Protein 2C9I (pdb70)

CATH classification: 2.40.155.10

B-factor: mean 23.37, std 10.35, range [10.59, 500.0]

InterPro domains:
  IPR009017 Green fluorescent protein [G3DSA:2.40.155.10] (1-228)
  IPR009017 Green fluorescent protein [SSF54511] (5-221)
  IPR011584 Green fluorescent protein-related [PF01353] (9-218)

Solvent-accessible surface area: 66702 Å² total

Organism: Anemonia sulcata (NCBI:txid6108)

Foldseek 3Di:
DFPLADQKFWEWEKEWEDAAPFTWIKIWTWMAGLQQLKIKIKMFTPDRFADLWAPQVCQVVGANSSEHDDPVWDDPRSQQAAQWKKKWKWKAWPQFKIKTKIKTWYDDRRYIYMYMYIYIYRDDCPDCGSNVFWDHWDWWKWKWADDDQWIWIWTWIWIAGNVGDTIIIIMIMIMHGSDGDDHGHIWMKTKDKDWDDADPSRRITMIMMGIYIDHDPDDDPVPDD/DPLQDQKFWEWEKEWEDAAPFTWIKIWTWMAGQQQLKIKIKMFTPDRFQDLFAPQVCQVQVANSSEHDDPQWDDQRVQQAAQWKKKWKWKAWPQFKIKTKIKTWYDDRRYIYMYMYIYMYGDDCPDCGSNNFWDHWDWWKWKWADDDQWTWIKTWTWTAGNVGDTIIIIMIMTMGGPDRDDHTHIWMKTKDKDWDDADPSRGITMIMMGIYIDHDPDDDPVPDD/DFPLQDQKFKEWEKEWEDAAPQTWIKIWTWMDGLQQLKIKIKMFTPPRFQPLFAPQVCQVQVANSSANDDPQWFDQRSHQAAQWKKKWKWKAWPVFKIKTKIKTWYDDRRYIYIYMYIYIYRDDCPDCGSNVFWDHWDKWKWKWADDDQWTWIWTWTWIAGNVRDTIIIIMIMIMHGPDRGDHTHIWMKTKDKDWDDADPSRRITMIMMGIYIGHDPDDDPVPDD/DFPLQDQKFKEWEKEWEDAAPFTWIKIWIWMAGQQQLKIKIKMFTPGRFFDLWAPQVCQVVVANSSAHDDPQWFDQRSQQAAQWKKKWKWKAWPQFKIKTKIKTWYDDRRYIYMYMYIYIYRDPCPDCGSNVFWDHWDKWKWKWADDDQWTWIWTWTWIAGNVGDTIIIIMIMIMDGPDGDDHTHIWMKTKDKDWPDADPRRGITMIMMGIYIDHDPDDDPVPDD/DQDQADQKFKEWEKEWEDAAPFTWIKIWTWMAGLQQLKIKIKMFTDPRFFDLWAPQVCQVQPANSSAHDDPQWFDPRSQQAAQWKKKWKWKFWPQFKIKTKIKIWYDDRRYIYMYMYIYMYGDDCPDCGSNVFWDHWDKWKWKWADDDQWTWIWTWTWIAGNVGDTIIIIMIMIMGGPDRGDHTHIWMKTKDKDWPDQDPSSTITMIMMGIYIDHDPDDDPVPDD/DPLADQKFWEWEKEWEDAAPFTWIKIWTWMAGLQQLKIKIKMFTPGRFADLFAPQVCQVVPANSSAHDDPPWFDPRVQQAAQWKKKWKWKAWPVFKIKTKIKTWYDDRRYIYMYMYIYMYGDPCPDCGSNVFWDHWDKWKWKWADDDQWTWIKTWIWIAGNVGDTIIIIMIMIMHGPDGGDHTHIWMKTKDKDWDDADPRRGITMIMMGIYIDHDPDDDPVPDD/DFPLADQKFKEWEKEWEDAAPQTWIKIWTWMDGQQQLKIKIKMFTPGRFADLFAPQVCQVVVANSSAHDDPQWFDPRSHQAAQWKKKWKWKFWPQFKIKTKIKTWYDDRRYIYMYIYIYIYGDPCPDCGSNVFWDHWDKWKWKWADDDQWTWIWTWTWIAGNVGDTIIIIMIMIMHGNDRGDHGHIWMKTKDKDWDDADPRRGITMIMMGIYIDHDPDDDPVPDD/DPLADQKFWEWEKEWEDAAPFTWIKIWTWMAGQQQLKIKIKMFTDDRQDDLFAPQVCQVVVANSRAHDDPQWDDPRVQQAAQWKKKWKWKAWPVFKIKTKIWIWYDDRRYIYIYMYIYIYGDDCPDCGSNVFWDHWDKWKWKWADDDQWTWIWTWTWIAGNVGDTIIIIMIMIMHGPDRDDHTHIWMKTKDKDWDDADPSRRITMIMMGIYIDHDPDDDPVPDD

Radius of gyration: 39.41 Å; Cα contacts (8 Å, |Δi|>4): 5129; chains: 8; bounding box: 90×101×92 Å

Sequence (1797 aa):
MYPSIKETMRVQLSMEGSVNYHAFKCTGKGEGKPYEGTQSLNITITEGGPLPFAFDILSHAFIKVFAKYPKEIPDFFKQSLPGGFSWERVSTYEDGGVLSATQETSLQGDCIICKVKVLGTNFPANGPVMQKKTCGWEPSTETVIPRDGGLLLRDTPALMLADGGHLSCFMETTYKSKKEVKLPELHFHHLRMEKLNISDDWKTVEQHESVVASYSQVPSKLGHNYPSIKETMRVQLSMEGSVNYHAFKCTGKGEGKPYEGTQSLNITITEGGPLPFAFDILSHAFIKVFAKYPKEIPDFFKQSLPGGFSWERVSTYEDGGVLSATQETSLQGDCIICKVKVLGTNFPANGPVMQKKTCGWEPSTETVIPRDGGLLLRDTPALMLADGGHLSCFMETTYKSKKEVKLPELHFHHLRMEKLNISDDWKTVEQHESVVASYSQVPSKLGHNMYPSIKETMRVQLSMEGSVNYHAFKCTGKGEGKPYEGTQSLNITITEGGPLPFAFDILSHAFIKVFAKYPKEIPDFFKQSLPGGFSWERVSTYEDGGVLSATQETSLQGDCIICKVKVLGTNFPANGPVMQKKTCGWEPSTETVIPRDGGLLLRDTPALMLADGGHLSCFMETTYKSKKEVKLPELHFHHLRMEKLNISDDWKTVEQHESVVASYSQVPSKLGHNMYPSIKETMRVQLSMEGSVNYHAFKCTGKGEGKPYEGTQSLNITITEGGPLPFAFDILSHAFIKVFAKYPKEIPDFFKQSLPGGFSWERVSTYEDGGVLSATQETSLQGDCIICKVKVLGTNFPANGPVMQKKTCGWEPSTETVIPRDGGLLLRDTPALMLADGGHLSCFMETTYKSKKEVKLPELHFHHLRMEKLNISDDWKTVEQHESVVASYSQVPSKLGHNMYPSIKETMRVQLSMEGSVNYHAFKCTGKGEGKPYEGTQSLNITITEGGPLPFAFDILSHAFIKVFAKYPKEIPDFFKQSLPGGFSWERVSTYEDGGVLSATQETSLQGDCIICKVKVLGTNFPANGPVMQKKTCGWEPSTETVIPRDGGLLLRDTPALMLADGGHLSCFMETTYKSKKEVKLPELHFHHLRMEKLNISDDWKTVEQHESVVASYSQVPSKLGHNYPSIKETMRVQLSMEGSVNYHAFKCTGKGEGKPYEGTQSLNITITEGGPLPFAFDILSHAFIKVFAKYPKEIPDFFKQSLPGGFSWERVSTYEDGGVLSATQETSLQGDCIICKVKVLGTNFPANGPVMQKKTCGWEPSTETVIPRRDGGLLLRDTPALMLADGGHLSCFMETTYKSKKEVKLPELHFHHLRMEKLNISDDWKTVEQHESVVASYSQVPSKLGHNMYPSIKETMRVQLSMEGSVNYHAFKCTGKGEGKPYEGTQSLNITITEGGPLPFAFDILSHAFIKVFAKYPKEIPDFFKQSLPGGFSWERVSTYEDGGVLSATQETSLQGDCIICKVKVLGTNFPANGPVMQKKTCGWEPSTETVIPRDGGLLLRDTPALMLADGGHLSCFMETTYKSKKEVKLPELHFHHLRMEKLNISDDWKTVEQHESVVASYSQVPSKLGHNYPSIKETMRVQLSMEGSVNYHAFKCTGKGEGKPYEGTQSLNITITEGGPLPFAFDILSHAFIKVFAKYPKEIPDFFKQSLPGGFSWERVSTYEDGGVLSATQETSLQGDCIICKVKVLGTNFPANGPVMQKKTCGWEPSTETVIPRDGGLLLRDTPALMLADGGHLSCFMETTYKSKKEVKLPELHFHHLRMEKLNISDDWKTVEQHESVVASYSQVPSKLGHN

Secondary structure (DSSP, 8-state):
--TT--SSEEEEEEEEEEETTEEEEEEEEEEEETTTTEEEEEEEEEESSS-SS-GGGGTTT--TTS-B--TTS--HHHHHTTT-EEEEEEEEETTS-EEEEEEEEEEETTEEEEEEEEEEE---TTSTTTTT-EEEEPPEEEEEEEETTEEEEEE--EEEETTS-EEEEEEEEEEEESS---PPPSEEEEEEEEEEEE-TTSSEEEEEEEEEEES-SS--SS---/-TT--SSEEEEEEEEEEETTEEEEEEEEEEEETTTTEEEEEEEEEESSS-SS-GGGGTTT--TTS-B--TTS--HHHHHTTT-EEEEEEEEETTS-EEEEEEEEEEETTEEEEEEEEEEE---TTSTTTTT-EEEEPPEEEEEEEETTEEEEEE--EEEETTS-EEEEEEEEEEEESS--PPPPSEEEEEEEEEEEE-TTS-EEEEEEEEEEE--SS--SSS--/--TT--SSEEEEEEEEEEETTEEEEEEEEEEEETTTTEEEEEEEEEESSS-SS-GGGGTTT--TTS-B--TTS--HHHHHTTT-EEEEEEEEETTS-EEEEEEEEEEETTEEEEEEEEEEE---TTSTTTTT-EEEEPPEEEEEEEETTEEEEEE--EEEETTS-EEEEEEEEEEEESS---PPPSEEEEEEEEEEEE-TTS-EEEEEEEEEEE--SS--SS---/--TT--SSEEEEEEEEEEETTEEEEEEEEEEEETTTTEEEEEEEEEESSS-SS-GGGGTTT--TTS-B--TTS--HHHHHTTT-EEEEEEEEETTS-EEEEEEEEEEETTEEEEEEEEEEE---TTSTTTTT-EEEEPPEEEEEEEETTEEEEEE--EEEETTS-EEEEEEEEEEEESS---PPPSEEEEEEEEEEEE-TTSSEEEEEEEEEEE--SS--SS---/--TT--SSEEEEEEEEEEETTEEEEEEEEEEEETTTTEEEEEEEEEESSS-SS-GGGGTTT--TTS-B--TTS--HHHHHTTT-EEEEEEEEETTS-EEEEEEEEEEETTEEEEEEEEEEE---TTSTTTTT-EEEEPPEEEEEEEETTEEEEEE--EEEETTS-EEEEEEEEEEEESS---PPPSEEEEEEEEEEEE-TTSSEEEEEEEEEEE---S--SS---/-TT--SSEEEEEEEEEEETTEEEEEEEEEEEETTTTEEEEEEEEEESSS-SS-GGGGTTT--TTS-B--TTS--HHHHHTTT-EEEEEEEEETTS-EEEEEEEEEEETTEEEEEEEEEEE---TTSTTTTT-EEEEPPEEEEEEEETTEEEEEE--EEEETTS-EEEEEEEEEEEESS---PPPSEEEEEEEEEEEE-TTS-EEEEEEEEEEE--SS--SSS--/--TT--SSEEEEEEEEEEETTEEEEEEEEEEEETTTTEEEEEEEEEESSS-SS-GGGGTTT--TTS-B--TTS--HHHHHTTT-EEEEEEEEETTS-EEEEEEEEEEETTEEEEEEEEEEE---TTSTTTTT-EEEEPPEEEEEEEETTEEEEEE--EEEETTS-EEEEEEEEEEEESS---PPPSEEEEEEEEEEEE-TTS-EEEEEEEEEEE--SS--SS---/-TT--SSEEEEEEEEEEETTEEEEEEEEEEEETTTTEEEEEEEEEESSS-SS-GGGGTTT--TTS-B--TTS--HHHHHTTT-EEEEEEEEETTS-EEEEEEEEEEETTEEEEEEEEEEE---TTSTTTTT-EEEEPPEEEEEEEETTEEEEEE--EEEETTS-EEEEEEEEEEEESS--PPP-SEEEEEEEEEEEE-TTSSEEEEEEEEEEE---S--SSS--

Structure (mmCIF, N/CA/C/O backbone):
data_2C9I
#
_entry.id   2C9I
#
_cell.length_a   71.880
_cell.length_b   135.126
_cell.length_c   95.071
_cell.angle_alpha   90.00
_cell.angle_beta   106.93
_cell.angle_gamma   90.00
#
_symmetry.space_group_name_H-M   'P 1 21 1'
#
loop_
_entity.id
_entity.type
_entity.pdbx_description
1 polymer 'GREEN FLUORESCENT PROTEIN ASFP499'
2 water water
#
loop_
_atom_site.group_PDB
_atom_site.id
_atom_site.type_symbol
_atom_site.label_atom_id
_atom_site.label_alt_id
_atom_site.label_comp_id
_atom_site.label_asym_id
_atom_site.label_entity_id
_atom_site.label_seq_id
_atom_site.pdbx_PDB_ins_code
_atom_site.Cartn_x
_atom_site.Cartn_y
_atom_site.Cartn_z
_atom_site.occupancy
_atom_site.B_iso_or_equiv
_atom_site.auth_seq_id
_atom_site.auth_comp_id
_atom_site.auth_asym_id
_atom_site.auth_atom_id
_atom_site.pdbx_PDB_model_num
ATOM 1 N N . MET A 1 1 ? -15.644 14.636 16.270 1.00 35.11 1 MET A N 1
ATOM 2 C CA . MET A 1 1 ? -14.752 15.471 15.413 1.00 35.06 1 MET A CA 1
ATOM 3 C C . MET A 1 1 ? -13.616 16.100 16.218 1.00 34.84 1 MET A C 1
ATOM 4 O O . MET A 1 1 ? -13.790 16.453 17.388 1.00 34.85 1 MET A O 1
ATOM 9 N N . TYR A 1 2 ? -12.457 16.232 15.577 1.00 34.55 2 TYR A N 1
ATOM 10 C CA . TYR A 1 2 ? -11.260 16.783 16.212 1.00 34.20 2 TYR A CA 1
ATOM 11 C C . TYR A 1 2 ? -11.285 18.312 16.269 1.00 33.90 2 TYR A C 1
ATOM 12 O O . TYR A 1 2 ? -11.846 18.954 15.377 1.00 33.95 2 TYR A O 1
ATOM 21 N N . PRO A 1 3 ? -10.687 18.897 17.330 1.00 33.60 3 PRO A N 1
ATOM 22 C CA . PRO A 1 3 ? -10.594 20.351 17.502 1.00 33.28 3 PRO A CA 1
ATOM 23 C C . PRO A 1 3 ? -10.050 21.093 16.279 1.00 32.89 3 PRO A C 1
ATOM 24 O O . PRO A 1 3 ? -9.001 20.727 15.741 1.00 32.91 3 PRO A O 1
ATOM 28 N N . SER A 1 4 ? -10.789 22.121 15.857 1.00 32.36 4 SER A N 1
ATOM 29 C CA . SER A 1 4 ? -10.426 23.024 14.748 1.00 31.84 4 SER A CA 1
ATOM 30 C C . SER A 1 4 ? -10.288 22.374 13.359 1.00 31.41 4 SER A C 1
ATOM 31 O O . SER A 1 4 ? -9.758 22.991 12.429 1.00 31.30 4 SER A O 1
ATOM 34 N N . ILE A 1 5 ? -10.780 21.143 13.222 1.00 30.85 5 ILE A N 1
ATOM 35 C CA . ILE A 1 5 ? -10.784 20.443 11.936 1.00 30.34 5 ILE A CA 1
ATOM 36 C C . ILE A 1 5 ? -12.195 20.453 11.349 1.00 29.97 5 ILE A C 1
ATOM 37 O O . ILE A 1 5 ? -13.101 19.799 11.872 1.00 29.97 5 ILE A O 1
ATOM 42 N N . LYS A 1 6 ? -12.369 21.200 10.262 1.00 29.49 6 LYS A N 1
ATOM 43 C CA . LYS A 1 6 ? -13.679 21.365 9.630 1.00 29.04 6 LYS A CA 1
ATOM 44 C C . LYS A 1 6 ? -13.930 20.327 8.536 1.00 28.64 6 LYS A C 1
ATOM 45 O O . LYS A 1 6 ? -13.002 19.646 8.092 1.00 28.53 6 LYS A O 1
ATOM 51 N N . GLU A 1 7 ? -15.191 20.216 8.114 1.00 28.10 7 GLU A N 1
ATOM 52 C CA . GLU A 1 7 ? -15.615 19.262 7.081 1.00 27.62 7 GLU A CA 1
ATOM 53 C C . GLU A 1 7 ? -14.835 19.447 5.781 1.00 27.12 7 GLU A C 1
ATOM 54 O O . GLU A 1 7 ? -14.495 18.474 5.108 1.00 27.03 7 GLU A O 1
ATOM 60 N N . THR A 1 8 ? -14.565 20.704 5.436 1.00 26.48 8 THR A N 1
ATOM 61 C CA . THR A 1 8 ? -13.693 21.041 4.314 1.00 25.90 8 THR A CA 1
ATOM 62 C C . THR A 1 8 ? -12.635 22.056 4.746 1.00 25.40 8 THR A C 1
ATOM 63 O O . THR A 1 8 ? -12.951 23.061 5.388 1.00 25.25 8 THR A O 1
ATOM 67 N N . MET A 1 9 ? -11.381 21.773 4.403 1.00 24.75 9 MET A N 1
ATOM 68 C CA . MET A 1 9 ? -10.260 22.642 4.760 1.00 24.20 9 MET A CA 1
ATOM 69 C C . MET A 1 9 ? -9.438 23.001 3.527 1.00 23.70 9 MET A C 1
ATOM 70 O O . MET A 1 9 ? -9.408 22.245 2.553 1.00 23.58 9 MET A O 1
ATOM 75 N N . ARG A 1 10 ? -8.778 24.156 3.577 1.00 23.11 10 ARG A N 1
ATOM 76 C CA . ARG A 1 10 ? -7.970 24.645 2.459 1.00 22.58 10 ARG A CA 1
ATOM 77 C C . ARG A 1 10 ? -6.493 24.316 2.636 1.00 22.03 10 ARG A C 1
ATOM 78 O O . ARG A 1 10 ? -6.023 24.101 3.756 1.00 21.89 10 ARG A O 1
ATOM 86 N N . VAL A 1 11 ? -5.772 24.274 1.518 1.00 21.36 11 VAL A N 1
ATOM 87 C CA . VAL A 1 11 ? -4.346 23.964 1.520 1.00 20.76 11 VAL A CA 1
ATOM 88 C C . VAL A 1 11 ? -3.530 25.083 0.879 1.00 20.32 11 VAL A C 1
ATOM 89 O O . VAL A 1 11 ? -3.875 25.592 -0.191 1.00 20.23 11 VAL A O 1
ATOM 93 N N . GLN A 1 12 ? -2.450 25.458 1.556 1.00 19.84 12 GLN A N 1
ATOM 94 C CA . GLN A 1 12 ? -1.467 26.389 1.028 1.00 19.37 12 GLN A CA 1
ATOM 95 C C . GLN A 1 12 ? -0.094 25.737 1.139 1.00 19.12 12 GLN A C 1
ATOM 96 O O . GLN A 1 12 ? 0.382 25.462 2.239 1.00 18.95 12 GLN A O 1
ATOM 102 N N . LEU A 1 13 ? 0.535 25.479 -0.003 1.00 18.90 13 LEU A N 1
ATOM 103 C CA . LEU A 1 13 ? 1.821 24.786 -0.019 1.00 18.72 13 LEU A CA 1
ATOM 104 C C . LEU A 1 13 ? 2.888 25.564 -0.779 1.00 18.69 13 LEU A C 1
ATOM 105 O O . LEU A 1 13 ? 2.605 26.199 -1.793 1.00 18.71 13 LEU A O 1
ATOM 110 N N . SER A 1 14 ? 4.113 25.511 -0.264 1.00 18.77 14 SER A N 1
ATOM 111 C CA . SER A 1 14 ? 5.285 26.005 -0.972 1.00 18.82 14 SER A CA 1
ATOM 112 C C . SER A 1 14 ? 6.364 24.929 -0.955 1.00 18.90 14 SER A C 1
ATOM 113 O O . SER A 1 14 ? 6.579 24.268 0.064 1.00 18.78 14 SER A O 1
ATOM 116 N N . MET A 1 15 ? 7.026 24.751 -2.092 1.00 18.92 15 MET A N 1
ATOM 117 C CA . MET A 1 15 ? 8.092 23.768 -2.219 1.00 19.04 15 MET A CA 1
ATOM 118 C C . MET A 1 15 ? 9.308 24.387 -2.892 1.00 19.02 15 MET A C 1
ATOM 119 O O . MET A 1 15 ? 9.180 25.143 -3.858 1.00 19.04 15 MET A O 1
ATOM 124 N N . GLU A 1 16 ? 10.485 24.070 -2.361 1.00 19.00 16 GLU A N 1
ATOM 125 C CA . GLU A 1 16 ? 11.747 24.453 -2.980 1.00 19.01 16 GLU A CA 1
ATOM 126 C C . GLU A 1 16 ? 12.755 23.317 -2.851 1.00 18.90 16 GLU A C 1
ATOM 127 O O . GLU A 1 16 ? 12.649 22.477 -1.954 1.00 18.75 16 GLU A O 1
ATOM 133 N N . GLY A 1 17 ? 13.725 23.295 -3.756 1.00 18.78 17 GLY A N 1
ATOM 134 C CA . GLY A 1 17 ? 14.778 22.294 -3.715 1.00 18.72 17 GLY A CA 1
ATOM 135 C C . GLY A 1 17 ? 15.400 22.018 -5.063 1.00 18.61 17 GLY A C 1
ATOM 136 O O . GLY A 1 17 ? 15.303 22.832 -5.984 1.00 18.57 17 GLY A O 1
ATOM 137 N N . SER A 1 18 ? 16.044 20.859 -5.174 1.00 18.55 18 SER A N 1
ATOM 138 C CA . SER A 1 18 ? 16.766 20.489 -6.384 1.00 18.57 18 SER A CA 1
ATOM 139 C C . SER A 1 18 ? 16.799 18.982 -6.601 1.00 18.45 18 SER A C 1
ATOM 140 O O . SER A 1 18 ? 16.777 18.204 -5.644 1.00 18.36 18 SER A O 1
ATOM 143 N N . VAL A 1 19 ? 16.837 18.586 -7.872 1.00 18.37 19 VAL A N 1
ATOM 144 C CA . VAL A 1 19 ? 17.047 17.195 -8.270 1.00 18.37 19 VAL A CA 1
ATOM 145 C C . VAL A 1 19 ? 18.077 17.165 -9.398 1.00 18.37 19 VAL A C 1
ATOM 146 O O . VAL A 1 19 ? 17.938 17.890 -10.388 1.00 18.35 19 VAL A O 1
ATOM 150 N N . ASN A 1 20 ? 19.106 16.332 -9.237 1.00 18.48 20 ASN A N 1
ATOM 151 C CA . ASN A 1 20 ? 20.173 16.180 -10.235 1.00 18.52 20 ASN A CA 1
ATOM 152 C C . ASN A 1 20 ? 20.648 17.516 -10.821 1.00 18.57 20 ASN A C 1
ATOM 153 O O . ASN A 1 20 ? 20.521 17.762 -12.025 1.00 18.64 20 ASN A O 1
ATOM 158 N N . TYR A 1 21 ? 21.174 18.370 -9.941 1.00 18.63 21 TYR A N 1
ATOM 159 C CA . TYR A 1 21 ? 21.758 19.682 -10.285 1.00 18.71 21 TYR A CA 1
ATOM 160 C C . TYR A 1 21 ? 20.754 20.784 -10.657 1.00 18.94 21 TYR A C 1
ATOM 161 O O . TYR A 1 21 ? 21.145 21.942 -10.829 1.00 19.01 21 TYR A O 1
ATOM 170 N N . HIS A 1 22 ? 19.475 20.432 -10.774 1.00 19.12 22 HIS A N 1
ATOM 171 C CA . HIS A 1 22 ? 18.456 21.376 -11.237 1.00 19.31 22 HIS A CA 1
ATOM 172 C C . HIS A 1 22 ? 17.572 21.908 -10.107 1.00 19.29 22 HIS A C 1
ATOM 173 O O . HIS A 1 22 ? 16.807 21.157 -9.501 1.00 19.33 22 HIS A O 1
ATOM 180 N N . ALA A 1 23 ? 17.679 23.209 -9.844 1.00 19.28 23 ALA A N 1
ATOM 181 C CA . ALA A 1 23 ? 16.885 23.871 -8.807 1.00 19.25 23 ALA A CA 1
ATOM 182 C C . ALA A 1 23 ? 15.509 24.295 -9.320 1.00 19.20 23 ALA A C 1
ATOM 183 O O . ALA A 1 23 ? 15.355 24.659 -10.489 1.00 19.18 23 ALA A O 1
ATOM 185 N N . PHE A 1 24 ? 14.516 24.248 -8.435 1.00 19.13 24 PHE A N 1
ATOM 186 C CA . PHE A 1 24 ? 13.134 24.575 -8.788 1.00 19.11 24 PHE A CA 1
ATOM 187 C C . PHE A 1 24 ? 12.335 25.050 -7.577 1.00 19.14 24 PHE A C 1
ATOM 188 O O . PHE A 1 24 ? 12.714 24.796 -6.429 1.00 18.99 24 PHE A O 1
ATOM 196 N N . LYS A 1 25 ? 11.224 25.732 -7.849 1.00 19.16 25 LYS A N 1
ATOM 197 C CA . LYS A 1 25 ? 10.268 26.129 -6.818 1.00 19.19 25 LYS A CA 1
ATOM 198 C C . LYS A 1 25 ? 8.838 25.848 -7.273 1.00 19.17 25 LYS A C 1
ATOM 199 O O . LYS A 1 25 ? 8.506 26.010 -8.451 1.00 19.18 25 LYS A O 1
ATOM 205 N N . CYS A 1 26 ? 8.004 25.422 -6.328 1.00 19.14 26 CYS A N 1
ATOM 206 C CA . CYS A 1 26 ? 6.601 25.107 -6.591 1.00 19.14 26 CYS A CA 1
ATOM 207 C C . CYS A 1 26 ? 5.709 25.702 -5.510 1.00 19.00 26 CYS A C 1
ATOM 208 O O . CYS A 1 26 ? 6.116 25.811 -4.354 1.00 18.94 26 CYS A O 1
ATOM 211 N N . THR A 1 27 ? 4.495 26.090 -5.891 1.00 18.89 27 THR A N 1
ATOM 212 C CA . THR A 1 27 ? 3.466 26.453 -4.916 1.00 18.76 27 THR A CA 1
ATOM 213 C C . THR A 1 27 ? 2.183 25.681 -5.206 1.00 18.80 27 THR A C 1
ATOM 214 O O . THR A 1 27 ? 1.914 25.316 -6.354 1.00 18.72 27 THR A O 1
ATOM 218 N N . GLY A 1 28 ? 1.402 25.427 -4.159 1.00 18.76 28 GLY A N 1
ATOM 219 C CA . GLY A 1 28 ? 0.164 24.668 -4.285 1.00 18.68 28 GLY A CA 1
ATOM 220 C C . GLY A 1 28 ? -1.030 25.348 -3.648 1.00 18.69 28 GLY A C 1
ATOM 221 O O . GLY A 1 28 ? -0.934 25.900 -2.549 1.00 18.70 28 GLY A O 1
ATOM 222 N N . LYS A 1 29 ? -2.156 25.307 -4.353 1.00 18.78 29 LYS A N 1
ATOM 223 C CA . LYS A 1 29 ? -3.434 25.792 -3.844 1.00 18.85 29 LYS A CA 1
ATOM 224 C C . LYS A 1 29 ? -4.450 24.661 -3.953 1.00 18.84 29 LYS A C 1
ATOM 225 O O . LYS A 1 29 ? -4.680 24.132 -5.041 1.00 18.73 29 LYS A O 1
ATOM 231 N N . GLY A 1 30 ? -5.055 24.291 -2.828 1.00 18.89 30 GLY A N 1
ATOM 232 C CA . GLY A 1 30 ? -5.991 23.172 -2.820 1.00 19.05 30 GLY A CA 1
ATOM 233 C C . GLY A 1 30 ? -7.022 23.164 -1.712 1.00 19.17 30 GLY A C 1
ATOM 234 O O . GLY A 1 30 ? -7.097 24.088 -0.901 1.00 19.08 30 GLY A O 1
ATOM 235 N N . GLU A 1 31 ? -7.830 22.108 -1.703 1.00 19.38 31 GLU A N 1
ATOM 236 C CA . GLU A 1 31 ? -8.831 21.879 -0.668 1.00 19.65 31 GLU A CA 1
ATOM 237 C C . GLU A 1 31 ? -9.075 20.377 -0.520 1.00 19.54 31 GLU A C 1
ATOM 238 O O . GLU A 1 31 ? -8.621 19.585 -1.352 1.00 19.32 31 GLU A O 1
ATOM 244 N N . GLY A 1 32 ? -9.783 19.990 0.538 1.00 19.49 32 GLY A N 1
ATOM 245 C CA . GLY A 1 32 ? -10.126 18.589 0.753 1.00 19.62 32 GLY A CA 1
ATOM 246 C C . GLY A 1 32 ? -11.144 18.354 1.851 1.00 19.73 32 GLY A C 1
ATOM 247 O O . GLY A 1 32 ? -11.592 19.292 2.513 1.00 19.65 32 GLY A O 1
ATOM 248 N N . LYS A 1 33 ? -11.503 17.085 2.034 1.00 19.86 33 LYS A N 1
ATOM 249 C CA . LYS A 1 33 ? -12.457 16.664 3.052 1.00 19.98 33 LYS A CA 1
ATOM 250 C C . LYS A 1 33 ? -11.744 15.751 4.054 1.00 19.94 33 LYS A C 1
ATOM 251 O O . LYS A 1 33 ? -11.674 14.539 3.840 1.00 19.93 33 LYS A O 1
ATOM 257 N N . PRO A 1 34 ? -11.202 16.330 5.146 1.00 19.88 34 PRO A N 1
ATOM 258 C CA . PRO A 1 34 ? -10.395 15.587 6.123 1.00 19.83 34 PRO A CA 1
ATOM 259 C C . PRO A 1 34 ? -11.027 14.285 6.621 1.00 19.83 34 PRO A C 1
ATOM 260 O O . PRO A 1 34 ? -10.331 13.277 6.746 1.00 19.63 34 PRO A O 1
ATOM 264 N N . TYR A 1 35 ? -12.330 14.308 6.892 1.00 19.87 35 TYR A N 1
ATOM 265 C CA . TYR A 1 35 ? -13.024 13.141 7.438 1.00 20.00 35 TYR A CA 1
ATOM 266 C C . TYR A 1 35 ? -13.393 12.110 6.369 1.00 20.00 35 TYR A C 1
ATOM 267 O O . TYR A 1 35 ? -13.526 10.920 6.670 1.00 20.11 35 TYR A O 1
ATOM 276 N N . GLU A 1 36 ? -13.552 12.569 5.128 1.00 20.00 36 GLU A N 1
ATOM 277 C CA . GLU A 1 36 ? -13.809 11.681 3.991 1.00 20.11 36 GLU A CA 1
ATOM 278 C C . GLU A 1 36 ? -12.507 11.154 3.378 1.00 19.80 36 GLU A C 1
ATOM 279 O O . GLU A 1 36 ? -12.518 10.194 2.603 1.00 19.68 36 GLU A O 1
ATOM 285 N N . GLY A 1 37 ? -11.391 11.787 3.735 1.00 19.53 37 GLY A N 1
ATOM 286 C CA . GLY A 1 37 ? -10.065 11.336 3.318 1.00 19.28 37 GLY A CA 1
ATOM 287 C C . GLY A 1 37 ? -9.697 11.666 1.884 1.00 19.13 37 GLY A C 1
ATOM 288 O O . GLY A 1 37 ? -8.879 10.974 1.276 1.00 19.01 37 GLY A O 1
ATOM 289 N N . THR A 1 38 ? -10.295 12.727 1.347 1.00 19.00 38 THR A N 1
ATOM 290 C CA . THR A 1 38 ? -10.032 13.160 -0.027 1.00 18.92 38 THR A CA 1
ATOM 291 C C . THR A 1 38 ? -9.439 14.566 -0.062 1.00 18.88 38 THR A C 1
ATOM 292 O O . THR A 1 38 ? -9.737 15.393 0.801 1.00 18.74 38 THR A O 1
ATOM 296 N N . GLN A 1 39 ? -8.596 14.825 -1.060 1.00 18.83 39 GLN A N 1
ATOM 297 C CA . GLN A 1 39 ? -7.983 16.142 -1.245 1.00 18.86 39 GLN A CA 1
ATOM 298 C C . GLN A 1 39 ? -7.567 16.385 -2.693 1.00 18.94 39 GLN A C 1
ATOM 299 O O . GLN A 1 39 ? -7.256 15.448 -3.429 1.00 18.75 39 GLN A O 1
ATOM 305 N N . SER A 1 40 ? -7.564 17.654 -3.086 1.00 18.97 40 SER A N 1
ATOM 306 C CA . SER A 1 40 ? -7.075 18.063 -4.393 1.00 19.21 40 SER A CA 1
ATOM 307 C C . SER A 1 40 ? -6.069 19.193 -4.222 1.00 19.23 40 SER A C 1
ATOM 308 O O . SER A 1 40 ? -6.210 20.024 -3.323 1.00 19.06 40 SER A O 1
ATOM 311 N N . LEU A 1 41 ? -5.052 19.207 -5.078 1.00 19.39 41 LEU A N 1
ATOM 312 C CA . LEU A 1 41 ? -4.049 20.264 -5.065 1.00 19.66 41 LEU A CA 1
ATOM 313 C C . LEU A 1 41 ? -3.734 20.737 -6.477 1.00 19.79 41 LEU A C 1
ATOM 314 O O . LEU A 1 41 ? -3.421 19.934 -7.358 1.00 19.95 41 LEU A O 1
ATOM 319 N N . ASN A 1 42 ? -3.838 22.045 -6.683 1.00 19.99 42 ASN A N 1
ATOM 320 C CA . ASN A 1 42 ? -3.452 22.664 -7.940 1.00 20.21 42 ASN A CA 1
ATOM 321 C C . ASN A 1 42 ? -2.047 23.234 -7.802 1.00 20.22 42 ASN A C 1
ATOM 322 O O . ASN A 1 42 ? -1.811 24.147 -7.006 1.00 20.19 42 ASN A O 1
ATOM 327 N N . ILE A 1 43 ? -1.118 22.669 -8.568 1.00 20.27 43 ILE A N 1
ATOM 328 C CA . ILE A 1 43 ? 0.307 22.953 -8.418 1.00 20.43 43 ILE A CA 1
ATOM 329 C C . ILE A 1 43 ? 0.841 23.773 -9.588 1.00 20.52 43 ILE A C 1
ATOM 330 O O . ILE A 1 43 ? 0.647 23.411 -10.748 1.00 20.55 43 ILE A O 1
ATOM 335 N N . THR A 1 44 ? 1.510 24.877 -9.269 1.00 20.67 44 THR A N 1
ATOM 336 C CA . THR A 1 44 ? 2.222 25.668 -10.269 1.00 20.85 44 THR A CA 1
ATOM 337 C C . THR A 1 44 ? 3.731 25.644 -10.014 1.00 20.97 44 THR A C 1
ATOM 338 O O . THR A 1 44 ? 4.187 25.881 -8.893 1.00 20.85 44 THR A O 1
ATOM 342 N N . ILE A 1 45 ? 4.492 25.336 -11.060 1.00 21.13 45 ILE A N 1
ATOM 343 C CA . ILE A 1 45 ? 5.949 25.380 -10.994 1.00 21.41 45 ILE A CA 1
ATOM 344 C C . ILE A 1 45 ? 6.388 26.815 -11.275 1.00 21.54 45 ILE A C 1
ATOM 345 O O . ILE A 1 45 ? 6.357 27.277 -12.419 1.00 21.56 45 ILE A O 1
ATOM 350 N N . THR A 1 46 ? 6.777 27.512 -10.211 1.00 21.84 46 THR A N 1
ATOM 351 C CA . THR A 1 46 ? 7.057 28.948 -10.268 1.00 22.08 46 THR A CA 1
ATOM 352 C C . THR A 1 46 ? 8.471 29.268 -10.750 1.00 22.38 46 THR A C 1
ATOM 353 O O . THR A 1 46 ? 8.703 30.319 -11.351 1.00 22.41 46 THR A O 1
ATOM 357 N N . GLU A 1 47 ? 9.409 28.365 -10.472 1.00 22.68 47 GLU A N 1
ATOM 358 C CA . GLU A 1 47 ? 10.802 28.531 -10.883 1.00 22.99 47 GLU A CA 1
ATOM 359 C C . GLU A 1 47 ? 11.389 27.220 -11.391 1.00 23.17 47 GLU A C 1
ATOM 360 O O . GLU A 1 47 ? 11.059 26.145 -10.885 1.00 23.15 47 GLU A O 1
ATOM 366 N N . GLY A 1 48 ? 12.262 27.322 -12.391 1.00 23.28 48 GLY A N 1
ATOM 367 C CA . GLY A 1 48 ? 12.935 26.159 -12.960 1.00 23.58 48 GLY A CA 1
ATOM 368 C C . GLY A 1 48 ? 12.249 25.611 -14.195 1.00 23.73 48 GLY A C 1
ATOM 369 O O . GLY A 1 48 ? 12.316 24.408 -14.460 1.00 23.78 48 GLY A O 1
ATOM 370 N N . GLY A 1 49 ? 11.590 26.502 -14.939 1.00 23.83 49 GLY A N 1
ATOM 371 C CA . GLY A 1 49 ? 10.907 26.178 -16.199 1.00 23.83 49 GLY A CA 1
ATOM 372 C C . GLY A 1 49 ? 10.126 24.876 -16.182 1.00 23.81 49 GLY A C 1
ATOM 373 O O . GLY A 1 49 ? 9.585 24.490 -15.141 1.00 23.96 49 GLY A O 1
ATOM 374 N N . PRO A 1 50 ? 10.040 24.199 -17.343 1.00 23.59 50 PRO A N 1
ATOM 375 C CA . PRO A 1 50 ? 9.579 22.819 -17.326 1.00 23.41 50 PRO A CA 1
ATOM 376 C C . PRO A 1 50 ? 10.669 21.961 -16.700 1.00 23.07 50 PRO A C 1
ATOM 377 O O . PRO A 1 50 ? 11.837 22.073 -17.082 1.00 23.12 50 PRO A O 1
ATOM 381 N N . LEU A 1 51 ? 10.291 21.142 -15.723 1.00 22.69 51 LEU A N 1
ATOM 382 C CA . LEU A 1 51 ? 11.233 20.256 -15.045 1.00 22.26 51 LEU A CA 1
ATOM 383 C C . LEU A 1 51 ? 11.896 19.302 -16.039 1.00 21.88 51 LEU A C 1
ATOM 384 O O . LEU A 1 51 ? 11.209 18.706 -16.871 1.00 21.99 51 LEU A O 1
ATOM 389 N N . PRO A 1 52 ? 13.236 19.173 -15.969 1.00 21.45 52 PRO A N 1
ATOM 390 C CA . PRO A 1 52 ? 13.959 18.238 -16.831 1.00 21.07 52 PRO A CA 1
ATOM 391 C C . PRO A 1 52 ? 13.850 16.794 -16.335 1.00 20.67 52 PRO A C 1
ATOM 392 O O . PRO A 1 52 ? 14.355 15.874 -16.983 1.00 20.62 52 PRO A O 1
ATOM 396 N N . PHE A 1 53 ? 13.192 16.614 -15.192 1.00 20.12 53 PHE A N 1
ATOM 397 C CA . PHE A 1 53 ? 12.966 15.299 -14.605 1.00 19.60 53 PHE A CA 1
ATOM 398 C C . PHE A 1 53 ? 11.471 15.027 -14.451 1.00 19.30 53 PHE A C 1
ATOM 399 O O . PHE A 1 53 ? 10.652 15.946 -14.541 1.00 19.15 53 PHE A O 1
ATOM 407 N N . ALA A 1 54 ? 11.128 13.760 -14.221 1.00 18.92 54 ALA A N 1
ATOM 408 C CA . ALA A 1 54 ? 9.739 13.337 -14.047 1.00 18.49 54 ALA A CA 1
ATOM 409 C C . ALA A 1 54 ? 9.093 14.024 -12.848 1.00 18.23 54 ALA A C 1
ATOM 410 O O . ALA A 1 54 ? 9.602 13.940 -11.728 1.00 18.15 54 ALA A O 1
ATOM 412 N N . PHE A 1 55 ? 7.973 14.704 -13.094 1.00 17.84 55 PHE A N 1
ATOM 413 C CA . PHE A 1 55 ? 7.219 15.374 -12.030 1.00 17.55 55 PHE A CA 1
ATOM 414 C C . PHE A 1 55 ? 6.804 14.401 -10.925 1.00 17.20 55 PHE A C 1
ATOM 415 O O . PHE A 1 55 ? 6.765 14.768 -9.749 1.00 17.14 55 PHE A O 1
ATOM 423 N N . ASP A 1 56 ? 6.511 13.162 -11.319 1.00 16.85 56 ASP A N 1
ATOM 424 C CA . ASP A 1 56 ? 6.054 12.103 -10.412 1.00 16.43 56 ASP A CA 1
ATOM 425 C C . ASP A 1 56 ? 6.879 11.930 -9.133 1.00 16.18 56 ASP A C 1
ATOM 426 O O . ASP A 1 56 ? 6.334 11.560 -8.094 1.00 16.09 56 ASP A O 1
ATOM 431 N N . ILE A 1 57 ? 8.181 12.202 -9.206 1.00 15.89 57 ILE A N 1
ATOM 432 C CA . ILE A 1 57 ? 9.065 12.019 -8.046 1.00 15.63 57 ILE A CA 1
ATOM 433 C C . ILE A 1 57 ? 8.844 13.062 -6.943 1.00 15.51 57 ILE A C 1
ATOM 434 O O . ILE A 1 57 ? 9.392 12.939 -5.844 1.00 15.45 57 ILE A O 1
ATOM 439 N N . LEU A 1 58 ? 8.033 14.076 -7.243 1.00 15.35 58 LEU A N 1
ATOM 440 C CA . LEU A 1 58 ? 7.697 15.125 -6.280 1.00 15.20 58 LEU A CA 1
ATOM 441 C C . LEU A 1 58 ? 6.312 14.931 -5.665 1.00 15.20 58 LEU A C 1
ATOM 442 O O . LEU A 1 58 ? 6.001 15.532 -4.634 1.00 15.18 58 LEU A O 1
ATOM 447 N N . SER A 1 59 ? 5.495 14.088 -6.297 1.00 15.16 59 SER A N 1
ATOM 448 C CA . SER A 1 59 ? 4.086 13.910 -5.927 1.00 15.28 59 SER A CA 1
ATOM 449 C C . SER A 1 59 ? 3.835 13.521 -4.467 1.00 15.39 59 SER A C 1
ATOM 450 O O . SER A 1 59 ? 2.890 14.021 -3.851 1.00 15.34 59 SER A O 1
ATOM 453 N N . HIS A 1 60 ? 4.672 12.636 -3.923 1.00 15.58 60 HIS A N 1
ATOM 454 C CA . HIS A 1 60 ? 4.549 12.208 -2.523 1.00 15.69 60 HIS A CA 1
ATOM 455 C C . HIS A 1 60 ? 4.793 13.352 -1.542 1.00 15.77 60 HIS A C 1
ATOM 456 O O . HIS A 1 60 ? 4.171 13.408 -0.480 1.00 15.84 60 HIS A O 1
ATOM 463 N N . ALA A 1 61 ? 5.705 14.254 -1.900 1.00 15.78 61 ALA A N 1
ATOM 464 C CA . ALA A 1 61 ? 6.070 15.382 -1.044 1.00 15.94 61 ALA A CA 1
ATOM 465 C C . ALA A 1 61 ? 4.993 16.466 -0.984 1.00 16.06 61 ALA A C 1
ATOM 466 O O . ALA A 1 61 ? 4.875 17.169 0.022 1.00 16.13 61 ALA A O 1
ATOM 468 N N . PHE A 1 62 ? 4.212 16.598 -2.055 1.00 16.18 62 PHE A N 1
ATOM 469 C CA . PHE A 1 62 ? 3.136 17.593 -2.107 1.00 16.22 62 PHE A CA 1
ATOM 470 C C . PHE A 1 62 ? 2.042 17.321 -1.066 1.00 16.40 62 PHE A C 1
ATOM 471 O O . PHE A 1 62 ? 0.904 17.786 -1.179 1.00 16.54 62 PHE A O 1
ATOM 503 N N . ILE A 1 64 ? -0.008 15.406 2.858 1.00 16.70 66 ILE A N 1
ATOM 504 C CA . ILE A 1 64 ? -0.842 16.054 3.906 1.00 16.79 66 ILE A CA 1
ATOM 505 C C . ILE A 1 64 ? -1.785 14.996 4.467 1.00 16.74 66 ILE A C 1
ATOM 506 O O . ILE A 1 64 ? -2.903 14.825 3.977 1.00 16.75 66 ILE A O 1
ATOM 511 N N . LYS A 1 65 ? -1.319 14.292 5.496 1.00 16.77 67 LYS A N 1
ATOM 512 C CA . LYS A 1 65 ? -2.020 13.116 6.022 1.00 16.80 67 LYS A CA 1
ATOM 513 C C . LYS A 1 65 ? -3.232 13.446 6.897 1.00 16.77 67 LYS A C 1
ATOM 514 O O . LYS A 1 65 ? -3.875 12.546 7.441 1.00 16.69 67 LYS A O 1
ATOM 520 N N . VAL A 1 66 ? -3.540 14.736 7.019 1.00 16.74 68 VAL A N 1
ATOM 521 C CA . VAL A 1 66 ? -4.759 15.200 7.686 1.00 16.79 68 VAL A CA 1
ATOM 522 C C . VAL A 1 66 ? -5.998 14.707 6.926 1.00 16.83 68 VAL A C 1
ATOM 523 O O . VAL A 1 66 ? -7.042 14.442 7.527 1.00 16.83 68 VAL A O 1
ATOM 527 N N . PHE A 1 67 ? -5.862 14.580 5.607 1.00 16.84 69 PHE A N 1
ATOM 528 C CA . PHE A 1 67 ? -6.936 14.088 4.747 1.00 16.96 69 PHE A CA 1
ATOM 529 C C . PHE A 1 67 ? -6.894 12.564 4.629 1.00 17.10 69 PHE A C 1
ATOM 530 O O . PHE A 1 67 ? -6.524 12.012 3.588 1.00 17.16 69 PHE A O 1
ATOM 538 N N . ALA A 1 68 ? -7.267 11.897 5.717 1.00 17.31 70 ALA A N 1
ATOM 539 C CA . ALA A 1 68 ? -7.369 10.443 5.750 1.00 17.55 70 ALA A CA 1
ATOM 540 C C . ALA A 1 68 ? -8.617 10.029 6.511 1.00 17.78 70 ALA A C 1
ATOM 541 O O . ALA A 1 68 ? -8.946 10.616 7.546 1.00 17.70 70 ALA A O 1
ATOM 543 N N . LYS A 1 69 ? -9.314 9.025 5.988 1.00 18.01 71 LYS A N 1
ATOM 544 C CA . LYS A 1 69 ? -10.497 8.490 6.647 1.00 18.41 71 LYS A CA 1
ATOM 545 C C . LYS A 1 69 ? -10.072 7.530 7.757 1.00 18.51 71 LYS A C 1
ATOM 546 O O . LYS A 1 69 ? -9.536 6.451 7.489 1.00 18.55 71 LYS A O 1
ATOM 552 N N . TYR A 1 70 ? -10.301 7.947 8.999 1.00 18.63 72 TYR A N 1
ATOM 553 C CA . TYR A 1 70 ? -9.945 7.160 10.177 1.00 18.77 72 TYR A CA 1
ATOM 554 C C . TYR A 1 70 ? -11.178 6.615 10.891 1.00 19.02 72 TYR A C 1
ATOM 555 O O . TYR A 1 70 ? -12.159 7.341 11.074 1.00 19.04 72 TYR A O 1
ATOM 564 N N . PRO A 1 71 ? -11.132 5.331 11.300 1.00 19.21 73 PRO A N 1
ATOM 565 C CA . PRO A 1 71 ? -12.202 4.782 12.126 1.00 19.45 73 PRO A CA 1
ATOM 566 C C . PRO A 1 71 ? -12.072 5.265 13.568 1.00 19.71 73 PRO A C 1
ATOM 567 O O . PRO A 1 71 ? -11.001 5.735 13.972 1.00 19.69 73 PRO A O 1
ATOM 571 N N . LYS A 1 72 ? -13.156 5.145 14.329 1.00 19.96 74 LYS A N 1
ATOM 572 C CA . LYS A 1 72 ? -13.219 5.655 15.700 1.00 20.21 74 LYS A CA 1
ATOM 573 C C . LYS A 1 72 ? -12.168 5.051 16.634 1.00 20.19 74 LYS A C 1
ATOM 574 O O . LYS A 1 72 ? -11.588 5.763 17.457 1.00 20.32 74 LYS A O 1
ATOM 580 N N . GLU A 1 73 ? -11.917 3.750 16.491 1.00 20.14 75 GLU A N 1
ATOM 581 C CA . GLU A 1 73 ? -11.057 3.016 17.430 1.00 20.06 75 GLU A CA 1
ATOM 582 C C . GLU A 1 73 ? -9.545 3.217 17.237 1.00 19.76 75 GLU A C 1
ATOM 583 O O . GLU A 1 73 ? -8.752 2.786 18.077 1.00 19.73 75 GLU A O 1
ATOM 589 N N . ILE A 1 74 ? -9.154 3.872 16.145 1.00 19.41 76 ILE A N 1
ATOM 590 C CA . ILE A 1 74 ? -7.743 4.190 15.906 1.00 18.99 76 ILE A CA 1
ATOM 591 C C . ILE A 1 74 ? -7.492 5.694 16.056 1.00 18.75 76 ILE A C 1
ATOM 592 O O . ILE A 1 74 ? -8.087 6.494 15.327 1.00 18.74 76 ILE A O 1
ATOM 597 N N . PRO A 1 75 ? -6.618 6.079 17.010 1.00 18.47 77 PRO A N 1
ATOM 598 C CA . PRO A 1 75 ? -6.224 7.477 17.210 1.00 18.27 77 PRO A CA 1
ATOM 599 C C . PRO A 1 75 ? -5.616 8.110 15.957 1.00 18.05 77 PRO A C 1
ATOM 600 O O . PRO A 1 75 ? -4.725 7.531 15.327 1.00 17.89 77 PRO A O 1
ATOM 604 N N . ASP A 1 76 ? -6.111 9.296 15.616 1.00 17.75 78 ASP A N 1
ATOM 605 C CA . ASP A 1 76 ? -5.706 10.016 14.415 1.00 17.50 78 ASP A CA 1
ATOM 606 C C . ASP A 1 76 ? -4.589 11.002 14.761 1.00 17.34 78 ASP A C 1
ATOM 607 O O . ASP A 1 76 ? -4.856 12.124 15.197 1.00 17.26 78 ASP A O 1
ATOM 612 N N . PHE A 1 77 ? -3.345 10.566 14.562 1.00 17.08 79 PHE A N 1
ATOM 613 C CA . PHE A 1 77 ? -2.151 11.360 14.887 1.00 16.93 79 PHE A CA 1
ATOM 614 C C . PHE A 1 77 ? -2.149 12.726 14.210 1.00 16.73 79 PHE A C 1
ATOM 615 O O . PHE A 1 77 ? -1.804 13.734 14.826 1.00 16.84 79 PHE A O 1
ATOM 623 N N . PHE A 1 78 ? -2.538 12.742 12.940 1.00 16.51 80 PHE A N 1
ATOM 624 C CA . PHE A 1 78 ? -2.398 13.920 12.092 1.00 16.21 80 PHE A CA 1
ATOM 625 C C . PHE A 1 78 ? -3.423 15.008 12.415 1.00 16.13 80 PHE A C 1
ATOM 626 O O . PHE A 1 78 ? -3.077 16.189 12.469 1.00 16.10 80 PHE A O 1
ATOM 634 N N . LYS A 1 79 ? -4.671 14.607 12.650 1.00 16.11 81 LYS A N 1
ATOM 635 C CA . LYS A 1 79 ? -5.710 15.548 13.075 1.00 16.12 81 LYS A CA 1
ATOM 636 C C . LYS A 1 79 ? -5.470 16.046 14.502 1.00 16.17 81 LYS A C 1
ATOM 637 O O . LYS A 1 79 ? -5.761 17.202 14.816 1.00 16.17 81 LYS A O 1
ATOM 643 N N . GLN A 1 80 ? -4.932 15.171 15.350 1.00 16.29 82 GLN A N 1
ATOM 644 C CA . GLN A 1 80 ? -4.526 15.537 16.707 1.00 16.42 82 GLN A CA 1
ATOM 645 C C . GLN A 1 80 ? -3.408 16.580 16.711 1.00 16.58 82 GLN A C 1
ATOM 646 O O . GLN A 1 80 ? -3.427 17.519 17.512 1.00 16.55 82 GLN A O 1
ATOM 652 N N . SER A 1 81 ? -2.444 16.402 15.807 1.00 16.65 83 SER A N 1
ATOM 653 C CA . SER A 1 81 ? -1.219 17.206 15.781 1.00 16.82 83 SER A CA 1
ATOM 654 C C . SER A 1 81 ? -1.330 18.518 15.002 1.00 16.90 83 SER A C 1
ATOM 655 O O . SER A 1 81 ? -0.488 19.402 15.168 1.00 17.10 83 SER A O 1
ATOM 658 N N . LEU A 1 82 ? -2.357 18.638 14.162 1.00 16.93 84 LEU A N 1
ATOM 659 C CA . LEU A 1 82 ? -2.509 19.790 13.262 1.00 17.03 84 LEU A CA 1
ATOM 660 C C . LEU A 1 82 ? -2.568 21.157 13.970 1.00 16.92 84 LEU A C 1
ATOM 661 O O . LEU A 1 82 ? -1.812 22.058 13.600 1.00 17.02 84 LEU A O 1
ATOM 666 N N . PRO A 1 83 ? -3.460 21.324 14.976 1.00 16.87 85 PRO A N 1
ATOM 667 C CA . PRO A 1 83 ? -3.581 22.642 15.621 1.00 16.76 85 PRO A CA 1
ATOM 668 C C . PRO A 1 83 ? -2.265 23.160 16.208 1.00 16.65 85 PRO A C 1
ATOM 669 O O . PRO A 1 83 ? -1.927 24.332 16.021 1.00 16.64 85 PRO A O 1
ATOM 673 N N . GLY A 1 84 ? -1.531 22.291 16.901 1.00 16.47 86 GLY A N 1
ATOM 674 C CA . GLY A 1 84 ? -0.223 22.644 17.448 1.00 16.34 86 GLY A CA 1
ATOM 675 C C . GLY A 1 84 ? 0.872 22.664 16.396 1.00 16.15 86 GLY A C 1
ATOM 676 O O . GLY A 1 84 ? 1.909 23.303 16.582 1.00 16.19 86 GLY A O 1
ATOM 677 N N . GLY A 1 85 ? 0.632 21.963 15.289 1.00 16.01 87 GLY A N 1
ATOM 678 C CA . GLY A 1 85 ? 1.601 21.847 14.203 1.00 15.70 87 GLY A CA 1
ATOM 679 C C . GLY A 1 85 ? 2.368 20.540 14.259 1.00 15.48 87 GLY A C 1
ATOM 680 O O . GLY A 1 85 ? 2.576 19.977 15.336 1.00 15.41 87 GLY A O 1
ATOM 681 N N . PHE A 1 86 ? 2.773 20.045 13.093 1.00 15.37 88 PHE A N 1
ATOM 682 C CA . PHE A 1 86 ? 3.659 18.884 13.018 1.00 15.20 88 PHE A CA 1
ATOM 683 C C . PHE A 1 86 ? 4.570 18.935 11.794 1.00 15.14 88 PHE A C 1
ATOM 684 O O . PHE A 1 86 ? 4.366 19.744 10.888 1.00 15.04 88 PHE A O 1
ATOM 692 N N . SER A 1 87 ? 5.576 18.068 11.788 1.00 14.94 89 SER A N 1
ATOM 693 C CA . SER A 1 87 ? 6.555 18.019 10.712 1.00 14.84 89 SER A CA 1
ATOM 694 C C . SER A 1 87 ? 6.816 16.583 10.279 1.00 14.71 89 SER A C 1
ATOM 695 O O . SER A 1 87 ? 6.703 15.656 11.084 1.00 14.64 89 SER A O 1
ATOM 698 N N . TRP A 1 88 ? 7.150 16.402 9.004 1.00 14.64 90 TRP A N 1
ATOM 699 C CA . TRP A 1 88 ? 7.607 15.101 8.521 1.00 14.56 90 TRP A CA 1
ATOM 700 C C . TRP A 1 88 ? 8.886 15.181 7.695 1.00 14.59 90 TRP A C 1
ATOM 701 O O . TRP A 1 88 ? 9.174 16.202 7.067 1.00 14.49 90 TRP A O 1
ATOM 712 N N . GLU A 1 89 ? 9.650 14.092 7.724 1.00 14.69 91 GLU A N 1
ATOM 713 C CA . GLU A 1 89 ? 10.876 13.960 6.948 1.00 14.82 91 GLU A CA 1
ATOM 714 C C . GLU A 1 89 ? 10.926 12.576 6.317 1.00 14.85 91 GLU A C 1
ATOM 715 O O . GLU A 1 89 ? 10.462 11.603 6.913 1.00 14.78 91 GLU A O 1
ATOM 721 N N . ARG A 1 90 ? 11.495 12.497 5.116 1.00 14.91 92 ARG A N 1
ATOM 722 C CA . ARG A 1 90 ? 11.410 11.291 4.296 1.00 14.99 92 ARG A CA 1
ATOM 723 C C . ARG A 1 90 ? 12.660 11.035 3.457 1.00 15.13 92 ARG A C 1
ATOM 724 O O . ARG A 1 90 ? 13.282 11.971 2.950 1.00 15.11 92 ARG A O 1
ATOM 732 N N . VAL A 1 91 ? 13.017 9.757 3.330 1.00 15.30 93 VAL A N 1
ATOM 733 C CA . VAL A 1 91 ? 13.979 9.295 2.332 1.00 15.50 93 VAL A CA 1
ATOM 734 C C . VAL A 1 91 ? 13.252 8.330 1.393 1.00 15.64 93 VAL A C 1
ATOM 735 O O . VAL A 1 91 ? 12.626 7.368 1.846 1.00 15.56 93 VAL A O 1
ATOM 739 N N . SER A 1 92 ? 13.323 8.609 0.094 1.00 15.86 94 SER A N 1
ATOM 740 C CA . SER A 1 92 ? 12.790 7.713 -0.928 1.00 16.22 94 SER A CA 1
ATOM 741 C C . SER A 1 92 ? 13.942 7.161 -1.765 1.00 16.34 94 SER A C 1
ATOM 742 O O . SER A 1 92 ? 14.587 7.899 -2.510 1.00 16.40 94 SER A O 1
ATOM 745 N N . THR A 1 93 ? 14.197 5.862 -1.627 1.00 16.64 95 THR A N 1
ATOM 746 C CA . THR A 1 93 ? 15.322 5.210 -2.300 1.00 16.95 95 THR A CA 1
ATOM 747 C C . THR A 1 93 ? 14.833 4.345 -3.460 1.00 17.06 95 THR A C 1
ATOM 748 O O . THR A 1 93 ? 14.175 3.322 -3.252 1.00 17.00 95 THR A O 1
ATOM 752 N N . TYR A 1 94 ? 15.162 4.772 -4.677 1.00 17.32 96 TYR A N 1
ATOM 753 C CA . TYR A 1 94 ? 14.732 4.091 -5.898 1.00 17.67 96 TYR A CA 1
ATOM 754 C C . TYR A 1 94 ? 15.634 2.906 -6.223 1.00 18.04 96 TYR A C 1
ATOM 755 O O . TYR A 1 94 ? 16.839 2.938 -5.951 1.00 18.11 96 TYR A O 1
ATOM 764 N N . GLU A 1 95 ? 15.045 1.867 -6.813 1.00 18.39 97 GLU A N 1
ATOM 765 C CA . GLU A 1 95 ? 15.762 0.622 -7.112 1.00 18.76 97 GLU A CA 1
ATOM 766 C C . GLU A 1 95 ? 16.935 0.783 -8.089 1.00 18.91 97 GLU A C 1
ATOM 767 O O . GLU A 1 95 ? 17.819 -0.077 -8.143 1.00 19.12 97 GLU A O 1
ATOM 773 N N . ASP A 1 96 ? 16.944 1.879 -8.847 1.00 19.06 98 ASP A N 1
ATOM 774 C CA . ASP A 1 96 ? 18.023 2.139 -9.806 1.00 19.14 98 ASP A CA 1
ATOM 775 C C . ASP A 1 96 ? 19.081 3.150 -9.332 1.00 18.98 98 ASP A C 1
ATOM 776 O O . ASP A 1 96 ? 19.986 3.504 -10.089 1.00 19.17 98 ASP A O 1
ATOM 781 N N . GLY A 1 97 ? 18.970 3.603 -8.084 1.00 18.77 99 GLY A N 1
ATOM 782 C CA . GLY A 1 97 ? 20.015 4.427 -7.470 1.00 18.40 99 GLY A CA 1
ATOM 783 C C . GLY A 1 97 ? 19.628 5.818 -6.995 1.00 18.16 99 GLY A C 1
ATOM 784 O O . GLY A 1 97 ? 20.328 6.411 -6.167 1.00 18.15 99 GLY A O 1
ATOM 785 N N . GLY A 1 98 ? 18.523 6.343 -7.518 1.00 17.83 100 GLY A N 1
ATOM 786 C CA . GLY A 1 98 ? 18.049 7.677 -7.149 1.00 17.33 100 GLY A CA 1
ATOM 787 C C . GLY A 1 98 ? 17.586 7.760 -5.707 1.00 17.05 100 GLY A C 1
ATOM 788 O O . GLY A 1 98 ? 16.914 6.854 -5.210 1.00 16.99 100 GLY A O 1
ATOM 789 N N . VAL A 1 99 ? 17.966 8.842 -5.030 1.00 16.69 101 VAL A N 1
ATOM 790 C CA . VAL A 1 99 ? 17.551 9.085 -3.647 1.00 16.39 101 VAL A CA 1
ATOM 791 C C . VAL A 1 99 ? 16.984 10.498 -3.513 1.00 16.24 101 VAL A C 1
ATOM 792 O O . VAL A 1 99 ? 17.652 11.477 -3.851 1.00 16.08 101 VAL A O 1
ATOM 796 N N . LEU A 1 100 ? 15.750 10.587 -3.023 1.00 16.14 102 LEU A N 1
ATOM 797 C CA . LEU A 1 100 ? 15.087 11.870 -2.821 1.00 16.06 102 LEU A CA 1
ATOM 798 C C . LEU A 1 100 ? 14.822 12.120 -1.339 1.00 16.01 102 LEU A C 1
ATOM 799 O O . LEU A 1 100 ? 14.001 11.435 -0.718 1.00 15.93 102 LEU A O 1
ATOM 804 N N . SER A 1 101 ? 15.530 13.101 -0.782 1.00 15.90 103 SER A N 1
ATOM 805 C CA . SER A 1 101 ? 15.344 13.508 0.608 1.00 15.83 103 SER A CA 1
ATOM 806 C C . SER A 1 101 ? 14.368 14.675 0.693 1.00 15.80 103 SER A C 1
ATOM 807 O O . SER A 1 101 ? 14.371 15.564 -0.164 1.00 15.73 103 SER A O 1
ATOM 810 N N . ALA A 1 102 ? 13.535 14.664 1.730 1.00 15.74 104 ALA A N 1
ATOM 811 C CA . ALA A 1 102 ? 12.517 15.696 1.909 1.00 15.75 104 ALA A CA 1
ATOM 812 C C . ALA A 1 102 ? 12.285 16.037 3.376 1.00 15.75 104 ALA A C 1
ATOM 813 O O . ALA A 1 102 ? 12.370 15.171 4.247 1.00 15.80 104 ALA A O 1
ATOM 815 N N . THR A 1 103 ? 12.004 17.312 3.633 1.00 15.82 105 THR A N 1
ATOM 816 C CA . THR A 1 103 ? 11.610 17.782 4.959 1.00 15.90 105 THR A CA 1
ATOM 817 C C . THR A 1 103 ? 10.427 18.742 4.830 1.00 16.00 105 THR A C 1
ATOM 818 O O . THR A 1 103 ? 10.344 19.512 3.869 1.00 15.96 105 THR A O 1
ATOM 822 N N . GLN A 1 104 ? 9.509 18.679 5.790 1.00 16.14 106 GLN A N 1
ATOM 823 C CA . GLN A 1 104 ? 8.245 19.399 5.680 1.00 16.31 106 GLN A CA 1
ATOM 824 C C . GLN A 1 104 ? 7.721 19.867 7.030 1.00 16.52 106 GLN A C 1
ATOM 825 O O . GLN A 1 104 ? 7.834 19.160 8.030 1.00 16.39 106 GLN A O 1
ATOM 831 N N . GLU A 1 105 ? 7.139 21.063 7.032 1.00 16.76 107 GLU A N 1
ATOM 832 C CA . GLU A 1 105 ? 6.502 21.641 8.208 1.00 17.02 107 GLU A CA 1
ATOM 833 C C . GLU A 1 105 ? 5.028 21.905 7.898 1.00 16.94 107 GLU A C 1
ATOM 834 O O . GLU A 1 105 ? 4.702 22.510 6.874 1.00 16.91 107 GLU A O 1
ATOM 840 N N . THR A 1 106 ? 4.148 21.432 8.778 1.00 16.95 108 THR A N 1
ATOM 841 C CA . THR A 1 106 ? 2.706 21.631 8.631 1.00 16.89 108 THR A CA 1
ATOM 842 C C . THR A 1 106 ? 2.166 22.435 9.812 1.00 16.92 108 THR A C 1
ATOM 843 O O . THR A 1 106 ? 2.442 22.113 10.969 1.00 16.70 108 THR A O 1
ATOM 847 N N . SER A 1 107 ? 1.405 23.485 9.510 1.00 16.87 109 SER A N 1
ATOM 848 C CA . SER A 1 107 ? 0.736 24.281 10.539 1.00 17.02 109 SER A CA 1
ATOM 849 C C . SER A 1 107 ? -0.692 24.658 10.130 1.00 17.09 109 SER A C 1
ATOM 850 O O . SER A 1 107 ? -1.119 24.377 9.007 1.00 16.99 109 SER A O 1
ATOM 853 N N . LEU A 1 108 ? -1.425 25.284 11.049 1.00 17.39 110 LEU A N 1
ATOM 854 C CA . LEU A 1 108 ? -2.831 25.613 10.828 1.00 17.55 110 LEU A CA 1
ATOM 855 C C . LEU A 1 108 ? -3.188 27.030 11.278 1.00 17.85 110 LEU A C 1
ATOM 856 O O . LEU A 1 108 ? -2.951 27.410 12.428 1.00 17.93 110 LEU A O 1
ATOM 861 N N . GLN A 1 109 ? -3.757 27.796 10.351 1.00 18.01 111 GLN A N 1
ATOM 862 C CA . GLN A 1 109 ? -4.301 29.121 10.637 1.00 18.24 111 GLN A CA 1
ATOM 863 C C . GLN A 1 109 ? -5.710 29.199 10.057 1.00 18.23 111 GLN A C 1
ATOM 864 O O . GLN A 1 109 ? -5.889 29.169 8.840 1.00 18.22 111 GLN A O 1
ATOM 870 N N . GLY A 1 110 ? -6.707 29.280 10.936 1.00 18.28 112 GLY A N 1
ATOM 871 C CA . GLY A 1 110 ? -8.110 29.294 10.521 1.00 18.35 112 GLY A CA 1
ATOM 872 C C . GLY A 1 110 ? -8.514 27.961 9.921 1.00 18.36 112 GLY A C 1
ATOM 873 O O . GLY A 1 110 ? -8.433 26.928 10.583 1.00 18.43 112 GLY A O 1
ATOM 874 N N . ASP A 1 111 ? -8.942 27.989 8.661 1.00 18.44 113 ASP A N 1
ATOM 875 C CA . ASP A 1 111 ? -9.276 26.770 7.922 1.00 18.43 113 ASP A CA 1
ATOM 876 C C . ASP A 1 111 ? -8.184 26.417 6.906 1.00 18.23 113 ASP A C 1
ATOM 877 O O . ASP A 1 111 ? -8.382 25.565 6.036 1.00 18.30 113 ASP A O 1
ATOM 882 N N . CYS A 1 112 ? -7.036 27.079 7.031 1.00 18.00 114 CYS A N 1
ATOM 883 C CA . CYS A 1 112 ? -5.934 26.935 6.084 1.00 17.73 114 CYS A CA 1
ATOM 884 C C . CYS A 1 112 ? -4.803 26.071 6.637 1.00 17.59 114 CYS A C 1
ATOM 885 O O . CYS A 1 112 ? -4.163 26.426 7.630 1.00 17.40 114 CYS A O 1
ATOM 888 N N . ILE A 1 113 ? -4.571 24.937 5.982 1.00 17.42 115 ILE A N 1
ATOM 889 C CA . ILE A 1 113 ? -3.442 24.068 6.300 1.00 17.33 115 ILE A CA 1
ATOM 890 C C . ILE A 1 113 ? -2.244 24.520 5.469 1.00 17.22 115 ILE A C 1
ATOM 891 O O . ILE A 1 113 ? -2.248 24.393 4.239 1.00 17.33 115 ILE A O 1
ATOM 896 N N . ILE A 1 114 ? -1.228 25.061 6.136 1.00 17.04 116 ILE A N 1
ATOM 897 C CA . ILE A 1 114 ? -0.058 25.574 5.423 1.00 16.87 116 ILE A CA 1
ATOM 898 C C . ILE A 1 114 ? 1.123 24.598 5.500 1.00 16.76 116 ILE A C 1
ATOM 899 O O . ILE A 1 114 ? 1.475 24.104 6.575 1.00 16.54 116 ILE A O 1
ATOM 904 N N . CYS A 1 115 ? 1.711 24.328 4.337 1.00 16.66 117 CYS A N 1
ATOM 905 C CA . CYS A 1 115 ? 2.784 23.350 4.197 1.00 16.75 117 CYS A CA 1
ATOM 906 C C . CYS A 1 115 ? 4.031 23.989 3.592 1.00 16.73 117 CYS A C 1
ATOM 907 O O . CYS A 1 115 ? 3.953 24.674 2.572 1.00 16.64 117 CYS A O 1
ATOM 910 N N . LYS A 1 116 ? 5.175 23.762 4.235 1.00 16.86 118 LYS A N 1
ATOM 911 C CA . LYS A 1 116 ? 6.469 24.214 3.727 1.00 17.02 118 LYS A CA 1
ATOM 912 C C . LYS A 1 116 ? 7.351 22.994 3.487 1.00 16.92 118 LYS A C 1
ATOM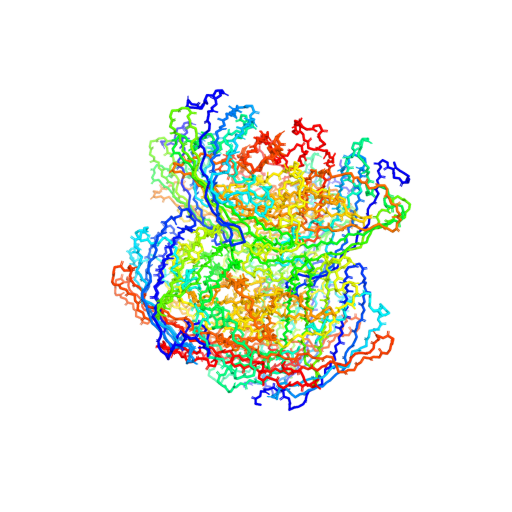 913 O O . LYS A 1 116 ? 7.699 22.286 4.432 1.00 16.94 118 LYS A O 1
ATOM 919 N N . VAL A 1 117 ? 7.704 22.752 2.227 1.00 16.95 119 VAL A N 1
ATOM 920 C CA . VAL A 1 117 ? 8.468 21.561 1.847 1.00 16.87 119 VAL A CA 1
ATOM 921 C C . VAL A 1 117 ? 9.839 21.921 1.266 1.00 16.93 119 VAL A C 1
ATOM 922 O O . VAL A 1 117 ? 9.958 22.839 0.452 1.00 16.80 119 VAL A O 1
ATOM 926 N N . LYS A 1 118 ? 10.865 21.191 1.697 1.00 17.02 120 LYS A N 1
ATOM 927 C CA . LYS A 1 118 ? 12.197 21.272 1.097 1.00 17.19 120 LYS A CA 1
ATOM 928 C C . LYS A 1 118 ? 12.589 19.903 0.542 1.00 17.14 120 LYS A C 1
ATOM 929 O O . LYS A 1 118 ? 12.384 18.879 1.197 1.00 17.08 120 LYS A O 1
ATOM 935 N N . VAL A 1 119 ? 13.148 19.896 -0.667 1.00 17.14 121 VAL A N 1
ATOM 936 C CA . VAL A 1 119 ? 13.449 18.658 -1.392 1.00 17.22 121 VAL A CA 1
ATOM 937 C C . VAL A 1 119 ? 14.886 18.662 -1.927 1.00 17.10 121 VAL A C 1
ATOM 938 O O . VAL A 1 119 ? 15.358 19.673 -2.445 1.00 17.17 121 VAL A O 1
ATOM 942 N N . LEU A 1 120 ? 15.578 17.534 -1.780 1.00 16.93 122 LEU A N 1
ATOM 943 C CA . LEU A 1 120 ? 16.924 17.374 -2.325 1.00 16.83 122 LEU A CA 1
ATOM 944 C C . LEU A 1 120 ? 17.097 15.957 -2.869 1.00 16.73 122 LEU A C 1
ATOM 945 O O . LEU A 1 120 ? 17.144 14.988 -2.107 1.00 16.62 122 LEU A O 1
ATOM 950 N N . GLY A 1 121 ? 17.177 15.851 -4.193 1.00 16.69 123 GLY A N 1
ATOM 951 C CA . GLY A 1 121 ? 17.329 14.565 -4.869 1.00 16.75 123 GLY A CA 1
ATOM 952 C C . GLY A 1 121 ? 18.623 14.469 -5.647 1.00 16.86 123 GLY A C 1
ATOM 953 O O . GLY A 1 121 ? 19.006 15.410 -6.343 1.00 16.71 123 GLY A O 1
ATOM 954 N N . THR A 1 122 ? 19.296 13.327 -5.520 1.00 17.00 124 THR A N 1
ATOM 955 C CA . THR A 1 122 ? 20.590 13.098 -6.166 1.00 17.20 124 THR A CA 1
ATOM 956 C C . THR A 1 122 ? 20.699 11.667 -6.697 1.00 17.42 124 THR A C 1
ATOM 957 O O . THR A 1 122 ? 19.858 10.816 -6.393 1.00 17.37 124 THR A O 1
ATOM 961 N N . ASN A 1 123 ? 21.746 11.418 -7.485 1.00 17.71 125 ASN A N 1
ATOM 962 C CA . ASN A 1 123 ? 22.129 10.071 -7.942 1.00 18.01 125 ASN A CA 1
ATOM 963 C C . ASN A 1 123 ? 21.106 9.329 -8.807 1.00 18.18 125 ASN A C 1
ATOM 964 O O . ASN A 1 123 ? 21.181 8.106 -8.950 1.00 18.21 125 ASN A O 1
ATOM 969 N N . PHE A 1 124 ? 20.156 10.065 -9.379 1.00 18.43 126 PHE A N 1
ATOM 970 C CA . PHE A 1 124 ? 19.225 9.486 -10.343 1.00 18.60 126 PHE A CA 1
ATOM 971 C C . PHE A 1 124 ? 19.979 9.173 -11.634 1.00 18.82 126 PHE A C 1
ATOM 972 O O . PHE A 1 124 ? 20.725 10.020 -12.132 1.00 18.75 126 PHE A O 1
ATOM 980 N N . PRO A 1 125 ? 19.800 7.949 -12.173 1.00 19.08 127 PRO A N 1
ATOM 981 C CA . PRO A 1 125 ? 20.490 7.564 -13.407 1.00 19.40 127 PRO A CA 1
ATOM 982 C C . PRO A 1 125 ? 20.182 8.546 -14.532 1.00 19.69 127 PRO A C 1
ATOM 983 O O . PRO A 1 125 ? 19.015 8.867 -14.767 1.00 19.69 127 PRO A O 1
ATOM 987 N N . ALA A 1 126 ? 21.225 9.026 -15.207 1.00 20.11 128 ALA A N 1
ATOM 988 C CA . ALA A 1 126 ? 21.071 10.003 -16.288 1.00 20.54 128 ALA A CA 1
ATOM 989 C C . ALA A 1 126 ? 20.199 9.478 -17.428 1.00 20.83 128 ALA A C 1
ATOM 990 O O . ALA A 1 126 ? 19.482 10.247 -18.069 1.00 20.95 128 ALA A O 1
ATOM 992 N N . ASN A 1 127 ? 20.259 8.169 -17.664 1.00 21.25 129 ASN A N 1
ATOM 993 C CA . ASN A 1 127 ? 19.487 7.529 -18.730 1.00 21.59 129 ASN A CA 1
ATOM 994 C C . ASN A 1 127 ? 18.289 6.725 -18.216 1.00 21.65 129 ASN A C 1
ATOM 995 O O . ASN A 1 127 ? 17.678 5.959 -18.967 1.00 21.76 129 ASN A O 1
ATOM 1000 N N . GLY A 1 128 ? 17.960 6.904 -16.939 1.00 21.70 130 GLY A N 1
ATOM 1001 C CA . GLY A 1 128 ? 16.815 6.231 -16.326 1.00 21.68 130 GLY A CA 1
ATOM 1002 C C . GLY A 1 128 ? 15.493 6.899 -16.671 1.00 21.66 130 GLY A C 1
ATOM 1003 O O . GLY A 1 128 ? 15.485 8.002 -17.220 1.00 21.70 130 GLY A O 1
ATOM 1004 N N . PRO A 1 129 ? 14.364 6.235 -16.347 1.00 21.70 131 PRO A N 1
ATOM 1005 C CA . PRO A 1 129 ? 13.022 6.746 -16.662 1.00 21.70 131 PRO A CA 1
ATOM 1006 C C . PRO A 1 129 ? 12.669 8.074 -15.983 1.00 21.70 131 PRO A C 1
ATOM 1007 O O . PRO A 1 129 ? 11.864 8.837 -16.519 1.00 21.67 131 PRO A O 1
ATOM 1011 N N . VAL A 1 130 ? 13.267 8.342 -14.823 1.00 21.66 132 VAL A N 1
ATOM 1012 C CA . VAL A 1 130 ? 13.023 9.589 -14.092 1.00 21.71 132 VAL A CA 1
ATOM 1013 C C . VAL A 1 130 ? 13.624 10.800 -14.815 1.00 21.80 132 VAL A C 1
ATOM 1014 O O . VAL A 1 130 ? 12.919 11.776 -15.089 1.00 21.79 132 VAL A O 1
ATOM 1018 N N . MET A 1 131 ? 14.915 10.728 -15.129 1.00 21.92 133 MET A N 1
ATOM 1019 C CA . MET A 1 131 ? 15.612 11.844 -15.771 1.00 22.11 133 MET A CA 1
ATOM 1020 C C . MET A 1 131 ? 15.259 12.013 -17.250 1.00 22.24 133 MET A C 1
ATOM 1021 O O . MET A 1 131 ? 15.393 13.108 -17.802 1.00 22.30 133 MET A O 1
ATOM 1026 N N . GLN A 1 132 ? 14.805 10.931 -17.879 1.00 22.40 134 GLN A N 1
ATOM 1027 C CA . GLN A 1 132 ? 14.367 10.970 -19.276 1.00 22.62 134 GLN A CA 1
ATOM 1028 C C . GLN A 1 132 ? 12.859 11.213 -19.412 1.00 22.52 134 GLN A C 1
ATOM 1029 O O . GLN A 1 132 ? 12.322 11.210 -20.523 1.00 22.57 134 GLN A O 1
ATOM 1035 N N . LYS A 1 133 ? 12.195 11.426 -18.274 1.00 22.38 135 LYS A N 1
ATOM 1036 C CA . LYS A 1 133 ? 10.747 11.683 -18.203 1.00 22.18 135 LYS A CA 1
ATOM 1037 C C . LYS A 1 133 ? 9.901 10.623 -18.917 1.00 21.98 135 LYS A C 1
ATOM 1038 O O . LYS A 1 133 ? 9.121 10.934 -19.821 1.00 21.99 135 LYS A O 1
ATOM 1044 N N . LYS A 1 134 ? 10.060 9.371 -18.497 1.00 21.73 136 LYS A N 1
ATOM 1045 C CA . LYS A 1 134 ? 9.323 8.255 -19.087 1.00 21.50 136 LYS A CA 1
ATOM 1046 C C . LYS A 1 134 ? 8.443 7.553 -18.049 1.00 21.10 136 LYS A C 1
ATOM 1047 O O . LYS A 1 134 ? 8.281 6.330 -18.075 1.00 20.98 136 LYS A O 1
ATOM 1053 N N . THR A 1 135 ? 7.870 8.345 -17.145 1.00 20.68 137 THR A N 1
ATOM 1054 C CA . THR A 1 135 ? 7.013 7.827 -16.079 1.00 20.32 137 THR A CA 1
ATOM 1055 C C . THR A 1 135 ? 5.548 8.204 -16.322 1.00 20.10 137 THR A C 1
ATOM 1056 O O . THR A 1 135 ? 5.258 9.198 -16.994 1.00 20.18 137 THR A O 1
ATOM 1060 N N . CYS A 1 136 ? 4.631 7.408 -15.776 1.00 19.75 138 CYS A N 1
ATOM 1061 C CA . CYS A 1 136 ? 3.204 7.571 -16.063 1.00 19.54 138 CYS A CA 1
ATOM 1062 C C . CYS A 1 136 ? 2.326 7.580 -14.809 1.00 19.22 138 CYS A C 1
ATOM 1063 O O . CYS A 1 136 ? 1.186 7.106 -14.834 1.00 19.22 138 CYS A O 1
ATOM 1066 N N . GLY A 1 137 ? 2.858 8.129 -13.719 1.00 18.79 139 GLY A N 1
ATOM 1067 C CA . GLY A 1 137 ? 2.115 8.234 -12.467 1.00 18.20 139 GLY A CA 1
ATOM 1068 C C . GLY A 1 137 ? 2.279 7.022 -11.572 1.00 17.87 139 GLY A C 1
ATOM 1069 O O . GLY A 1 137 ? 2.699 5.954 -12.022 1.00 17.77 139 GLY A O 1
ATOM 1070 N N . TRP A 1 138 ? 1.941 7.192 -10.298 1.00 17.40 140 TRP A N 1
ATOM 1071 C CA . TRP A 1 138 ? 2.101 6.132 -9.310 1.00 17.13 140 TRP A CA 1
ATOM 1072 C C . TRP A 1 138 ? 0.900 5.196 -9.262 1.00 17.02 140 TRP A C 1
ATOM 1073 O O . TRP A 1 138 ? -0.236 5.604 -9.521 1.00 16.97 140 TRP A O 1
ATOM 1084 N N . GLU A 1 139 ? 1.171 3.936 -8.935 1.00 16.88 141 GLU A N 1
ATOM 1085 C CA . GLU A 1 139 ? 0.128 2.976 -8.599 1.00 16.69 141 GLU A CA 1
ATOM 1086 C C . GLU A 1 139 ? -0.447 3.347 -7.232 1.00 16.64 141 GLU A C 1
ATOM 1087 O O . GLU A 1 139 ? 0.179 4.103 -6.486 1.00 16.52 141 GLU A O 1
ATOM 1093 N N . PRO A 1 140 ? -1.650 2.839 -6.901 1.00 16.65 142 PRO A N 1
ATOM 1094 C CA . PRO A 1 140 ? -2.067 2.930 -5.503 1.00 16.63 142 PRO A CA 1
ATOM 1095 C C . PRO A 1 140 ? -1.125 2.116 -4.616 1.00 16.64 142 PRO A C 1
ATOM 1096 O O . PRO A 1 140 ? -0.435 1.217 -5.106 1.00 16.65 142 PRO A O 1
ATOM 1100 N N . SER A 1 141 ? -1.077 2.447 -3.330 1.00 16.79 143 SER A N 1
ATOM 1101 C CA . SER A 1 141 ? -0.203 1.746 -2.399 1.00 16.93 143 SER A CA 1
ATOM 1102 C C . SER A 1 141 ? -0.821 1.664 -1.013 1.00 17.04 143 SER A C 1
ATOM 1103 O O . SER A 1 141 ? -1.857 2.276 -0.740 1.00 16.97 143 SER A O 1
ATOM 1106 N N . THR A 1 142 ? -0.179 0.892 -0.145 1.00 17.08 144 THR A N 1
ATOM 1107 C CA . THR A 1 142 ? -0.540 0.855 1.263 1.00 17.38 144 THR A CA 1
ATOM 1108 C C . THR A 1 142 ? 0.691 1.048 2.148 1.00 17.30 144 THR A C 1
ATOM 1109 O O . THR A 1 142 ? 1.706 0.363 1.995 1.00 17.34 144 THR A O 1
ATOM 1113 N N . GLU A 1 143 ? 0.584 2.016 3.051 1.00 17.28 145 GLU A N 1
ATOM 1114 C CA . GLU A 1 143 ? 1.674 2.414 3.927 1.00 17.29 145 GLU A CA 1
ATOM 1115 C C . GLU A 1 143 ? 1.474 1.790 5.302 1.00 17.00 145 GLU A C 1
ATOM 1116 O O . GLU A 1 143 ? 0.342 1.655 5.767 1.00 17.01 145 GLU A O 1
ATOM 1122 N N . THR A 1 144 ? 2.575 1.402 5.941 1.00 16.71 146 THR A N 1
ATOM 1123 C CA . THR A 1 144 ? 2.535 0.860 7.297 1.00 16.58 146 THR A CA 1
ATOM 1124 C C . THR A 1 144 ? 2.823 1.977 8.300 1.00 16.52 146 THR A C 1
ATOM 1125 O O . THR A 1 144 ? 3.855 2.644 8.219 1.00 16.37 146 THR A O 1
ATOM 1129 N N . VAL A 1 145 ? 1.897 2.177 9.234 1.00 16.55 147 VAL A N 1
ATOM 1130 C CA . VAL A 1 145 ? 2.012 3.226 10.245 1.00 16.65 147 VAL A CA 1
ATOM 1131 C C . VAL A 1 145 ? 2.488 2.622 11.566 1.00 16.80 147 VAL A C 1
ATOM 1132 O O . VAL A 1 145 ? 1.779 1.828 12.186 1.00 16.69 147 VAL A O 1
ATOM 1136 N N . ILE A 1 146 ? 3.695 3.001 11.981 1.00 16.90 148 ILE A N 1
ATOM 1137 C CA . ILE A 1 146 ? 4.310 2.482 13.203 1.00 17.23 148 ILE A CA 1
ATOM 1138 C C . ILE A 1 146 ? 4.508 3.611 14.221 1.00 17.49 148 ILE A C 1
ATOM 1139 O O . ILE A 1 146 ? 5.101 4.638 13.891 1.00 17.35 148 ILE A O 1
ATOM 1144 N N . PRO A 1 147 ? 4.003 3.428 15.458 1.00 17.86 149 PRO A N 1
ATOM 1145 C CA . PRO A 1 147 ? 4.322 4.386 16.520 1.00 18.14 149 PRO A CA 1
ATOM 1146 C C . PRO A 1 147 ? 5.773 4.226 16.986 1.00 18.49 149 PRO A C 1
ATOM 1147 O O . PRO A 1 147 ? 6.240 3.097 17.167 1.00 18.54 149 PRO A O 1
ATOM 1151 N N . ARG A 1 148 ? 6.481 5.343 17.160 1.00 18.94 150 ARG A N 1
ATOM 1152 C CA . ARG A 1 148 ? 7.902 5.305 17.536 1.00 19.39 150 ARG A CA 1
ATOM 1153 C C . ARG A 1 148 ? 8.358 6.557 18.290 1.00 19.45 150 ARG A C 1
ATOM 1154 O O . ARG A 1 148 ? 8.392 7.655 17.723 1.00 19.52 150 ARG A O 1
ATOM 1162 N N . ASP A 1 149 ? 8.729 6.362 19.560 1.00 19.57 151 ASP A N 1
ATOM 1163 C CA . ASP A 1 149 ? 9.122 7.441 20.494 1.00 19.65 151 ASP A CA 1
ATOM 1164 C C . ASP A 1 149 ? 8.437 8.794 20.282 1.00 19.37 151 ASP A C 1
ATOM 1165 O O . ASP A 1 149 ? 9.035 9.741 19.758 1.00 19.47 151 ASP A O 1
ATOM 1170 N N . GLY A 1 150 ? 7.173 8.867 20.693 1.00 19.01 152 GLY A N 1
ATOM 1171 C CA . GLY A 1 150 ? 6.406 10.112 20.664 1.00 18.49 152 GLY A CA 1
ATOM 1172 C C . GLY A 1 150 ? 5.846 10.497 19.308 1.00 18.09 152 GLY A C 1
ATOM 1173 O O . GLY A 1 150 ? 5.005 11.391 19.214 1.00 18.05 152 GLY A O 1
ATOM 1174 N N . GLY A 1 151 ? 6.315 9.827 18.258 1.00 17.69 153 GLY A N 1
ATOM 1175 C CA . GLY A 1 151 ? 5.885 10.124 16.897 1.00 17.16 153 GLY A CA 1
ATOM 1176 C C . GLY A 1 151 ? 5.556 8.887 16.087 1.00 16.94 153 GLY A C 1
ATOM 1177 O O . GLY A 1 151 ? 5.171 7.850 16.637 1.00 16.72 153 GLY A O 1
ATOM 1178 N N . LEU A 1 152 ? 5.717 9.008 14.773 1.00 16.65 154 LEU A N 1
ATOM 1179 C CA . LEU A 1 152 ? 5.379 7.946 13.834 1.00 16.50 154 LEU A CA 1
ATOM 1180 C C . LEU A 1 152 ? 6.524 7.626 12.881 1.00 16.28 154 LEU A C 1
ATOM 1181 O O . LEU A 1 152 ? 7.319 8.500 12.530 1.00 16.05 154 LEU A O 1
ATOM 1186 N N . LEU A 1 153 ? 6.601 6.359 12.486 1.00 16.09 155 LEU A N 1
ATOM 1187 C CA . LEU A 1 153 ? 7.419 5.941 11.358 1.00 16.15 155 LEU A CA 1
ATOM 1188 C C . LEU A 1 153 ? 6.518 5.265 10.336 1.00 16.06 155 LEU A C 1
ATOM 1189 O O . LEU A 1 153 ? 5.858 4.268 10.640 1.00 15.84 155 LEU A O 1
ATOM 1194 N N . LEU A 1 154 ? 6.488 5.825 9.131 1.00 16.11 156 LEU A N 1
ATOM 1195 C CA . LEU A 1 154 ? 5.684 5.282 8.045 1.00 16.21 156 LEU A CA 1
ATOM 1196 C C . LEU A 1 154 ? 6.575 4.680 6.968 1.00 16.32 156 LEU A C 1
ATOM 1197 O O . LEU A 1 154 ? 7.524 5.318 6.508 1.00 16.18 156 LEU A O 1
ATOM 1202 N N . ARG A 1 155 ? 6.268 3.444 6.584 1.00 16.45 157 ARG A N 1
ATOM 1203 C CA . ARG A 1 155 ? 7.046 2.727 5.577 1.00 16.64 157 ARG A CA 1
ATOM 1204 C C . ARG A 1 155 ? 6.170 2.226 4.433 1.00 16.69 157 ARG A C 1
ATOM 1205 O O . ARG A 1 155 ? 5.052 1.755 4.648 1.00 16.47 157 ARG A O 1
ATOM 1213 N N . ASP A 1 156 ? 6.695 2.339 3.216 1.00 16.84 158 ASP A N 1
ATOM 1214 C CA . ASP A 1 156 ? 5.953 1.996 2.006 1.00 17.09 158 ASP A CA 1
ATOM 1215 C C . ASP A 1 156 ? 6.914 1.547 0.909 1.00 17.24 158 ASP A C 1
ATOM 1216 O O . ASP A 1 156 ? 8.105 1.868 0.940 1.00 17.20 158 ASP A O 1
ATOM 1221 N N . THR A 1 157 ? 6.390 0.785 -0.048 1.00 17.53 159 THR A N 1
ATOM 1222 C CA . THR A 1 157 ? 7.130 0.435 -1.261 1.00 17.86 159 THR A CA 1
ATOM 1223 C C . THR A 1 157 ? 6.320 0.797 -2.518 1.00 18.03 159 THR A C 1
ATOM 1224 O O . THR A 1 157 ? 5.835 -0.090 -3.226 1.00 18.09 159 THR A O 1
ATOM 1228 N N . PRO A 1 158 ? 6.166 2.109 -2.796 1.00 18.15 160 PRO A N 1
ATOM 1229 C CA . PRO A 1 158 ? 5.349 2.514 -3.940 1.00 18.27 160 PRO A CA 1
ATOM 1230 C C . PRO A 1 158 ? 5.980 2.152 -5.285 1.00 18.30 160 PRO A C 1
ATOM 1231 O O . PRO A 1 158 ? 7.207 2.165 -5.423 1.00 18.25 160 PRO A O 1
ATOM 1235 N N . ALA A 1 159 ? 5.132 1.816 -6.254 1.00 18.40 161 ALA A N 1
ATOM 1236 C CA . ALA A 1 159 ? 5.575 1.468 -7.598 1.00 18.49 161 ALA A CA 1
ATOM 1237 C C . ALA A 1 159 ? 5.143 2.536 -8.596 1.00 18.59 161 ALA A C 1
ATOM 1238 O O . ALA A 1 159 ? 3.973 2.928 -8.640 1.00 18.46 161 ALA A O 1
ATOM 1240 N N . LEU A 1 160 ? 6.102 3.001 -9.389 1.00 18.80 162 LEU A N 1
ATOM 1241 C CA . LEU A 1 160 ? 5.867 4.051 -10.370 1.00 19.05 162 LEU A CA 1
ATOM 1242 C C . LEU A 1 160 ? 5.699 3.443 -11.758 1.00 19.35 162 LEU A C 1
ATOM 1243 O O . LEU A 1 160 ? 6.591 2.749 -12.249 1.00 19.44 162 LEU A O 1
ATOM 1248 N N . MET A 1 161 ? 4.548 3.701 -12.378 1.00 19.61 163 MET A N 1
ATOM 1249 C CA . MET A 1 161 ? 4.254 3.192 -13.719 1.00 19.97 163 MET A CA 1
ATOM 1250 C C . MET A 1 161 ? 5.157 3.845 -14.759 1.00 20.09 163 MET A C 1
ATOM 1251 O O . MET A 1 161 ? 5.462 5.035 -14.668 1.00 20.11 163 MET A O 1
ATOM 1256 N N . LEU A 1 162 ? 5.580 3.055 -15.743 1.00 20.40 164 LEU A N 1
ATOM 1257 C CA . LEU A 1 162 ? 6.524 3.521 -16.756 1.00 20.70 164 LEU A CA 1
ATOM 1258 C C . LEU A 1 162 ? 5.919 3.514 -18.156 1.00 20.89 164 LEU A C 1
ATOM 1259 O O . LEU A 1 162 ? 4.912 2.847 -18.403 1.00 20.98 164 LEU A O 1
ATOM 1264 N N . ALA A 1 163 ? 6.546 4.261 -19.064 1.00 21.23 165 ALA A N 1
ATOM 1265 C CA . ALA A 1 163 ? 6.091 4.376 -20.451 1.00 21.50 165 ALA A CA 1
ATOM 1266 C C . ALA A 1 163 ? 6.100 3.042 -21.204 1.00 21.73 165 ALA A C 1
ATOM 1267 O O . ALA A 1 163 ? 5.260 2.817 -22.077 1.00 21.86 165 ALA A O 1
ATOM 1269 N N . ASP A 1 164 ? 7.040 2.164 -20.856 1.00 21.94 166 ASP A N 1
ATOM 1270 C CA . ASP A 1 164 ? 7.167 0.854 -21.507 1.00 22.03 166 ASP A CA 1
ATOM 1271 C C . ASP A 1 164 ? 6.164 -0.188 -21.000 1.00 21.96 166 ASP A C 1
ATOM 1272 O O . ASP A 1 164 ? 6.024 -1.263 -21.589 1.00 22.04 166 ASP A O 1
ATOM 1277 N N . GLY A 1 165 ? 5.477 0.133 -19.906 1.00 21.77 167 GLY A N 1
ATOM 1278 C CA . GLY A 1 165 ? 4.478 -0.762 -19.327 1.00 21.48 167 GLY A CA 1
ATOM 1279 C C . GLY A 1 165 ? 4.934 -1.436 -18.046 1.00 21.25 167 GLY A C 1
ATOM 1280 O O . GLY A 1 165 ? 4.144 -2.102 -17.376 1.00 21.33 167 GLY A O 1
ATOM 1281 N N . GLY A 1 166 ? 6.211 -1.262 -17.710 1.00 20.92 168 GLY A N 1
ATOM 1282 C CA . GLY A 1 166 ? 6.782 -1.831 -16.491 1.00 20.47 168 GLY A CA 1
ATOM 1283 C C . GLY A 1 166 ? 6.650 -0.909 -15.293 1.00 20.20 168 GLY A C 1
ATOM 1284 O O . GLY A 1 166 ? 5.873 0.049 -15.316 1.00 20.20 168 GLY A O 1
ATOM 1285 N N . HIS A 1 167 ? 7.415 -1.201 -14.245 1.00 19.87 169 HIS A N 1
ATOM 1286 C CA . HIS A 1 167 ? 7.376 -0.414 -13.014 1.00 19.59 169 HIS A CA 1
ATOM 1287 C C . HIS A 1 167 ? 8.763 -0.090 -12.474 1.00 19.50 169 HIS A C 1
ATOM 1288 O O . HIS A 1 167 ? 9.702 -0.874 -12.623 1.00 19.35 169 HIS A O 1
ATOM 1295 N N . LEU A 1 168 ? 8.872 1.081 -11.853 1.00 19.43 170 LEU A N 1
ATOM 1296 C CA . LEU A 1 168 ? 10.051 1.461 -11.091 1.00 19.32 170 LEU A CA 1
ATOM 1297 C C . LEU A 1 168 ? 9.616 1.667 -9.648 1.00 19.27 170 LEU A C 1
ATOM 1298 O O . LEU A 1 168 ? 8.759 2.503 -9.364 1.00 19.13 170 LEU A O 1
ATOM 1303 N N . SER A 1 169 ? 10.197 0.894 -8.739 1.00 19.26 171 SER A N 1
ATOM 1304 C CA . SER A 1 169 ? 9.811 0.962 -7.336 1.00 19.28 171 SER A CA 1
ATOM 1305 C C . SER A 1 169 ? 10.822 1.727 -6.491 1.00 19.23 171 SER A C 1
ATOM 1306 O O . SER A 1 169 ? 11.996 1.849 -6.854 1.00 19.09 171 SER A O 1
ATOM 1309 N N . CYS A 1 170 ? 10.342 2.266 -5.375 1.00 19.17 172 CYS A N 1
ATOM 1310 C CA . CYS A 1 170 ? 11.206 2.885 -4.380 1.00 19.17 172 CYS A CA 1
ATOM 1311 C C . CYS A 1 170 ? 10.752 2.479 -2.983 1.00 19.17 172 CYS A C 1
ATOM 1312 O O . CYS A 1 170 ? 9.598 2.097 -2.789 1.00 19.15 172 CYS A O 1
ATOM 1315 N N . PHE A 1 171 ? 11.673 2.524 -2.026 1.00 19.15 173 PHE A N 1
ATOM 1316 C CA . PHE A 1 171 ? 11.327 2.328 -0.627 1.00 19.18 173 PHE A CA 1
ATOM 1317 C C . PHE A 1 171 ? 11.189 3.693 0.037 1.00 19.13 173 PHE A C 1
ATOM 1318 O O . PHE A 1 171 ? 12.085 4.533 -0.071 1.00 19.18 173 PHE A O 1
ATOM 1326 N N . MET A 1 172 ? 10.058 3.914 0.702 1.00 18.88 174 MET A N 1
ATOM 1327 C CA . MET A 1 172 ? 9.808 5.169 1.408 1.00 18.88 174 MET A CA 1
ATOM 1328 C C . MET A 1 172 ? 9.868 4.967 2.915 1.00 18.66 174 MET A C 1
ATOM 1329 O O . MET A 1 172 ? 9.285 4.021 3.447 1.00 18.66 174 MET A O 1
ATOM 1334 N N . GLU A 1 173 ? 10.587 5.858 3.592 1.00 18.40 175 GLU A N 1
ATOM 1335 C CA . GLU A 1 173 ? 10.687 5.852 5.049 1.00 18.33 175 GLU A CA 1
ATOM 1336 C C . GLU A 1 173 ? 10.444 7.278 5.536 1.00 18.00 175 GLU A C 1
ATOM 1337 O O . GLU A 1 173 ? 11.232 8.178 5.242 1.00 17.85 175 GLU A O 1
ATOM 1343 N N . THR A 1 174 ? 9.347 7.474 6.266 1.00 17.67 176 THR A N 1
ATOM 1344 C CA . THR A 1 174 ? 8.913 8.809 6.683 1.00 17.42 176 THR A CA 1
ATOM 1345 C C . THR A 1 174 ? 8.718 8.900 8.197 1.00 17.35 176 THR A C 1
ATOM 1346 O O . THR A 1 174 ? 7.997 8.092 8.787 1.00 17.25 176 THR A O 1
ATOM 1350 N N . THR A 1 175 ? 9.368 9.887 8.812 1.00 17.18 177 THR A N 1
ATOM 1351 C CA . THR A 1 175 ? 9.234 10.146 10.248 1.00 17.19 177 THR A CA 1
ATOM 1352 C C . THR A 1 175 ? 8.319 11.345 10.495 1.00 17.16 177 THR A C 1
ATOM 1353 O O . THR A 1 175 ? 8.350 12.317 9.740 1.00 17.01 177 THR A O 1
ATOM 1357 N N . TYR A 1 176 ? 7.513 11.267 11.552 1.00 17.27 178 TYR A N 1
ATOM 1358 C CA . TYR A 1 176 ? 6.591 12.342 11.922 1.00 17.42 178 TYR A CA 1
ATOM 1359 C C . TYR A 1 176 ? 6.835 12.804 13.352 1.00 17.75 178 TYR A C 1
ATOM 1360 O O . TYR A 1 176 ? 6.936 11.983 14.268 1.00 17.67 178 TYR A O 1
ATOM 1369 N N . LYS A 1 177 ? 6.925 14.119 13.541 1.00 18.26 179 LYS A N 1
ATOM 1370 C CA . LYS A 1 177 ? 7.096 14.683 14.876 1.00 18.70 179 LYS A CA 1
ATOM 1371 C C . LYS A 1 177 ? 6.082 15.778 15.154 1.00 18.85 179 LYS A C 1
ATOM 1372 O O . LYS A 1 177 ? 5.950 16.734 14.389 1.00 18.75 179 LYS A O 1
ATOM 1378 N N . SER A 1 178 ? 5.378 15.633 16.270 1.00 19.09 180 SER A N 1
ATOM 1379 C CA . SER A 1 178 ? 4.374 16.596 16.669 1.00 19.39 180 SER A CA 1
ATOM 1380 C C . SER A 1 178 ? 4.996 17.670 17.555 1.00 19.46 180 SER A C 1
ATOM 1381 O O . SER A 1 178 ? 5.888 17.382 18.359 1.00 19.38 180 SER A O 1
ATOM 1384 N N . LYS A 1 179 ? 4.527 18.906 17.393 1.00 19.62 181 LYS A N 1
ATOM 1385 C CA . LYS A 1 179 ? 4.952 20.021 18.240 1.00 19.86 181 LYS A CA 1
ATOM 1386 C C . LYS A 1 179 ? 4.440 19.838 19.664 1.00 19.85 181 LYS A C 1
ATOM 1387 O O . LYS A 1 179 ? 5.145 20.135 20.631 1.00 19.94 181 LYS A O 1
ATOM 1393 N N . LYS A 1 180 ? 3.206 19.347 19.773 1.00 19.83 182 LYS A N 1
ATOM 1394 C CA . LYS A 1 180 ? 2.564 19.080 21.056 1.00 19.86 182 LYS A CA 1
ATOM 1395 C C . LYS A 1 180 ? 2.294 17.583 21.201 1.00 19.79 182 LYS A C 1
ATOM 1396 O O . LYS A 1 180 ? 2.032 16.895 20.212 1.00 19.73 182 LYS A O 1
ATOM 1402 N N . GLU A 1 181 ? 2.364 17.090 22.435 1.00 19.72 183 GLU A N 1
ATOM 1403 C CA . GLU A 1 181 ? 2.132 15.679 22.745 1.00 19.74 183 GLU A CA 1
ATOM 1404 C C . GLU A 1 181 ? 0.715 15.257 22.361 1.00 19.47 183 GLU A C 1
ATOM 1405 O O . GLU A 1 181 ? -0.254 15.955 22.665 1.00 19.42 183 GLU A O 1
ATOM 1411 N N . VAL A 1 182 ? 0.611 14.119 21.679 1.00 19.12 184 VAL A N 1
ATOM 1412 C CA . VAL A 1 182 ? -0.675 13.574 21.236 1.00 18.85 184 VAL A CA 1
ATOM 1413 C C . VAL A 1 182 ? -0.781 12.083 21.581 1.00 18.79 184 VAL A C 1
ATOM 1414 O O . VAL A 1 182 ? 0.213 11.459 21.960 1.00 18.72 184 VAL A O 1
ATOM 1418 N N . LYS A 1 183 ? -1.983 11.522 21.458 1.00 18.76 185 LYS A N 1
ATOM 1419 C CA . LYS A 1 183 ? -2.205 10.103 21.747 1.00 18.82 185 LYS A CA 1
ATOM 1420 C C . LYS A 1 183 ? -1.838 9.238 20.545 1.00 18.76 185 LYS A C 1
ATOM 1421 O O . LYS A 1 183 ? -2.504 9.288 19.507 1.00 18.79 185 LYS A O 1
ATOM 1427 N N . LEU A 1 184 ? -0.775 8.451 20.698 1.00 18.60 186 LEU A N 1
ATOM 1428 C CA . LEU A 1 184 ? -0.248 7.612 19.619 1.00 18.46 186 LEU A CA 1
ATOM 1429 C C . LEU A 1 184 ? -1.129 6.399 19.322 1.00 18.23 186 LEU A C 1
ATOM 1430 O O . LEU A 1 184 ? -1.626 5.751 20.245 1.00 18.13 186 LEU A O 1
ATOM 1435 N N . PRO A 1 185 ? -1.323 6.085 18.026 1.00 18.00 187 PRO A N 1
ATOM 1436 C CA . PRO A 1 185 ? -2.077 4.887 17.670 1.00 17.85 187 PRO A CA 1
ATOM 1437 C C . PRO A 1 185 ? -1.211 3.635 17.773 1.00 17.68 187 PRO A C 1
ATOM 1438 O O . PRO A 1 185 ? 0.008 3.732 17.924 1.00 17.63 187 PRO A O 1
ATOM 1442 N N . GLU A 1 186 ? -1.847 2.471 17.702 1.00 17.44 188 GLU A N 1
ATOM 1443 C CA . GLU A 1 186 ? -1.130 1.213 17.539 1.00 17.31 188 GLU A CA 1
ATOM 1444 C C . GLU A 1 186 ? -0.911 1.005 16.045 1.00 16.90 188 GLU A C 1
ATOM 1445 O O . GLU A 1 186 ? -1.534 1.690 15.232 1.00 16.80 188 GLU A O 1
ATOM 1451 N N . LEU A 1 187 ? -0.022 0.082 15.683 1.00 16.50 189 LEU A N 1
ATOM 1452 C CA . LEU A 1 187 ? 0.311 -0.161 14.277 1.00 16.12 189 LEU A CA 1
ATOM 1453 C C . LEU A 1 187 ? -0.934 -0.398 13.421 1.00 15.95 189 LEU A C 1
ATOM 1454 O O . LEU A 1 187 ? -1.808 -1.186 13.786 1.00 15.87 189 LEU A O 1
ATOM 1459 N N . HIS A 1 188 ? -1.003 0.304 12.292 1.00 15.65 190 HIS A N 1
ATOM 1460 C CA . HIS A 1 188 ? -2.087 0.140 11.323 1.00 15.45 190 HIS A CA 1
ATOM 1461 C C . HIS A 1 188 ? -1.616 0.515 9.916 1.00 15.46 190 HIS A C 1
ATOM 1462 O O . HIS A 1 188 ? -0.416 0.661 9.677 1.00 15.31 190 HIS A O 1
ATOM 1469 N N . PHE A 1 189 ? -2.561 0.670 8.992 1.00 15.62 191 PHE A N 1
ATOM 1470 C CA . PHE A 1 189 ? -2.224 0.893 7.588 1.00 15.80 191 PHE A CA 1
ATOM 1471 C C . PHE A 1 189 ? -2.953 2.075 6.958 1.00 15.81 191 PHE A C 1
ATOM 1472 O O . PHE A 1 189 ? -4.064 2.422 7.360 1.00 16.03 191 PHE A O 1
ATOM 1480 N N . HIS A 1 190 ? -2.300 2.690 5.977 1.00 15.82 192 HIS A N 1
ATOM 1481 C CA . HIS A 1 190 ? -2.918 3.679 5.105 1.00 15.74 192 HIS A CA 1
ATOM 1482 C C . HIS A 1 190 ? -3.018 3.082 3.713 1.00 15.78 192 HIS A C 1
ATOM 1483 O O . HIS A 1 190 ? -2.010 2.665 3.147 1.00 15.68 192 HIS A O 1
ATOM 1490 N N . HIS A 1 191 ? -4.230 3.025 3.171 1.00 15.71 193 HIS A N 1
ATOM 1491 C CA . HIS A 1 191 ? -4.427 2.618 1.786 1.00 15.90 193 HIS A CA 1
ATOM 1492 C C . HIS A 1 191 ? -4.647 3.884 0.957 1.00 16.04 193 HIS A C 1
ATOM 1493 O O . HIS A 1 191 ? -5.620 4.613 1.169 1.00 15.95 193 HIS A O 1
ATOM 1500 N N . LEU A 1 192 ? -3.721 4.152 0.038 1.00 16.25 194 LEU A N 1
ATOM 1501 C CA . LEU A 1 192 ? -3.688 5.422 -0.694 1.00 16.49 194 LEU A CA 1
ATOM 1502 C C . LEU A 1 192 ? -3.880 5.245 -2.198 1.00 16.64 194 LEU A C 1
ATOM 1503 O O . LEU A 1 192 ? -3.502 4.217 -2.764 1.00 16.54 194 LEU A O 1
ATOM 1508 N N . ARG A 1 193 ? -4.450 6.263 -2.839 1.00 16.84 195 ARG A N 1
ATOM 1509 C CA . ARG A 1 193 ? -4.400 6.387 -4.297 1.00 17.14 195 ARG A CA 1
ATOM 1510 C C . ARG A 1 193 ? -4.208 7.848 -4.699 1.00 17.47 195 ARG A C 1
ATOM 1511 O O . ARG A 1 193 ? -5.102 8.678 -4.521 1.00 17.41 195 ARG A O 1
ATOM 1519 N N . MET A 1 194 ? -3.028 8.140 -5.240 1.00 17.83 196 MET A N 1
ATOM 1520 C CA . MET A 1 194 ? -2.619 9.494 -5.601 1.00 18.35 196 MET A CA 1
ATOM 1521 C C . MET A 1 194 ? -2.498 9.595 -7.121 1.00 18.80 196 MET A C 1
ATOM 1522 O O . MET A 1 194 ? -1.720 8.861 -7.734 1.00 18.60 196 MET A O 1
ATOM 1527 N N . GLU A 1 195 ? -3.271 10.502 -7.721 1.00 19.50 197 GLU A N 1
ATOM 1528 C CA . GLU A 1 195 ? -3.383 10.587 -9.183 1.00 20.28 197 GLU A CA 1
ATOM 1529 C C . GLU A 1 195 ? -3.319 12.013 -9.728 1.00 20.91 197 GLU A C 1
ATOM 1530 O O . GLU A 1 195 ? -3.909 12.933 -9.156 1.00 20.96 197 GLU A O 1
ATOM 1536 N N . LYS A 1 196 ? -2.608 12.180 -10.844 1.00 21.62 198 LYS A N 1
ATOM 1537 C CA . LYS A 1 196 ? -2.611 13.434 -11.598 1.00 22.48 198 LYS A CA 1
ATOM 1538 C C . LYS A 1 196 ? -3.827 13.456 -12.521 1.00 23.13 198 LYS A C 1
ATOM 1539 O O . LYS A 1 196 ? -4.050 12.513 -13.286 1.00 23.17 198 LYS A O 1
ATOM 1545 N N . LEU A 1 197 ? -4.606 14.533 -12.449 1.00 23.99 199 LEU A N 1
ATOM 1546 C CA . LEU A 1 197 ? -5.854 14.632 -13.210 1.00 24.84 199 LEU A CA 1
ATOM 1547 C C . LEU A 1 197 ? -5.724 15.507 -14.453 1.00 25.41 199 LEU A C 1
ATOM 1548 O O . LEU A 1 197 ? -6.242 15.165 -15.519 1.00 25.64 199 LEU A O 1
ATOM 1553 N N . ASN A 1 198 ? -5.038 16.638 -14.303 1.00 26.07 200 ASN A N 1
ATOM 1554 C CA . ASN A 1 198 ? -4.845 17.590 -15.392 1.00 26.67 200 ASN A CA 1
ATOM 1555 C C . ASN A 1 198 ? -3.427 18.144 -15.411 1.00 26.99 200 ASN A C 1
ATOM 1556 O O . ASN A 1 198 ? -2.849 18.422 -14.361 1.00 27.08 200 ASN A O 1
ATOM 1561 N N . ILE A 1 199 ? -2.869 18.285 -16.611 1.00 27.46 201 ILE A N 1
ATOM 1562 C CA . ILE A 1 199 ? -1.542 18.871 -16.797 1.00 27.89 201 ILE A CA 1
ATOM 1563 C C . ILE A 1 199 ? -1.606 19.925 -17.902 1.00 28.22 201 ILE A C 1
ATOM 1564 O O . ILE A 1 199 ? -2.149 19.670 -18.980 1.00 28.29 201 ILE A O 1
ATOM 1569 N N . SER A 1 200 ? -1.061 21.107 -17.620 1.00 28.61 202 SER A N 1
ATOM 1570 C CA . SER A 1 200 ? -0.978 22.181 -18.608 1.00 29.02 202 SER A CA 1
ATOM 1571 C C . SER A 1 200 ? 0.018 21.823 -19.709 1.00 29.26 202 SER A C 1
ATOM 1572 O O . SER A 1 200 ? 0.995 21.111 -19.464 1.00 29.34 202 SER A O 1
ATOM 1575 N N . ASP A 1 201 ? -0.235 22.323 -20.917 1.00 29.57 203 ASP A N 1
ATOM 1576 C CA . ASP A 1 201 ? 0.577 21.990 -22.095 1.00 29.80 203 ASP A CA 1
ATOM 1577 C C . ASP A 1 201 ? 2.010 22.543 -22.068 1.00 29.81 203 ASP A C 1
ATOM 1578 O O . ASP A 1 201 ? 2.848 22.144 -22.880 1.00 29.84 203 ASP A O 1
ATOM 1583 N N . ASP A 1 202 ? 2.281 23.454 -21.135 1.00 29.78 204 ASP A N 1
ATOM 1584 C CA . ASP A 1 202 ? 3.636 23.961 -20.907 1.00 29.72 204 ASP A CA 1
ATOM 1585 C C . ASP A 1 202 ? 4.299 23.287 -19.698 1.00 29.62 204 ASP A C 1
ATOM 1586 O O . ASP A 1 202 ? 5.432 23.619 -19.336 1.00 29.63 204 ASP A O 1
ATOM 1591 N N . TRP A 1 203 ? 3.578 22.340 -19.093 1.00 29.39 205 TRP A N 1
ATOM 1592 C CA . TRP A 1 203 ? 4.034 21.567 -17.925 1.00 29.18 205 TRP A CA 1
ATOM 1593 C C . TRP A 1 203 ? 4.331 22.394 -16.669 1.00 28.83 205 TRP A C 1
ATOM 1594 O O . TRP A 1 203 ? 5.125 21.984 -15.818 1.00 28.94 205 TRP A O 1
ATOM 1605 N N . LYS A 1 204 ? 3.678 23.550 -16.558 1.00 28.33 206 LYS A N 1
ATOM 1606 C CA . LYS A 1 204 ? 3.837 24.438 -15.405 1.00 27.76 206 LYS A CA 1
ATOM 1607 C C . LYS A 1 204 ? 2.708 24.311 -14.384 1.00 27.20 206 LYS A C 1
ATOM 1608 O O . LYS A 1 204 ? 2.858 24.731 -13.237 1.00 27.12 206 LYS A O 1
ATOM 1614 N N . THR A 1 205 ? 1.582 23.738 -14.805 1.00 26.47 207 THR A N 1
ATOM 1615 C CA . THR A 1 205 ? 0.426 23.553 -13.927 1.00 25.78 207 THR A CA 1
ATOM 1616 C C . THR A 1 205 ? -0.054 22.103 -13.953 1.00 25.20 207 THR A C 1
ATOM 1617 O O . THR A 1 205 ? -0.198 21.504 -15.020 1.00 25.13 207 THR A O 1
ATOM 1621 N N . VAL A 1 206 ? -0.294 21.551 -12.766 1.00 24.44 208 VAL A N 1
ATOM 1622 C CA . VAL A 1 206 ? -0.751 20.170 -12.623 1.00 23.67 208 VAL A CA 1
ATOM 1623 C C . VAL A 1 206 ? -1.706 20.009 -11.434 1.00 23.13 208 VAL A C 1
ATOM 1624 O O . VAL A 1 206 ? -1.431 20.478 -10.325 1.00 22.96 208 VAL A O 1
ATOM 1628 N N . GLU A 1 207 ? -2.839 19.364 -11.696 1.00 22.40 209 GLU A N 1
ATOM 1629 C CA . GLU A 1 207 ? -3.827 19.052 -10.672 1.00 21.76 209 GLU A CA 1
ATOM 1630 C C . GLU A 1 207 ? -3.610 17.626 -10.171 1.00 21.15 209 GLU A C 1
ATOM 1631 O O . GLU A 1 207 ? -3.527 16.686 -10.963 1.00 21.10 209 GLU A O 1
ATOM 1637 N N . GLN A 1 208 ? -3.518 17.482 -8.852 1.00 20.40 210 GLN A N 1
ATOM 1638 C CA . GLN A 1 208 ? -3.253 16.195 -8.219 1.00 19.63 210 GLN A CA 1
ATOM 1639 C C . GLN A 1 208 ? -4.310 15.900 -7.154 1.00 19.21 210 GLN A C 1
ATOM 1640 O O . GLN A 1 208 ? -4.626 16.759 -6.327 1.00 18.88 210 GLN A O 1
ATOM 1646 N N . HIS A 1 209 ? -4.854 14.684 -7.193 1.00 18.59 211 HIS A N 1
ATOM 1647 C CA . HIS A 1 209 ? -5.869 14.238 -6.239 1.00 18.17 211 HIS A CA 1
ATOM 1648 C C . HIS A 1 209 ? -5.365 13.040 -5.431 1.00 17.80 211 HIS A C 1
ATOM 1649 O O . HIS A 1 209 ? -4.542 12.257 -5.914 1.00 17.50 211 HIS A O 1
ATOM 1656 N N . GLU A 1 210 ? -5.862 12.910 -4.201 1.00 17.29 212 GLU A N 1
ATOM 1657 C CA . GLU A 1 210 ? -5.504 11.796 -3.326 1.00 16.94 212 GLU A CA 1
ATOM 1658 C C . GLU A 1 210 ? -6.681 11.357 -2.454 1.00 16.70 212 GLU A C 1
ATOM 1659 O O . GLU A 1 210 ? -7.418 12.191 -1.924 1.00 16.60 212 GLU A O 1
ATOM 1665 N N . SER A 1 211 ? -6.853 10.042 -2.328 1.00 16.43 213 SER A N 1
ATOM 1666 C CA . SER A 1 211 ? -7.803 9.455 -1.386 1.00 16.26 213 SER A CA 1
ATOM 1667 C C . SER A 1 211 ? -7.071 8.509 -0.437 1.00 16.08 213 SER A C 1
ATOM 1668 O O . SER A 1 211 ? -6.259 7.690 -0.873 1.00 15.80 213 SER A O 1
ATOM 1671 N N . VAL A 1 212 ? -7.356 8.635 0.858 1.00 16.00 214 VAL A N 1
ATOM 1672 C CA . VAL A 1 212 ? -6.707 7.816 1.885 1.00 15.93 214 VAL A CA 1
ATOM 1673 C C . VAL A 1 212 ? -7.727 7.191 2.833 1.00 15.97 214 VAL A C 1
ATOM 1674 O O . VAL A 1 212 ? -8.613 7.878 3.350 1.00 15.74 214 VAL A O 1
ATOM 1678 N N . VAL A 1 213 ? -7.589 5.885 3.049 1.00 16.01 215 VAL A N 1
ATOM 1679 C CA . VAL A 1 213 ? -8.365 5.164 4.054 1.00 16.22 215 VAL A CA 1
ATOM 1680 C C . VAL A 1 213 ? -7.398 4.519 5.045 1.00 16.26 215 VAL A C 1
ATOM 1681 O O . VAL A 1 213 ? -6.462 3.819 4.647 1.00 16.29 215 VAL A O 1
ATOM 1685 N N . ALA A 1 214 ? -7.621 4.776 6.331 1.00 16.38 216 ALA A N 1
ATOM 1686 C CA . ALA A 1 214 ? -6.836 4.157 7.392 1.00 16.47 216 ALA A CA 1
ATOM 1687 C C . ALA A 1 214 ? -7.606 2.991 7.999 1.00 16.55 216 ALA A C 1
ATOM 1688 O O . ALA A 1 214 ? -8.805 3.098 8.258 1.00 16.54 216 ALA A O 1
ATOM 1690 N N . SER A 1 215 ? -6.911 1.878 8.218 1.00 16.63 217 SER A N 1
ATOM 1691 C CA . SER A 1 215 ? -7.539 0.668 8.742 1.00 16.79 217 SER A CA 1
ATOM 1692 C C . SER A 1 215 ? -6.516 -0.297 9.326 1.00 16.95 217 SER A C 1
ATOM 1693 O O . SER A 1 215 ? -5.342 -0.282 8.948 1.00 16.79 217 SER A O 1
ATOM 1696 N N . TYR A 1 216 ? -6.974 -1.134 10.254 1.00 17.16 218 TYR A N 1
ATOM 1697 C CA . TYR A 1 216 ? -6.219 -2.313 10.652 1.00 17.54 218 TYR A CA 1
ATOM 1698 C C . TYR A 1 216 ? -6.266 -3.313 9.501 1.00 17.83 218 TYR A C 1
ATOM 1699 O O . TYR A 1 216 ? -7.020 -3.131 8.540 1.00 17.87 218 TYR A O 1
ATOM 1708 N N . SER A 1 217 ? -5.462 -4.366 9.601 1.00 18.22 219 SER A N 1
ATOM 1709 C CA . SER A 1 217 ? -5.469 -5.444 8.618 1.00 18.58 219 SER A CA 1
ATOM 1710 C C . SER A 1 217 ? -6.874 -6.024 8.448 1.00 18.91 219 SER A C 1
ATOM 1711 O O . SER A 1 217 ? -7.612 -6.185 9.421 1.00 18.81 219 SER A O 1
ATOM 1714 N N . GLN A 1 218 ? -7.235 -6.320 7.203 1.00 19.36 220 GLN A N 1
ATOM 1715 C CA . GLN A 1 218 ? -8.549 -6.878 6.881 1.00 19.90 220 GLN A CA 1
ATOM 1716 C C . GLN A 1 218 ? -8.640 -8.375 7.189 1.00 20.09 220 GLN A C 1
ATOM 1717 O O . GLN A 1 218 ? -9.734 -8.908 7.383 1.00 20.18 220 GLN A O 1
ATOM 1723 N N . VAL A 1 219 ? -7.490 -9.043 7.231 1.00 20.40 221 VAL A N 1
ATOM 1724 C CA . VAL A 1 219 ? -7.442 -10.495 7.436 1.00 20.61 221 VAL A CA 1
ATOM 1725 C C . VAL A 1 219 ? -7.535 -10.875 8.924 1.00 20.88 221 VAL A C 1
ATOM 1726 O O . VAL A 1 219 ? -6.832 -10.298 9.757 1.00 20.70 221 VAL A O 1
ATOM 1730 N N . PRO A 1 220 ? -8.424 -11.838 9.255 1.00 21.20 222 PRO A N 1
ATOM 1731 C CA . PRO A 1 220 ? -8.685 -12.276 10.631 1.00 21.51 222 PRO A CA 1
ATOM 1732 C C . PRO A 1 220 ? -7.455 -12.819 11.358 1.00 21.87 222 PRO A C 1
ATOM 1733 O O . PRO A 1 220 ? -6.535 -13.346 10.726 1.00 21.82 222 PRO A O 1
ATOM 1737 N N . SER A 1 221 ? -7.462 -12.682 12.683 1.00 22.24 223 SER A N 1
ATOM 1738 C CA . SER A 1 221 ? -6.373 -13.148 13.535 1.00 22.69 223 SER A CA 1
ATOM 1739 C C . SER A 1 221 ? -6.784 -14.372 14.345 1.00 23.07 223 SER A C 1
ATOM 1740 O O . SER A 1 221 ? -7.937 -14.493 14.769 1.00 23.12 223 SER A O 1
ATOM 1743 N N . LYS A 1 222 ? -5.827 -15.274 14.554 1.00 23.48 224 LYS A N 1
ATOM 1744 C CA . LYS A 1 222 ? -6.033 -16.465 15.375 1.00 23.83 224 LYS A CA 1
ATOM 1745 C C . LYS A 1 222 ? -5.703 -16.187 16.841 1.00 23.96 224 LYS A C 1
ATOM 1746 O O . LYS A 1 222 ? -6.168 -16.897 17.737 1.00 23.98 224 LYS A O 1
ATOM 1752 N N . LEU A 1 223 ? -4.899 -15.150 17.071 1.00 24.06 225 LEU A N 1
ATOM 1753 C CA . LEU A 1 223 ? -4.424 -14.795 18.408 1.00 24.16 225 LEU A CA 1
ATOM 1754 C C . LEU A 1 223 ? -5.160 -13.602 19.025 1.00 24.15 225 LEU A C 1
ATOM 1755 O O . LEU A 1 223 ? -4.806 -13.142 20.115 1.00 24.22 225 LEU A O 1
ATOM 1760 N N . GLY A 1 224 ? -6.184 -13.115 18.328 1.00 24.13 226 GLY A N 1
ATOM 1761 C CA . GLY A 1 224 ? -6.986 -11.987 18.801 1.00 24.12 226 GLY A CA 1
ATOM 1762 C C . GLY A 1 224 ? -6.301 -10.639 18.658 1.00 24.14 226 GLY A C 1
ATOM 1763 O O . GLY A 1 224 ? -6.637 -9.687 19.367 1.00 24.10 226 GLY A O 1
ATOM 1764 N N . HIS A 1 225 ? -5.341 -10.558 17.739 1.00 24.12 227 HIS A N 1
ATOM 1765 C CA . HIS A 1 225 ? -4.621 -9.314 17.473 1.00 24.13 227 HIS A CA 1
ATOM 1766 C C . HIS A 1 225 ? -5.342 -8.460 16.434 1.00 23.99 227 HIS A C 1
ATOM 1767 O O . HIS A 1 225 ? -6.010 -8.987 15.540 1.00 23.83 227 HIS A O 1
ATOM 1774 N N . ASN A 1 226 ? -5.205 -7.140 16.560 1.00 23.79 228 ASN A N 1
ATOM 1775 C CA . ASN A 1 226 ? -5.724 -6.210 15.560 1.00 23.72 228 ASN A CA 1
ATOM 1776 C C . ASN A 1 226 ? -4.993 -6.356 14.230 1.00 23.70 228 ASN A C 1
ATOM 1777 O O . ASN A 1 226 ? -3.821 -6.728 14.195 1.00 23.59 228 ASN A O 1
ATOM 1782 N N . TYR B 1 2 ? -8.658 -23.978 -11.106 1.00 27.40 2 TYR B N 1
ATOM 1783 C CA . TYR B 1 2 ? -7.274 -24.251 -11.591 1.00 27.40 2 TYR B CA 1
ATOM 1784 C C . TYR B 1 2 ? -6.953 -25.745 -11.542 1.00 27.28 2 TYR B C 1
ATOM 1785 O O . TYR B 1 2 ? -7.221 -26.401 -10.533 1.00 27.37 2 TYR B O 1
ATOM 1794 N N . PRO B 1 3 ? -6.387 -26.289 -12.640 1.00 27.24 3 PRO B N 1
ATOM 1795 C CA . PRO B 1 3 ? -6.092 -27.721 -12.748 1.00 27.04 3 PRO B CA 1
ATOM 1796 C C . PRO B 1 3 ? -5.146 -28.229 -11.660 1.00 26.86 3 PRO B C 1
ATOM 1797 O O . PRO B 1 3 ? -4.159 -27.563 -11.336 1.00 26.81 3 PRO B O 1
ATOM 1801 N N . SER B 1 4 ? -5.477 -29.395 -11.102 1.00 26.56 4 SER B N 1
ATOM 1802 C CA . SER B 1 4 ? -4.662 -30.097 -10.096 1.00 26.36 4 SER B CA 1
ATOM 1803 C C . SER B 1 4 ? -4.668 -29.469 -8.692 1.00 26.15 4 SER B C 1
ATOM 1804 O O . SER B 1 4 ? -4.019 -29.983 -7.777 1.00 26.11 4 SER B O 1
ATOM 1807 N N . ILE B 1 5 ? -5.405 -28.370 -8.530 1.00 25.84 5 ILE B N 1
ATOM 1808 C CA . ILE B 1 5 ? -5.531 -27.696 -7.235 1.00 25.61 5 ILE B CA 1
ATOM 1809 C C . ILE B 1 5 ? -6.861 -28.071 -6.582 1.00 25.38 5 ILE B C 1
ATOM 1810 O O . ILE B 1 5 ? -7.931 -27.716 -7.083 1.00 25.36 5 ILE B O 1
ATOM 1815 N N . LYS B 1 6 ? -6.785 -28.785 -5.462 1.00 25.10 6 LYS B N 1
ATOM 1816 C CA . LYS B 1 6 ? -7.982 -29.256 -4.763 1.00 24.91 6 LYS B CA 1
ATOM 1817 C C . LYS B 1 6 ? -8.369 -28.298 -3.636 1.00 24.65 6 LYS B C 1
ATOM 1818 O O . LYS B 1 6 ? -7.585 -27.419 -3.268 1.00 24.55 6 LYS B O 1
ATOM 1824 N N . GLU B 1 7 ? -9.574 -28.475 -3.094 1.00 24.36 7 GLU B N 1
ATOM 1825 C CA . GLU B 1 7 ? -10.093 -27.608 -2.028 1.00 24.22 7 GLU B CA 1
ATOM 1826 C C . GLU B 1 7 ? -9.195 -27.592 -0.790 1.00 23.87 7 GLU B C 1
ATOM 1827 O O . GLU B 1 7 ? -9.112 -26.583 -0.092 1.00 23.82 7 GLU B O 1
ATOM 1833 N N . THR B 1 8 ? -8.534 -28.717 -0.525 1.00 23.48 8 THR B N 1
ATOM 1834 C CA . THR B 1 8 ? -7.506 -28.797 0.516 1.00 23.14 8 THR B CA 1
ATOM 1835 C C . THR B 1 8 ? -6.269 -29.549 0.018 1.00 22.70 8 THR B C 1
ATOM 1836 O O . THR B 1 8 ? -6.381 -30.588 -0.637 1.00 22.58 8 THR B O 1
ATOM 1840 N N . MET B 1 9 ? -5.095 -28.995 0.311 1.00 22.18 9 MET B N 1
ATOM 1841 C CA . MET B 1 9 ? -3.822 -29.574 -0.121 1.00 21.74 9 MET B CA 1
ATOM 1842 C C . MET B 1 9 ? -2.842 -29.651 1.046 1.00 21.31 9 MET B C 1
ATOM 1843 O O . MET B 1 9 ? -2.946 -28.880 2.001 1.00 21.27 9 MET B O 1
ATOM 1848 N N . ARG B 1 10 ? -1.896 -30.583 0.965 1.00 20.73 10 ARG B N 1
ATOM 1849 C CA . ARG B 1 10 ? -0.928 -30.795 2.042 1.00 20.18 10 ARG B CA 1
ATOM 1850 C C . ARG B 1 10 ? 0.467 -30.292 1.677 1.00 19.94 10 ARG B C 1
ATOM 1851 O O . ARG B 1 10 ? 0.780 -30.098 0.501 1.00 19.82 10 ARG B O 1
ATOM 1859 N N . VAL B 1 11 ? 1.297 -30.085 2.697 1.00 19.60 11 VAL B N 1
ATOM 1860 C CA . VAL B 1 11 ? 2.631 -29.516 2.518 1.00 19.33 11 VAL B CA 1
ATOM 1861 C C . VAL B 1 11 ? 3.718 -30.410 3.122 1.00 19.32 11 VAL B C 1
ATOM 1862 O O . VAL B 1 11 ? 3.608 -30.852 4.268 1.00 19.14 11 VAL B O 1
ATOM 1866 N N . GLN B 1 12 ? 4.754 -30.677 2.330 1.00 19.24 12 GLN B N 1
ATOM 1867 C CA . GLN B 1 12 ? 5.980 -31.298 2.821 1.00 19.43 12 GLN B CA 1
ATOM 1868 C C . GLN B 1 12 ? 7.129 -30.326 2.580 1.00 19.21 12 GLN B C 1
ATOM 1869 O O . GLN B 1 12 ? 7.429 -29.985 1.436 1.00 19.19 12 GLN B O 1
ATOM 1875 N N . LEU B 1 13 ? 7.767 -29.885 3.659 1.00 19.01 13 LEU B N 1
ATOM 1876 C CA . LEU B 1 13 ? 8.808 -28.864 3.570 1.00 18.94 13 LEU B CA 1
ATOM 1877 C C . LEU B 1 13 ? 10.117 -29.312 4.214 1.00 18.96 13 LEU B C 1
ATOM 1878 O O . LEU B 1 13 ? 10.115 -29.966 5.258 1.00 18.92 13 LEU B O 1
ATOM 1883 N N . SER B 1 14 ? 11.226 -28.957 3.570 1.00 18.97 14 SER B N 1
ATOM 1884 C CA . SER B 1 14 ? 12.556 -29.118 4.145 1.00 19.16 14 SER B CA 1
ATOM 1885 C C . SER B 1 14 ? 13.316 -27.797 4.045 1.00 19.16 14 SER B C 1
ATOM 1886 O O . SER B 1 14 ? 13.278 -27.128 3.009 1.00 19.14 14 SER B O 1
ATOM 1889 N N . MET B 1 15 ? 13.991 -27.423 5.128 1.00 19.19 15 MET B N 1
ATOM 1890 C CA . MET B 1 15 ? 14.806 -26.212 5.155 1.00 19.27 15 MET B CA 1
ATOM 1891 C C . MET B 1 15 ? 16.197 -26.492 5.713 1.00 19.37 15 MET B C 1
ATOM 1892 O O . MET B 1 15 ? 16.343 -27.189 6.719 1.00 19.38 15 MET B O 1
ATOM 1897 N N . GLU B 1 16 ? 17.213 -25.954 5.046 1.00 19.51 16 GLU B N 1
ATOM 1898 C CA . GLU B 1 16 ? 18.570 -25.943 5.584 1.00 19.74 16 GLU B CA 1
ATOM 1899 C C . GLU B 1 16 ? 19.196 -24.562 5.431 1.00 19.61 16 GLU B C 1
ATOM 1900 O O . GLU B 1 16 ? 18.849 -23.810 4.518 1.00 19.47 16 GLU B O 1
ATOM 1906 N N . GLY B 1 17 ? 20.110 -24.225 6.334 1.00 19.49 17 GLY B N 1
ATOM 1907 C CA . GLY B 1 17 ? 20.821 -22.960 6.243 1.00 19.39 17 GLY B CA 1
ATOM 1908 C C . GLY B 1 17 ? 21.576 -22.565 7.492 1.00 19.24 17 GLY B C 1
ATOM 1909 O O . GLY B 1 17 ? 21.793 -23.384 8.388 1.00 19.15 17 GLY B O 1
ATOM 1910 N N . SER B 1 18 ? 21.979 -21.299 7.536 1.00 19.10 18 SER B N 1
ATOM 1911 C CA . SER B 1 18 ? 22.724 -20.756 8.664 1.00 19.04 18 SER B CA 1
ATOM 1912 C C . SER B 1 18 ? 22.440 -19.276 8.863 1.00 18.81 18 SER B C 1
ATOM 1913 O O . SER B 1 18 ? 22.226 -18.537 7.901 1.00 18.78 18 SER B O 1
ATOM 1916 N N . VAL B 1 19 ? 22.432 -18.859 10.125 1.00 18.73 19 VAL B N 1
ATOM 1917 C CA . VAL B 1 19 ? 22.318 -17.452 10.496 1.00 18.64 19 VAL B CA 1
ATOM 1918 C C . VAL B 1 19 ? 23.397 -17.159 11.532 1.00 18.60 19 VAL B C 1
ATOM 1919 O O . VAL B 1 19 ? 23.522 -17.884 12.523 1.00 18.46 19 VAL B O 1
ATOM 1923 N N . ASN B 1 20 ? 24.177 -16.106 11.289 1.00 18.68 20 ASN B N 1
ATOM 1924 C CA . ASN B 1 20 ? 25.277 -15.709 12.175 1.00 18.72 20 ASN B CA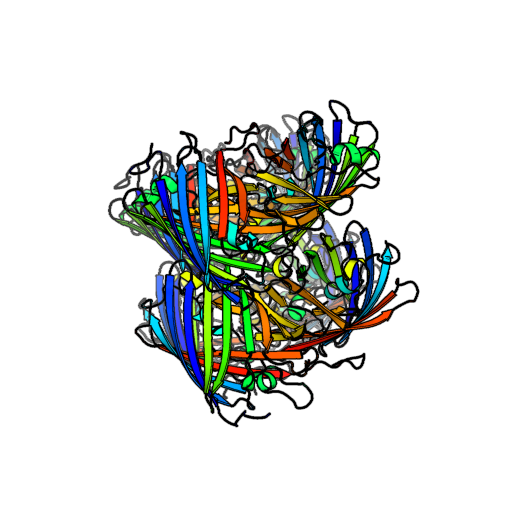 1
ATOM 1925 C C . ASN B 1 20 ? 26.130 -16.889 12.660 1.00 18.76 20 ASN B C 1
ATOM 1926 O O . ASN B 1 20 ? 26.194 -17.178 13.858 1.00 18.84 20 ASN B O 1
ATOM 1931 N N . TYR B 1 21 ? 26.764 -17.567 11.703 1.00 18.83 21 TYR B N 1
ATOM 1932 C CA . TYR B 1 21 ? 27.686 -18.693 11.945 1.00 18.83 21 TYR B CA 1
ATOM 1933 C C . TYR B 1 21 ? 27.027 -19.991 12.434 1.00 18.86 21 TYR B C 1
ATOM 1934 O O . TYR B 1 21 ? 27.717 -20.993 12.636 1.00 18.94 21 TYR B O 1
ATOM 1943 N N . HIS B 1 22 ? 25.707 -19.983 12.614 1.00 18.94 22 HIS B N 1
ATOM 1944 C CA . HIS B 1 22 ? 25.011 -21.139 13.185 1.00 18.95 22 HIS B CA 1
ATOM 1945 C C . HIS B 1 22 ? 24.185 -21.924 12.166 1.00 18.95 22 HIS B C 1
ATOM 1946 O O . HIS B 1 22 ? 23.167 -21.439 11.668 1.00 18.87 22 HIS B O 1
ATOM 1953 N N . ALA B 1 23 ? 24.626 -23.149 11.884 1.00 18.95 23 ALA B N 1
ATOM 1954 C CA . ALA B 1 23 ? 23.946 -24.032 10.939 1.00 18.90 23 ALA B CA 1
ATOM 1955 C C . ALA B 1 23 ? 22.764 -24.750 11.584 1.00 18.94 23 ALA B C 1
ATOM 1956 O O . ALA B 1 23 ? 22.794 -25.077 12.774 1.00 19.01 23 ALA B O 1
ATOM 1958 N N . PHE B 1 24 ? 21.726 -24.991 10.788 1.00 18.91 24 PHE B N 1
ATOM 1959 C CA . PHE B 1 24 ? 20.504 -25.635 11.266 1.00 18.85 24 PHE B CA 1
ATOM 1960 C C . PHE B 1 24 ? 19.730 -26.279 10.120 1.00 18.91 24 PHE B C 1
ATOM 1961 O O . PHE B 1 24 ? 19.922 -25.926 8.953 1.00 18.90 24 PHE B O 1
ATOM 1969 N N . LYS B 1 25 ? 18.857 -27.221 10.468 1.00 18.90 25 LYS B N 1
ATOM 1970 C CA . LYS B 1 25 ? 17.931 -27.825 9.515 1.00 19.01 25 LYS B CA 1
ATOM 1971 C C . LYS B 1 25 ? 16.542 -27.949 10.131 1.00 19.02 25 LYS B C 1
ATOM 1972 O O . LYS B 1 25 ? 16.405 -28.217 11.329 1.00 18.89 25 LYS B O 1
ATOM 1978 N N . CYS B 1 26 ? 15.522 -27.746 9.301 1.00 19.06 26 CYS B N 1
ATOM 1979 C CA . CYS B 1 26 ? 14.125 -27.844 9.719 1.00 19.15 26 CYS B CA 1
ATOM 1980 C C . CYS B 1 26 ? 13.316 -28.665 8.722 1.00 19.10 26 CYS B C 1
ATOM 1981 O O . CYS B 1 26 ? 13.634 -28.701 7.532 1.00 19.18 26 CYS B O 1
ATOM 1984 N N . THR B 1 27 ? 12.272 -29.323 9.214 1.00 19.06 27 THR B N 1
ATOM 1985 C CA . THR B 1 27 ? 11.276 -29.940 8.341 1.00 19.07 27 THR B CA 1
ATOM 1986 C C . THR B 1 27 ? 9.883 -29.428 8.702 1.00 19.13 27 THR B C 1
ATOM 1987 O O . THR B 1 27 ? 9.616 -29.081 9.857 1.00 19.19 27 THR B O 1
ATOM 1991 N N . GLY B 1 28 ? 9.007 -29.371 7.704 1.00 19.23 28 GLY B N 1
ATOM 1992 C CA . GLY B 1 28 ? 7.645 -28.887 7.894 1.00 19.38 28 GLY B CA 1
ATOM 1993 C C . GLY B 1 28 ? 6.608 -29.832 7.323 1.00 19.54 28 GLY B C 1
ATOM 1994 O O . GLY B 1 28 ? 6.772 -30.360 6.221 1.00 19.51 28 GLY B O 1
ATOM 1995 N N . LYS B 1 29 ? 5.546 -30.055 8.091 1.00 19.69 29 LYS B N 1
ATOM 1996 C CA . LYS B 1 29 ? 4.420 -30.873 7.653 1.00 19.94 29 LYS B CA 1
ATOM 1997 C C . LYS B 1 29 ? 3.139 -30.113 7.956 1.00 19.83 29 LYS B C 1
ATOM 1998 O O . LYS B 1 29 ? 2.912 -29.695 9.093 1.00 19.80 29 LYS B O 1
ATOM 2004 N N . GLY B 1 30 ? 2.312 -29.915 6.935 1.00 19.89 30 GLY B N 1
ATOM 2005 C CA . GLY B 1 30 ? 1.087 -29.146 7.107 1.00 19.98 30 GLY B CA 1
ATOM 2006 C C . GLY B 1 30 ? 0.051 -29.322 6.020 1.00 20.07 30 GLY B C 1
ATOM 2007 O O . GLY B 1 30 ? 0.136 -30.240 5.200 1.00 19.99 30 GLY B O 1
ATOM 2008 N N . GLU B 1 31 ? -0.938 -28.431 6.035 1.00 20.09 31 GLU B N 1
ATOM 2009 C CA . GLU B 1 31 ? -2.034 -28.432 5.070 1.00 20.32 31 GLU B CA 1
ATOM 2010 C C . GLU B 1 31 ? -2.670 -27.046 4.994 1.00 20.21 31 GLU B C 1
ATOM 2011 O O . GLU B 1 31 ? -2.313 -26.148 5.759 1.00 20.29 31 GLU B O 1
ATOM 2017 N N . GLY B 1 32 ? -3.613 -26.880 4.070 1.00 20.17 32 GLY B N 1
ATOM 2018 C CA . GLY B 1 32 ? -4.352 -25.631 3.941 1.00 20.08 32 GLY B CA 1
ATOM 2019 C C . GLY B 1 32 ? -5.405 -25.665 2.853 1.00 20.04 32 GLY B C 1
ATOM 2020 O O . GLY B 1 32 ? -5.526 -26.650 2.118 1.00 20.03 32 GLY B O 1
ATOM 2021 N N . LYS B 1 33 ? -6.170 -24.580 2.761 1.00 19.91 33 LYS B N 1
ATOM 2022 C CA . LYS B 1 33 ? -7.207 -24.430 1.746 1.00 19.86 33 LYS B CA 1
ATOM 2023 C C . LYS B 1 33 ? -6.770 -23.351 0.749 1.00 19.61 33 LYS B C 1
ATOM 2024 O O . LYS B 1 33 ? -6.851 -22.159 1.054 1.00 19.48 33 LYS B O 1
ATOM 2030 N N . PRO B 1 34 ? -6.288 -23.771 -0.440 1.00 19.51 34 PRO B N 1
ATOM 2031 C CA . PRO B 1 34 ? -5.724 -22.871 -1.454 1.00 19.41 34 PRO B CA 1
ATOM 2032 C C . PRO B 1 34 ? -6.664 -21.753 -1.915 1.00 19.37 34 PRO B C 1
ATOM 2033 O O . PRO B 1 34 ? -6.223 -20.614 -2.077 1.00 19.38 34 PRO B O 1
ATOM 2037 N N . TYR B 1 35 ? -7.939 -22.076 -2.121 1.00 19.32 35 TYR B N 1
ATOM 2038 C CA . TYR B 1 35 ? -8.916 -21.101 -2.610 1.00 19.22 35 TYR B CA 1
ATOM 2039 C C . TYR B 1 35 ? -9.431 -20.182 -1.506 1.00 19.20 35 TYR B C 1
ATOM 2040 O O . TYR B 1 35 ? -9.887 -19.067 -1.777 1.00 19.19 35 TYR B O 1
ATOM 2049 N N . GLU B 1 36 ? -9.350 -20.655 -0.265 1.00 19.10 36 GLU B N 1
ATOM 2050 C CA . GLU B 1 36 ? -9.748 -19.868 0.899 1.00 19.09 36 GLU B CA 1
ATOM 2051 C C . GLU B 1 36 ? -8.586 -19.011 1.403 1.00 18.86 36 GLU B C 1
ATOM 2052 O O . GLU B 1 36 ? -8.790 -18.045 2.142 1.00 18.72 36 GLU B O 1
ATOM 2058 N N . GLY B 1 37 ? -7.372 -19.377 0.995 1.00 18.66 37 GLY B N 1
ATOM 2059 C CA . GLY B 1 37 ? -6.172 -18.599 1.294 1.00 18.38 37 GLY B CA 1
ATOM 2060 C C . GLY B 1 37 ? -5.596 -18.817 2.679 1.00 18.27 37 GLY B C 1
ATOM 2061 O O . GLY B 1 37 ? -4.902 -17.948 3.208 1.00 18.17 37 GLY B O 1
ATOM 2062 N N . THR B 1 38 ? -5.873 -19.981 3.260 1.00 18.03 38 THR B N 1
ATOM 2063 C CA . THR B 1 38 ? -5.398 -20.317 4.601 1.00 18.08 38 THR B CA 1
ATOM 2064 C C . THR B 1 38 ? -4.465 -21.528 4.580 1.00 17.91 38 THR B C 1
ATOM 2065 O O . THR B 1 38 ? -4.588 -22.399 3.717 1.00 17.70 38 THR B O 1
ATOM 2069 N N . GLN B 1 39 ? -3.533 -21.568 5.531 1.00 17.92 39 GLN B N 1
ATOM 2070 C CA . GLN B 1 39 ? -2.602 -22.692 5.663 1.00 17.92 39 GLN B CA 1
ATOM 2071 C C . GLN B 1 39 ? -2.017 -22.820 7.068 1.00 18.01 39 GLN B C 1
ATOM 2072 O O . GLN B 1 39 ? -1.861 -21.829 7.785 1.00 17.90 39 GLN B O 1
ATOM 2078 N N . SER B 1 40 ? -1.701 -24.056 7.443 1.00 18.18 40 SER B N 1
ATOM 2079 C CA . SER B 1 40 ? -1.042 -24.358 8.706 1.00 18.43 40 SER B CA 1
ATOM 2080 C C . SER B 1 40 ? 0.179 -25.232 8.446 1.00 18.51 40 SER B C 1
ATOM 2081 O O . SER B 1 40 ? 0.177 -26.051 7.525 1.00 18.47 40 SER B O 1
ATOM 2084 N N . LEU B 1 41 ? 1.219 -25.049 9.257 1.00 18.69 41 LEU B N 1
ATOM 2085 C CA . LEU B 1 41 ? 2.449 -25.825 9.129 1.00 18.87 41 LEU B CA 1
ATOM 2086 C C . LEU B 1 41 ? 3.038 -26.153 10.495 1.00 19.12 41 LEU B C 1
ATOM 2087 O O . LEU B 1 41 ? 3.234 -25.266 11.331 1.00 19.04 41 LEU B O 1
ATOM 2092 N N . ASN B 1 42 ? 3.306 -27.437 10.712 1.00 19.37 42 ASN B N 1
ATOM 2093 C CA . ASN B 1 42 ? 3.969 -27.903 11.922 1.00 19.71 42 ASN B CA 1
ATOM 2094 C C . ASN B 1 42 ? 5.458 -28.075 11.651 1.00 19.84 42 ASN B C 1
ATOM 2095 O O . ASN B 1 42 ? 5.862 -28.934 10.863 1.00 19.75 42 ASN B O 1
ATOM 2100 N N . ILE B 1 43 ? 6.263 -27.239 12.300 1.00 20.08 43 ILE B N 1
ATOM 2101 C CA . ILE B 1 43 ? 7.700 -27.181 12.046 1.00 20.37 43 ILE B CA 1
ATOM 2102 C C . ILE B 1 43 ? 8.495 -27.813 13.184 1.00 20.59 43 ILE B C 1
ATOM 2103 O O . ILE B 1 43 ? 8.279 -27.496 14.354 1.00 20.63 43 ILE B O 1
ATOM 2108 N N . THR B 1 44 ? 9.409 -28.713 12.828 1.00 20.86 44 THR B N 1
ATOM 2109 C CA . THR B 1 44 ? 10.353 -29.283 13.787 1.00 21.20 44 THR B CA 1
ATOM 2110 C C . THR B 1 44 ? 11.796 -28.971 13.393 1.00 21.33 44 THR B C 1
ATOM 2111 O O . THR B 1 44 ? 12.185 -29.139 12.234 1.00 21.24 44 THR B O 1
ATOM 2115 N N . ILE B 1 45 ? 12.570 -28.491 14.362 1.00 21.46 45 ILE B N 1
ATOM 2116 C CA . ILE B 1 45 ? 13.989 -28.216 14.157 1.00 21.70 45 ILE B CA 1
ATOM 2117 C C . ILE B 1 45 ? 14.760 -29.518 14.356 1.00 21.91 45 ILE B C 1
ATOM 2118 O O . ILE B 1 45 ? 14.911 -30.003 15.481 1.00 21.89 45 ILE B O 1
ATOM 2123 N N . THR B 1 46 ? 15.229 -30.078 13.246 1.00 22.10 46 THR B N 1
ATOM 2124 C CA . THR B 1 46 ? 15.860 -31.396 13.241 1.00 22.38 46 THR B CA 1
ATOM 2125 C C . THR B 1 46 ? 17.352 -31.333 13.554 1.00 22.54 46 THR B C 1
ATOM 2126 O O . THR B 1 46 ? 17.907 -32.264 14.143 1.00 22.55 46 THR B O 1
ATOM 2130 N N . GLU B 1 47 ? 17.995 -30.238 13.153 1.00 22.75 47 GLU B N 1
ATOM 2131 C CA . GLU B 1 47 ? 19.423 -30.033 13.396 1.00 22.98 47 GLU B CA 1
ATOM 2132 C C . GLU B 1 47 ? 19.706 -28.607 13.857 1.00 23.07 47 GLU B C 1
ATOM 2133 O O . GLU B 1 47 ? 19.024 -27.666 13.445 1.00 23.07 47 GLU B O 1
ATOM 2139 N N . GLY B 1 48 ? 20.713 -28.460 14.715 1.00 23.17 48 GLY B N 1
ATOM 2140 C CA . GLY B 1 48 ? 21.121 -27.152 15.226 1.00 23.42 48 GLY B CA 1
ATOM 2141 C C . GLY B 1 48 ? 20.548 -26.815 16.590 1.00 23.56 48 GLY B C 1
ATOM 2142 O O . GLY B 1 48 ? 20.414 -25.636 16.934 1.00 23.63 48 GLY B O 1
ATOM 2143 N N . GLY B 1 49 ? 20.211 -27.855 17.358 1.00 23.66 49 GLY B N 1
ATOM 2144 C CA . GLY B 1 49 ? 19.664 -27.728 18.716 1.00 23.56 49 GLY B CA 1
ATOM 2145 C C . GLY B 1 49 ? 18.558 -26.695 18.839 1.00 23.48 49 GLY B C 1
ATOM 2146 O O . GLY B 1 49 ? 17.799 -26.483 17.886 1.00 23.67 49 GLY B O 1
ATOM 2147 N N . PRO B 1 50 ? 18.439 -26.059 20.020 1.00 23.32 50 PRO B N 1
ATOM 2148 C CA . PRO B 1 50 ? 17.605 -24.865 20.097 1.00 23.12 50 PRO B CA 1
ATOM 2149 C C . PRO B 1 50 ? 18.328 -23.704 19.415 1.00 22.84 50 PRO B C 1
ATOM 2150 O O . PRO B 1 50 ? 19.526 -23.504 19.638 1.00 22.80 50 PRO B O 1
ATOM 2154 N N . LEU B 1 51 ? 17.607 -22.973 18.571 1.00 22.44 51 LEU B N 1
ATOM 2155 C CA . LEU B 1 51 ? 18.184 -21.869 17.805 1.00 22.12 51 LEU B CA 1
ATOM 2156 C C . LEU B 1 51 ? 18.662 -20.735 18.713 1.00 21.76 51 LEU B C 1
ATOM 2157 O O . LEU B 1 51 ? 17.933 -20.320 19.616 1.00 21.74 51 LEU B O 1
ATOM 2162 N N . PRO B 1 52 ? 19.894 -20.241 18.481 1.00 21.39 52 PRO B N 1
ATOM 2163 C CA . PRO B 1 52 ? 20.422 -19.120 19.259 1.00 21.13 52 PRO B CA 1
ATOM 2164 C C . PRO B 1 52 ? 19.888 -17.768 18.777 1.00 20.83 52 PRO B C 1
ATOM 2165 O O . PRO B 1 52 ? 20.193 -16.732 19.375 1.00 20.93 52 PRO B O 1
ATOM 2169 N N . PHE B 1 53 ? 19.101 -17.791 17.705 1.00 20.38 53 PHE B N 1
ATOM 2170 C CA . PHE B 1 53 ? 18.472 -16.589 17.165 1.00 19.93 53 PHE B CA 1
ATOM 2171 C C . PHE B 1 53 ? 16.951 -16.725 17.165 1.00 19.60 53 PHE B C 1
ATOM 2172 O O . PHE B 1 53 ? 16.418 -17.831 17.299 1.00 19.59 53 PHE B O 1
ATOM 2180 N N . ALA B 1 54 ? 16.264 -15.594 17.015 1.00 19.19 54 ALA B N 1
ATOM 2181 C CA . ALA B 1 54 ? 14.805 -15.555 16.987 1.00 18.77 54 ALA B CA 1
ATOM 2182 C C . ALA B 1 54 ? 14.258 -16.367 15.818 1.00 18.44 54 ALA B C 1
ATOM 2183 O O . ALA B 1 54 ? 14.665 -16.164 14.672 1.00 18.46 54 ALA B O 1
ATOM 2185 N N . PHE B 1 55 ? 13.343 -17.288 16.117 1.00 18.03 55 PHE B N 1
ATOM 2186 C CA . PHE B 1 55 ? 12.713 -18.129 15.094 1.00 17.60 55 PHE B CA 1
ATOM 2187 C C . PHE B 1 55 ? 11.953 -17.299 14.056 1.00 17.33 55 PHE B C 1
ATOM 2188 O O . PHE B 1 55 ? 11.836 -17.700 12.894 1.00 17.20 55 PHE B O 1
ATOM 2196 N N . ASP B 1 56 ? 11.453 -16.142 14.488 1.00 16.98 56 ASP B N 1
ATOM 2197 C CA . ASP B 1 56 ? 10.679 -15.228 13.641 1.00 16.64 56 ASP B CA 1
ATOM 2198 C C . ASP B 1 56 ? 11.326 -14.890 12.294 1.00 16.38 56 ASP B C 1
ATOM 2199 O O . ASP B 1 56 ? 10.619 -14.668 11.308 1.00 16.30 56 ASP B O 1
ATOM 2204 N N . ILE B 1 57 ? 12.658 -14.849 12.251 1.00 16.00 57 ILE B N 1
ATOM 2205 C CA . ILE B 1 57 ? 13.373 -14.483 11.020 1.00 15.82 57 ILE B CA 1
ATOM 2206 C C . ILE B 1 57 ? 13.318 -15.567 9.936 1.00 15.60 57 ILE B C 1
ATOM 2207 O O . ILE B 1 57 ? 13.731 -15.336 8.797 1.00 15.58 57 ILE B O 1
ATOM 2212 N N . LEU B 1 58 ? 12.798 -16.738 10.300 1.00 15.38 58 LEU B N 1
ATOM 2213 C CA . LEU B 1 58 ? 12.665 -17.860 9.373 1.00 15.23 58 LEU B CA 1
ATOM 2214 C C . LEU B 1 58 ? 11.239 -18.014 8.851 1.00 15.04 58 LEU B C 1
ATOM 2215 O O . LEU B 1 58 ? 11.009 -18.709 7.858 1.00 15.03 58 LEU B O 1
ATOM 2220 N N . SER B 1 59 ? 10.293 -17.358 9.521 1.00 14.85 59 SER B N 1
ATOM 2221 C CA . SER B 1 59 ? 8.862 -17.561 9.286 1.00 14.69 59 SER B CA 1
ATOM 2222 C C . SER B 1 59 ? 8.393 -17.261 7.860 1.00 14.71 59 SER B C 1
ATOM 2223 O O . SER B 1 59 ? 7.590 -18.015 7.304 1.00 14.57 59 SER B O 1
ATOM 2226 N N . HIS B 1 60 ? 8.890 -16.169 7.278 1.00 14.69 60 HIS B N 1
ATOM 2227 C CA . HIS B 1 60 ? 8.559 -15.810 5.895 1.00 14.82 60 HIS B CA 1
ATOM 2228 C C . HIS B 1 60 ? 9.010 -16.887 4.908 1.00 14.80 60 HIS B C 1
ATOM 2229 O O . HIS B 1 60 ? 8.353 -17.121 3.897 1.00 14.87 60 HIS B O 1
ATOM 2236 N N . ALA B 1 61 ? 10.133 -17.537 5.204 1.00 14.79 61 ALA B N 1
ATOM 2237 C CA . ALA B 1 61 ? 10.671 -18.579 4.335 1.00 14.92 61 ALA B CA 1
ATOM 2238 C C . ALA B 1 61 ? 9.842 -19.864 4.395 1.00 15.01 61 ALA B C 1
ATOM 2239 O O . ALA B 1 61 ? 9.759 -20.598 3.409 1.00 14.96 61 ALA B O 1
ATOM 2241 N N . PHE B 1 62 ? 9.234 -20.124 5.554 1.00 15.15 62 PHE B N 1
ATOM 2242 C CA . PHE B 1 62 ? 8.311 -21.249 5.716 1.00 15.31 62 PHE B CA 1
ATOM 2243 C C . PHE B 1 62 ? 6.991 -20.966 5.004 1.00 15.48 62 PHE B C 1
ATOM 2244 O O . PHE B 1 62 ? 6.416 -21.853 4.376 1.00 15.48 62 PHE B O 1
ATOM 2276 N N . ILE B 1 64 ? 4.496 -20.051 0.896 1.00 15.98 66 ILE B N 1
ATOM 2277 C CA . ILE B 1 64 ? 3.724 -20.891 -0.071 1.00 15.91 66 ILE B CA 1
ATOM 2278 C C . ILE B 1 64 ? 2.497 -20.108 -0.546 1.00 15.92 66 ILE B C 1
ATOM 2279 O O . ILE B 1 64 ? 1.401 -20.250 0.003 1.00 15.73 66 ILE B O 1
ATOM 2284 N N . LYS B 1 65 ? 2.696 -19.281 -1.571 1.00 15.85 67 LYS B N 1
ATOM 2285 C CA . LYS B 1 65 ? 1.650 -18.367 -2.045 1.00 15.92 67 LYS B CA 1
ATOM 2286 C C . LYS B 1 65 ? 0.523 -19.055 -2.824 1.00 15.87 67 LYS B C 1
ATOM 2287 O O . LYS B 1 65 ? -0.395 -18.392 -3.317 1.00 15.95 67 LYS B O 1
ATOM 2293 N N . VAL B 1 66 ? 0.599 -20.381 -2.925 1.00 15.85 68 VAL B N 1
ATOM 2294 C CA . VAL B 1 66 ? -0.487 -21.200 -3.466 1.00 15.93 68 VAL B CA 1
ATOM 2295 C C . VAL B 1 66 ? -1.740 -21.025 -2.597 1.00 15.90 68 VAL B C 1
ATOM 2296 O O . VAL B 1 66 ? -2.864 -21.041 -3.102 1.00 15.91 68 VAL B O 1
ATOM 2300 N N . PHE B 1 67 ? -1.528 -20.845 -1.295 1.00 15.93 69 PHE B N 1
ATOM 2301 C CA . PHE B 1 67 ? -2.615 -20.590 -0.351 1.00 16.00 69 PHE B CA 1
ATOM 2302 C C . PHE B 1 67 ? -2.897 -19.090 -0.250 1.00 16.20 69 PHE B C 1
ATOM 2303 O O . PHE B 1 67 ? -2.519 -18.426 0.720 1.00 16.22 69 PHE B O 1
ATOM 2311 N N . ALA B 1 68 ? -3.553 -18.570 -1.281 1.00 16.55 70 ALA B N 1
ATOM 2312 C CA . ALA B 1 68 ? -3.943 -17.168 -1.349 1.00 16.87 70 ALA B CA 1
ATOM 2313 C C . ALA B 1 68 ? -5.301 -17.070 -2.029 1.00 17.14 70 ALA B C 1
ATOM 2314 O O . ALA B 1 68 ? -5.528 -17.695 -3.068 1.00 17.11 70 ALA B O 1
ATOM 2316 N N . LYS B 1 69 ? -6.204 -16.297 -1.433 1.00 17.48 71 LYS B N 1
ATOM 2317 C CA . LYS B 1 69 ? -7.542 -16.111 -1.983 1.00 17.95 71 LYS B CA 1
ATOM 2318 C C . LYS B 1 69 ? -7.510 -15.102 -3.130 1.00 18.08 71 LYS B C 1
ATOM 2319 O O . LYS B 1 69 ? -7.288 -13.909 -2.918 1.00 18.15 71 LYS B O 1
ATOM 2325 N N . TYR B 1 70 ? -7.728 -15.601 -4.344 1.00 18.34 72 TYR B N 1
ATOM 2326 C CA . TYR B 1 70 ? -7.684 -14.775 -5.547 1.00 18.48 72 TYR B CA 1
ATOM 2327 C C . TYR B 1 70 ? -9.066 -14.550 -6.153 1.00 18.81 72 TYR B C 1
ATOM 2328 O O . TYR B 1 70 ? -9.873 -15.479 -6.219 1.00 18.97 72 TYR B O 1
ATOM 2337 N N . PRO B 1 71 ? -9.346 -13.307 -6.588 1.00 19.01 73 PRO B N 1
ATOM 2338 C CA . PRO B 1 71 ? -10.580 -13.036 -7.318 1.00 19.17 73 PRO B CA 1
ATOM 2339 C C . PRO B 1 71 ? -10.486 -13.520 -8.764 1.00 19.39 73 PRO B C 1
ATOM 2340 O O . PRO B 1 71 ? -9.383 -13.668 -9.299 1.00 19.37 73 PRO B O 1
ATOM 2344 N N . LYS B 1 72 ? -11.642 -13.759 -9.379 1.00 19.68 74 LYS B N 1
ATOM 2345 C CA . LYS B 1 72 ? -11.741 -14.205 -10.773 1.00 20.00 74 LYS B CA 1
ATOM 2346 C C . LYS B 1 72 ? -11.004 -13.287 -11.760 1.00 19.90 74 LYS B C 1
ATOM 2347 O O . LYS B 1 72 ? -10.394 -13.761 -12.724 1.00 19.90 74 LYS B O 1
ATOM 2353 N N . GLU B 1 73 ? -11.055 -11.982 -11.495 1.00 19.82 75 GLU B N 1
ATOM 2354 C CA . GLU B 1 73 ? -10.540 -10.952 -12.406 1.00 19.69 75 GLU B CA 1
ATOM 2355 C C . GLU B 1 73 ? -9.011 -10.889 -12.478 1.00 19.25 75 GLU B C 1
ATOM 2356 O O . GLU B 1 73 ? -8.458 -10.355 -13.442 1.00 19.22 75 GLU B O 1
ATOM 2362 N N . ILE B 1 74 ? -8.336 -11.418 -11.459 1.00 18.65 76 ILE B N 1
ATOM 2363 C CA . ILE B 1 74 ? -6.873 -11.383 -11.397 1.00 18.05 76 ILE B CA 1
ATOM 2364 C C . ILE B 1 74 ? -6.289 -12.786 -11.583 1.00 17.79 76 ILE B C 1
ATOM 2365 O O . ILE B 1 74 ? -6.620 -13.694 -10.818 1.00 17.86 76 ILE B O 1
ATOM 2370 N N . PRO B 1 75 ? -5.429 -12.968 -12.609 1.00 17.54 77 PRO B N 1
ATOM 2371 C CA . PRO B 1 75 ? -4.736 -14.241 -12.820 1.00 17.39 77 PRO B CA 1
ATOM 2372 C C . PRO B 1 75 ? -3.913 -14.657 -11.601 1.00 17.14 77 PRO B C 1
ATOM 2373 O O . PRO B 1 75 ? -3.212 -13.830 -11.011 1.00 17.02 77 PRO B O 1
ATOM 2377 N N . ASP B 1 76 ? -4.023 -15.932 -11.235 1.00 16.81 78 ASP B N 1
ATOM 2378 C CA . ASP B 1 76 ? -3.343 -16.497 -10.072 1.00 16.48 78 ASP B CA 1
ATOM 2379 C C . ASP B 1 76 ? -2.052 -17.166 -10.534 1.00 16.30 78 ASP B C 1
ATOM 2380 O O . ASP B 1 76 ? -2.065 -18.320 -10.966 1.00 16.20 78 ASP B O 1
ATOM 2385 N N . PHE B 1 77 ? -0.945 -16.430 -10.443 1.00 16.02 79 PHE B N 1
ATOM 2386 C CA . PHE B 1 77 ? 0.373 -16.907 -10.886 1.00 15.77 79 PHE B CA 1
ATOM 2387 C C . PHE B 1 77 ? 0.783 -18.215 -10.211 1.00 15.69 79 PHE B C 1
ATOM 2388 O O . PHE B 1 77 ? 1.319 -19.119 -10.857 1.00 15.64 79 PHE B O 1
ATOM 2396 N N . PHE B 1 78 ? 0.521 -18.299 -8.910 1.00 15.52 80 PHE B N 1
ATOM 2397 C CA . PHE B 1 78 ? 1.005 -19.391 -8.071 1.00 15.30 80 PHE B CA 1
ATOM 2398 C C . PHE B 1 78 ? 0.265 -20.706 -8.311 1.00 15.26 80 PHE B C 1
ATOM 2399 O O . PHE B 1 78 ? 0.886 -21.771 -8.351 1.00 15.20 80 PHE B O 1
ATOM 2407 N N . LYS B 1 79 ? -1.054 -20.629 -8.475 1.00 15.20 81 LYS B N 1
ATOM 2408 C CA . LYS B 1 79 ? -1.858 -21.813 -8.788 1.00 15.23 81 LYS B CA 1
ATOM 2409 C C . LYS B 1 79 ? -1.641 -22.269 -10.230 1.00 15.39 81 LYS B C 1
ATOM 2410 O O . LYS B 1 79 ? -1.685 -23.467 -10.521 1.00 15.40 81 LYS B O 1
ATOM 2416 N N . GLN B 1 80 ? -1.400 -21.308 -11.120 1.00 15.44 82 GLN B N 1
ATOM 2417 C CA . GLN B 1 80 ? -1.046 -21.590 -12.510 1.00 15.59 82 GLN B CA 1
ATOM 2418 C C . GLN B 1 80 ? 0.290 -22.319 -12.623 1.00 15.56 82 GLN B C 1
ATOM 2419 O O . GLN B 1 80 ? 0.439 -23.237 -13.433 1.00 15.58 82 GLN B O 1
ATOM 2425 N N . SER B 1 81 ? 1.252 -21.900 -11.802 1.00 15.54 83 SER B N 1
ATOM 2426 C CA . SER B 1 81 ? 2.629 -22.381 -11.888 1.00 15.53 83 SER B CA 1
ATOM 2427 C C . SER B 1 81 ? 2.886 -23.675 -11.118 1.00 15.49 83 SER B C 1
ATOM 2428 O O . SER B 1 81 ? 3.890 -24.343 -11.360 1.00 15.51 83 SER B O 1
ATOM 2431 N N . LEU B 1 82 ? 1.983 -24.024 -10.203 1.00 15.50 84 LEU B N 1
ATOM 2432 C CA . LEU B 1 82 ? 2.182 -25.177 -9.314 1.00 15.46 84 LEU B CA 1
ATOM 2433 C C . LEU B 1 82 ? 2.438 -26.513 -10.038 1.00 15.38 84 LEU B C 1
ATOM 2434 O O . LEU B 1 82 ? 3.440 -27.168 -9.748 1.00 15.42 84 LEU B O 1
ATOM 2439 N N . PRO B 1 83 ? 1.545 -26.924 -10.969 1.00 15.31 85 PRO B N 1
ATOM 2440 C CA . PRO B 1 83 ? 1.736 -28.229 -11.621 1.00 15.21 85 PRO B CA 1
ATOM 2441 C C . PRO B 1 83 ? 3.077 -28.373 -12.347 1.00 15.08 85 PRO B C 1
ATOM 2442 O O . PRO B 1 83 ? 3.695 -29.439 -12.289 1.00 15.17 85 PRO B O 1
ATOM 2446 N N . GLY B 1 84 ? 3.517 -27.310 -13.017 1.00 14.84 86 GLY B N 1
ATOM 2447 C CA . GLY B 1 84 ? 4.804 -27.309 -13.707 1.00 14.50 86 GLY B CA 1
ATOM 2448 C C . GLY B 1 84 ? 5.965 -27.021 -12.773 1.00 14.31 86 GLY B C 1
ATOM 2449 O O . GLY B 1 84 ? 7.111 -27.361 -13.074 1.00 14.22 86 GLY B O 1
ATOM 2450 N N . GLY B 1 85 ? 5.663 -26.394 -11.638 1.00 14.13 87 GLY B N 1
ATOM 2451 C CA . GLY B 1 85 ? 6.674 -26.026 -10.651 1.00 13.98 87 GLY B CA 1
ATOM 2452 C C . GLY B 1 85 ? 7.088 -24.570 -10.755 1.00 13.96 87 GLY B C 1
ATOM 2453 O O . GLY B 1 85 ? 7.077 -23.987 -11.841 1.00 13.93 87 GLY B O 1
ATOM 2454 N N . PHE B 1 86 ? 7.437 -23.979 -9.615 1.00 13.87 88 PHE B N 1
ATOM 2455 C CA . PHE B 1 86 ? 7.983 -22.621 -9.581 1.00 13.72 88 PHE B CA 1
ATOM 2456 C C . PHE B 1 86 ? 8.971 -22.445 -8.431 1.00 13.69 88 PHE B C 1
ATOM 2457 O O . PHE B 1 86 ? 9.011 -23.258 -7.504 1.00 13.63 88 PHE B O 1
ATOM 2465 N N . SER B 1 87 ? 9.771 -21.386 -8.509 1.00 13.55 89 SER B N 1
ATOM 2466 C CA . SER B 1 87 ? 10.770 -21.092 -7.490 1.00 13.39 89 SER B CA 1
ATOM 2467 C C . SER B 1 87 ? 10.672 -19.643 -7.026 1.00 13.31 89 SER B C 1
ATOM 2468 O O . SER B 1 87 ? 10.193 -18.780 -7.764 1.00 13.26 89 SER B O 1
ATOM 2471 N N . TRP B 1 88 ? 11.116 -19.384 -5.798 1.00 13.30 90 TRP B N 1
ATOM 2472 C CA . TRP B 1 88 ? 11.223 -18.010 -5.307 1.00 13.37 90 TRP B CA 1
ATOM 2473 C C . TRP B 1 88 ? 12.528 -17.739 -4.566 1.00 13.46 90 TRP B C 1
ATOM 2474 O O . TRP B 1 88 ? 13.102 -18.637 -3.949 1.00 13.36 90 TRP B O 1
ATOM 2485 N N . GLU B 1 89 ? 12.991 -16.494 -4.652 1.00 13.61 91 GLU B N 1
ATOM 2486 C CA . GLU B 1 89 ? 14.199 -16.050 -3.963 1.00 13.87 91 GLU B CA 1
ATOM 2487 C C . GLU B 1 89 ? 13.959 -14.707 -3.290 1.00 13.91 91 GLU B C 1
ATOM 2488 O O . GLU B 1 89 ? 13.241 -13.864 -3.824 1.00 14.03 91 GLU B O 1
ATOM 2494 N N . ARG B 1 90 ? 14.573 -14.508 -2.127 1.00 13.96 92 ARG B N 1
ATOM 2495 C CA . ARG B 1 90 ? 14.287 -13.332 -1.312 1.00 14.02 92 ARG B CA 1
ATOM 2496 C C . ARG B 1 90 ? 15.520 -12.751 -0.626 1.00 14.12 92 ARG B C 1
ATOM 2497 O O . ARG B 1 90 ? 16.442 -13.480 -0.256 1.00 13.93 92 ARG B O 1
ATOM 2505 N N . VAL B 1 91 ? 15.522 -11.428 -0.482 1.00 14.25 93 VAL B N 1
ATOM 2506 C CA . VAL B 1 91 ? 16.439 -10.734 0.416 1.00 14.50 93 VAL B CA 1
ATOM 2507 C C . VAL B 1 91 ? 15.603 -9.949 1.419 1.00 14.55 93 VAL B C 1
ATOM 2508 O O . VAL B 1 91 ? 14.765 -9.131 1.032 1.00 14.46 93 VAL B O 1
ATOM 2512 N N . SER B 1 92 ? 15.828 -10.219 2.701 1.00 14.74 94 SER B N 1
ATOM 2513 C CA . SER B 1 92 ? 15.209 -9.456 3.779 1.00 14.93 94 SER B CA 1
ATOM 2514 C C . SER B 1 92 ? 16.283 -8.617 4.462 1.00 15.15 94 SER B C 1
ATOM 2515 O O . SER B 1 92 ? 17.252 -9.160 4.996 1.00 15.12 94 SER B O 1
ATOM 2518 N N . THR B 1 93 ? 16.114 -7.296 4.423 1.00 15.45 95 THR B N 1
ATOM 2519 C CA . THR B 1 93 ? 17.094 -6.365 4.983 1.00 15.90 95 THR B CA 1
ATOM 2520 C C . THR B 1 93 ? 16.518 -5.653 6.204 1.00 16.20 95 THR B C 1
ATOM 2521 O O . THR B 1 93 ? 15.597 -4.843 6.084 1.00 16.29 95 THR B O 1
ATOM 2525 N N . TYR B 1 94 ? 17.069 -5.966 7.374 1.00 16.59 96 TYR B N 1
ATOM 2526 C CA . TYR B 1 94 ? 16.603 -5.397 8.636 1.00 17.04 96 TYR B CA 1
ATOM 2527 C C . TYR B 1 94 ? 17.224 -4.030 8.898 1.00 17.48 96 TYR B C 1
ATOM 2528 O O . TYR B 1 94 ? 18.369 -3.776 8.521 1.00 17.48 96 TYR B O 1
ATOM 2537 N N . GLU B 1 95 ? 16.459 -3.156 9.549 1.00 18.04 97 GLU B N 1
ATOM 2538 C CA . GLU B 1 95 ? 16.890 -1.777 9.801 1.00 18.60 97 GLU B CA 1
ATOM 2539 C C . GLU B 1 95 ? 18.151 -1.659 10.668 1.00 18.83 97 GLU B C 1
ATOM 2540 O O . GLU B 1 95 ? 18.857 -0.650 10.598 1.00 18.96 97 GLU B O 1
ATOM 2546 N N . ASP B 1 96 ? 18.433 -2.690 11.465 1.00 19.02 98 ASP B N 1
ATOM 2547 C CA . ASP B 1 96 ? 19.603 -2.682 12.352 1.00 19.17 98 ASP B CA 1
ATOM 2548 C C . ASP B 1 96 ? 20.822 -3.463 11.827 1.00 19.19 98 ASP B C 1
ATOM 2549 O O . ASP B 1 96 ? 21.786 -3.689 12.567 1.00 19.31 98 ASP B O 1
ATOM 2554 N N . GLY B 1 97 ? 20.778 -3.870 10.558 1.00 19.11 99 GLY B N 1
ATOM 2555 C CA . GLY B 1 97 ? 21.953 -4.449 9.897 1.00 18.99 99 GLY B CA 1
ATOM 2556 C C . GLY B 1 97 ? 21.848 -5.865 9.355 1.00 18.85 99 GLY B C 1
ATOM 2557 O O . GLY B 1 97 ? 22.602 -6.240 8.453 1.00 19.12 99 GLY B O 1
ATOM 2558 N N . GLY B 1 98 ? 20.930 -6.657 9.903 1.00 18.66 100 GLY B N 1
ATOM 2559 C CA . GLY B 1 98 ? 20.772 -8.057 9.498 1.00 18.25 100 GLY B CA 1
ATOM 2560 C C . GLY B 1 98 ? 20.236 -8.230 8.088 1.00 18.02 100 GLY B C 1
ATOM 2561 O O . GLY B 1 98 ? 19.337 -7.501 7.666 1.00 17.97 100 GLY B O 1
ATOM 2562 N N . VAL B 1 99 ? 20.801 -9.190 7.356 1.00 17.69 101 VAL B N 1
ATOM 2563 C CA . VAL B 1 99 ? 20.356 -9.503 5.994 1.00 17.41 101 VAL B CA 1
ATOM 2564 C C . VAL B 1 99 ? 20.126 -11.006 5.837 1.00 17.24 101 VAL B C 1
ATOM 2565 O O . VAL B 1 99 ? 21.054 -11.806 5.984 1.00 17.11 101 VAL B O 1
ATOM 2569 N N . LEU B 1 100 ? 18.883 -11.376 5.539 1.00 16.95 102 LEU B N 1
ATOM 2570 C CA . LEU B 1 100 ? 18.516 -12.774 5.354 1.00 16.75 102 LEU B CA 1
ATOM 2571 C C . LEU B 1 100 ? 18.220 -13.075 3.888 1.00 16.51 102 LEU B C 1
ATOM 2572 O O . LEU B 1 100 ? 17.239 -12.579 3.327 1.00 16.37 102 LEU B O 1
ATOM 2577 N N . SER B 1 101 ? 19.079 -13.891 3.281 1.00 16.25 103 SER B N 1
ATOM 2578 C CA . SER B 1 101 ? 18.895 -14.345 1.905 1.00 16.01 103 SER B CA 1
ATOM 2579 C C . SER B 1 101 ? 18.273 -15.739 1.885 1.00 15.95 103 SER B C 1
ATOM 2580 O O . SER B 1 101 ? 18.597 -16.581 2.726 1.00 15.93 103 SER B O 1
ATOM 2583 N N . ALA B 1 102 ? 17.377 -15.976 0.930 1.00 15.72 104 ALA B N 1
ATOM 2584 C CA . ALA B 1 102 ? 16.693 -17.264 0.825 1.00 15.72 104 ALA B CA 1
ATOM 2585 C C . ALA B 1 102 ? 16.379 -17.664 -0.614 1.00 15.70 104 ALA B C 1
ATOM 2586 O O . ALA B 1 102 ? 16.110 -16.815 -1.462 1.00 15.54 104 ALA B O 1
ATOM 2588 N N . THR B 1 103 ? 16.430 -18.968 -0.874 1.00 15.85 105 THR B N 1
ATOM 2589 C CA . THR B 1 103 ? 16.003 -19.532 -2.155 1.00 15.97 105 THR B CA 1
ATOM 2590 C C . THR B 1 103 ? 15.108 -20.747 -1.907 1.00 15.97 105 THR B C 1
ATOM 2591 O O . THR B 1 103 ? 15.293 -21.472 -0.927 1.00 16.04 105 THR B O 1
ATOM 2595 N N . GLN B 1 104 ? 14.130 -20.955 -2.784 1.00 16.03 106 GLN B N 1
ATOM 2596 C CA . GLN B 1 104 ? 13.135 -22.004 -2.572 1.00 15.94 106 GLN B CA 1
ATOM 2597 C C . GLN B 1 104 ? 12.639 -22.610 -3.879 1.00 16.04 106 GLN B C 1
ATOM 2598 O O . GLN B 1 104 ? 12.518 -21.920 -4.891 1.00 15.86 106 GLN B O 1
ATOM 2604 N N . GLU B 1 105 ? 12.351 -23.908 -3.832 1.00 16.08 107 GLU B N 1
ATOM 2605 C CA . GLU B 1 105 ? 11.799 -24.646 -4.960 1.00 16.35 107 GLU B CA 1
ATOM 2606 C C . GLU B 1 105 ? 10.458 -25.258 -4.553 1.00 16.18 107 GLU B C 1
ATOM 2607 O O . GLU B 1 105 ? 10.350 -25.895 -3.502 1.00 16.25 107 GLU B O 1
ATOM 2613 N N . THR B 1 106 ? 9.441 -25.040 -5.382 1.00 16.08 108 THR B N 1
ATOM 2614 C CA . THR B 1 106 ? 8.098 -25.564 -5.129 1.00 15.90 108 THR B CA 1
ATOM 2615 C C . THR B 1 106 ? 7.659 -26.470 -6.272 1.00 15.88 108 THR B C 1
ATOM 2616 O O . THR B 1 106 ? 7.731 -26.093 -7.444 1.00 15.75 108 THR B O 1
ATOM 2620 N N . SER B 1 107 ? 7.201 -27.666 -5.915 1.00 15.85 109 SER B N 1
ATOM 2621 C CA . SER B 1 107 ? 6.693 -28.628 -6.884 1.00 15.92 109 SER B CA 1
ATOM 2622 C C . SER B 1 107 ? 5.447 -29.331 -6.346 1.00 15.94 109 SER B C 1
ATOM 2623 O O . SER B 1 107 ? 5.098 -29.186 -5.171 1.00 15.86 109 SER B O 1
ATOM 2626 N N . LEU B 1 108 ? 4.780 -30.085 -7.215 1.00 15.98 110 LEU B N 1
ATOM 2627 C CA . LEU B 1 108 ? 3.558 -30.786 -6.842 1.00 16.12 110 LEU B CA 1
ATOM 2628 C C . LEU B 1 108 ? 3.597 -32.260 -7.233 1.00 16.22 110 LEU B C 1
ATOM 2629 O O . LEU B 1 108 ? 3.904 -32.603 -8.377 1.00 16.09 110 LEU B O 1
ATOM 2634 N N . GLN B 1 109 ? 3.295 -33.116 -6.258 1.00 16.38 111 GLN B N 1
ATOM 2635 C CA . GLN B 1 109 ? 3.108 -34.549 -6.473 1.00 16.67 111 GLN B CA 1
ATOM 2636 C C . GLN B 1 109 ? 1.833 -34.963 -5.746 1.00 16.73 111 GLN B C 1
ATOM 2637 O O . GLN B 1 109 ? 1.772 -34.911 -4.517 1.00 16.80 111 GLN B O 1
ATOM 2643 N N . GLY B 1 110 ? 0.814 -35.353 -6.509 1.00 16.85 112 GLY B N 1
ATOM 2644 C CA . GLY B 1 110 ? -0.500 -35.673 -5.949 1.00 17.04 112 GLY B CA 1
ATOM 2645 C C . GLY B 1 110 ? -1.163 -34.456 -5.328 1.00 17.11 112 GLY B C 1
ATOM 2646 O O . GLY B 1 110 ? -1.398 -33.455 -6.008 1.00 17.21 112 GLY B O 1
ATOM 2647 N N . ASP B 1 111 ? -1.461 -34.545 -4.034 1.00 17.18 113 ASP B N 1
ATOM 2648 C CA . ASP B 1 111 ? -2.011 -33.418 -3.279 1.00 17.27 113 ASP B CA 1
ATOM 2649 C C . ASP B 1 111 ? -0.944 -32.783 -2.381 1.00 17.22 113 ASP B C 1
ATOM 2650 O O . ASP B 1 111 ? -1.250 -31.949 -1.525 1.00 17.29 113 ASP B O 1
ATOM 2655 N N . CYS B 1 112 ? 0.306 -33.186 -2.592 1.00 17.18 114 CYS B N 1
ATOM 2656 C CA . CYS B 1 112 ? 1.414 -32.765 -1.744 1.00 17.03 114 CYS B CA 1
ATOM 2657 C C . CYS B 1 112 ? 2.253 -31.676 -2.405 1.00 16.91 114 CYS B C 1
ATOM 2658 O O . CYS B 1 112 ? 2.957 -31.926 -3.389 1.00 16.74 114 CYS B O 1
ATOM 2661 N N . ILE B 1 113 ? 2.154 -30.465 -1.860 1.00 16.76 115 ILE B N 1
ATOM 2662 C CA . ILE B 1 113 ? 2.992 -29.345 -2.277 1.00 16.76 115 ILE B CA 1
ATOM 2663 C C . ILE B 1 113 ? 4.324 -29.461 -1.543 1.00 16.80 115 ILE B C 1
ATOM 2664 O O . ILE B 1 113 ? 4.385 -29.319 -0.318 1.00 16.68 115 ILE B O 1
ATOM 2669 N N . ILE B 1 114 ? 5.389 -29.737 -2.289 1.00 16.95 116 ILE B N 1
ATOM 2670 C CA . ILE B 1 114 ? 6.683 -30.001 -1.668 1.00 17.16 116 ILE B CA 1
ATOM 2671 C C . ILE B 1 114 ? 7.640 -28.813 -1.822 1.00 17.17 116 ILE B C 1
ATOM 2672 O O . ILE B 1 114 ? 7.796 -28.258 -2.913 1.00 17.17 116 ILE B O 1
ATOM 2677 N N . CYS B 1 115 ? 8.257 -28.426 -0.707 1.00 17.26 117 CYS B N 1
ATOM 2678 C CA . CYS B 1 115 ? 9.067 -27.213 -0.637 1.00 17.34 117 CYS B CA 1
ATOM 2679 C C . CYS B 1 115 ? 10.484 -27.510 -0.155 1.00 17.45 117 CYS B C 1
ATOM 2680 O O . CYS B 1 115 ? 10.672 -28.163 0.874 1.00 17.42 117 CYS B O 1
ATOM 2683 N N . LYS B 1 116 ? 11.474 -27.036 -0.907 1.00 17.48 118 LYS B N 1
ATOM 2684 C CA . LYS B 1 116 ? 12.872 -27.099 -0.482 1.00 17.69 118 LYS B CA 1
ATOM 2685 C C . LYS B 1 116 ? 13.409 -25.681 -0.320 1.00 17.62 118 LYS B C 1
ATOM 2686 O O . LYS B 1 116 ? 13.538 -24.945 -1.301 1.00 17.36 118 LYS B O 1
ATOM 2692 N N . VAL B 1 117 ? 13.709 -25.307 0.922 1.00 17.69 119 VAL B N 1
ATOM 2693 C CA . VAL B 1 117 ? 14.171 -23.956 1.242 1.00 17.79 119 VAL B CA 1
ATOM 2694 C C . VAL B 1 117 ? 15.642 -23.959 1.658 1.00 17.91 119 VAL B C 1
ATOM 2695 O O . VAL B 1 117 ? 16.093 -24.854 2.377 1.00 17.89 119 VAL B O 1
ATOM 2699 N N . LYS B 1 118 ? 16.384 -22.957 1.193 1.00 18.02 120 LYS B N 1
ATOM 2700 C CA . LYS B 1 118 ? 17.728 -22.695 1.696 1.00 18.18 120 LYS B CA 1
ATOM 2701 C C . LYS B 1 118 ? 17.813 -21.249 2.179 1.00 18.12 120 LYS B C 1
ATOM 2702 O O . LYS B 1 118 ? 17.344 -20.332 1.504 1.00 17.87 120 LYS B O 1
ATOM 2708 N N . VAL B 1 119 ? 18.413 -21.065 3.351 1.00 18.11 121 VAL B N 1
ATOM 2709 C CA . VAL B 1 119 ? 18.485 -19.762 4.010 1.00 18.30 121 VAL B CA 1
ATOM 2710 C C . VAL B 1 119 ? 19.929 -19.418 4.386 1.00 18.34 121 VAL B C 1
ATOM 2711 O O . VAL B 1 119 ? 20.694 -20.289 4.799 1.00 18.27 121 VAL B O 1
ATOM 2715 N N . LEU B 1 120 ? 20.302 -18.151 4.221 1.00 18.48 122 LEU B N 1
ATOM 2716 C CA . LEU B 1 120 ? 21.615 -17.674 4.649 1.00 18.67 122 LEU B CA 1
ATOM 2717 C C . LEU B 1 120 ? 21.505 -16.259 5.214 1.00 18.87 122 LEU B C 1
ATOM 2718 O O . LEU B 1 120 ? 21.281 -15.299 4.473 1.00 18.82 122 LEU B O 1
ATOM 2723 N N . GLY B 1 121 ? 21.657 -16.145 6.532 1.00 19.10 123 GLY B N 1
ATOM 2724 C CA . GLY B 1 121 ? 21.594 -14.858 7.218 1.00 19.55 123 GLY B CA 1
ATOM 2725 C C . GLY B 1 121 ? 22.920 -14.456 7.827 1.00 19.81 123 GLY B C 1
ATOM 2726 O O . GLY B 1 121 ? 23.606 -15.279 8.436 1.00 19.80 123 GLY B O 1
ATOM 2727 N N . THR B 1 122 ? 23.282 -13.186 7.646 1.00 20.16 124 THR B N 1
ATOM 2728 C CA . THR B 1 122 ? 24.536 -12.638 8.168 1.00 20.48 124 THR B CA 1
ATOM 2729 C C . THR B 1 122 ? 24.340 -11.216 8.696 1.00 20.69 124 THR B C 1
ATOM 2730 O O . THR B 1 122 ? 23.297 -10.596 8.467 1.00 20.64 124 THR B O 1
ATOM 2734 N N . ASN B 1 123 ? 25.357 -10.715 9.399 1.00 21.04 125 ASN B N 1
ATOM 2735 C CA . ASN B 1 123 ? 25.436 -9.317 9.847 1.00 21.30 125 ASN B CA 1
ATOM 2736 C C . ASN B 1 123 ? 24.355 -8.855 10.834 1.00 21.43 125 ASN B C 1
ATOM 2737 O O . ASN B 1 123 ? 24.132 -7.652 11.006 1.00 21.48 125 ASN B O 1
ATOM 2742 N N . PHE B 1 124 ? 23.697 -9.810 11.487 1.00 21.52 126 PHE B N 1
ATOM 2743 C CA . PHE B 1 124 ? 22.749 -9.497 12.551 1.00 21.63 126 PHE B CA 1
ATOM 2744 C C . PHE B 1 124 ? 23.520 -9.038 13.789 1.00 21.73 126 PHE B C 1
ATOM 2745 O O . PHE B 1 124 ? 24.443 -9.729 14.229 1.00 21.67 126 PHE B O 1
ATOM 2753 N N . PRO B 1 125 ? 23.160 -7.861 14.341 1.00 21.83 127 PRO B N 1
ATOM 2754 C CA . PRO B 1 125 ? 23.847 -7.340 15.527 1.00 21.99 127 PRO B CA 1
ATOM 2755 C C . PRO B 1 125 ? 23.786 -8.323 16.695 1.00 22.14 127 PRO B C 1
ATOM 2756 O O . PRO B 1 125 ? 22.704 -8.793 17.051 1.00 22.11 127 PRO B O 1
ATOM 2760 N N . ALA B 1 126 ? 24.949 -8.630 17.268 1.00 22.41 128 ALA B N 1
ATOM 2761 C CA . ALA B 1 126 ? 25.066 -9.608 18.357 1.00 22.61 128 ALA B CA 1
ATOM 2762 C C . ALA B 1 126 ? 24.186 -9.277 19.564 1.00 22.74 128 ALA B C 1
ATOM 2763 O O . ALA B 1 126 ? 23.646 -10.176 20.211 1.00 22.91 128 ALA B O 1
ATOM 2765 N N . ASN B 1 127 ? 24.043 -7.985 19.853 1.00 22.84 129 ASN B N 1
ATOM 2766 C CA . ASN B 1 127 ? 23.202 -7.516 20.954 1.00 22.90 129 ASN B CA 1
ATOM 2767 C C . ASN B 1 127 ? 21.805 -7.072 20.505 1.00 22.77 129 ASN B C 1
ATOM 2768 O O . ASN B 1 127 ? 21.028 -6.535 21.300 1.00 22.79 129 ASN B O 1
ATOM 2773 N N . GLY B 1 128 ? 21.493 -7.308 19.232 1.00 22.59 130 GLY B N 1
ATOM 2774 C CA . GLY B 1 128 ? 20.185 -6.972 18.669 1.00 22.42 130 GLY B CA 1
ATOM 2775 C C . GLY B 1 128 ? 19.099 -7.954 19.079 1.00 22.23 130 GLY B C 1
ATOM 2776 O O . GLY B 1 128 ? 19.403 -9.081 19.471 1.00 22.23 130 GLY B O 1
ATOM 2777 N N . PRO B 1 129 ? 17.821 -7.535 18.980 1.00 22.15 131 PRO B N 1
ATOM 2778 C CA . PRO B 1 129 ? 16.668 -8.339 19.411 1.00 22.01 131 PRO B CA 1
ATOM 2779 C C . PRO B 1 129 ? 16.533 -9.699 18.719 1.00 21.87 131 PRO B C 1
ATOM 2780 O O . PRO B 1 129 ? 15.958 -10.623 19.298 1.00 21.78 131 PRO B O 1
ATOM 2784 N N . VAL B 1 130 ? 17.054 -9.816 17.498 1.00 21.76 132 VAL B N 1
ATOM 2785 C CA . VAL B 1 130 ? 17.028 -11.084 16.762 1.00 21.65 132 VAL B CA 1
ATOM 2786 C C . VAL B 1 130 ? 17.965 -12.109 17.405 1.00 21.58 132 VAL B C 1
ATOM 2787 O O . VAL B 1 130 ? 17.552 -13.231 17.705 1.00 21.49 132 VAL B O 1
ATOM 2791 N N . MET B 1 131 ? 19.216 -11.710 17.626 1.00 21.61 133 MET B N 1
ATOM 2792 C CA . MET B 1 131 ? 20.218 -12.596 18.220 1.00 21.65 133 MET B CA 1
ATOM 2793 C C . MET B 1 131 ? 19.996 -12.806 19.720 1.00 21.77 133 MET B C 1
ATOM 2794 O O . MET B 1 131 ? 20.444 -13.806 20.285 1.00 21.78 133 MET B O 1
ATOM 2799 N N . GLN B 1 132 ? 19.295 -11.865 20.350 1.00 21.84 134 GLN B N 1
ATOM 2800 C CA . GLN B 1 132 ? 18.974 -11.948 21.777 1.00 21.91 134 GLN B CA 1
ATOM 2801 C C . GLN B 1 132 ? 17.645 -12.663 22.031 1.00 21.76 134 GLN B C 1
ATOM 2802 O O . GLN B 1 132 ? 17.261 -12.880 23.184 1.00 21.74 134 GLN B O 1
ATOM 2808 N N . LYS B 1 133 ? 16.961 -13.027 20.945 1.00 21.66 135 LYS B N 1
ATOM 2809 C CA . LYS B 1 133 ? 15.655 -13.699 20.989 1.00 21.52 135 LYS B CA 1
ATOM 2810 C C . LYS B 1 133 ? 14.614 -12.907 21.788 1.00 21.41 135 LYS B C 1
ATOM 2811 O O . LYS B 1 133 ? 13.939 -13.447 22.671 1.00 21.35 135 LYS B O 1
ATOM 2817 N N . LYS B 1 134 ? 14.493 -11.623 21.460 1.00 21.26 136 LYS B N 1
ATOM 2818 C CA . LYS B 1 134 ? 13.556 -10.725 22.132 1.00 21.12 136 LYS B CA 1
ATOM 2819 C C . LYS B 1 134 ? 12.499 -10.184 21.164 1.00 20.84 136 LYS B C 1
ATOM 2820 O O . LYS B 1 134 ? 12.134 -9.005 21.212 1.00 20.86 136 LYS B O 1
ATOM 2826 N N . THR B 1 135 ? 12.012 -11.063 20.289 1.00 20.48 137 THR B N 1
ATOM 2827 C CA . THR B 1 135 ? 10.976 -10.719 19.314 1.00 20.11 137 THR B CA 1
ATOM 2828 C C . THR B 1 135 ? 9.679 -11.465 19.636 1.00 19.89 137 THR B C 1
ATOM 2829 O O . THR B 1 135 ? 9.709 -12.535 20.249 1.00 19.88 137 THR B O 1
ATOM 2833 N N . CYS B 1 136 ? 8.549 -10.902 19.213 1.00 19.68 138 CYS B N 1
ATOM 2834 C CA . CYS B 1 136 ? 7.231 -11.428 19.581 1.00 19.49 138 CYS B CA 1
ATOM 2835 C C . CYS B 1 136 ? 6.298 -11.643 18.385 1.00 19.04 138 CYS B C 1
ATOM 2836 O O . CYS B 1 136 ? 5.087 -11.417 18.482 1.00 19.03 138 CYS B O 1
ATOM 2839 N N . GLY B 1 137 ? 6.863 -12.087 17.266 1.00 18.47 139 GLY B N 1
ATOM 2840 C CA . GLY B 1 137 ? 6.079 -12.374 16.065 1.00 17.82 139 GLY B CA 1
ATOM 2841 C C . GLY B 1 137 ? 5.884 -11.171 15.164 1.00 17.29 139 GLY B C 1
ATOM 2842 O O . GLY B 1 137 ? 6.099 -10.028 15.575 1.00 17.25 139 GLY B O 1
ATOM 2843 N N . TRP B 1 138 ? 5.475 -11.436 13.927 1.00 16.86 140 TRP B N 1
ATOM 2844 C CA . TRP B 1 138 ? 5.283 -10.391 12.929 1.00 16.33 140 TRP B CA 1
ATOM 2845 C C . TRP B 1 138 ? 3.887 -9.793 12.990 1.00 16.16 140 TRP B C 1
ATOM 2846 O O . TRP B 1 138 ? 2.917 -10.478 13.320 1.00 15.97 140 TRP B O 1
ATOM 2857 N N . GLU B 1 139 ? 3.805 -8.505 12.669 1.00 15.80 141 GLU B N 1
ATOM 2858 C CA . GLU B 1 139 ? 2.535 -7.842 12.428 1.00 15.57 141 GLU B CA 1
ATOM 2859 C C . GLU B 1 139 ? 1.985 -8.339 11.091 1.00 15.49 141 GLU B C 1
ATOM 2860 O O . GLU B 1 139 ? 2.744 -8.861 10.266 1.00 15.43 141 GLU B O 1
ATOM 2866 N N . PRO B 1 140 ? 0.666 -8.190 10.865 1.00 15.36 142 PRO B N 1
ATOM 2867 C CA . PRO B 1 140 ? 0.169 -8.433 9.515 1.00 15.24 142 PRO B CA 1
ATOM 2868 C C . PRO B 1 140 ? 0.776 -7.406 8.562 1.00 15.23 142 PRO B C 1
ATOM 2869 O O . PRO B 1 140 ? 1.206 -6.339 9.001 1.00 15.02 142 PRO B O 1
ATOM 2873 N N . SER B 1 141 ? 0.833 -7.734 7.277 1.00 15.36 143 SER B N 1
ATOM 2874 C CA . SER B 1 141 ? 1.408 -6.820 6.300 1.00 15.66 143 SER B CA 1
ATOM 2875 C C . SER B 1 141 ? 0.646 -6.858 4.984 1.00 15.84 143 SER B C 1
ATOM 2876 O O . SER B 1 141 ? -0.273 -7.658 4.802 1.00 15.66 143 SER B O 1
ATOM 2879 N N . THR B 1 142 ? 1.031 -5.969 4.077 1.00 16.16 144 THR B N 1
ATOM 2880 C CA . THR B 1 142 ? 0.502 -5.980 2.724 1.00 16.59 144 THR B CA 1
ATOM 2881 C C . THR B 1 142 ? 1.643 -5.874 1.712 1.00 16.72 144 THR B C 1
ATOM 2882 O O . THR B 1 142 ? 2.491 -4.980 1.796 1.00 16.77 144 THR B O 1
ATOM 2886 N N . GLU B 1 143 ? 1.651 -6.813 0.773 1.00 16.79 145 GLU B N 1
ATOM 2887 C CA . GLU B 1 143 ? 2.733 -6.977 -0.184 1.00 16.95 145 GLU B CA 1
ATOM 2888 C C . GLU B 1 143 ? 2.275 -6.532 -1.566 1.00 16.84 145 GLU B C 1
ATOM 2889 O O . GLU B 1 143 ? 1.130 -6.772 -1.953 1.00 16.85 145 GLU B O 1
ATOM 2895 N N . THR B 1 144 ? 3.168 -5.873 -2.299 1.00 16.75 146 THR B N 1
ATOM 2896 C CA . THR B 1 144 ? 2.871 -5.407 -3.652 1.00 16.70 146 THR B CA 1
ATOM 2897 C C . THR B 1 144 ? 3.346 -6.438 -4.671 1.00 16.69 146 THR B C 1
ATOM 2898 O O . THR B 1 144 ? 4.523 -6.800 -4.693 1.00 16.70 146 THR B O 1
ATOM 2902 N N . VAL B 1 145 ? 2.417 -6.912 -5.499 1.00 16.59 147 VAL B N 1
ATOM 2903 C CA . VAL B 1 145 ? 2.716 -7.901 -6.536 1.00 16.63 147 VAL B CA 1
ATOM 2904 C C . VAL B 1 145 ? 2.914 -7.199 -7.877 1.00 16.66 147 VAL B C 1
ATOM 2905 O O . VAL B 1 145 ? 1.991 -6.574 -8.400 1.00 16.68 147 VAL B O 1
ATOM 2909 N N . ILE B 1 146 ? 4.125 -7.310 -8.419 1.00 16.76 148 ILE B N 1
ATOM 2910 C CA . ILE B 1 146 ? 4.504 -6.621 -9.652 1.00 16.95 148 ILE B CA 1
ATOM 2911 C C . ILE B 1 146 ? 4.917 -7.625 -10.734 1.00 17.04 148 ILE B C 1
ATOM 2912 O O . ILE B 1 146 ? 5.823 -8.432 -10.514 1.00 17.18 148 ILE B O 1
ATOM 2917 N N . PRO B 1 147 ? 4.248 -7.588 -11.903 1.00 17.28 149 PRO B N 1
ATOM 2918 C CA . PRO B 1 147 ? 4.697 -8.416 -13.025 1.00 17.28 149 PRO B CA 1
ATOM 2919 C C . PRO B 1 147 ? 6.034 -7.913 -13.569 1.00 17.42 149 PRO B C 1
ATOM 2920 O O . PRO B 1 147 ? 6.176 -6.721 -13.852 1.00 17.30 149 PRO B O 1
ATOM 2924 N N . ARG B 1 148 ? 7.008 -8.813 -13.688 1.00 17.58 150 ARG B N 1
ATOM 2925 C CA . ARG B 1 148 ? 8.329 -8.454 -14.198 1.00 17.91 150 ARG B CA 1
ATOM 2926 C C . ARG B 1 148 ? 9.004 -9.608 -14.937 1.00 18.15 150 ARG B C 1
ATOM 2927 O O . ARG B 1 148 ? 9.118 -10.714 -14.398 1.00 18.15 150 ARG B O 1
ATOM 2935 N N . ASP B 1 149 ? 9.442 -9.337 -16.169 1.00 18.42 151 ASP B N 1
ATOM 2936 C CA . ASP B 1 149 ? 10.338 -10.240 -16.900 1.00 18.65 151 ASP B CA 1
ATOM 2937 C C . ASP B 1 149 ? 9.850 -11.702 -16.904 1.00 18.36 151 ASP B C 1
ATOM 2938 O O . ASP B 1 149 ? 10.626 -12.612 -16.615 1.00 18.47 151 ASP B O 1
ATOM 2943 N N . GLY B 1 150 ? 8.570 -11.927 -17.208 1.00 17.91 152 GLY B N 1
ATOM 2944 C CA . GLY B 1 150 ? 8.020 -13.289 -17.288 1.00 17.33 152 GLY B CA 1
ATOM 2945 C C . GLY B 1 150 ? 7.655 -13.919 -15.953 1.00 16.89 152 GLY B C 1
ATOM 2946 O O . GLY B 1 150 ? 7.110 -15.025 -15.906 1.00 16.73 152 GLY B O 1
ATOM 2947 N N . GLY B 1 151 ? 7.956 -13.207 -14.871 1.00 16.40 153 GLY B N 1
ATOM 2948 C CA . GLY B 1 151 ? 7.643 -13.666 -13.524 1.00 16.04 153 GLY B CA 1
ATOM 2949 C C . GLY B 1 151 ? 7.068 -12.562 -12.660 1.00 15.75 153 GLY B C 1
ATOM 2950 O O . GLY B 1 151 ? 6.371 -11.668 -13.150 1.00 15.54 153 GLY B O 1
ATOM 2951 N N . LEU B 1 152 ? 7.362 -12.631 -11.365 1.00 15.56 154 LEU B N 1
ATOM 2952 C CA . LEU B 1 152 ? 6.863 -11.648 -10.412 1.00 15.36 154 LEU B CA 1
ATOM 2953 C C . LEU B 1 152 ? 7.973 -11.084 -9.547 1.00 15.35 154 LEU B C 1
ATOM 2954 O O . LEU B 1 152 ? 8.951 -11.771 -9.248 1.00 15.23 154 LEU B O 1
ATOM 2959 N N . LEU B 1 153 ? 7.809 -9.824 -9.151 1.00 15.27 155 LEU B N 1
ATOM 2960 C CA . LEU B 1 153 ? 8.613 -9.232 -8.090 1.00 15.21 155 LEU B CA 1
ATOM 2961 C C . LEU B 1 153 ? 7.694 -8.701 -6.994 1.00 15.12 155 LEU B C 1
ATOM 2962 O O . LEU B 1 153 ? 6.885 -7.800 -7.227 1.00 14.92 155 LEU B O 1
ATOM 2967 N N . LEU B 1 154 ? 7.824 -9.272 -5.801 1.00 15.04 156 LEU B N 1
ATOM 2968 C CA . LEU B 1 154 ? 7.014 -8.862 -4.660 1.00 15.07 156 LEU B CA 1
ATOM 2969 C C . LEU B 1 154 ? 7.837 -8.045 -3.672 1.00 15.15 156 LEU B C 1
ATOM 2970 O O . LEU B 1 154 ? 8.950 -8.431 -3.307 1.00 15.08 156 LEU B O 1
ATOM 2975 N N . ARG B 1 155 ? 7.284 -6.907 -3.261 1.00 15.24 157 ARG B N 1
ATOM 2976 C CA . ARG B 1 155 ? 7.948 -6.016 -2.313 1.00 15.48 157 ARG B CA 1
ATOM 2977 C C . ARG B 1 155 ? 7.067 -5.725 -1.101 1.00 15.48 157 ARG B C 1
ATOM 2978 O O . ARG B 1 155 ? 5.866 -5.479 -1.231 1.00 15.39 157 ARG B O 1
ATOM 2986 N N . ASP B 1 156 ? 7.683 -5.762 0.077 1.00 15.70 158 ASP B N 1
ATOM 2987 C CA . ASP B 1 156 ? 6.974 -5.596 1.340 1.00 15.93 158 ASP B CA 1
ATOM 2988 C C . ASP B 1 156 ? 7.863 -4.870 2.344 1.00 16.17 158 ASP B C 1
ATOM 2989 O O . ASP B 1 156 ? 9.093 -4.884 2.227 1.00 16.17 158 ASP B O 1
ATOM 2994 N N . THR B 1 157 ? 7.231 -4.231 3.325 1.00 16.37 159 THR B N 1
ATOM 2995 C CA . THR B 1 157 ? 7.943 -3.649 4.459 1.00 16.82 159 THR B CA 1
ATOM 2996 C C . THR B 1 157 ? 7.360 -4.156 5.792 1.00 17.00 159 THR B C 1
ATOM 2997 O O . THR B 1 157 ? 6.730 -3.395 6.530 1.00 17.04 159 THR B O 1
ATOM 3001 N N . PRO B 1 158 ? 7.572 -5.453 6.100 1.00 17.15 160 PRO B N 1
ATOM 3002 C CA . PRO B 1 158 ? 6.981 -6.044 7.302 1.00 17.21 160 PRO B CA 1
ATOM 3003 C C . PRO B 1 158 ? 7.596 -5.532 8.603 1.00 17.31 160 PRO B C 1
ATOM 3004 O O . PRO B 1 158 ? 8.774 -5.165 8.636 1.00 17.30 160 PRO B O 1
ATOM 3008 N N . ALA B 1 159 ? 6.784 -5.502 9.657 1.00 17.35 161 ALA B N 1
ATOM 3009 C CA . ALA B 1 159 ? 7.229 -5.052 10.971 1.00 17.45 161 ALA B CA 1
ATOM 3010 C C . ALA B 1 159 ? 7.176 -6.193 11.980 1.00 17.52 161 ALA B C 1
ATOM 3011 O O . ALA B 1 159 ? 6.154 -6.871 12.118 1.00 17.56 161 ALA B O 1
ATOM 3013 N N . LEU B 1 160 ? 8.290 -6.397 12.675 1.00 17.58 162 LEU B N 1
ATOM 3014 C CA . LEU B 1 160 ? 8.412 -7.450 13.676 1.00 17.74 162 LEU B CA 1
ATOM 3015 C C . LEU B 1 160 ? 8.265 -6.860 15.077 1.00 17.90 162 LEU B C 1
ATOM 3016 O O . LEU B 1 160 ? 8.984 -5.932 15.443 1.00 17.78 162 LEU B O 1
ATOM 3021 N N . MET B 1 161 ? 7.327 -7.405 15.848 1.00 18.06 163 MET B N 1
ATOM 3022 C CA . MET B 1 161 ? 7.060 -6.937 17.209 1.00 18.43 163 MET B CA 1
ATOM 3023 C C . MET B 1 161 ? 8.174 -7.344 18.170 1.00 18.49 163 MET B C 1
ATOM 3024 O O . MET B 1 161 ? 8.716 -8.446 18.071 1.00 18.44 163 MET B O 1
ATOM 3029 N N . LEU B 1 162 ? 8.503 -6.447 19.097 1.00 18.72 164 LEU B N 1
ATOM 3030 C CA . LEU B 1 162 ? 9.605 -6.665 20.034 1.00 18.91 164 LEU B CA 1
ATOM 3031 C C . LEU B 1 162 ? 9.136 -6.777 21.484 1.00 19.12 164 LEU B C 1
ATOM 3032 O O . LEU B 1 162 ? 8.050 -6.312 21.837 1.00 19.07 164 LEU B O 1
ATOM 3037 N N . ALA B 1 163 ? 9.976 -7.392 22.315 1.00 19.44 165 ALA B N 1
ATOM 3038 C CA . ALA B 1 163 ? 9.671 -7.627 23.728 1.00 19.71 165 ALA B CA 1
ATOM 3039 C C . ALA B 1 163 ? 9.534 -6.340 24.544 1.00 19.93 165 ALA B C 1
ATOM 3040 O O . ALA B 1 163 ? 8.797 -6.305 25.532 1.00 20.06 165 ALA B O 1
ATOM 3042 N N . ASP B 1 164 ? 10.236 -5.289 24.122 1.00 20.20 166 ASP B N 1
ATOM 3043 C CA . ASP B 1 164 ? 10.178 -3.988 24.799 1.00 20.35 166 ASP B CA 1
ATOM 3044 C C . ASP B 1 164 ? 8.936 -3.171 24.428 1.00 20.32 166 ASP B C 1
ATOM 3045 O O . ASP B 1 164 ? 8.697 -2.100 24.993 1.00 20.41 166 ASP B O 1
ATOM 3050 N N . GLY B 1 165 ? 8.156 -3.681 23.478 1.00 20.16 167 GLY B N 1
ATOM 3051 C CA . GLY B 1 165 ? 6.902 -3.047 23.072 1.00 19.99 167 GLY B CA 1
ATOM 3052 C C . GLY B 1 165 ? 6.966 -2.318 21.743 1.00 19.86 167 GLY B C 1
ATOM 3053 O O . GLY B 1 165 ? 5.946 -1.834 21.248 1.00 19.76 167 GLY B O 1
ATOM 3054 N N . GLY B 1 166 ? 8.164 -2.239 21.166 1.00 19.68 168 GLY B N 1
ATOM 3055 C CA . GLY B 1 166 ? 8.369 -1.551 19.894 1.00 19.52 168 GLY B CA 1
ATOM 3056 C C . GLY B 1 166 ? 8.351 -2.478 18.692 1.00 19.42 168 GLY B C 1
ATOM 3057 O O . GLY B 1 166 ? 7.830 -3.594 18.763 1.00 19.23 168 GLY B O 1
ATOM 3058 N N . HIS B 1 167 ? 8.925 -2.004 17.588 1.00 19.34 169 HIS B N 1
ATOM 3059 C CA . HIS B 1 167 ? 8.992 -2.764 16.342 1.00 19.31 169 HIS B CA 1
ATOM 3060 C C . HIS B 1 167 ? 10.391 -2.758 15.738 1.00 19.37 169 HIS B C 1
ATOM 3061 O O . HIS B 1 167 ? 11.147 -1.797 15.901 1.00 19.29 169 HIS B O 1
ATOM 3068 N N . LEU B 1 168 ? 10.722 -3.844 15.043 1.00 19.41 170 LEU B N 1
ATOM 3069 C CA . LEU B 1 168 ? 11.912 -3.905 14.203 1.00 19.61 170 LEU B CA 1
ATOM 3070 C C . LEU B 1 168 ? 11.462 -4.169 12.769 1.00 19.71 170 LEU B C 1
ATOM 3071 O O . LEU B 1 168 ? 10.923 -5.233 12.463 1.00 19.77 170 LEU B O 1
ATOM 3076 N N . SER B 1 169 ? 11.671 -3.186 11.900 1.00 19.87 171 SER B N 1
ATOM 3077 C CA . SER B 1 169 ? 11.205 -3.270 10.520 1.00 20.00 171 SER B CA 1
ATOM 3078 C C . SER B 1 169 ? 12.265 -3.829 9.572 1.00 19.92 171 SER B C 1
ATOM 3079 O O . SER B 1 169 ? 13.465 -3.661 9.795 1.00 19.90 171 SER B O 1
ATOM 3082 N N . CYS B 1 170 ? 11.810 -4.507 8.523 1.00 19.90 172 CYS B N 1
ATOM 3083 C CA . CYS B 1 170 ? 12.703 -4.974 7.468 1.00 19.79 172 CYS B CA 1
ATOM 3084 C C . CYS B 1 170 ? 12.079 -4.755 6.091 1.00 19.50 172 CYS B C 1
ATOM 3085 O O . CYS B 1 170 ? 10.863 -4.596 5.971 1.00 19.56 172 CYS B O 1
ATOM 3088 N N . PHE B 1 171 ? 12.921 -4.701 5.065 1.00 19.09 173 PHE B N 1
ATOM 3089 C CA . PHE B 1 171 ? 12.448 -4.651 3.689 1.00 18.82 173 PHE B CA 1
ATOM 3090 C C . PHE B 1 171 ? 12.575 -6.038 3.076 1.00 18.54 173 PHE B C 1
ATOM 3091 O O . PHE B 1 171 ? 13.579 -6.720 3.282 1.00 18.62 173 PHE B O 1
ATOM 3099 N N . MET B 1 172 ? 11.549 -6.455 2.339 1.00 18.22 174 MET B N 1
ATOM 3100 C CA . MET B 1 172 ? 11.581 -7.728 1.621 1.00 17.92 174 MET B CA 1
ATOM 3101 C C . MET B 1 172 ? 11.464 -7.507 0.117 1.00 17.58 174 MET B C 1
ATOM 3102 O O . MET B 1 172 ? 10.593 -6.767 -0.344 1.00 17.43 174 MET B O 1
ATOM 3107 N N . GLU B 1 173 ? 12.358 -8.143 -0.635 1.00 17.24 175 GLU B N 1
ATOM 3108 C CA . GLU B 1 173 ? 12.275 -8.180 -2.092 1.00 17.04 175 GLU B CA 1
ATOM 3109 C C . GLU B 1 173 ? 12.293 -9.639 -2.533 1.00 16.69 175 GLU B C 1
ATOM 3110 O O . GLU B 1 173 ? 13.281 -10.342 -2.316 1.00 16.51 175 GLU B O 1
ATOM 3116 N N . THR B 1 174 ? 11.198 -10.088 -3.141 1.00 16.32 176 THR B N 1
ATOM 3117 C CA . THR B 1 174 ? 11.040 -11.495 -3.509 1.00 16.08 176 THR B CA 1
ATOM 3118 C C . THR B 1 174 ? 10.783 -11.664 -5.005 1.00 16.01 176 THR B C 1
ATOM 3119 O O . THR B 1 174 ? 9.893 -11.025 -5.566 1.00 15.97 176 THR B O 1
ATOM 3123 N N . THR B 1 175 ? 11.570 -12.530 -5.641 1.00 15.93 177 THR B N 1
ATOM 3124 C CA . THR B 1 175 ? 11.405 -12.843 -7.061 1.00 15.85 177 THR B CA 1
ATOM 3125 C C . THR B 1 175 ? 10.732 -14.204 -7.228 1.00 15.99 177 THR B C 1
ATOM 3126 O O . THR B 1 175 ? 10.927 -15.099 -6.408 1.00 15.83 177 THR B O 1
ATOM 3130 N N . TYR B 1 176 ? 9.943 -14.346 -8.291 1.00 16.10 178 TYR B N 1
ATOM 3131 C CA . TYR B 1 176 ? 9.250 -15.598 -8.598 1.00 16.40 178 TYR B CA 1
ATOM 3132 C C . TYR B 1 176 ? 9.480 -15.998 -10.056 1.00 16.78 178 TYR B C 1
ATOM 3133 O O . TYR B 1 176 ? 9.384 -15.160 -10.955 1.00 16.60 178 TYR B O 1
ATOM 3142 N N . LYS B 1 177 ? 9.784 -17.277 -10.277 1.00 17.34 179 LYS B N 1
ATOM 3143 C CA . LYS B 1 177 ? 9.988 -17.809 -11.624 1.00 17.90 179 LYS B CA 1
ATOM 3144 C C . LYS B 1 177 ? 9.324 -19.169 -11.774 1.00 18.00 179 LYS B C 1
ATOM 3145 O O . LYS B 1 177 ? 9.565 -20.084 -10.985 1.00 17.91 179 LYS B O 1
ATOM 3151 N N . SER B 1 178 ? 8.490 -19.288 -12.799 1.00 18.10 180 SER B N 1
ATOM 3152 C CA . SER B 1 178 ? 7.837 -20.546 -13.101 1.00 18.27 180 SER B CA 1
ATOM 3153 C C . SER B 1 178 ? 8.664 -21.340 -14.104 1.00 18.43 180 SER B C 1
ATOM 3154 O O . SER B 1 178 ? 9.416 -20.765 -14.893 1.00 18.50 180 SER B O 1
ATOM 3157 N N . LYS B 1 179 ? 8.532 -22.662 -14.060 1.00 18.69 181 LYS B N 1
ATOM 3158 C CA . LYS B 1 179 ? 9.205 -23.537 -15.020 1.00 19.02 181 LYS B CA 1
ATOM 3159 C C . LYS B 1 179 ? 8.531 -23.459 -16.390 1.00 19.18 181 LYS B C 1
ATOM 3160 O O . LYS B 1 179 ? 9.191 -23.580 -17.423 1.00 19.23 181 LYS B O 1
ATOM 3166 N N . LYS B 1 180 ? 7.215 -23.252 -16.379 1.00 19.38 182 LYS B N 1
ATOM 3167 C CA . LYS B 1 180 ? 6.419 -23.086 -17.596 1.00 19.65 182 LYS B CA 1
ATOM 3168 C C . LYS B 1 180 ? 5.828 -21.677 -17.627 1.00 19.66 182 LYS B C 1
ATOM 3169 O O . LYS B 1 180 ? 5.483 -21.128 -16.581 1.00 19.58 182 LYS B O 1
ATOM 3175 N N . GLU B 1 181 ? 5.708 -21.099 -18.821 1.00 19.64 183 GLU B N 1
ATOM 3176 C CA . GLU B 1 181 ? 5.138 -19.758 -18.974 1.00 19.64 183 GLU B CA 1
ATOM 3177 C C . GLU B 1 181 ? 3.648 -19.753 -18.633 1.00 19.59 183 GLU B C 1
ATOM 3178 O O . GLU B 1 181 ? 2.885 -20.574 -19.142 1.00 19.46 183 GLU B O 1
ATOM 3184 N N . VAL B 1 182 ? 3.253 -18.832 -17.757 1.00 19.50 184 VAL B N 1
ATOM 3185 C CA . VAL B 1 182 ? 1.852 -18.680 -17.354 1.00 19.60 184 VAL B CA 1
ATOM 3186 C C . VAL B 1 182 ? 1.354 -17.257 -17.604 1.00 19.61 184 VAL B C 1
ATOM 3187 O O . VAL B 1 182 ? 2.148 -16.358 -17.890 1.00 19.65 184 VAL B O 1
ATOM 3191 N N . LYS B 1 183 ? 0.040 -17.066 -17.489 1.00 19.59 185 LYS B N 1
ATOM 3192 C CA . LYS B 1 183 ? -0.581 -15.754 -17.664 1.00 19.64 185 LYS B CA 1
ATOM 3193 C C . LYS B 1 183 ? -0.197 -14.822 -16.516 1.00 19.43 185 LYS B C 1
ATOM 3194 O O . LYS B 1 183 ? -0.461 -15.117 -15.347 1.00 19.47 185 LYS B O 1
ATOM 3200 N N . LEU B 1 184 ? 0.441 -13.706 -16.860 1.00 19.23 186 LEU B N 1
ATOM 3201 C CA . LEU B 1 184 ? 0.878 -12.721 -15.873 1.00 18.94 186 LEU B CA 1
ATOM 3202 C C . LEU B 1 184 ? -0.265 -11.813 -15.429 1.00 18.65 186 LEU B C 1
ATOM 3203 O O . LEU B 1 184 ? -1.036 -11.336 -16.263 1.00 18.72 186 LEU B O 1
ATOM 3208 N N . PRO B 1 185 ? -0.382 -11.578 -14.109 1.00 18.38 187 PRO B N 1
ATOM 3209 C CA . PRO B 1 185 ? -1.369 -10.627 -13.608 1.00 18.16 187 PRO B CA 1
ATOM 3210 C C . PRO B 1 185 ? -0.895 -9.182 -13.772 1.00 17.93 187 PRO B C 1
ATOM 3211 O O . PRO B 1 185 ? 0.297 -8.938 -13.966 1.00 17.87 187 PRO B O 1
ATOM 3215 N N . GLU B 1 186 ? -1.828 -8.239 -13.704 1.00 17.73 188 GLU B N 1
ATOM 3216 C CA . GLU B 1 186 ? -1.475 -6.828 -13.571 1.00 17.59 188 GLU B CA 1
ATOM 3217 C C . GLU B 1 186 ? -1.178 -6.552 -12.099 1.00 17.23 188 GLU B C 1
ATOM 3218 O O . GLU B 1 186 ? -1.487 -7.384 -11.244 1.00 16.90 188 GLU B O 1
ATOM 3224 N N . LEU B 1 187 ? -0.566 -5.405 -11.807 1.00 16.88 189 LEU B N 1
ATOM 3225 C CA . LEU B 1 187 ? -0.133 -5.087 -10.444 1.00 16.66 189 LEU B CA 1
ATOM 3226 C C . LEU B 1 187 ? -1.291 -5.115 -9.449 1.00 16.43 189 LEU B C 1
ATOM 3227 O O . LEU B 1 187 ? -2.351 -4.539 -9.699 1.00 16.46 189 LEU B O 1
ATOM 3232 N N . HIS B 1 188 ? -1.071 -5.798 -8.328 1.00 16.25 190 HIS B N 1
ATOM 3233 C CA . HIS B 1 188 ? -2.062 -5.902 -7.258 1.00 16.05 190 HIS B CA 1
ATOM 3234 C C . HIS B 1 188 ? -1.390 -6.155 -5.907 1.00 15.94 190 HIS B C 1
ATOM 3235 O O . HIS B 1 188 ? -0.168 -6.027 -5.777 1.00 15.82 190 HIS B O 1
ATOM 3242 N N . PHE B 1 189 ? -2.192 -6.512 -4.907 1.00 15.86 191 PHE B N 1
ATOM 3243 C CA . PHE B 1 189 ? -1.704 -6.630 -3.537 1.00 15.82 191 PHE B CA 1
ATOM 3244 C C . PHE B 1 189 ? -2.035 -7.962 -2.882 1.00 15.79 191 PHE B C 1
ATOM 3245 O O . PHE B 1 189 ? -3.016 -8.617 -3.232 1.00 15.84 191 PHE B O 1
ATOM 3253 N N . HIS B 1 190 ? -1.183 -8.350 -1.938 1.00 15.71 192 HIS B N 1
ATOM 3254 C CA . HIS B 1 190 ? -1.429 -9.455 -1.027 1.00 15.69 192 HIS B CA 1
ATOM 3255 C C . HIS B 1 190 ? -1.587 -8.848 0.360 1.00 15.75 192 HIS B C 1
ATOM 3256 O O . HIS B 1 190 ? -0.730 -8.084 0.799 1.00 15.72 192 HIS B O 1
ATOM 3263 N N . HIS B 1 191 ? -2.684 -9.174 1.036 1.00 15.73 193 HIS B N 1
ATOM 3264 C CA . HIS B 1 191 ? -2.866 -8.804 2.438 1.00 15.85 193 HIS B CA 1
ATOM 3265 C C . HIS B 1 191 ? -2.693 -10.068 3.271 1.00 15.92 193 HIS B C 1
ATOM 3266 O O . HIS B 1 191 ? -3.465 -11.017 3.132 1.00 15.87 193 HIS B O 1
ATOM 3273 N N . LEU B 1 192 ? -1.672 -10.075 4.126 1.00 16.00 194 LEU B N 1
ATOM 3274 C CA . LEU B 1 192 ? -1.245 -11.298 4.805 1.00 16.20 194 LEU B CA 1
ATOM 3275 C C . LEU B 1 192 ? -1.276 -11.165 6.320 1.00 16.30 194 LEU B C 1
ATOM 3276 O O . LEU B 1 192 ? -1.115 -10.072 6.861 1.00 16.24 194 LEU B O 1
ATOM 3281 N N . ARG B 1 193 ? -1.460 -12.293 7.000 1.00 16.53 195 ARG B N 1
ATOM 3282 C CA . ARG B 1 193 ? -1.240 -12.372 8.440 1.00 16.77 195 ARG B CA 1
ATOM 3283 C C . ARG B 1 193 ? -0.662 -13.734 8.810 1.00 17.08 195 ARG B C 1
ATOM 3284 O O . ARG B 1 193 ? -1.337 -14.760 8.699 1.00 16.95 195 ARG B O 1
ATOM 3292 N N . MET B 1 194 ? 0.593 -13.719 9.245 1.00 17.49 196 MET B N 1
ATOM 3293 C CA . MET B 1 194 ? 1.342 -14.923 9.578 1.00 18.07 196 MET B CA 1
ATOM 3294 C C . MET B 1 194 ? 1.586 -14.950 11.085 1.00 18.59 196 MET B C 1
ATOM 3295 O O . MET B 1 194 ? 2.149 -14.006 11.646 1.00 18.55 196 MET B O 1
ATOM 3300 N N . GLU B 1 195 ? 1.149 -16.029 11.734 1.00 19.36 197 GLU B N 1
ATOM 3301 C CA . GLU B 1 195 ? 1.177 -16.125 13.196 1.00 20.13 197 GLU B CA 1
ATOM 3302 C C . GLU B 1 195 ? 1.704 -17.468 13.698 1.00 20.77 197 GLU B C 1
ATOM 3303 O O . GLU B 1 195 ? 1.370 -18.520 13.148 1.00 20.61 197 GLU B O 1
ATOM 3309 N N . LYS B 1 196 ? 2.528 -17.419 14.743 1.00 21.56 198 LYS B N 1
ATOM 3310 C CA . LYS B 1 196 ? 2.929 -18.621 15.473 1.00 22.56 198 LYS B CA 1
ATOM 3311 C C . LYS B 1 196 ? 1.862 -18.910 16.522 1.00 23.32 198 LYS B C 1
ATOM 3312 O O . LYS B 1 196 ? 1.529 -18.041 17.332 1.00 23.29 198 LYS B O 1
ATOM 3318 N N . LEU B 1 197 ? 1.324 -20.126 16.507 1.00 24.41 199 LEU B N 1
ATOM 3319 C CA . LEU B 1 197 ? 0.228 -20.480 17.411 1.00 25.51 199 LEU B CA 1
ATOM 3320 C C . LEU B 1 197 ? 0.692 -21.248 18.648 1.00 26.19 199 LEU B C 1
ATOM 3321 O O . LEU B 1 197 ? 0.124 -21.085 19.730 1.00 26.41 199 LEU B O 1
ATOM 3326 N N . ASN B 1 198 ? 1.721 -22.076 18.480 1.00 27.04 200 ASN B N 1
ATOM 3327 C CA . ASN B 1 198 ? 2.275 -22.878 19.574 1.00 27.85 200 ASN B CA 1
ATOM 3328 C C . ASN B 1 198 ? 3.789 -23.046 19.468 1.00 28.34 200 ASN B C 1
ATOM 3329 O O . ASN B 1 198 ? 4.341 -23.089 18.366 1.00 28.46 200 ASN B O 1
ATOM 3334 N N . ILE B 1 199 ? 4.449 -23.132 20.621 1.00 28.85 201 ILE B N 1
ATOM 3335 C CA . ILE B 1 199 ? 5.897 -23.351 20.691 1.00 29.36 201 ILE B CA 1
ATOM 3336 C C . ILE B 1 199 ? 6.243 -24.292 21.853 1.00 29.62 201 ILE B C 1
ATOM 3337 O O . ILE B 1 199 ? 5.820 -24.071 22.991 1.00 29.73 201 ILE B O 1
ATOM 3342 N N . SER B 1 200 ? 6.998 -25.347 21.550 1.00 29.92 202 SER B N 1
ATOM 3343 C CA . SER B 1 200 ? 7.327 -26.384 22.534 1.00 30.17 202 SER B CA 1
ATOM 3344 C C . SER B 1 200 ? 8.391 -25.938 23.540 1.00 30.32 202 SER B C 1
ATOM 3345 O O . SER B 1 200 ? 9.161 -25.011 23.274 1.00 30.31 202 SER B O 1
ATOM 3348 N N . ASP B 1 201 ? 8.421 -26.612 24.691 1.00 30.53 203 ASP B N 1
ATOM 3349 C CA . ASP B 1 201 ? 9.346 -26.289 25.783 1.00 30.73 203 ASP B CA 1
ATOM 3350 C C . ASP B 1 201 ? 10.820 -26.444 25.409 1.00 30.69 203 ASP B C 1
ATOM 3351 O O . ASP B 1 201 ? 11.664 -25.671 25.870 1.00 30.72 203 ASP B O 1
ATOM 3356 N N . ASP B 1 202 ? 11.124 -27.439 24.577 1.00 30.62 204 ASP B N 1
ATOM 3357 C CA . ASP B 1 202 ? 12.497 -27.675 24.129 1.00 30.57 204 ASP B CA 1
ATOM 3358 C C . ASP B 1 202 ? 12.919 -26.749 22.981 1.00 30.43 204 ASP B C 1
ATOM 3359 O O . ASP B 1 202 ? 14.067 -26.799 22.529 1.00 30.51 204 ASP B O 1
ATOM 3364 N N . TRP B 1 203 ? 11.985 -25.908 22.528 1.00 30.19 205 TRP B N 1
ATOM 3365 C CA . TRP B 1 203 ? 12.212 -24.938 21.446 1.00 29.92 205 TRP B CA 1
ATOM 3366 C C . TRP B 1 203 ? 12.450 -25.605 20.087 1.00 29.55 205 TRP B C 1
ATOM 3367 O O . TRP B 1 203 ? 13.044 -25.003 19.188 1.00 29.56 205 TRP B O 1
ATOM 3378 N N . LYS B 1 204 ? 11.971 -26.839 19.945 1.00 28.99 206 LYS B N 1
ATOM 3379 C CA . LYS B 1 204 ? 12.207 -27.642 18.744 1.00 28.48 206 LYS B CA 1
ATOM 3380 C C . LYS B 1 204 ? 10.986 -27.753 17.833 1.00 27.94 206 LYS B C 1
ATOM 3381 O O . LYS B 1 204 ? 11.122 -28.080 16.655 1.00 27.89 206 LYS B O 1
ATOM 3387 N N . THR B 1 205 ? 9.802 -27.486 18.380 1.00 27.27 207 THR B N 1
ATOM 3388 C CA . THR B 1 205 ? 8.553 -27.621 17.629 1.00 26.63 207 THR B CA 1
ATOM 3389 C C . THR B 1 205 ? 7.729 -26.332 17.672 1.00 26.11 207 THR B C 1
ATOM 3390 O O . THR B 1 205 ? 7.572 -25.717 18.730 1.00 26.02 207 THR B O 1
ATOM 3394 N N . VAL B 1 206 ? 7.209 -25.935 16.512 1.00 25.36 208 VAL B N 1
ATOM 3395 C CA . VAL B 1 206 ? 6.468 -24.681 16.371 1.00 24.64 208 VAL B CA 1
ATOM 3396 C C . VAL B 1 206 ? 5.359 -24.794 15.317 1.00 24.10 208 VAL B C 1
ATOM 3397 O O . VAL B 1 206 ? 5.584 -25.291 14.210 1.00 24.00 208 VAL B O 1
ATOM 3401 N N . GLU B 1 207 ? 4.163 -24.343 15.687 1.00 23.40 209 GLU B N 1
ATOM 3402 C CA . GLU B 1 207 ? 3.004 -24.351 14.800 1.00 22.72 209 GLU B CA 1
ATOM 3403 C C . GLU B 1 207 ? 2.788 -22.954 14.223 1.00 22.06 209 GLU B C 1
ATOM 3404 O O . GLU B 1 207 ? 2.693 -21.978 14.970 1.00 21.92 209 GLU B O 1
ATOM 3410 N N . GLN B 1 208 ? 2.709 -22.866 12.897 1.00 21.27 210 GLN B N 1
ATOM 3411 C CA . GLN B 1 208 ? 2.595 -21.577 12.213 1.00 20.56 210 GLN B CA 1
ATOM 3412 C C . GLN B 1 208 ? 1.412 -21.538 11.242 1.00 20.19 210 GLN B C 1
ATOM 3413 O O . GLN B 1 208 ? 1.243 -22.440 10.418 1.00 20.01 210 GLN B O 1
ATOM 3419 N N . HIS B 1 209 ? 0.602 -20.487 11.357 1.00 19.71 211 HIS B N 1
ATOM 3420 C CA . HIS B 1 209 ? -0.584 -20.296 10.521 1.00 19.28 211 HIS B CA 1
ATOM 3421 C C . HIS B 1 209 ? -0.465 -19.027 9.679 1.00 18.86 211 HIS B C 1
ATOM 3422 O O . HIS B 1 209 ? 0.133 -18.041 10.112 1.00 18.69 211 HIS B O 1
ATOM 3429 N N . GLU B 1 210 ? -1.039 -19.061 8.477 1.00 18.36 212 GLU B N 1
ATOM 3430 C CA . GLU B 1 210 ? -1.064 -17.895 7.598 1.00 17.98 212 GLU B CA 1
ATOM 3431 C C . GLU B 1 210 ? -2.383 -17.777 6.835 1.00 17.77 212 GLU B C 1
ATOM 3432 O O . GLU B 1 210 ? -2.946 -18.777 6.386 1.00 17.67 212 GLU B O 1
ATOM 3438 N N . SER B 1 211 ? -2.866 -16.544 6.705 1.00 17.48 213 SER B N 1
ATOM 3439 C CA . SER B 1 211 ? -4.017 -16.236 5.863 1.00 17.26 213 SER B CA 1
ATOM 3440 C C . SER B 1 211 ? -3.649 -15.123 4.889 1.00 17.12 213 SER B C 1
ATOM 3441 O O . SER B 1 211 ? -3.029 -14.131 5.278 1.00 16.91 213 SER B O 1
ATOM 3444 N N . VAL B 1 212 ? -4.018 -15.305 3.622 1.00 16.97 214 VAL B N 1
ATOM 3445 C CA . VAL B 1 212 ? -3.667 -14.362 2.558 1.00 16.88 214 VAL B CA 1
ATOM 3446 C C . VAL B 1 212 ? -4.869 -14.061 1.663 1.00 16.86 214 VAL B C 1
ATOM 3447 O O . VAL B 1 212 ? -5.576 -14.973 1.228 1.00 16.75 214 VAL B O 1
ATOM 3451 N N . VAL B 1 213 ? -5.090 -12.774 1.402 1.00 16.87 215 VAL B N 1
ATOM 3452 C CA . VAL B 1 213 ? -6.118 -12.327 0.464 1.00 16.93 215 VAL B CA 1
ATOM 3453 C C . VAL B 1 213 ? -5.476 -11.452 -0.613 1.00 16.95 215 VAL B C 1
ATOM 3454 O O . VAL B 1 213 ? -4.773 -10.487 -0.303 1.00 16.88 215 VAL B O 1
ATOM 3458 N N . ALA B 1 214 ? -5.712 -11.805 -1.874 1.00 17.09 216 ALA B N 1
ATOM 3459 C CA . ALA B 1 214 ? -5.227 -11.018 -3.003 1.00 17.17 216 ALA B CA 1
ATOM 3460 C C . ALA B 1 214 ? -6.334 -10.114 -3.524 1.00 17.30 216 ALA B C 1
ATOM 3461 O O . ALA B 1 214 ? -7.484 -10.543 -3.661 1.00 17.14 216 ALA B O 1
ATOM 3463 N N . SER B 1 215 ? -5.980 -8.863 -3.811 1.00 17.43 217 SER B N 1
ATOM 3464 C CA . SER B 1 215 ? -6.949 -7.870 -4.266 1.00 17.72 217 SER B CA 1
ATOM 3465 C C . SER B 1 215 ? -6.279 -6.666 -4.913 1.00 17.82 217 SER B C 1
ATOM 3466 O O . SER B 1 215 ? -5.123 -6.347 -4.614 1.00 17.84 217 SER B O 1
ATOM 3469 N N . TYR B 1 216 ? -7.014 -6.005 -5.805 1.00 18.02 218 TYR B N 1
ATOM 3470 C CA . TYR B 1 216 ? -6.672 -4.655 -6.232 1.00 18.34 218 TYR B CA 1
ATOM 3471 C C . TYR B 1 216 ? -6.931 -3.708 -5.063 1.00 18.67 218 TYR B C 1
ATOM 3472 O O . TYR B 1 216 ? -7.597 -4.080 -4.091 1.00 18.59 218 TYR B O 1
ATOM 3481 N N . SER B 1 217 ? -6.409 -2.488 -5.162 1.00 19.15 219 SER B N 1
ATOM 3482 C CA . SER B 1 217 ? -6.626 -1.467 -4.141 1.00 19.71 219 SER B CA 1
ATOM 3483 C C . SER B 1 217 ? -8.115 -1.200 -3.913 1.00 20.10 219 SER B C 1
ATOM 3484 O O . SER B 1 217 ? -8.901 -1.160 -4.861 1.00 20.22 219 SER B O 1
ATOM 3487 N N . GLN B 1 218 ? -8.487 -1.023 -2.649 1.00 20.64 220 GLN B N 1
ATOM 3488 C CA . GLN B 1 218 ? -9.876 -0.763 -2.261 1.00 21.17 220 GLN B CA 1
ATOM 3489 C C . GLN B 1 218 ? -10.335 0.670 -2.555 1.00 21.37 220 GLN B C 1
ATOM 3490 O O . GLN B 1 218 ? -11.530 0.919 -2.732 1.00 21.49 220 GLN B O 1
ATOM 3496 N N . VAL B 1 219 ? -9.388 1.605 -2.597 1.00 21.51 221 VAL B N 1
ATOM 3497 C CA . VAL B 1 219 ? -9.712 3.025 -2.783 1.00 21.74 221 VAL B CA 1
ATOM 3498 C C . VAL B 1 219 ? -10.036 3.373 -4.249 1.00 21.91 221 VAL B C 1
ATOM 3499 O O . VAL B 1 219 ? -9.301 2.980 -5.158 1.00 21.72 221 VAL B O 1
ATOM 3503 N N . PRO B 1 220 ? -11.161 4.091 -4.473 1.00 22.15 222 PRO B N 1
ATOM 3504 C CA . PRO B 1 220 ? -11.658 4.480 -5.800 1.00 22.40 222 PRO B CA 1
ATOM 3505 C C . PRO B 1 220 ? -10.666 5.274 -6.647 1.00 22.59 222 PRO B C 1
ATOM 3506 O O . PRO B 1 220 ? -9.824 5.998 -6.110 1.00 22.67 222 PRO B O 1
ATOM 3510 N N . SER B 1 221 ? -10.791 5.136 -7.965 1.00 22.92 223 SER B N 1
ATOM 3511 C CA . SER B 1 221 ? -9.918 5.811 -8.921 1.00 23.22 223 SER B CA 1
ATOM 3512 C C . SER B 1 221 ? -10.667 6.889 -9.695 1.00 23.48 223 SER B C 1
ATOM 3513 O O . SER B 1 221 ? -11.825 6.703 -10.077 1.00 23.62 223 SER B O 1
ATOM 3516 N N . LYS B 1 222 ? -9.993 8.014 -9.920 1.00 23.76 224 LYS B N 1
ATOM 3517 C CA . LYS B 1 222 ? -10.541 9.109 -10.718 1.00 24.07 224 LYS B CA 1
ATOM 3518 C C . LYS B 1 222 ? -10.257 8.911 -12.209 1.00 24.24 224 LYS B C 1
ATOM 3519 O O . LYS B 1 222 ? -10.874 9.561 -13.058 1.00 24.35 224 LYS B O 1
ATOM 3525 N N . LEU B 1 223 ? -9.330 8.004 -12.516 1.00 24.44 225 LEU B N 1
ATOM 3526 C CA . LEU B 1 223 ? -8.860 7.785 -13.886 1.00 24.64 225 LEU B CA 1
ATOM 3527 C C . LEU B 1 223 ? -9.324 6.463 -14.503 1.00 24.65 225 LEU B C 1
ATOM 3528 O O . LEU B 1 223 ? -8.988 6.157 -15.651 1.00 24.76 225 LEU B O 1
ATOM 3533 N N . GLY B 1 224 ? -10.095 5.688 -13.744 1.00 24.67 226 GLY B N 1
ATOM 3534 C CA . GLY B 1 224 ? -10.602 4.397 -14.210 1.00 24.69 226 GLY B CA 1
ATOM 3535 C C . GLY B 1 224 ? -9.557 3.296 -14.214 1.00 24.73 226 GLY B C 1
ATOM 3536 O O . GLY B 1 224 ? -9.638 2.356 -15.008 1.00 24.75 226 GLY B O 1
ATOM 3537 N N . HIS B 1 225 ? -8.571 3.418 -13.328 1.00 24.68 227 HIS B N 1
ATOM 3538 C CA . HIS B 1 225 ? -7.527 2.407 -13.184 1.00 24.70 227 HIS B CA 1
ATOM 3539 C C . HIS B 1 225 ? -7.854 1.446 -12.046 1.00 24.57 227 HIS B C 1
ATOM 3540 O O . HIS B 1 225 ? -8.540 1.816 -11.090 1.00 24.52 227 HIS B O 1
ATOM 3547 N N . ASN B 1 226 ? -7.369 0.211 -12.159 1.00 24.47 228 ASN B N 1
ATOM 3548 C CA . ASN B 1 226 ? -7.523 -0.783 -11.097 1.00 24.30 228 ASN B CA 1
ATOM 3549 C C . ASN B 1 226 ? -6.714 -0.409 -9.859 1.00 24.29 228 ASN B C 1
ATOM 3550 O O . ASN B 1 226 ? -5.710 0.297 -9.950 1.00 24.25 228 ASN B O 1
ATOM 3555 N N . MET C 1 1 ? 57.066 -13.145 14.432 1.00 37.99 1 MET C N 1
ATOM 3556 C CA . MET C 1 1 ? 56.167 -14.014 13.611 1.00 37.99 1 MET C CA 1
ATOM 3557 C C . MET C 1 1 ? 55.183 -14.812 14.472 1.00 37.83 1 MET C C 1
ATOM 3558 O O . MET C 1 1 ? 55.393 -14.983 15.675 1.00 37.90 1 MET C O 1
ATOM 3563 N N . TYR C 1 2 ? 54.117 -15.300 13.839 1.00 37.60 2 TYR C N 1
ATOM 3564 C CA . TYR C 1 2 ? 52.976 -15.882 14.549 1.00 37.31 2 TYR C CA 1
ATOM 3565 C C . TYR C 1 2 ? 53.007 -17.412 14.620 1.00 37.06 2 TYR C C 1
ATOM 3566 O O . TYR C 1 2 ? 53.472 -18.063 13.682 1.00 37.08 2 TYR C O 1
ATOM 3575 N N . PRO C 1 3 ? 52.517 -17.985 15.743 1.00 36.82 3 PRO C N 1
ATOM 3576 C CA . PRO C 1 3 ? 52.497 -19.431 15.991 1.00 36.57 3 PRO C CA 1
ATOM 3577 C C . PRO C 1 3 ? 51.868 -20.258 14.869 1.00 36.29 3 PRO C C 1
ATOM 3578 O O . PRO C 1 3 ? 50.788 -19.922 14.376 1.00 36.29 3 PRO C O 1
ATOM 3582 N N . SER C 1 4 ? 52.566 -21.327 14.482 1.00 35.94 4 SER C N 1
ATOM 3583 C CA . SER C 1 4 ? 52.130 -22.292 13.457 1.00 35.58 4 SER C CA 1
ATOM 3584 C C . SER C 1 4 ? 51.862 -21.707 12.060 1.00 35.31 4 SER C C 1
ATOM 3585 O O . SER C 1 4 ? 51.270 -22.372 11.205 1.00 35.27 4 SER C O 1
ATOM 3588 N N . ILE C 1 5 ? 52.309 -20.473 11.834 1.00 34.98 5 ILE C N 1
ATOM 3589 C CA . ILE C 1 5 ? 52.213 -19.846 10.518 1.00 34.63 5 ILE C CA 1
ATOM 3590 C C . ILE C 1 5 ? 53.555 -19.987 9.800 1.00 34.37 5 ILE C C 1
ATOM 3591 O O . ILE C 1 5 ? 54.563 -19.419 10.228 1.00 34.34 5 ILE C O 1
ATOM 3596 N N . LYS C 1 6 ? 53.557 -20.757 8.715 1.00 34.04 6 LYS C N 1
ATOM 3597 C CA . LYS C 1 6 ? 54.779 -21.048 7.965 1.00 33.71 6 LYS C CA 1
ATOM 3598 C C . LYS C 1 6 ? 54.954 -20.110 6.771 1.00 33.46 6 LYS C C 1
ATOM 3599 O O . LYS C 1 6 ? 53.990 -19.492 6.312 1.00 33.41 6 LYS C O 1
ATOM 3605 N N . GLU C 1 7 ? 56.192 -20.010 6.284 1.00 33.08 7 GLU C N 1
ATOM 3606 C CA . GLU C 1 7 ? 56.529 -19.231 5.086 1.00 32.73 7 GLU C CA 1
ATOM 3607 C C . GLU C 1 7 ? 55.648 -19.610 3.891 1.00 32.33 7 GLU C C 1
ATOM 3608 O O . GLU C 1 7 ? 55.216 -18.741 3.132 1.00 32.30 7 GLU C O 1
ATOM 3614 N N . THR C 1 8 ? 55.393 -20.908 3.737 1.00 31.84 8 THR C N 1
ATOM 3615 C CA . THR C 1 8 ? 54.510 -21.419 2.692 1.00 31.32 8 THR C CA 1
ATOM 3616 C C . THR C 1 8 ? 53.426 -22.293 3.321 1.00 30.95 8 THR C C 1
ATOM 3617 O O . THR C 1 8 ? 53.723 -23.193 4.111 1.00 30.89 8 THR C O 1
ATOM 3621 N N . MET C 1 9 ? 52.172 -22.009 2.978 1.00 30.44 9 MET C N 1
ATOM 3622 C CA . MET C 1 9 ? 51.030 -22.763 3.499 1.00 29.94 9 MET C CA 1
ATOM 3623 C C . MET C 1 9 ? 50.063 -23.131 2.378 1.00 29.54 9 MET C C 1
ATOM 3624 O O . MET C 1 9 ? 49.819 -22.330 1.475 1.00 29.46 9 MET C O 1
ATOM 3629 N N . ARG C 1 10 ? 49.522 -24.346 2.446 1.00 29.01 10 ARG C N 1
ATOM 3630 C CA . ARG C 1 10 ? 48.600 -24.855 1.430 1.00 28.51 10 ARG C CA 1
ATOM 3631 C C . ARG C 1 10 ? 47.149 -24.531 1.778 1.00 28.18 10 ARG C C 1
ATOM 3632 O O . ARG C 1 10 ? 46.830 -24.245 2.934 1.00 28.17 10 ARG C O 1
ATOM 3640 N N . VAL C 1 11 ? 46.278 -24.578 0.771 1.00 27.75 11 VAL C N 1
ATOM 3641 C CA . VAL C 1 11 ? 44.859 -24.273 0.950 1.00 27.37 11 VAL C CA 1
ATOM 3642 C C . VAL C 1 11 ? 43.970 -25.373 0.366 1.00 27.17 11 VAL C C 1
ATOM 3643 O O . VAL C 1 11 ? 44.132 -25.774 -0.788 1.00 27.20 11 VAL C O 1
ATOM 3647 N N . GLN C 1 12 ? 43.042 -25.856 1.187 1.00 26.89 12 GLN C N 1
ATOM 3648 C CA . GLN C 1 12 ? 42.003 -26.784 0.757 1.00 26.64 12 GLN C CA 1
ATOM 3649 C C . GLN C 1 12 ? 40.655 -26.092 0.937 1.00 26.31 12 GLN C C 1
ATOM 3650 O O . GLN C 1 12 ? 40.286 -25.725 2.054 1.00 26.28 12 GLN C O 1
ATOM 3656 N N . LEU C 1 13 ? 39.928 -25.912 -0.163 1.00 25.92 13 LEU C N 1
ATOM 3657 C CA . LEU C 1 13 ? 38.679 -25.151 -0.143 1.00 25.50 13 LEU C CA 1
ATOM 3658 C C . LEU C 1 13 ? 37.509 -25.922 -0.747 1.00 25.25 13 LEU C C 1
ATOM 3659 O O . LEU C 1 13 ? 37.664 -26.630 -1.742 1.00 25.18 13 LEU C O 1
ATOM 3664 N N . SER C 1 14 ? 36.340 -25.771 -0.128 1.00 24.99 14 SER C N 1
ATOM 3665 C CA . SER C 1 14 ? 35.094 -26.318 -0.654 1.00 24.79 14 SER C CA 1
ATOM 3666 C C . SER C 1 14 ? 33.998 -25.256 -0.621 1.00 24.67 14 SER C C 1
ATOM 3667 O O . SER C 1 14 ? 33.839 -24.546 0.376 1.00 24.60 14 SER C O 1
ATOM 3670 N N . MET C 1 15 ? 33.257 -25.150 -1.719 1.00 24.47 15 MET C N 1
ATOM 3671 C CA . MET C 1 15 ? 32.167 -24.187 -1.833 1.00 24.31 15 MET C CA 1
ATOM 3672 C C . MET C 1 15 ? 30.898 -24.847 -2.359 1.00 24.18 15 MET C C 1
ATOM 3673 O O . MET C 1 15 ? 30.939 -25.636 -3.304 1.00 24.18 15 MET C O 1
ATOM 3678 N N . GLU C 1 16 ? 29.776 -24.525 -1.725 1.00 24.02 16 GLU C N 1
ATOM 3679 C CA . GLU C 1 16 ? 28.461 -24.907 -2.222 1.00 23.87 16 GLU C CA 1
ATOM 3680 C C . GLU C 1 16 ? 27.543 -23.691 -2.176 1.00 23.63 16 GLU C C 1
ATOM 3681 O O . GLU C 1 16 ? 27.745 -22.784 -1.366 1.00 23.62 16 GLU C O 1
ATOM 3687 N N . GLY C 1 17 ? 26.543 -23.667 -3.049 1.00 23.42 17 GLY C N 1
ATOM 3688 C CA . GLY C 1 17 ? 25.563 -22.591 -3.027 1.00 23.06 17 GLY C CA 1
ATOM 3689 C C . GLY C 1 17 ? 24.727 -22.447 -4.277 1.00 22.80 17 GLY C C 1
ATOM 3690 O O . GLY C 1 17 ? 24.682 -23.345 -5.120 1.00 22.79 17 GLY C O 1
ATOM 3691 N N . SER C 1 18 ? 24.054 -21.305 -4.381 1.00 22.47 18 SER C N 1
ATOM 3692 C CA . SER C 1 18 ? 23.205 -20.999 -5.523 1.00 22.24 18 SER C CA 1
ATOM 3693 C C . SER C 1 18 ? 23.156 -19.502 -5.794 1.00 22.00 18 SER C C 1
ATOM 3694 O O . SER C 1 18 ? 23.236 -18.689 -4.871 1.00 21.98 18 SER C O 1
ATOM 3697 N N . VAL C 1 19 ? 23.036 -19.154 -7.072 1.00 21.78 19 VAL C N 1
ATOM 3698 C CA . VAL C 1 19 ? 22.821 -17.774 -7.502 1.00 21.46 19 VAL C CA 1
ATOM 3699 C C . VAL C 1 19 ? 21.711 -17.779 -8.546 1.00 21.32 19 VAL C C 1
ATOM 3700 O O . VAL C 1 19 ? 21.777 -18.530 -9.523 1.00 21.14 19 VAL C O 1
ATOM 3704 N N . ASN C 1 20 ? 20.693 -16.947 -8.325 1.00 21.20 20 ASN C N 1
ATOM 3705 C CA . ASN C 1 20 ? 19.535 -16.849 -9.220 1.00 21.17 20 ASN C CA 1
ATOM 3706 C C . ASN C 1 20 ? 18.981 -18.216 -9.635 1.00 21.21 20 ASN C C 1
ATOM 3707 O O . ASN C 1 20 ? 18.953 -18.559 -10.821 1.00 21.25 20 ASN C O 1
ATOM 3712 N N . TYR C 1 21 ? 18.558 -18.986 -8.631 1.00 21.29 21 TYR C N 1
ATOM 3713 C CA . TYR C 1 21 ? 17.960 -20.325 -8.791 1.00 21.29 21 TYR C CA 1
ATOM 3714 C C . TYR C 1 21 ? 18.943 -21.440 -9.181 1.00 21.40 21 TYR C C 1
ATOM 3715 O O . TYR C 1 21 ? 18.606 -22.621 -9.080 1.00 21.34 21 TYR C O 1
ATOM 3724 N N . HIS C 1 22 ? 20.149 -21.074 -9.613 1.00 21.63 22 HIS C N 1
ATOM 3725 C CA . HIS C 1 22 ? 21.114 -22.059 -10.109 1.00 21.88 22 HIS C CA 1
ATOM 3726 C C . HIS C 1 22 ? 22.098 -22.535 -9.039 1.00 21.96 22 HIS C C 1
ATOM 3727 O O . HIS C 1 22 ? 22.940 -21.767 -8.565 1.00 21.94 22 HIS C O 1
ATOM 3734 N N . ALA C 1 23 ? 21.990 -23.813 -8.684 1.00 22.08 23 ALA C N 1
ATOM 3735 C CA . ALA C 1 23 ? 22.844 -24.430 -7.671 1.00 22.25 23 ALA C CA 1
ATOM 3736 C C . ALA C 1 23 ? 24.175 -24.904 -8.255 1.00 22.42 23 ALA C C 1
ATOM 3737 O O . ALA C 1 23 ? 24.241 -25.342 -9.407 1.00 22.32 23 ALA C O 1
ATOM 3739 N N . PHE C 1 24 ? 25.228 -24.818 -7.445 1.00 22.62 24 PHE C N 1
ATOM 3740 C CA . PHE C 1 24 ? 26.577 -25.190 -7.871 1.00 22.88 24 PHE C CA 1
ATOM 3741 C C . PHE C 1 24 ? 27.452 -25.647 -6.703 1.00 23.04 24 PHE C C 1
ATOM 3742 O O . PHE C 1 24 ? 27.137 -25.389 -5.538 1.00 23.07 24 PHE C O 1
ATOM 3750 N N . LYS C 1 25 ? 28.549 -26.325 -7.035 1.00 23.19 25 LYS C N 1
ATOM 3751 C CA . LYS C 1 25 ? 29.574 -26.703 -6.066 1.00 23.43 25 LYS C CA 1
ATOM 3752 C C . LYS C 1 25 ? 30.973 -26.469 -6.633 1.00 23.58 25 LYS C C 1
ATOM 3753 O O . LYS C 1 25 ? 31.219 -26.703 -7.819 1.00 23.61 25 LYS C O 1
ATOM 3759 N N . CYS C 1 26 ? 31.879 -26.006 -5.776 1.00 23.88 26 CYS C N 1
ATOM 3760 C CA . CYS C 1 26 ? 33.249 -25.696 -6.176 1.00 24.13 26 CYS C CA 1
ATOM 3761 C C . CYS C 1 26 ? 34.268 -26.251 -5.192 1.00 24.33 26 CYS C C 1
ATOM 3762 O O . CYS C 1 26 ? 33.991 -26.383 -3.999 1.00 24.38 26 CYS C O 1
ATOM 3765 N N . THR C 1 27 ? 35.448 -26.576 -5.710 1.00 24.62 27 THR C N 1
ATOM 3766 C CA . THR C 1 27 ? 36.574 -26.995 -4.883 1.00 24.97 27 THR C CA 1
ATOM 3767 C C . THR C 1 27 ? 37.814 -26.184 -5.241 1.00 25.11 27 THR C C 1
ATOM 3768 O O . THR C 1 27 ? 37.970 -25.744 -6.382 1.00 25.08 27 THR C O 1
ATOM 3772 N N . GLY C 1 28 ? 38.684 -25.978 -4.256 1.00 25.35 28 GLY C N 1
ATOM 3773 C CA . GLY C 1 28 ? 39.874 -25.159 -4.444 1.00 25.70 28 GLY C CA 1
ATOM 3774 C C . GLY C 1 28 ? 41.115 -25.739 -3.802 1.00 25.93 28 GLY C C 1
ATOM 3775 O O . GLY C 1 28 ? 41.113 -26.081 -2.618 1.00 25.96 28 GLY C O 1
ATOM 3776 N N . LYS C 1 29 ? 42.173 -25.858 -4.597 1.00 26.18 29 LYS C N 1
ATOM 3777 C CA . LYS C 1 29 ? 43.482 -26.262 -4.100 1.00 26.39 29 LYS C CA 1
ATOM 3778 C C . LYS C 1 29 ? 44.528 -25.248 -4.544 1.00 26.45 29 LYS C C 1
ATOM 3779 O O . LYS C 1 29 ? 44.596 -24.882 -5.719 1.00 26.46 29 LYS C O 1
ATOM 3785 N N . GLY C 1 30 ? 45.329 -24.787 -3.590 1.00 26.56 30 GLY C N 1
ATOM 3786 C CA . GLY C 1 30 ? 46.397 -23.840 -3.873 1.00 26.73 30 GLY C CA 1
ATOM 3787 C C . GLY C 1 30 ? 47.334 -23.657 -2.699 1.00 26.83 30 GLY C C 1
ATOM 3788 O O . GLY C 1 30 ? 47.373 -24.483 -1.784 1.00 26.81 30 GLY C O 1
ATOM 3789 N N . GLU C 1 31 ? 48.093 -22.566 -2.736 1.00 26.97 31 GLU C N 1
ATOM 3790 C CA . GLU C 1 31 ? 49.043 -22.229 -1.681 1.00 27.10 31 GLU C CA 1
ATOM 3791 C C . GLU C 1 31 ? 49.388 -20.742 -1.744 1.00 27.04 31 GLU C C 1
ATOM 3792 O O . GLU C 1 31 ? 48.926 -20.027 -2.638 1.00 27.03 31 GLU C O 1
ATOM 3798 N N . GLY C 1 32 ? 50.195 -20.284 -0.794 1.00 27.02 32 GLY C N 1
ATOM 3799 C CA . GLY C 1 32 ? 50.648 -18.902 -0.779 1.00 27.00 32 GLY C CA 1
ATOM 3800 C C . GLY C 1 32 ? 51.661 -18.618 0.309 1.00 27.02 32 GLY C C 1
ATOM 3801 O O . GLY C 1 32 ? 52.055 -19.515 1.059 1.00 27.02 32 GLY C O 1
ATOM 3802 N N . LYS C 1 33 ? 52.077 -17.358 0.386 1.00 27.02 33 LYS C N 1
ATOM 3803 C CA . LYS C 1 33 ? 53.040 -16.910 1.383 1.00 27.06 33 LYS C CA 1
ATOM 3804 C C . LYS C 1 33 ? 52.361 -15.920 2.329 1.00 26.96 33 LYS C C 1
ATOM 3805 O O . LYS C 1 33 ? 52.198 -14.747 1.984 1.00 26.99 33 LYS C O 1
ATOM 3811 N N . PRO C 1 34 ? 51.948 -16.396 3.521 1.00 26.98 34 PRO C N 1
ATOM 3812 C CA . PRO C 1 34 ? 51.207 -15.589 4.496 1.00 26.84 34 PRO C CA 1
ATOM 3813 C C . PRO C 1 34 ? 51.860 -14.246 4.828 1.00 26.85 34 PRO C C 1
ATOM 3814 O O . PRO C 1 34 ? 51.173 -13.223 4.854 1.00 26.78 34 PRO C O 1
ATOM 3818 N N . TYR C 1 35 ? 53.170 -14.253 5.066 1.00 26.80 35 TYR C N 1
ATOM 3819 C CA . TYR C 1 35 ? 53.893 -13.040 5.448 1.00 26.81 35 TYR C CA 1
ATOM 3820 C C . TYR C 1 35 ? 54.151 -12.105 4.264 1.00 26.70 35 TYR C C 1
ATOM 3821 O O . TYR C 1 35 ? 54.298 -10.895 4.448 1.00 26.79 35 TYR C O 1
ATOM 3830 N N . GLU C 1 36 ? 54.199 -12.667 3.058 1.00 26.64 36 GLU C N 1
ATOM 3831 C CA . GLU C 1 36 ? 54.360 -11.875 1.836 1.00 26.46 36 GLU C CA 1
ATOM 3832 C C . GLU C 1 36 ? 53.027 -11.305 1.352 1.00 26.23 36 GLU C C 1
ATOM 3833 O O . GLU C 1 36 ? 52.995 -10.301 0.635 1.00 26.17 36 GLU C O 1
ATOM 3839 N N . GLY C 1 37 ? 51.934 -11.955 1.743 1.00 25.98 37 GLY C N 1
ATOM 3840 C CA . GLY C 1 37 ? 50.590 -11.514 1.378 1.00 25.69 37 GLY C CA 1
ATOM 3841 C C . GLY C 1 37 ? 50.160 -11.910 -0.022 1.00 25.49 37 GLY C C 1
ATOM 3842 O O . GLY C 1 37 ? 49.328 -11.238 -0.629 1.00 25.48 37 GLY C O 1
ATOM 3843 N N . THR C 1 38 ? 50.724 -13.004 -0.531 1.00 25.30 38 THR C N 1
ATOM 3844 C CA . THR C 1 38 ? 50.403 -13.503 -1.871 1.00 25.18 38 THR C CA 1
ATOM 3845 C C . THR C 1 38 ? 49.839 -14.920 -1.801 1.00 25.16 38 THR C C 1
ATOM 3846 O O . THR C 1 38 ? 50.261 -15.713 -0.961 1.00 25.11 38 THR C O 1
ATOM 3850 N N . GLN C 1 39 ? 48.886 -15.229 -2.682 1.00 25.10 39 GLN C N 1
ATOM 3851 C CA . GLN C 1 39 ? 48.263 -16.559 -2.725 1.00 25.12 39 GLN C CA 1
ATOM 3852 C C . GLN C 1 39 ? 47.697 -16.923 -4.099 1.00 25.19 39 GLN C C 1
ATOM 3853 O O . GLN C 1 39 ? 47.297 -16.049 -4.870 1.00 25.16 39 GLN C O 1
ATOM 3859 N N . SER C 1 40 ? 47.667 -18.222 -4.385 1.00 25.31 40 SER C N 1
ATOM 3860 C CA . SER C 1 40 ? 47.078 -18.747 -5.614 1.00 25.51 40 SER C CA 1
ATOM 3861 C C . SER C 1 40 ? 46.062 -19.840 -5.295 1.00 25.54 40 SER C C 1
ATOM 3862 O O . SER C 1 40 ? 46.203 -20.556 -4.302 1.00 25.55 40 SER C O 1
ATOM 3865 N N . LEU C 1 41 ? 45.042 -19.961 -6.141 1.00 25.62 41 LEU C N 1
ATOM 3866 C CA . LEU C 1 41 ? 44.000 -20.967 -5.952 1.00 25.71 41 LEU C CA 1
ATOM 3867 C C . LEU C 1 41 ? 43.523 -21.545 -7.280 1.00 25.75 41 LEU C C 1
ATOM 3868 O O . LEU C 1 41 ? 43.035 -20.819 -8.150 1.00 25.73 41 LEU C O 1
ATOM 3873 N N . ASN C 1 42 ? 43.686 -22.856 -7.431 1.00 25.84 42 ASN C N 1
ATOM 3874 C CA . ASN C 1 42 ? 43.161 -23.569 -8.587 1.00 25.94 42 ASN C CA 1
ATOM 3875 C C . ASN C 1 42 ? 41.757 -24.079 -8.284 1.00 25.96 42 ASN C C 1
ATOM 3876 O O . ASN C 1 42 ? 41.572 -24.984 -7.465 1.00 25.93 42 ASN C O 1
ATOM 3881 N N . ILE C 1 43 ? 40.776 -23.470 -8.942 1.00 26.01 43 ILE C N 1
ATOM 3882 C CA . ILE C 1 43 ? 39.365 -23.728 -8.672 1.00 26.04 43 ILE C CA 1
ATOM 3883 C C . ILE C 1 43 ? 38.739 -24.576 -9.775 1.00 26.16 43 ILE C C 1
ATOM 3884 O O . ILE C 1 43 ? 38.928 -24.305 -10.960 1.00 26.15 43 ILE C O 1
ATOM 3889 N N . THR C 1 44 ? 38.005 -25.609 -9.370 1.00 26.32 44 THR C N 1
ATOM 3890 C CA . THR C 1 44 ? 37.209 -26.412 -10.297 1.00 26.51 44 THR C CA 1
ATOM 3891 C C . THR C 1 44 ? 35.736 -26.429 -9.888 1.00 26.55 44 THR C C 1
ATOM 3892 O O . THR C 1 44 ? 35.410 -26.584 -8.708 1.00 26.49 44 THR C O 1
ATOM 3896 N N . ILE C 1 45 ? 34.859 -26.257 -10.874 1.00 26.65 45 ILE C N 1
ATOM 3897 C CA . ILE C 1 45 ? 33.417 -26.326 -10.656 1.00 26.78 45 ILE C CA 1
ATOM 3898 C C . ILE C 1 45 ? 32.956 -27.776 -10.813 1.00 26.88 45 ILE C C 1
ATOM 3899 O O . ILE C 1 45 ? 32.894 -28.306 -11.927 1.00 26.83 45 ILE C O 1
ATOM 3904 N N . THR C 1 46 ? 32.647 -28.408 -9.683 1.00 27.06 46 THR C N 1
ATOM 3905 C CA . THR C 1 46 ? 32.302 -29.831 -9.646 1.00 27.23 46 THR C CA 1
ATOM 3906 C C . THR C 1 46 ? 30.846 -30.090 -10.034 1.00 27.34 46 THR C C 1
ATOM 3907 O O . THR C 1 46 ? 30.549 -31.057 -10.739 1.00 27.32 46 THR C O 1
ATOM 3911 N N . GLU C 1 47 ? 29.949 -29.226 -9.561 1.00 27.41 47 GLU C N 1
ATOM 3912 C CA . GLU C 1 47 ? 28.526 -29.302 -9.888 1.00 27.50 47 GLU C CA 1
ATOM 3913 C C . GLU C 1 47 ? 28.033 -27.938 -10.355 1.00 27.45 47 GLU C C 1
ATOM 3914 O O . GLU C 1 47 ? 28.467 -26.907 -9.840 1.00 27.40 47 GLU C O 1
ATOM 3920 N N . GLY C 1 48 ? 27.129 -27.939 -11.330 1.00 27.38 48 GLY C N 1
ATOM 3921 C CA . GLY C 1 48 ? 26.589 -26.699 -11.882 1.00 27.35 48 GLY C CA 1
ATOM 3922 C C . GLY C 1 48 ? 27.149 -26.363 -13.252 1.00 27.29 48 GLY C C 1
ATOM 3923 O O . GLY C 1 48 ? 26.908 -25.272 -13.773 1.00 27.39 48 GLY C O 1
ATOM 3924 N N . GLY C 1 49 ? 27.903 -27.306 -13.820 1.00 27.23 49 GLY C N 1
ATOM 3925 C CA . GLY C 1 49 ? 28.453 -27.208 -15.177 1.00 26.99 49 GLY C CA 1
ATOM 3926 C C . GLY C 1 49 ? 29.029 -25.851 -15.531 1.00 26.80 49 GLY C C 1
ATOM 3927 O O . GLY C 1 49 ? 29.755 -25.256 -14.728 1.00 26.95 49 GLY C O 1
ATOM 3928 N N . PRO C 1 50 ? 28.719 -25.356 -16.744 1.00 26.51 50 PRO C N 1
ATOM 3929 C CA . PRO C 1 50 ? 29.028 -23.973 -17.080 1.00 26.24 50 PRO C CA 1
ATOM 3930 C C . PRO C 1 50 ? 28.060 -23.048 -16.351 1.00 25.91 50 PRO C C 1
ATOM 3931 O O . PRO C 1 50 ? 26.846 -23.123 -16.568 1.00 25.92 50 PRO C O 1
ATOM 3935 N N . LEU C 1 51 ? 28.601 -22.204 -15.476 1.00 25.48 51 LEU C N 1
ATOM 3936 C CA . LEU C 1 51 ? 27.804 -21.262 -14.693 1.00 25.04 51 LEU C CA 1
ATOM 3937 C C . LEU C 1 51 ? 27.062 -20.272 -15.593 1.00 24.60 51 LEU C C 1
ATOM 3938 O O . LEU C 1 51 ? 27.673 -19.650 -16.463 1.00 24.65 51 LEU C O 1
ATOM 3943 N N . PRO C 1 52 ? 25.735 -20.136 -15.395 1.00 24.15 52 PRO C N 1
ATOM 3944 C CA . PRO C 1 52 ? 24.933 -19.208 -16.193 1.00 23.78 52 PRO C CA 1
ATOM 3945 C C . PRO C 1 52 ? 25.089 -17.757 -15.733 1.00 23.34 52 PRO C C 1
ATOM 3946 O O . PRO C 1 52 ? 24.502 -16.852 -16.327 1.00 23.37 52 PRO C O 1
ATOM 3950 N N . PHE C 1 53 ? 25.876 -17.553 -14.680 1.00 22.87 53 PHE C N 1
ATOM 3951 C CA . PHE C 1 53 ? 26.193 -16.221 -14.176 1.00 22.34 53 PHE C CA 1
ATOM 3952 C C . PHE C 1 53 ? 27.699 -15.968 -14.234 1.00 22.06 53 PHE C C 1
ATOM 3953 O O . PHE C 1 53 ? 28.486 -16.899 -14.431 1.00 22.03 53 PHE C O 1
ATOM 3961 N N . ALA C 1 54 ? 28.089 -14.706 -14.070 1.00 21.66 54 ALA C N 1
ATOM 3962 C CA . ALA C 1 54 ? 29.497 -14.318 -14.066 1.00 21.26 54 ALA C CA 1
ATOM 3963 C C . ALA C 1 54 ? 30.227 -14.921 -12.868 1.00 20.94 54 ALA C C 1
ATOM 3964 O O . ALA C 1 54 ? 29.817 -14.723 -11.722 1.00 20.97 54 ALA C O 1
ATOM 3966 N N . PHE C 1 55 ? 31.302 -15.659 -13.144 1.00 20.51 55 PHE C N 1
ATOM 3967 C CA . PHE C 1 55 ? 32.122 -16.286 -12.104 1.00 20.15 55 PHE C CA 1
ATOM 3968 C C . PHE C 1 55 ? 32.667 -15.257 -11.112 1.00 19.94 55 PHE C C 1
ATOM 3969 O O . PHE C 1 55 ? 32.850 -15.559 -9.931 1.00 19.85 55 PHE C O 1
ATOM 3977 N N . ASP C 1 56 ? 32.911 -14.045 -11.610 1.00 19.63 56 ASP C N 1
ATOM 3978 C CA . ASP C 1 56 ? 33.460 -12.935 -10.825 1.00 19.45 56 ASP C CA 1
ATOM 3979 C C . ASP C 1 56 ? 32.771 -12.675 -9.481 1.00 19.38 56 ASP C C 1
ATOM 3980 O O . ASP C 1 56 ? 33.417 -12.231 -8.531 1.00 19.32 56 ASP C O 1
ATOM 3985 N N . ILE C 1 57 ? 31.470 -12.950 -9.403 1.00 19.31 57 ILE C N 1
ATOM 3986 C CA . ILE C 1 57 ? 30.706 -12.700 -8.174 1.00 19.27 57 ILE C CA 1
ATOM 3987 C C . ILE C 1 57 ? 31.015 -13.703 -7.056 1.00 19.24 57 ILE C C 1
ATOM 3988 O O . ILE C 1 57 ? 30.562 -13.540 -5.921 1.00 19.23 57 ILE C O 1
ATOM 3993 N N . LEU C 1 58 ? 31.796 -14.731 -7.385 1.00 19.21 58 LEU C N 1
ATOM 3994 C CA . LEU C 1 58 ? 32.213 -15.739 -6.410 1.00 19.22 58 LEU C CA 1
ATOM 3995 C C . LEU C 1 58 ? 33.648 -15.520 -5.932 1.00 19.29 58 LEU C C 1
ATOM 3996 O O . LEU C 1 58 ? 34.057 -16.074 -4.909 1.00 19.18 58 LEU C O 1
ATOM 4001 N N . SER C 1 59 ? 34.393 -14.696 -6.669 1.00 19.37 59 SER C N 1
ATOM 4002 C CA . SER C 1 59 ? 35.829 -14.495 -6.449 1.00 19.56 59 SER C CA 1
ATOM 4003 C C . SER C 1 59 ? 36.214 -14.026 -5.044 1.00 19.65 59 SER C C 1
ATOM 4004 O O . SER C 1 59 ? 37.223 -14.479 -4.499 1.00 19.66 59 SER C O 1
ATOM 4007 N N . HIS C 1 60 ? 35.416 -13.126 -4.468 1.00 19.78 60 HIS C N 1
ATOM 4008 C CA . HIS C 1 60 ? 35.659 -12.630 -3.109 1.00 19.94 60 HIS C CA 1
ATOM 4009 C C . HIS C 1 60 ? 35.475 -13.712 -2.048 1.00 20.00 60 HIS C C 1
ATOM 4010 O O . HIS C 1 60 ? 36.117 -13.671 -1.003 1.00 20.03 60 HIS C O 1
ATOM 4017 N N . ALA C 1 61 ? 34.587 -14.666 -2.314 1.00 20.16 61 ALA C N 1
ATOM 4018 C CA . ALA C 1 61 ? 34.327 -15.760 -1.381 1.00 20.32 61 ALA C CA 1
ATOM 4019 C C . ALA C 1 61 ? 35.453 -16.798 -1.379 1.00 20.45 61 ALA C C 1
ATOM 4020 O O . ALA C 1 61 ? 35.708 -17.442 -0.358 1.00 20.48 61 ALA C O 1
ATOM 4022 N N . PHE C 1 62 ? 36.119 -16.950 -2.523 1.00 20.52 62 PHE C N 1
ATOM 4023 C CA . PHE C 1 62 ? 37.297 -17.812 -2.633 1.00 20.65 62 PHE C CA 1
ATOM 4024 C C . PHE C 1 62 ? 38.498 -17.190 -1.929 1.00 20.78 62 PHE C C 1
ATOM 4025 O O . PHE C 1 62 ? 39.304 -17.910 -1.336 1.00 20.81 62 PHE C O 1
ATOM 4057 N N . ILE C 1 64 ? 40.863 -15.402 2.069 1.00 22.82 66 ILE C N 1
ATOM 4058 C CA . ILE C 1 64 ? 41.704 -16.031 3.110 1.00 22.90 66 ILE C CA 1
ATOM 4059 C C . ILE C 1 64 ? 42.703 -14.956 3.504 1.00 23.02 66 ILE C C 1
ATOM 4060 O O . ILE C 1 64 ? 43.796 -14.862 2.938 1.00 22.96 66 ILE C O 1
ATOM 4065 N N . LYS C 1 65 ? 42.299 -14.135 4.469 1.00 23.15 67 LYS C N 1
ATOM 4066 C CA . LYS C 1 65 ? 43.060 -12.954 4.868 1.00 23.26 67 LYS C CA 1
ATOM 4067 C C . LYS C 1 65 ? 44.314 -13.301 5.672 1.00 23.30 67 LYS C C 1
ATOM 4068 O O . LYS C 1 65 ? 45.036 -12.408 6.124 1.00 23.33 67 LYS C O 1
ATOM 4074 N N . VAL C 1 66 ? 44.561 -14.600 5.838 1.00 23.38 68 VAL C N 1
ATOM 4075 C CA . VAL C 1 66 ? 45.809 -15.106 6.409 1.00 23.51 68 VAL C CA 1
ATOM 4076 C C . VAL C 1 66 ? 46.980 -14.649 5.535 1.00 23.62 68 VAL C C 1
ATOM 4077 O O . VAL C 1 66 ? 48.056 -14.324 6.042 1.00 23.60 68 VAL C O 1
ATOM 4081 N N . PHE C 1 67 ? 46.748 -14.617 4.224 1.00 23.86 69 PHE C N 1
ATOM 4082 C CA . PHE C 1 67 ? 47.740 -14.157 3.259 1.00 24.11 69 PHE C CA 1
ATOM 4083 C C . PHE C 1 67 ? 47.662 -12.640 3.092 1.00 24.34 69 PHE C C 1
ATOM 4084 O O . PHE C 1 67 ? 47.095 -12.130 2.121 1.00 24.39 69 PHE C O 1
ATOM 4092 N N . ALA C 1 68 ? 48.231 -11.933 4.065 1.00 24.61 70 ALA C N 1
ATOM 4093 C CA . ALA C 1 68 ? 48.280 -10.476 4.064 1.00 24.93 70 ALA C CA 1
ATOM 4094 C C . ALA C 1 68 ? 49.618 -9.999 4.621 1.00 25.15 70 ALA C C 1
ATOM 4095 O O . ALA C 1 68 ? 50.089 -10.505 5.645 1.00 25.21 70 ALA C O 1
ATOM 4097 N N . LYS C 1 69 ? 50.229 -9.034 3.940 1.00 25.41 71 LYS C N 1
ATOM 4098 C CA . LYS C 1 69 ? 51.481 -8.441 4.403 1.00 25.67 71 LYS C CA 1
ATOM 4099 C C . LYS C 1 69 ? 51.195 -7.412 5.497 1.00 25.78 71 LYS C C 1
ATOM 4100 O O . LYS C 1 69 ? 50.699 -6.315 5.222 1.00 25.75 71 LYS C O 1
ATOM 4106 N N . TYR C 1 70 ? 51.502 -7.786 6.737 1.00 25.93 72 TYR C N 1
ATOM 4107 C CA . TYR C 1 70 ? 51.246 -6.938 7.897 1.00 26.10 72 TYR C CA 1
ATOM 4108 C C . TYR C 1 70 ? 52.530 -6.357 8.485 1.00 26.33 72 TYR C C 1
ATOM 4109 O O . TYR C 1 70 ? 53.507 -7.086 8.684 1.00 26.37 72 TYR C O 1
ATOM 4118 N N . PRO C 1 71 ? 52.532 -5.039 8.764 1.00 26.53 73 PRO C N 1
ATOM 4119 C CA . PRO C 1 71 ? 53.661 -4.421 9.457 1.00 26.71 73 PRO C CA 1
ATOM 4120 C C . PRO C 1 71 ? 53.699 -4.836 10.926 1.00 26.86 73 PRO C C 1
ATOM 4121 O O . PRO C 1 71 ? 52.660 -5.170 11.502 1.00 26.86 73 PRO C O 1
ATOM 4125 N N . LYS C 1 72 ? 54.895 -4.813 11.511 1.00 27.04 74 LYS C N 1
ATOM 4126 C CA . LYS C 1 72 ? 55.121 -5.238 12.896 1.00 27.15 74 LYS C CA 1
ATOM 4127 C C . LYS C 1 72 ? 54.222 -4.514 13.907 1.00 27.12 74 LYS C C 1
ATOM 4128 O O . LYS C 1 72 ? 53.721 -5.128 14.852 1.00 27.17 74 LYS C O 1
ATOM 4134 N N . GLU C 1 73 ? 54.018 -3.216 13.692 1.00 27.06 75 GLU C N 1
ATOM 4135 C CA . GLU C 1 73 ? 53.288 -2.367 14.638 1.00 27.00 75 GLU C CA 1
ATOM 4136 C C . GLU C 1 73 ? 51.757 -2.487 14.577 1.00 26.78 75 GLU C C 1
ATOM 4137 O O . GLU C 1 73 ? 51.054 -1.861 15.375 1.00 26.81 75 GLU C O 1
ATOM 4143 N N . ILE C 1 74 ? 51.249 -3.293 13.644 1.00 26.47 76 ILE C N 1
ATOM 4144 C CA . ILE C 1 74 ? 49.811 -3.577 13.558 1.00 26.16 76 ILE C CA 1
ATOM 4145 C C . ILE C 1 74 ? 49.535 -5.063 13.816 1.00 25.97 76 ILE C C 1
ATOM 4146 O O . ILE C 1 74 ? 50.068 -5.920 13.106 1.00 26.06 76 ILE C O 1
ATOM 4151 N N . PRO C 1 75 ? 48.705 -5.370 14.835 1.00 25.69 77 PRO C N 1
ATOM 4152 C CA . PRO C 1 75 ? 48.330 -6.749 15.162 1.00 25.43 77 PRO C CA 1
ATOM 4153 C C . PRO C 1 75 ? 47.640 -7.464 14.001 1.00 25.12 77 PRO C C 1
ATOM 4154 O O . PRO C 1 75 ? 46.684 -6.939 13.425 1.00 25.02 77 PRO C O 1
ATOM 4158 N N . ASP C 1 76 ? 48.144 -8.650 13.669 1.00 24.79 78 ASP C N 1
ATOM 4159 C CA . ASP C 1 76 ? 47.610 -9.467 12.586 1.00 24.55 78 ASP C CA 1
ATOM 4160 C C . ASP C 1 76 ? 46.527 -10.387 13.145 1.00 24.29 78 ASP C C 1
ATOM 4161 O O . ASP C 1 76 ? 46.821 -11.463 13.670 1.00 24.19 78 ASP C O 1
ATOM 4166 N N . PHE C 1 77 ? 45.276 -9.942 13.034 1.00 24.02 79 PHE C N 1
ATOM 4167 C CA . PHE C 1 77 ? 44.117 -10.676 13.551 1.00 23.74 79 PHE C CA 1
ATOM 4168 C C . PHE C 1 77 ? 44.005 -12.086 12.969 1.00 23.54 79 PHE C C 1
ATOM 4169 O O . PHE C 1 77 ? 43.714 -13.039 13.692 1.00 23.54 79 PHE C O 1
ATOM 4177 N N . PHE C 1 78 ? 44.251 -12.203 11.666 1.00 23.27 80 PHE C N 1
ATOM 4178 C CA . PHE C 1 78 ? 44.011 -13.440 10.921 1.00 23.07 80 PHE C CA 1
ATOM 4179 C C . PHE C 1 78 ? 45.041 -14.534 11.197 1.00 22.98 80 PHE C C 1
ATOM 4180 O O . PHE C 1 78 ? 44.683 -15.708 11.312 1.00 22.96 80 PHE C O 1
ATOM 4188 N N . LYS C 1 79 ? 46.312 -14.148 11.302 1.00 22.84 81 LYS C N 1
ATOM 4189 C CA . LYS C 1 79 ? 47.377 -15.089 11.662 1.00 22.81 81 LYS C CA 1
ATOM 4190 C C . LYS C 1 79 ? 47.269 -15.514 13.126 1.00 22.72 81 LYS C C 1
ATOM 4191 O O . LYS C 1 79 ? 47.606 -16.646 13.475 1.00 22.74 81 LYS C O 1
ATOM 4197 N N . GLN C 1 80 ? 46.797 -14.597 13.970 1.00 22.62 82 GLN C N 1
ATOM 4198 C CA . GLN C 1 80 ? 46.519 -14.883 15.377 1.00 22.59 82 GLN C CA 1
ATOM 4199 C C . GLN C 1 80 ? 45.393 -15.902 15.536 1.00 22.48 82 GLN C C 1
ATOM 4200 O O . GLN C 1 80 ? 45.459 -16.785 16.395 1.00 22.41 82 GLN C O 1
ATOM 4206 N N . SER C 1 81 ? 44.368 -15.771 14.694 1.00 22.29 83 SER C N 1
ATOM 4207 C CA . SER C 1 81 ? 43.126 -16.531 14.835 1.00 22.20 83 SER C CA 1
ATOM 4208 C C . SER C 1 81 ? 43.128 -17.894 14.142 1.00 22.12 83 SER C C 1
ATOM 4209 O O . SER C 1 81 ? 42.310 -18.752 14.474 1.00 22.21 83 SER C O 1
ATOM 4212 N N . LEU C 1 82 ? 44.042 -18.088 13.191 1.00 22.03 84 LEU C N 1
ATOM 4213 C CA . LEU C 1 82 ? 44.090 -19.318 12.386 1.00 21.91 84 LEU C CA 1
ATOM 4214 C C . LEU C 1 82 ? 44.206 -20.617 13.208 1.00 21.71 84 LEU C C 1
ATOM 4215 O O . LEU C 1 82 ? 43.420 -21.541 12.985 1.00 21.74 84 LEU C O 1
ATOM 4220 N N . PRO C 1 83 ? 45.177 -20.697 14.152 1.00 21.54 85 PRO C N 1
ATOM 4221 C CA . PRO C 1 83 ? 45.369 -21.951 14.898 1.00 21.36 85 PRO C CA 1
ATOM 4222 C C . PRO C 1 83 ? 44.124 -22.423 15.649 1.00 21.15 85 PRO C C 1
ATOM 4223 O O . PRO C 1 83 ? 43.834 -23.620 15.664 1.00 21.16 85 PRO C O 1
ATOM 4227 N N . GLY C 1 84 ? 43.402 -21.489 16.265 1.00 20.94 86 GLY C N 1
ATOM 4228 C CA . GLY C 1 84 ? 42.152 -21.808 16.948 1.00 20.65 86 GLY C CA 1
ATOM 4229 C C . GLY C 1 84 ? 40.976 -21.866 15.992 1.00 20.42 86 GLY C C 1
ATOM 4230 O O . GLY C 1 84 ? 39.935 -22.448 16.307 1.00 20.49 86 GLY C O 1
ATOM 4231 N N . GLY C 1 85 ? 41.150 -21.262 14.819 1.00 20.20 87 GLY C N 1
ATOM 4232 C CA . GLY C 1 85 ? 40.102 -21.197 13.809 1.00 19.86 87 GLY C CA 1
ATOM 4233 C C . GLY C 1 85 ? 39.339 -19.890 13.870 1.00 19.61 87 GLY C C 1
ATOM 4234 O O . GLY C 1 85 ? 39.269 -19.247 14.921 1.00 19.60 87 GLY C O 1
ATOM 4235 N N . PHE C 1 86 ? 38.778 -19.489 12.733 1.00 19.36 88 PHE C N 1
ATOM 4236 C CA . PHE C 1 86 ? 37.902 -18.321 12.671 1.00 19.04 88 PHE C CA 1
ATOM 4237 C C . PHE C 1 86 ? 36.884 -18.445 11.538 1.00 18.76 88 PHE C C 1
ATOM 4238 O O . PHE C 1 86 ? 37.003 -19.315 10.671 1.00 18.67 88 PHE C O 1
ATOM 4246 N N . SER C 1 87 ? 35.882 -17.573 11.563 1.00 18.35 89 SER C N 1
ATOM 4247 C CA . SER C 1 87 ? 34.837 -17.565 10.551 1.00 17.94 89 SER C CA 1
ATOM 4248 C C . SER C 1 87 ? 34.588 -16.155 10.028 1.00 17.65 89 SER C C 1
ATOM 4249 O O . SER C 1 87 ? 34.788 -15.176 10.748 1.00 17.51 89 SER C O 1
ATOM 4252 N N . TRP C 1 88 ? 34.173 -16.058 8.767 1.00 17.44 90 TRP C N 1
ATOM 4253 C CA . TRP C 1 88 ? 33.720 -14.782 8.215 1.00 17.24 90 TRP C CA 1
ATOM 4254 C C . TRP C 1 88 ? 32.373 -14.886 7.508 1.00 17.12 90 TRP C C 1
ATOM 4255 O O . TRP C 1 88 ? 32.035 -15.927 6.938 1.00 17.14 90 TRP C O 1
ATOM 4266 N N . GLU C 1 89 ? 31.608 -13.799 7.567 1.00 16.91 91 GLU C N 1
ATOM 4267 C CA . GLU C 1 89 ? 30.307 -13.707 6.908 1.00 16.78 91 GLU C CA 1
ATOM 4268 C C . GLU C 1 89 ? 30.183 -12.382 6.167 1.00 16.66 91 GLU C C 1
ATOM 4269 O O . GLU C 1 89 ? 30.675 -11.359 6.640 1.00 16.66 91 GLU C O 1
ATOM 4275 N N . ARG C 1 90 ? 29.518 -12.404 5.014 1.00 16.55 92 ARG C N 1
ATOM 4276 C CA . ARG C 1 90 ? 29.516 -11.252 4.114 1.00 16.48 92 ARG C CA 1
ATOM 4277 C C . ARG C 1 90 ? 28.187 -11.011 3.406 1.00 16.48 92 ARG C C 1
ATOM 4278 O O . ARG C 1 90 ? 27.478 -11.953 3.051 1.00 16.39 92 ARG C O 1
ATOM 4286 N N . VAL C 1 91 ? 27.864 -9.732 3.220 1.00 16.47 93 VAL C N 1
ATOM 4287 C CA . VAL C 1 91 ? 26.810 -9.306 2.304 1.00 16.57 93 VAL C CA 1
ATOM 4288 C C . VAL C 1 91 ? 27.446 -8.408 1.245 1.00 16.54 93 VAL C C 1
ATOM 4289 O O . VAL C 1 91 ? 28.100 -7.414 1.575 1.00 16.50 93 VAL C O 1
ATOM 4293 N N . SER C 1 92 ? 27.267 -8.774 -0.022 1.00 16.57 94 SER C N 1
ATOM 4294 C CA . SER C 1 92 ? 27.693 -7.936 -1.136 1.00 16.66 94 SER C CA 1
ATOM 4295 C C . SER C 1 92 ? 26.454 -7.428 -1.862 1.00 16.77 94 SER C C 1
ATOM 4296 O O . SER C 1 92 ? 25.664 -8.218 -2.381 1.00 16.61 94 SER C O 1
ATOM 4299 N N . THR C 1 93 ? 26.288 -6.107 -1.882 1.00 16.94 95 THR C N 1
ATOM 4300 C CA . THR C 1 93 ? 25.099 -5.480 -2.457 1.00 17.25 95 THR C CA 1
ATOM 4301 C C . THR C 1 93 ? 25.452 -4.689 -3.716 1.00 17.43 95 THR C C 1
ATOM 4302 O O . THR C 1 93 ? 26.071 -3.624 -3.641 1.00 17.62 95 THR C O 1
ATOM 4306 N N . TYR C 1 94 ? 25.044 -5.219 -4.866 1.00 17.72 96 TYR C N 1
ATOM 4307 C CA . TYR C 1 94 ? 25.349 -4.617 -6.164 1.00 18.08 96 TYR C CA 1
ATOM 4308 C C . TYR C 1 94 ? 24.424 -3.446 -6.489 1.00 18.47 96 TYR C C 1
ATOM 4309 O O . TYR C 1 94 ? 23.260 -3.431 -6.081 1.00 18.54 96 TYR C O 1
ATOM 4318 N N . GLU C 1 95 ? 24.951 -2.472 -7.228 1.00 18.99 97 GLU C N 1
ATOM 4319 C CA . GLU C 1 95 ? 24.228 -1.223 -7.501 1.00 19.52 97 GLU C CA 1
ATOM 4320 C C . GLU C 1 95 ? 22.973 -1.386 -8.367 1.00 19.77 97 GLU C C 1
ATOM 4321 O O . GLU C 1 95 ? 22.113 -0.504 -8.380 1.00 19.94 97 GLU C O 1
ATOM 4327 N N . ASP C 1 96 ? 22.866 -2.509 -9.074 1.00 20.07 98 ASP C N 1
ATOM 4328 C CA . ASP C 1 96 ? 21.689 -2.775 -9.905 1.00 20.34 98 ASP C CA 1
ATOM 4329 C C . ASP C 1 96 ? 20.657 -3.717 -9.262 1.00 20.29 98 ASP C C 1
ATOM 4330 O O . ASP C 1 96 ? 19.635 -4.030 -9.877 1.00 20.37 98 ASP C O 1
ATOM 4335 N N . GLY C 1 97 ? 20.923 -4.160 -8.033 1.00 20.19 99 GLY C N 1
ATOM 4336 C CA . GLY C 1 97 ? 19.945 -4.940 -7.268 1.00 20.04 99 GLY C CA 1
ATOM 4337 C C . GLY C 1 97 ? 20.412 -6.250 -6.652 1.00 19.80 99 GLY C C 1
ATOM 4338 O O . GLY C 1 97 ? 19.901 -6.661 -5.607 1.00 19.95 99 GLY C O 1
ATOM 4339 N N . GLY C 1 98 ? 21.373 -6.907 -7.297 1.00 19.58 100 GLY C N 1
ATOM 4340 C CA . GLY C 1 98 ? 21.864 -8.215 -6.853 1.00 19.08 100 GLY C CA 1
ATOM 4341 C C . GLY C 1 98 ? 22.469 -8.214 -5.461 1.00 18.83 100 GLY C C 1
ATOM 4342 O O . GLY C 1 98 ? 23.169 -7.274 -5.081 1.00 18.71 100 GLY C O 1
ATOM 4343 N N . VAL C 1 99 ? 22.184 -9.268 -4.697 1.00 18.53 101 VAL C N 1
ATOM 4344 C CA . VAL C 1 99 ? 22.713 -9.420 -3.338 1.00 18.28 101 VAL C CA 1
ATOM 4345 C C . VAL C 1 99 ? 23.303 -10.819 -3.154 1.00 18.24 101 VAL C C 1
ATOM 4346 O O . VAL C 1 99 ? 22.609 -11.822 -3.329 1.00 18.12 101 VAL C O 1
ATOM 4350 N N . LEU C 1 100 ? 24.587 -10.870 -2.809 1.00 18.14 102 LEU C N 1
ATOM 4351 C CA . LEU C 1 100 ? 25.283 -12.132 -2.587 1.00 18.23 102 LEU C CA 1
ATOM 4352 C C . LEU C 1 100 ? 25.672 -12.291 -1.120 1.00 18.15 102 LEU C C 1
ATOM 4353 O O . LEU C 1 100 ? 26.523 -11.558 -0.607 1.00 18.18 102 LEU C O 1
ATOM 4358 N N . SER C 1 101 ? 25.041 -13.256 -0.457 1.00 18.08 103 SER C N 1
ATOM 4359 C CA . SER C 1 101 ? 25.340 -13.580 0.934 1.00 18.02 103 SER C CA 1
ATOM 4360 C C . SER C 1 101 ? 26.316 -14.747 1.005 1.00 18.11 103 SER C C 1
ATOM 4361 O O . SER C 1 101 ? 26.224 -15.694 0.219 1.00 17.95 103 SER C O 1
ATOM 4364 N N . ALA C 1 102 ? 27.253 -14.673 1.948 1.00 18.21 104 ALA C N 1
ATOM 4365 C CA . ALA C 1 102 ? 28.276 -15.705 2.099 1.00 18.34 104 ALA C CA 1
ATOM 4366 C C . ALA C 1 102 ? 28.656 -15.943 3.555 1.00 18.49 104 ALA C C 1
ATOM 4367 O O . ALA C 1 102 ? 28.690 -15.010 4.356 1.00 18.41 104 ALA C O 1
ATOM 4369 N N . THR C 1 103 ? 28.930 -17.203 3.884 1.00 18.77 105 THR C N 1
ATOM 4370 C CA . THR C 1 103 ? 29.441 -17.585 5.199 1.00 19.06 105 THR C CA 1
ATOM 4371 C C . THR C 1 103 ? 30.588 -18.585 5.028 1.00 19.39 105 THR C C 1
ATOM 4372 O O . THR C 1 103 ? 30.572 -19.406 4.107 1.00 19.32 105 THR C O 1
ATOM 4376 N N . GLN C 1 104 ? 31.587 -18.502 5.903 1.00 19.80 106 GLN C N 1
ATOM 4377 C CA . GLN C 1 104 ? 32.810 -19.285 5.730 1.00 20.29 106 GLN C CA 1
ATOM 4378 C C . GLN C 1 104 ? 33.468 -19.648 7.053 1.00 20.61 106 GLN C C 1
ATOM 4379 O O . GLN C 1 104 ? 33.529 -18.830 7.968 1.00 20.65 106 GLN C O 1
ATOM 4385 N N . GLU C 1 105 ? 33.968 -20.880 7.129 1.00 21.06 107 GLU C N 1
ATOM 4386 C CA . GLU C 1 105 ? 34.714 -21.368 8.284 1.00 21.56 107 GLU C CA 1
ATOM 4387 C C . GLU C 1 105 ? 36.155 -21.683 7.875 1.00 21.75 107 GLU C C 1
ATOM 4388 O O . GLU C 1 105 ? 36.388 -22.374 6.880 1.00 21.76 107 GLU C O 1
ATOM 4394 N N . THR C 1 106 ? 37.110 -21.167 8.645 1.00 22.11 108 THR C N 1
ATOM 4395 C CA . THR C 1 106 ? 38.534 -21.394 8.397 1.00 22.46 108 THR C CA 1
ATOM 4396 C C . THR C 1 106 ? 39.162 -22.171 9.555 1.00 22.75 108 THR C C 1
ATOM 4397 O O . THR C 1 106 ? 38.960 -21.834 10.723 1.00 22.74 108 THR C O 1
ATOM 4401 N N . SER C 1 107 ? 39.920 -23.212 9.217 1.00 23.09 109 SER C N 1
ATOM 4402 C CA . SER C 1 107 ? 40.611 -24.035 10.210 1.00 23.50 109 SER C CA 1
ATOM 4403 C C . SER C 1 107 ? 42.011 -24.429 9.736 1.00 23.83 109 SER C C 1
ATOM 4404 O O . SER C 1 107 ? 42.343 -24.274 8.557 1.00 23.80 109 SER C O 1
ATOM 4407 N N . LEU C 1 108 ? 42.824 -24.936 10.662 1.00 24.24 110 LEU C N 1
ATOM 4408 C CA . LEU C 1 108 ? 44.206 -25.305 10.364 1.00 24.64 110 LEU C CA 1
ATOM 4409 C C . LEU C 1 108 ? 44.542 -26.732 10.794 1.00 24.93 110 LEU C C 1
ATOM 4410 O O . LEU C 1 108 ? 44.288 -27.127 11.935 1.00 25.00 110 LEU C O 1
ATOM 4415 N N . GLN C 1 109 ? 45.112 -27.493 9.862 1.00 25.25 111 GLN C N 1
ATOM 4416 C CA . GLN C 1 109 ? 45.627 -28.833 10.137 1.00 25.66 111 GLN C CA 1
ATOM 4417 C C . GLN C 1 109 ? 46.983 -29.008 9.460 1.00 25.73 111 GLN C C 1
ATOM 4418 O O . GLN C 1 109 ? 47.063 -29.192 8.243 1.00 25.78 111 GLN C O 1
ATOM 4424 N N . GLY C 1 110 ? 48.044 -28.931 10.259 1.00 25.94 112 GLY C N 1
ATOM 4425 C CA . GLY C 1 110 ? 49.412 -28.970 9.747 1.00 26.07 112 GLY C CA 1
ATOM 4426 C C . GLY C 1 110 ? 49.768 -27.669 9.054 1.00 26.17 112 GLY C C 1
ATOM 4427 O O . GLY C 1 110 ? 49.775 -26.607 9.679 1.00 26.24 112 GLY C O 1
ATOM 4428 N N . ASP C 1 111 ? 50.063 -27.759 7.758 1.00 26.25 113 ASP C N 1
ATOM 4429 C CA . ASP C 1 111 ? 50.354 -26.585 6.934 1.00 26.30 113 ASP C CA 1
ATOM 4430 C C . ASP C 1 111 ? 49.190 -26.275 5.990 1.00 26.19 113 ASP C C 1
ATOM 4431 O O . ASP C 1 111 ? 49.315 -25.446 5.083 1.00 26.21 113 ASP C O 1
ATOM 4436 N N . CYS C 1 112 ? 48.060 -26.941 6.219 1.00 26.02 114 CYS C N 1
ATOM 4437 C CA . CYS C 1 112 ? 46.901 -26.848 5.336 1.00 25.92 114 CYS C CA 1
ATOM 4438 C C . CYS C 1 112 ? 45.795 -25.977 5.932 1.00 25.65 114 CYS C C 1
ATOM 4439 O O . CYS C 1 112 ? 45.252 -26.287 6.996 1.00 25.66 114 CYS C O 1
ATOM 4442 N N . ILE C 1 113 ? 45.478 -24.886 5.238 1.00 25.30 115 ILE C N 1
ATOM 4443 C CA . ILE C 1 113 ? 44.377 -24.004 5.620 1.00 24.92 115 ILE C CA 1
ATOM 4444 C C . ILE C 1 113 ? 43.089 -24.519 4.983 1.00 24.66 115 ILE C C 1
ATOM 4445 O O . ILE C 1 113 ? 42.931 -24.490 3.760 1.00 24.64 115 ILE C O 1
ATOM 4450 N N . ILE C 1 114 ? 42.177 -24.997 5.825 1.00 24.35 116 ILE C N 1
ATOM 4451 C CA . ILE C 1 114 ? 40.935 -25.607 5.358 1.00 24.05 116 ILE C CA 1
ATOM 4452 C C . ILE C 1 114 ? 39.799 -24.583 5.357 1.00 23.86 116 ILE C C 1
ATOM 4453 O O . ILE C 1 114 ? 39.498 -23.975 6.386 1.00 23.91 116 ILE C O 1
ATOM 4458 N N . CYS C 1 115 ? 39.188 -24.396 4.188 1.00 23.64 117 CYS C N 1
ATOM 4459 C CA . CYS C 1 115 ? 38.125 -23.409 4.003 1.00 23.38 117 CYS C CA 1
ATOM 4460 C C . CYS C 1 115 ? 36.829 -24.060 3.534 1.00 23.19 117 CYS C C 1
ATOM 4461 O O . CYS C 1 115 ? 36.827 -24.850 2.588 1.00 23.21 117 CYS C O 1
ATOM 4464 N N . LYS C 1 116 ? 35.731 -23.718 4.204 1.00 22.87 118 LYS C N 1
ATOM 4465 C CA . LYS C 1 116 ? 34.409 -24.221 3.846 1.00 22.66 118 LYS C CA 1
ATOM 4466 C C . LYS C 1 116 ? 33.455 -23.048 3.646 1.00 22.40 118 LYS C C 1
ATOM 4467 O O . LYS C 1 116 ? 33.117 -22.347 4.601 1.00 22.37 118 LYS C O 1
ATOM 4473 N N . VAL C 1 117 ? 33.031 -22.843 2.399 1.00 22.09 119 VAL C N 1
ATOM 4474 C CA . VAL C 1 117 ? 32.249 -21.664 2.019 1.00 21.86 119 VAL C CA 1
ATOM 4475 C C . VAL C 1 117 ? 30.828 -22.026 1.590 1.00 21.63 119 VAL C C 1
ATOM 4476 O O . VAL C 1 117 ? 30.615 -23.003 0.870 1.00 21.56 119 VAL C O 1
ATOM 4480 N N . LYS C 1 118 ? 29.864 -21.229 2.043 1.00 21.37 120 LYS C N 1
ATOM 4481 C CA . LYS C 1 118 ? 28.485 -21.321 1.568 1.00 21.14 120 LYS C CA 1
ATOM 4482 C C . LYS C 1 118 ? 28.045 -19.978 0.992 1.00 20.90 120 LYS C C 1
ATOM 4483 O O . LYS C 1 118 ? 28.279 -18.929 1.594 1.00 20.70 120 LYS C O 1
ATOM 4489 N N . VAL C 1 119 ? 27.418 -20.025 -0.181 1.00 20.65 121 VAL C N 1
ATOM 4490 C CA . VAL C 1 119 ? 27.060 -18.826 -0.939 1.00 20.46 121 VAL C CA 1
ATOM 4491 C C . VAL C 1 119 ? 25.578 -18.834 -1.324 1.00 20.32 121 VAL C C 1
ATOM 4492 O O . VAL C 1 119 ? 25.042 -19.863 -1.731 1.00 20.36 121 VAL C O 1
ATOM 4496 N N . LEU C 1 120 ? 24.922 -17.685 -1.181 1.00 20.17 122 LEU C N 1
ATOM 4497 C CA . LEU C 1 120 ? 23.535 -17.532 -1.606 1.00 20.13 122 LEU C CA 1
ATOM 4498 C C . LEU C 1 120 ? 23.335 -16.179 -2.284 1.00 20.10 122 LEU C C 1
ATOM 4499 O O . LEU C 1 120 ? 23.464 -15.132 -1.647 1.00 20.11 122 LEU C O 1
ATOM 4504 N N . GLY C 1 121 ? 23.022 -16.215 -3.578 1.00 20.05 123 GLY C N 1
ATOM 4505 C CA . GLY C 1 121 ? 22.806 -15.002 -4.365 1.00 20.05 123 GLY C CA 1
ATOM 4506 C C . GLY C 1 121 ? 21.412 -14.923 -4.952 1.00 20.04 123 GLY C C 1
ATOM 4507 O O . GLY C 1 121 ? 20.912 -15.900 -5.514 1.00 19.92 123 GLY C O 1
ATOM 4508 N N . THR C 1 122 ? 20.784 -13.757 -4.813 1.00 20.08 124 THR C N 1
ATOM 4509 C CA . THR C 1 122 ? 19.426 -13.532 -5.313 1.00 20.22 124 THR C CA 1
ATOM 4510 C C . THR C 1 122 ? 19.276 -12.130 -5.906 1.00 20.36 124 THR C C 1
ATOM 4511 O O . THR C 1 122 ? 20.158 -11.281 -5.751 1.00 20.24 124 THR C O 1
ATOM 4515 N N . ASN C 1 123 ? 18.148 -11.907 -6.581 1.00 20.62 125 ASN C N 1
ATOM 4516 C CA . ASN C 1 123 ? 17.746 -10.588 -7.093 1.00 20.85 125 ASN C CA 1
ATOM 4517 C C . ASN C 1 123 ? 18.702 -9.921 -8.092 1.00 21.04 125 ASN C C 1
ATOM 4518 O O . ASN C 1 123 ? 18.641 -8.704 -8.298 1.00 20.93 125 ASN C O 1
ATOM 4523 N N . PHE C 1 124 ? 19.576 -10.713 -8.711 1.00 21.27 126 PHE C N 1
ATOM 4524 C CA . PHE C 1 124 ? 20.424 -10.212 -9.791 1.00 21.53 126 PHE C CA 1
ATOM 4525 C C . PHE C 1 124 ? 19.564 -10.005 -11.039 1.00 21.65 126 PHE C C 1
ATOM 4526 O O . PHE C 1 124 ? 18.792 -10.894 -11.408 1.00 21.61 126 PHE C O 1
ATOM 4534 N N . PRO C 1 125 ? 19.676 -8.823 -11.680 1.00 21.85 127 PRO C N 1
ATOM 4535 C CA . PRO C 1 125 ? 18.877 -8.512 -12.870 1.00 21.98 127 PRO C CA 1
ATOM 4536 C C . PRO C 1 125 ? 19.097 -9.521 -13.996 1.00 22.16 127 PRO C C 1
ATOM 4537 O O . PRO C 1 125 ? 20.240 -9.852 -14.315 1.00 22.10 127 PRO C O 1
ATOM 4541 N N . ALA C 1 126 ? 18.001 -10.000 -14.581 1.00 22.41 128 ALA C N 1
ATOM 4542 C CA . ALA C 1 126 ? 18.047 -11.009 -15.643 1.00 22.70 128 ALA C CA 1
ATOM 4543 C C . ALA C 1 126 ? 18.879 -10.574 -16.852 1.00 22.85 128 ALA C C 1
ATOM 4544 O O . ALA C 1 126 ? 19.622 -11.376 -17.420 1.00 22.89 128 ALA C O 1
ATOM 4546 N N . ASN C 1 127 ? 18.759 -9.303 -17.228 1.00 23.08 129 ASN C N 1
ATOM 4547 C CA . ASN C 1 127 ? 19.463 -8.766 -18.391 1.00 23.29 129 ASN C CA 1
ATOM 4548 C C . ASN C 1 127 ? 20.725 -7.977 -18.034 1.00 23.18 129 ASN C C 1
ATOM 4549 O O . ASN C 1 127 ? 21.391 -7.424 -18.914 1.00 23.17 129 ASN C O 1
ATOM 4554 N N . GLY C 1 128 ? 21.051 -7.938 -16.742 1.00 23.08 130 GLY C N 1
ATOM 4555 C CA . GLY C 1 128 ? 22.251 -7.258 -16.252 1.00 22.86 130 GLY C CA 1
ATOM 4556 C C . GLY C 1 128 ? 23.542 -7.985 -16.601 1.00 22.76 130 GLY C C 1
ATOM 4557 O O . GLY C 1 128 ? 23.505 -9.138 -17.033 1.00 22.63 130 GLY C O 1
ATOM 4558 N N . PRO C 1 129 ? 24.696 -7.317 -16.405 1.00 22.68 131 PRO C N 1
ATOM 4559 C CA . PRO C 1 129 ? 26.005 -7.862 -16.789 1.00 22.67 131 PRO C CA 1
ATOM 4560 C C . PRO C 1 129 ? 26.416 -9.147 -16.059 1.00 22.57 131 PRO C C 1
ATOM 4561 O O . PRO C 1 129 ? 27.169 -9.946 -16.618 1.00 22.63 131 PRO C O 1
ATOM 4565 N N . VAL C 1 130 ? 25.930 -9.342 -14.834 1.00 22.46 132 VAL C N 1
ATOM 4566 C CA . VAL C 1 130 ? 26.244 -10.549 -14.062 1.00 22.34 132 VAL C CA 1
ATOM 4567 C C . VAL C 1 130 ? 25.572 -11.788 -14.663 1.00 22.36 132 VAL C C 1
ATOM 4568 O O . VAL C 1 130 ? 26.230 -12.806 -14.894 1.00 22.30 132 VAL C O 1
ATOM 4572 N N . MET C 1 131 ? 24.270 -11.690 -14.922 1.00 22.40 133 MET C N 1
ATOM 4573 C CA . MET C 1 131 ? 23.503 -12.807 -15.479 1.00 22.49 133 MET C CA 1
ATOM 4574 C C . MET C 1 131 ? 23.734 -13.012 -16.978 1.00 22.64 133 MET C C 1
ATOM 4575 O O . MET C 1 131 ? 23.476 -14.097 -17.507 1.00 22.64 133 MET C O 1
ATOM 4580 N N . GLN C 1 132 ? 24.215 -11.970 -17.656 1.00 22.85 134 GLN C N 1
ATOM 4581 C CA . GLN C 1 132 ? 24.555 -12.064 -19.079 1.00 22.97 134 GLN C CA 1
ATOM 4582 C C . GLN C 1 132 ? 26.046 -12.340 -19.303 1.00 22.98 134 GLN C C 1
ATOM 4583 O O . GLN C 1 132 ? 26.517 -12.356 -20.444 1.00 22.99 134 GLN C O 1
ATOM 4589 N N . LYS C 1 133 ? 26.772 -12.562 -18.205 1.00 22.97 135 LYS C N 1
ATOM 4590 C CA . LYS C 1 133 ? 28.209 -12.871 -18.227 1.00 23.00 135 LYS C CA 1
ATOM 4591 C C . LYS C 1 133 ? 29.018 -11.871 -19.060 1.00 22.98 135 LYS C C 1
ATOM 4592 O O . LYS C 1 133 ? 29.750 -12.249 -19.979 1.00 22.95 135 LYS C O 1
ATOM 4598 N N . LYS C 1 134 ? 28.871 -10.592 -18.722 1.00 22.95 136 LYS C N 1
ATOM 4599 C CA . LYS C 1 134 ? 29.546 -9.509 -19.433 1.00 22.99 136 LYS C CA 1
ATOM 4600 C C . LYS C 1 134 ? 30.526 -8.772 -18.517 1.00 22.84 136 LYS C C 1
ATOM 4601 O O . LYS C 1 134 ? 30.683 -7.551 -18.609 1.00 22.78 136 LYS C O 1
ATOM 4607 N N . THR C 1 135 ? 31.183 -9.525 -17.638 1.00 22.71 137 THR C N 1
ATOM 4608 C CA . THR C 1 135 ? 32.139 -8.959 -16.686 1.00 22.65 137 THR C CA 1
ATOM 4609 C C . THR C 1 135 ? 33.569 -9.385 -17.026 1.00 22.59 137 THR C C 1
ATOM 4610 O O . THR C 1 135 ? 33.783 -10.429 -17.650 1.00 22.56 137 THR C O 1
ATOM 4614 N N . CYS C 1 136 ? 34.539 -8.570 -16.614 1.00 22.51 138 CYS C N 1
ATOM 4615 C CA . CYS C 1 136 ? 35.937 -8.759 -17.005 1.00 22.46 138 CYS C CA 1
ATOM 4616 C C . CYS C 1 136 ? 36.906 -8.716 -15.822 1.00 22.31 138 CYS C C 1
ATOM 4617 O O . CYS C 1 136 ? 38.038 -8.238 -15.951 1.00 22.28 138 CYS C O 1
ATOM 4620 N N . GLY C 1 137 ? 36.460 -9.223 -14.675 1.00 22.02 139 GLY C N 1
ATOM 4621 C CA . GLY C 1 137 ? 37.285 -9.248 -13.470 1.00 21.72 139 GLY C CA 1
ATOM 4622 C C . GLY C 1 137 ? 37.189 -7.969 -12.661 1.00 21.44 139 GLY C C 1
ATOM 4623 O O . GLY C 1 137 ? 36.686 -6.950 -13.141 1.00 21.51 139 GLY C O 1
ATOM 4624 N N . TRP C 1 138 ? 37.684 -8.024 -11.429 1.00 21.18 140 TRP C N 1
ATOM 4625 C CA . TRP C 1 138 ? 37.590 -6.900 -10.504 1.00 20.91 140 TRP C CA 1
ATOM 4626 C C . TRP C 1 138 ? 38.774 -5.947 -10.605 1.00 20.81 140 TRP C C 1
ATOM 4627 O O . TRP C 1 138 ? 39.878 -6.343 -10.986 1.00 20.74 140 TRP C O 1
ATOM 4638 N N . GLU C 1 139 ? 38.527 -4.687 -10.256 1.00 20.68 141 GLU C N 1
ATOM 4639 C CA . GLU C 1 139 ? 39.588 -3.708 -10.058 1.00 20.64 141 GLU C CA 1
ATOM 4640 C C . GLU C 1 139 ? 40.262 -3.986 -8.713 1.00 20.62 141 GLU C C 1
ATOM 4641 O O . GLU C 1 139 ? 39.691 -4.691 -7.873 1.00 20.75 141 GLU C O 1
ATOM 4647 N N . PRO C 1 140 ? 41.481 -3.447 -8.498 1.00 20.60 142 PRO C N 1
ATOM 4648 C CA . PRO C 1 140 ? 42.023 -3.464 -7.139 1.00 20.55 142 PRO C CA 1
ATOM 4649 C C . PRO C 1 140 ? 41.173 -2.583 -6.223 1.00 20.50 142 PRO C C 1
ATOM 4650 O O . PRO C 1 140 ? 40.485 -1.682 -6.704 1.00 20.51 142 PRO C O 1
ATOM 4654 N N . SER C 1 141 ? 41.210 -2.850 -4.920 1.00 20.53 143 SER C N 1
ATOM 4655 C CA . SER C 1 141 ? 40.419 -2.073 -3.968 1.00 20.50 143 SER C CA 1
ATOM 4656 C C . SER C 1 141 ? 41.140 -1.852 -2.642 1.00 20.52 143 SER C C 1
ATOM 4657 O O . SER C 1 141 ? 42.195 -2.440 -2.385 1.00 20.41 143 SER C O 1
ATOM 4660 N N . THR C 1 142 ? 40.562 -0.984 -1.816 1.00 20.56 144 THR C N 1
ATOM 4661 C CA . THR C 1 142 ? 41.038 -0.748 -0.460 1.00 20.65 144 THR C CA 1
ATOM 4662 C C . THR C 1 142 ? 39.908 -1.043 0.521 1.00 20.74 144 THR C C 1
ATOM 4663 O O . THR C 1 142 ? 38.825 -0.461 0.429 1.00 20.76 144 THR C O 1
ATOM 4667 N N . GLU C 1 143 ? 40.171 -1.958 1.449 1.00 20.80 145 GLU C N 1
ATOM 4668 C CA . GLU C 1 143 ? 39.195 -2.360 2.454 1.00 21.01 145 GLU C CA 1
ATOM 4669 C C . GLU C 1 143 ? 39.518 -1.701 3.789 1.00 20.92 145 GLU C C 1
ATOM 4670 O O . GLU C 1 143 ? 40.684 -1.618 4.178 1.00 20.97 145 GLU C O 1
ATOM 4676 N N . THR C 1 144 ? 38.484 -1.228 4.481 1.00 20.82 146 THR C N 1
ATOM 4677 C CA . THR C 1 144 ? 38.651 -0.616 5.796 1.00 20.81 146 THR C CA 1
ATOM 4678 C C . THR C 1 144 ? 38.457 -1.661 6.893 1.00 20.79 146 THR C C 1
ATOM 4679 O O . THR C 1 144 ? 37.376 -2.238 7.030 1.00 20.80 146 THR C O 1
ATOM 4683 N N . VAL C 1 145 ? 39.516 -1.897 7.663 1.00 20.78 147 VAL C N 1
ATOM 4684 C CA . VAL C 1 145 ? 39.495 -2.862 8.762 1.00 20.87 147 VAL C CA 1
ATOM 4685 C C . VAL C 1 145 ? 39.145 -2.148 10.068 1.00 20.95 147 VAL C C 1
ATOM 4686 O O . VAL C 1 145 ? 39.940 -1.363 10.588 1.00 20.92 147 VAL C O 1
ATOM 4690 N N . ILE C 1 146 ? 37.946 -2.421 10.580 1.00 21.06 148 ILE C N 1
ATOM 4691 C CA . ILE C 1 146 ? 37.458 -1.808 11.816 1.00 21.19 148 ILE C CA 1
ATOM 4692 C C . ILE C 1 146 ? 37.317 -2.860 12.922 1.00 21.32 148 ILE C C 1
ATOM 4693 O O . ILE C 1 146 ? 36.630 -3.866 12.733 1.00 21.32 148 ILE C O 1
ATOM 4698 N N . PRO C 1 147 ? 37.971 -2.632 14.078 1.00 21.49 149 PRO C N 1
ATOM 4699 C CA . PRO C 1 147 ? 37.765 -3.508 15.234 1.00 21.61 149 PRO C CA 1
ATOM 4700 C C . PRO C 1 147 ? 36.381 -3.279 15.844 1.00 21.72 149 PRO C C 1
ATOM 4701 O O . PRO C 1 147 ? 35.969 -2.129 16.024 1.00 21.71 149 PRO C O 1
ATOM 4705 N N . ARG C 1 148 ? 35.665 -4.363 16.140 1.00 21.91 150 ARG C N 1
ATOM 4706 C CA . ARG C 1 148 ? 34.308 -4.260 16.686 1.00 22.15 150 ARG C CA 1
ATOM 4707 C C . ARG C 1 148 ? 33.934 -5.446 17.580 1.00 22.16 150 ARG C C 1
ATOM 4708 O O . ARG C 1 148 ? 33.748 -6.568 17.095 1.00 22.21 150 ARG C O 1
ATOM 4716 N N . ASP C 1 149 ? 33.812 -5.161 18.882 1.00 22.19 151 ASP C N 1
ATOM 4717 C CA . ASP C 1 149 ? 33.515 -6.156 19.936 1.00 22.27 151 ASP C CA 1
ATOM 4718 C C . ASP C 1 149 ? 34.113 -7.552 19.741 1.00 22.00 151 ASP C C 1
ATOM 4719 O O . ASP C 1 149 ? 33.421 -8.498 19.355 1.00 22.07 151 ASP C O 1
ATOM 4724 N N . GLY C 1 150 ? 35.411 -7.666 20.010 1.00 21.75 152 GLY C N 1
ATOM 4725 C CA . GLY C 1 150 ? 36.106 -8.953 19.988 1.00 21.28 152 GLY C CA 1
ATOM 4726 C C . GLY C 1 150 ? 36.519 -9.461 18.618 1.00 21.04 152 GLY C C 1
ATOM 4727 O O . GLY C 1 150 ? 37.389 -10.329 18.513 1.00 20.95 152 GLY C O 1
ATOM 4728 N N . GLY C 1 151 ? 35.896 -8.925 17.571 1.00 20.73 153 GLY C N 1
ATOM 4729 C CA . GLY C 1 151 ? 36.185 -9.336 16.200 1.00 20.27 153 GLY C CA 1
ATOM 4730 C C . GLY C 1 151 ? 36.449 -8.174 15.260 1.00 20.04 153 GLY C C 1
ATOM 4731 O O . GLY C 1 151 ? 36.837 -7.086 15.693 1.00 19.88 153 GLY C O 1
ATOM 4732 N N . LEU C 1 152 ? 36.232 -8.415 13.970 1.00 19.76 154 LEU C N 1
ATOM 4733 C CA . LEU C 1 152 ? 36.492 -7.422 12.931 1.00 19.56 154 LEU C CA 1
ATOM 4734 C C . LEU C 1 152 ? 35.275 -7.144 12.053 1.00 19.33 154 LEU C C 1
ATOM 4735 O O . LEU C 1 152 ? 34.475 -8.041 11.773 1.00 19.23 154 LEU C O 1
ATOM 4740 N N . LEU C 1 153 ? 35.141 -5.884 11.643 1.00 19.07 155 LEU C N 1
ATOM 4741 C CA . LEU C 1 153 ? 34.208 -5.492 10.591 1.00 18.90 155 LEU C CA 1
ATOM 4742 C C . LEU C 1 153 ? 34.975 -4.845 9.440 1.00 18.68 155 LEU C C 1
ATOM 4743 O O . LEU C 1 153 ? 35.655 -3.833 9.627 1.00 18.65 155 LEU C O 1
ATOM 4748 N N . LEU C 1 154 ? 34.864 -5.434 8.252 1.00 18.48 156 LEU C N 1
ATOM 4749 C CA . LEU C 1 154 ? 35.546 -4.914 7.070 1.00 18.26 156 LEU C CA 1
ATOM 4750 C C . LEU C 1 154 ? 34.557 -4.357 6.052 1.00 18.23 156 LEU C C 1
ATOM 4751 O O . LEU C 1 154 ? 33.578 -5.017 5.700 1.00 18.00 156 LEU C O 1
ATOM 4756 N N . ARG C 1 155 ? 34.819 -3.135 5.594 1.00 18.24 157 ARG C N 1
ATOM 4757 C CA . ARG C 1 155 ? 33.975 -2.483 4.595 1.00 18.32 157 ARG C CA 1
ATOM 4758 C C . ARG C 1 155 ? 34.773 -2.048 3.369 1.00 18.30 157 ARG C C 1
ATOM 4759 O O . ARG C 1 155 ? 35.897 -1.554 3.482 1.00 18.13 157 ARG C O 1
ATOM 4767 N N . ASP C 1 156 ? 34.169 -2.242 2.199 1.00 18.33 158 ASP C N 1
ATOM 4768 C CA . ASP C 1 156 ? 34.819 -1.992 0.919 1.00 18.49 158 ASP C CA 1
ATOM 4769 C C . ASP C 1 156 ? 33.758 -1.663 -0.121 1.00 18.49 158 ASP C C 1
ATOM 4770 O O . ASP C 1 156 ? 32.596 -2.055 0.017 1.00 18.41 158 ASP C O 1
ATOM 4775 N N . THR C 1 157 ? 34.162 -0.927 -1.152 1.00 18.59 159 THR C N 1
ATOM 4776 C CA . THR C 1 157 ? 33.302 -0.658 -2.302 1.00 18.77 159 THR C CA 1
ATOM 4777 C C . THR C 1 157 ? 33.994 -1.077 -3.613 1.00 18.90 159 THR C C 1
ATOM 4778 O O . THR C 1 157 ? 34.391 -0.221 -4.411 1.00 18.88 159 THR C O 1
ATOM 4782 N N . PRO C 1 158 ? 34.142 -2.401 -3.836 1.00 19.02 160 PRO C N 1
ATOM 4783 C CA . PRO C 1 158 ? 34.858 -2.882 -5.020 1.00 19.16 160 PRO C CA 1
ATOM 4784 C C . PRO C 1 158 ? 34.106 -2.626 -6.328 1.00 19.27 160 PRO C C 1
ATOM 4785 O O . PRO C 1 158 ? 32.872 -2.633 -6.351 1.00 19.21 160 PRO C O 1
ATOM 4789 N N . ALA C 1 159 ? 34.865 -2.398 -7.398 1.00 19.41 161 ALA C N 1
ATOM 4790 C CA . ALA C 1 159 ? 34.306 -2.123 -8.719 1.00 19.48 161 ALA C CA 1
ATOM 4791 C C . ALA C 1 159 ? 34.621 -3.248 -9.703 1.00 19.63 161 ALA C C 1
ATOM 4792 O O . ALA C 1 159 ? 35.779 -3.642 -9.867 1.00 19.66 161 ALA C O 1
ATOM 4794 N N . LEU C 1 160 ? 33.580 -3.757 -10.355 1.00 19.76 162 LEU C N 1
ATOM 4795 C CA . LEU C 1 160 ? 33.714 -4.848 -11.316 1.00 19.94 162 LEU C CA 1
ATOM 4796 C C . LEU C 1 160 ? 33.772 -4.308 -12.743 1.00 20.12 162 LEU C C 1
ATOM 4797 O O . LEU C 1 160 ? 32.883 -3.570 -13.171 1.00 20.05 162 LEU C O 1
ATOM 4802 N N . MET C 1 161 ? 34.827 -4.677 -13.466 1.00 20.42 163 MET C N 1
ATOM 4803 C CA . MET C 1 161 ? 35.015 -4.248 -14.853 1.00 20.70 163 MET C CA 1
ATOM 4804 C C . MET C 1 161 ? 34.030 -4.954 -15.778 1.00 20.86 163 MET C C 1
ATOM 4805 O O . MET C 1 161 ? 33.798 -6.157 -15.650 1.00 20.87 163 MET C O 1
ATOM 4810 N N . LEU C 1 162 ? 33.458 -4.194 -16.708 1.00 21.09 164 LEU C N 1
ATOM 4811 C CA . LEU C 1 162 ? 32.442 -4.712 -17.622 1.00 21.28 164 LEU C CA 1
ATOM 4812 C C . LEU C 1 162 ? 32.955 -4.798 -19.057 1.00 21.50 164 LEU C C 1
ATOM 4813 O O . LEU C 1 162 ? 33.943 -4.149 -19.410 1.00 21.52 164 LEU C O 1
ATOM 4818 N N . ALA C 1 163 ? 32.270 -5.598 -19.874 1.00 21.72 165 ALA C N 1
ATOM 4819 C CA . ALA C 1 163 ? 32.621 -5.787 -21.286 1.00 22.02 165 ALA C CA 1
ATOM 4820 C C . ALA C 1 163 ? 32.549 -4.496 -22.105 1.00 22.18 165 ALA C C 1
ATOM 4821 O O . ALA C 1 163 ? 33.352 -4.292 -23.019 1.00 22.28 165 ALA C O 1
ATOM 4823 N N . ASP C 1 164 ? 31.593 -3.630 -21.769 1.00 22.38 166 ASP C N 1
ATOM 4824 C CA . ASP C 1 164 ? 31.409 -2.352 -22.467 1.00 22.55 166 ASP C CA 1
ATOM 4825 C C . ASP C 1 164 ? 32.448 -1.291 -22.084 1.00 22.53 166 ASP C C 1
ATOM 4826 O O . ASP C 1 164 ? 32.426 -0.173 -22.606 1.00 22.58 166 ASP C O 1
ATOM 4831 N N . GLY C 1 165 ? 33.353 -1.647 -21.174 1.00 22.49 167 GLY C N 1
ATOM 4832 C CA . GLY C 1 165 ? 34.393 -0.731 -20.712 1.00 22.36 167 GLY C CA 1
ATOM 4833 C C . GLY C 1 165 ? 34.007 0.044 -19.465 1.00 22.24 167 GLY C C 1
ATOM 4834 O O . GLY C 1 165 ? 34.820 0.790 -18.917 1.00 22.25 167 GLY C O 1
ATOM 4835 N N . GLY C 1 166 ? 32.765 -0.136 -19.018 1.00 22.11 168 GLY C N 1
ATOM 4836 C CA . GLY C 1 166 ? 32.267 0.523 -17.811 1.00 21.79 168 GLY C CA 1
ATOM 4837 C C . GLY C 1 166 ? 32.538 -0.280 -16.552 1.00 21.61 168 GLY C C 1
ATOM 4838 O O . GLY C 1 166 ? 33.317 -1.238 -16.569 1.00 21.60 168 GLY C O 1
ATOM 4839 N N . HIS C 1 167 ? 31.892 0.118 -15.459 1.00 21.41 169 HIS C N 1
ATOM 4840 C CA . HIS C 1 167 ? 32.035 -0.563 -14.171 1.00 21.19 169 HIS C CA 1
ATOM 4841 C C . HIS C 1 167 ? 30.688 -0.842 -13.511 1.00 21.11 169 HIS C C 1
ATOM 4842 O O . HIS C 1 167 ? 29.736 -0.074 -13.668 1.00 21.06 169 HIS C O 1
ATOM 4849 N N . LEU C 1 168 ? 30.625 -1.951 -12.777 1.00 20.96 170 LEU C N 1
ATOM 4850 C CA . LEU C 1 168 ? 29.504 -2.249 -11.892 1.00 20.94 170 LEU C CA 1
ATOM 4851 C C . LEU C 1 168 ? 30.052 -2.384 -10.477 1.00 20.90 170 LEU C C 1
ATOM 4852 O O . LEU C 1 168 ? 30.900 -3.235 -10.215 1.00 20.92 170 LEU C O 1
ATOM 4857 N N . SER C 1 169 ? 29.577 -1.539 -9.571 1.00 20.91 171 SER C N 1
ATOM 4858 C CA . SER C 1 169 ? 30.090 -1.537 -8.205 1.00 20.98 171 SER C CA 1
ATOM 4859 C C . SER C 1 169 ? 29.139 -2.201 -7.217 1.00 20.94 171 SER C C 1
ATOM 4860 O O . SER C 1 169 ? 27.934 -2.298 -7.460 1.00 20.88 171 SER C O 1
ATOM 4863 N N . CYS C 1 170 ? 29.707 -2.674 -6.111 1.00 20.94 172 CYS C N 1
ATOM 4864 C CA . CYS C 1 170 ? 28.930 -3.217 -5.006 1.00 20.98 172 CYS C CA 1
ATOM 4865 C C . CYS C 1 170 ? 29.530 -2.778 -3.674 1.00 20.84 172 CYS C C 1
ATOM 4866 O O . CYS C 1 170 ? 30.718 -2.461 -3.596 1.00 20.85 172 CYS C O 1
ATOM 4869 N N . PHE C 1 171 ? 28.695 -2.725 -2.640 1.00 20.76 173 PHE C N 1
ATOM 4870 C CA . PHE C 1 171 ? 29.170 -2.475 -1.286 1.00 20.69 173 PHE C CA 1
ATOM 4871 C C . PHE C 1 171 ? 29.346 -3.810 -0.569 1.00 20.66 173 PHE C C 1
ATOM 4872 O O . PHE C 1 171 ? 28.451 -4.656 -0.596 1.00 20.71 173 PHE C O 1
ATOM 4880 N N . MET C 1 172 ? 30.504 -3.994 0.059 1.00 20.60 174 MET C N 1
ATOM 4881 C CA . MET C 1 172 ? 30.787 -5.211 0.815 1.00 20.67 174 MET C CA 1
ATOM 4882 C C . MET C 1 172 ? 30.852 -4.928 2.309 1.00 20.47 174 MET C C 1
ATOM 4883 O O . MET C 1 172 ? 31.498 -3.972 2.741 1.00 20.46 174 MET C O 1
ATOM 4888 N N . GLU C 1 173 ? 30.170 -5.763 3.087 1.00 20.34 175 GLU C N 1
ATOM 4889 C CA . GLU C 1 173 ? 30.259 -5.720 4.543 1.00 20.29 175 GLU C CA 1
ATOM 4890 C C . GLU C 1 173 ? 30.565 -7.114 5.076 1.00 20.04 175 GLU C C 1
ATOM 4891 O O . GLU C 1 173 ? 29.766 -8.037 4.913 1.00 19.97 175 GLU C O 1
ATOM 4897 N N . THR C 1 174 ? 31.729 -7.254 5.706 1.00 19.78 176 THR C N 1
ATOM 4898 C CA . THR C 1 174 ? 32.224 -8.557 6.143 1.00 19.58 176 THR C CA 1
ATOM 4899 C C . THR C 1 174 ? 32.530 -8.574 7.639 1.00 19.53 176 THR C C 1
ATOM 4900 O O . THR C 1 174 ? 33.244 -7.706 8.145 1.00 19.47 176 THR C O 1
ATOM 4904 N N . THR C 1 175 ? 31.984 -9.571 8.332 1.00 19.67 177 THR C N 1
ATOM 4905 C CA . THR C 1 175 ? 32.216 -9.762 9.764 1.00 19.72 177 THR C CA 1
ATOM 4906 C C . THR C 1 175 ? 33.196 -10.911 10.004 1.00 19.85 177 THR C C 1
ATOM 4907 O O . THR C 1 175 ? 33.195 -11.893 9.264 1.00 19.72 177 THR C O 1
ATOM 4911 N N . TYR C 1 176 ? 34.026 -10.775 11.037 1.00 19.99 178 TYR C N 1
ATOM 4912 C CA . TYR C 1 176 ? 34.997 -11.805 11.410 1.00 20.30 178 TYR C CA 1
ATOM 4913 C C . TYR C 1 176 ? 34.884 -12.137 12.897 1.00 20.44 178 TYR C C 1
ATOM 4914 O O . TYR C 1 176 ? 34.903 -11.240 13.739 1.00 20.41 178 TYR C O 1
ATOM 4923 N N . LYS C 1 177 ? 34.766 -13.429 13.208 1.00 20.89 179 LYS C N 1
ATOM 4924 C CA . LYS C 1 177 ? 34.768 -13.900 14.594 1.00 21.29 179 LYS C CA 1
ATOM 4925 C C . LYS C 1 177 ? 35.834 -14.967 14.803 1.00 21.70 179 LYS C C 1
ATOM 4926 O O . LYS C 1 177 ? 35.930 -15.931 14.038 1.00 21.64 179 LYS C O 1
ATOM 4932 N N . SER C 1 178 ? 36.611 -14.789 15.869 1.00 22.33 180 SER C N 1
ATOM 4933 C CA . SER C 1 178 ? 37.660 -15.721 16.246 1.00 23.12 180 SER C CA 1
ATOM 4934 C C . SER C 1 178 ? 37.155 -16.692 17.311 1.00 23.44 180 SER C C 1
ATOM 4935 O O . SER C 1 178 ? 36.389 -16.306 18.197 1.00 23.56 180 SER C O 1
ATOM 4938 N N . LYS C 1 179 ? 37.582 -17.951 17.215 1.00 24.01 181 LYS C N 1
ATOM 4939 C CA . LYS C 1 179 ? 37.242 -18.967 18.217 1.00 24.52 181 LYS C CA 1
ATOM 4940 C C . LYS C 1 179 ? 37.883 -18.660 19.568 1.00 24.81 181 LYS C C 1
ATOM 4941 O O . LYS C 1 179 ? 37.237 -18.781 20.611 1.00 24.86 181 LYS C O 1
ATOM 4947 N N . LYS C 1 180 ? 39.153 -18.258 19.536 1.00 25.24 182 LYS C N 1
ATOM 4948 C CA . LYS C 1 180 ? 39.899 -17.902 20.741 1.00 25.68 182 LYS C CA 1
ATOM 4949 C C . LYS C 1 180 ? 40.027 -16.383 20.845 1.00 25.86 182 LYS C C 1
ATOM 4950 O O . LYS C 1 180 ? 39.927 -15.677 19.838 1.00 25.93 182 LYS C O 1
ATOM 4956 N N . GLU C 1 181 ? 40.249 -15.890 22.061 1.00 26.09 183 GLU C N 1
ATOM 4957 C CA . GLU C 1 181 ? 40.463 -14.461 22.296 1.00 26.35 183 GLU C CA 1
ATOM 4958 C C . GLU C 1 181 ? 41.768 -13.990 21.648 1.00 26.27 183 GLU C C 1
ATOM 4959 O O . GLU C 1 181 ? 42.822 -14.612 21.814 1.00 26.36 183 GLU C O 1
ATOM 4965 N N . VAL C 1 182 ? 41.675 -12.901 20.893 1.00 26.20 184 VAL C N 1
ATOM 4966 C CA . VAL C 1 182 ? 42.782 -12.413 20.072 1.00 26.07 184 VAL C CA 1
ATOM 4967 C C . VAL C 1 182 ? 42.972 -10.910 20.275 1.00 25.95 184 VAL C C 1
ATOM 4968 O O . VAL C 1 182 ? 42.001 -10.183 20.499 1.00 26.03 184 VAL C O 1
ATOM 4972 N N . LYS C 1 183 ? 44.224 -10.456 20.214 1.00 25.72 185 LYS C N 1
ATOM 4973 C CA . LYS C 1 183 ? 44.542 -9.037 20.358 1.00 25.53 185 LYS C CA 1
ATOM 4974 C C . LYS C 1 183 ? 44.111 -8.261 19.112 1.00 25.25 185 LYS C C 1
ATOM 4975 O O . LYS C 1 183 ? 44.630 -8.482 18.015 1.00 25.20 185 LYS C O 1
ATOM 4981 N N . LEU C 1 184 ? 43.149 -7.361 19.302 1.00 24.99 186 LEU C N 1
ATOM 4982 C CA . LEU C 1 184 ? 42.556 -6.587 18.211 1.00 24.71 186 LEU C CA 1
ATOM 4983 C C . LEU C 1 184 ? 43.441 -5.430 17.754 1.00 24.45 186 LEU C C 1
ATOM 4984 O O . LEU C 1 184 ? 44.064 -4.762 18.582 1.00 24.43 186 LEU C O 1
ATOM 4989 N N . PRO C 1 185 ? 43.501 -5.190 16.429 1.00 24.14 187 PRO C N 1
ATOM 4990 C CA . PRO C 1 185 ? 44.247 -4.042 15.922 1.00 23.91 187 PRO C CA 1
ATOM 4991 C C . PRO C 1 185 ? 43.434 -2.752 16.012 1.00 23.65 187 PRO C C 1
ATOM 4992 O O . PRO C 1 185 ? 42.229 -2.795 16.267 1.00 23.53 187 PRO C O 1
ATOM 4996 N N . GLU C 1 186 ? 44.102 -1.617 15.818 1.00 23.38 188 GLU C N 1
ATOM 4997 C CA . GLU C 1 186 ? 43.425 -0.337 15.628 1.00 23.16 188 GLU C CA 1
ATOM 4998 C C . GLU C 1 186 ? 42.942 -0.282 14.181 1.00 22.77 188 GLU C C 1
ATOM 4999 O O . GLU C 1 186 ? 43.343 -1.115 13.367 1.00 22.67 188 GLU C O 1
ATOM 5005 N N . LEU C 1 187 ? 42.088 0.688 13.861 1.00 22.38 189 LEU C N 1
ATOM 5006 C CA . LEU C 1 187 ? 41.576 0.842 12.496 1.00 22.04 189 LEU C CA 1
ATOM 5007 C C . LEU C 1 187 ? 42.711 1.037 11.490 1.00 21.83 189 LEU C C 1
ATOM 5008 O O . LEU C 1 187 ? 43.582 1.887 11.680 1.00 21.77 189 LEU C O 1
ATOM 5013 N N . HIS C 1 188 ? 42.688 0.234 10.427 1.00 21.54 190 HIS C N 1
ATOM 5014 C CA . HIS C 1 188 ? 43.674 0.323 9.349 1.00 21.26 190 HIS C CA 1
ATOM 5015 C C . HIS C 1 188 ? 43.074 -0.123 8.013 1.00 21.19 190 HIS C C 1
ATOM 5016 O O . HIS C 1 188 ? 41.853 -0.248 7.885 1.00 21.01 190 HIS C O 1
ATOM 5023 N N . PHE C 1 189 ? 43.934 -0.364 7.024 1.00 21.10 191 PHE C N 1
ATOM 5024 C CA . PHE C 1 189 ? 43.476 -0.670 5.671 1.00 21.10 191 PHE C CA 1
ATOM 5025 C C . PHE C 1 189 ? 44.126 -1.905 5.056 1.00 21.13 191 PHE C C 1
ATOM 5026 O O . PHE C 1 189 ? 45.274 -2.236 5.356 1.00 21.13 191 PHE C O 1
ATOM 5034 N N . HIS C 1 190 ? 43.361 -2.581 4.204 1.00 21.21 192 HIS C N 1
ATOM 5035 C CA . HIS C 1 190 ? 43.858 -3.651 3.351 1.00 21.28 192 HIS C CA 1
ATOM 5036 C C . HIS C 1 190 ? 43.857 -3.141 1.917 1.00 21.45 192 HIS C C 1
ATOM 5037 O O . HIS C 1 190 ? 42.822 -2.705 1.414 1.00 21.37 192 HIS C O 1
ATOM 5044 N N . HIS C 1 191 ? 45.017 -3.175 1.269 1.00 21.60 193 HIS C N 1
ATOM 5045 C CA . HIS C 1 191 ? 45.111 -2.840 -0.148 1.00 21.88 193 HIS C CA 1
ATOM 5046 C C . HIS C 1 191 ? 45.196 -4.142 -0.944 1.00 22.06 193 HIS C C 1
ATOM 5047 O O . HIS C 1 191 ? 46.171 -4.886 -0.827 1.00 22.13 193 HIS C O 1
ATOM 5054 N N . LEU C 1 192 ? 44.156 -4.416 -1.731 1.00 22.32 194 LEU C N 1
ATOM 5055 C CA . LEU C 1 192 ? 43.988 -5.719 -2.381 1.00 22.66 194 LEU C CA 1
ATOM 5056 C C . LEU C 1 192 ? 44.088 -5.647 -3.898 1.00 22.84 194 LEU C C 1
ATOM 5057 O O . LEU C 1 192 ? 43.771 -4.623 -4.501 1.00 22.77 194 LEU C O 1
ATOM 5062 N N . ARG C 1 193 ? 44.527 -6.751 -4.501 1.00 23.23 195 ARG C N 1
ATOM 5063 C CA . ARG C 1 193 ? 44.373 -6.973 -5.938 1.00 23.60 195 ARG C CA 1
ATOM 5064 C C . ARG C 1 193 ? 44.158 -8.456 -6.228 1.00 23.97 195 ARG C C 1
ATOM 5065 O O . ARG C 1 193 ? 45.059 -9.278 -6.045 1.00 23.82 195 ARG C O 1
ATOM 5073 N N . MET C 1 194 ? 42.952 -8.777 -6.685 1.00 24.50 196 MET C N 1
ATOM 5074 C CA . MET C 1 194 ? 42.535 -10.149 -6.932 1.00 25.16 196 MET C CA 1
ATOM 5075 C C . MET C 1 194 ? 42.233 -10.328 -8.418 1.00 25.72 196 MET C C 1
ATOM 5076 O O . MET C 1 194 ? 41.371 -9.641 -8.972 1.00 25.64 196 MET C O 1
ATOM 5081 N N . GLU C 1 195 ? 42.953 -11.249 -9.056 1.00 26.52 197 GLU C N 1
ATOM 5082 C CA . GLU C 1 195 ? 42.895 -11.417 -10.510 1.00 27.37 197 GLU C CA 1
ATOM 5083 C C . GLU C 1 195 ? 42.707 -12.870 -10.938 1.00 27.97 197 GLU C C 1
ATOM 5084 O O . GLU C 1 195 ? 43.251 -13.786 -10.315 1.00 28.02 197 GLU C O 1
ATOM 5090 N N . LYS C 1 196 ? 41.937 -13.067 -12.007 1.00 28.78 198 LYS C N 1
ATOM 5091 C CA . LYS C 1 196 ? 41.809 -14.375 -12.648 1.00 29.61 198 LYS C CA 1
ATOM 5092 C C . LYS C 1 196 ? 42.970 -14.558 -13.622 1.00 30.24 198 LYS C C 1
ATOM 5093 O O . LYS C 1 196 ? 43.115 -13.788 -14.576 1.00 30.21 198 LYS C O 1
ATOM 5099 N N . LEU C 1 197 ? 43.796 -15.572 -13.372 1.00 31.07 199 LEU C N 1
ATOM 5100 C CA . LEU C 1 197 ? 44.979 -15.827 -14.194 1.00 31.93 199 LEU C CA 1
ATOM 5101 C C . LEU C 1 197 ? 44.648 -16.632 -15.449 1.00 32.49 199 LEU C C 1
ATOM 5102 O O . LEU C 1 197 ? 44.927 -16.191 -16.566 1.00 32.57 199 LEU C O 1
ATOM 5107 N N . ASN C 1 198 ? 44.057 -17.810 -15.254 1.00 33.25 200 ASN C N 1
ATOM 5108 C CA . ASN C 1 198 ? 43.690 -18.694 -16.358 1.00 33.99 200 ASN C CA 1
ATOM 5109 C C . ASN C 1 198 ? 42.243 -19.168 -16.287 1.00 34.40 200 ASN C C 1
ATOM 5110 O O . ASN C 1 198 ? 41.686 -19.341 -15.201 1.00 34.52 200 ASN C O 1
ATOM 5115 N N . ILE C 1 199 ? 41.644 -19.363 -17.460 1.00 34.90 201 ILE C N 1
ATOM 5116 C CA . ILE C 1 199 ? 40.287 -19.891 -17.582 1.00 35.36 201 ILE C CA 1
ATOM 5117 C C . ILE C 1 199 ? 40.289 -21.009 -18.623 1.00 35.65 201 ILE C C 1
ATOM 5118 O O . ILE C 1 199 ? 40.707 -20.803 -19.765 1.00 35.70 201 ILE C O 1
ATOM 5123 N N . SER C 1 200 ? 39.830 -22.191 -18.216 1.00 36.02 202 SER C N 1
ATOM 5124 C CA . SER C 1 200 ? 39.760 -23.351 -19.105 1.00 36.29 202 SER C CA 1
ATOM 5125 C C . SER C 1 200 ? 38.636 -23.204 -20.132 1.00 36.48 202 SER C C 1
ATOM 5126 O O . SER C 1 200 ? 37.688 -22.440 -19.922 1.00 36.54 202 SER C O 1
ATOM 5129 N N . ASP C 1 201 ? 38.753 -23.941 -21.236 1.00 36.66 203 ASP C N 1
ATOM 5130 C CA . ASP C 1 201 ? 37.806 -23.853 -22.352 1.00 36.80 203 ASP C CA 1
ATOM 5131 C C . ASP C 1 201 ? 36.396 -24.329 -22.001 1.00 36.81 203 ASP C C 1
ATOM 5132 O O . ASP C 1 201 ? 35.413 -23.820 -22.544 1.00 36.88 203 ASP C O 1
ATOM 5137 N N . ASP C 1 202 ? 36.304 -25.304 -21.099 1.00 36.78 204 ASP C N 1
ATOM 5138 C CA . ASP C 1 202 ? 35.010 -25.804 -20.632 1.00 36.70 204 ASP C CA 1
ATOM 5139 C C . ASP C 1 202 ? 34.408 -24.921 -19.532 1.00 36.55 204 ASP C C 1
ATOM 5140 O O . ASP C 1 202 ? 33.299 -25.182 -19.058 1.00 36.60 204 ASP C O 1
ATOM 5145 N N . TRP C 1 203 ? 35.144 -23.875 -19.147 1.00 36.33 205 TRP C N 1
ATOM 5146 C CA . TRP C 1 203 ? 34.732 -22.918 -18.106 1.00 36.06 205 TRP C CA 1
ATOM 5147 C C . TRP C 1 203 ? 34.593 -23.535 -16.707 1.00 35.78 205 TRP C C 1
ATOM 5148 O O . TRP C 1 203 ? 34.051 -22.908 -15.792 1.00 35.79 205 TRP C O 1
ATOM 5159 N N . LYS C 1 204 ? 35.099 -24.758 -16.550 1.00 35.35 206 LYS C N 1
ATOM 5160 C CA . LYS C 1 204 ? 35.029 -25.488 -15.282 1.00 34.91 206 LYS C CA 1
ATOM 5161 C C . LYS C 1 204 ? 36.216 -25.218 -14.359 1.00 34.48 206 LYS C C 1
ATOM 5162 O O . LYS C 1 204 ? 36.087 -25.316 -13.139 1.00 34.47 206 LYS C O 1
ATOM 5168 N N . THR C 1 205 ? 37.366 -24.886 -14.942 1.00 33.94 207 THR C N 1
ATOM 5169 C CA . THR C 1 205 ? 38.584 -24.651 -14.167 1.00 33.38 207 THR C CA 1
ATOM 5170 C C . THR C 1 205 ? 39.080 -23.215 -14.329 1.00 32.93 207 THR C C 1
ATOM 5171 O O . THR C 1 205 ? 39.123 -22.682 -15.440 1.00 32.92 207 THR C O 1
ATOM 5175 N N . VAL C 1 206 ? 39.447 -22.600 -13.207 1.00 32.34 208 VAL C N 1
ATOM 5176 C CA . VAL C 1 206 ? 39.890 -21.206 -13.181 1.00 31.72 208 VAL C CA 1
ATOM 5177 C C . VAL C 1 206 ? 40.967 -20.981 -12.113 1.00 31.25 208 VAL C C 1
ATOM 5178 O O . VAL C 1 206 ? 40.843 -21.449 -10.977 1.00 31.22 208 VAL C O 1
ATOM 5182 N N . GLU C 1 207 ? 42.027 -20.276 -12.502 1.00 30.62 209 GLU C N 1
ATOM 5183 C CA . GLU C 1 207 ? 43.126 -19.940 -11.603 1.00 30.04 209 GLU C CA 1
ATOM 5184 C C . GLU C 1 207 ? 42.959 -18.511 -11.091 1.00 29.53 209 GLU C C 1
ATOM 5185 O O . GLU C 1 207 ? 42.732 -17.586 -11.874 1.00 29.40 209 GLU C O 1
ATOM 5191 N N . GLN C 1 208 ? 43.072 -18.341 -9.776 1.00 28.88 210 GLN C N 1
ATOM 5192 C CA . GLN C 1 208 ? 42.869 -17.039 -9.147 1.00 28.25 210 GLN C CA 1
ATOM 5193 C C . GLN C 1 208 ? 44.022 -16.668 -8.216 1.00 27.84 210 GLN C C 1
ATOM 5194 O O . GLN C 1 208 ? 44.424 -17.461 -7.362 1.00 27.78 210 GLN C O 1
ATOM 5200 N N . HIS C 1 209 ? 44.541 -15.455 -8.395 1.00 27.38 211 HIS C N 1
ATOM 5201 C CA . HIS C 1 209 ? 45.638 -14.931 -7.584 1.00 27.00 211 HIS C CA 1
ATOM 5202 C C . HIS C 1 209 ? 45.199 -13.700 -6.791 1.00 26.64 211 HIS C C 1
ATOM 5203 O O . HIS C 1 209 ? 44.321 -12.955 -7.228 1.00 26.62 211 HIS C O 1
ATOM 5210 N N . GLU C 1 210 ? 45.812 -13.499 -5.626 1.00 26.23 212 GLU C N 1
ATOM 5211 C CA . GLU C 1 210 ? 45.546 -12.329 -4.793 1.00 25.85 212 GLU C CA 1
ATOM 5212 C C . GLU C 1 210 ? 46.791 -11.850 -4.047 1.00 25.64 212 GLU C C 1
ATOM 5213 O O . GLU C 1 210 ? 47.560 -12.658 -3.520 1.00 25.57 212 GLU C O 1
ATOM 5219 N N . SER C 1 211 ? 46.978 -10.532 -4.018 1.00 25.35 213 SER C N 1
ATOM 5220 C CA . SER C 1 211 ? 48.024 -9.898 -3.220 1.00 25.13 213 SER C CA 1
ATOM 5221 C C . SER C 1 211 ? 47.414 -8.875 -2.265 1.00 24.97 213 SER C C 1
ATOM 5222 O O . SER C 1 211 ? 46.549 -8.089 -2.657 1.00 24.92 213 SER C O 1
ATOM 5225 N N . VAL C 1 212 ? 47.864 -8.899 -1.012 1.00 24.82 214 VAL C N 1
ATOM 5226 C CA . VAL C 1 212 ? 47.312 -8.034 0.033 1.00 24.70 214 VAL C CA 1
ATOM 5227 C C . VAL C 1 212 ? 48.417 -7.321 0.814 1.00 24.69 214 VAL C C 1
ATOM 5228 O O . VAL C 1 212 ? 49.396 -7.943 1.236 1.00 24.67 214 VAL C O 1
ATOM 5232 N N . VAL C 1 213 ? 48.248 -6.013 0.995 1.00 24.57 215 VAL C N 1
ATOM 5233 C CA . VAL C 1 213 ? 49.133 -5.216 1.840 1.00 24.62 215 VAL C CA 1
ATOM 5234 C C . VAL C 1 213 ? 48.304 -4.485 2.894 1.00 24.65 215 VAL C C 1
ATOM 5235 O O . VAL C 1 213 ? 47.443 -3.665 2.562 1.00 24.63 215 VAL C O 1
ATOM 5239 N N . ALA C 1 214 ? 48.560 -4.799 4.161 1.00 24.73 216 ALA C N 1
ATOM 5240 C CA . ALA C 1 214 ? 47.914 -4.115 5.277 1.00 24.75 216 ALA C CA 1
ATOM 5241 C C . ALA C 1 214 ? 48.748 -2.914 5.703 1.00 24.82 216 ALA C C 1
ATOM 5242 O O . ALA C 1 214 ? 49.975 -3.003 5.774 1.00 24.79 216 ALA C O 1
ATOM 5244 N N . SER C 1 215 ? 48.079 -1.795 5.982 1.00 24.79 217 SER C N 1
ATOM 5245 C CA . SER C 1 215 ? 48.762 -0.548 6.329 1.00 24.94 217 SER C CA 1
ATOM 5246 C C . SER C 1 215 ? 47.825 0.486 6.947 1.00 24.95 217 SER C C 1
ATOM 5247 O O . SER C 1 215 ? 46.613 0.456 6.721 1.00 24.94 217 SER C O 1
ATOM 5250 N N . TYR C 1 216 ? 48.402 1.397 7.731 1.00 25.04 218 TYR C N 1
ATOM 5251 C CA . TYR C 1 216 ? 47.729 2.636 8.106 1.00 25.15 218 TYR C CA 1
ATOM 5252 C C . TYR C 1 216 ? 47.709 3.558 6.888 1.00 25.38 218 TYR C C 1
ATOM 5253 O O . TYR C 1 216 ? 48.299 3.242 5.850 1.00 25.34 218 TYR C O 1
ATOM 5262 N N . SER C 1 217 ? 47.043 4.701 7.021 1.00 25.66 219 SER C N 1
ATOM 5263 C CA . SER C 1 217 ? 46.987 5.689 5.950 1.00 26.01 219 SER C CA 1
ATOM 5264 C C . SER C 1 217 ? 48.356 6.314 5.683 1.00 26.31 219 SER C C 1
ATOM 5265 O O . SER C 1 217 ? 49.134 6.547 6.609 1.00 26.35 219 SER C O 1
ATOM 5268 N N . GLN C 1 218 ? 48.638 6.576 4.409 1.00 26.76 220 GLN C N 1
ATOM 5269 C CA . GLN C 1 218 ? 49.906 7.177 3.987 1.00 27.14 220 GLN C CA 1
ATOM 5270 C C . GLN C 1 218 ? 49.936 8.693 4.201 1.00 27.30 220 GLN C C 1
ATOM 5271 O O . GLN C 1 218 ? 51.008 9.283 4.365 1.00 27.34 220 GLN C O 1
ATOM 5277 N N . VAL C 1 219 ? 48.757 9.310 4.198 1.00 27.49 221 VAL C N 1
ATOM 5278 C CA . VAL C 1 219 ? 48.633 10.764 4.299 1.00 27.74 221 VAL C CA 1
ATOM 5279 C C . VAL C 1 219 ? 48.908 11.262 5.728 1.00 27.85 221 VAL C C 1
ATOM 5280 O O . VAL C 1 219 ? 48.304 10.768 6.685 1.00 27.80 221 VAL C O 1
ATOM 5284 N N . PRO C 1 220 ? 49.841 12.228 5.869 1.00 28.00 222 PRO C N 1
ATOM 5285 C CA . PRO C 1 220 ? 50.251 12.784 7.163 1.00 28.16 222 PRO C CA 1
ATOM 5286 C C . PRO C 1 220 ? 49.106 13.385 7.977 1.00 28.33 222 PRO C C 1
ATOM 5287 O O . PRO C 1 220 ? 48.110 13.845 7.412 1.00 28.30 222 PRO C O 1
ATOM 5291 N N . SER C 1 221 ? 49.269 13.377 9.298 1.00 28.57 223 SER C N 1
ATOM 5292 C CA . SER C 1 221 ? 48.258 13.882 10.221 1.00 28.78 223 SER C CA 1
ATOM 5293 C C . SER C 1 221 ? 48.721 15.146 10.939 1.00 29.00 223 SER C C 1
ATOM 5294 O O . SER C 1 221 ? 49.892 15.272 11.309 1.00 29.06 223 SER C O 1
ATOM 5297 N N . LYS C 1 222 ? 47.789 16.076 11.129 1.00 29.22 224 LYS C N 1
ATOM 5298 C CA . LYS C 1 222 ? 48.041 17.298 11.888 1.00 29.50 224 LYS C CA 1
ATOM 5299 C C . LYS C 1 222 ? 47.780 17.075 13.377 1.00 29.62 224 LYS C C 1
ATOM 5300 O O . LYS C 1 222 ? 48.299 17.806 14.225 1.00 29.66 224 LYS C O 1
ATOM 5306 N N . LEU C 1 223 ? 46.975 16.059 13.681 1.00 29.78 225 LEU C N 1
ATOM 5307 C CA . LEU C 1 223 ? 46.574 15.747 15.054 1.00 29.97 225 LEU C CA 1
ATOM 5308 C C . LEU C 1 223 ? 47.366 14.586 15.663 1.00 30.04 225 LEU C C 1
ATOM 5309 O O . LEU C 1 223 ? 47.223 14.285 16.850 1.00 30.07 225 LEU C O 1
ATOM 5314 N N . GLY C 1 224 ? 48.198 13.942 14.847 1.00 30.18 226 GLY C N 1
ATOM 5315 C CA . GLY C 1 224 ? 49.038 12.836 15.304 1.00 30.32 226 GLY C CA 1
ATOM 5316 C C . GLY C 1 224 ? 48.359 11.477 15.295 1.00 30.41 226 GLY C C 1
ATOM 5317 O O . GLY C 1 224 ? 48.835 10.537 15.938 1.00 30.46 226 GLY C O 1
ATOM 5318 N N . HIS C 1 225 ? 47.247 11.373 14.569 1.00 30.48 227 HIS C N 1
ATOM 5319 C CA . HIS C 1 225 ? 46.521 10.111 14.428 1.00 30.51 227 HIS C CA 1
ATOM 5320 C C . HIS C 1 225 ? 47.204 9.185 13.426 1.00 30.49 227 HIS C C 1
ATOM 5321 O O . HIS C 1 225 ? 47.849 9.647 12.482 1.00 30.49 227 HIS C O 1
ATOM 5328 N N . ASN C 1 226 ? 47.054 7.878 13.635 1.00 30.47 228 ASN C N 1
ATOM 5329 C CA . ASN C 1 226 ? 47.513 6.885 12.665 1.00 30.47 228 ASN C CA 1
ATOM 5330 C C . ASN C 1 226 ? 46.625 6.879 11.425 1.00 30.40 228 ASN C C 1
ATOM 5331 O O . ASN C 1 226 ? 45.492 7.362 11.456 1.00 30.32 228 ASN C O 1
ATOM 5336 N N . MET D 1 1 ? 50.954 21.247 -15.578 1.00 31.74 1 MET D N 1
ATOM 5337 C CA . MET D 1 1 ? 50.357 22.544 -15.149 1.00 31.70 1 MET D CA 1
ATOM 5338 C C . MET D 1 1 ? 49.002 22.766 -15.817 1.00 31.50 1 MET D C 1
ATOM 5339 O O . MET D 1 1 ? 48.900 22.774 -17.047 1.00 31.49 1 MET D O 1
ATOM 5344 N N . TYR D 1 2 ? 47.968 22.944 -14.998 1.00 31.21 2 TYR D N 1
ATOM 5345 C CA . TYR D 1 2 ? 46.614 23.179 -15.496 1.00 30.96 2 TYR D CA 1
ATOM 5346 C C . TYR D 1 2 ? 46.293 24.671 -15.573 1.00 30.85 2 TYR D C 1
ATOM 5347 O O . TYR D 1 2 ? 46.679 25.432 -14.683 1.00 30.81 2 TYR D O 1
ATOM 5356 N N . PRO D 1 3 ? 45.595 25.093 -16.649 1.00 30.80 3 PRO D N 1
ATOM 5357 C CA . PRO D 1 3 ? 45.210 26.494 -16.851 1.00 30.74 3 PRO D CA 1
ATOM 5358 C C . PRO D 1 3 ? 44.406 27.080 -15.690 1.00 30.65 3 PRO D C 1
ATOM 5359 O O . PRO D 1 3 ? 43.470 26.444 -15.196 1.00 30.62 3 PRO D O 1
ATOM 5363 N N . SER D 1 4 ? 44.801 28.280 -15.264 1.00 30.54 4 SER D N 1
ATOM 5364 C CA . SER D 1 4 ? 44.120 29.061 -14.218 1.00 30.45 4 SER D CA 1
ATOM 5365 C C . SER D 1 4 ? 44.279 28.528 -12.785 1.00 30.33 4 SER D C 1
ATOM 5366 O O . SER D 1 4 ? 43.746 29.115 -11.838 1.00 30.33 4 SER D O 1
ATOM 5369 N N . ILE D 1 5 ? 45.015 27.428 -12.634 1.00 30.18 5 ILE D N 1
ATOM 5370 C CA . ILE D 1 5 ? 45.299 26.856 -11.317 1.00 30.06 5 ILE D CA 1
ATOM 5371 C C . ILE D 1 5 ? 46.647 27.372 -10.813 1.00 30.03 5 ILE D C 1
ATOM 5372 O O . ILE D 1 5 ? 47.688 27.123 -11.428 1.00 29.99 5 ILE D O 1
ATOM 5377 N N . LYS D 1 6 ? 46.614 28.090 -9.693 1.00 29.96 6 LYS D N 1
ATOM 5378 C CA . LYS D 1 6 ? 47.816 28.694 -9.117 1.00 29.90 6 LYS D CA 1
ATOM 5379 C C . LYS D 1 6 ? 48.305 27.918 -7.892 1.00 29.78 6 LYS D C 1
ATOM 5380 O O . LYS D 1 6 ? 47.545 27.152 -7.291 1.00 29.81 6 LYS D O 1
ATOM 5386 N N . GLU D 1 7 ? 49.573 28.124 -7.532 1.00 29.61 7 GLU D N 1
ATOM 5387 C CA . GLU D 1 7 ? 50.235 27.381 -6.448 1.00 29.39 7 GLU D CA 1
ATOM 5388 C C . GLU D 1 7 ? 49.495 27.455 -5.109 1.00 29.11 7 GLU D C 1
ATOM 5389 O O . GLU D 1 7 ? 49.516 26.503 -4.329 1.00 29.03 7 GLU D O 1
ATOM 5395 N N . THR D 1 8 ? 48.857 28.593 -4.851 1.00 28.79 8 THR D N 1
ATOM 5396 C CA . THR D 1 8 ? 47.981 28.760 -3.691 1.00 28.48 8 THR D CA 1
ATOM 5397 C C . THR D 1 8 ? 46.707 29.495 -4.096 1.00 28.17 8 THR D C 1
ATOM 5398 O O . THR D 1 8 ? 46.769 30.552 -4.723 1.00 28.18 8 THR D O 1
ATOM 5402 N N . MET D 1 9 ? 45.557 28.922 -3.745 1.00 27.75 9 MET D N 1
ATOM 5403 C CA . MET D 1 9 ? 44.259 29.491 -4.108 1.00 27.36 9 MET D CA 1
ATOM 5404 C C . MET D 1 9 ? 43.340 29.635 -2.897 1.00 27.10 9 MET D C 1
ATOM 5405 O O . MET D 1 9 ? 43.385 28.822 -1.971 1.00 27.01 9 MET D O 1
ATOM 5410 N N . ARG D 1 10 ? 42.512 30.676 -2.921 1.00 26.73 10 ARG D N 1
ATOM 5411 C CA . ARG D 1 10 ? 41.588 30.983 -1.830 1.00 26.44 10 ARG D CA 1
ATOM 5412 C C . ARG D 1 10 ? 40.204 30.371 -2.048 1.00 26.03 10 ARG D C 1
ATOM 5413 O O . ARG D 1 10 ? 39.825 30.059 -3.179 1.00 25.96 10 ARG D O 1
ATOM 5421 N N . VAL D 1 11 ? 39.459 30.204 -0.955 1.00 25.58 11 VAL D N 1
ATOM 5422 C CA . VAL D 1 11 ? 38.134 29.580 -0.991 1.00 25.10 11 VAL D CA 1
ATOM 5423 C C . VAL D 1 11 ? 37.076 30.462 -0.324 1.00 24.84 11 VAL D C 1
ATOM 5424 O O . VAL D 1 11 ? 37.321 31.055 0.729 1.00 24.76 11 VAL D O 1
ATOM 5428 N N . GLN D 1 12 ? 35.907 30.544 -0.956 1.00 24.48 12 GLN D N 1
ATOM 5429 C CA . GLN D 1 12 ? 34.746 31.229 -0.394 1.00 24.20 12 GLN D CA 1
ATOM 5430 C C . GLN D 1 12 ? 33.541 30.293 -0.449 1.00 23.86 12 GLN D C 1
ATOM 5431 O O . GLN D 1 12 ? 33.064 29.948 -1.530 1.00 23.74 12 GLN D O 1
ATOM 5437 N N . LEU D 1 13 ? 33.053 29.889 0.721 1.00 23.52 13 LEU D N 1
ATOM 5438 C CA . LEU D 1 13 ? 31.999 28.880 0.804 1.00 23.19 13 LEU D CA 1
ATOM 5439 C C . LEU D 1 13 ? 30.758 29.370 1.546 1.00 23.03 13 LEU D C 1
ATOM 5440 O O . LEU D 1 13 ? 30.858 30.072 2.553 1.00 23.00 13 LEU D O 1
ATOM 5445 N N . SER D 1 14 ? 29.592 28.992 1.029 1.00 22.79 14 SER D N 1
ATOM 5446 C CA . SER D 1 14 ? 28.320 29.206 1.712 1.00 22.76 14 SER D CA 1
ATOM 5447 C C . SER D 1 14 ? 27.518 27.905 1.739 1.00 22.64 14 SER D C 1
ATOM 5448 O O . SER D 1 14 ? 27.415 27.208 0.726 1.00 22.67 14 SER D O 1
ATOM 5451 N N . MET D 1 15 ? 26.965 27.583 2.905 1.00 22.51 15 MET D N 1
ATOM 5452 C CA . MET D 1 15 ? 26.164 26.376 3.091 1.00 22.40 15 MET D CA 1
ATOM 5453 C C . MET D 1 15 ? 24.838 26.706 3.766 1.00 22.35 15 MET D C 1
ATOM 5454 O O . MET D 1 15 ? 24.789 27.514 4.694 1.00 22.23 15 MET D O 1
ATOM 5459 N N . GLU D 1 16 ? 23.766 26.084 3.283 1.00 22.23 16 GLU D N 1
ATOM 5460 C CA . GLU D 1 16 ? 22.474 26.128 3.963 1.00 22.26 16 GLU D CA 1
ATOM 5461 C C . GLU D 1 16 ? 21.789 24.768 3.900 1.00 21.99 16 GLU D C 1
ATOM 5462 O O . GLU D 1 16 ? 22.017 23.991 2.972 1.00 21.88 16 GLU D O 1
ATOM 5468 N N . GLY D 1 17 ? 20.960 24.480 4.896 1.00 21.85 17 GLY D N 1
ATOM 5469 C CA . GLY D 1 17 ? 20.220 23.229 4.916 1.00 21.66 17 GLY D CA 1
ATOM 5470 C C . GLY D 1 17 ? 19.607 22.888 6.254 1.00 21.57 17 GLY D C 1
ATOM 5471 O O . GLY D 1 17 ? 19.444 23.757 7.114 1.00 21.49 17 GLY D O 1
ATOM 5472 N N . SER D 1 18 ? 19.267 21.612 6.418 1.00 21.46 18 SER D N 1
ATOM 5473 C CA . SER D 1 18 ? 18.625 21.122 7.632 1.00 21.46 18 SER D CA 1
ATOM 5474 C C . SER D 1 18 ? 18.937 19.652 7.888 1.00 21.36 18 SER D C 1
ATOM 5475 O O . SER D 1 18 ? 19.057 18.859 6.951 1.00 21.45 18 SER D O 1
ATOM 5478 N N . VAL D 1 19 ? 19.081 19.308 9.166 1.00 21.29 19 VAL D N 1
ATOM 5479 C CA . VAL D 1 19 ? 19.246 17.925 9.609 1.00 21.17 19 VAL D CA 1
ATOM 5480 C C . VAL D 1 19 ? 18.279 17.674 10.764 1.00 21.16 19 VAL D C 1
ATOM 5481 O O . VAL D 1 19 ? 18.289 18.407 11.759 1.00 21.05 19 VAL D O 1
ATOM 5485 N N . ASN D 1 20 ? 17.449 16.641 10.619 1.00 21.10 20 ASN D N 1
ATOM 5486 C CA . ASN D 1 20 ? 16.442 16.276 11.622 1.00 21.15 20 ASN D CA 1
ATOM 5487 C C . ASN D 1 20 ? 15.610 17.466 12.110 1.00 21.18 20 ASN D C 1
ATOM 5488 O O . ASN D 1 20 ? 15.654 17.837 13.289 1.00 21.15 20 ASN D O 1
ATOM 5493 N N . TYR D 1 21 ? 14.871 18.061 11.174 1.00 21.21 21 TYR D N 1
ATOM 5494 C CA . TYR D 1 21 ? 13.949 19.181 11.428 1.00 21.34 21 TYR D CA 1
ATOM 5495 C C . TYR D 1 21 ? 14.621 20.530 11.737 1.00 21.39 21 TYR D C 1
ATOM 5496 O O . TYR D 1 21 ? 13.935 21.550 11.832 1.00 21.50 21 TYR D O 1
ATOM 5505 N N . HIS D 1 22 ? 15.946 20.543 11.876 1.00 21.36 22 HIS D N 1
ATOM 5506 C CA . HIS D 1 22 ? 16.653 21.751 12.311 1.00 21.42 22 HIS D CA 1
ATOM 5507 C C . HIS D 1 22 ? 17.407 22.457 11.186 1.00 21.38 22 HIS D C 1
ATOM 5508 O O . HIS D 1 22 ? 18.351 21.906 10.617 1.00 21.27 22 HIS D O 1
ATOM 5515 N N . ALA D 1 23 ? 16.990 23.689 10.896 1.00 21.46 23 ALA D N 1
ATOM 5516 C CA . ALA D 1 23 ? 17.578 24.504 9.831 1.00 21.59 23 ALA D CA 1
ATOM 5517 C C . ALA D 1 23 ? 18.811 25.274 10.302 1.00 21.67 23 ALA D C 1
ATOM 5518 O O . ALA D 1 23 ? 18.893 25.683 11.464 1.00 21.63 23 ALA D O 1
ATOM 5520 N N . PHE D 1 24 ? 19.760 25.472 9.388 1.00 21.81 24 PHE D N 1
ATOM 5521 C CA . PHE D 1 24 ? 21.016 26.164 9.689 1.00 22.01 24 PHE D CA 1
ATOM 5522 C C . PHE D 1 24 ? 21.656 26.783 8.444 1.00 22.14 24 PHE D C 1
ATOM 5523 O O . PHE D 1 24 ? 21.308 26.435 7.312 1.00 21.99 24 PHE D O 1
ATOM 5531 N N . LYS D 1 25 ? 22.595 27.700 8.673 1.00 22.41 25 LYS D N 1
ATOM 5532 C CA . LYS D 1 25 ? 23.438 28.254 7.614 1.00 22.78 25 LYS D CA 1
ATOM 5533 C C . LYS D 1 25 ? 24.888 28.356 8.083 1.00 22.92 25 LYS D C 1
ATOM 5534 O O . LYS D 1 25 ? 25.152 28.626 9.257 1.00 22.97 25 LYS D O 1
ATOM 5540 N N . CYS D 1 26 ? 25.819 28.134 7.156 1.00 23.18 26 CYS D N 1
ATOM 5541 C CA . CYS D 1 26 ? 27.252 28.207 7.439 1.00 23.44 26 CYS D CA 1
ATOM 5542 C C . CYS D 1 26 ? 27.997 28.946 6.332 1.00 23.54 26 CYS D C 1
ATOM 5543 O O . CYS D 1 26 ? 27.591 28.908 5.169 1.00 23.53 26 CYS D O 1
ATOM 5546 N N . THR D 1 27 ? 29.085 29.621 6.701 1.00 23.70 27 THR D N 1
ATOM 5547 C CA . THR D 1 27 ? 29.998 30.214 5.721 1.00 23.91 27 THR D CA 1
ATOM 5548 C C . THR D 1 27 ? 31.436 29.760 5.973 1.00 24.05 27 THR D C 1
ATOM 5549 O O . THR D 1 27 ? 31.807 29.443 7.105 1.00 24.15 27 THR D O 1
ATOM 5553 N N . GLY D 1 28 ? 32.232 29.724 4.908 1.00 24.15 28 GLY D N 1
ATOM 5554 C CA . GLY D 1 28 ? 33.619 29.284 4.990 1.00 24.45 28 GLY D CA 1
ATOM 5555 C C . GLY D 1 28 ? 34.563 30.156 4.188 1.00 24.62 28 GLY D C 1
ATOM 5556 O O . GLY D 1 28 ? 34.241 30.582 3.079 1.00 24.60 28 GLY D O 1
ATOM 5557 N N . LYS D 1 29 ? 35.728 30.432 4.767 1.00 24.84 29 LYS D N 1
ATOM 5558 C CA . LYS D 1 29 ? 36.787 31.167 4.083 1.00 25.03 29 LYS D CA 1
ATOM 5559 C C . LYS D 1 29 ? 38.092 30.428 4.300 1.00 25.03 29 LYS D C 1
ATOM 5560 O O . LYS D 1 29 ? 38.473 30.148 5.438 1.00 25.03 29 LYS D O 1
ATOM 5566 N N . GLY D 1 30 ? 38.776 30.100 3.211 1.00 25.06 30 GLY D N 1
ATOM 5567 C CA . GLY D 1 30 ? 39.965 29.276 3.318 1.00 25.11 30 GLY D CA 1
ATOM 5568 C C . GLY D 1 30 ? 41.028 29.490 2.267 1.00 25.19 30 GLY D C 1
ATOM 5569 O O . GLY D 1 30 ? 40.895 30.339 1.385 1.00 25.11 30 GLY D O 1
ATOM 5570 N N . GLU D 1 31 ? 42.097 28.709 2.392 1.00 25.28 31 GLU D N 1
ATOM 5571 C CA . GLU D 1 31 ? 43.224 28.725 1.467 1.00 25.42 31 GLU D CA 1
ATOM 5572 C C . GLU D 1 31 ? 43.707 27.290 1.283 1.00 25.32 31 GLU D C 1
ATOM 5573 O O . GLU D 1 31 ? 43.300 26.391 2.023 1.00 25.26 31 GLU D O 1
ATOM 5579 N N . GLY D 1 32 ? 44.580 27.080 0.304 1.00 25.24 32 GLY D N 1
ATOM 5580 C CA . GLY D 1 32 ? 45.171 25.767 0.085 1.00 25.16 32 GLY D CA 1
ATOM 5581 C C . GLY D 1 32 ? 46.154 25.732 -1.065 1.00 25.09 32 GLY D C 1
ATOM 5582 O O . GLY D 1 32 ? 46.264 26.693 -1.828 1.00 25.06 32 GLY D O 1
ATOM 5583 N N . LYS D 1 33 ? 46.867 24.615 -1.181 1.00 25.02 33 LYS D N 1
ATOM 5584 C CA . LYS D 1 33 ? 47.820 24.405 -2.266 1.00 24.99 33 LYS D CA 1
ATOM 5585 C C . LYS D 1 33 ? 47.299 23.283 -3.171 1.00 24.79 33 LYS D C 1
ATOM 5586 O O . LYS D 1 33 ? 47.455 22.102 -2.848 1.00 24.83 33 LYS D O 1
ATOM 5592 N N . PRO D 1 34 ? 46.661 23.654 -4.300 1.00 24.65 34 PRO D N 1
ATOM 5593 C CA . PRO D 1 34 ? 45.987 22.713 -5.202 1.00 24.52 34 PRO D CA 1
ATOM 5594 C C . PRO D 1 34 ? 46.859 21.551 -5.680 1.00 24.49 34 PRO D C 1
ATOM 5595 O O . PRO D 1 34 ? 46.399 20.408 -5.688 1.00 24.43 34 PRO D O 1
ATOM 5599 N N . TYR D 1 35 ? 48.099 21.844 -6.066 1.00 24.42 35 TYR D N 1
ATOM 5600 C CA . TYR D 1 35 ? 49.016 20.821 -6.572 1.00 24.42 35 TYR D CA 1
ATOM 5601 C C . TYR D 1 35 ? 49.603 19.945 -5.463 1.00 24.41 35 TYR D C 1
ATOM 5602 O O . TYR D 1 35 ? 49.995 18.802 -5.710 1.00 24.41 35 TYR D O 1
ATOM 5611 N N . GLU D 1 36 ? 49.657 20.487 -4.249 1.00 24.36 36 GLU D N 1
ATOM 5612 C CA . GLU D 1 36 ? 50.178 19.762 -3.090 1.00 24.38 36 GLU D CA 1
ATOM 5613 C C . GLU D 1 36 ? 49.074 19.002 -2.352 1.00 24.21 36 GLU D C 1
ATOM 5614 O O . GLU D 1 36 ? 49.350 18.206 -1.450 1.00 24.17 36 GLU D O 1
ATOM 5620 N N . GLY D 1 37 ? 47.828 19.258 -2.742 1.00 24.03 37 GLY D N 1
ATOM 5621 C CA . GLY D 1 37 ? 46.678 18.516 -2.230 1.00 23.82 37 GLY D CA 1
ATOM 5622 C C . GLY D 1 37 ? 46.262 18.849 -0.810 1.00 23.70 37 GLY D C 1
ATOM 5623 O O . GLY D 1 37 ? 45.577 18.057 -0.162 1.00 23.63 37 GLY D O 1
ATOM 5624 N N . THR D 1 38 ? 46.670 20.021 -0.330 1.00 23.61 38 THR D N 1
ATOM 5625 C CA . THR D 1 38 ? 46.332 20.468 1.020 1.00 23.56 38 THR D CA 1
ATOM 5626 C C . THR D 1 38 ? 45.417 21.692 0.999 1.00 23.50 38 THR D C 1
ATOM 5627 O O . THR D 1 38 ? 45.484 22.510 0.079 1.00 23.37 38 THR D O 1
ATOM 5631 N N . GLN D 1 39 ? 44.560 21.800 2.014 1.00 23.44 39 GLN D N 1
ATOM 5632 C CA . GLN D 1 39 ? 43.634 22.927 2.149 1.00 23.49 39 GLN D CA 1
ATOM 5633 C C . GLN D 1 39 ? 43.201 23.145 3.597 1.00 23.60 39 GLN D C 1
ATOM 5634 O O . GLN D 1 39 ? 43.221 22.218 4.410 1.00 23.56 39 GLN D O 1
ATOM 5640 N N . SER D 1 40 ? 42.813 24.379 3.905 1.00 23.74 40 SER D N 1
ATOM 5641 C CA . SER D 1 40 ? 42.242 24.723 5.202 1.00 23.95 40 SER D CA 1
ATOM 5642 C C . SER D 1 40 ? 40.997 25.580 5.004 1.00 23.96 40 SER D C 1
ATOM 5643 O O . SER D 1 40 ? 40.896 26.322 4.024 1.00 23.91 40 SER D O 1
ATOM 5646 N N . LEU D 1 41 ? 40.050 25.467 5.933 1.00 24.06 41 LEU D N 1
ATOM 5647 C CA . LEU D 1 41 ? 38.810 26.235 5.869 1.00 24.15 41 LEU D CA 1
ATOM 5648 C C . LEU D 1 41 ? 38.373 26.695 7.255 1.00 24.20 41 LEU D C 1
ATOM 5649 O O . LEU D 1 41 ? 38.252 25.886 8.179 1.00 24.18 41 LEU D O 1
ATOM 5654 N N . ASN D 1 42 ? 38.153 28.000 7.387 1.00 24.24 42 ASN D N 1
ATOM 5655 C CA . ASN D 1 42 ? 37.603 28.581 8.606 1.00 24.36 42 ASN D CA 1
ATOM 5656 C C . ASN D 1 42 ? 36.089 28.692 8.488 1.00 24.32 42 ASN D C 1
ATOM 5657 O O . ASN D 1 42 ? 35.571 29.507 7.720 1.00 24.35 42 ASN D O 1
ATOM 5662 N N . ILE D 1 43 ? 35.389 27.858 9.252 1.00 24.29 43 ILE D N 1
ATOM 5663 C CA . ILE D 1 43 ? 33.938 27.730 9.145 1.00 24.36 43 ILE D CA 1
ATOM 5664 C C . ILE D 1 43 ? 33.221 28.486 10.261 1.00 24.44 43 ILE D C 1
ATOM 5665 O O . ILE D 1 43 ? 33.596 28.388 11.430 1.00 24.50 43 ILE D O 1
ATOM 5670 N N . THR D 1 44 ? 32.196 29.245 9.880 1.00 24.56 44 THR D N 1
ATOM 5671 C CA . THR D 1 44 ? 31.344 29.955 10.828 1.00 24.72 44 THR D CA 1
ATOM 5672 C C . THR D 1 44 ? 29.897 29.495 10.670 1.00 24.74 44 THR D C 1
ATOM 5673 O O . THR D 1 44 ? 29.370 29.463 9.558 1.00 24.71 44 THR D O 1
ATOM 5677 N N . ILE D 1 45 ? 29.267 29.132 11.785 1.00 24.90 45 ILE D N 1
ATOM 5678 C CA . ILE D 1 45 ? 27.833 28.856 11.800 1.00 25.05 45 ILE D CA 1
ATOM 5679 C C . ILE D 1 45 ? 27.100 30.184 11.989 1.00 25.11 45 ILE D C 1
ATOM 5680 O O . ILE D 1 45 ? 27.151 30.793 13.063 1.00 25.04 45 ILE D O 1
ATOM 5685 N N . THR D 1 46 ? 26.434 30.631 10.927 1.00 25.14 46 THR D N 1
ATOM 5686 C CA . THR D 1 46 ? 25.808 31.952 10.896 1.00 25.22 46 THR D CA 1
ATOM 5687 C C . THR D 1 46 ? 24.354 31.915 11.359 1.00 25.33 46 THR D C 1
ATOM 5688 O O . THR D 1 46 ? 23.878 32.854 12.001 1.00 25.33 46 THR D O 1
ATOM 5692 N N . GLU D 1 47 ? 23.656 30.833 11.020 1.00 25.44 47 GLU D N 1
ATOM 5693 C CA . GLU D 1 47 ? 22.271 30.625 11.440 1.00 25.58 47 GLU D CA 1
ATOM 5694 C C . GLU D 1 47 ? 22.100 29.217 12.004 1.00 25.58 47 GLU D C 1
ATOM 5695 O O . GLU D 1 47 ? 22.825 28.296 11.624 1.00 25.62 47 GLU D O 1
ATOM 5701 N N . GLY D 1 48 ? 21.141 29.061 12.913 1.00 25.64 48 GLY D N 1
ATOM 5702 C CA . GLY D 1 48 ? 20.868 27.771 13.541 1.00 25.68 48 GLY D CA 1
ATOM 5703 C C . GLY D 1 48 ? 21.579 27.586 14.869 1.00 25.79 48 GLY D C 1
ATOM 5704 O O . GLY D 1 48 ? 21.650 26.468 15.385 1.00 25.77 48 GLY D O 1
ATOM 5705 N N . GLY D 1 49 ? 22.106 28.687 15.410 1.00 25.84 49 GLY D N 1
ATOM 5706 C CA . GLY D 1 49 ? 22.786 28.712 16.711 1.00 25.88 49 GLY D CA 1
ATOM 5707 C C . GLY D 1 49 ? 23.817 27.613 16.883 1.00 25.81 49 GLY D C 1
ATOM 5708 O O . GLY D 1 49 ? 24.494 27.243 15.920 1.00 25.94 49 GLY D O 1
ATOM 5709 N N . PRO D 1 50 ? 23.959 27.090 18.117 1.00 25.69 50 PRO D N 1
ATOM 5710 C CA . PRO D 1 50 ? 24.735 25.865 18.286 1.00 25.56 50 PRO D CA 1
ATOM 5711 C C . PRO D 1 50 ? 23.975 24.677 17.695 1.00 25.35 50 PRO D C 1
ATOM 5712 O O . PRO D 1 50 ? 22.797 24.475 18.006 1.00 25.41 50 PRO D O 1
ATOM 5716 N N . LEU D 1 51 ? 24.646 23.921 16.829 1.00 25.06 51 LEU D N 1
ATOM 5717 C CA . LEU D 1 51 ? 24.040 22.775 16.150 1.00 24.78 51 LEU D CA 1
ATOM 5718 C C . LEU D 1 51 ? 23.628 21.678 17.134 1.00 24.47 51 LEU D C 1
ATOM 5719 O O . LEU D 1 51 ? 24.443 21.244 17.950 1.00 24.53 51 LEU D O 1
ATOM 5724 N N . PRO D 1 52 ? 22.357 21.234 17.062 1.00 24.22 52 PRO D N 1
ATOM 5725 C CA . PRO D 1 52 ? 21.861 20.159 17.924 1.00 23.93 52 PRO D CA 1
ATOM 5726 C C . PRO D 1 52 ? 22.317 18.774 17.457 1.00 23.61 52 PRO D C 1
ATOM 5727 O O . PRO D 1 52 ? 21.978 17.767 18.084 1.00 23.67 52 PRO D O 1
ATOM 5731 N N . PHE D 1 53 ? 23.073 18.736 16.363 1.00 23.15 53 PHE D N 1
ATOM 5732 C CA . PHE D 1 53 ? 23.640 17.496 15.841 1.00 22.65 53 PHE D CA 1
ATOM 5733 C C . PHE D 1 53 ? 25.159 17.607 15.720 1.00 22.35 53 PHE D C 1
ATOM 5734 O O . PHE D 1 53 ? 25.720 18.702 15.816 1.00 22.27 53 PHE D O 1
ATOM 5742 N N . ALA D 1 54 ? 25.815 16.466 15.519 1.00 21.95 54 ALA D N 1
ATOM 5743 C CA . ALA D 1 54 ? 27.267 16.416 15.373 1.00 21.58 54 ALA D CA 1
ATOM 5744 C C . ALA D 1 54 ? 27.715 17.155 14.116 1.00 21.41 54 ALA D C 1
ATOM 5745 O O . ALA D 1 54 ? 27.257 16.848 13.013 1.00 21.36 54 ALA D O 1
ATOM 5747 N N . PHE D 1 55 ? 28.605 18.132 14.296 1.00 21.08 55 PHE D N 1
ATOM 5748 C CA . PHE D 1 55 ? 29.163 18.908 13.183 1.00 20.75 55 PHE D CA 1
ATOM 5749 C C . PHE D 1 55 ? 29.841 18.010 12.145 1.00 20.49 55 PHE D C 1
ATOM 5750 O O . PHE D 1 55 ? 29.838 18.317 10.950 1.00 20.46 55 PHE D O 1
ATOM 5758 N N . ASP D 1 56 ? 30.407 16.900 12.618 1.00 20.16 56 ASP D N 1
ATOM 5759 C CA . ASP D 1 56 ? 31.128 15.938 11.781 1.00 19.85 56 ASP D CA 1
ATOM 5760 C C . ASP D 1 56 ? 30.398 15.511 10.506 1.00 19.57 56 ASP D C 1
ATOM 5761 O O . ASP D 1 56 ? 31.035 15.260 9.482 1.00 19.41 56 ASP D O 1
ATOM 5766 N N . ILE D 1 57 ? 29.069 15.435 10.568 1.00 19.28 57 ILE D N 1
ATOM 5767 C CA . ILE D 1 57 ? 28.267 14.983 9.423 1.00 19.06 57 ILE D CA 1
ATOM 5768 C C . ILE D 1 57 ? 28.204 15.999 8.275 1.00 18.90 57 ILE D C 1
ATOM 5769 O O . ILE D 1 57 ? 27.687 15.695 7.196 1.00 18.89 57 ILE D O 1
ATOM 5774 N N . LEU D 1 58 ? 28.735 17.197 8.514 1.00 18.74 58 LEU D N 1
ATOM 5775 C CA . LEU D 1 58 ? 28.773 18.252 7.502 1.00 18.54 58 LEU D CA 1
ATOM 5776 C C . LEU D 1 58 ? 30.156 18.388 6.868 1.00 18.44 58 LEU D C 1
ATOM 5777 O O . LEU D 1 58 ? 30.297 18.998 5.807 1.00 18.37 58 LEU D O 1
ATOM 5782 N N . SER D 1 59 ? 31.161 17.805 7.523 1.00 18.20 59 SER D N 1
ATOM 5783 C CA . SER D 1 59 ? 32.569 17.952 7.136 1.00 18.09 59 SER D CA 1
ATOM 5784 C C . SER D 1 59 ? 32.886 17.597 5.679 1.00 18.08 59 SER D C 1
ATOM 5785 O O . SER D 1 59 ? 33.655 18.308 5.023 1.00 17.97 59 SER D O 1
ATOM 5788 N N . HIS D 1 60 ? 32.298 16.507 5.183 1.00 17.99 60 HIS D N 1
ATOM 5789 C CA . HIS D 1 60 ? 32.493 16.074 3.793 1.00 18.02 60 HIS D CA 1
ATOM 5790 C C . HIS D 1 60 ? 31.927 17.073 2.782 1.00 18.05 60 HIS D C 1
ATOM 5791 O O . HIS D 1 60 ? 32.438 17.193 1.669 1.00 18.05 60 HIS D O 1
ATOM 5798 N N . ALA D 1 61 ? 30.864 17.775 3.166 1.00 18.11 61 ALA D N 1
ATOM 5799 C CA . ALA D 1 61 ? 30.237 18.764 2.290 1.00 18.27 61 ALA D CA 1
ATOM 5800 C C . ALA D 1 61 ? 31.039 20.065 2.226 1.00 18.35 61 ALA D C 1
ATOM 5801 O O . ALA D 1 61 ? 30.910 20.832 1.268 1.00 18.39 61 ALA D O 1
ATOM 5803 N N . PHE D 1 62 ? 31.855 20.306 3.251 1.00 18.53 62 PHE D N 1
ATOM 5804 C CA . PHE D 1 62 ? 32.756 21.457 3.282 1.00 18.71 62 PHE D CA 1
ATOM 5805 C C . PHE D 1 62 ? 33.988 21.207 2.418 1.00 18.82 62 PHE D C 1
ATOM 5806 O O . PHE D 1 62 ? 34.385 22.074 1.636 1.00 18.74 62 PHE D O 1
ATOM 5838 N N . ILE D 1 64 ? 36.084 20.095 -1.670 1.00 19.03 66 ILE D N 1
ATOM 5839 C CA . ILE D 1 64 ? 36.810 20.820 -2.760 1.00 19.03 66 ILE D CA 1
ATOM 5840 C C . ILE D 1 64 ? 37.964 19.962 -3.284 1.00 19.03 66 ILE D C 1
ATOM 5841 O O . ILE D 1 64 ? 39.102 20.073 -2.820 1.00 19.01 66 ILE D O 1
ATOM 5846 N N . LYS D 1 65 ? 37.650 19.107 -4.256 1.00 19.13 67 LYS D N 1
ATOM 5847 C CA . LYS D 1 65 ? 38.597 18.122 -4.789 1.00 19.30 67 LYS D CA 1
ATOM 5848 C C . LYS D 1 65 ? 39.693 18.726 -5.675 1.00 19.36 67 LYS D C 1
ATOM 5849 O O . L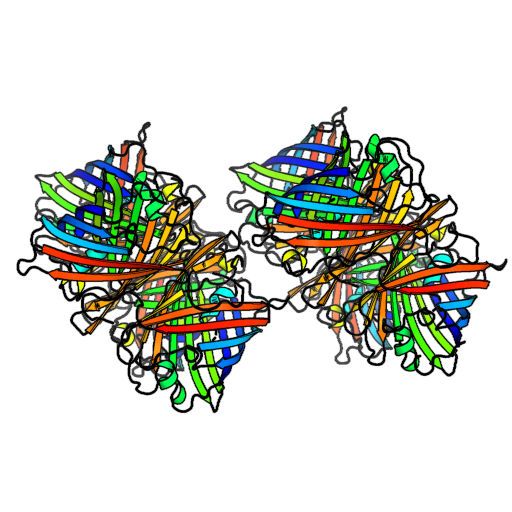YS D 1 65 ? 40.568 18.005 -6.166 1.00 19.27 67 LYS D O 1
ATOM 5855 N N . VAL D 1 66 ? 39.639 20.042 -5.872 1.00 19.46 68 VAL D N 1
ATOM 5856 C CA . VAL D 1 66 ? 40.694 20.785 -6.568 1.00 19.63 68 VAL D CA 1
ATOM 5857 C C . VAL D 1 66 ? 42.013 20.650 -5.802 1.00 19.72 68 VAL D C 1
ATOM 5858 O O . VAL D 1 66 ? 43.092 20.631 -6.398 1.00 19.81 68 VAL D O 1
ATOM 5862 N N . PHE D 1 67 ? 41.910 20.542 -4.479 1.00 19.98 69 PHE D N 1
ATOM 5863 C CA . PHE D 1 67 ? 43.072 20.348 -3.618 1.00 20.21 69 PHE D CA 1
ATOM 5864 C C . PHE D 1 67 ? 43.380 18.859 -3.447 1.00 20.44 69 PHE D C 1
ATOM 5865 O O . PHE D 1 67 ? 43.097 18.259 -2.406 1.00 20.43 69 PHE D O 1
ATOM 5873 N N . ALA D 1 68 ? 43.954 18.278 -4.497 1.00 20.72 70 ALA D N 1
ATOM 5874 C CA . ALA D 1 68 ? 44.352 16.874 -4.519 1.00 21.04 70 ALA D CA 1
ATOM 5875 C C . ALA D 1 68 ? 45.684 16.730 -5.247 1.00 21.23 70 ALA D C 1
ATOM 5876 O O . ALA D 1 68 ? 45.875 17.306 -6.321 1.00 21.30 70 ALA D O 1
ATOM 5878 N N . LYS D 1 69 ? 46.602 15.969 -4.655 1.00 21.54 71 LYS D N 1
ATOM 5879 C CA . LYS D 1 69 ? 47.914 15.730 -5.255 1.00 21.87 71 LYS D CA 1
ATOM 5880 C C . LYS D 1 69 ? 47.818 14.644 -6.326 1.00 21.95 71 LYS D C 1
ATOM 5881 O O . LYS D 1 69 ? 47.665 13.459 -6.015 1.00 21.98 71 LYS D O 1
ATOM 5887 N N . TYR D 1 70 ? 47.905 15.065 -7.586 1.00 22.05 72 TYR D N 1
ATOM 5888 C CA . TYR D 1 70 ? 47.752 14.168 -8.729 1.00 22.16 72 TYR D CA 1
ATOM 5889 C C . TYR D 1 70 ? 49.066 13.871 -9.445 1.00 22.35 72 TYR D C 1
ATOM 5890 O O . TYR D 1 70 ? 49.863 14.783 -9.683 1.00 22.26 72 TYR D O 1
ATOM 5899 N N . PRO D 1 71 ? 49.291 12.592 -9.799 1.00 22.48 73 PRO D N 1
ATOM 5900 C CA . PRO D 1 71 ? 50.439 12.237 -10.622 1.00 22.68 73 PRO D CA 1
ATOM 5901 C C . PRO D 1 71 ? 50.200 12.644 -12.075 1.00 22.89 73 PRO D C 1
ATOM 5902 O O . PRO D 1 71 ? 49.048 12.757 -12.504 1.00 22.84 73 PRO D O 1
ATOM 5906 N N . LYS D 1 72 ? 51.286 12.868 -12.812 1.00 23.11 74 LYS D N 1
ATOM 5907 C CA . LYS D 1 72 ? 51.223 13.291 -14.215 1.00 23.34 74 LYS D CA 1
ATOM 5908 C C . LYS D 1 72 ? 50.442 12.307 -15.095 1.00 23.25 74 LYS D C 1
ATOM 5909 O O . LYS D 1 72 ? 49.715 12.718 -16.004 1.00 23.31 74 LYS D O 1
ATOM 5915 N N . GLU D 1 73 ? 50.597 11.016 -14.809 1.00 23.19 75 GLU D N 1
ATOM 5916 C CA . GLU D 1 73 ? 49.973 9.940 -15.588 1.00 23.16 75 GLU D CA 1
ATOM 5917 C C . GLU D 1 73 ? 48.444 9.891 -15.496 1.00 22.80 75 GLU D C 1
ATOM 5918 O O . GLU D 1 73 ? 47.786 9.369 -16.401 1.00 22.82 75 GLU D O 1
ATOM 5924 N N . ILE D 1 74 ? 47.886 10.424 -14.410 1.00 22.30 76 ILE D N 1
ATOM 5925 C CA . ILE D 1 74 ? 46.435 10.416 -14.207 1.00 21.87 76 ILE D CA 1
ATOM 5926 C C . ILE D 1 74 ? 45.837 11.815 -14.385 1.00 21.55 76 ILE D C 1
ATOM 5927 O O . ILE D 1 74 ? 46.175 12.736 -13.634 1.00 21.54 76 ILE D O 1
ATOM 5932 N N . PRO D 1 75 ? 44.947 11.974 -15.384 1.00 21.25 77 PRO D N 1
ATOM 5933 C CA . PRO D 1 75 ? 44.248 13.234 -15.638 1.00 20.99 77 PRO D CA 1
ATOM 5934 C C . PRO D 1 75 ? 43.478 13.729 -14.415 1.00 20.70 77 PRO D C 1
ATOM 5935 O O . PRO D 1 75 ? 42.748 12.959 -13.780 1.00 20.64 77 PRO D O 1
ATOM 5939 N N . ASP D 1 76 ? 43.665 15.005 -14.092 1.00 20.33 78 ASP D N 1
ATOM 5940 C CA . ASP D 1 76 ? 43.031 15.636 -12.942 1.00 19.94 78 ASP D CA 1
ATOM 5941 C C . ASP D 1 76 ? 41.715 16.277 -13.376 1.00 19.67 78 ASP D C 1
ATOM 5942 O O . ASP D 1 76 ? 41.696 17.402 -13.879 1.00 19.52 78 ASP D O 1
ATOM 5947 N N . PHE D 1 77 ? 40.620 15.544 -13.173 1.00 19.34 79 PHE D N 1
ATOM 5948 C CA . PHE D 1 77 ? 39.275 15.986 -13.555 1.00 19.07 79 PHE D CA 1
ATOM 5949 C C . PHE D 1 77 ? 38.888 17.334 -12.944 1.00 18.99 79 PHE D C 1
ATOM 5950 O O . PHE D 1 77 ? 38.271 18.169 -13.608 1.00 18.98 79 PHE D O 1
ATOM 5958 N N . PHE D 1 78 ? 39.259 17.538 -11.683 1.00 18.90 80 PHE D N 1
ATOM 5959 C CA . PHE D 1 78 ? 38.792 18.686 -10.903 1.00 18.84 80 PHE D CA 1
ATOM 5960 C C . PHE D 1 78 ? 39.511 19.987 -11.248 1.00 18.89 80 PHE D C 1
ATOM 5961 O O . PHE D 1 78 ? 38.893 21.053 -11.261 1.00 18.95 80 PHE D O 1
ATOM 5969 N N . LYS D 1 79 ? 40.810 19.898 -11.525 1.00 18.92 81 LYS D N 1
ATOM 5970 C CA . LYS D 1 79 ? 41.576 21.055 -11.991 1.00 18.97 81 LYS D CA 1
ATOM 5971 C C . LYS D 1 79 ? 41.210 21.425 -13.429 1.00 19.01 81 LYS D C 1
ATOM 5972 O O . LYS D 1 79 ? 41.233 22.600 -13.796 1.00 19.11 81 LYS D O 1
ATOM 5978 N N . GLN D 1 80 ? 40.865 20.416 -14.229 1.00 19.07 82 GLN D N 1
ATOM 5979 C CA . GLN D 1 80 ? 40.386 20.624 -15.597 1.00 19.14 82 GLN D CA 1
ATOM 5980 C C . GLN D 1 80 ? 39.036 21.332 -15.615 1.00 19.20 82 GLN D C 1
ATOM 5981 O O . GLN D 1 80 ? 38.787 22.188 -16.469 1.00 19.22 82 GLN D O 1
ATOM 5987 N N . SER D 1 81 ? 38.173 20.968 -14.667 1.00 19.16 83 SER D N 1
ATOM 5988 C CA . SER D 1 81 ? 36.785 21.427 -14.646 1.00 19.19 83 SER D CA 1
ATOM 5989 C C . SER D 1 81 ? 36.577 22.793 -13.996 1.00 19.23 83 SER D C 1
ATOM 5990 O O . SER D 1 81 ? 35.555 23.435 -14.239 1.00 19.23 83 SER D O 1
ATOM 5993 N N . LEU D 1 82 ? 37.538 23.231 -13.181 1.00 19.29 84 LEU D N 1
ATOM 5994 C CA . LEU D 1 82 ? 37.395 24.457 -12.380 1.00 19.35 84 LEU D CA 1
ATOM 5995 C C . LEU D 1 82 ? 37.090 25.732 -13.192 1.00 19.29 84 LEU D C 1
ATOM 5996 O O . LEU D 1 82 ? 36.131 26.436 -12.864 1.00 19.31 84 LEU D O 1
ATOM 6001 N N . PRO D 1 83 ? 37.893 26.035 -14.241 1.00 19.29 85 PRO D N 1
ATOM 6002 C CA . PRO D 1 83 ? 37.659 27.272 -15.003 1.00 19.21 85 PRO D CA 1
ATOM 6003 C C . PRO D 1 83 ? 36.243 27.384 -15.577 1.00 19.11 85 PRO D C 1
ATOM 6004 O O . PRO D 1 83 ? 35.613 28.437 -15.458 1.00 19.12 85 PRO D O 1
ATOM 6008 N N . GLY D 1 84 ? 35.752 26.306 -16.185 1.00 18.99 86 GLY D N 1
ATOM 6009 C CA . GLY D 1 84 ? 34.390 26.270 -16.721 1.00 18.78 86 GLY D CA 1
ATOM 6010 C C . GLY D 1 84 ? 33.351 26.054 -15.638 1.00 18.65 86 GLY D C 1
ATOM 6011 O O . GLY D 1 84 ? 32.180 26.401 -15.809 1.00 18.69 86 GLY D O 1
ATOM 6012 N N . GLY D 1 85 ? 33.789 25.476 -14.521 1.00 18.49 87 GLY D N 1
ATOM 6013 C CA . GLY D 1 85 ? 32.918 25.193 -13.385 1.00 18.21 87 GLY D CA 1
ATOM 6014 C C . GLY D 1 85 ? 32.481 23.742 -13.334 1.00 17.94 87 GLY D C 1
ATOM 6015 O O . GLY D 1 85 ? 32.464 23.049 -14.355 1.00 18.00 87 GLY D O 1
ATOM 6016 N N . PHE D 1 86 ? 32.142 23.277 -12.135 1.00 17.76 88 PHE D N 1
ATOM 6017 C CA . PHE D 1 86 ? 31.567 21.945 -11.964 1.00 17.53 88 PHE D CA 1
ATOM 6018 C C . PHE D 1 86 ? 30.645 21.863 -10.749 1.00 17.37 88 PHE D C 1
ATOM 6019 O O . PHE D 1 86 ? 30.548 22.806 -9.960 1.00 17.37 88 PHE D O 1
ATOM 6027 N N . SER D 1 87 ? 29.958 20.733 -10.625 1.00 17.12 89 SER D N 1
ATOM 6028 C CA . SER D 1 87 ? 29.020 20.506 -9.538 1.00 16.93 89 SER D CA 1
ATOM 6029 C C . SER D 1 87 ? 29.118 19.068 -9.052 1.00 16.67 89 SER D C 1
ATOM 6030 O O . SER D 1 87 ? 29.429 18.163 -9.829 1.00 16.61 89 SER D O 1
ATOM 6033 N N . TRP D 1 88 ? 28.869 18.862 -7.763 1.00 16.46 90 TRP D N 1
ATOM 6034 C CA . TRP D 1 88 ? 28.787 17.511 -7.222 1.00 16.26 90 TRP D CA 1
ATOM 6035 C C . TRP D 1 88 ? 27.552 17.297 -6.355 1.00 16.16 90 TRP D C 1
ATOM 6036 O O . TRP D 1 88 ? 27.030 18.238 -5.754 1.00 16.10 90 TRP D O 1
ATOM 6047 N N . GLU D 1 89 ? 27.084 16.052 -6.324 1.00 16.19 91 GLU D N 1
ATOM 6048 C CA . GLU D 1 89 ? 25.963 15.650 -5.480 1.00 16.19 91 GLU D CA 1
ATOM 6049 C C . GLU D 1 89 ? 26.301 14.342 -4.774 1.00 16.19 91 GLU D C 1
ATOM 6050 O O . GLU D 1 89 ? 27.038 13.520 -5.312 1.00 16.12 91 GLU D O 1
ATOM 6056 N N . ARG D 1 90 ? 25.760 14.158 -3.572 1.00 16.36 92 ARG D N 1
ATOM 6057 C CA . ARG D 1 90 ? 26.154 13.045 -2.710 1.00 16.53 92 ARG D CA 1
ATOM 6058 C C . ARG D 1 90 ? 25.005 12.532 -1.842 1.00 16.70 92 ARG D C 1
ATOM 6059 O O . ARG D 1 90 ? 24.189 13.313 -1.352 1.00 16.69 92 ARG D O 1
ATOM 6067 N N . VAL D 1 91 ? 24.947 11.211 -1.677 1.00 16.97 93 VAL D N 1
ATOM 6068 C CA . VAL D 1 91 ? 24.119 10.586 -0.646 1.00 17.30 93 VAL D CA 1
ATOM 6069 C C . VAL D 1 91 ? 25.040 9.891 0.350 1.00 17.41 93 VAL D C 1
ATOM 6070 O O . VAL D 1 91 ? 25.873 9.065 -0.036 1.00 17.35 93 VAL D O 1
ATOM 6074 N N . SER D 1 92 ? 24.892 10.236 1.626 1.00 17.67 94 SER D N 1
ATOM 6075 C CA . SER D 1 92 ? 25.638 9.581 2.697 1.00 17.98 94 SER D CA 1
ATOM 6076 C C . SER D 1 92 ? 24.684 8.771 3.569 1.00 18.25 94 SER D C 1
ATOM 6077 O O . SER D 1 92 ? 23.817 9.336 4.239 1.00 18.31 94 SER D O 1
ATOM 6080 N N . THR D 1 93 ? 24.851 7.449 3.545 1.00 18.57 95 THR D N 1
ATOM 6081 C CA . THR D 1 93 ? 23.954 6.526 4.241 1.00 18.94 95 THR D CA 1
ATOM 6082 C C . THR D 1 93 ? 24.639 5.897 5.456 1.00 19.20 95 THR D C 1
ATOM 6083 O O . THR D 1 93 ? 25.542 5.072 5.312 1.00 19.29 95 THR D O 1
ATOM 6087 N N . TYR D 1 94 ? 24.193 6.291 6.646 1.00 19.62 96 TYR D N 1
ATOM 6088 C CA . TYR D 1 94 ? 24.769 5.806 7.900 1.00 20.01 96 TYR D CA 1
ATOM 6089 C C . TYR D 1 94 ? 24.171 4.463 8.312 1.00 20.48 96 TYR D C 1
ATOM 6090 O O . TYR D 1 94 ? 23.008 4.174 8.019 1.00 20.43 96 TYR D O 1
ATOM 6099 N N . GLU D 1 95 ? 24.975 3.651 8.995 1.00 21.02 97 GLU D N 1
ATOM 6100 C CA . GLU D 1 95 ? 24.593 2.279 9.342 1.00 21.58 97 GLU D CA 1
ATOM 6101 C C . GLU D 1 95 ? 23.442 2.168 10.350 1.00 21.77 97 GLU D C 1
ATOM 6102 O O . GLU D 1 95 ? 22.825 1.105 10.473 1.00 21.97 97 GLU D O 1
ATOM 6108 N N . ASP D 1 96 ? 23.154 3.259 11.059 1.00 21.94 98 ASP D N 1
ATOM 6109 C CA . ASP D 1 96 ? 22.044 3.282 12.016 1.00 22.07 98 ASP D CA 1
ATOM 6110 C C . ASP D 1 96 ? 20.764 3.949 11.485 1.00 21.98 98 ASP D C 1
ATOM 6111 O O . ASP D 1 96 ? 19.777 4.070 12.213 1.00 22.20 98 ASP D O 1
ATOM 6116 N N . GLY D 1 97 ? 20.782 4.365 10.219 1.00 21.69 99 GLY D N 1
ATOM 6117 C CA . GLY D 1 97 ? 19.577 4.871 9.559 1.00 21.33 99 GLY D CA 1
ATOM 6118 C C . GLY D 1 97 ? 19.657 6.267 8.964 1.00 21.07 99 GLY D C 1
ATOM 6119 O O . GLY D 1 97 ? 18.882 6.604 8.064 1.00 21.19 99 GLY D O 1
ATOM 6120 N N . GLY D 1 98 ? 20.584 7.081 9.466 1.00 20.71 100 GLY D N 1
ATOM 6121 C CA . GLY D 1 98 ? 20.748 8.459 9.002 1.00 20.14 100 GLY D CA 1
ATOM 6122 C C . GLY D 1 98 ? 21.113 8.568 7.532 1.00 19.79 100 GLY D C 1
ATOM 6123 O O . GLY D 1 98 ? 21.964 7.826 7.040 1.00 19.67 100 GLY D O 1
ATOM 6124 N N . VAL D 1 99 ? 20.449 9.485 6.830 1.00 19.37 101 VAL D N 1
ATOM 6125 C CA . VAL D 1 99 ? 20.729 9.750 5.417 1.00 19.02 101 VAL D CA 1
ATOM 6126 C C . VAL D 1 99 ? 20.907 11.253 5.193 1.00 18.79 101 VAL D C 1
ATOM 6127 O O . VAL D 1 99 ? 20.009 12.048 5.484 1.00 18.64 101 VAL D O 1
ATOM 6131 N N . LEU D 1 100 ? 22.078 11.628 4.686 1.00 18.45 102 LEU D N 1
ATOM 6132 C CA . LEU D 1 100 ? 22.393 13.022 4.403 1.00 18.16 102 LEU D CA 1
ATOM 6133 C C . LEU D 1 100 ? 22.625 13.226 2.910 1.00 17.94 102 LEU D C 1
ATOM 6134 O O . LEU D 1 100 ? 23.560 12.662 2.332 1.00 17.82 102 LEU D O 1
ATOM 6139 N N . SER D 1 101 ? 21.765 14.038 2.298 1.00 17.73 103 SER D N 1
ATOM 6140 C CA . SER D 1 101 ? 21.869 14.367 0.879 1.00 17.66 103 SER D CA 1
ATOM 6141 C C . SER D 1 101 ? 22.435 15.771 0.694 1.00 17.68 103 SER D C 1
ATOM 6142 O O . SER D 1 101 ? 22.074 16.693 1.426 1.00 17.70 103 SER D O 1
ATOM 6145 N N . ALA D 1 102 ? 23.327 15.925 -0.283 1.00 17.64 104 ALA D N 1
ATOM 6146 C CA . ALA D 1 102 ? 23.986 17.206 -0.528 1.00 17.66 104 ALA D CA 1
ATOM 6147 C C . ALA D 1 102 ? 24.190 17.501 -2.011 1.00 17.66 104 ALA D C 1
ATOM 6148 O O . ALA D 1 102 ? 24.498 16.605 -2.796 1.00 17.51 104 ALA D O 1
ATOM 6150 N N . THR D 1 103 ? 24.002 18.767 -2.377 1.00 17.72 105 THR D N 1
ATOM 6151 C CA . THR D 1 103 ? 24.309 19.258 -3.719 1.00 17.90 105 THR D CA 1
ATOM 6152 C C . THR D 1 103 ? 25.214 20.489 -3.615 1.00 17.96 105 THR D C 1
ATOM 6153 O O . THR D 1 103 ? 25.097 21.278 -2.672 1.00 17.93 105 THR D O 1
ATOM 6157 N N . GLN D 1 104 ? 26.122 20.639 -4.575 1.00 18.12 106 GLN D N 1
ATOM 6158 C CA . GLN D 1 104 ? 27.133 21.693 -4.510 1.00 18.30 106 GLN D CA 1
ATOM 6159 C C . GLN D 1 104 ? 27.504 22.216 -5.892 1.00 18.58 106 GLN D C 1
ATOM 6160 O O . GLN D 1 104 ? 27.543 21.457 -6.858 1.00 18.38 106 GLN D O 1
ATOM 6166 N N . GLU D 1 105 ? 27.770 23.518 -5.973 1.00 18.99 107 GLU D N 1
ATOM 6167 C CA . GLU D 1 105 ? 28.276 24.136 -7.194 1.00 19.59 107 GLU D CA 1
ATOM 6168 C C . GLU D 1 105 ? 29.636 24.781 -6.940 1.00 19.76 107 GLU D C 1
ATOM 6169 O O . GLU D 1 105 ? 29.829 25.474 -5.938 1.00 19.78 107 GLU D O 1
ATOM 6175 N N . THR D 1 106 ? 30.574 24.537 -7.852 1.00 20.08 108 THR D N 1
ATOM 6176 C CA . THR D 1 106 ? 31.916 25.105 -7.773 1.00 20.46 108 THR D CA 1
ATOM 6177 C C . THR D 1 106 ? 32.201 25.947 -9.014 1.00 20.81 108 THR D C 1
ATOM 6178 O O . THR D 1 106 ? 32.027 25.484 -10.143 1.00 20.65 108 THR D O 1
ATOM 6182 N N . SER D 1 107 ? 32.626 27.187 -8.791 1.00 21.29 109 SER D N 1
ATOM 6183 C CA . SER D 1 107 ? 33.014 28.088 -9.873 1.00 21.75 109 SER D CA 1
ATOM 6184 C C . SER D 1 107 ? 34.267 28.875 -9.495 1.00 22.06 109 SER D C 1
ATOM 6185 O O . SER D 1 107 ? 34.645 28.928 -8.322 1.00 22.07 109 SER D O 1
ATOM 6188 N N . LEU D 1 108 ? 34.906 29.482 -10.493 1.00 22.54 110 LEU D N 1
ATOM 6189 C CA . LEU D 1 108 ? 36.149 30.216 -10.279 1.00 22.92 110 LEU D CA 1
ATOM 6190 C C . LEU D 1 108 ? 36.056 31.674 -10.718 1.00 23.29 110 LEU D C 1
ATOM 6191 O O . LEU D 1 108 ? 35.567 31.977 -11.809 1.00 23.29 110 LEU D O 1
ATOM 6196 N N . GLN D 1 109 ? 36.529 32.565 -9.851 1.00 23.67 111 GLN D N 1
ATOM 6197 C CA . GLN D 1 109 ? 36.640 33.989 -10.160 1.00 24.19 111 GLN D CA 1
ATOM 6198 C C . GLN D 1 109 ? 38.002 34.502 -9.705 1.00 24.29 111 GLN D C 1
ATOM 6199 O O . GLN D 1 109 ? 38.197 34.823 -8.529 1.00 24.39 111 GLN D O 1
ATOM 6205 N N . GLY D 1 110 ? 38.944 34.560 -10.643 1.00 24.43 112 GLY D N 1
ATOM 6206 C CA . GLY D 1 110 ? 40.317 34.965 -10.351 1.00 24.58 112 GLY D CA 1
ATOM 6207 C C . GLY D 1 110 ? 41.090 33.851 -9.675 1.00 24.62 112 GLY D C 1
ATOM 6208 O O . GLY D 1 110 ? 41.370 32.818 -10.288 1.00 24.72 112 GLY D O 1
ATOM 6209 N N . ASP D 1 111 ? 41.431 34.064 -8.407 1.00 24.59 113 ASP D N 1
ATOM 6210 C CA . ASP D 1 111 ? 42.115 33.052 -7.606 1.00 24.64 113 ASP D CA 1
ATOM 6211 C C . ASP D 1 111 ? 41.198 32.483 -6.521 1.00 24.43 113 ASP D C 1
ATOM 6212 O O . ASP D 1 111 ? 41.631 31.689 -5.681 1.00 24.58 113 ASP D O 1
ATOM 6217 N N . CYS D 1 112 ? 39.932 32.895 -6.553 1.00 24.19 114 CYS D N 1
ATOM 6218 C CA . CYS D 1 112 ? 38.962 32.512 -5.533 1.00 23.89 114 CYS D CA 1
ATOM 6219 C C . CYS D 1 112 ? 38.012 31.422 -6.020 1.00 23.56 114 CYS D C 1
ATOM 6220 O O . CYS D 1 112 ? 37.229 31.630 -6.952 1.00 23.51 114 CYS D O 1
ATOM 6223 N N . ILE D 1 113 ? 38.098 30.261 -5.378 1.00 23.04 115 ILE D N 1
ATOM 6224 C CA . ILE D 1 113 ? 37.204 29.144 -5.649 1.00 22.57 115 ILE D CA 1
ATOM 6225 C C . ILE D 1 113 ? 35.949 29.322 -4.800 1.00 22.25 115 ILE D C 1
ATOM 6226 O O . ILE D 1 113 ? 36.009 29.261 -3.568 1.00 22.21 115 ILE D O 1
ATOM 6231 N N . ILE D 1 114 ? 34.818 29.558 -5.457 1.00 21.80 116 ILE D N 1
ATOM 6232 C CA . ILE D 1 114 ? 33.571 29.794 -4.731 1.00 21.44 116 ILE D CA 1
ATOM 6233 C C . ILE D 1 114 ? 32.703 28.533 -4.698 1.00 21.12 116 ILE D C 1
ATOM 6234 O O . ILE D 1 114 ? 32.490 27.879 -5.723 1.00 21.12 116 ILE D O 1
ATOM 6239 N N . CYS D 1 115 ? 32.233 28.194 -3.500 1.00 20.63 117 CYS D N 1
ATOM 6240 C CA . CYS D 1 115 ? 31.468 26.974 -3.270 1.00 20.19 117 CYS D CA 1
ATOM 6241 C C . CYS D 1 115 ? 30.110 27.288 -2.652 1.00 19.94 117 CYS D C 1
ATOM 6242 O O . CYS D 1 115 ? 30.026 27.989 -1.642 1.00 19.89 117 CYS D O 1
ATOM 6245 N N . LYS D 1 116 ? 29.052 26.773 -3.272 1.00 19.66 118 LYS D N 1
ATOM 6246 C CA . LYS D 1 116 ? 27.691 26.935 -2.761 1.00 19.45 118 LYS D CA 1
ATOM 6247 C C . LYS D 1 116 ? 27.071 25.562 -2.515 1.00 19.18 118 LYS D C 1
ATOM 6248 O O . LYS D 1 116 ? 26.816 24.813 -3.460 1.00 19.01 118 LYS D O 1
ATOM 6254 N N . VAL D 1 117 ? 26.842 25.245 -1.241 1.00 18.92 119 VAL D N 1
ATOM 6255 C CA . VAL D 1 117 ? 26.396 23.913 -0.822 1.00 18.67 119 VAL D CA 1
ATOM 6256 C C . VAL D 1 117 ? 24.980 23.939 -0.246 1.00 18.60 119 VAL D C 1
ATOM 6257 O O . VAL D 1 117 ? 24.617 24.858 0.493 1.00 18.46 119 VAL D O 1
ATOM 6261 N N . LYS D 1 118 ? 24.188 22.925 -0.592 1.00 18.50 120 LYS D N 1
ATOM 6262 C CA . LYS D 1 118 ? 22.878 22.702 0.021 1.00 18.55 120 LYS D CA 1
ATOM 6263 C C . LYS D 1 118 ? 22.826 21.302 0.625 1.00 18.50 120 LYS D C 1
ATOM 6264 O O . LYS D 1 118 ? 23.273 20.333 0.005 1.00 18.33 120 LYS D O 1
ATOM 6270 N N . VAL D 1 119 ? 22.278 21.208 1.834 1.00 18.39 121 VAL D N 1
ATOM 6271 C CA . VAL D 1 119 ? 22.308 19.974 2.620 1.00 18.47 121 VAL D CA 1
ATOM 6272 C C . VAL D 1 119 ? 20.919 19.622 3.167 1.00 18.41 121 VAL D C 1
ATOM 6273 O O . VAL D 1 119 ? 20.194 20.496 3.641 1.00 18.30 121 VAL D O 1
ATOM 6277 N N . LEU D 1 120 ? 20.549 18.345 3.080 1.00 18.42 122 LEU D N 1
ATOM 6278 C CA . LEU D 1 120 ? 19.288 17.865 3.648 1.00 18.47 122 LEU D CA 1
ATOM 6279 C C . LEU D 1 120 ? 19.472 16.486 4.283 1.00 18.53 122 LEU D C 1
ATOM 6280 O O . LEU D 1 120 ? 19.700 15.492 3.587 1.00 18.32 122 LEU D O 1
ATOM 6285 N N . GLY D 1 121 ? 19.373 16.442 5.610 1.00 18.65 123 GLY D N 1
ATOM 6286 C CA . GLY D 1 121 ? 19.537 15.202 6.365 1.00 19.01 123 GLY D CA 1
ATOM 6287 C C . GLY D 1 121 ? 18.295 14.805 7.132 1.00 19.20 123 GLY D C 1
ATOM 6288 O O . GLY D 1 121 ? 17.655 15.647 7.768 1.00 19.11 123 GLY D O 1
ATOM 6289 N N . THR D 1 122 ? 17.955 13.519 7.063 1.00 19.50 124 THR D N 1
ATOM 6290 C CA . THR D 1 122 ? 16.777 12.972 7.739 1.00 19.86 124 THR D CA 1
ATOM 6291 C C . THR D 1 122 ? 17.057 11.577 8.304 1.00 20.27 124 THR D C 1
ATOM 6292 O O . THR D 1 122 ? 18.085 10.966 7.993 1.00 20.16 124 THR D O 1
ATOM 6296 N N . ASN D 1 123 ? 16.129 11.089 9.129 1.00 20.80 125 ASN D N 1
ATOM 6297 C CA . ASN D 1 123 ? 16.128 9.708 9.642 1.00 21.32 125 ASN D CA 1
ATOM 6298 C C . ASN D 1 123 ? 17.291 9.318 10.561 1.00 21.63 125 ASN D C 1
ATOM 6299 O O . ASN D 1 123 ? 17.548 8.128 10.770 1.00 21.62 125 ASN D O 1
ATOM 6304 N N . PHE D 1 124 ? 17.982 10.314 11.109 1.00 22.00 126 PHE D N 1
ATOM 6305 C CA . PHE D 1 124 ? 19.025 10.067 12.100 1.00 22.39 126 PHE D CA 1
ATOM 6306 C C . PHE D 1 124 ? 18.370 9.675 13.424 1.00 22.69 126 PHE D C 1
ATOM 6307 O O . PHE D 1 124 ? 17.473 10.380 13.896 1.00 22.65 126 PHE D O 1
ATOM 6315 N N . PRO D 1 125 ? 18.803 8.545 14.020 1.00 22.98 127 PRO D N 1
ATOM 6316 C CA . PRO D 1 125 ? 18.218 8.074 15.278 1.00 23.27 127 PRO D CA 1
ATOM 6317 C C . PRO D 1 125 ? 18.277 9.152 16.354 1.00 23.55 127 PRO D C 1
ATOM 6318 O O . PRO D 1 125 ? 19.352 9.690 16.632 1.00 23.57 127 PRO D O 1
ATOM 6322 N N . ALA D 1 126 ? 17.122 9.464 16.940 1.00 23.96 128 ALA D N 1
ATOM 6323 C CA . ALA D 1 126 ? 17.010 10.518 17.952 1.00 24.30 128 ALA D CA 1
ATOM 6324 C C . ALA D 1 126 ? 18.002 10.353 19.105 1.00 24.55 128 ALA D C 1
ATOM 6325 O O . ALA D 1 126 ? 18.446 11.340 19.692 1.00 24.70 128 ALA D O 1
ATOM 6327 N N . ASN D 1 127 ? 18.347 9.103 19.411 1.00 24.87 129 ASN D N 1
ATOM 6328 C CA . ASN D 1 127 ? 19.284 8.791 20.489 1.00 25.10 129 ASN D CA 1
ATOM 6329 C C . ASN D 1 127 ? 20.598 8.168 20.004 1.00 25.11 129 ASN D C 1
ATOM 6330 O O . ASN D 1 127 ? 21.325 7.545 20.783 1.00 25.23 129 ASN D O 1
ATOM 6335 N N . GLY D 1 128 ? 20.897 8.346 18.718 1.00 25.02 130 GLY D N 1
ATOM 6336 C CA . GLY D 1 128 ? 22.160 7.887 18.140 1.00 24.93 130 GLY D CA 1
ATOM 6337 C C . GLY D 1 128 ? 23.291 8.865 18.416 1.00 24.85 130 GLY D C 1
ATOM 6338 O O . GLY D 1 128 ? 23.043 9.973 18.894 1.00 24.82 130 GLY D O 1
ATOM 6339 N N . PRO D 1 129 ? 24.543 8.467 18.109 1.00 24.86 131 PRO D N 1
ATOM 6340 C CA . PRO D 1 129 ? 25.719 9.305 18.385 1.00 24.85 131 PRO D CA 1
ATOM 6341 C C . PRO D 1 129 ? 25.724 10.657 17.662 1.00 24.84 131 PRO D C 1
ATOM 6342 O O . PRO D 1 129 ? 26.283 11.625 18.183 1.00 24.80 131 PRO D O 1
ATOM 6346 N N . VAL D 1 130 ? 25.109 10.719 16.482 1.00 24.87 132 VAL D N 1
ATOM 6347 C CA . VAL D 1 130 ? 25.034 11.963 15.708 1.00 24.90 132 VAL D CA 1
ATOM 6348 C C . VAL D 1 130 ? 24.146 13.003 16.402 1.00 24.95 132 VAL D C 1
ATOM 6349 O O . VAL D 1 130 ? 24.587 14.125 16.667 1.00 24.99 132 VAL D O 1
ATOM 6353 N N . MET D 1 131 ? 22.908 12.618 16.706 1.00 24.96 133 MET D N 1
ATOM 6354 C CA . MET D 1 131 ? 21.940 13.527 17.325 1.00 24.98 133 MET D CA 1
ATOM 6355 C C . MET D 1 131 ? 22.243 13.828 18.795 1.00 24.97 133 MET D C 1
ATOM 6356 O O . MET D 1 131 ? 21.759 14.822 19.342 1.00 24.96 133 MET D O 1
ATOM 6361 N N . GLN D 1 132 ? 23.044 12.972 19.424 1.00 24.99 134 GLN D N 1
ATOM 6362 C CA . GLN D 1 132 ? 23.458 13.176 20.814 1.00 25.05 134 GLN D CA 1
ATOM 6363 C C . GLN D 1 132 ? 24.868 13.763 20.921 1.00 24.92 134 GLN D C 1
ATOM 6364 O O . GLN D 1 132 ? 25.403 13.915 22.023 1.00 24.89 134 GLN D O 1
ATOM 6370 N N . LYS D 1 133 ? 25.449 14.098 19.768 1.00 24.78 135 LYS D N 1
ATOM 6371 C CA . LYS D 1 133 ? 26.773 14.729 19.676 1.00 24.64 135 LYS D CA 1
ATOM 6372 C C . LYS D 1 133 ? 27.860 13.965 20.440 1.00 24.50 135 LYS D C 1
ATOM 6373 O O . LYS D 1 133 ? 28.514 14.507 21.336 1.00 24.56 135 LYS D O 1
ATOM 6379 N N . LYS D 1 134 ? 28.041 12.700 20.072 1.00 24.32 136 LYS D N 1
ATOM 6380 C CA . LYS D 1 134 ? 29.040 11.838 20.699 1.00 24.16 136 LYS D CA 1
ATOM 6381 C C . LYS D 1 134 ? 30.057 11.314 19.679 1.00 23.94 136 LYS D C 1
ATOM 6382 O O . LYS D 1 134 ? 30.582 10.206 19.818 1.00 23.95 136 LYS D O 1
ATOM 6388 N N . THR D 1 135 ? 30.331 12.129 18.662 1.00 23.67 137 THR D N 1
ATOM 6389 C CA . THR D 1 135 ? 31.296 11.786 17.617 1.00 23.43 137 THR D CA 1
ATOM 6390 C C . THR D 1 135 ? 32.598 12.563 17.821 1.00 23.34 137 THR D C 1
ATOM 6391 O O . THR D 1 135 ? 32.590 13.663 18.383 1.00 23.23 137 THR D O 1
ATOM 6395 N N . CYS D 1 136 ? 33.709 11.989 17.362 1.00 23.19 138 CYS D N 1
ATOM 6396 C CA . CYS D 1 136 ? 35.038 12.551 17.621 1.00 23.19 138 CYS D CA 1
ATOM 6397 C C . CYS D 1 136 ? 35.884 12.746 16.359 1.00 22.87 138 CYS D C 1
ATOM 6398 O O . CYS D 1 136 ? 37.115 12.660 16.409 1.00 22.86 138 CYS D O 1
ATOM 6401 N N . GLY D 1 137 ? 35.225 13.015 15.235 1.00 22.57 139 GLY D N 1
ATOM 6402 C CA . GLY D 1 137 ? 35.919 13.240 13.969 1.00 22.10 139 GLY D CA 1
ATOM 6403 C C . GLY D 1 137 ? 36.050 11.993 13.114 1.00 21.77 139 GLY D C 1
ATOM 6404 O O . GLY D 1 137 ? 35.908 10.870 13.604 1.00 21.73 139 GLY D O 1
ATOM 6405 N N . TRP D 1 138 ? 36.327 12.200 11.830 1.00 21.37 140 TRP D N 1
ATOM 6406 C CA . TRP D 1 138 ? 36.433 11.106 10.869 1.00 21.14 140 TRP D CA 1
ATOM 6407 C C . TRP D 1 138 ? 37.836 10.519 10.808 1.00 21.00 140 TRP D C 1
ATOM 6408 O O . TRP D 1 138 ? 38.829 11.225 10.999 1.00 21.01 140 TRP D O 1
ATOM 6419 N N . GLU D 1 139 ? 37.901 9.218 10.536 1.00 20.77 141 GLU D N 1
ATOM 6420 C CA . GLU D 1 139 ? 39.156 8.539 10.238 1.00 20.64 141 GLU D CA 1
ATOM 6421 C C . GLU D 1 139 ? 39.615 8.924 8.829 1.00 20.53 141 GLU D C 1
ATOM 6422 O O . GLU D 1 139 ? 38.823 9.458 8.046 1.00 20.53 141 GLU D O 1
ATOM 6428 N N . PRO D 1 140 ? 40.900 8.678 8.500 1.00 20.41 142 PRO D N 1
ATOM 6429 C CA . PRO D 1 140 ? 41.288 8.759 7.093 1.00 20.28 142 PRO D CA 1
ATOM 6430 C C . PRO D 1 140 ? 40.588 7.664 6.290 1.00 20.20 142 PRO D C 1
ATOM 6431 O O . PRO D 1 140 ? 40.198 6.642 6.856 1.00 20.15 142 PRO D O 1
ATOM 6435 N N . SER D 1 141 ? 40.415 7.884 4.990 1.00 20.16 143 SER D N 1
ATOM 6436 C CA . SER D 1 141 ? 39.762 6.893 4.137 1.00 20.14 143 SER D CA 1
ATOM 6437 C C . SER D 1 141 ? 40.337 6.871 2.723 1.00 20.06 143 SER D C 1
ATOM 6438 O O . SER D 1 141 ? 41.123 7.745 2.346 1.00 19.98 143 SER D O 1
ATOM 6441 N N . THR D 1 142 ? 39.947 5.853 1.960 1.00 19.91 144 THR D N 1
ATOM 6442 C CA . THR D 1 142 ? 40.298 5.751 0.548 1.00 19.83 144 THR D CA 1
ATOM 6443 C C . THR D 1 142 ? 39.026 5.745 -0.299 1.00 19.85 144 THR D C 1
ATOM 6444 O O . THR D 1 142 ? 38.149 4.895 -0.121 1.00 19.77 144 THR D O 1
ATOM 6448 N N . GLU D 1 143 ? 38.939 6.709 -1.212 1.00 19.78 145 GLU D N 1
ATOM 6449 C CA . GLU D 1 143 ? 37.787 6.855 -2.096 1.00 19.83 145 GLU D CA 1
ATOM 6450 C C . GLU D 1 143 ? 38.100 6.289 -3.478 1.00 19.62 145 GLU D C 1
ATOM 6451 O O . GLU D 1 143 ? 39.228 6.401 -3.959 1.00 19.52 145 GLU D O 1
ATOM 6457 N N . THR D 1 144 ? 37.098 5.679 -4.108 1.00 19.37 146 THR D N 1
ATOM 6458 C CA . THR D 1 144 ? 37.256 5.095 -5.440 1.00 19.20 146 THR D CA 1
ATOM 6459 C C . THR D 1 144 ? 36.701 6.036 -6.508 1.00 19.05 146 THR D C 1
ATOM 6460 O O . THR D 1 144 ? 35.520 6.384 -6.485 1.00 18.89 146 THR D O 1
ATOM 6464 N N . VAL D 1 145 ? 37.567 6.438 -7.436 1.00 18.94 147 VAL D N 1
ATOM 6465 C CA . VAL D 1 145 ? 37.204 7.367 -8.507 1.00 18.93 147 VAL D CA 1
ATOM 6466 C C . VAL D 1 145 ? 36.896 6.601 -9.797 1.00 18.95 147 VAL D C 1
ATOM 6467 O O . VAL D 1 145 ? 37.788 5.999 -10.400 1.00 18.92 147 VAL D O 1
ATOM 6471 N N . ILE D 1 146 ? 35.628 6.627 -10.206 1.00 19.01 148 ILE D N 1
ATOM 6472 C CA . ILE D 1 146 ? 35.167 5.895 -11.390 1.00 19.18 148 ILE D CA 1
ATOM 6473 C C . ILE D 1 146 ? 34.691 6.858 -12.480 1.00 19.31 148 ILE D C 1
ATOM 6474 O O . ILE D 1 146 ? 33.822 7.694 -12.225 1.00 19.21 148 ILE D O 1
ATOM 6479 N N . PRO D 1 147 ? 35.258 6.745 -13.699 1.00 19.53 149 PRO D N 1
ATOM 6480 C CA . PRO D 1 147 ? 34.739 7.521 -14.830 1.00 19.78 149 PRO D CA 1
ATOM 6481 C C . PRO D 1 147 ? 33.388 6.969 -15.294 1.00 19.99 149 PRO D C 1
ATOM 6482 O O . PRO D 1 147 ? 33.224 5.751 -15.401 1.00 20.06 149 PRO D O 1
ATOM 6486 N N . ARG D 1 148 ? 32.428 7.860 -15.549 1.00 20.31 150 ARG D N 1
ATOM 6487 C CA . ARG D 1 148 ? 31.073 7.439 -15.926 1.00 20.67 150 ARG D CA 1
ATOM 6488 C C . ARG D 1 148 ? 30.281 8.528 -16.658 1.00 20.83 150 ARG D C 1
ATOM 6489 O O . ARG D 1 148 ? 30.009 9.599 -16.109 1.00 20.89 150 ARG D O 1
ATOM 6497 N N . ASP D 1 149 ? 29.883 8.200 -17.889 1.00 21.03 151 ASP D N 1
ATOM 6498 C CA . ASP D 1 149 ? 29.343 9.156 -18.878 1.00 21.22 151 ASP D CA 1
ATOM 6499 C C . ASP D 1 149 ? 29.682 10.637 -18.702 1.00 21.03 151 ASP D C 1
ATOM 6500 O O . ASP D 1 149 ? 28.874 11.443 -18.209 1.00 21.09 151 ASP D O 1
ATOM 6505 N N . GLY D 1 150 ? 30.895 10.980 -19.125 1.00 20.68 152 GLY D N 1
ATOM 6506 C CA . GLY D 1 150 ? 31.329 12.371 -19.190 1.00 20.48 152 GLY D CA 1
ATOM 6507 C C . GLY D 1 150 ? 31.735 12.965 -17.858 1.00 20.21 152 GLY D C 1
ATOM 6508 O O . GLY D 1 150 ? 32.298 14.060 -17.814 1.00 20.19 152 GLY D O 1
ATOM 6509 N N . GLY D 1 151 ? 31.456 12.246 -16.775 1.00 20.02 153 GLY D N 1
ATOM 6510 C CA . GLY D 1 151 ? 31.757 12.723 -15.430 1.00 19.71 153 GLY D CA 1
ATOM 6511 C C . GLY D 1 151 ? 32.399 11.669 -14.552 1.00 19.53 153 GLY D C 1
ATOM 6512 O O . GLY D 1 151 ? 33.073 10.759 -15.041 1.00 19.38 153 GLY D O 1
ATOM 6513 N N . LEU D 1 152 ? 32.181 11.803 -13.246 1.00 19.42 154 LEU D N 1
ATOM 6514 C CA . LEU D 1 152 ? 32.769 10.912 -12.252 1.00 19.37 154 LEU D CA 1
ATOM 6515 C C . LEU D 1 152 ? 31.729 10.361 -11.281 1.00 19.23 154 LEU D C 1
ATOM 6516 O O . LEU D 1 152 ? 30.745 11.032 -10.956 1.00 19.10 154 LEU D O 1
ATOM 6521 N N . LEU D 1 153 ? 31.955 9.126 -10.845 1.00 19.03 155 LEU D N 1
ATOM 6522 C CA . LEU D 1 153 ? 31.247 8.541 -9.716 1.00 18.98 155 LEU D CA 1
ATOM 6523 C C . LEU D 1 153 ? 32.295 8.203 -8.666 1.00 18.82 155 LEU D C 1
ATOM 6524 O O . LEU D 1 153 ? 33.254 7.483 -8.953 1.00 18.87 155 LEU D O 1
ATOM 6529 N N . LEU D 1 154 ? 32.127 8.737 -7.460 1.00 18.73 156 LEU D N 1
ATOM 6530 C CA . LEU D 1 154 ? 33.041 8.449 -6.358 1.00 18.66 156 LEU D CA 1
ATOM 6531 C C . LEU D 1 154 ? 32.339 7.699 -5.232 1.00 18.71 156 LEU D C 1
ATOM 6532 O O . LEU D 1 154 ? 31.273 8.108 -4.771 1.00 18.67 156 LEU D O 1
ATOM 6537 N N . ARG D 1 155 ? 32.946 6.593 -4.806 1.00 18.79 157 ARG D N 1
ATOM 6538 C CA . ARG D 1 155 ? 32.388 5.753 -3.749 1.00 18.88 157 ARG D CA 1
ATOM 6539 C C . ARG D 1 155 ? 33.387 5.534 -2.614 1.00 18.89 157 ARG D C 1
ATOM 6540 O O . ARG D 1 155 ? 34.573 5.297 -2.851 1.00 18.84 157 ARG D O 1
ATOM 6548 N N . ASP D 1 156 ? 32.891 5.623 -1.383 1.00 18.97 158 ASP D N 1
ATOM 6549 C CA . ASP D 1 156 ? 33.722 5.508 -0.188 1.00 19.10 158 ASP D CA 1
ATOM 6550 C C . ASP D 1 156 ? 32.925 4.872 0.950 1.00 19.20 158 ASP D C 1
ATOM 6551 O O . ASP D 1 156 ? 31.692 4.881 0.939 1.00 19.09 158 ASP D O 1
ATOM 6556 N N . THR D 1 157 ? 33.637 4.309 1.922 1.00 19.43 159 THR D N 1
ATOM 6557 C CA . THR D 1 157 ? 33.016 3.846 3.161 1.00 19.76 159 THR D CA 1
ATOM 6558 C C . THR D 1 157 ? 33.731 4.437 4.388 1.00 19.98 159 THR D C 1
ATOM 6559 O O . THR D 1 157 ? 34.434 3.722 5.109 1.00 20.02 159 THR D O 1
ATOM 6563 N N . PRO D 1 158 ? 33.551 5.754 4.625 1.00 20.20 160 PRO D N 1
ATOM 6564 C CA . PRO D 1 158 ? 34.250 6.418 5.725 1.00 20.38 160 PRO D CA 1
ATOM 6565 C C . PRO D 1 158 ? 33.760 5.972 7.101 1.00 20.57 160 PRO D C 1
ATOM 6566 O O . PRO D 1 158 ? 32.581 5.645 7.269 1.00 20.63 160 PRO D O 1
ATOM 6570 N N . ALA D 1 159 ? 34.675 5.951 8.067 1.00 20.78 161 ALA D N 1
ATOM 6571 C CA . ALA D 1 159 ? 34.360 5.569 9.439 1.00 20.98 161 ALA D CA 1
ATOM 6572 C C . ALA D 1 159 ? 34.494 6.765 10.377 1.00 21.18 161 ALA D C 1
ATOM 6573 O O . ALA D 1 159 ? 35.530 7.433 10.408 1.00 21.21 161 ALA D O 1
ATOM 6575 N N . LEU D 1 160 ? 33.432 7.024 11.134 1.00 21.39 162 LEU D N 1
ATOM 6576 C CA . LEU D 1 160 ? 33.378 8.147 12.062 1.00 21.76 162 LEU D CA 1
ATOM 6577 C C . LEU D 1 160 ? 33.679 7.677 13.482 1.00 22.02 162 LEU D C 1
ATOM 6578 O O . LEU D 1 160 ? 32.998 6.795 14.005 1.00 22.04 162 LEU D O 1
ATOM 6583 N N . MET D 1 161 ? 34.703 8.271 14.094 1.00 22.43 163 MET D N 1
ATOM 6584 C CA . MET D 1 161 ? 35.116 7.918 15.455 1.00 22.87 163 MET D CA 1
ATOM 6585 C C . MET D 1 161 ? 34.078 8.356 16.485 1.00 23.17 163 MET D C 1
ATOM 6586 O O . MET D 1 161 ? 33.468 9.418 16.353 1.00 23.15 163 MET D O 1
ATOM 6591 N N . LEU D 1 162 ? 33.885 7.524 17.505 1.00 23.61 164 LEU D N 1
ATOM 6592 C CA . LEU D 1 162 ? 32.878 7.777 18.534 1.00 24.06 164 LEU D CA 1
ATOM 6593 C C . LEU D 1 162 ? 33.506 7.946 19.914 1.00 24.36 164 LEU D C 1
ATOM 6594 O O . LEU D 1 162 ? 34.616 7.467 20.164 1.00 24.50 164 LEU D O 1
ATOM 6599 N N . ALA D 1 163 ? 32.782 8.625 20.804 1.00 24.75 165 ALA D N 1
ATOM 6600 C CA . ALA D 1 163 ? 33.247 8.893 22.167 1.00 25.08 165 ALA D CA 1
ATOM 6601 C C . ALA D 1 163 ? 33.459 7.623 22.989 1.00 25.35 165 ALA D C 1
ATOM 6602 O O . ALA D 1 163 ? 34.332 7.581 23.858 1.00 25.46 165 ALA D O 1
ATOM 6604 N N . ASP D 1 164 ? 32.665 6.591 22.703 1.00 25.62 166 ASP D N 1
ATOM 6605 C CA . ASP D 1 164 ? 32.791 5.299 23.383 1.00 25.81 166 ASP D CA 1
ATOM 6606 C C . ASP D 1 164 ? 34.006 4.485 22.912 1.00 25.74 166 ASP D C 1
ATOM 6607 O O . ASP D 1 164 ? 34.262 3.389 23.418 1.00 25.94 166 ASP D O 1
ATOM 6612 N N . GLY D 1 165 ? 34.742 5.027 21.943 1.00 25.59 167 GLY D N 1
ATOM 6613 C CA . GLY D 1 165 ? 35.949 4.387 21.424 1.00 25.44 167 GLY D CA 1
ATOM 6614 C C . GLY D 1 165 ? 35.727 3.563 20.168 1.00 25.24 167 GLY D C 1
ATOM 6615 O O . GLY D 1 165 ? 36.683 3.060 19.573 1.00 25.33 167 GLY D O 1
ATOM 6616 N N . GLY D 1 166 ? 34.465 3.426 19.768 1.00 25.03 168 GLY D N 1
ATOM 6617 C CA . GLY D 1 166 ? 34.103 2.652 18.583 1.00 24.77 168 GLY D CA 1
ATOM 6618 C C . GLY D 1 166 ? 34.017 3.488 17.320 1.00 24.61 168 GLY D C 1
ATOM 6619 O O . GLY D 1 166 ? 34.536 4.607 17.263 1.00 24.54 168 GLY D O 1
ATOM 6620 N N . HIS D 1 167 ? 33.355 2.937 16.307 1.00 24.42 169 HIS D N 1
ATOM 6621 C CA . HIS D 1 167 ? 33.194 3.608 15.021 1.00 24.29 169 HIS D CA 1
ATOM 6622 C C . HIS D 1 167 ? 31.760 3.543 14.510 1.00 24.18 169 HIS D C 1
ATOM 6623 O O . HIS D 1 167 ? 31.048 2.564 14.746 1.00 24.17 169 HIS D O 1
ATOM 6630 N N . LEU D 1 168 ? 31.347 4.601 13.818 1.00 23.98 170 LEU D N 1
ATOM 6631 C CA . LEU D 1 168 ? 30.087 4.614 13.085 1.00 23.78 170 LEU D CA 1
ATOM 6632 C C . LEU D 1 168 ? 30.404 4.839 11.613 1.00 23.64 170 LEU D C 1
ATOM 6633 O O . LEU D 1 168 ? 30.927 5.887 11.232 1.00 23.60 170 LEU D O 1
ATOM 6638 N N . SER D 1 169 ? 30.097 3.842 10.793 1.00 23.49 171 SER D N 1
ATOM 6639 C CA . SER D 1 169 ? 30.431 3.892 9.377 1.00 23.40 171 SER D CA 1
ATOM 6640 C C . SER D 1 169 ? 29.250 4.335 8.518 1.00 23.13 171 SER D C 1
ATOM 6641 O O . SER D 1 169 ? 28.089 4.124 8.879 1.00 23.14 171 SER D O 1
ATOM 6644 N N . CYS D 1 170 ? 29.557 4.966 7.389 1.00 22.81 172 CYS D N 1
ATOM 6645 C CA . CYS D 1 170 ? 28.541 5.308 6.401 1.00 22.42 172 CYS D CA 1
ATOM 6646 C C . CYS D 1 170 ? 29.037 5.001 4.989 1.00 22.09 172 CYS D C 1
ATOM 6647 O O . CYS D 1 170 ? 30.241 4.889 4.760 1.00 21.99 172 CYS D O 1
ATOM 6650 N N . PHE D 1 171 ? 28.102 4.829 4.059 1.00 21.62 173 PHE D N 1
ATOM 6651 C CA . PHE D 1 171 ? 28.438 4.676 2.648 1.00 21.22 173 PHE D CA 1
ATOM 6652 C C . PHE D 1 171 ? 28.229 6.005 1.933 1.00 20.96 173 PHE D C 1
ATOM 6653 O O . PHE D 1 171 ? 27.213 6.672 2.140 1.00 20.87 173 PHE D O 1
ATOM 6661 N N . MET D 1 172 ? 29.196 6.388 1.103 1.00 20.56 174 MET D N 1
ATOM 6662 C CA . MET D 1 172 ? 29.109 7.626 0.331 1.00 20.38 174 MET D CA 1
ATOM 6663 C C . MET D 1 172 ? 29.083 7.343 -1.167 1.00 20.02 174 MET D C 1
ATOM 6664 O O . MET D 1 172 ? 29.912 6.589 -1.678 1.00 19.92 174 MET D O 1
ATOM 6669 N N . GLU D 1 173 ? 28.119 7.946 -1.859 1.00 19.68 175 GLU D N 1
ATOM 6670 C CA . GLU D 1 173 ? 28.067 7.909 -3.319 1.00 19.38 175 GLU D CA 1
ATOM 6671 C C . GLU D 1 173 ? 27.997 9.331 -3.864 1.00 19.04 175 GLU D C 1
ATOM 6672 O O . GLU D 1 173 ? 26.986 10.016 -3.699 1.00 18.76 175 GLU D O 1
ATOM 6678 N N . THR D 1 174 ? 29.075 9.762 -4.512 1.00 18.75 176 THR D N 1
ATOM 6679 C CA . THR D 1 174 ? 29.199 11.139 -4.989 1.00 18.54 176 THR D CA 1
ATOM 6680 C C . THR D 1 174 ? 29.325 11.195 -6.512 1.00 18.53 176 THR D C 1
ATOM 6681 O O . THR D 1 174 ? 30.144 10.489 -7.097 1.00 18.49 176 THR D O 1
ATOM 6685 N N . THR D 1 175 ? 28.508 12.039 -7.140 1.00 18.37 177 THR D N 1
ATOM 6686 C CA . THR D 1 175 ? 28.538 12.229 -8.592 1.00 18.42 177 THR D CA 1
ATOM 6687 C C . THR D 1 175 ? 29.122 13.595 -8.943 1.00 18.36 177 THR D C 1
ATOM 6688 O O . THR D 1 175 ? 28.851 14.581 -8.259 1.00 18.23 177 THR D O 1
ATOM 6692 N N . TYR D 1 176 ? 29.916 13.641 -10.010 1.00 18.41 178 TYR D N 1
ATOM 6693 C CA . TYR D 1 176 ? 30.550 14.878 -10.465 1.00 18.47 178 TYR D CA 1
ATOM 6694 C C . TYR D 1 176 ? 30.178 15.185 -11.907 1.00 18.69 178 TYR D C 1
ATOM 6695 O O . TYR D 1 176 ? 30.125 14.286 -12.749 1.00 18.61 178 TYR D O 1
ATOM 6704 N N . LYS D 1 177 ? 29.925 16.463 -12.183 1.00 18.99 179 LYS D N 1
ATOM 6705 C CA . LYS D 1 177 ? 29.546 16.900 -13.522 1.00 19.32 179 LYS D CA 1
ATOM 6706 C C . LYS D 1 177 ? 30.128 18.268 -13.857 1.00 19.44 179 LYS D C 1
ATOM 6707 O O . LYS D 1 177 ? 29.847 19.258 -13.179 1.00 19.36 179 LYS D O 1
ATOM 6713 N N . SER D 1 178 ? 30.929 18.311 -14.917 1.00 19.64 180 SER D N 1
ATOM 6714 C CA . SER D 1 178 ? 31.557 19.549 -15.363 1.00 19.84 180 SER D CA 1
ATOM 6715 C C . SER D 1 178 ? 30.702 20.283 -16.393 1.00 20.12 180 SER D C 1
ATOM 6716 O O . SER D 1 178 ? 30.007 19.655 -17.194 1.00 20.21 180 SER D O 1
ATOM 6719 N N . LYS D 1 179 ? 30.758 21.615 -16.360 1.00 20.54 181 LYS D N 1
ATOM 6720 C CA . LYS D 1 179 ? 30.078 22.453 -17.352 1.00 20.94 181 LYS D CA 1
ATOM 6721 C C . LYS D 1 179 ? 30.658 22.257 -18.750 1.00 21.22 181 LYS D C 1
ATOM 6722 O O . LYS D 1 179 ? 29.923 22.270 -19.740 1.00 21.23 181 LYS D O 1
ATOM 6728 N N . LYS D 1 180 ? 31.976 22.078 -18.818 1.00 21.51 182 LYS D N 1
ATOM 6729 C CA . LYS D 1 180 ? 32.679 21.885 -20.083 1.00 21.90 182 LYS D CA 1
ATOM 6730 C C . LYS D 1 180 ? 33.276 20.482 -20.189 1.00 22.03 182 LYS D C 1
ATOM 6731 O O . LYS D 1 180 ? 33.527 19.825 -19.175 1.00 22.04 182 LYS D O 1
ATOM 6737 N N . GLU D 1 181 ? 33.502 20.036 -21.423 1.00 22.15 183 GLU D N 1
ATOM 6738 C CA . GLU D 1 181 ? 34.037 18.705 -21.695 1.00 22.35 183 GLU D CA 1
ATOM 6739 C C . GLU D 1 181 ? 35.487 18.593 -21.234 1.00 22.29 183 GLU D C 1
ATOM 6740 O O . GLU D 1 181 ? 36.315 19.465 -21.512 1.00 22.21 183 GLU D O 1
ATOM 6746 N N . VAL D 1 182 ? 35.772 17.505 -20.526 1.00 22.21 184 VAL D N 1
ATOM 6747 C CA . VAL D 1 182 ? 37.044 17.309 -19.842 1.00 22.22 184 VAL D CA 1
ATOM 6748 C C . VAL D 1 182 ? 37.612 15.930 -20.184 1.00 22.10 184 VAL D C 1
ATOM 6749 O O . VAL D 1 182 ? 36.866 15.023 -20.556 1.00 22.19 184 VAL D O 1
ATOM 6753 N N . LYS D 1 183 ? 38.932 15.786 -20.083 1.00 21.94 185 LYS D N 1
ATOM 6754 C CA . LYS D 1 183 ? 39.584 14.499 -20.299 1.00 21.81 185 LYS D CA 1
ATOM 6755 C C . LYS D 1 183 ? 39.469 13.632 -19.042 1.00 21.58 185 LYS D C 1
ATOM 6756 O O . LYS D 1 183 ? 40.070 13.929 -18.006 1.00 21.51 185 LYS D O 1
ATOM 6762 N N . LEU D 1 184 ? 38.679 12.567 -19.149 1.00 21.32 186 LEU D N 1
ATOM 6763 C CA . LEU D 1 184 ? 38.404 11.663 -18.031 1.00 21.06 186 LEU D CA 1
ATOM 6764 C C . LEU D 1 184 ? 39.588 10.757 -17.700 1.00 20.81 186 LEU D C 1
ATOM 6765 O O . LEU D 1 184 ? 40.279 10.284 -18.605 1.00 20.78 186 LEU D O 1
ATOM 6770 N N . PRO D 1 185 ? 39.827 10.514 -16.398 1.00 20.56 187 PRO D N 1
ATOM 6771 C CA . PRO D 1 185 ? 40.861 9.562 -16.011 1.00 20.40 187 PRO D CA 1
ATOM 6772 C C . PRO D 1 185 ? 40.344 8.127 -16.071 1.00 20.33 187 PRO D C 1
ATOM 6773 O O . PRO D 1 185 ? 39.141 7.905 -16.225 1.00 20.21 187 PRO D O 1
ATOM 6777 N N . GLU D 1 186 ? 41.259 7.169 -15.963 1.00 20.21 188 GLU D N 1
ATOM 6778 C CA . GLU D 1 186 ? 40.896 5.773 -15.760 1.00 20.27 188 GLU D CA 1
ATOM 6779 C C . GLU D 1 186 ? 40.658 5.590 -14.260 1.00 20.13 188 GLU D C 1
ATOM 6780 O O . GLU D 1 186 ? 40.970 6.489 -13.478 1.00 20.11 188 GLU D O 1
ATOM 6786 N N . LEU D 1 187 ? 40.097 4.452 -13.855 1.00 20.02 189 LEU D N 1
ATOM 6787 C CA . LEU D 1 187 ? 39.774 4.228 -12.442 1.00 19.84 189 LEU D CA 1
ATOM 6788 C C . LEU D 1 187 ? 41.009 4.340 -11.547 1.00 19.73 189 LEU D C 1
ATOM 6789 O O . LEU D 1 187 ? 42.057 3.761 -11.841 1.00 19.68 189 LEU D O 1
ATOM 6794 N N . HIS D 1 188 ? 40.870 5.099 -10.462 1.00 19.58 190 HIS D N 1
ATOM 6795 C CA . HIS D 1 188 ? 41.948 5.291 -9.492 1.00 19.47 190 HIS D CA 1
ATOM 6796 C C . HIS D 1 188 ? 41.397 5.638 -8.108 1.00 19.51 190 HIS D C 1
ATOM 6797 O O . HIS D 1 188 ? 40.187 5.568 -7.875 1.00 19.45 190 HIS D O 1
ATOM 6804 N N . PHE D 1 189 ? 42.290 6.018 -7.198 1.00 19.54 191 PHE D N 1
ATOM 6805 C CA . PHE D 1 189 ? 41.918 6.234 -5.806 1.00 19.73 191 PHE D CA 1
ATOM 6806 C C . PHE D 1 189 ? 42.351 7.584 -5.254 1.00 19.79 191 PHE D C 1
ATOM 6807 O O . PHE D 1 189 ? 43.356 8.156 -5.682 1.00 19.78 191 PHE D O 1
ATOM 6815 N N . HIS D 1 190 ? 41.561 8.082 -4.308 1.00 19.93 192 HIS D N 1
ATOM 6816 C CA . HIS D 1 190 ? 41.919 9.225 -3.483 1.00 20.12 192 HIS D CA 1
ATOM 6817 C C . HIS D 1 190 ? 42.210 8.705 -2.083 1.00 20.36 192 HIS D C 1
ATOM 6818 O O . HIS D 1 190 ? 41.441 7.912 -1.540 1.00 20.39 192 HIS D O 1
ATOM 6825 N N . HIS D 1 191 ? 43.330 9.135 -1.510 1.00 20.64 193 HIS D N 1
ATOM 6826 C CA . HIS D 1 191 ? 43.635 8.848 -0.112 1.00 21.01 193 HIS D CA 1
ATOM 6827 C C . HIS D 1 191 ? 43.487 10.141 0.682 1.00 21.21 193 HIS D C 1
ATOM 6828 O O . HIS D 1 191 ? 44.284 11.070 0.532 1.00 21.20 193 HIS D O 1
ATOM 6835 N N . LEU D 1 192 ? 42.451 10.193 1.515 1.00 21.57 194 LEU D N 1
ATOM 6836 C CA . LEU D 1 192 ? 42.051 11.423 2.195 1.00 21.91 194 LEU D CA 1
ATOM 6837 C C . LEU D 1 192 ? 42.339 11.374 3.690 1.00 22.22 194 LEU D C 1
ATOM 6838 O O . LEU D 1 192 ? 42.273 10.310 4.309 1.00 22.14 194 LEU D O 1
ATOM 6843 N N . ARG D 1 193 ? 42.658 12.535 4.259 1.00 22.61 195 ARG D N 1
ATOM 6844 C CA . ARG D 1 193 ? 42.625 12.726 5.707 1.00 23.04 195 ARG D CA 1
ATOM 6845 C C . ARG D 1 193 ? 42.063 14.105 6.032 1.00 23.55 195 ARG D C 1
ATOM 6846 O O . ARG D 1 193 ? 42.681 15.131 5.739 1.00 23.54 195 ARG D O 1
ATOM 6854 N N . MET D 1 194 ? 40.881 14.107 6.639 1.00 24.14 196 MET D N 1
ATOM 6855 C CA . MET D 1 194 ? 40.148 15.326 6.950 1.00 24.83 196 MET D CA 1
ATOM 6856 C C . MET D 1 194 ? 40.039 15.470 8.465 1.00 25.41 196 MET D C 1
ATOM 6857 O O . MET D 1 194 ? 39.528 14.576 9.145 1.00 25.42 196 MET D O 1
ATOM 6862 N N . GLU D 1 195 ? 40.529 16.592 8.989 1.00 26.23 197 GLU D N 1
ATOM 6863 C CA . GLU D 1 195 ? 40.631 16.791 10.436 1.00 27.07 197 GLU D CA 1
ATOM 6864 C C . GLU D 1 195 ? 40.145 18.164 10.894 1.00 27.69 197 GLU D C 1
ATOM 6865 O O . GLU D 1 195 ? 40.405 19.176 10.237 1.00 27.66 197 GLU D O 1
ATOM 6871 N N . LYS D 1 196 ? 39.441 18.183 12.024 1.00 28.48 198 LYS D N 1
ATOM 6872 C CA . LYS D 1 196 ? 39.044 19.431 12.674 1.00 29.34 198 LYS D CA 1
ATOM 6873 C C . LYS D 1 196 ? 40.185 19.894 13.575 1.00 30.02 198 LYS D C 1
ATOM 6874 O O . LYS D 1 196 ? 40.460 19.277 14.608 1.00 30.04 198 LYS D O 1
ATOM 6880 N N . LEU D 1 197 ? 40.851 20.975 13.174 1.00 30.88 199 LEU D N 1
ATOM 6881 C CA . LEU D 1 197 ? 42.028 21.471 13.890 1.00 31.74 199 LEU D CA 1
ATOM 6882 C C . LEU D 1 197 ? 41.666 22.297 15.120 1.00 32.29 199 LEU D C 1
ATOM 6883 O O . LEU D 1 197 ? 42.335 22.206 16.151 1.00 32.47 199 LEU D O 1
ATOM 6888 N N . ASN D 1 198 ? 40.614 23.104 15.000 1.00 33.02 200 ASN D N 1
ATOM 6889 C CA . ASN D 1 198 ? 40.169 23.974 16.087 1.00 33.66 200 ASN D CA 1
ATOM 6890 C C . ASN D 1 198 ? 38.655 24.090 16.203 1.00 34.02 200 ASN D C 1
ATOM 6891 O O . ASN D 1 198 ? 37.947 24.162 15.199 1.00 34.11 200 ASN D O 1
ATOM 6896 N N . ILE D 1 199 ? 38.177 24.100 17.444 1.00 34.43 201 ILE D N 1
ATOM 6897 C CA . ILE D 1 199 ? 36.761 24.269 17.752 1.00 34.81 201 ILE D CA 1
ATOM 6898 C C . ILE D 1 199 ? 36.620 25.402 18.766 1.00 35.07 201 ILE D C 1
ATOM 6899 O O . ILE D 1 199 ? 37.218 25.351 19.845 1.00 35.08 201 ILE D O 1
ATOM 6904 N N . SER D 1 200 ? 35.843 26.424 18.409 1.00 35.39 202 SER D N 1
ATOM 6905 C CA . SER D 1 200 ? 35.583 27.555 19.302 1.00 35.70 202 SER D CA 1
ATOM 6906 C C . SER D 1 200 ? 34.799 27.108 20.534 1.00 35.91 202 SER D C 1
ATOM 6907 O O . SER D 1 200 ? 34.035 26.140 20.477 1.00 35.95 202 SER D O 1
ATOM 6910 N N . ASP D 1 201 ? 34.990 27.825 21.638 1.00 36.17 203 ASP D N 1
ATOM 6911 C CA . ASP D 1 201 ? 34.402 27.461 22.928 1.00 36.39 203 ASP D CA 1
ATOM 6912 C C . ASP D 1 201 ? 32.870 27.492 22.934 1.00 36.39 203 ASP D C 1
ATOM 6913 O O . ASP D 1 201 ? 32.236 26.745 23.683 1.00 36.46 203 ASP D O 1
ATOM 6918 N N . ASP D 1 202 ? 32.287 28.347 22.095 1.00 36.38 204 ASP D N 1
ATOM 6919 C CA . ASP D 1 202 ? 30.830 28.486 22.006 1.00 36.30 204 ASP D CA 1
ATOM 6920 C C . ASP D 1 202 ? 30.216 27.770 20.793 1.00 36.13 204 ASP D C 1
ATOM 6921 O O . ASP D 1 202 ? 29.023 27.927 20.512 1.00 36.18 204 ASP D O 1
ATOM 6926 N N . TRP D 1 203 ? 31.037 26.981 20.096 1.00 35.84 205 TRP D N 1
ATOM 6927 C CA . TRP D 1 203 ? 30.618 26.201 18.920 1.00 35.53 205 TRP D CA 1
ATOM 6928 C C . TRP D 1 203 ? 30.065 27.039 17.756 1.00 35.16 205 TRP D C 1
ATOM 6929 O O . TRP D 1 203 ? 29.103 26.636 17.094 1.00 35.18 205 TRP D O 1
ATOM 6940 N N . LYS D 1 204 ? 30.676 28.195 17.508 1.00 34.65 206 LYS D N 1
ATOM 6941 C CA . LYS D 1 204 ? 30.304 29.028 16.361 1.00 34.13 206 LYS D CA 1
ATOM 6942 C C . LYS D 1 204 ? 31.352 28.979 15.245 1.00 33.62 206 LYS D C 1
ATOM 6943 O O . LYS D 1 204 ? 31.040 29.253 14.085 1.00 33.59 206 LYS D O 1
ATOM 6949 N N . THR D 1 205 ? 32.584 28.622 15.604 1.00 33.02 207 THR D N 1
ATOM 6950 C CA . THR D 1 205 ? 33.709 28.627 14.667 1.00 32.42 207 THR D CA 1
ATOM 6951 C C . THR D 1 205 ? 34.506 27.324 14.739 1.00 31.95 207 THR D C 1
ATOM 6952 O O . THR D 1 205 ? 34.793 26.819 15.825 1.00 31.88 207 THR D O 1
ATOM 6956 N N . VAL D 1 206 ? 34.857 26.791 13.571 1.00 31.29 208 VAL D N 1
ATOM 6957 C CA . VAL D 1 206 ? 35.633 25.554 13.476 1.00 30.67 208 VAL D CA 1
ATOM 6958 C C . VAL D 1 206 ? 36.613 25.589 12.297 1.00 30.15 208 VAL D C 1
ATOM 6959 O O . VAL D 1 206 ? 36.248 25.954 11.177 1.00 30.08 208 VAL D O 1
ATOM 6963 N N . GLU D 1 207 ? 37.861 25.221 12.579 1.00 29.50 209 GLU D N 1
ATOM 6964 C CA . GLU D 1 207 ? 38.920 25.163 11.578 1.00 28.88 209 GLU D CA 1
ATOM 6965 C C . GLU D 1 207 ? 39.065 23.726 11.080 1.00 28.32 209 GLU D C 1
ATOM 6966 O O . GLU D 1 207 ? 39.301 22.810 11.871 1.00 28.26 209 GLU D O 1
ATOM 6972 N N . GLN D 1 208 ? 38.912 23.534 9.772 1.00 27.58 210 GLN D N 1
ATOM 6973 C CA . GLN D 1 208 ? 38.989 22.200 9.179 1.00 26.87 210 GLN D CA 1
ATOM 6974 C C . GLN D 1 208 ? 40.063 22.116 8.096 1.00 26.45 210 GLN D C 1
ATOM 6975 O O . GLN D 1 208 ? 40.147 22.979 7.220 1.00 26.33 210 GLN D O 1
ATOM 6981 N N . HIS D 1 209 ? 40.876 21.065 8.173 1.00 25.94 211 HIS D N 1
ATOM 6982 C CA . HIS D 1 209 ? 41.981 20.847 7.241 1.00 25.50 211 HIS D CA 1
ATOM 6983 C C . HIS D 1 209 ? 41.846 19.504 6.521 1.00 25.14 211 HIS D C 1
ATOM 6984 O O . HIS D 1 209 ? 41.326 18.538 7.084 1.00 25.04 211 HIS D O 1
ATOM 6991 N N . GLU D 1 210 ? 42.322 19.455 5.278 1.00 24.64 212 GLU D N 1
ATOM 6992 C CA . GLU D 1 210 ? 42.260 18.241 4.469 1.00 24.21 212 GLU D CA 1
ATOM 6993 C C . GLU D 1 210 ? 43.493 18.066 3.586 1.00 23.97 212 GLU D C 1
ATOM 6994 O O . GLU D 1 210 ? 43.973 19.023 2.976 1.00 23.85 212 GLU D O 1
ATOM 7000 N N . SER D 1 211 ? 43.997 16.834 3.532 1.00 23.68 213 SER D N 1
ATOM 7001 C CA . SER D 1 211 ? 45.070 16.463 2.616 1.00 23.47 213 SER D CA 1
ATOM 7002 C C . SER D 1 211 ? 44.638 15.275 1.760 1.00 23.34 213 SER D C 1
ATOM 7003 O O . SER D 1 211 ? 44.089 14.295 2.272 1.00 23.24 213 SER D O 1
ATOM 7006 N N . VAL D 1 212 ? 44.873 15.378 0.453 1.00 23.19 214 VAL D N 1
ATOM 7007 C CA . VAL D 1 212 ? 44.439 14.360 -0.506 1.00 23.01 214 VAL D CA 1
ATOM 7008 C C . VAL D 1 212 ? 45.586 13.958 -1.430 1.00 23.01 214 VAL D C 1
ATOM 7009 O O . VAL D 1 212 ? 46.280 14.815 -1.980 1.00 22.90 214 VAL D O 1
ATOM 7013 N N . VAL D 1 213 ? 45.779 12.650 -1.584 1.00 23.03 215 VAL D N 1
ATOM 7014 C CA . VAL D 1 213 ? 46.758 12.099 -2.521 1.00 23.06 215 VAL D CA 1
ATOM 7015 C C . VAL D 1 213 ? 46.052 11.140 -3.481 1.00 23.13 215 VAL D C 1
ATOM 7016 O O . VAL D 1 213 ? 45.427 10.166 -3.051 1.00 23.08 215 VAL D O 1
ATOM 7020 N N . ALA D 1 214 ? 46.145 11.432 -4.776 1.00 23.21 216 ALA D N 1
ATOM 7021 C CA . ALA D 1 214 ? 45.550 10.588 -5.811 1.00 23.30 216 ALA D CA 1
ATOM 7022 C C . ALA D 1 214 ? 46.585 9.620 -6.374 1.00 23.46 216 ALA D C 1
ATOM 7023 O O . ALA D 1 214 ? 47.728 10.006 -6.623 1.00 23.46 216 ALA D O 1
ATOM 7025 N N . SER D 1 215 ? 46.180 8.365 -6.568 1.00 23.56 217 SER D N 1
ATOM 7026 C CA . SER D 1 215 ? 47.093 7.316 -7.024 1.00 23.77 217 SER D CA 1
ATOM 7027 C C . SER D 1 215 ? 46.362 6.061 -7.493 1.00 23.79 217 SER D C 1
ATOM 7028 O O . SER D 1 215 ? 45.237 5.787 -7.066 1.00 23.72 217 SER D O 1
ATOM 7031 N N . TYR D 1 216 ? 47.015 5.304 -8.375 1.00 23.90 218 TYR D N 1
ATOM 7032 C CA . TYR D 1 216 ? 46.618 3.927 -8.654 1.00 23.99 218 TYR D CA 1
ATOM 7033 C C . TYR D 1 216 ? 46.977 3.073 -7.438 1.00 24.14 218 TYR D C 1
ATOM 7034 O O . TYR D 1 216 ? 47.626 3.555 -6.504 1.00 24.03 218 TYR D O 1
ATOM 7043 N N . SER D 1 217 ? 46.562 1.809 -7.452 1.00 24.41 219 SER D N 1
ATOM 7044 C CA . SER D 1 217 ? 46.907 0.868 -6.388 1.00 24.76 219 SER D CA 1
ATOM 7045 C C . SER D 1 217 ? 48.413 0.611 -6.343 1.00 25.07 219 SER D C 1
ATOM 7046 O O . SER D 1 217 ? 49.066 0.529 -7.383 1.00 25.11 219 SER D O 1
ATOM 7049 N N . GLN D 1 218 ? 48.953 0.488 -5.134 1.00 25.46 220 GLN D N 1
ATOM 7050 C CA . GLN D 1 218 ? 50.375 0.191 -4.942 1.00 25.91 220 GLN D CA 1
ATOM 7051 C C . GLN D 1 218 ? 50.670 -1.299 -5.129 1.00 26.03 220 GLN D C 1
ATOM 7052 O O . GLN D 1 218 ? 51.828 -1.701 -5.257 1.00 25.94 220 GLN D O 1
ATOM 7058 N N . VAL D 1 219 ? 49.612 -2.107 -5.149 1.00 26.25 221 VAL D N 1
ATOM 7059 C CA . VAL D 1 219 ? 49.728 -3.561 -5.270 1.00 26.51 221 VAL D CA 1
ATOM 7060 C C . VAL D 1 219 ? 50.018 -3.979 -6.719 1.00 26.84 221 VAL D C 1
ATOM 7061 O O . VAL D 1 219 ? 49.270 -3.612 -7.630 1.00 26.78 221 VAL D O 1
ATOM 7065 N N . PRO D 1 220 ? 51.113 -4.743 -6.933 1.00 27.13 222 PRO D N 1
ATOM 7066 C CA . PRO D 1 220 ? 51.525 -5.233 -8.255 1.00 27.41 222 PRO D CA 1
ATOM 7067 C C . PRO D 1 220 ? 50.473 -6.095 -8.955 1.00 27.67 222 PRO D C 1
ATOM 7068 O O . PRO D 1 220 ? 49.745 -6.846 -8.300 1.00 27.73 222 PRO D O 1
ATOM 7072 N N . SER D 1 221 ? 50.417 -5.983 -10.280 1.00 27.99 223 SER D N 1
ATOM 7073 C CA . SER D 1 221 ? 49.457 -6.720 -11.099 1.00 28.30 223 SER D CA 1
ATOM 7074 C C . SER D 1 221 ? 50.120 -7.841 -11.894 1.00 28.62 223 SER D C 1
ATOM 7075 O O . SER D 1 221 ? 51.241 -7.690 -12.386 1.00 28.64 223 SER D O 1
ATOM 7078 N N . LYS D 1 222 ? 49.410 -8.960 -12.013 1.00 28.92 224 LYS D N 1
ATOM 7079 C CA . LYS D 1 222 ? 49.866 -10.104 -12.799 1.00 29.30 224 LYS D CA 1
ATOM 7080 C C . LYS D 1 222 ? 49.452 -9.970 -14.264 1.00 29.45 224 LYS D C 1
ATOM 7081 O O . LYS D 1 222 ? 50.078 -10.557 -15.150 1.00 29.48 224 LYS D O 1
ATOM 7087 N N . LEU D 1 223 ? 48.398 -9.193 -14.508 1.00 29.66 225 LEU D N 1
ATOM 7088 C CA . LEU D 1 223 ? 47.806 -9.060 -15.840 1.00 29.89 225 LEU D CA 1
ATOM 7089 C C . LEU D 1 223 ? 48.183 -7.758 -16.554 1.00 29.99 225 LEU D C 1
ATOM 7090 O O . LEU D 1 223 ? 47.710 -7.491 -17.662 1.00 29.99 225 LEU D O 1
ATOM 7095 N N . GLY D 1 224 ? 49.034 -6.958 -15.916 1.00 30.12 226 GLY D N 1
ATOM 7096 C CA . GLY D 1 224 ? 49.522 -5.709 -16.501 1.00 30.30 226 GLY D CA 1
ATOM 7097 C C . GLY D 1 224 ? 48.544 -4.549 -16.430 1.00 30.39 226 GLY D C 1
ATOM 7098 O O . GLY D 1 224 ? 48.636 -3.607 -17.220 1.00 30.36 226 GLY D O 1
ATOM 7099 N N . HIS D 1 225 ? 47.608 -4.617 -15.485 1.00 30.50 227 HIS D N 1
ATOM 7100 C CA . HIS D 1 225 ? 46.647 -3.536 -15.268 1.00 30.60 227 HIS D CA 1
ATOM 7101 C C . HIS D 1 225 ? 47.183 -2.525 -14.261 1.00 30.55 227 HIS D C 1
ATOM 7102 O O . HIS D 1 225 ? 48.002 -2.866 -13.405 1.00 30.54 227 HIS D O 1
ATOM 7109 N N . ASN D 1 226 ? 46.715 -1.282 -14.367 1.00 30.52 228 ASN D N 1
ATOM 7110 C CA . ASN D 1 226 ? 47.039 -0.246 -13.388 1.00 30.51 228 ASN D CA 1
ATOM 7111 C C . ASN D 1 226 ? 46.368 -0.517 -12.046 1.00 30.48 228 ASN D C 1
ATOM 7112 O O . ASN D 1 226 ? 45.347 -1.202 -11.978 1.00 30.47 228 ASN D O 1
ATOM 7117 N N . MET E 1 1 ? 35.491 51.428 31.695 1.00 36.15 1 MET E N 1
ATOM 7118 C CA . MET E 1 1 ? 35.247 52.579 32.613 1.00 36.05 1 MET E CA 1
ATOM 7119 C C . MET E 1 1 ? 33.854 53.188 32.435 1.00 35.82 1 MET E C 1
ATOM 7120 O O . MET E 1 1 ? 33.298 53.189 31.333 1.00 35.86 1 MET E O 1
ATOM 7125 N N . TYR E 1 2 ? 33.304 53.701 33.537 1.00 35.48 2 TYR E N 1
ATOM 7126 C CA . TYR E 1 2 ? 31.997 54.369 33.551 1.00 35.12 2 TYR E CA 1
ATOM 7127 C C . TYR E 1 2 ? 32.144 55.837 33.889 1.00 34.86 2 TYR E C 1
ATOM 7128 O O . TYR E 1 2 ? 32.357 56.196 35.053 1.00 34.93 2 TYR E O 1
ATOM 7137 N N . PRO E 1 3 ? 32.025 56.698 32.873 1.00 34.53 3 PRO E N 1
ATOM 7138 C CA . PRO E 1 3 ? 32.320 58.129 32.980 1.00 34.20 3 PRO E CA 1
ATOM 7139 C C . PRO E 1 3 ? 31.507 58.904 34.024 1.00 33.83 3 PRO E C 1
ATOM 7140 O O . PRO E 1 3 ? 32.062 59.762 34.716 1.00 33.85 3 PRO E O 1
ATOM 7144 N N . SER E 1 4 ? 30.216 58.605 34.133 1.00 33.27 4 SER E N 1
ATOM 7145 C CA . SER E 1 4 ? 29.316 59.413 34.950 1.00 32.75 4 SER E CA 1
ATOM 7146 C C . SER E 1 4 ? 29.173 58.903 36.381 1.00 32.27 4 SER E C 1
ATOM 7147 O O . SER E 1 4 ? 28.572 59.567 37.230 1.00 32.21 4 SER E O 1
ATOM 7150 N N . ILE E 1 5 ? 29.733 57.727 36.639 1.00 31.68 5 ILE E N 1
ATOM 7151 C CA . ILE E 1 5 ? 29.659 57.117 37.955 1.00 31.06 5 ILE E CA 1
ATOM 7152 C C . ILE E 1 5 ? 30.962 57.362 38.702 1.00 30.68 5 ILE E C 1
ATOM 7153 O O . ILE E 1 5 ? 31.996 56.769 38.383 1.00 30.54 5 ILE E O 1
ATOM 7158 N N . LYS E 1 6 ? 30.902 58.255 39.686 1.00 30.17 6 LYS E N 1
ATOM 7159 C CA . LYS E 1 6 ? 32.076 58.643 40.463 1.00 29.74 6 LYS E CA 1
ATOM 7160 C C . LYS E 1 6 ? 32.327 57.665 41.611 1.00 29.39 6 LYS E C 1
ATOM 7161 O O . LYS E 1 6 ? 31.521 56.763 41.855 1.00 29.20 6 LYS E O 1
ATOM 7167 N N . GLU E 1 7 ? 33.450 57.854 42.305 1.00 29.01 7 GLU E N 1
ATOM 7168 C CA . GLU E 1 7 ? 33.814 57.038 43.467 1.00 28.66 7 GLU E CA 1
ATOM 7169 C C . GLU E 1 7 ? 32.791 57.163 44.591 1.00 28.33 7 GLU E C 1
ATOM 7170 O O . GLU E 1 7 ? 32.548 56.206 45.325 1.00 28.25 7 GLU E O 1
ATOM 7176 N N . THR E 1 8 ? 32.214 58.355 44.725 1.00 27.92 8 THR E N 1
ATOM 7177 C CA . THR E 1 8 ? 31.119 58.598 45.656 1.00 27.51 8 THR E CA 1
ATOM 7178 C C . THR E 1 8 ? 29.942 59.202 44.894 1.00 27.22 8 THR E C 1
ATOM 7179 O O . THR E 1 8 ? 30.103 60.179 44.157 1.00 27.08 8 THR E O 1
ATOM 7183 N N . MET E 1 9 ? 28.767 58.599 45.061 1.00 26.80 9 MET E N 1
ATOM 7184 C CA . MET E 1 9 ? 27.542 59.088 44.432 1.00 26.47 9 MET E CA 1
ATOM 7185 C C . MET E 1 9 ? 26.458 59.307 45.480 1.00 26.18 9 MET E C 1
ATOM 7186 O O . MET E 1 9 ? 26.351 58.543 46.440 1.00 26.08 9 MET E O 1
ATOM 7191 N N . ARG E 1 10 ? 25.659 60.355 45.290 1.00 25.87 10 ARG E N 1
ATOM 7192 C CA . ARG E 1 10 ? 24.579 60.685 46.220 1.00 25.60 10 ARG E CA 1
ATOM 7193 C C . ARG E 1 10 ? 23.245 60.109 45.753 1.00 25.22 10 ARG E C 1
ATOM 7194 O O . ARG E 1 10 ? 23.050 59.855 44.561 1.00 25.16 10 ARG E O 1
ATOM 7202 N N . VAL E 1 11 ? 22.336 59.902 46.704 1.00 24.80 11 VAL E N 1
ATOM 7203 C CA . VAL E 1 11 ? 21.033 59.296 46.427 1.00 24.33 11 VAL E CA 1
ATOM 7204 C C . VAL E 1 11 ? 19.887 60.182 46.920 1.00 24.10 11 VAL E C 1
ATOM 7205 O O . VAL E 1 11 ? 19.921 60.694 48.042 1.00 24.05 11 VAL E O 1
ATOM 7209 N N . GLN E 1 12 ? 18.887 60.363 46.062 1.00 23.73 12 GLN E N 1
ATOM 7210 C CA . GLN E 1 12 ? 17.631 61.009 46.431 1.00 23.45 12 GLN E CA 1
ATOM 7211 C C . GLN E 1 12 ? 16.492 60.040 46.128 1.00 23.02 12 GLN E C 1
ATOM 7212 O O . GLN E 1 12 ? 16.292 59.650 44.978 1.00 22.99 12 GLN E O 1
ATOM 7218 N N . LEU E 1 13 ? 15.751 59.654 47.161 1.00 22.64 13 LEU E N 1
ATOM 7219 C CA . LEU E 1 13 ? 14.719 58.631 47.020 1.00 22.24 13 LEU E CA 1
ATOM 7220 C C . LEU E 1 13 ? 13.354 59.098 47.520 1.00 22.10 13 LEU E C 1
ATOM 7221 O O . LEU E 1 13 ? 13.261 59.824 48.511 1.00 22.10 13 LEU E O 1
ATOM 7226 N N . SER E 1 14 ? 12.306 58.675 46.814 1.00 21.89 14 SER E N 1
ATOM 7227 C CA . SER E 1 14 ? 10.928 58.876 47.253 1.00 21.81 14 SER E CA 1
ATOM 7228 C C . SER E 1 14 ? 10.144 57.567 47.149 1.00 21.68 14 SER E C 1
ATOM 7229 O O . SER E 1 14 ? 10.189 56.889 46.120 1.00 21.56 14 SER E O 1
ATOM 7232 N N . MET E 1 15 ? 9.442 57.217 48.224 1.00 21.61 15 MET E N 1
ATOM 7233 C CA . MET E 1 15 ? 8.605 56.018 48.256 1.00 21.53 15 MET E CA 1
ATOM 7234 C C . MET E 1 15 ? 7.165 56.355 48.629 1.00 21.62 15 MET E C 1
ATOM 7235 O O . MET E 1 15 ? 6.920 57.158 49.532 1.00 21.66 15 MET E O 1
ATOM 7240 N N . GLU E 1 16 ? 6.222 55.738 47.923 1.00 21.70 16 GLU E N 1
ATOM 7241 C CA . GLU E 1 16 ? 4.808 55.807 48.282 1.00 21.74 16 GLU E CA 1
ATOM 7242 C C . GLU E 1 16 ? 4.145 54.444 48.107 1.00 21.68 16 GLU E C 1
ATOM 7243 O O . GLU E 1 16 ? 4.537 53.657 47.244 1.00 21.49 16 GLU E O 1
ATOM 7249 N N . GLY E 1 17 ? 3.146 54.167 48.938 1.00 21.62 17 GLY E N 1
ATOM 7250 C CA . GLY E 1 17 ? 2.408 52.918 48.833 1.00 21.66 17 GLY E CA 1
ATOM 7251 C C . GLY E 1 17 ? 1.543 52.606 50.032 1.00 21.56 17 GLY E C 1
ATOM 7252 O O . GLY E 1 17 ? 1.190 53.498 50.804 1.00 21.50 17 GLY E O 1
ATOM 7253 N N . SER E 1 18 ? 1.199 51.328 50.173 1.00 21.50 18 SER E N 1
ATOM 7254 C CA . SER E 1 18 ? 0.370 50.859 51.276 1.00 21.53 18 SER E CA 1
ATOM 7255 C C . SER E 1 18 ? 0.617 49.388 51.581 1.00 21.41 18 SER E C 1
ATOM 7256 O O . SER E 1 18 ? 0.896 48.593 50.682 1.00 21.33 18 SER E O 1
ATOM 7259 N N . VAL E 1 19 ? 0.523 49.044 52.863 1.00 21.37 19 VAL E N 1
ATOM 7260 C CA . VAL E 1 19 ? 0.557 47.656 53.319 1.00 21.30 19 VAL E CA 1
ATOM 7261 C C . VAL E 1 19 ? -0.626 47.452 54.260 1.00 21.27 19 VAL E C 1
ATOM 7262 O O . VAL E 1 19 ? -0.849 48.260 55.166 1.00 21.22 19 VAL E O 1
ATOM 7266 N N . ASN E 1 20 ? -1.383 46.379 54.028 1.00 21.28 20 ASN E N 1
ATOM 7267 C CA . ASN E 1 20 ? -2.562 46.042 54.834 1.00 21.25 20 ASN E CA 1
ATOM 7268 C C . ASN E 1 20 ? -3.424 47.254 55.201 1.00 21.35 20 ASN E C 1
ATOM 7269 O O . ASN E 1 20 ? -3.543 47.618 56.377 1.00 21.31 20 ASN E O 1
ATOM 7274 N N . TYR E 1 21 ? -4.000 47.877 54.172 1.00 21.39 21 TYR E N 1
ATOM 7275 C CA . TYR E 1 21 ? -4.938 49.009 54.303 1.00 21.54 21 TYR E CA 1
ATOM 7276 C C . TYR E 1 21 ? -4.308 50.342 54.726 1.00 21.68 21 TYR E C 1
ATOM 7277 O O . TYR E 1 21 ? -5.010 51.353 54.824 1.00 21.85 21 TYR E O 1
ATOM 7286 N N . HIS E 1 22 ? -2.999 50.352 54.964 1.00 21.74 22 HIS E N 1
ATOM 7287 C CA . HIS E 1 22 ? -2.343 51.540 55.509 1.00 21.82 22 HIS E CA 1
ATOM 7288 C C . HIS E 1 22 ? -1.414 52.244 54.521 1.00 21.80 22 HIS E C 1
ATOM 7289 O O . HIS E 1 22 ? -0.337 51.738 54.196 1.00 21.76 22 HIS E O 1
ATOM 7296 N N . ALA E 1 23 ? -1.840 53.422 54.068 1.00 21.80 23 ALA E N 1
ATOM 7297 C CA . ALA E 1 23 ? -1.071 54.240 53.130 1.00 21.82 23 ALA E CA 1
ATOM 7298 C C . ALA E 1 23 ? 0.021 55.040 53.835 1.00 21.84 23 ALA E C 1
ATOM 7299 O O . ALA E 1 23 ? -0.151 55.469 54.979 1.00 21.79 23 ALA E O 1
ATOM 7301 N N . PHE E 1 24 ? 1.138 55.244 53.140 1.00 21.79 24 PHE E N 1
ATOM 7302 C CA . PHE E 1 24 ? 2.297 55.933 53.707 1.00 21.77 24 PHE E CA 1
ATOM 7303 C C . PHE E 1 24 ? 3.207 56.504 52.624 1.00 21.86 24 PHE E C 1
ATOM 7304 O O . PHE E 1 24 ? 3.130 56.107 51.459 1.00 21.84 24 PHE E O 1
ATOM 7312 N N . LYS E 1 25 ? 4.074 57.430 53.027 1.00 22.01 25 LYS E N 1
ATOM 7313 C CA . LYS E 1 25 ? 5.116 57.965 52.156 1.00 22.16 25 LYS E CA 1
ATOM 7314 C C . LYS E 1 25 ? 6.453 58.038 52.888 1.00 22.22 25 LYS E C 1
ATOM 7315 O O . LYS E 1 25 ? 6.498 58.296 54.095 1.00 22.20 25 LYS E O 1
ATOM 7321 N N . CYS E 1 26 ? 7.533 57.801 52.148 1.00 22.30 26 CYS E N 1
ATOM 7322 C CA . CYS E 1 26 ? 8.889 57.876 52.684 1.00 22.47 26 CYS E CA 1
ATOM 7323 C C . CYS E 1 26 ? 9.801 58.656 51.743 1.00 22.43 26 CYS E C 1
ATOM 7324 O O . CYS E 1 26 ? 9.619 58.631 50.525 1.00 22.48 26 CYS E O 1
ATOM 7327 N N . THR E 1 27 ? 10.774 59.356 52.318 1.00 22.47 27 THR E N 1
ATOM 7328 C CA . THR E 1 27 ? 11.832 59.994 51.538 1.00 22.51 27 THR E CA 1
ATOM 7329 C C . THR E 1 27 ? 13.193 59.520 52.038 1.00 22.52 27 THR E C 1
ATOM 7330 O O . THR E 1 27 ? 13.353 59.204 53.220 1.00 22.41 27 THR E O 1
ATOM 7334 N N . GLY E 1 28 ? 14.166 59.466 51.133 1.00 22.55 28 GLY E N 1
ATOM 7335 C CA . GLY E 1 28 ? 15.504 59.003 51.476 1.00 22.60 28 GLY E CA 1
ATOM 7336 C C . GLY E 1 28 ? 16.611 59.900 50.960 1.00 22.67 28 GLY E C 1
ATOM 7337 O O . GLY E 1 28 ? 16.593 60.324 49.803 1.00 22.54 28 GLY E O 1
ATOM 7338 N N . LYS E 1 29 ? 17.568 60.193 51.836 1.00 22.73 29 LYS E N 1
ATOM 7339 C CA . LYS E 1 29 ? 18.778 60.921 51.470 1.00 22.96 29 LYS E CA 1
ATOM 7340 C C . LYS E 1 29 ? 19.974 60.036 51.781 1.00 22.90 29 LYS E C 1
ATOM 7341 O O . LYS E 1 29 ? 20.150 59.601 52.920 1.00 22.91 29 LYS E O 1
ATOM 7347 N N . GLY E 1 30 ? 20.789 59.763 50.768 1.00 22.94 30 GLY E N 1
ATOM 7348 C CA . GLY E 1 30 ? 21.891 58.826 50.935 1.00 22.96 30 GLY E CA 1
ATOM 7349 C C . GLY E 1 30 ? 23.160 59.126 50.170 1.00 23.00 30 GLY E C 1
ATOM 7350 O O . GLY E 1 30 ? 23.215 60.052 49.357 1.00 22.95 30 GLY E O 1
ATOM 7351 N N . GLU E 1 31 ? 24.186 58.330 50.456 1.00 22.98 31 GLU E N 1
ATOM 7352 C CA . GLU E 1 31 ? 25.457 58.377 49.743 1.00 23.06 31 GLU E CA 1
ATOM 7353 C C . GLU E 1 31 ? 26.024 56.961 49.662 1.00 22.84 31 GLU E C 1
ATOM 7354 O O . GLU E 1 31 ? 25.649 56.091 50.453 1.00 22.79 31 GLU E O 1
ATOM 7360 N N . GLY E 1 32 ? 26.916 56.725 48.708 1.00 22.65 32 GLY E N 1
ATOM 7361 C CA . GLY E 1 32 ? 27.528 55.411 48.576 1.00 22.46 32 GLY E CA 1
ATOM 7362 C C . GLY E 1 32 ? 28.792 55.370 47.747 1.00 22.34 32 GLY E C 1
ATOM 7363 O O . GLY E 1 32 ? 29.175 56.359 47.120 1.00 22.31 32 GLY E O 1
ATOM 7364 N N . LYS E 1 33 ? 29.437 54.208 47.762 1.00 22.18 33 LYS E N 1
ATOM 7365 C CA . LYS E 1 33 ? 30.629 53.952 46.972 1.00 22.13 33 LYS E CA 1
ATOM 7366 C C . LYS E 1 33 ? 30.302 52.841 45.972 1.00 21.86 33 LYS E C 1
ATOM 7367 O O . LYS E 1 33 ? 30.343 51.660 46.326 1.00 21.86 33 LYS E O 1
ATOM 7373 N N . PRO E 1 34 ? 29.957 53.217 44.721 1.00 21.65 34 PRO E N 1
ATOM 7374 C CA . PRO E 1 34 ? 29.499 52.261 43.703 1.00 21.51 34 PRO E CA 1
ATOM 7375 C C . PRO E 1 34 ? 30.496 51.143 43.406 1.00 21.39 34 PRO E C 1
ATOM 7376 O O . PRO E 1 34 ? 30.090 50.005 43.164 1.00 21.30 34 PRO E O 1
ATOM 7380 N N . TYR E 1 35 ? 31.784 51.471 43.430 1.00 21.27 35 TYR E N 1
ATOM 7381 C CA . TYR E 1 35 ? 32.833 50.515 43.089 1.00 21.16 35 TYR E CA 1
ATOM 7382 C C . TYR E 1 35 ? 33.267 49.672 44.290 1.00 21.01 35 TYR E C 1
ATOM 7383 O O . TYR E 1 35 ? 33.759 48.555 44.125 1.00 20.98 35 TYR E O 1
ATOM 7392 N N . GLU E 1 36 ? 33.076 50.211 45.493 1.00 20.98 36 GLU E N 1
ATOM 7393 C CA . GLU E 1 36 ? 33.313 49.458 46.728 1.00 20.96 36 GLU E CA 1
ATOM 7394 C C . GLU E 1 36 ? 32.116 48.568 47.055 1.00 20.82 36 GLU E C 1
ATOM 7395 O O . GLU E 1 36 ? 32.246 47.582 47.786 1.00 20.82 36 GLU E O 1
ATOM 7401 N N . GLY E 1 37 ? 30.955 48.933 46.517 1.00 20.71 37 GLY E N 1
ATOM 7402 C CA . GLY E 1 37 ? 29.721 48.177 46.716 1.00 20.52 37 GLY E CA 1
ATOM 7403 C C . GLY E 1 37 ? 29.024 48.459 48.034 1.00 20.51 37 GLY E C 1
ATOM 7404 O O . GLY E 1 37 ? 28.309 47.604 48.555 1.00 20.39 37 GLY E O 1
ATOM 7405 N N . THR E 1 38 ? 29.231 49.661 48.569 1.00 20.50 38 THR E N 1
ATOM 7406 C CA . THR E 1 38 ? 28.633 50.062 49.842 1.00 20.52 38 THR E CA 1
ATOM 7407 C C . THR E 1 38 ? 27.740 51.286 49.664 1.00 20.68 38 THR E C 1
ATOM 7408 O O . THR E 1 38 ? 28.012 52.140 48.821 1.00 20.63 38 THR E O 1
ATOM 7412 N N . GLN E 1 39 ? 26.675 51.358 50.460 1.00 20.81 39 GLN E N 1
ATOM 7413 C CA . GLN E 1 39 ? 25.755 52.497 50.429 1.00 21.05 39 GLN E CA 1
ATOM 7414 C C . GLN E 1 39 ? 25.074 52.723 51.777 1.00 21.17 39 GLN E C 1
ATOM 7415 O O . GLN E 1 39 ? 24.932 51.797 52.577 1.00 21.06 39 GLN E O 1
ATOM 7421 N N . SER E 1 40 ? 24.659 53.964 52.010 1.00 21.42 40 SER E N 1
ATOM 7422 C CA . SER E 1 40 ? 23.927 54.335 53.214 1.00 21.82 40 SER E CA 1
ATOM 7423 C C . SER E 1 40 ? 22.730 55.195 52.828 1.00 21.93 40 SER E C 1
ATOM 7424 O O . SER E 1 40 ? 22.819 56.006 51.908 1.00 21.90 40 SER E O 1
ATOM 7427 N N . LEU E 1 41 ? 21.614 55.008 53.527 1.00 22.22 41 LEU E N 1
ATOM 7428 C CA . LEU E 1 41 ? 20.405 55.784 53.257 1.00 22.41 41 LEU E CA 1
ATOM 7429 C C . LEU E 1 41 ? 19.717 56.227 54.542 1.00 22.60 41 LEU E C 1
ATOM 7430 O O . LEU E 1 41 ? 19.400 55.408 55.409 1.00 22.58 41 LEU E O 1
ATOM 7435 N N . ASN E 1 42 ? 19.501 57.535 54.653 1.00 22.88 42 ASN E N 1
ATOM 7436 C CA . ASN E 1 42 ? 18.763 58.117 55.765 1.00 23.15 42 ASN E CA 1
ATOM 7437 C C . ASN E 1 42 ? 17.298 58.267 55.379 1.00 23.27 42 ASN E C 1
ATOM 7438 O O . ASN E 1 42 ? 16.943 59.112 54.554 1.00 23.21 42 ASN E O 1
ATOM 7443 N N . ILE E 1 43 ? 16.457 57.424 55.972 1.00 23.42 43 ILE E N 1
ATOM 7444 C CA . ILE E 1 43 ? 15.049 57.331 55.601 1.00 23.55 43 ILE E CA 1
ATOM 7445 C C . ILE E 1 43 ? 14.164 58.025 56.629 1.00 23.72 43 ILE E C 1
ATOM 7446 O O . ILE E 1 43 ? 14.284 57.782 57.830 1.00 23.69 43 ILE E O 1
ATOM 7451 N N . THR E 1 44 ? 13.282 58.894 56.145 1.00 23.91 44 THR E N 1
ATOM 7452 C CA . THR E 1 44 ? 12.272 59.518 56.996 1.00 24.19 44 THR E CA 1
ATOM 7453 C C . THR E 1 44 ? 10.864 59.239 56.477 1.00 24.30 44 THR E C 1
ATOM 7454 O O . THR E 1 44 ? 10.571 59.444 55.295 1.00 24.31 44 THR E O 1
ATOM 7458 N N . ILE E 1 45 ? 10.008 58.749 57.371 1.00 24.48 45 ILE E N 1
ATOM 7459 C CA . ILE E 1 45 ? 8.601 58.524 57.060 1.00 24.68 45 ILE E CA 1
ATOM 7460 C C . ILE E 1 45 ? 7.877 59.868 57.103 1.00 24.81 45 ILE E C 1
ATOM 7461 O O . ILE E 1 45 ? 7.778 60.499 58.157 1.00 24.74 45 ILE E O 1
ATOM 7466 N N . THR E 1 46 ? 7.384 60.296 55.944 1.00 25.03 46 THR E N 1
ATOM 7467 C CA . THR E 1 46 ? 6.819 61.636 55.779 1.00 25.19 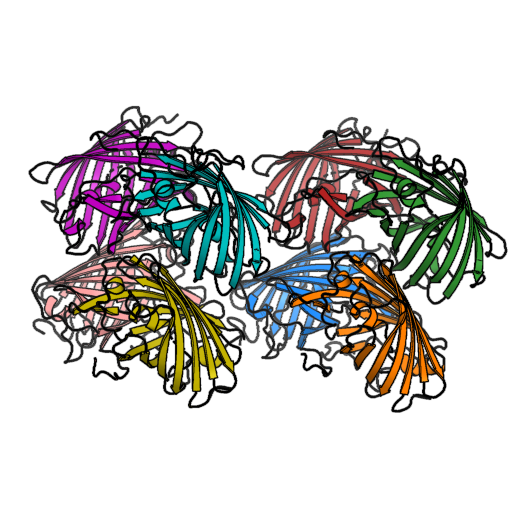46 THR E CA 1
ATOM 7468 C C . THR E 1 46 ? 5.296 61.666 55.907 1.00 25.35 46 THR E C 1
ATOM 7469 O O . THR E 1 46 ? 4.728 62.656 56.375 1.00 25.24 46 THR E O 1
ATOM 7473 N N . GLU E 1 47 ? 4.644 60.589 55.474 1.00 25.50 47 GLU E N 1
ATOM 7474 C CA . GLU E 1 47 ? 3.192 60.445 55.596 1.00 25.72 47 GLU E CA 1
ATOM 7475 C C . GLU E 1 47 ? 2.835 59.056 56.115 1.00 25.81 47 GLU E C 1
ATOM 7476 O O . GLU E 1 47 ? 3.594 58.103 55.932 1.00 25.83 47 GLU E O 1
ATOM 7482 N N . GLY E 1 48 ? 1.676 58.950 56.760 1.00 25.96 48 GLY E N 1
ATOM 7483 C CA . GLY E 1 48 ? 1.219 57.687 57.333 1.00 26.16 48 GLY E CA 1
ATOM 7484 C C . GLY E 1 48 ? 1.695 57.474 58.758 1.00 26.28 48 GLY E C 1
ATOM 7485 O O . GLY E 1 48 ? 1.652 56.354 59.270 1.00 26.24 48 GLY E O 1
ATOM 7486 N N . GLY E 1 49 ? 2.154 58.556 59.390 1.00 26.46 49 GLY E N 1
ATOM 7487 C CA . GLY E 1 49 ? 2.591 58.551 60.790 1.00 26.51 49 GLY E CA 1
ATOM 7488 C C . GLY E 1 49 ? 3.566 57.439 61.131 1.00 26.46 49 GLY E C 1
ATOM 7489 O O . GLY E 1 49 ? 4.384 57.053 60.292 1.00 26.68 49 GLY E O 1
ATOM 7490 N N . PRO E 1 50 ? 3.498 56.924 62.374 1.00 26.34 50 PRO E N 1
ATOM 7491 C CA . PRO E 1 50 ? 4.253 55.717 62.701 1.00 26.13 50 PRO E CA 1
ATOM 7492 C C . PRO E 1 50 ? 3.596 54.483 62.077 1.00 25.82 50 PRO E C 1
ATOM 7493 O O . PRO E 1 50 ? 2.378 54.304 62.180 1.00 25.81 50 PRO E O 1
ATOM 7497 N N . LEU E 1 51 ? 4.408 53.654 61.427 1.00 25.44 51 LEU E N 1
ATOM 7498 C CA . LEU E 1 51 ? 3.921 52.500 60.668 1.00 25.02 51 LEU E CA 1
ATOM 7499 C C . LEU E 1 51 ? 3.363 51.388 61.563 1.00 24.60 51 LEU E C 1
ATOM 7500 O O . LEU E 1 51 ? 3.979 51.040 62.573 1.00 24.69 51 LEU E O 1
ATOM 7505 N N . PRO E 1 52 ? 2.189 50.833 61.194 1.00 24.11 52 PRO E N 1
ATOM 7506 C CA . PRO E 1 52 ? 1.576 49.726 61.931 1.00 23.72 52 PRO E CA 1
ATOM 7507 C C . PRO E 1 52 ? 2.115 48.349 61.523 1.00 23.26 52 PRO E C 1
ATOM 7508 O O . PRO E 1 52 ? 1.682 47.332 62.067 1.00 23.30 52 PRO E O 1
ATOM 7512 N N . PHE E 1 53 ? 3.044 48.329 60.571 1.00 22.75 53 PHE E N 1
ATOM 7513 C CA . PHE E 1 53 ? 3.697 47.097 60.136 1.00 22.13 53 PHE E CA 1
ATOM 7514 C C . PHE E 1 53 ? 5.210 47.218 60.289 1.00 21.83 53 PHE E C 1
ATOM 7515 O O . PHE E 1 53 ? 5.745 48.328 60.370 1.00 21.85 53 PHE E O 1
ATOM 7523 N N . ALA E 1 54 ? 5.889 46.074 60.329 1.00 21.43 54 ALA E N 1
ATOM 7524 C CA . ALA E 1 54 ? 7.344 46.027 60.453 1.00 20.99 54 ALA E CA 1
ATOM 7525 C C . ALA E 1 54 ? 8.018 46.778 59.310 1.00 20.69 54 ALA E C 1
ATOM 7526 O O . ALA E 1 54 ? 7.709 46.543 58.141 1.00 20.72 54 ALA E O 1
ATOM 7528 N N . PHE E 1 55 ? 8.929 47.687 59.657 1.00 20.29 55 PHE E N 1
ATOM 7529 C CA . PHE E 1 55 ? 9.672 48.469 58.665 1.00 19.91 55 PHE E CA 1
ATOM 7530 C C . PHE E 1 55 ? 10.522 47.577 57.756 1.00 19.59 55 PHE E C 1
ATOM 7531 O O . PHE E 1 55 ? 10.752 47.908 56.590 1.00 19.42 55 PHE E O 1
ATOM 7539 N N . ASP E 1 56 ? 10.969 46.444 58.298 1.00 19.15 56 ASP E N 1
ATOM 7540 C CA . ASP E 1 56 ? 11.826 45.493 57.584 1.00 18.84 56 ASP E CA 1
ATOM 7541 C C . ASP E 1 56 ? 11.307 45.063 56.208 1.00 18.68 56 ASP E C 1
ATOM 7542 O O . ASP E 1 56 ? 12.100 44.763 55.314 1.00 18.65 56 ASP E O 1
ATOM 7547 N N . ILE E 1 57 ? 9.985 45.038 56.038 1.00 18.43 57 ILE E N 1
ATOM 7548 C CA . ILE E 1 57 ? 9.378 44.620 54.766 1.00 18.22 57 ILE E CA 1
ATOM 7549 C C . ILE E 1 57 ? 9.504 45.672 53.652 1.00 18.05 57 ILE E C 1
ATOM 7550 O O . ILE E 1 57 ? 9.133 45.417 52.503 1.00 18.03 57 ILE E O 1
ATOM 7555 N N . LEU E 1 58 ? 10.028 46.845 54.004 1.00 17.76 58 LEU E N 1
ATOM 7556 C CA . LEU E 1 58 ? 10.265 47.920 53.041 1.00 17.56 58 LEU E CA 1
ATOM 7557 C C . LEU E 1 58 ? 11.738 48.028 52.650 1.00 17.52 58 LEU E C 1
ATOM 7558 O O . LEU E 1 58 ? 12.073 48.648 51.639 1.00 17.47 58 LEU E O 1
ATOM 7563 N N . SER E 1 59 ? 12.602 47.413 53.456 1.00 17.42 59 SER E N 1
ATOM 7564 C CA . SER E 1 59 ? 14.056 47.561 53.337 1.00 17.39 59 SER E CA 1
ATOM 7565 C C . SER E 1 59 ? 14.645 47.197 51.971 1.00 17.47 59 SER E C 1
ATOM 7566 O O . SER E 1 59 ? 15.515 47.913 51.465 1.00 17.30 59 SER E O 1
ATOM 7569 N N . HIS E 1 60 ? 14.177 46.094 51.384 1.00 17.58 60 HIS E N 1
ATOM 7570 C CA . HIS E 1 60 ? 14.642 45.656 50.061 1.00 17.85 60 HIS E CA 1
ATOM 7571 C C . HIS E 1 60 ? 14.276 46.658 48.965 1.00 17.95 60 HIS E C 1
ATOM 7572 O O . HIS E 1 60 ? 15.003 46.802 47.985 1.00 18.00 60 HIS E O 1
ATOM 7579 N N . ALA E 1 61 ? 13.148 47.344 49.136 1.00 18.14 61 ALA E N 1
ATOM 7580 C CA . ALA E 1 61 ? 12.699 48.343 48.166 1.00 18.26 61 ALA E CA 1
ATOM 7581 C C . ALA E 1 61 ? 13.522 49.630 48.236 1.00 18.37 61 ALA E C 1
ATOM 7582 O O . ALA E 1 61 ? 13.649 50.344 47.240 1.00 18.36 61 ALA E O 1
ATOM 7584 N N . PHE E 1 62 ? 14.076 49.920 49.413 1.00 18.52 62 PHE E N 1
ATOM 7585 C CA . PHE E 1 62 ? 14.959 51.072 49.592 1.00 18.67 62 PHE E CA 1
ATOM 7586 C C . PHE E 1 62 ? 16.332 50.820 48.974 1.00 18.82 62 PHE E C 1
ATOM 7587 O O . PHE E 1 62 ? 16.868 51.688 48.283 1.00 18.69 62 PHE E O 1
ATOM 7619 N N . ILE E 1 64 ? 19.174 49.649 45.105 1.00 19.34 66 ILE E N 1
ATOM 7620 C CA . ILE E 1 64 ? 20.017 50.398 44.124 1.00 19.32 66 ILE E CA 1
ATOM 7621 C C . ILE E 1 64 ? 21.293 49.602 43.862 1.00 19.28 66 ILE E C 1
ATOM 7622 O O . ILE E 1 64 ? 22.296 49.759 44.564 1.00 19.24 66 ILE E O 1
ATOM 7627 N N . LYS E 1 65 ? 21.240 48.750 42.841 1.00 19.26 67 LYS E N 1
ATOM 7628 C CA . LYS E 1 65 ? 22.309 47.790 42.560 1.00 19.27 67 LYS E CA 1
ATOM 7629 C C . LYS E 1 65 ? 23.524 48.405 41.855 1.00 19.19 67 LYS E C 1
ATOM 7630 O O . LYS E 1 65 ? 24.444 47.687 41.448 1.00 19.20 67 LYS E O 1
ATOM 7636 N N . VAL E 1 66 ? 23.518 49.730 41.717 1.00 19.03 68 VAL E N 1
ATOM 7637 C CA . VAL E 1 66 ? 24.679 50.484 41.244 1.00 19.05 68 VAL E CA 1
ATOM 7638 C C . VAL E 1 66 ? 25.801 50.365 42.279 1.00 19.03 68 VAL E C 1
ATOM 7639 O O . VAL E 1 66 ? 26.984 50.343 41.932 1.00 19.03 68 VAL E O 1
ATOM 7643 N N . PHE E 1 67 ? 25.410 50.273 43.549 1.00 19.05 69 PHE E N 1
ATOM 7644 C CA . PHE E 1 67 ? 26.350 50.083 44.649 1.00 19.12 69 PHE E CA 1
ATOM 7645 C C . PHE E 1 67 ? 26.618 48.593 44.872 1.00 19.17 69 PHE E C 1
ATOM 7646 O O . PHE E 1 67 ? 26.145 47.994 45.841 1.00 19.13 69 PHE E O 1
ATOM 7654 N N . ALA E 1 68 ? 27.376 48.008 43.948 1.00 19.39 70 ALA E N 1
ATOM 7655 C CA . ALA E 1 68 ? 27.741 46.596 43.998 1.00 19.60 70 ALA E CA 1
ATOM 7656 C C . ALA E 1 68 ? 29.165 46.413 43.486 1.00 19.82 70 ALA E C 1
ATOM 7657 O O . ALA E 1 68 ? 29.534 46.967 42.447 1.00 19.87 70 ALA E O 1
ATOM 7659 N N . LYS E 1 69 ? 29.963 45.645 44.224 1.00 20.10 71 LYS E N 1
ATOM 7660 C CA . LYS E 1 69 ? 31.338 45.359 43.824 1.00 20.42 71 LYS E CA 1
ATOM 7661 C C . LYS E 1 69 ? 31.360 44.307 42.715 1.00 20.54 71 LYS E C 1
ATOM 7662 O O . LYS E 1 69 ? 31.047 43.137 42.943 1.00 20.62 71 LYS E O 1
ATOM 7668 N N . TYR E 1 70 ? 31.716 44.749 41.513 1.00 20.73 72 TYR E N 1
ATOM 7669 C CA . TYR E 1 70 ? 31.745 43.893 40.331 1.00 20.87 72 TYR E CA 1
ATOM 7670 C C . TYR E 1 70 ? 33.169 43.644 39.845 1.00 21.14 72 TYR E C 1
ATOM 7671 O O . TYR E 1 70 ? 33.962 44.584 39.746 1.00 21.11 72 TYR E O 1
ATOM 7680 N N . PRO E 1 71 ? 33.496 42.374 39.537 1.00 21.41 73 PRO E N 1
ATOM 7681 C CA . PRO E 1 71 ? 34.800 42.053 38.960 1.00 21.66 73 PRO E CA 1
ATOM 7682 C C . PRO E 1 71 ? 34.867 42.439 37.483 1.00 21.96 73 PRO E C 1
ATOM 7683 O O . PRO E 1 71 ? 33.828 42.555 36.825 1.00 21.94 73 PRO E O 1
ATOM 7687 N N . LYS E 1 72 ? 36.087 42.629 36.980 1.00 22.22 74 LYS E N 1
ATOM 7688 C CA . LYS E 1 72 ? 36.333 43.032 35.591 1.00 22.53 74 LYS E CA 1
ATOM 7689 C C . LYS E 1 72 ? 35.681 42.105 34.556 1.00 22.55 74 LYS E C 1
ATOM 7690 O O . LYS E 1 72 ? 35.151 42.568 33.543 1.00 22.59 74 LYS E O 1
ATOM 7696 N N . GLU E 1 73 ? 35.707 40.803 34.832 1.00 22.60 75 GLU E N 1
ATOM 7697 C CA . GLU E 1 73 ? 35.254 39.787 33.876 1.00 22.64 75 GLU E CA 1
ATOM 7698 C C . GLU E 1 73 ? 33.730 39.620 33.759 1.00 22.34 75 GLU E C 1
ATOM 7699 O O . GLU E 1 73 ? 33.255 38.953 32.839 1.00 22.44 75 GLU E O 1
ATOM 7705 N N . ILE E 1 74 ? 32.971 40.219 34.675 1.00 22.04 76 ILE E N 1
ATOM 7706 C CA . ILE E 1 74 ? 31.506 40.141 34.629 1.00 21.65 76 ILE E CA 1
ATOM 7707 C C . ILE E 1 74 ? 30.892 41.507 34.305 1.00 21.44 76 ILE E C 1
ATOM 7708 O O . ILE E 1 74 ? 31.117 42.472 35.040 1.00 21.46 76 ILE E O 1
ATOM 7713 N N . PRO E 1 75 ? 30.127 41.591 33.195 1.00 21.14 77 PRO E N 1
ATOM 7714 C CA . PRO E 1 75 ? 29.420 42.811 32.794 1.00 20.92 77 PRO E CA 1
ATOM 7715 C C . PRO E 1 75 ? 28.503 43.346 33.895 1.00 20.70 77 PRO E C 1
ATOM 7716 O O . PRO E 1 75 ? 27.711 42.595 34.469 1.00 20.59 77 PRO E O 1
ATOM 7720 N N . ASP E 1 76 ? 28.634 44.639 34.179 1.00 20.40 78 ASP E N 1
ATOM 7721 C CA . ASP E 1 76 ? 27.862 45.310 35.219 1.00 20.18 78 ASP E CA 1
ATOM 7722 C C . ASP E 1 76 ? 26.628 45.966 34.600 1.00 20.08 78 ASP E C 1
ATOM 7723 O O . ASP E 1 76 ? 26.706 47.079 34.079 1.00 20.01 78 ASP E O 1
ATOM 7728 N N . PHE E 1 77 ? 25.496 45.267 34.663 1.00 19.96 79 PHE E N 1
ATOM 7729 C CA . PHE E 1 77 ? 24.231 45.742 34.088 1.00 19.85 79 PHE E CA 1
ATOM 7730 C C . PHE E 1 77 ? 23.813 47.111 34.628 1.00 19.88 79 PHE E C 1
ATOM 7731 O O . PHE E 1 77 ? 23.389 47.985 33.870 1.00 19.78 79 PHE E O 1
ATOM 7739 N N . PHE E 1 78 ? 23.947 47.282 35.940 1.00 19.80 80 PHE E N 1
ATOM 7740 C CA . PHE E 1 78 ? 23.421 48.446 36.645 1.00 19.78 80 PHE E CA 1
ATOM 7741 C C . PHE E 1 78 ? 24.242 49.711 36.398 1.00 19.85 80 PHE E C 1
ATOM 7742 O O . PHE E 1 78 ? 23.680 50.796 36.239 1.00 19.92 80 PHE E O 1
ATOM 7750 N N . LYS E 1 79 ? 25.564 49.565 36.356 1.00 19.96 81 LYS E N 1
ATOM 7751 C CA . LYS E 1 79 ? 26.453 50.680 36.036 1.00 20.10 81 LYS E CA 1
ATOM 7752 C C . LYS E 1 79 ? 26.354 51.085 34.565 1.00 20.29 81 LYS E C 1
ATOM 7753 O O . LYS E 1 79 ? 26.440 52.269 34.234 1.00 20.37 81 LYS E O 1
ATOM 7759 N N . GLN E 1 80 ? 26.163 50.098 33.691 1.00 20.49 82 GLN E N 1
ATOM 7760 C CA . GLN E 1 80 ? 25.954 50.349 32.264 1.00 20.69 82 GLN E CA 1
ATOM 7761 C C . GLN E 1 80 ? 24.632 51.070 32.001 1.00 20.84 82 GLN E C 1
ATOM 7762 O O . GLN E 1 80 ? 24.557 51.941 31.131 1.00 20.90 82 GLN E O 1
ATOM 7768 N N . SER E 1 81 ? 23.602 50.709 32.767 1.00 20.99 83 SER E N 1
ATOM 7769 C CA . SER E 1 81 ? 22.237 51.195 32.544 1.00 21.17 83 SER E CA 1
ATOM 7770 C C . SER E 1 81 ? 21.901 52.524 33.230 1.00 21.25 83 SER E C 1
ATOM 7771 O O . SER E 1 81 ? 20.922 53.177 32.858 1.00 21.31 83 SER E O 1
ATOM 7774 N N . LEU E 1 82 ? 22.703 52.917 34.220 1.00 21.38 84 LEU E N 1
ATOM 7775 C CA . LEU E 1 82 ? 22.437 54.127 35.015 1.00 21.50 84 LEU E CA 1
ATOM 7776 C C . LEU E 1 82 ? 22.278 55.411 34.178 1.00 21.57 84 LEU E C 1
ATOM 7777 O O . LEU E 1 82 ? 21.277 56.114 34.337 1.00 21.64 84 LEU E O 1
ATOM 7782 N N . PRO E 1 83 ? 23.253 55.725 33.292 1.00 21.69 85 PRO E N 1
ATOM 7783 C CA . PRO E 1 83 ? 23.141 56.966 32.510 1.00 21.72 85 PRO E CA 1
ATOM 7784 C C . PRO E 1 83 ? 21.833 57.087 31.720 1.00 21.66 85 PRO E C 1
ATOM 7785 O O . PRO E 1 83 ? 21.183 58.136 31.764 1.00 21.82 85 PRO E O 1
ATOM 7789 N N . GLY E 1 84 ? 21.453 56.021 31.020 1.00 21.55 86 GLY E N 1
ATOM 7790 C CA . GLY E 1 84 ? 20.221 56.004 30.232 1.00 21.32 86 GLY E CA 1
ATOM 7791 C C . GLY E 1 84 ? 18.976 55.821 31.077 1.00 21.16 86 GLY E C 1
ATOM 7792 O O . GLY E 1 84 ? 17.874 56.185 30.659 1.00 21.22 86 GLY E O 1
ATOM 7793 N N . GLY E 1 85 ? 19.155 55.256 32.269 1.00 20.92 87 GLY E N 1
ATOM 7794 C CA . GLY E 1 85 ? 18.049 54.984 33.179 1.00 20.62 87 GLY E CA 1
ATOM 7795 C C . GLY E 1 85 ? 17.583 53.543 33.104 1.00 20.34 87 GLY E C 1
ATOM 7796 O O . GLY E 1 85 ? 17.560 52.943 32.027 1.00 20.36 87 GLY E O 1
ATOM 7797 N N . PHE E 1 86 ? 17.221 52.984 34.255 1.00 20.11 88 PHE E N 1
ATOM 7798 C CA . PHE E 1 86 ? 16.665 51.633 34.315 1.00 19.89 88 PHE E CA 1
ATOM 7799 C C . PHE E 1 86 ? 15.599 51.503 35.404 1.00 19.72 88 PHE E C 1
ATOM 7800 O O . PHE E 1 86 ? 15.463 52.376 36.263 1.00 19.66 88 PHE E O 1
ATOM 7808 N N . SER E 1 87 ? 14.846 50.409 35.350 1.00 19.50 89 SER E N 1
ATOM 7809 C CA . SER E 1 87 ? 13.769 50.158 36.299 1.00 19.26 89 SER E CA 1
ATOM 7810 C C . SER E 1 87 ? 13.807 48.723 36.810 1.00 18.99 89 SER E C 1
ATOM 7811 O O . SER E 1 87 ? 14.308 47.828 36.125 1.00 18.94 89 SER E O 1
ATOM 7814 N N . TRP E 1 88 ? 13.286 48.513 38.017 1.00 18.63 90 TRP E N 1
ATOM 7815 C CA . TRP E 1 88 ? 13.100 47.162 38.544 1.00 18.37 90 TRP E CA 1
ATOM 7816 C C . TRP E 1 88 ? 11.719 46.939 39.156 1.00 18.27 90 TRP E C 1
ATOM 7817 O O . TRP E 1 88 ? 11.084 47.880 39.641 1.00 18.20 90 TRP E O 1
ATOM 7828 N N . GLU E 1 89 ? 11.267 45.687 39.116 1.00 18.12 91 GLU E N 1
ATOM 7829 C CA . GLU E 1 89 ? 9.995 45.281 39.717 1.00 18.07 91 GLU E CA 1
ATOM 7830 C C . GLU E 1 89 ? 10.170 43.976 40.484 1.00 18.02 91 GLU E C 1
ATOM 7831 O O . GLU E 1 89 ? 10.999 43.146 40.116 1.00 17.93 91 GLU E O 1
ATOM 7837 N N . ARG E 1 90 ? 9.386 43.797 41.545 1.00 18.01 92 ARG E N 1
ATOM 7838 C CA . ARG E 1 90 ? 9.593 42.684 42.471 1.00 17.92 92 ARG E CA 1
ATOM 7839 C C . ARG E 1 90 ? 8.300 42.167 43.098 1.00 17.98 92 ARG E C 1
ATOM 7840 O O . ARG E 1 90 ? 7.401 42.947 43.425 1.00 17.92 92 ARG E O 1
ATOM 7848 N N . VAL E 1 91 ? 8.218 40.846 43.250 1.00 17.97 93 VAL E N 1
ATOM 7849 C CA . VAL E 1 91 ? 7.211 40.217 44.104 1.00 18.13 93 VAL E CA 1
ATOM 7850 C C . VAL E 1 91 ? 7.930 39.522 45.256 1.00 18.03 93 VAL E C 1
ATOM 7851 O O . VAL E 1 91 ? 8.791 38.665 45.032 1.00 17.91 93 VAL E O 1
ATOM 7855 N N . SER E 1 92 ? 7.581 39.901 46.482 1.00 18.01 94 SER E N 1
ATOM 7856 C CA . SER E 1 92 ? 8.105 39.242 47.675 1.00 18.08 94 SER E CA 1
ATOM 7857 C C . SER E 1 92 ? 6.996 38.443 48.353 1.00 18.19 94 SER E C 1
ATOM 7858 O O . SER E 1 92 ? 6.001 39.011 48.809 1.00 18.13 94 SER E O 1
ATOM 7861 N N . THR E 1 93 ? 7.175 37.124 48.406 1.00 18.40 95 THR E N 1
ATOM 7862 C CA . THR E 1 93 ? 6.149 36.205 48.900 1.00 18.63 95 THR E CA 1
ATOM 7863 C C . THR E 1 93 ? 6.572 35.565 50.223 1.00 18.86 95 THR E C 1
ATOM 7864 O O . THR E 1 93 ? 7.461 34.713 50.255 1.00 18.91 95 THR E O 1
ATOM 7868 N N . TYR E 1 94 ? 5.919 35.979 51.307 1.00 19.10 96 TYR E N 1
ATOM 7869 C CA . TYR E 1 94 ? 6.244 35.496 52.649 1.00 19.48 96 TYR E CA 1
ATOM 7870 C C . TYR E 1 94 ? 5.585 34.151 52.938 1.00 19.89 96 TYR E C 1
ATOM 7871 O O . TYR E 1 94 ? 4.468 33.887 52.486 1.00 20.02 96 TYR E O 1
ATOM 7880 N N . GLU E 1 95 ? 6.285 33.308 53.695 1.00 20.40 97 GLU E N 1
ATOM 7881 C CA . GLU E 1 95 ? 5.837 31.935 53.963 1.00 20.96 97 GLU E CA 1
ATOM 7882 C C . GLU E 1 95 ? 4.501 31.836 54.711 1.00 21.15 97 GLU E C 1
ATOM 7883 O O . GLU E 1 95 ? 3.864 30.779 54.709 1.00 21.31 97 GLU E O 1
ATOM 7889 N N . ASP E 1 96 ? 4.079 32.934 55.336 1.00 21.42 98 ASP E N 1
ATOM 7890 C CA . ASP E 1 96 ? 2.857 32.941 56.143 1.00 21.55 98 ASP E CA 1
ATOM 7891 C C . ASP E 1 96 ? 1.677 33.711 55.527 1.00 21.39 98 ASP E C 1
ATOM 7892 O O . ASP E 1 96 ? 0.681 33.973 56.207 1.00 21.55 98 ASP E O 1
ATOM 7897 N N . GLY E 1 97 ? 1.790 34.069 54.248 1.00 21.21 99 GLY E N 1
ATOM 7898 C CA . GLY E 1 97 ? 0.668 34.665 53.519 1.00 20.83 99 GLY E CA 1
ATOM 7899 C C . GLY E 1 97 ? 0.905 36.021 52.876 1.00 20.50 99 GLY E C 1
ATOM 7900 O O . GLY E 1 97 ? 0.306 36.332 51.843 1.00 20.70 99 GLY E O 1
ATOM 7901 N N . GLY E 1 98 ? 1.771 36.828 53.484 1.00 20.06 100 GLY E N 1
ATOM 7902 C CA . GLY E 1 98 ? 2.040 38.184 53.006 1.00 19.39 100 GLY E CA 1
ATOM 7903 C C . GLY E 1 98 ? 2.686 38.244 51.634 1.00 19.00 100 GLY E C 1
ATOM 7904 O O . GLY E 1 98 ? 3.598 37.473 51.333 1.00 18.90 100 GLY E O 1
ATOM 7905 N N . VAL E 1 99 ? 2.196 39.158 50.798 1.00 18.56 101 VAL E N 1
ATOM 7906 C CA . VAL E 1 99 ? 2.777 39.406 49.476 1.00 18.20 101 VAL E CA 1
ATOM 7907 C C . VAL E 1 99 ? 3.017 40.906 49.292 1.00 18.01 101 VAL E C 1
ATOM 7908 O O . VAL E 1 99 ? 2.089 41.712 49.394 1.00 17.92 101 VAL E O 1
ATOM 7912 N N . LEU E 1 100 ? 4.270 41.266 49.033 1.00 17.79 102 LEU E N 1
ATOM 7913 C CA . LEU E 1 100 ? 4.649 42.658 48.833 1.00 17.76 102 LEU E CA 1
ATOM 7914 C C . LEU E 1 100 ? 5.136 42.890 47.405 1.00 17.67 102 LEU E C 1
ATOM 7915 O O . LEU E 1 100 ? 6.158 42.336 46.988 1.00 17.63 102 LEU E O 1
ATOM 7920 N N . SER E 1 101 ? 4.394 43.715 46.669 1.00 17.57 103 SER E N 1
ATOM 7921 C CA . SER E 1 101 ? 4.742 44.079 45.296 1.00 17.46 103 SER E CA 1
ATOM 7922 C C . SER E 1 101 ? 5.395 45.457 45.251 1.00 17.47 103 SER E C 1
ATOM 7923 O O . SER E 1 101 ? 5.014 46.360 46.001 1.00 17.36 103 SER E O 1
ATOM 7926 N N . ALA E 1 102 ? 6.383 45.610 44.372 1.00 17.45 104 ALA E N 1
ATOM 7927 C CA . ALA E 1 102 ? 7.112 46.871 44.246 1.00 17.63 104 ALA E CA 1
ATOM 7928 C C . ALA E 1 102 ? 7.547 47.172 42.814 1.00 17.70 104 ALA E C 1
ATOM 7929 O O . ALA E 1 102 ? 7.869 46.265 42.047 1.00 17.75 104 ALA E O 1
ATOM 7931 N N . THR E 1 103 ? 7.539 48.457 42.467 1.00 17.86 105 THR E N 1
ATOM 7932 C CA . THR E 1 103 ? 8.084 48.941 41.198 1.00 18.03 105 THR E CA 1
ATOM 7933 C C . THR E 1 103 ? 8.937 50.186 41.452 1.00 18.24 105 THR E C 1
ATOM 7934 O O . THR E 1 103 ? 8.657 50.966 42.369 1.00 18.17 105 THR E O 1
ATOM 7938 N N . GLN E 1 104 ? 9.982 50.359 40.651 1.00 18.46 106 GLN E N 1
ATOM 7939 C CA . GLN E 1 104 ? 10.966 51.407 40.900 1.00 18.78 106 GLN E CA 1
ATOM 7940 C C . GLN E 1 104 ? 11.591 51.913 39.606 1.00 19.04 106 GLN E C 1
ATOM 7941 O O . GLN E 1 104 ? 11.825 51.141 38.679 1.00 18.91 106 GLN E O 1
ATOM 7947 N N . GLU E 1 105 ? 11.853 53.217 39.555 1.00 19.45 107 GLU E N 1
ATOM 7948 C CA . GLU E 1 105 ? 12.565 53.826 38.438 1.00 19.86 107 GLU E CA 1
ATOM 7949 C C . GLU E 1 105 ? 13.846 54.486 38.942 1.00 19.95 107 GLU E C 1
ATOM 7950 O O . GLU E 1 105 ? 13.822 55.248 39.913 1.00 19.89 107 GLU E O 1
ATOM 7956 N N . THR E 1 106 ? 14.961 54.168 38.288 1.00 20.17 108 THR E N 1
ATOM 7957 C CA . THR E 1 106 ? 16.265 54.728 38.633 1.00 20.40 108 THR E CA 1
ATOM 7958 C C . THR E 1 106 ? 16.796 55.585 37.484 1.00 20.69 108 THR E C 1
ATOM 7959 O O . THR E 1 106 ? 16.888 55.125 36.344 1.00 20.61 108 THR E O 1
ATOM 7963 N N . SER E 1 107 ? 17.137 56.833 37.798 1.00 21.10 109 SER E N 1
ATOM 7964 C CA . SER E 1 107 ? 17.699 57.759 36.819 1.00 21.50 109 SER E CA 1
ATOM 7965 C C . SER E 1 107 ? 18.851 58.564 37.416 1.00 21.82 109 SER E C 1
ATOM 7966 O O . SER E 1 107 ? 19.033 58.596 38.637 1.00 21.86 109 SER E O 1
ATOM 7969 N N . LEU E 1 108 ? 19.621 59.213 36.547 1.00 22.24 110 LEU E N 1
ATOM 7970 C CA . LEU E 1 108 ? 20.795 59.972 36.965 1.00 22.70 110 LEU E CA 1
ATOM 7971 C C . LEU E 1 108 ? 20.709 61.440 36.554 1.00 23.02 110 LEU E C 1
ATOM 7972 O O . LEU E 1 108 ? 20.491 61.757 35.383 1.00 23.00 110 LEU E O 1
ATOM 7977 N N . GLN E 1 109 ? 20.872 62.324 37.536 1.00 23.43 111 GLN E N 1
ATOM 7978 C CA . GLN E 1 109 ? 20.953 63.764 37.300 1.00 23.88 111 GLN E CA 1
ATOM 7979 C C . GLN E 1 109 ? 22.152 64.322 38.061 1.00 24.07 111 GLN E C 1
ATOM 7980 O O . GLN E 1 109 ? 22.137 64.396 39.290 1.00 24.08 111 GLN E O 1
ATOM 7986 N N . GLY E 1 110 ? 23.192 64.703 37.323 1.00 24.39 112 GLY E N 1
ATOM 7987 C CA . GLY E 1 110 ? 24.460 65.113 37.926 1.00 24.68 112 GLY E CA 1
ATOM 7988 C C . GLY E 1 110 ? 25.157 63.906 38.524 1.00 24.85 112 GLY E C 1
ATOM 7989 O O . GLY E 1 110 ? 25.398 62.917 37.828 1.00 24.99 112 GLY E O 1
ATOM 7990 N N . ASP E 1 111 ? 25.480 63.984 39.813 1.00 25.04 113 ASP E N 1
ATOM 7991 C CA . ASP E 1 111 ? 25.992 62.825 40.544 1.00 25.19 113 ASP E CA 1
ATOM 7992 C C . ASP E 1 111 ? 24.913 62.248 41.467 1.00 25.03 113 ASP E C 1
ATOM 7993 O O . ASP E 1 111 ? 25.178 61.351 42.272 1.00 25.18 113 ASP E O 1
ATOM 7998 N N . CYS E 1 112 ? 23.696 62.769 41.335 1.00 24.82 114 CYS E N 1
ATOM 7999 C CA . CYS E 1 112 ? 22.578 62.326 42.155 1.00 24.57 114 CYS E CA 1
ATOM 8000 C C . CYS E 1 112 ? 21.796 61.215 41.464 1.00 24.26 114 CYS E C 1
ATOM 8001 O O . CYS E 1 112 ? 21.237 61.409 40.381 1.00 24.30 114 CYS E O 1
ATOM 8004 N N . ILE E 1 113 ? 21.785 60.046 42.096 1.00 23.83 115 ILE E N 1
ATOM 8005 C CA . ILE E 1 113 ? 20.983 58.919 41.641 1.00 23.47 115 ILE E CA 1
ATOM 8006 C C . ILE E 1 113 ? 19.595 59.058 42.256 1.00 23.24 115 ILE E C 1
ATOM 8007 O O . ILE E 1 113 ? 19.435 58.946 43.474 1.00 23.27 115 ILE E O 1
ATOM 8012 N N . ILE E 1 114 ? 18.598 59.325 41.417 1.00 22.98 116 ILE E N 1
ATOM 8013 C CA . ILE E 1 114 ? 17.236 59.517 41.913 1.00 22.72 116 ILE E CA 1
ATOM 8014 C C . ILE E 1 114 ? 16.407 58.241 41.754 1.00 22.48 116 ILE E C 1
ATOM 8015 O O . ILE E 1 114 ? 16.424 57.598 40.701 1.00 22.38 116 ILE E O 1
ATOM 8020 N N . CYS E 1 115 ? 15.711 57.872 42.826 1.00 22.23 117 CYS E N 1
ATOM 8021 C CA . CYS E 1 115 ? 14.913 56.652 42.862 1.00 21.99 117 CYS E CA 1
ATOM 8022 C C . CYS E 1 115 ? 13.470 56.963 43.235 1.00 21.86 117 CYS E C 1
ATOM 8023 O O . CYS E 1 115 ? 13.211 57.652 44.224 1.00 21.84 117 CYS E O 1
ATOM 8026 N N . LYS E 1 116 ? 12.540 56.457 42.431 1.00 21.62 118 LYS E N 1
ATOM 8027 C CA . LYS E 1 116 ? 11.113 56.606 42.692 1.00 21.52 118 LYS E CA 1
ATOM 8028 C C . LYS E 1 116 ? 10.491 55.227 42.874 1.00 21.38 118 LYS E C 1
ATOM 8029 O O . LYS E 1 116 ? 10.366 54.460 41.916 1.00 21.38 118 LYS E O 1
ATOM 8035 N N . VAL E 1 117 ? 10.111 54.918 44.112 1.00 21.20 119 VAL E N 1
ATOM 8036 C CA . VAL E 1 117 ? 9.627 53.585 44.470 1.00 21.00 119 VAL E CA 1
ATOM 8037 C C . VAL E 1 117 ? 8.130 53.593 44.767 1.00 20.90 119 VAL E C 1
ATOM 8038 O O . VAL E 1 117 ? 7.617 54.515 45.408 1.00 20.82 119 VAL E O 1
ATOM 8042 N N . LYS E 1 118 ? 7.438 52.560 44.294 1.00 20.63 120 LYS E N 1
ATOM 8043 C CA . LYS E 1 118 ? 6.036 52.347 44.630 1.00 20.49 120 LYS E CA 1
ATOM 8044 C C . LYS E 1 118 ? 5.852 50.941 45.200 1.00 20.27 120 LYS E C 1
ATOM 8045 O O . LYS E 1 118 ? 6.311 49.959 44.615 1.00 20.09 120 LYS E O 1
ATOM 8051 N N . VAL E 1 119 ? 5.175 50.865 46.344 1.00 20.09 121 VAL E N 1
ATOM 8052 C CA . VAL E 1 119 ? 5.032 49.627 47.112 1.00 19.95 121 VAL E CA 1
ATOM 8053 C C . VAL E 1 119 ? 3.552 49.299 47.347 1.00 19.77 121 VAL E C 1
ATOM 8054 O O . VAL E 1 119 ? 2.758 50.186 47.648 1.00 19.69 121 VAL E O 1
ATOM 8058 N N . LEU E 1 120 ? 3.187 48.026 47.198 1.00 19.60 122 LEU E N 1
ATOM 8059 C CA . LEU E 1 120 ? 1.831 47.571 47.515 1.00 19.42 122 LEU E CA 1
ATOM 8060 C C . LEU E 1 120 ? 1.854 46.176 48.145 1.00 19.42 122 LEU E C 1
ATOM 8061 O O . LEU E 1 120 ? 2.083 45.176 47.461 1.00 19.36 122 LEU E O 1
ATOM 8066 N N . GLY E 1 121 ? 1.614 46.126 49.453 1.00 19.39 123 GLY E N 1
ATOM 8067 C CA . GLY E 1 121 ? 1.603 44.870 50.200 1.00 19.39 123 GLY E CA 1
ATOM 8068 C C . GLY E 1 121 ? 0.237 44.523 50.749 1.00 19.48 123 GLY E C 1
ATOM 8069 O O . GLY E 1 121 ? -0.471 45.388 51.265 1.00 19.37 123 GLY E O 1
ATOM 8070 N N . THR E 1 122 ? -0.136 43.250 50.628 1.00 19.56 124 THR E N 1
ATOM 8071 C CA . THR E 1 122 ? -1.447 42.774 51.071 1.00 19.67 124 THR E CA 1
ATOM 8072 C C . THR E 1 122 ? -1.356 41.385 51.702 1.00 19.73 124 THR E C 1
ATOM 8073 O O . THR E 1 122 ? -0.315 40.724 51.627 1.00 19.79 124 THR E O 1
ATOM 8077 N N . ASN E 1 123 ? -2.457 40.958 52.322 1.00 19.86 125 ASN E N 1
ATOM 8078 C CA . ASN E 1 123 ? -2.635 39.589 52.833 1.00 20.01 125 ASN E CA 1
ATOM 8079 C C . ASN E 1 123 ? -1.663 39.142 53.932 1.00 20.04 125 ASN E C 1
ATOM 8080 O O . ASN E 1 123 ? -1.527 37.943 54.197 1.00 20.04 125 ASN E O 1
ATOM 8085 N N . PHE E 1 124 ? -0.993 40.100 54.567 1.00 20.07 126 PHE E N 1
ATOM 8086 C CA . PHE E 1 124 ? -0.149 39.803 55.719 1.00 20.15 126 PHE E CA 1
ATOM 8087 C C . PHE E 1 124 ? -1.052 39.423 56.891 1.00 20.32 126 PHE E C 1
ATOM 8088 O O . PHE E 1 124 ? -1.992 40.159 57.205 1.00 20.21 126 PHE E O 1
ATOM 8096 N N . PRO E 1 125 ? -0.790 38.262 57.527 1.00 20.52 127 PRO E N 1
ATOM 8097 C CA . PRO E 1 125 ? -1.620 37.814 58.650 1.00 20.67 127 PRO E CA 1
ATOM 8098 C C . PRO E 1 125 ? -1.679 38.862 59.760 1.00 20.81 127 PRO E C 1
ATOM 8099 O O . PRO E 1 125 ? -0.647 39.417 60.142 1.00 20.90 127 PRO E O 1
ATOM 8103 N N . ALA E 1 126 ? -2.886 39.128 60.256 1.00 21.00 128 ALA E N 1
ATOM 8104 C CA . ALA E 1 126 ? -3.119 40.178 61.253 1.00 21.16 128 ALA E CA 1
ATOM 8105 C C . ALA E 1 126 ? -2.333 39.984 62.552 1.00 21.30 128 ALA E C 1
ATOM 8106 O O . ALA E 1 126 ? -1.906 40.958 63.173 1.00 21.26 128 ALA E O 1
ATOM 8108 N N . ASN E 1 127 ? -2.146 38.728 62.949 1.00 21.48 129 ASN E N 1
ATOM 8109 C CA . ASN E 1 127 ? -1.442 38.401 64.189 1.00 21.71 129 ASN E CA 1
ATOM 8110 C C . ASN E 1 127 ? -0.035 37.836 63.956 1.00 21.68 129 ASN E C 1
ATOM 8111 O O . ASN E 1 127 ? 0.603 37.326 64.883 1.00 21.61 129 ASN E O 1
ATOM 8116 N N . GLY E 1 128 ? 0.439 37.939 62.716 1.00 21.55 130 GLY E N 1
ATOM 8117 C CA . GLY E 1 128 ? 1.795 37.524 62.356 1.00 21.40 130 GLY E CA 1
ATOM 8118 C C . GLY E 1 128 ? 2.850 38.533 62.782 1.00 21.35 130 GLY E C 1
ATOM 8119 O O . GLY E 1 128 ? 2.510 39.646 63.190 1.00 21.32 130 GLY E O 1
ATOM 8120 N N . PRO E 1 129 ? 4.140 38.153 62.684 1.00 21.28 131 PRO E N 1
ATOM 8121 C CA . PRO E 1 129 ? 5.274 38.988 63.103 1.00 21.30 131 PRO E CA 1
ATOM 8122 C C . PRO E 1 129 ? 5.406 40.319 62.358 1.00 21.29 131 PRO E C 1
ATOM 8123 O O . PRO E 1 129 ? 5.882 41.295 62.939 1.00 21.19 131 PRO E O 1
ATOM 8127 N N . VAL E 1 130 ? 4.995 40.360 61.091 1.00 21.30 132 VAL E N 1
ATOM 8128 C CA . VAL E 1 130 ? 5.057 41.594 60.303 1.00 21.45 132 VAL E CA 1
ATOM 8129 C C . VAL E 1 130 ? 4.075 42.644 60.835 1.00 21.58 132 VAL E C 1
ATOM 8130 O O . VAL E 1 130 ? 4.468 43.775 61.136 1.00 21.61 132 VAL E O 1
ATOM 8134 N N . MET E 1 131 ? 2.809 42.256 60.967 1.00 21.85 133 MET E N 1
ATOM 8135 C CA . MET E 1 131 ? 1.755 43.178 61.395 1.00 22.14 133 MET E CA 1
ATOM 8136 C C . MET E 1 131 ? 1.775 43.466 62.898 1.00 22.42 133 MET E C 1
ATOM 8137 O O . MET E 1 131 ? 1.159 44.430 63.358 1.00 22.53 133 MET E O 1
ATOM 8142 N N . GLN E 1 132 ? 2.486 42.629 63.653 1.00 2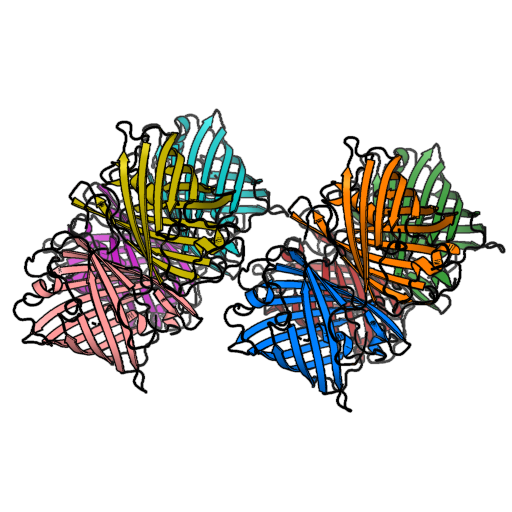2.71 134 GLN E N 1
ATOM 8143 C CA . GLN E 1 132 ? 2.672 42.839 65.088 1.00 22.97 134 GLN E CA 1
ATOM 8144 C C . GLN E 1 132 ? 4.041 43.449 65.406 1.00 23.06 134 GLN E C 1
ATOM 8145 O O . GLN E 1 132 ? 4.392 43.630 66.575 1.00 23.07 134 GLN E O 1
ATOM 8151 N N . LYS E 1 133 ? 4.793 43.773 64.352 1.00 23.07 135 LYS E N 1
ATOM 8152 C CA . LYS E 1 133 ? 6.145 44.346 64.450 1.00 23.10 135 LYS E CA 1
ATOM 8153 C C . LYS E 1 133 ? 7.058 43.556 65.391 1.00 22.98 135 LYS E C 1
ATOM 8154 O O . LYS E 1 133 ? 7.582 44.091 66.373 1.00 22.97 135 LYS E O 1
ATOM 8160 N N . LYS E 1 134 ? 7.236 42.278 65.068 1.00 22.88 136 LYS E N 1
ATOM 8161 C CA . LYS E 1 134 ? 8.045 41.356 65.861 1.00 22.78 136 LYS E CA 1
ATOM 8162 C C . LYS E 1 134 ? 9.296 40.908 65.099 1.00 22.54 136 LYS E C 1
ATOM 8163 O O . LYS E 1 134 ? 9.801 39.802 65.311 1.00 22.50 136 LYS E O 1
ATOM 8169 N N . THR E 1 135 ? 9.795 41.775 64.219 1.00 22.22 137 THR E N 1
ATOM 8170 C CA . THR E 1 135 ? 10.939 41.448 63.365 1.00 21.86 137 THR E CA 1
ATOM 8171 C C . THR E 1 135 ? 12.208 42.181 63.806 1.00 21.78 137 THR E C 1
ATOM 8172 O O . THR E 1 135 ? 12.138 43.273 64.378 1.00 21.64 137 THR E O 1
ATOM 8176 N N . CYS E 1 136 ? 13.362 41.573 63.531 1.00 21.52 138 CYS E N 1
ATOM 8177 C CA . CYS E 1 136 ? 14.650 42.076 64.012 1.00 21.38 138 CYS E CA 1
ATOM 8178 C C . CYS E 1 136 ? 15.696 42.242 62.905 1.00 21.00 138 CYS E C 1
ATOM 8179 O O . CYS E 1 136 ? 16.887 42.000 63.122 1.00 20.98 138 CYS E O 1
ATOM 8182 N N . GLY E 1 137 ? 15.249 42.669 61.726 1.00 20.50 139 GLY E N 1
ATOM 8183 C CA . GLY E 1 137 ? 16.150 42.886 60.597 1.00 19.90 139 GLY E CA 1
ATOM 8184 C C . GLY E 1 137 ? 16.415 41.627 59.794 1.00 19.49 139 GLY E C 1
ATOM 8185 O O . GLY E 1 137 ? 16.110 40.518 60.237 1.00 19.39 139 GLY E O 1
ATOM 8186 N N . TRP E 1 138 ? 16.991 41.805 58.609 1.00 19.17 140 TRP E N 1
ATOM 8187 C CA . TRP E 1 138 ? 17.247 40.698 57.693 1.00 18.86 140 TRP E CA 1
ATOM 8188 C C . TRP E 1 138 ? 18.620 40.071 57.891 1.00 18.73 140 TRP E C 1
ATOM 8189 O O . TRP E 1 138 ? 19.581 40.749 58.263 1.00 18.95 140 TRP E O 1
ATOM 8200 N N . GLU E 1 139 ? 18.693 38.766 57.641 1.00 18.53 141 GLU E N 1
ATOM 8201 C CA . GLU E 1 139 ? 19.959 38.047 57.561 1.00 18.34 141 GLU E CA 1
ATOM 8202 C C . GLU E 1 139 ? 20.677 38.446 56.270 1.00 18.36 141 GLU E C 1
ATOM 8203 O O . GLU E 1 139 ? 20.043 38.975 55.353 1.00 18.37 141 GLU E O 1
ATOM 8209 N N . PRO E 1 140 ? 22.002 38.212 56.192 1.00 18.38 142 PRO E N 1
ATOM 8210 C CA . PRO E 1 140 ? 22.649 38.317 54.883 1.00 18.46 142 PRO E CA 1
ATOM 8211 C C . PRO E 1 140 ? 22.089 37.256 53.934 1.00 18.48 142 PRO E C 1
ATOM 8212 O O . PRO E 1 140 ? 21.560 36.244 54.392 1.00 18.62 142 PRO E O 1
ATOM 8216 N N . SER E 1 141 ? 22.186 37.492 52.629 1.00 18.68 143 SER E N 1
ATOM 8217 C CA . SER E 1 141 ? 21.675 36.533 51.649 1.00 18.80 143 SER E CA 1
ATOM 8218 C C . SER E 1 141 ? 22.495 36.507 50.362 1.00 18.83 143 SER E C 1
ATOM 8219 O O . SER E 1 141 ? 23.373 37.349 50.154 1.00 18.75 143 SER E O 1
ATOM 8222 N N . THR E 1 142 ? 22.208 35.521 49.515 1.00 18.93 144 THR E N 1
ATOM 8223 C CA . THR E 1 142 ? 22.792 35.443 48.184 1.00 19.04 144 THR E CA 1
ATOM 8224 C C . THR E 1 142 ? 21.690 35.432 47.129 1.00 19.22 144 THR E C 1
ATOM 8225 O O . THR E 1 142 ? 20.757 34.626 47.195 1.00 19.21 144 THR E O 1
ATOM 8229 N N . GLU E 1 143 ? 21.811 36.339 46.164 1.00 19.39 145 GLU E N 1
ATOM 8230 C CA . GLU E 1 143 ? 20.849 36.460 45.078 1.00 19.56 145 GLU E CA 1
ATOM 8231 C C . GLU E 1 143 ? 21.435 35.902 43.785 1.00 19.52 145 GLU E C 1
ATOM 8232 O O . GLU E 1 143 ? 22.626 36.065 43.512 1.00 19.45 145 GLU E O 1
ATOM 8238 N N . THR E 1 144 ? 20.591 35.238 43.000 1.00 19.46 146 THR E N 1
ATOM 8239 C CA . THR E 1 144 ? 21.000 34.672 41.720 1.00 19.49 146 THR E CA 1
ATOM 8240 C C . THR E 1 144 ? 20.630 35.628 40.591 1.00 19.56 146 THR E C 1
ATOM 8241 O O . THR E 1 144 ? 19.459 35.968 40.415 1.00 19.44 146 THR E O 1
ATOM 8245 N N . VAL E 1 145 ? 21.641 36.064 39.841 1.00 19.65 147 VAL E N 1
ATOM 8246 C CA . VAL E 1 145 ? 21.451 36.985 38.722 1.00 19.80 147 VAL E CA 1
ATOM 8247 C C . VAL E 1 145 ? 21.364 36.198 37.414 1.00 20.01 147 VAL E C 1
ATOM 8248 O O . VAL E 1 145 ? 22.333 35.558 36.998 1.00 19.93 147 VAL E O 1
ATOM 8252 N N . ILE E 1 146 ? 20.192 36.246 36.783 1.00 20.10 148 ILE E N 1
ATOM 8253 C CA . ILE E 1 146 ? 19.936 35.506 35.549 1.00 20.40 148 ILE E CA 1
ATOM 8254 C C . ILE E 1 146 ? 19.619 36.462 34.398 1.00 20.56 148 ILE E C 1
ATOM 8255 O O . ILE E 1 146 ? 18.735 37.312 34.524 1.00 20.50 148 ILE E O 1
ATOM 8260 N N . PRO E 1 147 ? 20.345 36.327 33.272 1.00 20.81 149 PRO E N 1
ATOM 8261 C CA . PRO E 1 147 ? 19.994 37.063 32.058 1.00 21.02 149 PRO E CA 1
ATOM 8262 C C . PRO E 1 147 ? 18.720 36.505 31.422 1.00 21.24 149 PRO E C 1
ATOM 8263 O O . PRO E 1 147 ? 18.583 35.288 31.274 1.00 21.27 149 PRO E O 1
ATOM 8267 N N . ARG E 1 148 ? 17.794 37.394 31.073 1.00 21.43 150 ARG E N 1
ATOM 8268 C CA . ARG E 1 148 ? 16.595 37.010 30.334 1.00 21.67 150 ARG E CA 1
ATOM 8269 C C . ARG E 1 148 ? 16.061 38.172 29.509 1.00 21.57 150 ARG E C 1
ATOM 8270 O O . ARG E 1 148 ? 15.907 39.284 30.021 1.00 21.60 150 ARG E O 1
ATOM 8278 N N . ASP E 1 149 ? 15.787 37.900 28.235 1.00 21.45 151 ASP E N 1
ATOM 8279 C CA . ASP E 1 149 ? 15.033 38.815 27.375 1.00 21.33 151 ASP E CA 1
ATOM 8280 C C . ASP E 1 149 ? 15.567 40.247 27.402 1.00 21.08 151 ASP E C 1
ATOM 8281 O O . ASP E 1 149 ? 14.807 41.200 27.593 1.00 21.15 151 ASP E O 1
ATOM 8286 N N . GLY E 1 150 ? 16.879 40.388 27.220 1.00 20.86 152 GLY E N 1
ATOM 8287 C CA . GLY E 1 150 ? 17.525 41.701 27.191 1.00 20.49 152 GLY E CA 1
ATOM 8288 C C . GLY E 1 150 ? 17.568 42.409 28.533 1.00 20.26 152 GLY E C 1
ATOM 8289 O O . GLY E 1 150 ? 17.950 43.577 28.612 1.00 20.24 152 GLY E O 1
ATOM 8290 N N . GLY E 1 151 ? 17.173 41.701 29.587 1.00 19.98 153 GLY E N 1
ATOM 8291 C CA . GLY E 1 151 ? 17.151 42.262 30.929 1.00 19.57 153 GLY E CA 1
ATOM 8292 C C . GLY E 1 151 ? 17.654 41.244 31.925 1.00 19.29 153 GLY E C 1
ATOM 8293 O O . GLY E 1 151 ? 18.378 40.312 31.559 1.00 19.24 153 GLY E O 1
ATOM 8294 N N . LEU E 1 152 ? 17.260 41.417 33.183 1.00 18.96 154 LEU E N 1
ATOM 8295 C CA . LEU E 1 152 ? 17.690 40.536 34.265 1.00 18.76 154 LEU E CA 1
ATOM 8296 C C . LEU E 1 152 ? 16.518 39.978 35.066 1.00 18.53 154 LEU E C 1
ATOM 8297 O O . LEU E 1 152 ? 15.487 40.636 35.218 1.00 18.39 154 LEU E O 1
ATOM 8302 N N . LEU E 1 153 ? 16.692 38.755 35.561 1.00 18.21 155 LEU E N 1
ATOM 8303 C CA . LEU E 1 153 ? 15.794 38.163 36.549 1.00 18.07 155 LEU E CA 1
ATOM 8304 C C . LEU E 1 153 ? 16.637 37.793 37.763 1.00 17.91 155 LEU E C 1
ATOM 8305 O O . LEU E 1 153 ? 17.569 36.991 37.660 1.00 17.79 155 LEU E O 1
ATOM 8310 N N . LEU E 1 154 ? 16.319 38.393 38.905 1.00 17.81 156 LEU E N 1
ATOM 8311 C CA . LEU E 1 154 ? 17.024 38.103 40.150 1.00 17.73 156 LEU E CA 1
ATOM 8312 C C . LEU E 1 154 ? 16.124 37.371 41.136 1.00 17.82 156 LEU E C 1
ATOM 8313 O O . LEU E 1 154 ? 15.001 37.799 41.407 1.00 17.66 156 LEU E O 1
ATOM 8318 N N . ARG E 1 155 ? 16.630 36.259 41.661 1.00 17.97 157 ARG E N 1
ATOM 8319 C CA . ARG E 1 155 ? 15.865 35.414 42.573 1.00 18.21 157 ARG E CA 1
ATOM 8320 C C . ARG E 1 155 ? 16.609 35.178 43.882 1.00 18.24 157 ARG E C 1
ATOM 8321 O O . ARG E 1 155 ? 17.821 34.952 43.890 1.00 18.18 157 ARG E O 1
ATOM 8329 N N . ASP E 1 156 ? 15.868 35.238 44.984 1.00 18.44 158 ASP E N 1
ATOM 8330 C CA . ASP E 1 156 ? 16.446 35.149 46.321 1.00 18.63 158 ASP E CA 1
ATOM 8331 C C . ASP E 1 156 ? 15.469 34.485 47.288 1.00 18.76 158 ASP E C 1
ATOM 8332 O O . ASP E 1 156 ? 14.256 34.472 47.057 1.00 18.73 158 ASP E O 1
ATOM 8337 N N . THR E 1 157 ? 16.013 33.928 48.367 1.00 18.98 159 THR E N 1
ATOM 8338 C CA . THR E 1 157 ? 15.208 33.426 49.479 1.00 19.18 159 THR E CA 1
ATOM 8339 C C . THR E 1 157 ? 15.702 34.018 50.809 1.00 19.29 159 THR E C 1
ATOM 8340 O O . THR E 1 157 ? 16.292 33.310 51.632 1.00 19.18 159 THR E O 1
ATOM 8344 N N . PRO E 1 158 ? 15.463 35.329 51.020 1.00 19.40 160 PRO E N 1
ATOM 8345 C CA . PRO E 1 158 ? 15.982 35.994 52.213 1.00 19.53 160 PRO E CA 1
ATOM 8346 C C . PRO E 1 158 ? 15.279 35.552 53.494 1.00 19.66 160 PRO E C 1
ATOM 8347 O O . PRO E 1 158 ? 14.103 35.179 53.464 1.00 19.58 160 PRO E O 1
ATOM 8351 N N . ALA E 1 159 ? 16.013 35.589 54.603 1.00 19.74 161 ALA E N 1
ATOM 8352 C CA . ALA E 1 159 ? 15.480 35.203 55.903 1.00 19.90 161 ALA E CA 1
ATOM 8353 C C . ALA E 1 159 ? 15.408 36.409 56.834 1.00 20.03 161 ALA E C 1
ATOM 8354 O O . ALA E 1 159 ? 16.399 37.116 57.030 1.00 19.99 161 ALA E O 1
ATOM 8356 N N . LEU E 1 160 ? 14.225 36.638 57.395 1.00 20.31 162 LEU E N 1
ATOM 8357 C CA . LEU E 1 160 ? 14.002 37.752 58.308 1.00 20.57 162 LEU E CA 1
ATOM 8358 C C . LEU E 1 160 ? 14.010 37.280 59.758 1.00 20.80 162 LEU E C 1
ATOM 8359 O O . LEU E 1 160 ? 13.228 36.411 60.140 1.00 20.87 162 LEU E O 1
ATOM 8364 N N . MET E 1 161 ? 14.901 37.864 60.555 1.00 21.07 163 MET E N 1
ATOM 8365 C CA . MET E 1 161 ? 15.038 37.505 61.965 1.00 21.32 163 MET E CA 1
ATOM 8366 C C . MET E 1 161 ? 13.828 37.963 62.771 1.00 21.49 163 MET E C 1
ATOM 8367 O O . MET E 1 161 ? 13.306 39.058 62.556 1.00 21.41 163 MET E O 1
ATOM 8372 N N . LEU E 1 162 ? 13.387 37.111 63.692 1.00 21.78 164 LEU E N 1
ATOM 8373 C CA . LEU E 1 162 ? 12.205 37.392 64.503 1.00 22.04 164 LEU E CA 1
ATOM 8374 C C . LEU E 1 162 ? 12.565 37.633 65.965 1.00 22.29 164 LEU E C 1
ATOM 8375 O O . LEU E 1 162 ? 13.643 37.245 66.422 1.00 22.29 164 LEU E O 1
ATOM 8380 N N . ALA E 1 163 ? 11.646 38.271 66.689 1.00 22.57 165 ALA E N 1
ATOM 8381 C CA . ALA E 1 163 ? 11.826 38.587 68.106 1.00 22.92 165 ALA E CA 1
ATOM 8382 C C . ALA E 1 163 ? 11.910 37.345 68.993 1.00 23.12 165 ALA E C 1
ATOM 8383 O O . ALA E 1 163 ? 12.511 37.387 70.070 1.00 23.11 165 ALA E O 1
ATOM 8385 N N . ASP E 1 164 ? 11.313 36.247 68.532 1.00 23.38 166 ASP E N 1
ATOM 8386 C CA . ASP E 1 164 ? 11.306 34.981 69.274 1.00 23.59 166 ASP E CA 1
ATOM 8387 C C . ASP E 1 164 ? 12.597 34.169 69.109 1.00 23.57 166 ASP E C 1
ATOM 8388 O O . ASP E 1 164 ? 12.799 33.167 69.800 1.00 23.68 166 ASP E O 1
ATOM 8393 N N . GLY E 1 165 ? 13.459 34.605 68.192 1.00 23.48 167 GLY E N 1
ATOM 8394 C CA . GLY E 1 165 ? 14.736 33.936 67.943 1.00 23.33 167 GLY E CA 1
ATOM 8395 C C . GLY E 1 165 ? 14.733 33.050 66.711 1.00 23.21 167 GLY E C 1
ATOM 8396 O O . GLY E 1 165 ? 15.755 32.449 66.369 1.00 23.30 167 GLY E O 1
ATOM 8397 N N . GLY E 1 166 ? 13.581 32.964 66.050 1.00 22.96 168 GLY E N 1
ATOM 8398 C CA . GLY E 1 166 ? 13.444 32.189 64.821 1.00 22.59 168 GLY E CA 1
ATOM 8399 C C . GLY E 1 166 ? 13.611 33.043 63.579 1.00 22.41 168 GLY E C 1
ATOM 8400 O O . GLY E 1 166 ? 14.192 34.131 63.634 1.00 22.27 168 GLY E O 1
ATOM 8401 N N . HIS E 1 167 ? 13.097 32.542 62.458 1.00 22.27 169 HIS E N 1
ATOM 8402 C CA . HIS E 1 167 ? 13.168 33.244 61.181 1.00 22.12 169 HIS E CA 1
ATOM 8403 C C . HIS E 1 167 ? 11.837 33.200 60.440 1.00 22.13 169 HIS E C 1
ATOM 8404 O O . HIS E 1 167 ? 11.075 32.238 60.563 1.00 22.10 169 HIS E O 1
ATOM 8411 N N . LEU E 1 168 ? 11.564 34.258 59.680 1.00 22.12 170 LEU E N 1
ATOM 8412 C CA . LEU E 1 168 ? 10.465 34.266 58.723 1.00 22.08 170 LEU E CA 1
ATOM 8413 C C . LEU E 1 168 ? 11.062 34.440 57.335 1.00 22.09 170 LEU E C 1
ATOM 8414 O O . LEU E 1 168 ? 11.773 35.410 57.069 1.00 22.08 170 LEU E O 1
ATOM 8419 N N . SER E 1 169 ? 10.776 33.489 56.457 1.00 22.10 171 SER E N 1
ATOM 8420 C CA . SER E 1 169 ? 11.359 33.485 55.125 1.00 22.22 171 SER E CA 1
ATOM 8421 C C . SER E 1 169 ? 10.378 33.969 54.063 1.00 22.09 171 SER E C 1
ATOM 8422 O O . SER E 1 169 ? 9.164 33.792 54.195 1.00 22.05 171 SER E O 1
ATOM 8425 N N . CYS E 1 170 ? 10.915 34.594 53.018 1.00 22.03 172 CYS E N 1
ATOM 8426 C CA . CYS E 1 170 ? 10.122 34.969 51.852 1.00 21.93 172 CYS E CA 1
ATOM 8427 C C . CYS E 1 170 ? 10.864 34.631 50.558 1.00 21.73 172 CYS E C 1
ATOM 8428 O O . CYS E 1 170 ? 12.084 34.459 50.562 1.00 21.62 172 CYS E O 1
ATOM 8431 N N . PHE E 1 171 ? 10.116 34.503 49.465 1.00 21.53 173 PHE E N 1
ATOM 8432 C CA . PHE E 1 171 ? 10.703 34.334 48.140 1.00 21.47 173 PHE E CA 1
ATOM 8433 C C . PHE E 1 171 ? 10.662 35.661 47.388 1.00 21.32 173 PHE E C 1
ATOM 8434 O O . PHE E 1 171 ? 9.626 36.326 47.354 1.00 21.28 173 PHE E O 1
ATOM 8442 N N . MET E 1 172 ? 11.791 36.043 46.795 1.00 21.14 174 MET E N 1
ATOM 8443 C CA . MET E 1 172 ? 11.872 37.275 46.009 1.00 21.13 174 MET E CA 1
ATOM 8444 C C . MET E 1 172 ? 12.153 36.986 44.537 1.00 21.02 174 MET E C 1
ATOM 8445 O O . MET E 1 172 ? 13.038 36.193 44.208 1.00 21.05 174 MET E O 1
ATOM 8450 N N . GLU E 1 173 ? 11.384 37.627 43.662 1.00 20.81 175 GLU E N 1
ATOM 8451 C CA . GLU E 1 173 ? 11.625 37.577 42.221 1.00 20.73 175 GLU E CA 1
ATOM 8452 C C . GLU E 1 173 ? 11.649 38.994 41.669 1.00 20.41 175 GLU E C 1
ATOM 8453 O O . GLU E 1 173 ? 10.633 39.690 41.689 1.00 20.33 175 GLU E O 1
ATOM 8459 N N . THR E 1 174 ? 12.815 39.412 41.183 1.00 20.05 176 THR E N 1
ATOM 8460 C CA . THR E 1 174 ? 13.024 40.787 40.741 1.00 19.70 176 THR E CA 1
ATOM 8461 C C . THR E 1 174 ? 13.394 40.846 39.260 1.00 19.61 176 THR E C 1
ATOM 8462 O O . THR E 1 174 ? 14.338 40.189 38.820 1.00 19.44 176 THR E O 1
ATOM 8466 N N . THR E 1 175 ? 12.635 41.633 38.502 1.00 19.45 177 THR E N 1
ATOM 8467 C CA . THR E 1 175 ? 12.909 41.858 37.083 1.00 19.39 177 THR E CA 1
ATOM 8468 C C . THR E 1 175 ? 13.601 43.207 36.896 1.00 19.47 177 THR E C 1
ATOM 8469 O O . THR E 1 175 ? 13.363 44.140 37.666 1.00 19.22 177 THR E O 1
ATOM 8473 N N . TYR E 1 176 ? 14.456 43.300 35.879 1.00 19.54 178 TYR E N 1
ATOM 8474 C CA . TYR E 1 176 ? 15.174 44.537 35.567 1.00 19.71 178 TYR E CA 1
ATOM 8475 C C . TYR E 1 176 ? 15.046 44.883 34.087 1.00 19.97 178 TYR E C 1
ATOM 8476 O O . TYR E 1 176 ? 15.192 44.013 33.224 1.00 19.92 178 TYR E O 1
ATOM 8485 N N . LYS E 1 177 ? 14.776 46.156 33.807 1.00 20.32 179 LYS E N 1
ATOM 8486 C CA . LYS E 1 177 ? 14.643 46.640 32.435 1.00 20.79 179 LYS E CA 1
ATOM 8487 C C . LYS E 1 177 ? 15.387 47.959 32.250 1.00 21.16 179 LYS E C 1
ATOM 8488 O O . LYS E 1 177 ? 15.164 48.917 32.994 1.00 21.11 179 LYS E O 1
ATOM 8494 N N . SER E 1 178 ? 16.268 47.994 31.253 1.00 21.74 180 SER E N 1
ATOM 8495 C CA . SER E 1 178 ? 17.030 49.193 30.916 1.00 22.36 180 SER E CA 1
ATOM 8496 C C . SER E 1 178 ? 16.396 49.927 29.735 1.00 22.65 180 SER E C 1
ATOM 8497 O O . SER E 1 178 ? 15.798 49.301 28.857 1.00 22.59 180 SER E O 1
ATOM 8500 N N . LYS E 1 179 ? 16.532 51.252 29.725 1.00 23.11 181 LYS E N 1
ATOM 8501 C CA . LYS E 1 179 ? 16.018 52.083 28.631 1.00 23.54 181 LYS E CA 1
ATOM 8502 C C . LYS E 1 179 ? 16.870 51.948 27.367 1.00 23.77 181 LYS E C 1
ATOM 8503 O O . LYS E 1 179 ? 16.343 51.957 26.251 1.00 23.77 181 LYS E O 1
ATOM 8509 N N . LYS E 1 180 ? 18.183 51.824 27.553 1.00 24.10 182 LYS E N 1
ATOM 8510 C CA . LYS E 1 180 ? 19.119 51.610 26.448 1.00 24.38 182 LYS E CA 1
ATOM 8511 C C . LYS E 1 180 ? 19.599 50.160 26.460 1.00 24.45 182 LYS E C 1
ATOM 8512 O O . LYS E 1 180 ? 19.634 49.526 27.518 1.00 24.41 182 LYS E O 1
ATOM 8518 N N . GLU E 1 181 ? 19.965 49.636 25.290 1.00 24.57 183 GLU E N 1
ATOM 8519 C CA . GLU E 1 181 ? 20.457 48.260 25.200 1.00 24.65 183 GLU E CA 1
ATOM 8520 C C . GLU E 1 181 ? 21.850 48.143 25.815 1.00 24.54 183 GLU E C 1
ATOM 8521 O O . GLU E 1 181 ? 22.749 48.930 25.507 1.00 24.58 183 GLU E O 1
ATOM 8527 N N . VAL E 1 182 ? 22.006 47.149 26.684 1.00 24.35 184 VAL E N 1
ATOM 8528 C CA . VAL E 1 182 ? 23.215 46.966 27.482 1.00 24.23 184 VAL E CA 1
ATOM 8529 C C . VAL E 1 182 ? 23.785 45.561 27.260 1.00 24.06 184 VAL E C 1
ATOM 8530 O O . VAL E 1 182 ? 23.052 44.643 26.889 1.00 24.00 184 VAL E O 1
ATOM 8534 N N . LYS E 1 183 ? 25.093 45.406 27.467 1.00 23.88 185 LYS E N 1
ATOM 8535 C CA . LYS E 1 183 ? 25.739 44.100 27.366 1.00 23.73 185 LYS E CA 1
ATOM 8536 C C . LYS E 1 183 ? 25.407 43.244 28.590 1.00 23.45 185 LYS E C 1
ATOM 8537 O O . LYS E 1 183 ? 25.784 43.575 29.717 1.00 23.44 185 LYS E O 1
ATOM 8543 N N . LEU E 1 184 ? 24.694 42.147 28.348 1.00 23.16 186 LEU E N 1
ATOM 8544 C CA . LEU E 1 184 ? 24.206 41.264 29.409 1.00 22.80 186 LEU E CA 1
ATOM 8545 C C . LEU E 1 184 ? 25.283 40.319 29.939 1.00 22.51 186 LEU E C 1
ATOM 8546 O O . LEU E 1 184 ? 26.032 39.735 29.156 1.00 22.55 186 LEU E O 1
ATOM 8551 N N . PRO E 1 185 ? 25.355 40.158 31.276 1.00 22.17 187 PRO E N 1
ATOM 8552 C CA . PRO E 1 185 ? 26.305 39.221 31.865 1.00 21.89 187 PRO E CA 1
ATOM 8553 C C . PRO E 1 185 ? 25.808 37.779 31.779 1.00 21.61 187 PRO E C 1
ATOM 8554 O O . PRO E 1 185 ? 24.655 37.537 31.412 1.00 21.51 187 PRO E O 1
ATOM 8558 N N . GLU E 1 186 ? 26.684 36.835 32.110 1.00 21.28 188 GLU E N 1
ATOM 8559 C CA . GLU E 1 186 ? 26.291 35.441 32.262 1.00 21.05 188 GLU E CA 1
ATOM 8560 C C . GLU E 1 186 ? 25.709 35.280 33.663 1.00 20.49 188 GLU E C 1
ATOM 8561 O O . GLU E 1 186 ? 25.792 36.204 34.475 1.00 20.34 188 GLU E O 1
ATOM 8567 N N . LEU E 1 187 ? 25.116 34.123 33.949 1.00 19.92 189 LEU E N 1
ATOM 8568 C CA . LEU E 1 187 ? 24.540 33.873 35.270 1.00 19.37 189 LEU E CA 1
ATOM 8569 C C . LEU E 1 187 ? 25.611 33.947 36.361 1.00 19.05 189 LEU E C 1
ATOM 8570 O O . LEU E 1 187 ? 26.681 33.348 36.236 1.00 18.94 189 LEU E O 1
ATOM 8575 N N . HIS E 1 188 ? 25.311 34.700 37.417 1.00 18.61 190 HIS E N 1
ATOM 8576 C CA . HIS E 1 188 ? 26.217 34.854 38.555 1.00 18.20 190 HIS E CA 1
ATOM 8577 C C . HIS E 1 188 ? 25.448 35.237 39.819 1.00 18.12 190 HIS E C 1
ATOM 8578 O O . HIS E 1 188 ? 24.216 35.190 39.842 1.00 17.84 190 HIS E O 1
ATOM 8585 N N . PHE E 1 189 ? 26.179 35.627 40.861 1.00 18.01 191 PHE E N 1
ATOM 8586 C CA . PHE E 1 189 ? 25.582 35.847 42.173 1.00 18.11 191 PHE E CA 1
ATOM 8587 C C . PHE E 1 189 ? 25.906 37.199 42.787 1.00 18.14 191 PHE E C 1
ATOM 8588 O O . PHE E 1 189 ? 26.957 37.784 42.519 1.00 18.15 191 PHE E O 1
ATOM 8596 N N . HIS E 1 190 ? 24.970 37.685 43.597 1.00 18.22 192 HIS E N 1
ATOM 8597 C CA . HIS E 1 190 ? 25.182 38.827 44.475 1.00 18.21 192 HIS E CA 1
ATOM 8598 C C . HIS E 1 190 ? 25.182 38.304 45.904 1.00 18.27 192 HIS E C 1
ATOM 8599 O O . HIS E 1 190 ? 24.280 37.566 46.296 1.00 18.21 192 HIS E O 1
ATOM 8606 N N . HIS E 1 191 ? 26.199 38.675 46.673 1.00 18.36 193 HIS E N 1
ATOM 8607 C CA . HIS E 1 191 ? 26.220 38.380 48.101 1.00 18.56 193 HIS E CA 1
ATOM 8608 C C . HIS E 1 191 ? 25.934 39.671 48.860 1.00 18.61 193 HIS E C 1
ATOM 8609 O O . HIS E 1 191 ? 26.686 40.644 48.758 1.00 18.54 193 HIS E O 1
ATOM 8616 N N . LEU E 1 192 ? 24.833 39.666 49.608 1.00 18.73 194 LEU E N 1
ATOM 8617 C CA . LEU E 1 192 ? 24.277 40.877 50.203 1.00 18.82 194 LEU E CA 1
ATOM 8618 C C . LEU E 1 192 ? 24.294 40.857 51.728 1.00 18.96 194 LEU E C 1
ATOM 8619 O O . LEU E 1 192 ? 24.216 39.795 52.347 1.00 18.88 194 LEU E O 1
ATOM 8624 N N . ARG E 1 193 ? 24.394 42.046 52.321 1.00 19.11 195 ARG E N 1
ATOM 8625 C CA . ARG E 1 193 ? 24.089 42.247 53.736 1.00 19.34 195 ARG E CA 1
ATOM 8626 C C . ARG E 1 193 ? 23.524 43.649 53.952 1.00 19.63 195 ARG E C 1
ATOM 8627 O O . ARG E 1 193 ? 24.231 44.649 53.806 1.00 19.64 195 ARG E O 1
ATOM 8635 N N . MET E 1 194 ? 22.243 43.696 54.299 1.00 19.97 196 MET E N 1
ATOM 8636 C CA . MET E 1 194 ? 21.502 44.942 54.453 1.00 20.41 196 MET E CA 1
ATOM 8637 C C . MET E 1 194 ? 21.101 45.112 55.917 1.00 20.61 196 MET E C 1
ATOM 8638 O O . MET E 1 194 ? 20.386 44.276 56.474 1.00 20.71 196 MET E O 1
ATOM 8643 N N . GLU E 1 195 ? 21.570 46.196 56.533 1.00 21.00 197 GLU E N 1
ATOM 8644 C CA . GLU E 1 195 ? 21.434 46.384 57.979 1.00 21.26 197 GLU E CA 1
ATOM 8645 C C . GLU E 1 195 ? 20.926 47.767 58.373 1.00 21.50 197 GLU E C 1
ATOM 8646 O O . GLU E 1 195 ? 21.363 48.780 57.823 1.00 21.43 197 GLU E O 1
ATOM 8652 N N . LYS E 1 196 ? 20.006 47.795 59.334 1.00 21.88 198 LYS E N 1
ATOM 8653 C CA . LYS E 1 196 ? 19.548 49.042 59.938 1.00 22.34 198 LYS E CA 1
ATOM 8654 C C . LYS E 1 196 ? 20.529 49.437 61.038 1.00 22.78 198 LYS E C 1
ATOM 8655 O O . LYS E 1 196 ? 20.676 48.725 62.034 1.00 22.87 198 LYS E O 1
ATOM 8661 N N . LEU E 1 197 ? 21.208 50.565 60.845 1.00 23.34 199 LEU E N 1
ATOM 8662 C CA . LEU E 1 197 ? 22.215 51.033 61.799 1.00 23.85 199 LEU E CA 1
ATOM 8663 C C . LEU E 1 197 ? 21.583 51.853 62.916 1.00 24.26 199 LEU E C 1
ATOM 8664 O O . LEU E 1 197 ? 22.107 51.906 64.034 1.00 24.29 199 LEU E O 1
ATOM 8669 N N . ASN E 1 198 ? 20.462 52.496 62.601 1.00 24.67 200 ASN E N 1
ATOM 8670 C CA . ASN E 1 198 ? 19.717 53.288 63.571 1.00 25.13 200 ASN E CA 1
ATOM 8671 C C . ASN E 1 198 ? 18.219 53.307 63.326 1.00 25.34 200 ASN E C 1
ATOM 8672 O O . ASN E 1 198 ? 17.765 53.438 62.190 1.00 25.43 200 ASN E O 1
ATOM 8677 N N . ILE E 1 199 ? 17.465 53.156 64.411 1.00 25.56 201 ILE E N 1
ATOM 8678 C CA . ILE E 1 199 ? 16.018 53.318 64.404 1.00 25.80 201 ILE E CA 1
ATOM 8679 C C . ILE E 1 199 ? 15.690 54.368 65.462 1.00 25.90 201 ILE E C 1
ATOM 8680 O O . ILE E 1 199 ? 15.943 54.156 66.652 1.00 25.88 201 ILE E O 1
ATOM 8685 N N . SER E 1 200 ? 15.150 55.504 65.026 1.00 26.07 202 SER E N 1
ATOM 8686 C CA . SER E 1 200 ? 14.819 56.599 65.939 1.00 26.23 202 SER E CA 1
ATOM 8687 C C . SER E 1 200 ? 13.694 56.206 66.894 1.00 26.38 202 SER E C 1
ATOM 8688 O O . SER E 1 200 ? 12.795 55.444 66.526 1.00 26.42 202 SER E O 1
ATOM 8691 N N . ASP E 1 201 ? 13.757 56.727 68.118 1.00 26.64 203 ASP E N 1
ATOM 8692 C CA . ASP E 1 201 ? 12.775 56.413 69.158 1.00 26.83 203 ASP E CA 1
ATOM 8693 C C . ASP E 1 201 ? 11.362 56.895 68.821 1.00 26.87 203 ASP E C 1
ATOM 8694 O O . ASP E 1 201 ? 10.380 56.314 69.289 1.00 26.91 203 ASP E O 1
ATOM 8699 N N . ASP E 1 202 ? 11.268 57.943 68.003 1.00 26.91 204 ASP E N 1
ATOM 8700 C CA . ASP E 1 202 ? 9.976 58.528 67.630 1.00 26.99 204 ASP E CA 1
ATOM 8701 C C . ASP E 1 202 ? 9.323 57.876 66.401 1.00 27.00 204 ASP E C 1
ATOM 8702 O O . ASP E 1 202 ? 8.295 58.357 65.914 1.00 27.08 204 ASP E O 1
ATOM 8707 N N . TRP E 1 203 ? 9.927 56.789 65.915 1.00 26.97 205 TRP E N 1
ATOM 8708 C CA . TRP E 1 203 ? 9.424 56.015 64.766 1.00 26.91 205 TRP E CA 1
ATOM 8709 C C . TRP E 1 203 ? 9.414 56.790 63.440 1.00 26.70 205 TRP E C 1
ATOM 8710 O O . TRP E 1 203 ? 8.688 56.428 62.510 1.00 26.73 205 TRP E O 1
ATOM 8721 N N . LYS E 1 204 ? 10.224 57.842 63.352 1.00 26.41 206 LYS E N 1
ATOM 8722 C CA . LYS E 1 204 ? 10.210 58.726 62.183 1.00 26.13 206 LYS E CA 1
ATOM 8723 C C . LYS E 1 204 ? 11.397 58.520 61.242 1.00 25.79 206 LYS E C 1
ATOM 8724 O O . LYS E 1 204 ? 11.291 58.778 60.042 1.00 25.74 206 LYS E O 1
ATOM 8730 N N . THR E 1 205 ? 12.516 58.056 61.791 1.00 25.36 207 THR E N 1
ATOM 8731 C CA . THR E 1 205 ? 13.781 58.006 61.058 1.00 24.98 207 THR E CA 1
ATOM 8732 C C . THR E 1 205 ? 14.510 56.670 61.225 1.00 24.63 207 THR E C 1
ATOM 8733 O O . THR E 1 205 ? 14.469 56.056 62.294 1.00 24.45 207 THR E O 1
ATOM 8737 N N . VAL E 1 206 ? 15.165 56.232 60.151 1.00 24.23 208 VAL E N 1
ATOM 8738 C CA . VAL E 1 206 ? 15.939 54.991 60.147 1.00 23.88 208 VAL E CA 1
ATOM 8739 C C . VAL E 1 206 ? 17.103 55.066 59.154 1.00 23.56 208 VAL E C 1
ATOM 8740 O O . VAL E 1 206 ? 16.909 55.372 57.976 1.00 23.58 208 VAL E O 1
ATOM 8744 N N . GLU E 1 207 ? 18.310 54.809 59.655 1.00 23.12 209 GLU E N 1
ATOM 8745 C CA . GLU E 1 207 ? 19.509 54.737 58.823 1.00 22.79 209 GLU E CA 1
ATOM 8746 C C . GLU E 1 207 ? 19.737 53.291 58.393 1.00 22.31 209 GLU E C 1
ATOM 8747 O O . GLU E 1 207 ? 19.771 52.388 59.230 1.00 22.20 209 GLU E O 1
ATOM 8753 N N . GLN E 1 208 ? 19.884 53.083 57.088 1.00 21.78 210 GLN E N 1
ATOM 8754 C CA . GLN E 1 208 ? 20.054 51.747 56.530 1.00 21.27 210 GLN E CA 1
ATOM 8755 C C . GLN E 1 208 ? 21.327 51.665 55.689 1.00 21.03 210 GLN E C 1
ATOM 8756 O O . GLN E 1 208 ? 21.566 52.509 54.821 1.00 20.77 210 GLN E O 1
ATOM 8762 N N . HIS E 1 209 ? 22.136 50.646 55.966 1.00 20.66 211 HIS E N 1
ATOM 8763 C CA . HIS E 1 209 ? 23.392 50.415 55.258 1.00 20.53 211 HIS E CA 1
ATOM 8764 C C . HIS E 1 209 ? 23.342 49.087 54.505 1.00 20.37 211 HIS E C 1
ATOM 8765 O O . HIS E 1 209 ? 22.641 48.159 54.913 1.00 20.28 211 HIS E O 1
ATOM 8772 N N . GLU E 1 210 ? 24.086 49.008 53.404 1.00 20.08 212 GLU E N 1
ATOM 8773 C CA . GLU E 1 210 ? 24.134 47.803 52.586 1.00 19.89 212 GLU E CA 1
ATOM 8774 C C . GLU E 1 210 ? 25.490 47.634 51.900 1.00 19.76 212 GLU E C 1
ATOM 8775 O O . GLU E 1 210 ? 26.048 48.594 51.369 1.00 19.75 212 GLU E O 1
ATOM 8781 N N . SER E 1 211 ? 26.011 46.408 51.933 1.00 19.62 213 SER E N 1
ATOM 8782 C CA . SER E 1 211 ? 27.204 46.037 51.171 1.00 19.51 213 SER E CA 1
ATOM 8783 C C . SER E 1 211 ? 26.883 44.874 50.231 1.00 19.42 213 SER E C 1
ATOM 8784 O O . SER E 1 211 ? 26.201 43.925 50.621 1.00 19.32 213 SER E O 1
ATOM 8787 N N . VAL E 1 212 ? 27.368 44.966 48.992 1.00 19.37 214 VAL E N 1
ATOM 8788 C CA . VAL E 1 212 ? 27.074 43.978 47.948 1.00 19.34 214 VAL E CA 1
ATOM 8789 C C . VAL E 1 212 ? 28.336 43.592 47.172 1.00 19.30 214 VAL E C 1
ATOM 8790 O O . VAL E 1 212 ? 29.103 44.461 46.747 1.00 19.25 214 VAL E O 1
ATOM 8794 N N . VAL E 1 213 ? 28.536 42.285 46.993 1.00 19.34 215 VAL E N 1
ATOM 8795 C CA . VAL E 1 213 ? 29.631 41.752 46.177 1.00 19.42 215 VAL E CA 1
ATOM 8796 C C . VAL E 1 213 ? 29.076 40.811 45.101 1.00 19.45 215 VAL E C 1
ATOM 8797 O O . VAL E 1 213 ? 28.366 39.852 45.412 1.00 19.35 215 VAL E O 1
ATOM 8801 N N . ALA E 1 214 ? 29.394 41.102 43.841 1.00 19.49 216 ALA E N 1
ATOM 8802 C CA . ALA E 1 214 ? 28.996 40.249 42.721 1.00 19.71 216 ALA E CA 1
ATOM 8803 C C . ALA E 1 214 ? 30.126 39.299 42.340 1.00 19.93 216 ALA E C 1
ATOM 8804 O O . ALA E 1 214 ? 31.289 39.704 42.281 1.00 19.79 216 ALA E O 1
ATOM 8806 N N . SER E 1 215 ? 29.776 38.038 42.087 1.00 20.18 217 SER E N 1
ATOM 8807 C CA . SER E 1 215 ? 30.763 37.008 41.767 1.00 20.58 217 SER E CA 1
ATOM 8808 C C . SER E 1 215 ? 30.130 35.758 41.163 1.00 20.72 217 SER E C 1
ATOM 8809 O O . SER E 1 215 ? 28.932 35.512 41.328 1.00 20.77 217 SER E O 1
ATOM 8812 N N . TYR E 1 216 ? 30.949 34.978 40.458 1.00 21.03 218 TYR E N 1
ATOM 8813 C CA . TYR E 1 216 ? 30.603 33.606 40.107 1.00 21.33 218 TYR E CA 1
ATOM 8814 C C . TYR E 1 216 ? 30.762 32.749 41.359 1.00 21.62 218 TYR E C 1
ATOM 8815 O O . TYR E 1 216 ? 31.292 33.211 42.373 1.00 21.61 218 TYR E O 1
ATOM 8824 N N . SER E 1 217 ? 30.308 31.502 41.287 1.00 22.02 219 SER E N 1
ATOM 8825 C CA . SER E 1 217 ? 30.539 30.540 42.357 1.00 22.44 219 SER E CA 1
ATOM 8826 C C . SER E 1 217 ? 32.031 30.233 42.475 1.00 22.80 219 SER E C 1
ATOM 8827 O O . SER E 1 217 ? 32.715 30.056 41.465 1.00 22.87 219 SER E O 1
ATOM 8830 N N . GLN E 1 218 ? 32.528 30.176 43.708 1.00 23.33 220 GLN E N 1
ATOM 8831 C CA . GLN E 1 218 ? 33.944 29.890 43.957 1.00 23.89 220 GLN E CA 1
ATOM 8832 C C . GLN E 1 218 ? 34.222 28.392 44.117 1.00 24.17 220 GLN E C 1
ATOM 8833 O O . GLN E 1 218 ? 35.368 27.985 44.329 1.00 24.25 220 GLN E O 1
ATOM 8839 N N . VAL E 1 219 ? 33.174 27.579 44.009 1.00 24.46 221 VAL E N 1
ATOM 8840 C CA . VAL E 1 219 ? 33.318 26.127 44.079 1.00 24.80 221 VAL E CA 1
ATOM 8841 C C . VAL E 1 219 ? 33.749 25.577 42.706 1.00 25.04 221 VAL E C 1
ATOM 8842 O O . VAL E 1 219 ? 33.138 25.910 41.686 1.00 24.94 221 VAL E O 1
ATOM 8846 N N . PRO E 1 220 ? 34.830 24.765 42.677 1.00 25.34 222 PRO E N 1
ATOM 8847 C CA . PRO E 1 220 ? 35.421 24.241 41.438 1.00 25.60 222 PRO E CA 1
ATOM 8848 C C . PRO E 1 220 ? 34.439 23.510 40.525 1.00 25.83 222 PRO E C 1
ATOM 8849 O O . PRO E 1 220 ? 33.487 22.887 41.002 1.00 25.86 222 PRO E O 1
ATOM 8853 N N . SER E 1 221 ? 34.688 23.594 39.219 1.00 26.13 223 SER E N 1
ATOM 8854 C CA . SER E 1 221 ? 33.875 22.917 38.215 1.00 26.43 223 SER E CA 1
ATOM 8855 C C . SER E 1 221 ? 34.660 21.805 37.532 1.00 26.69 223 SER E C 1
ATOM 8856 O O . SER E 1 221 ? 35.838 21.975 37.203 1.00 26.71 223 SER E O 1
ATOM 8859 N N . LYS E 1 222 ? 33.997 20.671 37.327 1.00 26.97 224 LYS E N 1
ATOM 8860 C CA . LYS E 1 222 ? 34.585 19.539 36.618 1.00 27.31 224 LYS E CA 1
ATOM 8861 C C . LYS E 1 222 ? 34.352 19.664 35.112 1.00 27.42 224 LYS E C 1
ATOM 8862 O O . LYS E 1 222 ? 35.038 19.023 34.314 1.00 27.52 224 LYS E O 1
ATOM 8868 N N . LEU E 1 223 ? 33.382 20.497 34.739 1.00 27.59 225 LEU E N 1
ATOM 8869 C CA . LEU E 1 223 ? 33.016 20.720 33.339 1.00 27.72 225 LEU E CA 1
ATOM 8870 C C . LEU E 1 223 ? 33.666 21.977 32.753 1.00 27.80 225 LEU E C 1
ATOM 8871 O O . LEU E 1 223 ? 33.488 22.282 31.571 1.00 27.79 225 LEU E O 1
ATOM 8876 N N . GLY E 1 224 ? 34.418 22.696 33.585 1.00 27.88 226 GLY E N 1
ATOM 8877 C CA . GLY E 1 224 ? 35.059 23.948 33.179 1.00 27.95 226 GLY E CA 1
ATOM 8878 C C . GLY E 1 224 ? 34.081 25.105 33.061 1.00 27.97 226 GLY E C 1
ATOM 8879 O O . GLY E 1 224 ? 34.321 26.059 32.317 1.00 27.98 226 GLY E O 1
ATOM 8880 N N . HIS E 1 225 ? 32.982 25.014 33.806 1.00 27.99 227 HIS E N 1
ATOM 8881 C CA . HIS E 1 225 ? 31.913 26.007 33.779 1.00 27.97 227 HIS E CA 1
ATOM 8882 C C . HIS E 1 225 ? 32.169 27.101 34.816 1.00 27.94 227 HIS E C 1
ATOM 8883 O O . HIS E 1 225 ? 32.843 26.863 35.821 1.00 27.87 227 HIS E O 1
ATOM 8890 N N . ASN E 1 226 ? 31.637 28.297 34.567 1.00 27.90 228 ASN E N 1
ATOM 8891 C CA . ASN E 1 226 ? 31.758 29.406 35.517 1.00 27.87 228 ASN E CA 1
ATOM 8892 C C . ASN E 1 226 ? 30.875 29.225 36.751 1.00 27.90 228 ASN E C 1
ATOM 8893 O O . ASN E 1 226 ? 29.941 28.422 36.751 1.00 27.83 228 ASN E O 1
ATOM 8898 N N . TYR F 1 2 ? 34.514 14.205 63.212 1.00 37.13 2 TYR F N 1
ATOM 8899 C CA . TYR F 1 2 ? 33.226 13.750 63.812 1.00 37.08 2 TYR F CA 1
ATOM 8900 C C . TYR F 1 2 ? 33.172 12.228 63.956 1.00 37.02 2 TYR F C 1
ATOM 8901 O O . TYR F 1 2 ? 33.648 11.509 63.074 1.00 37.02 2 TYR F O 1
ATOM 8910 N N . PRO F 1 3 ? 32.601 11.737 65.078 1.00 36.93 3 PRO F N 1
ATOM 8911 C CA . PRO F 1 3 ? 32.498 10.307 65.395 1.00 36.83 3 PRO F CA 1
ATOM 8912 C C . PRO F 1 3 ? 32.068 9.421 64.221 1.00 36.71 3 PRO F C 1
ATOM 8913 O O . PRO F 1 3 ? 31.035 9.673 63.594 1.00 36.72 3 PRO F O 1
ATOM 8917 N N . SER F 1 4 ? 32.882 8.402 63.942 1.00 36.53 4 SER F N 1
ATOM 8918 C CA . SER F 1 4 ? 32.627 7.376 62.912 1.00 36.32 4 SER F CA 1
ATOM 8919 C C . SER F 1 4 ? 32.534 7.882 61.462 1.00 36.13 4 SER F C 1
ATOM 8920 O O . SER F 1 4 ? 31.953 7.214 60.602 1.00 36.14 4 SER F O 1
ATOM 8923 N N . ILE F 1 5 ? 33.116 9.049 61.196 1.00 35.89 5 ILE F N 1
ATOM 8924 C CA . ILE F 1 5 ? 33.202 9.577 59.833 1.00 35.62 5 ILE F CA 1
ATOM 8925 C C . ILE F 1 5 ? 34.668 9.609 59.408 1.00 35.40 5 ILE F C 1
ATOM 8926 O O . ILE F 1 5 ? 35.463 10.385 59.946 1.00 35.40 5 ILE F O 1
ATOM 8931 N N . LYS F 1 6 ? 35.021 8.752 58.452 1.00 35.08 6 LYS F N 1
ATOM 8932 C CA . LYS F 1 6 ? 36.400 8.653 57.970 1.00 34.77 6 LYS F CA 1
ATOM 8933 C C . LYS F 1 6 ? 36.646 9.596 56.791 1.00 34.47 6 LYS F C 1
ATOM 8934 O O . LYS F 1 6 ? 35.703 10.172 56.240 1.00 34.43 6 LYS F O 1
ATOM 8940 N N . GLU F 1 7 ? 37.917 9.743 56.416 1.00 34.04 7 GLU F N 1
ATOM 8941 C CA . GLU F 1 7 ? 38.330 10.637 55.330 1.00 33.67 7 GLU F CA 1
ATOM 8942 C C . GLU F 1 7 ? 37.655 10.290 54.001 1.00 33.27 7 GLU F C 1
ATOM 8943 O O . GLU F 1 7 ? 37.372 11.176 53.196 1.00 33.23 7 GLU F O 1
ATOM 8949 N N . THR F 1 8 ? 37.404 9.001 53.783 1.00 32.80 8 THR F N 1
ATOM 8950 C CA . THR F 1 8 ? 36.661 8.532 52.613 1.00 32.33 8 THR F CA 1
ATOM 8951 C C . THR F 1 8 ? 35.509 7.608 53.021 1.00 31.99 8 THR F C 1
ATOM 8952 O O . THR F 1 8 ? 35.707 6.643 53.764 1.00 31.95 8 THR F O 1
ATOM 8956 N N . MET F 1 9 ? 34.309 7.921 52.534 1.00 31.51 9 MET F N 1
ATOM 8957 C CA . MET F 1 9 ? 33.104 7.146 52.846 1.00 31.07 9 MET F CA 1
ATOM 8958 C C . MET F 1 9 ? 32.463 6.566 51.587 1.00 30.61 9 MET F C 1
ATOM 8959 O O . MET F 1 9 ? 32.564 7.149 50.508 1.00 30.55 9 MET F O 1
ATOM 8964 N N . ARG F 1 10 ? 31.802 5.421 51.742 1.00 30.02 10 ARG F N 1
ATOM 8965 C CA . ARG F 1 10 ? 31.085 4.762 50.648 1.00 29.49 10 ARG F CA 1
ATOM 8966 C C . ARG F 1 10 ? 29.586 5.060 50.690 1.00 29.07 10 ARG F C 1
ATOM 8967 O O . ARG F 1 10 ? 29.025 5.310 51.758 1.00 29.01 10 ARG F O 1
ATOM 8975 N N . VAL F 1 11 ? 28.947 5.030 49.522 1.00 28.61 11 VAL F N 1
ATOM 8976 C CA . VAL F 1 11 ? 27.522 5.346 49.397 1.00 28.08 11 VAL F CA 1
ATOM 8977 C C . VAL F 1 11 ? 26.745 4.229 48.697 1.00 27.76 11 VAL F C 1
ATOM 8978 O O . VAL F 1 11 ? 27.165 3.724 47.653 1.00 27.67 11 VAL F O 1
ATOM 8982 N N . GLN F 1 12 ? 25.614 3.851 49.290 1.00 27.38 12 GLN F N 1
ATOM 8983 C CA . GLN F 1 12 ? 24.656 2.942 48.666 1.00 27.02 12 GLN F CA 1
ATOM 8984 C C . GLN F 1 12 ? 23.291 3.629 48.631 1.00 26.77 12 GLN F C 1
ATOM 8985 O O . GLN F 1 12 ? 22.794 4.079 49.664 1.00 26.82 12 GLN F O 1
ATOM 8991 N N . LEU F 1 13 ? 22.694 3.713 47.445 1.00 26.45 13 LEU F N 1
ATOM 8992 C CA . LEU F 1 13 ? 21.438 4.446 47.271 1.00 26.25 13 LEU F CA 1
ATOM 8993 C C . LEU F 1 13 ? 20.382 3.660 46.496 1.00 26.10 13 LEU F C 1
ATOM 8994 O O . LEU F 1 13 ? 20.703 2.925 45.561 1.00 26.09 13 LEU F O 1
ATOM 8999 N N . SER F 1 14 ? 19.124 3.831 46.900 1.00 25.98 14 SER F N 1
ATOM 9000 C CA . SER F 1 14 ? 17.975 3.297 46.170 1.00 25.88 14 SER F CA 1
ATOM 9001 C C . SER F 1 14 ? 16.885 4.361 46.047 1.00 25.78 14 SER F C 1
ATOM 9002 O O . SER F 1 14 ? 16.613 5.095 47.001 1.00 25.81 14 SER F O 1
ATOM 9005 N N . MET F 1 15 ? 16.270 4.438 44.869 1.00 25.57 15 MET F N 1
ATOM 9006 C CA . MET F 1 15 ? 15.220 5.416 44.596 1.00 25.41 15 MET F CA 1
ATOM 9007 C C . MET F 1 15 ? 14.053 4.790 43.834 1.00 25.32 15 MET F C 1
ATOM 9008 O O . MET F 1 15 ? 14.255 3.994 42.914 1.00 25.35 15 MET F O 1
ATOM 9013 N N . GLU F 1 16 ? 12.837 5.153 44.232 1.00 25.19 16 GLU F N 1
ATOM 9014 C CA . GLU F 1 16 ? 11.626 4.755 43.516 1.00 25.12 16 GLU F CA 1
ATOM 9015 C C . GLU F 1 16 ? 10.592 5.882 43.513 1.00 24.89 16 GLU F C 1
ATOM 9016 O O . GLU F 1 16 ? 10.608 6.756 44.383 1.00 24.80 16 GLU F O 1
ATOM 9022 N N . GLY F 1 17 ? 9.700 5.856 42.528 1.00 24.66 17 GLY F N 1
ATOM 9023 C CA . GLY F 1 17 ? 8.634 6.846 42.433 1.00 24.35 17 GLY F CA 1
ATOM 9024 C C . GLY F 1 17 ? 8.157 7.092 41.018 1.00 24.12 17 GLY F C 1
ATOM 9025 O O . GLY F 1 17 ? 8.355 6.258 40.134 1.00 24.07 17 GLY F O 1
ATOM 9026 N N . SER F 1 18 ? 7.527 8.246 40.807 1.00 23.85 18 SER F N 1
ATOM 9027 C CA . SER F 1 18 ? 6.951 8.588 39.509 1.00 23.59 18 SER F CA 1
ATOM 9028 C C . SER F 1 18 ? 6.945 10.089 39.241 1.00 23.41 18 SER F C 1
ATOM 9029 O O . SER F 1 18 ? 6.842 10.893 40.168 1.00 23.36 18 SER F O 1
ATOM 9032 N N . VAL F 1 19 ? 7.070 10.450 37.965 1.00 23.20 19 VAL F N 1
ATOM 9033 C CA . VAL F 1 19 ? 6.905 11.830 37.510 1.00 22.98 19 VAL F CA 1
ATOM 9034 C C . VAL F 1 19 ? 5.988 11.835 36.289 1.00 22.92 19 VAL F C 1
ATOM 9035 O O . VAL F 1 19 ? 6.245 11.124 35.313 1.00 22.90 19 VAL F O 1
ATOM 9039 N N . ASN F 1 20 ? 4.924 12.637 36.356 1.00 22.77 20 ASN F N 1
ATOM 9040 C CA . ASN F 1 20 ? 3.936 12.746 35.276 1.00 22.75 20 ASN F CA 1
ATOM 9041 C C . ASN F 1 20 ? 3.514 11.394 34.693 1.00 22.74 20 ASN F C 1
ATOM 9042 O O . ASN F 1 20 ? 3.793 11.087 33.529 1.00 22.76 20 ASN F O 1
ATOM 9047 N N . TYR F 1 21 ? 2.858 10.594 35.535 1.00 22.75 21 TYR F N 1
ATOM 9048 C CA . TYR F 1 21 ? 2.306 9.274 35.178 1.00 22.73 21 TYR F CA 1
ATOM 9049 C C . TYR F 1 21 ? 3.342 8.165 34.946 1.00 22.81 21 TYR F C 1
ATOM 9050 O O . TYR F 1 21 ? 2.973 6.998 34.779 1.00 22.81 21 TYR F O 1
ATOM 9059 N N . HIS F 1 22 ? 4.626 8.519 34.950 1.00 22.83 22 HIS F N 1
ATOM 9060 C CA . HIS F 1 22 ? 5.682 7.558 34.631 1.00 22.98 22 HIS F CA 1
ATOM 9061 C C . HIS F 1 22 ? 6.471 7.075 35.850 1.00 23.04 22 HIS F C 1
ATOM 9062 O O . HIS F 1 22 ? 7.240 7.832 36.446 1.00 23.02 22 HIS F O 1
ATOM 9069 N N . ALA F 1 23 ? 6.281 5.801 36.193 1.00 23.18 23 ALA F N 1
ATOM 9070 C CA . ALA F 1 23 ? 6.975 5.169 37.315 1.00 23.34 23 ALA F CA 1
ATOM 9071 C C . ALA F 1 23 ? 8.364 4.672 36.918 1.00 23.44 23 ALA F C 1
ATOM 9072 O O . ALA F 1 23 ? 8.586 4.278 35.771 1.00 23.50 23 ALA F O 1
ATOM 9074 N N . PHE F 1 24 ? 9.288 4.689 37.877 1.00 23.60 24 PHE F N 1
ATOM 9075 C CA . PHE F 1 24 ? 10.684 4.311 37.641 1.00 23.77 24 PHE F CA 1
ATOM 9076 C C . PHE F 1 24 ? 11.375 3.878 38.935 1.00 23.96 24 PHE F C 1
ATOM 9077 O O . PHE F 1 24 ? 10.876 4.139 40.032 1.00 23.99 24 PHE F O 1
ATOM 9085 N N . LYS F 1 25 ? 12.527 3.225 38.793 1.00 24.13 25 LYS F N 1
ATOM 9086 C CA . LYS F 1 25 ? 13.376 2.865 39.930 1.00 24.36 25 LYS F CA 1
ATOM 9087 C C . LYS F 1 25 ? 14.851 3.078 39.601 1.00 24.49 25 LYS F C 1
ATOM 9088 O O . LYS F 1 25 ? 15.286 2.829 38.475 1.00 24.54 25 LYS F O 1
ATOM 9094 N N . CYS F 1 26 ? 15.610 3.536 40.594 1.00 24.68 26 CYS F N 1
ATOM 9095 C CA . CYS F 1 26 ? 17.032 3.833 40.428 1.00 24.94 26 CYS F CA 1
ATOM 9096 C C . CYS F 1 26 ? 17.860 3.308 41.593 1.00 24.97 26 CYS F C 1
ATOM 9097 O O . CYS F 1 26 ? 17.364 3.189 42.715 1.00 25.02 26 CYS F O 1
ATOM 9100 N N . THR F 1 27 ? 19.123 2.997 41.316 1.00 25.10 27 THR F N 1
ATOM 9101 C CA . THR F 1 27 ? 20.089 2.645 42.356 1.00 25.20 27 THR F CA 1
ATOM 9102 C C . THR F 1 27 ? 21.393 3.410 42.149 1.00 25.21 27 THR F C 1
ATOM 9103 O O . THR F 1 27 ? 21.745 3.762 41.019 1.00 25.26 27 THR F O 1
ATOM 9107 N N . GLY F 1 28 ? 22.102 3.670 43.244 1.00 25.19 28 GLY F N 1
ATOM 9108 C CA . GLY F 1 28 ? 23.339 4.438 43.194 1.00 25.25 28 GLY F CA 1
ATOM 9109 C C . GLY F 1 28 ? 24.483 3.810 43.962 1.00 25.32 28 GLY F C 1
ATOM 9110 O O . GLY F 1 28 ? 24.326 3.406 45.116 1.00 25.30 28 GLY F O 1
ATOM 9111 N N . LYS F 1 29 ? 25.635 3.723 43.303 1.00 25.40 29 LYS F N 1
ATOM 9112 C CA . LYS F 1 29 ? 26.878 3.288 43.931 1.00 25.58 29 LYS F CA 1
ATOM 9113 C C . LYS F 1 29 ? 27.903 4.406 43.832 1.00 25.63 29 LYS F C 1
ATOM 9114 O O . LYS F 1 29 ? 28.174 4.911 42.740 1.00 25.67 29 LYS F O 1
ATOM 9120 N N . GLY F 1 30 ? 28.468 4.797 44.970 1.00 25.70 30 GLY F N 1
ATOM 9121 C CA . GLY F 1 30 ? 29.438 5.884 44.984 1.00 25.79 30 GLY F CA 1
ATOM 9122 C C . GLY F 1 30 ? 30.328 5.970 46.205 1.00 25.87 30 GLY F C 1
ATOM 9123 O O . GLY F 1 30 ? 30.305 5.100 47.079 1.00 25.77 30 GLY F O 1
ATOM 9124 N N . GLU F 1 31 ? 31.126 7.034 46.239 1.00 25.93 31 GLU F N 1
ATOM 9125 C CA . GLU F 1 31 ? 32.015 7.337 47.354 1.00 26.10 31 GLU F CA 1
ATOM 9126 C C . GLU F 1 31 ? 32.251 8.849 47.421 1.00 26.00 31 GLU F C 1
ATOM 9127 O O . GLU F 1 31 ? 31.709 9.603 46.609 1.00 26.08 31 GLU F O 1
ATOM 9133 N N . GLY F 1 32 ? 33.052 9.286 48.389 1.00 25.98 32 GLY F N 1
ATOM 9134 C CA . GLY F 1 32 ? 33.424 10.692 48.489 1.00 25.89 32 GLY F CA 1
ATOM 9135 C C . GLY F 1 32 ? 34.241 11.032 49.718 1.00 25.89 32 GLY F C 1
ATOM 9136 O O . GLY F 1 32 ? 34.491 10.177 50.570 1.00 25.82 32 GLY F O 1
ATOM 9137 N N . LYS F 1 33 ? 34.661 12.293 49.795 1.00 25.90 33 LYS F N 1
ATOM 9138 C CA . LYS F 1 33 ? 35.425 12.798 50.930 1.00 25.92 33 LYS F CA 1
ATOM 9139 C C . LYS F 1 33 ? 34.565 13.793 51.713 1.00 25.87 33 LYS F C 1
ATOM 9140 O O . LYS F 1 33 ? 34.417 14.945 51.296 1.00 25.80 33 LYS F O 1
ATOM 9146 N N . PRO F 1 34 ? 33.982 13.344 52.843 1.00 25.85 34 PRO F N 1
ATOM 9147 C CA . PRO F 1 34 ? 33.044 14.143 53.642 1.00 25.82 34 PRO F CA 1
ATOM 9148 C C . PRO F 1 34 ? 33.624 15.451 54.181 1.00 25.84 34 PRO F C 1
ATOM 9149 O O . PRO F 1 34 ? 32.924 16.466 54.204 1.00 25.88 34 PRO F O 1
ATOM 9153 N N . TYR F 1 35 ? 34.884 15.424 54.609 1.00 25.77 35 TYR F N 1
ATOM 9154 C CA . TYR F 1 35 ? 35.537 16.609 55.166 1.00 25.74 35 TYR F CA 1
ATOM 9155 C C . TYR F 1 35 ? 36.021 17.566 54.077 1.00 25.70 35 TYR F C 1
ATOM 9156 O O . TYR F 1 35 ? 36.113 18.775 54.303 1.00 25.76 35 TYR F O 1
ATOM 9165 N N . GLU F 1 36 ? 36.328 17.018 52.903 1.00 25.59 36 GLU F N 1
ATOM 9166 C CA . GLU F 1 36 ? 36.719 17.820 51.744 1.00 25.51 36 GLU F CA 1
ATOM 9167 C C . GLU F 1 36 ? 35.495 18.344 50.991 1.00 25.22 36 GLU F C 1
ATOM 9168 O O . GLU F 1 36 ? 35.595 19.296 50.215 1.00 25.09 36 GLU F O 1
ATOM 9174 N N . GLY F 1 37 ? 34.347 17.710 51.226 1.00 24.99 37 GLY F N 1
ATOM 9175 C CA . GLY F 1 37 ? 33.069 18.158 50.677 1.00 24.76 37 GLY F CA 1
ATOM 9176 C C . GLY F 1 37 ? 32.765 17.709 49.260 1.00 24.64 37 GLY F C 1
ATOM 9177 O O . GLY F 1 37 ? 31.960 18.337 48.571 1.00 24.58 37 GLY F O 1
ATOM 9178 N N . THR F 1 38 ? 33.396 16.620 48.828 1.00 24.43 38 THR F N 1
ATOM 9179 C CA . THR F 1 38 ? 33.215 16.103 47.469 1.00 24.29 38 THR F CA 1
ATOM 9180 C C . THR F 1 38 ? 32.614 14.700 47.471 1.00 24.26 38 THR F C 1
ATOM 9181 O O . THR F 1 38 ? 32.816 13.934 48.416 1.00 24.22 38 THR F O 1
ATOM 9185 N N . GLN F 1 39 ? 31.873 14.376 46.411 1.00 24.17 39 GLN F N 1
ATOM 9186 C CA . GLN F 1 39 ? 31.264 13.052 46.251 1.00 24.15 39 GLN F CA 1
ATOM 9187 C C . GLN F 1 39 ? 30.951 12.718 44.792 1.00 24.21 39 GLN F C 1
ATOM 9188 O O . GLN F 1 39 ? 30.746 13.610 43.966 1.00 24.06 39 GLN F O 1
ATOM 9194 N N . SER F 1 40 ? 30.914 11.421 44.497 1.00 24.30 40 SER F N 1
ATOM 9195 C CA . SER F 1 40 ? 30.527 10.915 43.186 1.00 24.50 40 SER F CA 1
ATOM 9196 C C . SER F 1 40 ? 29.497 9.802 43.348 1.00 24.51 40 SER F C 1
ATOM 9197 O O . SER F 1 40 ? 29.547 9.043 44.317 1.00 24.47 40 SER F O 1
ATOM 9200 N N . LEU F 1 41 ? 28.567 9.712 42.399 1.00 24.55 41 LEU F N 1
ATOM 9201 C CA . LEU F 1 41 ? 27.546 8.668 42.415 1.00 24.70 41 LEU F CA 1
ATOM 9202 C C . LEU F 1 41 ? 27.291 8.112 41.017 1.00 24.78 41 LEU F C 1
ATOM 9203 O O . LEU F 1 41 ? 26.982 8.859 40.086 1.00 24.84 41 LEU F O 1
ATOM 9208 N N . ASN F 1 42 ? 27.434 6.796 40.885 1.00 24.93 42 ASN F N 1
ATOM 9209 C CA . ASN F 1 42 ? 27.131 6.098 39.640 1.00 25.08 42 ASN F CA 1
ATOM 9210 C C . ASN F 1 42 ? 25.698 5.582 39.678 1.00 25.13 42 ASN F C 1
ATOM 9211 O O . ASN F 1 42 ? 25.377 4.657 40.430 1.00 24.97 42 ASN F O 1
ATOM 9216 N N . ILE F 1 43 ? 24.844 6.201 38.869 1.00 25.22 43 ILE F N 1
ATOM 9217 C CA . ILE F 1 43 ? 23.405 5.955 38.907 1.00 25.45 43 ILE F CA 1
ATOM 9218 C C . ILE F 1 43 ? 22.948 5.097 37.732 1.00 25.62 43 ILE F C 1
ATOM 9219 O O . ILE F 1 43 ? 23.137 5.469 36.572 1.00 25.71 43 ILE F O 1
ATOM 9224 N N . THR F 1 44 ? 22.346 3.951 38.041 1.00 25.86 44 THR F N 1
ATOM 9225 C CA . THR F 1 44 ? 21.698 3.121 37.024 1.00 26.06 44 THR F CA 1
ATOM 9226 C C . THR F 1 44 ? 20.176 3.150 37.182 1.00 26.08 44 THR F C 1
ATOM 9227 O O . THR F 1 44 ? 19.651 3.017 38.291 1.00 26.12 44 THR F O 1
ATOM 9231 N N . ILE F 1 45 ? 19.481 3.348 36.065 1.00 26.14 45 ILE F N 1
ATOM 9232 C CA . ILE F 1 45 ? 18.022 3.299 36.036 1.00 26.25 45 ILE F CA 1
ATOM 9233 C C . ILE F 1 45 ? 17.598 1.850 35.802 1.00 26.37 45 ILE F C 1
ATOM 9234 O O . ILE F 1 45 ? 17.720 1.324 34.692 1.00 26.46 45 ILE F O 1
ATOM 9239 N N . THR F 1 46 ? 17.113 1.212 36.865 1.00 26.51 46 THR F N 1
ATOM 9240 C CA . THR F 1 46 ? 16.824 -0.224 36.859 1.00 26.59 46 THR F CA 1
ATOM 9241 C C . THR F 1 46 ? 15.440 -0.560 36.306 1.00 26.69 46 THR F C 1
ATOM 9242 O O . THR F 1 46 ? 15.246 -1.622 35.708 1.00 26.66 46 THR F O 1
ATOM 9246 N N . GLU F 1 47 ? 14.484 0.341 36.519 1.00 26.74 47 GLU F N 1
ATOM 9247 C CA . GLU F 1 47 ? 13.115 0.162 36.039 1.00 26.88 47 GLU F CA 1
ATOM 9248 C C . GLU F 1 47 ? 12.581 1.452 35.435 1.00 26.89 47 GLU F C 1
ATOM 9249 O O . GLU F 1 47 ? 12.873 2.544 35.925 1.00 26.92 47 GLU F O 1
ATOM 9255 N N . GLY F 1 48 ? 11.798 1.316 34.368 1.00 26.93 48 GLY F N 1
ATOM 9256 C CA . GLY F 1 48 ? 11.210 2.463 33.682 1.00 27.04 48 GLY F CA 1
ATOM 9257 C C . GLY F 1 48 ? 11.989 2.908 32.459 1.00 27.07 48 GLY F C 1
ATOM 9258 O O . GLY F 1 48 ? 11.896 4.068 32.053 1.00 27.12 48 GLY F O 1
ATOM 9259 N N . GLY F 1 49 ? 12.760 1.982 31.884 1.00 27.16 49 GLY F N 1
ATOM 9260 C CA . GLY F 1 49 ? 13.531 2.209 30.653 1.00 27.16 49 GLY F CA 1
ATOM 9261 C C . GLY F 1 49 ? 14.323 3.505 30.617 1.00 27.13 49 GLY F C 1
ATOM 9262 O O . GLY F 1 49 ? 14.823 3.956 31.653 1.00 27.20 49 GLY F O 1
ATOM 9263 N N . PRO F 1 50 ? 14.463 4.104 29.418 1.00 27.03 50 PRO F N 1
ATOM 9264 C CA . PRO F 1 50 ? 14.960 5.473 29.323 1.00 26.90 50 PRO F CA 1
ATOM 9265 C C . PRO F 1 50 ? 13.857 6.445 29.734 1.00 26.72 50 PRO F C 1
ATOM 9266 O O . PRO F 1 50 ? 12.740 6.371 29.210 1.00 26.78 50 PRO F O 1
ATOM 9270 N N . LEU F 1 51 ? 14.169 7.331 30.676 1.00 26.40 51 LEU F N 1
ATOM 9271 C CA . LEU F 1 51 ? 13.194 8.279 31.223 1.00 26.07 51 LEU F CA 1
ATOM 9272 C C . LEU F 1 51 ? 12.634 9.230 30.161 1.00 25.74 51 LEU F C 1
ATOM 9273 O O . LEU F 1 51 ? 13.397 9.795 29.374 1.00 25.74 51 LEU F O 1
ATOM 9278 N N . PRO F 1 52 ? 11.295 9.398 30.131 1.00 25.39 52 PRO F N 1
ATOM 9279 C CA . PRO F 1 52 ? 10.641 10.303 29.184 1.00 25.10 52 PRO F CA 1
ATOM 9280 C C . PRO F 1 52 ? 10.735 11.770 29.610 1.00 24.79 52 PRO F C 1
ATOM 9281 O O . PRO F 1 52 ? 10.389 12.664 28.834 1.00 24.79 52 PRO F O 1
ATOM 9285 N N . PHE F 1 53 ? 11.196 12.000 30.837 1.00 24.37 53 PHE F N 1
ATOM 9286 C CA . PHE F 1 53 ? 11.429 13.344 31.356 1.00 23.96 53 PHE F CA 1
ATOM 9287 C C . PHE F 1 53 ? 12.916 13.571 31.620 1.00 23.65 53 PHE F C 1
ATOM 9288 O O . PHE F 1 53 ? 13.704 12.621 31.639 1.00 23.60 53 PHE F O 1
ATOM 9296 N N . ALA F 1 54 ? 13.290 14.833 31.818 1.00 23.30 54 ALA F N 1
ATOM 9297 C CA . ALA F 1 54 ? 14.676 15.207 32.084 1.00 22.91 54 ALA F CA 1
ATOM 9298 C C . ALA F 1 54 ? 15.186 14.579 33.381 1.00 22.63 54 ALA F C 1
ATOM 9299 O O . ALA F 1 54 ? 14.553 14.707 34.431 1.00 22.72 54 ALA F O 1
ATOM 9301 N N . PHE F 1 55 ? 16.326 13.893 33.295 1.00 22.20 55 PHE F N 1
ATOM 9302 C CA . PHE F 1 55 ? 16.964 13.284 34.465 1.00 21.78 55 PHE F CA 1
ATOM 9303 C C . PHE F 1 55 ? 17.329 14.330 35.519 1.00 21.42 55 PHE F C 1
ATOM 9304 O O . PHE F 1 55 ? 17.352 14.033 36.717 1.00 21.21 55 PHE F O 1
ATOM 9312 N N . ASP F 1 56 ? 17.597 15.552 35.059 1.00 20.98 56 ASP F N 1
ATOM 9313 C CA . ASP F 1 56 ? 18.025 16.660 35.917 1.00 20.67 56 ASP F CA 1
ATOM 9314 C C . ASP F 1 56 ? 17.118 16.935 37.119 1.00 20.44 56 ASP F C 1
ATOM 9315 O O . ASP F 1 56 ? 17.594 17.380 38.164 1.00 20.38 56 ASP F O 1
ATOM 9320 N N . ILE F 1 57 ? 15.822 16.665 36.972 1.00 20.20 57 ILE F N 1
ATOM 9321 C CA . ILE F 1 57 ? 14.855 16.926 38.047 1.00 20.02 57 ILE F CA 1
ATOM 9322 C C . ILE F 1 57 ? 14.941 15.927 39.210 1.00 19.92 57 ILE F C 1
ATOM 9323 O O . ILE F 1 57 ? 14.242 16.073 40.217 1.00 19.91 57 ILE F O 1
ATOM 9328 N N . LEU F 1 58 ? 15.802 14.921 39.062 1.00 19.73 58 LEU F N 1
ATOM 9329 C CA . LEU F 1 58 ? 16.027 13.919 40.104 1.00 19.63 58 LEU F CA 1
ATOM 9330 C C . LEU F 1 58 ? 17.377 14.114 40.790 1.00 19.61 58 LEU F C 1
ATOM 9331 O O . LEU F 1 58 ? 17.619 13.559 41.864 1.00 19.56 58 LEU F O 1
ATOM 9336 N N . SER F 1 59 ? 18.244 14.906 40.160 1.00 19.53 59 SER F N 1
ATOM 9337 C CA . SER F 1 59 ? 19.629 15.094 40.602 1.00 19.62 59 SER F CA 1
ATOM 9338 C C . SER F 1 59 ? 19.779 15.554 42.056 1.00 19.68 59 SER F C 1
ATOM 9339 O O . SER F 1 59 ? 20.637 15.042 42.779 1.00 19.70 59 SER F O 1
ATOM 9342 N N . HIS F 1 60 ? 18.947 16.508 42.475 1.00 19.79 60 HIS F N 1
ATOM 9343 C CA . HIS F 1 60 ? 18.974 17.022 43.850 1.00 19.95 60 HIS F CA 1
ATOM 9344 C C . HIS F 1 60 ? 18.669 15.937 44.883 1.00 20.14 60 HIS F C 1
ATOM 9345 O O . HIS F 1 60 ? 19.159 15.993 46.010 1.00 20.28 60 HIS F O 1
ATOM 9352 N N . ALA F 1 61 ? 17.853 14.962 44.490 1.00 20.33 61 ALA F N 1
ATOM 9353 C CA . ALA F 1 61 ? 17.437 13.880 45.381 1.00 20.57 61 ALA F CA 1
ATOM 9354 C C . ALA F 1 61 ? 18.478 12.763 45.494 1.00 20.69 61 ALA F C 1
ATOM 9355 O O . ALA F 1 61 ? 18.522 12.054 46.503 1.00 20.68 61 ALA F O 1
ATOM 9357 N N . PHE F 1 62 ? 19.308 12.612 44.462 1.00 20.87 62 PHE F N 1
ATOM 9358 C CA . PHE F 1 62 ? 20.354 11.585 44.439 1.00 21.06 62 PHE F CA 1
ATOM 9359 C C . PHE F 1 62 ? 21.515 11.916 45.366 1.00 21.18 62 PHE F C 1
ATOM 9360 O O . PHE F 1 62 ? 21.698 11.295 46.412 1.00 21.38 62 PHE F O 1
ATOM 9392 N N . ILE F 1 64 ? 23.206 14.110 49.815 1.00 20.76 66 ILE F N 1
ATOM 9393 C CA . ILE F 1 64 ? 23.844 13.541 51.032 1.00 20.81 66 ILE F CA 1
ATOM 9394 C C . ILE F 1 64 ? 24.782 14.619 51.528 1.00 20.82 66 ILE F C 1
ATOM 9395 O O . ILE F 1 64 ? 25.936 14.715 51.099 1.00 20.68 66 ILE F O 1
ATOM 9400 N N . LYS F 1 65 ? 24.257 15.439 52.431 1.00 20.87 67 LYS F N 1
ATOM 9401 C CA . LYS F 1 65 ? 24.943 16.633 52.893 1.00 20.93 67 LYS F CA 1
ATOM 9402 C C . LYS F 1 65 ? 26.066 16.316 53.871 1.00 20.93 67 LYS F C 1
ATOM 9403 O O . LYS F 1 65 ? 26.678 17.222 54.442 1.00 20.84 67 LYS F O 1
ATOM 9409 N N . VAL F 1 66 ? 26.330 15.026 54.054 1.00 20.95 68 VAL F N 1
ATOM 9410 C CA . VAL F 1 66 ? 27.482 14.561 54.813 1.00 21.05 68 VAL F CA 1
ATOM 9411 C C . VAL F 1 66 ? 28.760 15.025 54.110 1.00 21.17 68 VAL F C 1
ATOM 9412 O O . VAL F 1 66 ? 29.733 15.409 54.759 1.00 21.18 68 VAL F O 1
ATOM 9416 N N . PHE F 1 67 ? 28.734 15.000 52.780 1.00 21.40 69 PHE F N 1
ATOM 9417 C CA . PHE F 1 67 ? 29.850 15.468 51.967 1.00 21.63 69 PHE F CA 1
ATOM 9418 C C . PHE F 1 67 ? 29.767 16.983 51.788 1.00 21.82 69 PHE F C 1
ATOM 9419 O O . PHE F 1 67 ? 29.317 17.484 50.754 1.00 21.86 69 PHE F O 1
ATOM 9427 N N . ALA F 1 68 ? 30.195 17.700 52.824 1.00 22.05 70 ALA F N 1
ATOM 9428 C CA . ALA F 1 68 ? 30.180 19.157 52.841 1.00 22.26 70 ALA F CA 1
ATOM 9429 C C . ALA F 1 68 ? 31.356 19.667 53.664 1.00 22.44 70 ALA F C 1
ATOM 9430 O O . ALA F 1 68 ? 31.569 19.220 54.795 1.00 22.56 70 ALA F O 1
ATOM 9432 N N . LYS F 1 69 ? 32.123 20.589 53.088 1.00 22.68 71 LYS F N 1
ATOM 9433 C CA . LYS F 1 69 ? 33.268 21.182 53.775 1.00 22.90 71 LYS F CA 1
ATOM 9434 C C . LYS F 1 69 ? 32.791 22.191 54.818 1.00 23.05 71 LYS F C 1
ATOM 9435 O O . LYS F 1 69 ? 32.244 23.243 54.479 1.00 23.03 71 LYS F O 1
ATOM 9441 N N . TYR F 1 70 ? 32.996 21.849 56.087 1.00 23.22 72 TYR F N 1
ATOM 9442 C CA . TYR F 1 70 ? 32.560 22.688 57.197 1.00 23.41 72 TYR F CA 1
ATOM 9443 C C . TYR F 1 70 ? 33.730 23.302 57.959 1.00 23.72 72 TYR F C 1
ATOM 9444 O O . TYR F 1 70 ? 34.710 22.614 58.257 1.00 23.73 72 TYR F O 1
ATOM 9453 N N . PRO F 1 71 ? 33.631 24.607 58.273 1.00 24.02 73 PRO F N 1
ATOM 9454 C CA . PRO F 1 71 ? 34.631 25.256 59.114 1.00 24.28 73 PRO F CA 1
ATOM 9455 C C . PRO F 1 71 ? 34.498 24.806 60.568 1.00 24.57 73 PRO F C 1
ATOM 9456 O O . PRO F 1 71 ? 33.431 24.340 60.978 1.00 24.54 73 PRO F O 1
ATOM 9460 N N . LYS F 1 72 ? 35.584 24.945 61.326 1.00 24.88 74 LYS F N 1
ATOM 9461 C CA . LYS F 1 72 ? 35.638 24.573 62.743 1.00 25.22 74 LYS F CA 1
ATOM 9462 C C . LYS F 1 72 ? 34.551 25.257 63.587 1.00 25.28 74 LYS F C 1
ATOM 9463 O O . LYS F 1 72 ? 34.016 24.663 64.526 1.00 25.39 74 LYS F O 1
ATOM 9469 N N . GLU F 1 73 ? 34.221 26.494 63.223 1.00 25.35 75 GLU F N 1
ATOM 9470 C CA . GLU F 1 73 ? 33.329 27.348 64.014 1.00 25.43 75 GLU F CA 1
ATOM 9471 C C . GLU F 1 73 ? 31.826 27.073 63.866 1.00 25.15 75 GLU F C 1
ATOM 9472 O O . GLU F 1 73 ? 31.032 27.529 64.690 1.00 25.15 75 GLU F O 1
ATOM 9478 N N . ILE F 1 74 ? 31.442 26.329 62.830 1.00 24.95 76 ILE F N 1
ATOM 9479 C CA . ILE F 1 74 ? 30.025 26.046 62.567 1.00 24.67 76 ILE F CA 1
ATOM 9480 C C . ILE F 1 74 ? 29.692 24.561 62.757 1.00 24.52 76 ILE F C 1
ATOM 9481 O O . ILE F 1 74 ? 30.296 23.704 62.107 1.00 24.61 76 ILE F O 1
ATOM 9486 N N . PRO F 1 75 ? 28.734 24.258 63.660 1.00 24.31 77 PRO F N 1
ATOM 9487 C CA . PRO F 1 75 ? 28.273 22.891 63.908 1.00 24.10 77 PRO F CA 1
ATOM 9488 C C . PRO F 1 75 ? 27.808 22.195 62.632 1.00 23.87 77 PRO F C 1
ATOM 9489 O O . PRO F 1 75 ? 27.011 22.752 61.872 1.00 23.83 77 PRO F O 1
ATOM 9493 N N . ASP F 1 76 ? 28.328 20.993 62.405 1.00 23.62 78 ASP F N 1
ATOM 9494 C CA . ASP F 1 76 ? 27.994 20.202 61.229 1.00 23.43 78 ASP F CA 1
ATOM 9495 C C . ASP F 1 76 ? 26.860 19.237 61.569 1.00 23.27 78 ASP F C 1
ATOM 9496 O O . ASP F 1 76 ? 27.096 18.121 62.040 1.00 23.27 78 ASP F O 1
ATOM 9501 N N . PHE F 1 77 ? 25.631 19.688 61.322 1.00 23.06 79 PHE F N 1
ATOM 9502 C CA . PHE F 1 77 ? 24.417 18.919 61.606 1.00 22.80 79 PHE F CA 1
ATOM 9503 C C . PHE F 1 77 ? 24.443 17.522 60.988 1.00 22.68 79 PHE F C 1
ATOM 9504 O O . PHE F 1 77 ? 24.051 16.548 61.628 1.00 22.62 79 PHE F O 1
ATOM 9512 N N . PHE F 1 78 ? 24.921 17.439 59.750 1.00 22.59 80 PHE F N 1
ATOM 9513 C CA . PHE F 1 78 ? 24.846 16.214 58.954 1.00 22.46 80 PHE F CA 1
ATOM 9514 C C . PHE F 1 78 ? 25.844 15.141 59.393 1.00 22.43 80 PHE F C 1
ATOM 9515 O O . PHE F 1 78 ? 25.501 13.958 59.442 1.00 22.47 80 PHE F O 1
ATOM 9523 N N . LYS F 1 79 ? 27.068 15.555 59.717 1.00 22.36 81 LYS F N 1
ATOM 9524 C CA . LYS F 1 79 ? 28.082 14.631 60.233 1.00 22.34 81 LYS F CA 1
ATOM 9525 C C . LYS F 1 79 ? 27.764 14.163 61.653 1.00 22.36 81 LYS F C 1
ATOM 9526 O O . LYS F 1 79 ? 28.075 13.027 62.021 1.00 22.35 81 LYS F O 1
ATOM 9532 N N . GLN F 1 80 ? 27.146 15.042 62.441 1.00 22.37 82 GLN F N 1
ATOM 9533 C CA . GLN F 1 80 ? 26.694 14.702 63.791 1.00 22.43 82 GLN F CA 1
ATOM 9534 C C . GLN F 1 80 ? 25.547 13.693 63.754 1.00 22.43 82 GLN F C 1
ATOM 9535 O O . GLN F 1 80 ? 25.500 12.765 64.566 1.00 22.50 82 GLN F O 1
ATOM 9541 N N . SER F 1 81 ? 24.634 13.881 62.802 1.00 22.44 83 SER F N 1
ATOM 9542 C CA . SER F 1 81 ? 23.401 13.094 62.718 1.00 22.46 83 SER F CA 1
ATOM 9543 C C . SER F 1 81 ? 23.557 11.710 62.085 1.00 22.50 83 SER F C 1
ATOM 9544 O O . SER F 1 81 ? 22.718 10.836 62.312 1.00 22.50 83 SER F O 1
ATOM 9547 N N . LEU F 1 82 ? 24.620 11.514 61.303 1.00 22.57 84 LEU F N 1
ATOM 9548 C CA . LEU F 1 82 ? 24.804 10.278 60.523 1.00 22.62 84 LEU F CA 1
ATOM 9549 C C . LEU F 1 82 ? 24.796 8.980 61.352 1.00 22.63 84 LEU F C 1
ATOM 9550 O O . LEU F 1 82 ? 24.047 8.057 61.017 1.00 22.65 84 LEU F O 1
ATOM 9555 N N . PRO F 1 83 ? 25.621 8.895 62.423 1.00 22.62 85 PRO F N 1
ATOM 9556 C CA . PRO F 1 83 ? 25.687 7.643 63.193 1.00 22.57 85 PRO F CA 1
ATOM 9557 C C . PRO F 1 83 ? 24.327 7.145 63.690 1.00 22.49 85 PRO F C 1
ATOM 9558 O O . PRO F 1 83 ? 24.026 5.956 63.564 1.00 22.58 85 PRO F O 1
ATOM 9562 N N . GLY F 1 84 ? 23.520 8.049 64.243 1.00 22.32 86 GLY F N 1
ATOM 9563 C CA . GLY F 1 84 ? 22.175 7.715 64.713 1.00 22.10 86 GLY F CA 1
ATOM 9564 C C . GLY F 1 84 ? 21.140 7.704 63.601 1.00 21.92 86 GLY F C 1
ATOM 9565 O O . GLY F 1 84 ? 20.055 7.139 63.759 1.00 21.90 86 GLY F O 1
ATOM 9566 N N . GLY F 1 85 ? 21.480 8.331 62.477 1.00 21.73 87 GLY F N 1
ATOM 9567 C CA . GLY F 1 85 ? 20.593 8.408 61.320 1.00 21.52 87 GLY F CA 1
ATOM 9568 C C . GLY F 1 85 ? 19.831 9.717 61.246 1.00 21.30 87 GLY F C 1
ATOM 9569 O O . GLY F 1 85 ? 19.556 10.347 62.270 1.00 21.25 87 GLY F O 1
ATOM 9570 N N . PHE F 1 86 ? 19.501 10.131 60.025 1.00 21.12 88 PHE F N 1
ATOM 9571 C CA . PHE F 1 86 ? 18.667 11.314 59.802 1.00 20.89 88 PHE F CA 1
ATOM 9572 C C . PHE F 1 86 ? 17.843 11.186 58.522 1.00 20.77 88 PHE F C 1
ATOM 9573 O O . PHE F 1 86 ? 18.094 10.303 57.695 1.00 20.80 88 PHE F O 1
ATOM 9581 N N . SER F 1 87 ? 16.856 12.066 58.372 1.00 20.42 89 SER F N 1
ATOM 9582 C CA . SER F 1 87 ? 15.988 12.067 57.198 1.00 20.12 89 SER F CA 1
ATOM 9583 C C . SER F 1 87 ? 15.799 13.475 56.644 1.00 19.86 89 SER F C 1
ATOM 9584 O O . SER F 1 87 ? 15.946 14.461 57.370 1.00 19.86 89 SER F O 1
ATOM 9587 N N . TRP F 1 88 ? 15.486 13.561 55.354 1.00 19.57 90 TRP F N 1
ATOM 9588 C CA . TRP F 1 88 ? 15.116 14.835 54.740 1.00 19.26 90 TRP F CA 1
ATOM 9589 C C . TRP F 1 88 ? 13.914 14.723 53.806 1.00 19.12 90 TRP F C 1
ATOM 9590 O O . TRP F 1 88 ? 13.670 13.671 53.215 1.00 18.94 90 TRP F O 1
ATOM 9601 N N . GLU F 1 89 ? 13.166 15.820 53.696 1.00 18.99 91 GLU F N 1
ATOM 9602 C CA . GLU F 1 89 ? 12.015 15.912 52.801 1.00 18.93 91 GLU F CA 1
ATOM 9603 C C . GLU F 1 89 ? 12.034 17.238 52.052 1.00 18.84 91 GLU F C 1
ATOM 9604 O O . GLU F 1 89 ? 12.434 18.260 52.609 1.00 18.89 91 GLU F O 1
ATOM 9610 N N . ARG F 1 90 ? 11.590 17.222 50.797 1.00 18.76 92 ARG F N 1
ATOM 9611 C CA . ARG F 1 90 ? 11.722 18.390 49.927 1.00 18.74 92 ARG F CA 1
ATOM 9612 C C . ARG F 1 90 ? 10.520 18.618 49.010 1.00 18.74 92 ARG F C 1
ATOM 9613 O O . ARG F 1 90 ? 9.920 17.667 48.506 1.00 18.82 92 ARG F O 1
ATOM 9621 N N . VAL F 1 91 ? 10.175 19.891 48.817 1.00 18.81 93 VAL F N 1
ATOM 9622 C CA . VAL F 1 91 ? 9.280 20.310 47.741 1.00 18.88 93 VAL F CA 1
ATOM 9623 C C . VAL F 1 91 ? 10.078 21.187 46.780 1.00 18.88 93 VAL F C 1
ATOM 9624 O O . VAL F 1 91 ? 10.692 22.175 47.193 1.00 18.68 93 VAL F O 1
ATOM 9628 N N . SER F 1 92 ? 10.073 20.809 45.505 1.00 18.93 94 SER F N 1
ATOM 9629 C CA . SER F 1 92 ? 10.714 21.596 44.458 1.00 19.08 94 SER F CA 1
ATOM 9630 C C . SER F 1 92 ? 9.658 22.114 43.487 1.00 19.14 94 SER F C 1
ATOM 9631 O O . SER F 1 92 ? 9.026 21.335 42.775 1.00 19.09 94 SER F O 1
ATOM 9634 N N . THR F 1 93 ? 9.472 23.432 43.475 1.00 19.41 95 THR F N 1
ATOM 9635 C CA . THR F 1 93 ? 8.405 24.069 42.701 1.00 19.73 95 THR F CA 1
ATOM 9636 C C . THR F 1 93 ? 8.964 24.867 41.524 1.00 19.96 95 THR F C 1
ATOM 9637 O O . THR F 1 93 ? 9.627 25.889 41.714 1.00 20.06 95 THR F O 1
ATOM 9641 N N . TYR F 1 94 ? 8.665 24.398 40.314 1.00 20.30 96 TYR F N 1
ATOM 9642 C CA . TYR F 1 94 ? 9.170 25.000 39.077 1.00 20.66 96 TYR F CA 1
ATOM 9643 C C . TYR F 1 94 ? 8.305 26.167 38.600 1.00 21.06 96 TYR F C 1
ATOM 9644 O O . TYR F 1 94 ? 7.092 26.186 38.827 1.00 21.12 96 TYR F O 1
ATOM 9653 N N . GLU F 1 95 ? 8.936 27.132 37.932 1.00 21.60 97 GLU F N 1
ATOM 9654 C CA . GLU F 1 95 ? 8.263 28.371 37.519 1.00 22.10 97 GLU F CA 1
ATOM 9655 C C . GLU F 1 95 ? 7.145 28.178 36.483 1.00 22.39 97 GLU F C 1
ATOM 9656 O O . GLU F 1 95 ? 6.274 29.041 36.345 1.00 22.50 97 GLU F O 1
ATOM 9662 N N . ASP F 1 96 ? 7.164 27.049 35.774 1.00 22.77 98 ASP F N 1
ATOM 9663 C CA . ASP F 1 96 ? 6.140 26.757 34.764 1.00 23.08 98 ASP F CA 1
ATOM 9664 C C . ASP F 1 96 ? 5.004 25.834 35.236 1.00 23.09 98 ASP F C 1
ATOM 9665 O O . ASP F 1 96 ? 4.035 25.618 34.503 1.00 23.33 98 ASP F O 1
ATOM 9670 N N . GLY F 1 97 ? 5.123 25.294 36.448 1.00 22.96 99 GLY F N 1
ATOM 9671 C CA . GLY F 1 97 ? 4.026 24.536 37.058 1.00 22.67 99 GLY F CA 1
ATOM 9672 C C . GLY F 1 97 ? 4.345 23.192 37.691 1.00 22.47 99 GLY F C 1
ATOM 9673 O O . GLY F 1 97 ? 3.516 22.638 38.416 1.00 22.63 99 GLY F O 1
ATOM 9674 N N . GLY F 1 98 ? 5.536 22.662 37.422 1.00 22.18 100 GLY F N 1
ATOM 9675 C CA . GLY F 1 98 ? 5.932 21.353 37.944 1.00 21.68 100 GLY F CA 1
ATOM 9676 C C . GLY F 1 98 ? 6.264 21.367 39.425 1.00 21.37 100 GLY F C 1
ATOM 9677 O O . GLY F 1 98 ? 6.881 22.309 39.921 1.00 21.26 100 GLY F O 1
ATOM 9678 N N . VAL F 1 99 ? 5.842 20.321 40.132 1.00 21.14 101 VAL F N 1
ATOM 9679 C CA . VAL F 1 99 ? 6.144 20.168 41.558 1.00 20.81 101 VAL F CA 1
ATOM 9680 C C . VAL F 1 99 ? 6.735 18.785 41.825 1.00 20.69 101 VAL F C 1
ATOM 9681 O O . VAL F 1 99 ? 6.112 17.766 41.528 1.00 20.53 101 VAL F O 1
ATOM 9685 N N . LEU F 1 100 ? 7.943 18.762 42.383 1.00 20.56 102 LEU F N 1
ATOM 9686 C CA . LEU F 1 100 ? 8.620 17.510 42.698 1.00 20.47 102 LEU F CA 1
ATOM 9687 C C . LEU F 1 100 ? 8.750 17.316 44.207 1.00 20.29 102 LEU F C 1
ATOM 9688 O O . LEU F 1 100 ? 9.477 18.054 44.876 1.00 20.14 102 LEU F O 1
ATOM 9693 N N . SER F 1 101 ? 8.043 16.316 44.728 1.00 20.13 103 SER F N 1
ATOM 9694 C CA . SER F 1 101 ? 8.110 15.970 46.145 1.00 20.00 103 SER F CA 1
ATOM 9695 C C . SER F 1 101 ? 9.023 14.773 46.381 1.00 20.03 103 SER F C 1
ATOM 9696 O O . SER F 1 101 ? 9.014 13.809 45.610 1.00 20.03 103 SER F O 1
ATOM 9699 N N . ALA F 1 102 ? 9.812 14.848 47.450 1.00 19.91 104 ALA F N 1
ATOM 9700 C CA . ALA F 1 102 ? 10.771 13.801 47.782 1.00 19.92 104 ALA F CA 1
ATOM 9701 C C . ALA F 1 102 ? 10.907 13.597 49.288 1.00 19.84 104 ALA F C 1
ATOM 9702 O O . ALA F 1 102 ? 10.799 14.546 50.068 1.00 19.77 104 ALA F O 1
ATOM 9704 N N . THR F 1 103 ? 11.135 12.347 49.680 1.00 19.98 105 THR F N 1
ATOM 9705 C CA . THR F 1 103 ? 11.420 11.990 51.068 1.00 20.05 105 THR F CA 1
ATOM 9706 C C . THR F 1 103 ? 12.571 10.984 51.097 1.00 20.21 105 THR F C 1
ATOM 9707 O O . THR F 1 103 ? 12.704 10.154 50.193 1.00 20.16 105 THR F O 1
ATOM 9711 N N . GLN F 1 104 ? 13.408 11.070 52.125 1.00 20.44 106 GLN F N 1
ATOM 9712 C CA . GLN F 1 104 ? 14.640 10.290 52.158 1.00 20.61 106 GLN F CA 1
ATOM 9713 C C . GLN F 1 104 ? 15.045 9.891 53.572 1.00 20.90 106 GLN F C 1
ATOM 9714 O O . GLN F 1 104 ? 14.872 10.662 54.515 1.00 20.76 106 GLN F O 1
ATOM 9720 N N . GLU F 1 105 ? 15.575 8.675 53.701 1.00 21.19 107 GLU F N 1
ATOM 9721 C CA . GLU F 1 105 ? 16.151 8.188 54.952 1.00 21.63 107 GLU F CA 1
ATOM 9722 C C . GLU F 1 105 ? 17.640 7.917 54.762 1.00 21.77 107 GLU F C 1
ATOM 9723 O O . GLU F 1 105 ? 18.040 7.298 53.773 1.00 21.85 107 GLU F O 1
ATOM 9729 N N . THR F 1 106 ? 18.451 8.384 55.708 1.00 22.06 108 THR F N 1
ATOM 9730 C CA . THR F 1 106 ? 19.901 8.182 55.673 1.00 22.24 108 THR F CA 1
ATOM 9731 C C . THR F 1 106 ? 20.367 7.421 56.916 1.00 22.49 108 THR F C 1
ATOM 9732 O O . THR F 1 106 ? 19.994 7.765 58.039 1.00 22.31 108 THR F O 1
ATOM 9736 N N . SER F 1 107 ? 21.177 6.385 56.701 1.00 22.78 109 SER F N 1
ATOM 9737 C CA . SER F 1 107 ? 21.743 5.594 57.795 1.00 23.11 109 SER F CA 1
ATOM 9738 C C . SER F 1 107 ? 23.194 5.188 57.520 1.00 23.27 109 SER F C 1
ATOM 9739 O O . SER F 1 107 ? 23.668 5.275 56.384 1.00 23.26 109 SER F O 1
ATOM 9742 N N . LEU F 1 108 ? 23.891 4.754 58.570 1.00 23.48 110 LEU F N 1
ATOM 9743 C CA . LEU F 1 108 ? 25.291 4.350 58.461 1.00 23.72 110 LEU F CA 1
ATOM 9744 C C . LEU F 1 108 ? 25.518 2.921 58.956 1.00 23.99 110 LEU F C 1
ATOM 9745 O O . LEU F 1 108 ? 25.106 2.559 60.062 1.00 23.92 110 LEU F O 1
ATOM 9750 N N . GLN F 1 109 ? 26.166 2.121 58.113 1.00 24.28 111 GLN F N 1
ATOM 9751 C CA . GLN F 1 109 ? 26.594 0.770 58.465 1.00 24.57 111 GLN F CA 1
ATOM 9752 C C . GLN F 1 109 ? 28.068 0.621 58.100 1.00 24.67 111 GLN F C 1
ATOM 9753 O O . GLN F 1 109 ? 28.413 0.476 56.925 1.00 24.66 111 GLN F O 1
ATOM 9759 N N . GLY F 1 110 ? 28.932 0.672 59.111 1.00 24.89 112 GLY F N 1
ATOM 9760 C CA . GLY F 1 110 ? 30.380 0.635 58.900 1.00 25.10 112 GLY F CA 1
ATOM 9761 C C . GLY F 1 110 ? 30.875 1.906 58.235 1.00 25.27 112 GLY F C 1
ATOM 9762 O O . GLY F 1 110 ? 30.781 2.992 58.811 1.00 25.31 112 GLY F O 1
ATOM 9763 N N . ASP F 1 111 ? 31.397 1.768 57.019 1.00 25.40 113 ASP F N 1
ATOM 9764 C CA . ASP F 1 111 ? 31.836 2.917 56.226 1.00 25.51 113 ASP F CA 1
ATOM 9765 C C . ASP F 1 111 ? 30.847 3.235 55.099 1.00 25.43 113 ASP F C 1
ATOM 9766 O O . ASP F 1 111 ? 31.140 4.035 54.203 1.00 25.47 113 ASP F O 1
ATOM 9771 N N . CYS F 1 112 ? 29.673 2.610 55.164 1.00 25.29 114 CYS F N 1
ATOM 9772 C CA . CYS F 1 112 ? 28.668 2.719 54.112 1.00 25.17 114 CYS F CA 1
ATOM 9773 C C . CYS F 1 112 ? 27.489 3.596 54.528 1.00 24.98 114 CYS F C 1
ATOM 9774 O O . CYS F 1 112 ? 26.805 3.313 55.515 1.00 24.98 114 CYS F O 1
ATOM 9777 N N . ILE F 1 113 ? 27.270 4.662 53.764 1.00 24.76 115 ILE F N 1
ATOM 9778 C CA . ILE F 1 113 ? 26.132 5.553 53.959 1.00 24.55 115 ILE F CA 1
ATOM 9779 C C . ILE F 1 113 ? 25.001 5.076 53.052 1.00 24.38 115 ILE F C 1
ATOM 9780 O O . ILE F 1 113 ? 25.075 5.223 51.831 1.00 24.38 115 ILE F O 1
ATOM 9785 N N . ILE F 1 114 ? 23.964 4.491 53.649 1.00 24.29 116 ILE F N 1
ATOM 9786 C CA . ILE F 1 114 ? 22.851 3.950 52.865 1.00 24.13 116 ILE F CA 1
ATOM 9787 C C . ILE F 1 114 ? 21.686 4.946 52.802 1.00 23.97 116 ILE F C 1
ATOM 9788 O O . ILE F 1 114 ? 21.244 5.479 53.825 1.00 23.97 116 ILE F O 1
ATOM 9793 N N . CYS F 1 115 ? 21.212 5.194 51.583 1.00 23.77 117 CYS F N 1
ATOM 9794 C CA . CYS F 1 115 ? 20.165 6.180 51.330 1.00 23.50 117 CYS F CA 1
ATOM 9795 C C . CYS F 1 115 ? 18.962 5.545 50.644 1.00 23.36 117 CYS F C 1
ATOM 9796 O O . CYS F 1 115 ? 19.112 4.768 49.699 1.00 23.25 117 CYS F O 1
ATOM 9799 N N . LYS F 1 116 ? 17.771 5.886 51.130 1.00 23.19 118 LYS F N 1
ATOM 9800 C CA . LYS F 1 116 ? 16.518 5.407 50.552 1.00 23.09 118 LYS F CA 1
ATOM 9801 C C . LYS F 1 116 ? 15.633 6.591 50.185 1.00 22.86 118 LYS F C 1
ATOM 9802 O O . LYS F 1 116 ? 15.185 7.331 51.062 1.00 22.79 118 LYS F O 1
ATOM 9808 N N . VAL F 1 117 ? 15.387 6.765 48.888 1.00 22.63 119 VAL F N 1
ATOM 9809 C CA . VAL F 1 117 ? 14.651 7.929 48.386 1.00 22.51 119 VAL F CA 1
ATOM 9810 C C . VAL F 1 117 ? 13.315 7.538 47.753 1.00 22.38 119 VAL F C 1
ATOM 9811 O O . VAL F 1 117 ? 13.228 6.550 47.022 1.00 22.38 119 VAL F O 1
ATOM 9815 N N . LYS F 1 118 ? 12.282 8.324 48.047 1.00 22.22 120 LYS F N 1
ATOM 9816 C CA . LYS F 1 118 ? 10.995 8.217 47.365 1.00 22.15 120 LYS F CA 1
ATOM 9817 C C . LYS F 1 118 ? 10.660 9.557 46.712 1.00 21.96 120 LYS F C 1
ATOM 9818 O O . LYS F 1 118 ? 10.765 10.609 47.345 1.00 21.90 120 LYS F O 1
ATOM 9824 N N . VAL F 1 119 ? 10.264 9.505 45.443 1.00 21.77 121 VAL F N 1
ATOM 9825 C CA . VAL F 1 119 ? 10.021 10.704 44.641 1.00 21.56 121 VAL F CA 1
ATOM 9826 C C . VAL F 1 119 ? 8.619 10.687 44.023 1.00 21.43 121 VAL F C 1
ATOM 9827 O O . VAL F 1 119 ? 8.153 9.650 43.552 1.00 21.28 121 VAL F O 1
ATOM 9831 N N . LEU F 1 120 ? 7.950 11.837 44.042 1.00 21.23 122 LEU F N 1
ATOM 9832 C CA . LEU F 1 120 ? 6.653 11.982 43.386 1.00 21.07 122 LEU F CA 1
ATOM 9833 C C . LEU F 1 120 ? 6.532 13.358 42.733 1.00 20.99 122 LEU F C 1
ATOM 9834 O O . LEU F 1 120 ? 6.524 14.385 43.419 1.00 21.01 122 LEU F O 1
ATOM 9839 N N . GLY F 1 121 ? 6.439 13.362 41.405 1.00 20.84 123 GLY F N 1
ATOM 9840 C CA . GLY F 1 121 ? 6.335 14.595 40.630 1.00 20.68 123 GLY F CA 1
ATOM 9841 C C . GLY F 1 121 ? 5.084 14.651 39.778 1.00 20.57 123 GLY F C 1
ATOM 9842 O O . GLY F 1 121 ? 4.728 13.675 39.116 1.00 20.59 123 GLY F O 1
ATOM 9843 N N . THR F 1 122 ? 4.413 15.800 39.801 1.00 20.43 124 THR F N 1
ATOM 9844 C CA . THR F 1 122 ? 3.178 16.002 39.046 1.00 20.29 124 THR F CA 1
ATOM 9845 C C . THR F 1 122 ? 3.120 17.404 38.436 1.00 20.31 124 THR F C 1
ATOM 9846 O O . THR F 1 122 ? 3.923 18.276 38.780 1.00 20.19 124 THR F O 1
ATOM 9850 N N . ASN F 1 123 ? 2.160 17.599 37.530 1.00 20.36 125 ASN F N 1
ATOM 9851 C CA . ASN F 1 123 ? 1.832 18.910 36.949 1.00 20.43 125 ASN F CA 1
ATOM 9852 C C . ASN F 1 123 ? 2.942 19.596 36.143 1.00 20.51 125 ASN F C 1
ATOM 9853 O O . ASN F 1 123 ? 2.890 20.808 35.914 1.00 20.46 125 ASN F O 1
ATOM 9858 N N . PHE F 1 124 ? 3.937 18.824 35.713 1.00 20.69 126 PHE F N 1
ATOM 9859 C CA . PHE F 1 124 ? 4.946 19.331 34.791 1.00 20.81 126 PHE F CA 1
ATOM 9860 C C . PHE F 1 124 ? 4.297 19.542 33.424 1.00 20.87 126 PHE F C 1
ATOM 9861 O O . PHE F 1 124 ? 3.633 18.637 32.914 1.00 21.04 126 PHE F O 1
ATOM 9869 N N . PRO F 1 125 ? 4.459 20.748 32.840 1.00 20.86 127 PRO F N 1
ATOM 9870 C CA . PRO F 1 125 ? 3.897 21.028 31.516 1.00 20.82 127 PRO F CA 1
ATOM 9871 C C . PRO F 1 125 ? 4.311 19.961 30.507 1.00 20.72 127 PRO F C 1
ATOM 9872 O O . PRO F 1 125 ? 5.506 19.744 30.295 1.00 20.62 127 PRO F O 1
ATOM 9876 N N . ALA F 1 126 ? 3.321 19.300 29.909 1.00 20.69 128 ALA F N 1
ATOM 9877 C CA . ALA F 1 126 ? 3.551 18.176 28.994 1.00 20.73 128 ALA F CA 1
ATOM 9878 C C . ALA F 1 126 ? 4.464 18.533 27.824 1.00 20.73 128 ALA F C 1
ATOM 9879 O O . ALA F 1 126 ? 5.202 17.683 27.321 1.00 20.75 128 ALA F O 1
ATOM 9881 N N . ASN F 1 127 ? 4.411 19.795 27.409 1.00 20.73 129 ASN F N 1
ATOM 9882 C CA . ASN F 1 127 ? 5.215 20.289 26.296 1.00 20.85 129 ASN F CA 1
ATOM 9883 C C . ASN F 1 127 ? 6.290 21.285 26.734 1.00 20.91 129 ASN F C 1
ATOM 9884 O O . ASN F 1 127 ? 6.778 22.087 25.931 1.00 20.97 129 ASN F O 1
ATOM 9889 N N . GLY F 1 128 ? 6.658 21.214 28.012 1.00 20.97 130 GLY F N 1
ATOM 9890 C CA . GLY F 1 128 ? 7.709 22.058 28.577 1.00 20.95 130 GLY F CA 1
ATOM 9891 C C . GLY F 1 128 ? 9.073 21.389 28.521 1.00 21.00 130 GLY F C 1
ATOM 9892 O O . GLY F 1 128 ? 9.165 20.201 28.209 1.00 20.97 130 GLY F O 1
ATOM 9893 N N . PRO F 1 129 ? 10.143 22.148 28.834 1.00 20.99 131 PRO F N 1
ATOM 9894 C CA . PRO F 1 129 ? 11.529 21.673 28.743 1.00 21.04 131 PRO F CA 1
ATOM 9895 C C . PRO F 1 129 ? 11.822 20.395 29.539 1.00 21.07 131 PRO F C 1
ATOM 9896 O O . PRO F 1 129 ? 12.588 19.551 29.071 1.00 21.07 131 PRO F O 1
ATOM 9900 N N . VAL F 1 130 ? 11.218 20.256 30.718 1.00 21.17 132 VAL F N 1
ATOM 9901 C CA . VAL F 1 130 ? 11.405 19.065 31.554 1.00 21.24 132 VAL F CA 1
ATOM 9902 C C . VAL F 1 130 ? 10.864 17.804 30.870 1.00 21.28 132 VAL F C 1
ATOM 9903 O O . VAL F 1 130 ? 11.583 16.812 30.729 1.00 21.30 132 VAL F O 1
ATOM 9907 N N . MET F 1 131 ? 9.606 17.857 30.438 1.00 21.40 133 MET F N 1
ATOM 9908 C CA . MET F 1 131 ? 8.952 16.701 29.822 1.00 21.50 133 MET F CA 1
ATOM 9909 C C . MET F 1 131 ? 9.437 16.413 28.400 1.00 21.66 133 MET F C 1
ATOM 9910 O O . MET F 1 131 ? 9.278 15.297 27.901 1.00 21.63 133 MET F O 1
ATOM 9915 N N . GLN F 1 132 ? 10.031 17.418 27.760 1.00 21.86 134 GLN F N 1
ATOM 9916 C CA . GLN F 1 132 ? 10.569 17.268 26.406 1.00 22.05 134 GLN F CA 1
ATOM 9917 C C . GLN F 1 132 ? 12.075 16.996 26.398 1.00 22.10 134 GLN F C 1
ATOM 9918 O O . GLN F 1 132 ? 12.687 16.886 25.331 1.00 22.14 134 GLN F O 1
ATOM 9924 N N . LYS F 1 133 ? 12.653 16.882 27.595 1.00 22.13 135 LYS F N 1
ATOM 9925 C CA . LYS F 1 133 ? 14.088 16.625 27.792 1.00 22.23 135 LYS F CA 1
ATOM 9926 C C . LYS F 1 133 ? 14.987 17.671 27.125 1.00 22.19 135 LYS F C 1
ATOM 9927 O O . LYS F 1 133 ? 15.935 17.330 26.413 1.00 22.23 135 LYS F O 1
ATOM 9933 N N . LYS F 1 134 ? 14.679 18.943 27.370 1.00 22.18 136 LYS F N 1
ATOM 9934 C CA . LYS F 1 134 ? 15.448 20.056 26.811 1.00 22.24 136 LYS F CA 1
ATOM 9935 C C . LYS F 1 134 ? 16.238 20.807 27.889 1.00 22.13 136 LYS F C 1
ATOM 9936 O O . LYS F 1 134 ? 16.344 22.038 27.853 1.00 22.07 136 LYS F O 1
ATOM 9942 N N . THR F 1 135 ? 16.793 20.056 28.840 1.00 22.03 137 THR F N 1
ATOM 9943 C CA . THR F 1 135 ? 17.585 20.634 29.929 1.00 21.99 137 THR F CA 1
ATOM 9944 C C . THR F 1 135 ? 19.055 20.220 29.827 1.00 22.04 137 THR F C 1
ATOM 9945 O O . THR F 1 135 ? 19.375 19.153 29.295 1.00 22.02 137 THR F O 1
ATOM 9949 N N . CYS F 1 136 ? 19.941 21.069 30.343 1.00 22.01 138 CYS F N 1
ATOM 9950 C CA . CYS F 1 136 ? 21.382 20.873 30.185 1.00 22.03 138 CYS F CA 1
ATOM 9951 C C . CYS F 1 136 ? 22.154 20.963 31.504 1.00 21.84 138 CYS F C 1
ATOM 9952 O O . CYS F 1 136 ? 23.281 21.466 31.542 1.00 21.87 138 CYS F O 1
ATOM 9955 N N . GLY F 1 137 ? 21.551 20.458 32.577 1.00 21.58 139 GLY F N 1
ATOM 9956 C CA . GLY F 1 137 ? 22.192 20.451 33.889 1.00 21.22 139 GLY F CA 1
ATOM 9957 C C . GLY F 1 137 ? 21.927 21.712 34.688 1.00 20.99 139 GLY F C 1
ATOM 9958 O O . GLY F 1 137 ? 21.506 22.733 34.140 1.00 20.87 139 GLY F O 1
ATOM 9959 N N . TRP F 1 138 ? 22.177 21.633 35.991 1.00 20.79 140 TRP F N 1
ATOM 9960 C CA . TRP F 1 138 ? 21.935 22.751 36.897 1.00 20.63 140 TRP F CA 1
ATOM 9961 C C . TRP F 1 138 ? 23.135 23.686 36.996 1.00 20.59 140 TRP F C 1
ATOM 9962 O O . TRP F 1 138 ? 24.285 23.264 36.843 1.00 20.62 140 TRP F O 1
ATOM 9973 N N . GLU F 1 139 ? 22.848 24.959 37.251 1.00 20.41 141 GLU F N 1
ATOM 9974 C CA . GLU F 1 139 ? 23.872 25.941 37.580 1.00 20.38 141 GLU F CA 1
ATOM 9975 C C . GLU F 1 139 ? 24.338 25.702 39.016 1.00 20.32 141 GLU F C 1
ATOM 9976 O O . GLU F 1 139 ? 23.645 25.028 39.783 1.00 20.23 141 GLU F O 1
ATOM 9982 N N . PRO F 1 140 ? 25.516 26.242 39.389 1.00 20.27 142 PRO F N 1
ATOM 9983 C CA . PRO F 1 140 ? 25.847 26.240 40.811 1.00 20.26 142 PRO F CA 1
ATOM 9984 C C . PRO F 1 140 ? 24.835 27.082 41.586 1.00 20.21 142 PRO F C 1
ATOM 9985 O O . PRO F 1 140 ? 24.181 27.949 41.002 1.00 20.12 142 PRO F O 1
ATOM 9989 N N . SER F 1 141 ? 24.695 26.812 42.879 1.00 20.28 143 SER F N 1
ATOM 9990 C CA . SER F 1 141 ? 23.772 27.571 43.716 1.00 20.37 143 SER F CA 1
ATOM 9991 C C . SER F 1 141 ? 24.271 27.684 45.151 1.00 20.46 143 SER F C 1
ATOM 9992 O O . SER F 1 141 ? 25.272 27.071 45.528 1.00 20.51 143 SER F O 1
ATOM 9995 N N . THR F 1 142 ? 23.567 28.488 45.938 1.00 20.64 144 THR F N 1
ATOM 9996 C CA . THR F 1 142 ? 23.842 28.615 47.362 1.00 20.75 144 THR F CA 1
ATOM 9997 C C . THR F 1 142 ? 22.550 28.471 48.154 1.00 20.83 144 THR F C 1
ATOM 9998 O O . THR F 1 142 ? 21.574 29.186 47.916 1.00 20.86 144 THR F O 1
ATOM 10002 N N . GLU F 1 143 ? 22.563 27.520 49.083 1.00 20.85 145 GLU F N 1
ATOM 10003 C CA . GLU F 1 143 ? 21.398 27.166 49.878 1.00 20.93 145 GLU F CA 1
ATOM 10004 C C . GLU F 1 143 ? 21.507 27.805 51.256 1.00 20.85 145 GLU F C 1
ATOM 10005 O O . GLU F 1 143 ? 22.591 27.849 51.840 1.00 20.82 145 GLU F O 1
ATOM 10011 N N . THR F 1 144 ? 20.385 28.303 51.766 1.00 20.74 146 THR F N 1
ATOM 10012 C CA . THR F 1 144 ? 20.344 28.916 53.091 1.00 20.77 146 THR F CA 1
ATOM 10013 C C . THR F 1 144 ? 19.976 27.872 54.144 1.00 20.81 146 THR F C 1
ATOM 10014 O O . THR F 1 144 ? 18.901 27.274 54.085 1.00 20.80 146 THR F O 1
ATOM 10018 N N . VAL F 1 145 ? 20.882 27.659 55.096 1.00 20.93 147 VAL F N 1
ATOM 10019 C CA . VAL F 1 145 ? 20.674 26.702 56.184 1.00 21.08 147 VAL F CA 1
ATOM 10020 C C . VAL F 1 145 ? 20.096 27.428 57.397 1.00 21.14 147 VAL F C 1
ATOM 10021 O O . VAL F 1 145 ? 20.783 28.228 58.037 1.00 21.13 147 VAL F O 1
ATOM 10025 N N . ILE F 1 146 ? 18.830 27.148 57.695 1.00 21.30 148 ILE F N 1
ATOM 10026 C CA . ILE F 1 146 ? 18.135 27.771 58.819 1.00 21.47 148 ILE F CA 1
ATOM 10027 C C . ILE F 1 146 ? 17.852 26.741 59.913 1.00 21.71 148 ILE F C 1
ATOM 10028 O O . ILE F 1 146 ? 17.232 25.706 59.649 1.00 21.65 148 ILE F O 1
ATOM 10033 N N . PRO F 1 147 ? 18.315 27.021 61.145 1.00 21.91 149 PRO F N 1
ATOM 10034 C CA . PRO F 1 147 ? 17.961 26.172 62.276 1.00 22.15 149 PRO F CA 1
ATOM 10035 C C . PRO F 1 147 ? 16.479 26.332 62.605 1.00 22.36 149 PRO F C 1
ATOM 10036 O O . PRO F 1 147 ? 15.990 27.490 62.769 1.00 22.35 149 PRO F O 1
ATOM 10040 N N A ARG F 1 148 ? 15.712 25.223 62.597 0.50 22.55 150 ARG F N 1
ATOM 10041 N N B ARG F 1 148 ? 15.771 25.210 62.700 0.50 22.50 150 ARG F N 1
ATOM 10042 C CA A ARG F 1 148 ? 14.332 25.250 63.104 0.50 22.77 150 ARG F CA 1
ATOM 10043 C CA B ARG F 1 148 ? 14.360 25.222 63.073 0.50 22.71 150 ARG F CA 1
ATOM 10044 C C A ARG F 1 148 ? 13.990 24.005 63.936 0.50 22.84 150 ARG F C 1
ATOM 10045 C C B ARG F 1 148 ? 13.953 24.014 63.913 0.50 22.81 150 ARG F C 1
ATOM 10046 O O A ARG F 1 148 ? 14.043 22.851 63.456 0.50 22.86 150 ARG F O 1
ATOM 10047 O O B ARG F 1 148 ? 14.026 22.862 63.470 0.50 22.82 150 ARG F O 1
ATOM 10062 N N . ASP F 1 149 ? 13.496 24.330 65.133 1.00 22.92 151 ASP F N 1
ATOM 10063 C CA . ASP F 1 149 ? 13.149 23.383 66.232 1.00 23.03 151 ASP F CA 1
ATOM 10064 C C . ASP F 1 149 ? 13.678 21.968 66.189 1.00 22.95 151 ASP F C 1
ATOM 10065 O O . ASP F 1 149 ? 12.984 21.042 65.764 1.00 22.98 151 ASP F O 1
ATOM 10070 N N . GLY F 1 150 ? 14.914 21.804 66.648 1.00 22.73 152 GLY F N 1
ATOM 10071 C CA . GLY F 1 150 ? 15.541 20.489 66.709 1.00 22.50 152 GLY F CA 1
ATOM 10072 C C . GLY F 1 150 ? 16.129 20.042 65.386 1.00 22.30 152 GLY F C 1
ATOM 10073 O O . GLY F 1 150 ? 17.030 19.204 65.358 1.00 22.41 152 GLY F O 1
ATOM 10074 N N . GLY F 1 151 ? 15.624 20.604 64.289 1.00 22.07 153 GLY F N 1
ATOM 10075 C CA . GLY F 1 151 ? 16.067 20.221 62.953 1.00 21.68 153 GLY F CA 1
ATOM 10076 C C . GLY F 1 151 ? 16.517 21.392 62.104 1.00 21.43 153 GLY F C 1
ATOM 10077 O O . GLY F 1 151 ? 16.881 22.451 62.623 1.00 21.38 153 GLY F O 1
ATOM 10078 N N . LEU F 1 152 ? 16.488 21.191 60.790 1.00 21.20 154 LEU F N 1
ATOM 10079 C CA . LEU F 1 152 ? 16.925 22.201 59.831 1.00 21.01 154 LEU F CA 1
ATOM 10080 C C . LEU F 1 152 ? 15.859 22.483 58.777 1.00 20.81 154 LEU F C 1
ATOM 10081 O O . LEU F 1 152 ? 15.040 21.617 58.456 1.00 20.69 154 LEU F O 1
ATOM 10086 N N . LEU F 1 153 ? 15.864 23.711 58.264 1.00 20.62 155 LEU F N 1
ATOM 10087 C CA . LEU F 1 153 ? 15.109 24.058 57.066 1.00 20.46 155 LEU F CA 1
ATOM 10088 C C . LEU F 1 153 ? 16.041 24.720 56.056 1.00 20.25 155 LEU F C 1
ATOM 10089 O O . LEU F 1 153 ? 16.624 25.773 56.332 1.00 20.13 155 LEU F O 1
ATOM 10094 N N . LEU F 1 154 ? 16.181 24.095 54.891 1.00 20.07 156 LEU F N 1
ATOM 10095 C CA . LEU F 1 154 ? 17.030 24.624 53.830 1.00 19.98 156 LEU F CA 1
ATOM 10096 C C . LEU F 1 154 ? 16.217 25.185 52.665 1.00 20.00 156 LEU F C 1
ATOM 10097 O O . LEU F 1 154 ? 15.265 24.557 52.199 1.00 19.94 156 LEU F O 1
ATOM 10102 N N . ARG F 1 155 ? 16.599 26.375 52.210 1.00 20.00 157 ARG F N 1
ATOM 10103 C CA . ARG F 1 155 ? 15.924 27.035 51.097 1.00 20.10 157 ARG F CA 1
ATOM 10104 C C . ARG F 1 155 ? 16.910 27.447 50.011 1.00 20.08 157 ARG F C 1
ATOM 10105 O O . ARG F 1 155 ? 18.028 27.878 50.302 1.00 19.98 157 ARG F O 1
ATOM 10113 N N . ASP F 1 156 ? 16.481 27.307 48.759 1.00 20.12 158 ASP F N 1
ATOM 10114 C CA . ASP F 1 156 ? 17.327 27.578 47.599 1.00 20.24 158 ASP F CA 1
ATOM 10115 C C . ASP F 1 156 ? 16.463 27.945 46.397 1.00 20.29 158 ASP F C 1
ATOM 10116 O O . ASP F 1 156 ? 15.281 27.599 46.339 1.00 20.16 158 ASP F O 1
ATOM 10121 N N . THR F 1 157 ? 17.060 28.667 45.452 1.00 20.47 159 THR F N 1
ATOM 10122 C CA . THR F 1 157 ? 16.426 28.957 44.166 1.00 20.69 159 THR F CA 1
ATOM 10123 C C . THR F 1 157 ? 17.344 28.537 43.000 1.00 20.82 159 THR F C 1
ATOM 10124 O O . THR F 1 157 ? 17.893 29.392 42.296 1.00 20.87 159 THR F O 1
ATOM 10128 N N . PRO F 1 158 ? 17.513 27.213 42.794 1.00 20.93 160 PRO F N 1
ATOM 10129 C CA . PRO F 1 158 ? 18.427 26.720 41.760 1.00 21.04 160 PRO F CA 1
ATOM 10130 C C . PRO F 1 158 ? 17.943 27.005 40.336 1.00 21.12 160 PRO F C 1
ATOM 10131 O O . PRO F 1 158 ? 16.738 26.986 40.071 1.00 21.07 160 PRO F O 1
ATOM 10135 N N . ALA F 1 159 ? 18.890 27.270 39.438 1.00 21.25 161 ALA F N 1
ATOM 10136 C CA . ALA F 1 159 ? 18.583 27.545 38.038 1.00 21.38 161 ALA F CA 1
ATOM 10137 C C . ALA F 1 159 ? 19.051 26.405 37.137 1.00 21.52 161 ALA F C 1
ATOM 10138 O O . ALA F 1 159 ? 20.217 26.002 37.176 1.00 21.50 161 ALA F O 1
ATOM 10140 N N . LEU F 1 160 ? 18.125 25.891 36.333 1.00 21.73 162 LEU F N 1
ATOM 10141 C CA . LEU F 1 160 ? 18.394 24.785 35.423 1.00 22.02 162 LEU F CA 1
ATOM 10142 C C . LEU F 1 160 ? 18.642 25.316 34.014 1.00 22.22 162 LEU F C 1
ATOM 10143 O O . LEU F 1 160 ? 17.807 26.032 33.460 1.00 22.21 162 LEU F O 1
ATOM 10148 N N . MET F 1 161 ? 19.796 24.970 33.447 1.00 22.52 163 MET F N 1
ATOM 10149 C CA . MET F 1 161 ? 20.158 25.407 32.097 1.00 22.81 163 MET F CA 1
ATOM 10150 C C . MET F 1 161 ? 19.312 24.695 31.048 1.00 22.98 163 MET F C 1
ATOM 10151 O O . MET F 1 161 ? 19.019 23.504 31.180 1.00 22.97 163 MET F O 1
ATOM 10156 N N . LEU F 1 162 ? 18.922 25.434 30.013 1.00 23.17 164 LEU F N 1
ATOM 10157 C CA . LEU F 1 162 ? 18.066 24.895 28.958 1.00 23.42 164 LEU F CA 1
ATOM 10158 C C . LEU F 1 162 ? 18.796 24.771 27.622 1.00 23.57 164 LEU F C 1
ATOM 10159 O O . LEU F 1 162 ? 19.803 25.445 27.386 1.00 23.60 164 LEU F O 1
ATOM 10164 N N . ALA F 1 163 ? 18.271 23.906 26.754 1.00 23.78 165 ALA F N 1
ATOM 10165 C CA . ALA F 1 163 ? 18.845 23.658 25.429 1.00 23.93 165 ALA F CA 1
ATOM 10166 C C . ALA F 1 163 ? 18.823 24.891 24.523 1.00 24.03 165 ALA F C 1
ATOM 10167 O O . ALA F 1 163 ? 19.655 25.017 23.622 1.00 24.04 165 ALA F O 1
ATOM 10169 N N . ASP F 1 164 ? 17.874 25.794 24.772 1.00 24.12 166 ASP F N 1
ATOM 10170 C CA . ASP F 1 164 ? 17.764 27.044 24.014 1.00 24.21 166 ASP F CA 1
ATOM 10171 C C . ASP F 1 164 ? 18.724 28.131 24.509 1.00 24.07 166 ASP F C 1
ATOM 10172 O O . ASP F 1 164 ? 18.832 29.197 23.898 1.00 24.04 166 ASP F O 1
ATOM 10177 N N . GLY F 1 165 ? 19.408 27.857 25.618 1.00 23.93 167 GLY F N 1
ATOM 10178 C CA . GLY F 1 165 ? 20.378 28.794 26.183 1.00 23.74 167 GLY F CA 1
ATOM 10179 C C . GLY F 1 165 ? 19.839 29.656 27.310 1.00 23.60 167 GLY F C 1
ATOM 10180 O O . GLY F 1 165 ? 20.556 30.506 27.840 1.00 23.74 167 GLY F O 1
ATOM 10181 N N . GLY F 1 166 ? 18.575 29.442 27.670 1.00 23.40 168 GLY F N 1
ATOM 10182 C CA . GLY F 1 166 ? 17.948 30.155 28.781 1.00 23.08 168 GLY F CA 1
ATOM 10183 C C . GLY F 1 166 ? 18.027 29.367 30.076 1.00 22.85 168 GLY F C 1
ATOM 10184 O O . GLY F 1 166 ? 18.817 28.426 30.194 1.00 22.80 168 GLY F O 1
ATOM 10185 N N . HIS F 1 167 ? 17.205 29.754 31.047 1.00 22.62 169 HIS F N 1
ATOM 10186 C CA . HIS F 1 167 ? 17.153 29.071 32.337 1.00 22.39 169 HIS F CA 1
ATOM 10187 C C . HIS F 1 167 ? 15.727 28.772 32.776 1.00 22.33 169 HIS F C 1
ATOM 10188 O O . HIS F 1 167 ? 14.816 29.567 32.541 1.00 22.16 169 HIS F O 1
ATOM 10195 N N . LEU F 1 168 ? 15.551 27.614 33.408 1.00 22.36 170 LEU F N 1
ATOM 10196 C CA . LEU F 1 168 ? 14.315 27.274 34.099 1.00 22.38 170 LEU F CA 1
ATOM 10197 C C . LEU F 1 168 ? 14.611 27.224 35.592 1.00 22.42 170 LEU F C 1
ATOM 10198 O O . LEU F 1 168 ? 15.434 26.427 36.048 1.00 22.39 170 LEU F O 1
ATOM 10203 N N . SER F 1 169 ? 13.943 28.087 36.345 1.00 22.46 171 SER F N 1
ATOM 10204 C CA . SER F 1 169 ? 14.183 28.194 37.775 1.00 22.56 171 SER F CA 1
ATOM 10205 C C . SER F 1 169 ? 13.119 27.474 38.595 1.00 22.47 171 SER F C 1
ATOM 10206 O O . SER F 1 169 ? 11.968 27.345 38.170 1.00 22.50 171 SER F O 1
ATOM 10209 N N . CYS F 1 170 ? 13.523 26.990 39.766 1.00 22.36 172 CYS F N 1
ATOM 10210 C CA . CYS F 1 170 ? 12.592 26.407 40.724 1.00 22.25 172 CYS F CA 1
ATOM 10211 C C . CYS F 1 170 ? 12.948 26.836 42.146 1.00 22.05 172 CYS F C 1
ATOM 10212 O O . CYS F 1 170 ? 14.083 27.233 42.414 1.00 22.03 172 CYS F O 1
ATOM 10215 N N . PHE F 1 171 ? 11.966 26.790 43.041 1.00 21.79 173 PHE F N 1
ATOM 10216 C CA . PHE F 1 171 ? 12.204 27.037 44.458 1.00 21.75 173 PHE F CA 1
ATOM 10217 C C . PHE F 1 171 ? 12.301 25.706 45.192 1.00 21.64 173 PHE F C 1
ATOM 10218 O O . PHE F 1 171 ? 11.532 24.785 44.918 1.00 21.66 173 PHE F O 1
ATOM 10226 N N . MET F 1 172 ? 13.249 25.611 46.119 1.00 21.54 174 MET F N 1
ATOM 10227 C CA . MET F 1 172 ? 13.417 24.398 46.915 1.00 21.57 174 MET F CA 1
ATOM 10228 C C . MET F 1 172 ? 13.223 24.674 48.399 1.00 21.47 174 MET F C 1
ATOM 10229 O O . MET F 1 172 ? 13.766 25.640 48.936 1.00 21.43 174 MET F O 1
ATOM 10234 N N . GLU F 1 173 ? 12.432 23.824 49.048 1.00 21.39 175 GLU F N 1
ATOM 10235 C CA . GLU F 1 173 ? 12.246 23.882 50.495 1.00 21.33 175 GLU F CA 1
ATOM 10236 C C . GLU F 1 173 ? 12.481 22.496 51.085 1.00 21.09 175 GLU F C 1
ATOM 10237 O O . GLU F 1 173 ? 11.670 21.588 50.895 1.00 20.99 175 GLU F O 1
ATOM 10243 N N . THR F 1 174 ? 13.599 22.345 51.794 1.00 20.92 176 THR F N 1
ATOM 10244 C CA . THR F 1 174 ? 14.021 21.047 52.325 1.00 20.68 176 THR F CA 1
ATOM 10245 C C . THR F 1 174 ? 14.052 21.046 53.854 1.00 20.64 176 THR F C 1
ATOM 10246 O O . THR F 1 174 ? 14.631 21.940 54.472 1.00 20.51 176 THR F O 1
ATOM 10250 N N . THR F 1 175 ? 13.427 20.034 54.450 1.00 20.59 177 THR F N 1
ATOM 10251 C CA . THR F 1 175 ? 13.413 19.863 55.903 1.00 20.66 177 THR F CA 1
ATOM 10252 C C . THR F 1 175 ? 14.338 18.722 56.312 1.00 20.70 177 THR F C 1
ATOM 10253 O O . THR F 1 175 ? 14.478 17.743 55.581 1.00 20.60 177 THR F O 1
ATOM 10257 N N . TYR F 1 176 ? 14.962 18.856 57.481 1.00 20.80 178 TYR F N 1
ATOM 10258 C CA . TYR F 1 176 ? 15.873 17.837 58.005 1.00 20.92 178 TYR F CA 1
ATOM 10259 C C . TYR F 1 176 ? 15.507 17.453 59.437 1.00 21.03 178 TYR F C 1
ATOM 10260 O O . TYR F 1 176 ? 15.292 18.322 60.284 1.00 20.90 178 TYR F O 1
ATOM 10269 N N . LYS F 1 177 ? 15.437 16.148 59.692 1.00 21.26 179 LYS F N 1
ATOM 10270 C CA . LYS F 1 177 ? 15.149 15.627 61.025 1.00 21.63 179 LYS F CA 1
ATOM 10271 C C . LYS F 1 177 ? 16.151 14.541 61.397 1.00 22.00 179 LYS F C 1
ATOM 10272 O O . LYS F 1 177 ? 16.422 13.640 60.602 1.00 22.01 179 LYS F O 1
ATOM 10278 N N . SER F 1 178 ? 16.699 14.639 62.606 1.00 22.55 180 SER F N 1
ATOM 10279 C CA . SER F 1 178 ? 17.670 13.669 63.104 1.00 23.12 180 SER F CA 1
ATOM 10280 C C . SER F 1 178 ? 17.033 12.741 64.136 1.00 23.45 180 SER F C 1
ATOM 10281 O O . SER F 1 178 ? 16.207 13.176 64.943 1.00 23.48 180 SER F O 1
ATOM 10284 N N . LYS F 1 179 ? 17.417 11.465 64.100 1.00 23.77 181 LYS F N 1
ATOM 10285 C CA . LYS F 1 179 ? 16.969 10.488 65.096 1.00 24.16 181 LYS F CA 1
ATOM 10286 C C . LYS F 1 179 ? 17.466 10.851 66.494 1.00 24.28 181 LYS F C 1
ATOM 10287 O O . LYS F 1 179 ? 16.710 10.785 67.463 1.00 24.40 181 LYS F O 1
ATOM 10293 N N . LYS F 1 180 ? 18.737 11.234 66.583 1.00 24.39 182 LYS F N 1
ATOM 10294 C CA . LYS F 1 180 ? 19.351 11.636 67.846 1.00 24.52 182 LYS F CA 1
ATOM 10295 C C . LYS F 1 180 ? 19.337 13.157 67.980 1.00 24.61 182 LYS F C 1
ATOM 10296 O O . LYS F 1 180 ? 19.061 13.869 67.012 1.00 24.65 182 LYS F O 1
ATOM 10302 N N . GLU F 1 181 ? 19.625 13.651 69.181 1.00 24.68 183 GLU F N 1
ATOM 10303 C CA . GLU F 1 181 ? 19.729 15.090 69.401 1.00 24.73 183 GLU F CA 1
ATOM 10304 C C . GLU F 1 181 ? 21.132 15.597 69.091 1.00 24.75 183 GLU F C 1
ATOM 10305 O O . GLU F 1 181 ? 22.132 15.038 69.551 1.00 24.75 183 GLU F O 1
ATOM 10311 N N . VAL F 1 182 ? 21.179 16.666 68.301 1.00 24.68 184 VAL F N 1
ATOM 10312 C CA . VAL F 1 182 ? 22.410 17.178 67.715 1.00 24.65 184 VAL F CA 1
ATOM 10313 C C . VAL F 1 182 ? 22.557 18.669 68.030 1.00 24.57 184 VAL F C 1
ATOM 10314 O O . VAL F 1 182 ? 21.557 19.380 68.154 1.00 24.54 184 VAL F O 1
ATOM 10318 N N . LYS F 1 183 ? 23.799 19.129 68.179 1.00 24.49 185 LYS F N 1
ATOM 10319 C CA . LYS F 1 183 ? 24.073 20.548 68.398 1.00 24.49 185 LYS F CA 1
ATOM 10320 C C . LYS F 1 183 ? 23.791 21.337 67.119 1.00 24.31 185 LYS F C 1
ATOM 10321 O O . LYS F 1 183 ? 24.506 21.203 66.121 1.00 24.29 185 LYS F O 1
ATOM 10327 N N . LEU F 1 184 ? 22.734 22.147 67.161 1.00 24.14 186 LEU F N 1
ATOM 10328 C CA . LEU F 1 184 ? 22.288 22.927 66.005 1.00 23.98 186 LEU F CA 1
ATOM 10329 C C . LEU F 1 184 ? 23.238 24.066 65.645 1.00 23.77 186 LEU F C 1
ATOM 10330 O O . LEU F 1 184 ? 23.790 24.718 66.534 1.00 23.76 186 LEU F O 1
ATOM 10335 N N . PRO F 1 185 ? 23.433 24.303 64.334 1.00 23.54 187 PRO F N 1
ATOM 10336 C CA . PRO F 1 185 ? 24.211 25.449 63.879 1.00 23.40 187 PRO F CA 1
ATOM 10337 C C . PRO F 1 185 ? 23.386 26.733 63.890 1.00 23.23 187 PRO F C 1
ATOM 10338 O O . PRO F 1 185 ? 22.159 26.682 64.008 1.00 23.14 187 PRO F O 1
ATOM 10342 N N . GLU F 1 186 ? 24.064 27.871 63.775 1.00 23.07 188 GLU F N 1
ATOM 10343 C CA . GLU F 1 186 ? 23.399 29.146 63.536 1.00 23.04 188 GLU F CA 1
ATOM 10344 C C . GLU F 1 186 ? 23.114 29.225 62.038 1.00 22.64 188 GLU F C 1
ATOM 10345 O O . GLU F 1 186 ? 23.583 28.377 61.281 1.00 22.66 188 GLU F O 1
ATOM 10351 N N . LEU F 1 187 ? 22.351 30.228 61.607 1.00 22.21 189 LEU F N 1
ATOM 10352 C CA . LEU F 1 187 ? 22.064 30.401 60.181 1.00 21.80 189 LEU F CA 1
ATOM 10353 C C . LEU F 1 187 ? 23.352 30.594 59.380 1.00 21.52 189 LEU F C 1
ATOM 10354 O O . LEU F 1 187 ? 24.207 31.406 59.742 1.00 21.45 189 LEU F O 1
ATOM 10359 N N . HIS F 1 188 ? 23.483 29.826 58.301 1.00 21.11 190 HIS F N 1
ATOM 10360 C CA . HIS F 1 188 ? 24.629 29.919 57.400 1.00 20.85 190 HIS F CA 1
ATOM 10361 C C . HIS F 1 188 ? 24.252 29.457 55.993 1.00 20.58 190 HIS F C 1
ATOM 10362 O O . HIS F 1 188 ? 23.068 29.314 55.676 1.00 20.48 190 HIS F O 1
ATOM 10369 N N . PHE F 1 189 ? 25.260 29.225 55.155 1.00 20.36 191 PHE F N 1
ATOM 10370 C CA . PHE F 1 189 ? 25.033 28.927 53.744 1.00 20.14 191 PHE F CA 1
ATOM 10371 C C . PHE F 1 189 ? 25.809 27.711 53.253 1.00 20.01 191 PHE F C 1
ATOM 10372 O O . PHE F 1 189 ? 26.887 27.400 53.759 1.00 19.98 191 PHE F O 1
ATOM 10380 N N . HIS F 1 190 ? 25.232 27.031 52.266 1.00 19.91 192 HIS F N 1
ATOM 10381 C CA . HIS F 1 190 ? 25.906 25.977 51.522 1.00 19.77 192 HIS F CA 1
ATOM 10382 C C . HIS F 1 190 ? 26.128 26.476 50.103 1.00 19.79 192 HIS F C 1
ATOM 10383 O O . HIS F 1 190 ? 25.191 26.939 49.457 1.00 19.66 192 HIS F O 1
ATOM 10390 N N . HIS F 1 191 ? 27.367 26.400 49.627 1.00 19.76 193 HIS F N 1
ATOM 10391 C CA . HIS F 1 191 ? 27.669 26.733 48.239 1.00 19.77 193 HIS F CA 1
ATOM 10392 C C . HIS F 1 191 ? 27.899 25.444 47.452 1.00 19.84 193 HIS F C 1
ATOM 10393 O O . HIS F 1 191 ? 28.843 24.699 47.725 1.00 19.82 193 HIS F O 1
ATOM 10400 N N . LEU F 1 192 ? 27.017 25.192 46.484 1.00 20.00 194 LEU F N 1
ATOM 10401 C CA . LEU F 1 192 ? 26.931 23.903 45.794 1.00 20.22 194 LEU F CA 1
ATOM 10402 C C . LEU F 1 192 ? 27.325 23.989 44.323 1.00 20.38 194 LEU F C 1
ATOM 10403 O O . LEU F 1 192 ? 27.128 25.019 43.677 1.00 20.17 194 LEU F O 1
ATOM 10408 N N . ARG F 1 193 ? 27.871 22.891 43.804 1.00 20.73 195 ARG F N 1
ATOM 10409 C CA . ARG F 1 193 ? 27.976 22.677 42.361 1.00 21.15 195 ARG F CA 1
ATOM 10410 C C . ARG F 1 193 ? 27.779 21.196 42.049 1.00 21.55 195 ARG F C 1
ATOM 10411 O O . ARG F 1 193 ? 28.626 20.363 42.374 1.00 21.53 195 ARG F O 1
ATOM 10419 N N . MET F 1 194 ? 26.649 20.891 41.419 1.00 22.11 196 MET F N 1
ATOM 10420 C CA . MET F 1 194 ? 26.250 19.523 41.110 1.00 22.78 196 MET F CA 1
ATOM 10421 C C . MET F 1 194 ? 26.246 19.332 39.595 1.00 23.27 196 MET F C 1
ATOM 10422 O O . MET F 1 194 ? 25.547 20.049 38.876 1.00 23.26 196 MET F O 1
ATOM 10427 N N . GLU F 1 195 ? 27.034 18.367 39.119 1.00 23.99 197 GLU F N 1
ATOM 10428 C CA . GLU F 1 195 ? 27.256 18.182 37.682 1.00 24.68 197 GLU F CA 1
ATOM 10429 C C . GLU F 1 195 ? 27.178 16.721 37.239 1.00 25.20 197 GLU F C 1
ATOM 10430 O O . GLU F 1 195 ? 27.641 15.824 37.946 1.00 25.18 197 GLU F O 1
ATOM 10436 N N . LYS F 1 196 ? 26.592 16.497 36.063 1.00 25.93 198 LYS F N 1
ATOM 10437 C CA . LYS F 1 196 ? 26.595 15.182 35.422 1.00 26.72 198 LYS F CA 1
ATOM 10438 C C . LYS F 1 196 ? 27.866 15.041 34.587 1.00 27.33 198 LYS F C 1
ATOM 10439 O O . LYS F 1 196 ? 28.052 15.765 33.605 1.00 27.41 198 LYS F O 1
ATOM 10445 N N . LEU F 1 197 ? 28.736 14.114 34.982 1.00 28.15 199 LEU F N 1
ATOM 10446 C CA . LEU F 1 197 ? 30.016 13.912 34.299 1.00 28.93 199 LEU F CA 1
ATOM 10447 C C . LEU F 1 197 ? 29.875 13.073 33.032 1.00 29.46 199 LEU F C 1
ATOM 10448 O O . LEU F 1 197 ? 30.295 13.493 31.952 1.00 29.60 199 LEU F O 1
ATOM 10453 N N . ASN F 1 198 ? 29.288 11.887 33.175 1.00 30.11 200 ASN F N 1
ATOM 10454 C CA . ASN F 1 198 ? 29.078 10.984 32.045 1.00 30.73 200 ASN F CA 1
ATOM 10455 C C . ASN F 1 198 ? 27.676 10.394 31.991 1.00 31.07 200 ASN F C 1
ATOM 10456 O O . ASN F 1 198 ? 27.046 10.163 33.024 1.00 31.14 200 ASN F O 1
ATOM 10461 N N . ILE F 1 199 ? 27.198 10.169 30.770 1.00 31.47 201 ILE F N 1
ATOM 10462 C CA . ILE F 1 199 ? 25.905 9.539 30.526 1.00 31.85 201 ILE F CA 1
ATOM 10463 C C . ILE F 1 199 ? 26.086 8.446 29.473 1.00 32.11 201 ILE F C 1
ATOM 10464 O O . ILE F 1 199 ? 26.694 8.683 28.425 1.00 32.23 201 ILE F O 1
ATOM 10469 N N . SER F 1 200 ? 25.567 7.253 29.760 1.00 32.42 202 SER F N 1
ATOM 10470 C CA . SER F 1 200 ? 25.623 6.130 28.822 1.00 32.68 202 SER F CA 1
ATOM 10471 C C . SER F 1 200 ? 24.700 6.365 27.625 1.00 32.84 202 SER F C 1
ATOM 10472 O O . SER F 1 200 ? 23.752 7.150 27.712 1.00 32.87 202 SER F O 1
ATOM 10475 N N . ASP F 1 201 ? 24.986 5.679 26.518 1.00 33.04 203 ASP F N 1
ATOM 10476 C CA . ASP F 1 201 ? 24.245 5.847 25.261 1.00 33.22 203 ASP F CA 1
ATOM 10477 C C . ASP F 1 201 ? 22.737 5.629 25.387 1.00 33.28 203 ASP F C 1
ATOM 10478 O O . ASP F 1 201 ? 21.947 6.378 24.809 1.00 33.35 203 ASP F O 1
ATOM 10483 N N . ASP F 1 202 ? 22.351 4.606 26.146 1.00 33.35 204 ASP F N 1
ATOM 10484 C CA . ASP F 1 202 ? 20.944 4.231 26.306 1.00 33.33 204 ASP F CA 1
ATOM 10485 C C . ASP F 1 202 ? 20.192 5.075 27.342 1.00 33.28 204 ASP F C 1
ATOM 10486 O O . ASP F 1 202 ? 18.996 4.868 27.565 1.00 33.31 204 ASP F O 1
ATOM 10491 N N . TRP F 1 203 ? 20.899 6.030 27.951 1.00 33.19 205 TRP F N 1
ATOM 10492 C CA . TRP F 1 203 ? 20.362 6.888 29.019 1.00 33.07 205 TRP F CA 1
ATOM 10493 C C . TRP F 1 203 ? 19.899 6.102 30.249 1.00 32.84 205 TRP F C 1
ATOM 10494 O O . TRP F 1 203 ? 18.841 6.375 30.821 1.00 32.90 205 TRP F O 1
ATOM 10505 N N . LYS F 1 204 ? 20.714 5.126 30.642 1.00 32.51 206 LYS F N 1
ATOM 10506 C CA . LYS F 1 204 ? 20.448 4.284 31.806 1.00 32.15 206 LYS F CA 1
ATOM 10507 C C . LYS F 1 204 ? 21.450 4.543 32.925 1.00 31.76 206 LYS F C 1
ATOM 10508 O O . LYS F 1 204 ? 21.089 4.536 34.103 1.00 31.81 206 LYS F O 1
ATOM 10514 N N . THR F 1 205 ? 22.708 4.764 32.548 1.00 31.23 207 THR F N 1
ATOM 10515 C CA . THR F 1 205 ? 23.785 4.982 33.509 1.00 30.72 207 THR F CA 1
ATOM 10516 C C . THR F 1 205 ? 24.318 6.410 33.412 1.00 30.30 207 THR F C 1
ATOM 10517 O O . THR F 1 205 ? 24.663 6.883 32.328 1.00 30.29 207 THR F O 1
ATOM 10521 N N . VAL F 1 206 ? 24.377 7.084 34.557 1.00 29.73 208 VAL F N 1
ATOM 10522 C CA . VAL F 1 206 ? 24.831 8.471 34.629 1.00 29.14 208 VAL F CA 1
ATOM 10523 C C . VAL F 1 206 ? 25.678 8.709 35.882 1.00 28.63 208 VAL F C 1
ATOM 10524 O O . VAL F 1 206 ? 25.276 8.353 36.992 1.00 28.55 208 VAL F O 1
ATOM 10528 N N . GLU F 1 207 ? 26.858 9.293 35.683 1.00 27.98 209 GLU F N 1
ATOM 10529 C CA . GLU F 1 207 ? 27.758 9.633 36.780 1.00 27.37 209 GLU F CA 1
ATOM 10530 C C . GLU F 1 207 ? 27.538 11.083 37.204 1.00 26.84 209 GLU F C 1
ATOM 10531 O O . GLU F 1 207 ? 27.594 11.997 36.377 1.00 26.75 209 GLU F O 1
ATOM 10537 N N . GLN F 1 208 ? 27.286 11.280 38.495 1.00 26.20 210 GLN F N 1
ATOM 10538 C CA . GLN F 1 208 ? 26.997 12.602 39.040 1.00 25.54 210 GLN F CA 1
ATOM 10539 C C . GLN F 1 208 ? 28.005 12.980 40.122 1.00 25.10 210 GLN F C 1
ATOM 10540 O O . GLN F 1 208 ? 28.295 12.184 41.017 1.00 24.92 210 GLN F O 1
ATOM 10546 N N . HIS F 1 209 ? 28.537 14.197 40.024 1.00 24.54 211 HIS F N 1
ATOM 10547 C CA . HIS F 1 209 ? 29.499 14.718 40.994 1.00 24.03 211 HIS F CA 1
ATOM 10548 C C . HIS F 1 209 ? 28.937 15.946 41.704 1.00 23.63 211 HIS F C 1
ATOM 10549 O O . HIS F 1 209 ? 28.126 16.681 41.137 1.00 23.43 211 HIS F O 1
ATOM 10556 N N . GLU F 1 210 ? 29.372 16.156 42.946 1.00 23.16 212 GLU F N 1
ATOM 10557 C CA . GLU F 1 210 ? 28.967 17.323 43.725 1.00 22.79 212 GLU F CA 1
ATOM 10558 C C . GLU F 1 210 ? 30.068 17.804 44.667 1.00 22.58 212 GLU F C 1
ATOM 10559 O O . GLU F 1 210 ? 30.731 17.001 45.328 1.00 22.49 212 GLU F O 1
ATOM 10565 N N . SER F 1 211 ? 30.251 19.121 44.711 1.00 22.34 213 SER F N 1
ATOM 10566 C CA . SER F 1 211 ? 31.160 19.763 45.656 1.00 22.18 213 SER F CA 1
ATOM 10567 C C . SER F 1 211 ? 30.394 20.785 46.492 1.00 22.00 213 SER F C 1
ATOM 10568 O O . SER F 1 211 ? 29.600 21.563 45.958 1.00 21.92 213 SER F O 1
ATOM 10571 N N . VAL F 1 212 ? 30.626 20.766 47.804 1.00 21.86 214 VAL F N 1
ATOM 10572 C CA . VAL F 1 212 ? 29.884 21.613 48.742 1.00 21.77 214 VAL F CA 1
ATOM 10573 C C . VAL F 1 212 ? 30.808 22.287 49.755 1.00 21.65 214 VAL F C 1
ATOM 10574 O O . VAL F 1 212 ? 31.615 21.625 50.414 1.00 21.60 214 VAL F O 1
ATOM 10578 N N . VAL F 1 213 ? 30.676 23.607 49.868 1.00 21.54 215 VAL F N 1
ATOM 10579 C CA . VAL F 1 213 ? 31.397 24.389 50.869 1.00 21.43 215 VAL F CA 1
ATOM 10580 C C . VAL F 1 213 ? 30.392 25.137 51.744 1.00 21.32 215 VAL F C 1
ATOM 10581 O O . VAL F 1 213 ? 29.562 25.900 51.242 1.00 21.25 215 VAL F O 1
ATOM 10585 N N . ALA F 1 214 ? 30.470 24.906 53.051 1.00 21.20 216 ALA F N 1
ATOM 10586 C CA . ALA F 1 214 ? 29.607 25.585 54.012 1.00 21.09 216 ALA F CA 1
ATOM 10587 C C . ALA F 1 214 ? 30.353 26.738 54.674 1.00 21.06 216 ALA F C 1
ATOM 10588 O O . ALA F 1 214 ? 31.540 26.615 54.988 1.00 21.05 216 ALA F O 1
ATOM 10590 N N . SER F 1 215 ? 29.658 27.858 54.873 1.00 20.89 217 SER F N 1
ATOM 10591 C CA . SER F 1 215 ? 30.260 29.061 55.452 1.00 20.80 217 SER F CA 1
ATOM 10592 C C . SER F 1 215 ? 29.226 30.121 55.820 1.00 20.67 217 SER F C 1
ATOM 10593 O O . SER F 1 215 ? 28.097 30.107 55.319 1.00 20.54 217 SER F O 1
ATOM 10596 N N . TYR F 1 216 ? 29.627 31.041 56.696 1.00 20.49 218 TYR F N 1
ATOM 10597 C CA . TYR F 1 216 ? 28.876 32.270 56.915 1.00 20.40 218 TYR F CA 1
ATOM 10598 C C . TYR F 1 216 ? 29.026 33.169 55.690 1.00 20.42 218 TYR F C 1
ATOM 10599 O O . TYR F 1 216 ? 29.819 32.883 54.787 1.00 20.25 218 TYR F O 1
ATOM 10608 N N . SER F 1 217 ? 28.262 34.257 55.668 1.00 20.53 219 SER F N 1
ATOM 10609 C CA . SER F 1 217 ? 28.362 35.254 54.613 1.00 20.75 219 SER F CA 1
ATOM 10610 C C . SER F 1 217 ? 29.767 35.852 54.551 1.00 21.01 219 SER F C 1
ATOM 10611 O O . SER F 1 217 ? 30.414 36.048 55.583 1.00 20.96 219 SER F O 1
ATOM 10614 N N . GLN F 1 218 ? 30.225 36.132 53.333 1.00 21.31 220 GLN F N 1
ATOM 10615 C CA . GLN F 1 218 ? 31.546 36.718 53.102 1.00 21.65 220 GLN F CA 1
ATOM 10616 C C . GLN F 1 218 ? 31.560 38.233 53.322 1.00 21.78 220 GLN F C 1
ATOM 10617 O O . GLN F 1 218 ? 32.614 38.819 53.585 1.00 21.77 220 GLN F O 1
ATOM 10623 N N . VAL F 1 219 ? 30.390 38.857 53.207 1.00 21.95 221 VAL F N 1
ATOM 10624 C CA . VAL F 1 219 ? 30.272 40.314 53.294 1.00 22.15 221 VAL F CA 1
ATOM 10625 C C . VAL F 1 219 ? 30.239 40.800 54.754 1.00 22.25 221 VAL F C 1
ATOM 10626 O O . VAL F 1 219 ? 29.478 40.269 55.569 1.00 22.14 221 VAL F O 1
ATOM 10630 N N . PRO F 1 220 ? 31.086 41.799 55.085 1.00 22.41 222 PRO F N 1
ATOM 10631 C CA . PRO F 1 220 ? 31.251 42.303 56.453 1.00 22.54 222 PRO F CA 1
ATOM 10632 C C . PRO F 1 220 ? 29.981 42.899 57.058 1.00 22.67 222 PRO F C 1
ATOM 10633 O O . PRO F 1 220 ? 29.106 43.377 56.330 1.00 22.58 222 PRO F O 1
ATOM 10637 N N . SER F 1 221 ? 29.907 42.869 58.386 1.00 22.86 223 SER F N 1
ATOM 10638 C CA . SER F 1 221 ? 28.769 43.394 59.135 1.00 23.16 223 SER F CA 1
ATOM 10639 C C . SER F 1 221 ? 29.127 44.684 59.866 1.00 23.41 223 SER F C 1
ATOM 10640 O O . SER F 1 221 ? 30.249 44.843 60.353 1.00 23.49 223 SER F O 1
ATOM 10643 N N . LYS F 1 222 ? 28.166 45.601 59.933 1.00 23.69 224 LYS F N 1
ATOM 10644 C CA . LYS F 1 222 ? 28.312 46.831 60.708 1.00 23.94 224 LYS F CA 1
ATOM 10645 C C . LYS F 1 222 ? 27.781 46.640 62.129 1.00 24.02 224 LYS F C 1
ATOM 10646 O O . LYS F 1 222 ? 27.962 47.504 62.992 1.00 24.10 224 LYS F O 1
ATOM 10652 N N . LEU F 1 223 ? 27.131 45.500 62.361 1.00 24.14 225 LEU F N 1
ATOM 10653 C CA . LEU F 1 223 ? 26.455 45.210 63.626 1.00 24.28 225 LEU F CA 1
ATOM 10654 C C . LEU F 1 223 ? 27.084 44.044 64.399 1.00 24.34 225 LEU F C 1
ATOM 10655 O O . LEU F 1 223 ? 26.536 43.594 65.410 1.00 24.32 225 LEU F O 1
ATOM 10660 N N . GLY F 1 224 ? 28.232 43.565 63.919 1.00 24.34 226 GLY F N 1
ATOM 10661 C CA . GLY F 1 224 ? 28.957 42.464 64.559 1.00 24.46 226 GLY F CA 1
ATOM 10662 C C . GLY F 1 224 ? 28.289 41.107 64.409 1.00 24.49 226 GLY F C 1
ATOM 10663 O O . GLY F 1 224 ? 28.569 40.180 65.174 1.00 24.57 226 GLY F O 1
ATOM 10664 N N . HIS F 1 225 ? 27.413 40.992 63.413 1.00 24.46 227 HIS F N 1
ATOM 10665 C CA . HIS F 1 225 ? 26.637 39.777 63.181 1.00 24.45 227 HIS F CA 1
ATOM 10666 C C . HIS F 1 225 ? 27.353 38.831 62.216 1.00 24.41 227 HIS F C 1
ATOM 10667 O O . HIS F 1 225 ? 28.116 39.276 61.354 1.00 24.42 227 HIS F O 1
ATOM 10674 N N . ASN F 1 226 ? 27.112 37.530 62.374 1.00 24.37 228 ASN F N 1
ATOM 10675 C CA . ASN F 1 226 ? 27.651 36.523 61.457 1.00 24.33 228 ASN F CA 1
ATOM 10676 C C . ASN F 1 226 ? 27.006 36.614 60.078 1.00 24.33 228 ASN F C 1
ATOM 10677 O O . ASN F 1 226 ? 25.877 37.087 59.941 1.00 24.28 228 ASN F O 1
ATOM 10682 N N . MET G 1 1 ? -26.351 5.495 30.448 1.00 41.99 1 MET G N 1
ATOM 10683 C CA . MET G 1 1 ? -26.266 5.924 29.018 1.00 41.98 1 MET G CA 1
ATOM 10684 C C . MET G 1 1 ? -24.843 5.830 28.453 1.00 41.89 1 MET G C 1
ATOM 10685 O O . MET G 1 1 ? -24.601 6.195 27.299 1.00 41.91 1 MET G O 1
ATOM 10690 N N . TYR G 1 2 ? -23.913 5.339 29.270 1.00 41.76 2 TYR G N 1
ATOM 10691 C CA . TYR G 1 2 ? -22.514 5.192 28.870 1.00 41.59 2 TYR G CA 1
ATOM 10692 C C . TYR G 1 2 ? -22.071 3.728 28.867 1.00 41.42 2 TYR G C 1
ATOM 10693 O O . TYR G 1 2 ? -22.474 2.961 29.746 1.00 41.43 2 TYR G O 1
ATOM 10702 N N . PRO G 1 3 ? -21.247 3.336 27.872 1.00 41.24 3 PRO G N 1
ATOM 10703 C CA . PRO G 1 3 ? -20.724 1.970 27.764 1.00 41.04 3 PRO G CA 1
ATOM 10704 C C . PRO G 1 3 ? -19.990 1.499 29.022 1.00 40.79 3 PRO G C 1
ATOM 10705 O O . PRO G 1 3 ? -19.144 2.221 29.555 1.00 40.76 3 PRO G O 1
ATOM 10709 N N . SER G 1 4 ? -20.345 0.298 29.484 1.00 40.48 4 SER G N 1
ATOM 10710 C CA . SER G 1 4 ? -19.701 -0.381 30.623 1.00 40.16 4 SER G CA 1
ATOM 10711 C C . SER G 1 4 ? -20.052 0.165 32.014 1.00 39.91 4 SER G C 1
ATOM 10712 O O . SER G 1 4 ? -19.659 -0.419 33.028 1.00 39.91 4 SER G O 1
ATOM 10715 N N . ILE G 1 5 ? -20.793 1.270 32.061 1.00 39.55 5 ILE G N 1
ATOM 10716 C CA . ILE G 1 5 ? -21.148 1.908 33.330 1.00 39.20 5 ILE G CA 1
ATOM 10717 C C . ILE G 1 5 ? -22.571 1.535 33.754 1.00 38.92 5 ILE G C 1
ATOM 10718 O O . ILE G 1 5 ? -23.549 2.045 33.200 1.00 38.89 5 ILE G O 1
ATOM 10723 N N . LYS G 1 6 ? -22.674 0.639 34.734 1.00 38.56 6 LYS G N 1
ATOM 10724 C CA . LYS G 1 6 ? -23.966 0.238 35.296 1.00 38.19 6 LYS G CA 1
ATOM 10725 C C . LYS G 1 6 ? -24.488 1.305 36.258 1.00 37.86 6 LYS G C 1
ATOM 10726 O O . LYS G 1 6 ? -23.750 2.216 36.641 1.00 37.84 6 LYS G O 1
ATOM 10732 N N . GLU G 1 7 ? -25.759 1.187 36.645 1.00 37.45 7 GLU G N 1
ATOM 10733 C CA . GLU G 1 7 ? -26.374 2.115 37.601 1.00 37.01 7 GLU G CA 1
ATOM 10734 C C . GLU G 1 7 ? -25.742 2.046 38.993 1.00 36.62 7 GLU G C 1
ATOM 10735 O O . GLU G 1 7 ? -25.863 2.985 39.783 1.00 36.62 7 GLU G O 1
ATOM 10741 N N . THR G 1 8 ? -25.080 0.928 39.284 1.00 36.11 8 THR G N 1
ATOM 10742 C CA . THR G 1 8 ? -24.314 0.765 40.519 1.00 35.60 8 THR G CA 1
ATOM 10743 C C . THR G 1 8 ? -22.976 0.066 40.250 1.00 35.17 8 THR G C 1
ATOM 10744 O O . THR G 1 8 ? -22.927 -0.974 39.588 1.00 35.11 8 THR G O 1
ATOM 10748 N N . MET G 1 9 ? -21.898 0.662 40.754 1.00 34.56 9 MET G N 1
ATOM 10749 C CA . MET G 1 9 ? -20.542 0.145 40.554 1.00 34.04 9 MET G CA 1
ATOM 10750 C C . MET G 1 9 ? -19.847 -0.070 41.897 1.00 33.46 9 MET G C 1
ATOM 10751 O O . MET G 1 9 ? -20.175 0.590 42.885 1.00 33.39 9 MET G O 1
ATOM 10756 N N . ARG G 1 10 ? -18.887 -0.991 41.922 1.00 32.77 10 ARG G N 1
ATOM 10757 C CA . ARG G 1 10 ? -18.099 -1.277 43.122 1.00 32.10 10 ARG G CA 1
ATOM 10758 C C . ARG G 1 10 ? -16.678 -0.726 43.005 1.00 31.56 10 ARG G C 1
ATOM 10759 O O . ARG G 1 10 ? -16.179 -0.508 41.897 1.00 31.46 10 ARG G O 1
ATOM 10767 N N . VAL G 1 11 ? -16.036 -0.498 44.150 1.00 30.86 11 VAL G N 1
ATOM 10768 C CA . VAL G 1 11 ? -14.704 0.114 44.188 1.00 30.20 11 VAL G CA 1
ATOM 10769 C C . VAL G 1 11 ? -13.697 -0.716 44.991 1.00 29.75 11 VAL G C 1
ATOM 10770 O O . VAL G 1 11 ? -13.963 -1.103 46.130 1.00 29.64 11 VAL G O 1
ATOM 10774 N N . GLN G 1 12 ? -12.546 -0.985 44.376 1.00 29.24 12 GLN G N 1
ATOM 10775 C CA . GLN G 1 12 ? -11.404 -1.585 45.062 1.00 28.76 12 GLN G CA 1
ATOM 10776 C C . GLN G 1 12 ? -10.221 -0.623 44.995 1.00 28.31 12 GLN G C 1
ATOM 10777 O O . GLN G 1 12 ? -9.763 -0.266 43.909 1.00 28.28 12 GLN G O 1
ATOM 10783 N N . LEU G 1 13 ? -9.731 -0.211 46.160 1.00 27.73 13 LEU G N 1
ATOM 10784 C CA . LEU G 1 13 ? -8.699 0.819 46.233 1.00 27.23 13 LEU G CA 1
ATOM 10785 C C . LEU G 1 13 ? -7.502 0.404 47.082 1.00 26.88 13 LEU G C 1
ATOM 10786 O O . LEU G 1 13 ? -7.655 -0.215 48.136 1.00 26.85 13 LEU G O 1
ATOM 10791 N N . SER G 1 14 ? -6.312 0.756 46.602 1.00 26.50 14 SER G N 1
ATOM 10792 C CA . SER G 1 14 ? -5.081 0.616 47.370 1.00 26.12 14 SER G CA 1
ATOM 10793 C C . SER G 1 14 ? -4.356 1.959 47.420 1.00 25.81 14 SER G C 1
ATOM 10794 O O . SER G 1 14 ? -4.271 2.662 46.411 1.00 25.74 14 SER G O 1
ATOM 10797 N N . MET G 1 15 ? -3.852 2.314 48.599 1.00 25.46 15 MET G N 1
ATOM 10798 C CA . MET G 1 15 ? -3.074 3.538 48.778 1.00 25.09 15 MET G CA 1
ATOM 10799 C C . MET G 1 15 ? -1.813 3.263 49.588 1.00 24.89 15 MET G C 1
ATOM 10800 O O . MET G 1 15 ? -1.860 2.584 50.614 1.00 24.88 15 MET G O 1
ATOM 10805 N N . GLU G 1 16 ? -0.687 3.783 49.109 1.00 24.59 16 GLU G N 1
ATOM 10806 C CA . GLU G 1 16 ? 0.560 3.771 49.868 1.00 24.32 16 GLU G CA 1
ATOM 10807 C C . GLU G 1 16 ? 1.291 5.099 49.711 1.00 24.00 16 GLU G C 1
ATOM 10808 O O . GLU G 1 16 ? 1.241 5.723 48.650 1.00 23.84 16 GLU G O 1
ATOM 10814 N N . GLY G 1 17 ? 1.959 5.530 50.775 1.00 23.72 17 GLY G N 1
ATOM 10815 C CA . GLY G 1 17 ? 2.706 6.779 50.744 1.00 23.40 17 GLY G CA 1
ATOM 10816 C C . GLY G 1 17 ? 3.262 7.202 52.085 1.00 23.18 17 GLY G C 1
ATOM 10817 O O . GLY G 1 17 ? 3.465 6.373 52.974 1.00 23.16 17 GLY G O 1
ATOM 10818 N N . SER G 1 18 ? 3.511 8.502 52.219 1.00 22.99 18 SER G N 1
ATOM 10819 C CA . SER G 1 18 ? 4.072 9.072 53.438 1.00 22.86 18 SER G CA 1
ATOM 10820 C C . SER G 1 18 ? 3.769 10.560 53.562 1.00 22.73 18 SER G C 1
ATOM 10821 O O . SER G 1 18 ? 3.718 11.279 52.562 1.00 22.63 18 SER G O 1
ATOM 10824 N N . VAL G 1 19 ? 3.559 11.007 54.798 1.00 22.62 19 VAL G N 1
ATOM 10825 C CA . VAL G 1 19 ? 3.403 12.428 55.110 1.00 22.54 19 VAL G CA 1
ATOM 10826 C C . VAL G 1 19 ? 4.279 12.766 56.313 1.00 22.53 19 VAL G C 1
ATOM 10827 O O . VAL G 1 19 ? 4.166 12.134 57.367 1.00 22.53 19 VAL G O 1
ATOM 10831 N N . ASN G 1 20 ? 5.148 13.763 56.142 1.00 22.41 20 ASN G N 1
ATOM 10832 C CA . ASN G 1 20 ? 6.079 14.205 57.187 1.00 22.44 20 ASN G CA 1
ATOM 10833 C C . ASN G 1 20 ? 6.817 13.051 57.873 1.00 22.45 20 ASN G C 1
ATOM 10834 O O . ASN G 1 20 ? 6.666 12.826 59.077 1.00 22.41 20 ASN G O 1
ATOM 10839 N N . TYR G 1 21 ? 7.597 12.320 57.074 1.00 22.51 21 TYR G N 1
ATOM 10840 C CA . TYR G 1 21 ? 8.448 11.202 57.524 1.00 22.54 21 TYR G CA 1
ATOM 10841 C C . TYR G 1 21 ? 7.704 9.902 57.873 1.00 22.68 21 TYR G C 1
ATOM 10842 O O . TYR G 1 21 ? 8.341 8.868 58.089 1.00 22.67 21 TYR G O 1
ATOM 10851 N N . HIS G 1 22 ? 6.373 9.949 57.919 1.00 22.83 22 HIS G N 1
ATOM 10852 C CA . HIS G 1 22 ? 5.577 8.794 58.345 1.00 23.01 22 HIS G CA 1
ATOM 10853 C C . HIS G 1 22 ? 4.948 8.040 57.175 1.00 23.15 22 HIS G C 1
ATOM 10854 O O . HIS G 1 22 ? 4.054 8.554 56.501 1.00 23.15 22 HIS G O 1
ATOM 10861 N N . ALA G 1 23 ? 5.420 6.814 56.954 1.00 23.34 23 ALA G N 1
ATOM 10862 C CA . ALA G 1 23 ? 4.899 5.944 55.901 1.00 23.55 23 ALA G CA 1
ATOM 10863 C C . ALA G 1 23 ? 3.655 5.186 56.357 1.00 23.71 23 ALA G C 1
ATOM 10864 O O . ALA G 1 23 ? 3.534 4.823 57.529 1.00 23.76 23 ALA G O 1
ATOM 10866 N N . PHE G 1 24 ? 2.740 4.947 55.420 1.00 23.94 24 PHE G N 1
ATOM 10867 C CA . PHE G 1 24 ? 1.473 4.275 55.709 1.00 24.18 24 PHE G CA 1
ATOM 10868 C C . PHE G 1 24 ? 0.935 3.532 54.486 1.00 24.36 24 PHE G C 1
ATOM 10869 O O . PHE G 1 24 ? 1.354 3.794 53.355 1.00 24.35 24 PHE G O 1
ATOM 10877 N N . LYS G 1 25 ? 0.003 2.611 54.726 1.00 24.50 25 LYS G N 1
ATOM 10878 C CA . LYS G 1 25 ? -0.737 1.943 53.655 1.00 24.75 25 LYS G CA 1
ATOM 10879 C C . LYS G 1 25 ? -2.224 1.868 53.987 1.00 24.87 25 LYS G C 1
ATOM 10880 O O . LYS G 1 25 ? -2.603 1.697 55.149 1.00 24.92 25 LYS G O 1
ATOM 10886 N N . CYS G 1 26 ? -3.055 2.001 52.956 1.00 25.04 26 CYS G N 1
ATOM 10887 C CA . CYS G 1 26 ? -4.507 1.978 53.108 1.00 25.25 26 CYS G CA 1
ATOM 10888 C C . CYS G 1 26 ? -5.174 1.146 52.018 1.00 25.35 26 CYS G C 1
ATOM 10889 O O . CYS G 1 26 ? -4.722 1.128 50.871 1.00 25.36 26 CYS G O 1
ATOM 10892 N N . THR G 1 27 ? -6.248 0.456 52.390 1.00 25.49 27 THR G N 1
ATOM 10893 C CA . THR G 1 27 ? -7.099 -0.240 51.429 1.00 25.63 27 THR G CA 1
ATOM 10894 C C . THR G 1 27 ? -8.527 0.288 51.537 1.00 25.66 27 THR G C 1
ATOM 10895 O O . THR G 1 27 ? -8.934 0.784 52.591 1.00 25.69 27 THR G O 1
ATOM 10899 N N . GLY G 1 28 ? -9.276 0.188 50.443 1.00 25.74 28 GLY G N 1
ATOM 10900 C CA . GLY G 1 28 ? -10.640 0.701 50.398 1.00 25.85 28 GLY G CA 1
ATOM 10901 C C . GLY G 1 28 ? -11.593 -0.172 49.608 1.00 25.91 28 GLY G C 1
ATOM 10902 O O . GLY G 1 28 ? -11.303 -0.559 48.475 1.00 25.85 28 GLY G O 1
ATOM 10903 N N . LYS G 1 29 ? -12.730 -0.485 50.223 1.00 25.97 29 LYS G N 1
ATOM 10904 C CA . LYS G 1 29 ? -13.810 -1.211 49.562 1.00 26.11 29 LYS G CA 1
ATOM 10905 C C . LYS G 1 29 ? -15.065 -0.354 49.620 1.00 26.12 29 LYS G C 1
ATOM 10906 O O . LYS G 1 29 ? -15.426 0.153 50.684 1.00 26.08 29 LYS G O 1
ATOM 10912 N N . GLY G 1 30 ? -15.725 -0.185 48.479 1.00 26.16 30 GLY G N 1
ATOM 10913 C CA . GLY G 1 30 ? -16.910 0.660 48.422 1.00 26.26 30 GLY G CA 1
ATOM 10914 C C . GLY G 1 30 ? -17.825 0.437 47.237 1.00 26.33 30 GLY G C 1
ATOM 10915 O O . GLY G 1 30 ? -17.649 -0.505 46.461 1.00 26.30 30 GLY G O 1
ATOM 10916 N N . GLU G 1 31 ? -18.810 1.324 47.116 1.00 26.45 31 GLU G N 1
ATOM 10917 C CA . GLU G 1 31 ? -19.817 1.273 46.059 1.00 26.63 31 GLU G CA 1
ATOM 10918 C C . GLU G 1 31 ? -20.451 2.651 45.871 1.00 26.63 31 GLU G C 1
ATOM 10919 O O . GLU G 1 31 ? -20.267 3.545 46.700 1.00 26.65 31 GLU G O 1
ATOM 10925 N N . GLY G 1 32 ? -21.198 2.817 44.783 1.00 26.68 32 GLY G N 1
ATOM 10926 C CA . GLY G 1 32 ? -21.907 4.066 44.529 1.00 26.77 32 GLY G CA 1
ATOM 10927 C C . GLY G 1 32 ? -22.792 4.046 43.299 1.00 26.84 32 GLY G C 1
ATOM 10928 O O . GLY G 1 32 ? -22.854 3.046 42.579 1.00 26.91 32 GLY G O 1
ATOM 10929 N N . LYS G 1 33 ? -23.481 5.161 43.070 1.00 26.90 33 LYS G N 1
ATOM 10930 C CA . LYS G 1 33 ? -24.332 5.336 41.899 1.00 27.00 33 LYS G CA 1
ATOM 10931 C C . LYS G 1 33 ? -23.702 6.395 40.990 1.00 27.00 33 LYS G C 1
ATOM 10932 O O . LYS G 1 33 ? -23.782 7.591 41.286 1.00 26.99 33 LYS G O 1
ATOM 10938 N N . PRO G 1 34 ? -23.059 5.953 39.890 1.00 27.02 34 PRO G N 1
ATOM 10939 C CA . PRO G 1 34 ? -22.308 6.829 38.980 1.00 27.02 34 PRO G CA 1
ATOM 10940 C C . PRO G 1 34 ? -23.140 7.945 38.349 1.00 27.06 34 PRO G C 1
ATOM 10941 O O . PRO G 1 34 ? -22.670 9.080 38.253 1.00 26.97 34 PRO G O 1
ATOM 10945 N N . TYR G 1 35 ? -24.360 7.621 37.927 1.00 27.11 35 TYR G N 1
ATOM 10946 C CA . TYR G 1 35 ? -25.228 8.589 37.255 1.00 27.18 35 TYR G CA 1
ATOM 10947 C C . TYR G 1 35 ? -25.917 9.538 38.235 1.00 27.22 35 TYR G C 1
ATOM 10948 O O . TYR G 1 35 ? -26.299 10.651 37.866 1.00 27.21 35 TYR G O 1
ATOM 10957 N N . GLU G 1 36 ? -26.070 9.092 39.480 1.00 27.26 36 GLU G N 1
ATOM 10958 C CA . GLU G 1 36 ? -26.636 9.923 40.542 1.00 27.34 36 GLU G CA 1
ATOM 10959 C C . GLU G 1 36 ? -25.557 10.778 41.211 1.00 27.25 36 GLU G C 1
ATOM 10960 O O . GLU G 1 36 ? -25.864 11.763 41.888 1.00 27.20 36 GLU G O 1
ATOM 10966 N N . GLY G 1 37 ? -24.299 10.388 41.017 1.00 27.20 37 GLY G N 1
ATOM 10967 C CA . GLY G 1 37 ? -23.153 11.152 41.507 1.00 27.05 37 GLY G CA 1
ATOM 10968 C C . GLY G 1 37 ? -22.856 10.965 42.981 1.00 26.97 37 GLY G C 1
ATOM 10969 O O . GLY G 1 37 ? -22.370 11.885 43.641 1.00 27.01 37 GLY G O 1
ATOM 10970 N N . THR G 1 38 ? -23.140 9.772 43.496 1.00 26.84 38 THR G N 1
ATOM 10971 C CA . THR G 1 38 ? -22.923 9.465 44.909 1.00 26.77 38 THR G CA 1
ATOM 10972 C C . THR G 1 38 ? -22.075 8.203 45.090 1.00 26.63 38 THR G C 1
ATOM 10973 O O . THR G 1 38 ? -22.130 7.289 44.266 1.00 26.54 38 THR G O 1
ATOM 10977 N N . GLN G 1 39 ? -21.289 8.171 46.165 1.00 26.44 39 GLN G N 1
ATOM 10978 C CA . GLN G 1 39 ? -20.380 7.053 46.439 1.00 26.37 39 GLN G CA 1
ATOM 10979 C C . GLN G 1 39 ? -19.997 6.956 47.914 1.00 26.30 39 GLN G C 1
ATOM 10980 O O . GLN G 1 39 ? -19.967 7.961 48.627 1.00 26.22 39 GLN G O 1
ATOM 10986 N N . SER G 1 40 ? -19.702 5.736 48.356 1.00 26.35 40 SER G N 1
ATOM 10987 C CA . SER G 1 40 ? -19.192 5.491 49.700 1.00 26.40 40 SER G CA 1
ATOM 10988 C C . SER G 1 40 ? -17.968 4.584 49.642 1.00 26.37 40 SER G C 1
ATOM 10989 O O . SER G 1 40 ? -17.884 3.700 48.788 1.00 26.40 40 SER G O 1
ATOM 10992 N N . LEU G 1 41 ? -17.022 4.814 50.549 1.00 26.39 41 LEU G N 1
ATOM 10993 C CA . LEU G 1 41 ? -15.802 4.015 50.615 1.00 26.44 41 LEU G CA 1
ATOM 10994 C C . LEU G 1 41 ? -15.451 3.665 52.057 1.00 26.46 41 LEU G C 1
ATOM 10995 O O . LEU G 1 41 ? -15.312 4.550 52.906 1.00 26.48 41 LEU G O 1
ATOM 11000 N N . ASN G 1 42 ? -15.319 2.368 52.322 1.00 26.52 42 ASN G N 1
ATOM 11001 C CA . ASN G 1 42 ? -14.891 1.881 53.627 1.00 26.57 42 ASN G CA 1
ATOM 11002 C C . ASN G 1 42 ? -13.377 1.718 53.646 1.00 26.58 42 ASN G C 1
ATOM 11003 O O . ASN G 1 42 ? -12.825 0.845 52.971 1.00 26.50 42 ASN G O 1
ATOM 11008 N N . ILE G 1 43 ? -12.715 2.575 54.418 1.00 26.63 43 ILE G N 1
ATOM 11009 C CA . ILE G 1 43 ? -11.258 2.673 54.408 1.00 26.70 43 ILE G CA 1
ATOM 11010 C C . ILE G 1 43 ? -10.651 2.056 55.664 1.00 26.77 43 ILE G C 1
ATOM 11011 O O . ILE G 1 43 ? -11.060 2.377 56.781 1.00 26.77 43 ILE G O 1
ATOM 11016 N N . THR G 1 44 ? -9.683 1.165 55.470 1.00 26.84 44 THR G N 1
ATOM 11017 C CA . THR G 1 44 ? -8.913 0.606 56.579 1.00 26.92 44 THR G CA 1
ATOM 11018 C C . THR G 1 44 ? -7.417 0.867 56.408 1.00 26.91 44 THR G C 1
ATOM 11019 O O . THR G 1 44 ? -6.838 0.583 55.356 1.00 26.89 44 THR G O 1
ATOM 11023 N N . ILE G 1 45 ? -6.808 1.432 57.447 1.00 26.95 45 ILE G N 1
ATOM 11024 C CA . ILE G 1 45 ? -5.373 1.704 57.446 1.00 27.09 45 ILE G CA 1
ATOM 11025 C C . ILE G 1 45 ? -4.625 0.425 57.826 1.00 27.17 45 ILE G C 1
ATOM 11026 O O . ILE G 1 45 ? -4.519 0.074 59.006 1.00 27.18 45 ILE G O 1
ATOM 11031 N N . THR G 1 46 ? -4.122 -0.266 56.805 1.00 27.29 46 THR G N 1
ATOM 11032 C CA . THR G 1 46 ? -3.494 -1.581 56.967 1.00 27.44 46 THR G CA 1
ATOM 11033 C C . THR G 1 46 ? -2.073 -1.508 57.527 1.00 27.61 46 THR G C 1
ATOM 11034 O O . THR G 1 46 ? -1.626 -2.429 58.216 1.00 27.60 46 THR G O 1
ATOM 11038 N N . GLU G 1 47 ? -1.367 -0.422 57.216 1.00 27.76 47 GLU G N 1
ATOM 11039 C CA . GLU G 1 47 ? -0.017 -0.187 57.729 1.00 27.96 47 GLU G CA 1
ATOM 11040 C C . GLU G 1 47 ? 0.145 1.256 58.198 1.00 27.95 47 GLU G C 1
ATOM 11041 O O . GLU G 1 47 ? -0.419 2.177 57.604 1.00 27.96 47 GLU G O 1
ATOM 11047 N N . GLY G 1 48 ? 0.923 1.444 59.261 1.00 27.99 48 GLY G N 1
ATOM 11048 C CA . GLY G 1 48 ? 1.191 2.776 59.804 1.00 28.00 48 GLY G CA 1
ATOM 11049 C C . GLY G 1 48 ? 0.358 3.123 61.024 1.00 28.02 48 GLY G C 1
ATOM 11050 O O . GLY G 1 48 ? 0.287 4.290 61.418 1.00 28.09 48 GLY G O 1
ATOM 11051 N N . GLY G 1 49 ? -0.271 2.105 61.613 1.00 28.04 49 GLY G N 1
ATOM 11052 C CA . GLY G 1 49 ? -1.082 2.246 62.829 1.00 27.87 49 GLY G CA 1
ATOM 11053 C C . GLY G 1 49 ? -2.132 3.338 62.740 1.00 27.73 49 GLY G C 1
ATOM 11054 O O . GLY G 1 49 ? -2.740 3.529 61.683 1.00 27.84 49 GLY G O 1
ATOM 11055 N N . PRO G 1 50 ? -2.365 4.054 63.856 1.00 27.48 50 PRO G N 1
ATOM 11056 C CA . PRO G 1 50 ? -3.125 5.295 63.773 1.00 27.24 50 PRO G CA 1
ATOM 11057 C C . PRO G 1 50 ? -2.216 6.426 63.290 1.00 26.92 50 PRO G C 1
ATOM 11058 O O . PRO G 1 50 ? -1.146 6.655 63.864 1.00 26.96 50 PRO G O 1
ATOM 11062 N N . LEU G 1 51 ? -2.639 7.103 62.227 1.00 26.52 51 LEU G N 1
ATOM 11063 C CA . LEU G 1 51 ? -1.848 8.161 61.599 1.00 26.09 51 LEU G CA 1
ATOM 11064 C C . LEU G 1 51 ? -1.571 9.321 62.558 1.00 25.67 51 LEU G C 1
ATOM 11065 O O . LEU G 1 51 ? -2.487 9.794 63.234 1.00 25.77 51 LEU G O 1
ATOM 11070 N N . PRO G 1 52 ? -0.302 9.777 62.626 1.00 25.22 52 PRO G N 1
ATOM 11071 C CA . PRO G 1 52 ? 0.066 10.907 63.480 1.00 24.86 52 PRO G CA 1
ATOM 11072 C C . PRO G 1 52 ? -0.336 12.255 62.872 1.00 24.47 52 PRO G C 1
ATOM 11073 O O . PRO G 1 52 ? -0.114 13.303 63.483 1.00 24.56 52 PRO G O 1
ATOM 11077 N N . PHE G 1 53 ? -0.917 12.212 61.676 1.00 23.96 53 PHE G N 1
ATOM 11078 C CA . PHE G 1 53 ? -1.430 13.401 61.001 1.00 23.48 53 PHE G CA 1
ATOM 11079 C C . PHE G 1 53 ? -2.919 13.249 60.703 1.00 23.17 53 PHE G C 1
ATOM 11080 O O . PHE G 1 53 ? -3.456 12.138 60.730 1.00 23.03 53 PHE G O 1
ATOM 11088 N N . ALA G 1 54 ? -3.576 14.373 60.423 1.00 22.92 54 ALA G N 1
ATOM 11089 C CA . ALA G 1 54 ? -5.005 14.395 60.125 1.00 22.64 54 ALA G CA 1
ATOM 11090 C C . ALA G 1 54 ? -5.337 13.527 58.915 1.00 22.48 54 ALA G C 1
ATOM 11091 O O . ALA G 1 54 ? -4.721 13.664 57.857 1.00 22.47 54 ALA G O 1
ATOM 11093 N N . PHE G 1 55 ? -6.306 12.628 59.089 1.00 22.25 55 PHE G N 1
ATOM 11094 C CA . PHE G 1 55 ? -6.795 11.767 58.009 1.00 22.03 55 PHE G CA 1
ATOM 11095 C C . PHE G 1 55 ? -7.383 12.590 56.859 1.00 21.85 55 PHE G C 1
ATOM 11096 O O . PHE G 1 55 ? -7.357 12.162 55.704 1.00 21.81 55 PHE G O 1
ATOM 11104 N N . ASP G 1 56 ? -7.900 13.771 57.195 1.00 21.69 56 ASP G N 1
ATOM 11105 C CA . ASP G 1 56 ? -8.535 14.679 56.234 1.00 21.49 56 ASP G CA 1
ATOM 11106 C C . ASP G 1 56 ? -7.691 15.007 54.999 1.00 21.27 56 ASP G C 1
ATOM 11107 O O . ASP G 1 56 ? -8.239 15.219 53.916 1.00 21.20 56 ASP G O 1
ATOM 11112 N N . ILE G 1 57 ? -6.370 15.049 55.162 1.00 21.07 57 ILE G N 1
ATOM 11113 C CA . ILE G 1 57 ? -5.471 15.398 54.053 1.00 20.89 57 ILE G CA 1
ATOM 11114 C C . ILE G 1 57 ? -5.316 14.276 53.018 1.00 20.71 57 ILE G C 1
ATOM 11115 O O . ILE G 1 57 ? -4.649 14.452 51.995 1.00 20.65 57 ILE G O 1
ATOM 11120 N N . LEU G 1 58 ? -5.940 13.132 53.292 1.00 20.50 58 LEU G N 1
ATOM 11121 C CA . LEU G 1 58 ? -5.924 11.991 52.379 1.00 20.29 58 LEU G CA 1
ATOM 11122 C C . LEU G 1 58 ? -7.268 11.799 51.683 1.00 20.19 58 LEU G C 1
ATOM 11123 O O . LEU G 1 58 ? -7.362 11.067 50.694 1.00 20.16 58 LEU G O 1
ATOM 11128 N N . SER G 1 59 ? -8.297 12.467 52.204 1.00 20.13 59 SER G N 1
ATOM 11129 C CA . SER G 1 59 ? -9.680 12.284 51.757 1.00 20.08 59 SER G CA 1
ATOM 11130 C C . SER G 1 59 ? -9.900 12.555 50.267 1.00 19.99 59 SER G C 1
ATOM 11131 O O . SER G 1 59 ? -10.649 11.828 49.610 1.00 19.90 59 SER G O 1
ATOM 11134 N N . HIS G 1 60 ? -9.248 13.594 49.744 1.00 19.85 60 HIS G N 1
ATOM 11135 C CA . HIS G 1 60 ? -9.348 13.942 48.325 1.00 19.77 60 HIS G CA 1
ATOM 11136 C C . HIS G 1 60 ? -8.764 12.856 47.424 1.00 19.81 60 HIS G C 1
ATOM 11137 O O . HIS G 1 60 ? -9.226 12.662 46.304 1.00 19.83 60 HIS G O 1
ATOM 11144 N N . ALA G 1 61 ? -7.739 12.165 47.914 1.00 19.90 61 ALA G N 1
ATOM 11145 C CA . ALA G 1 61 ? -7.071 11.121 47.141 1.00 20.12 61 ALA G CA 1
ATOM 11146 C C . ALA G 1 61 ? -7.871 9.820 47.129 1.00 20.32 61 ALA G C 1
ATOM 11147 O O . ALA G 1 61 ? -7.783 9.037 46.179 1.00 20.32 61 ALA G O 1
ATOM 11149 N N . PHE G 1 62 ? -8.654 9.601 48.183 1.00 20.62 62 PHE G N 1
ATOM 11150 C CA . PHE G 1 62 ? -9.568 8.465 48.235 1.00 21.03 62 PHE G CA 1
ATOM 11151 C C . PHE G 1 62 ? -10.774 8.691 47.283 1.00 21.31 62 PHE G C 1
ATOM 11152 O O . PHE G 1 62 ? -11.017 7.834 46.412 1.00 21.20 62 PHE G O 1
ATOM 11184 N N . ILE G 1 64 ? -12.551 9.507 42.855 1.00 23.04 66 ILE G N 1
ATOM 11185 C CA . ILE G 1 64 ? -13.182 8.713 41.751 1.00 23.14 66 ILE G CA 1
ATOM 11186 C C . ILE G 1 64 ? -14.311 9.524 41.116 1.00 23.22 66 ILE G C 1
ATOM 11187 O O . ILE G 1 64 ? -15.469 9.438 41.533 1.00 23.21 66 ILE G O 1
ATOM 11192 N N . LYS G 1 65 ? -13.954 10.315 40.105 1.00 23.33 67 LYS G N 1
ATOM 11193 C CA . LYS G 1 65 ? -14.882 11.264 39.485 1.00 23.41 67 LYS G CA 1
ATOM 11194 C C . LYS G 1 65 ? -15.877 10.618 38.517 1.00 23.48 67 LYS G C 1
ATOM 11195 O O . LYS G 1 65 ? -16.663 11.314 37.867 1.00 23.49 67 LYS G O 1
ATOM 11201 N N . VAL G 1 66 ? -15.838 9.288 38.434 1.00 23.57 68 VAL G N 1
ATOM 11202 C CA . VAL G 1 66 ? -16.833 8.507 37.697 1.00 23.70 68 VAL G CA 1
ATOM 11203 C C . VAL G 1 66 ? -18.206 8.699 38.347 1.00 23.87 68 VAL G C 1
ATOM 11204 O O . VAL G 1 66 ? -19.230 8.727 37.662 1.00 23.89 68 VAL G O 1
ATOM 11208 N N . PHE G 1 67 ? -18.205 8.846 39.671 1.00 24.11 69 PHE G N 1
ATOM 11209 C CA . PHE G 1 67 ? -19.418 9.116 40.436 1.00 24.45 69 PHE G CA 1
ATOM 11210 C C . PHE G 1 67 ? -19.700 10.618 40.463 1.00 24.68 69 PHE G C 1
ATOM 11211 O O . PHE G 1 67 ? -19.402 11.311 41.441 1.00 24.71 69 PHE G O 1
ATOM 11219 N N . ALA G 1 68 ? -20.266 11.108 39.362 1.00 25.08 70 ALA G N 1
ATOM 11220 C CA . ALA G 1 68 ? -20.588 12.520 39.192 1.00 25.43 70 ALA G CA 1
ATOM 11221 C C . ALA G 1 68 ? -21.861 12.657 38.365 1.00 25.71 70 ALA G C 1
ATOM 11222 O O . ALA G 1 68 ? -21.980 12.055 37.294 1.00 25.75 70 ALA G O 1
ATOM 11224 N N . LYS G 1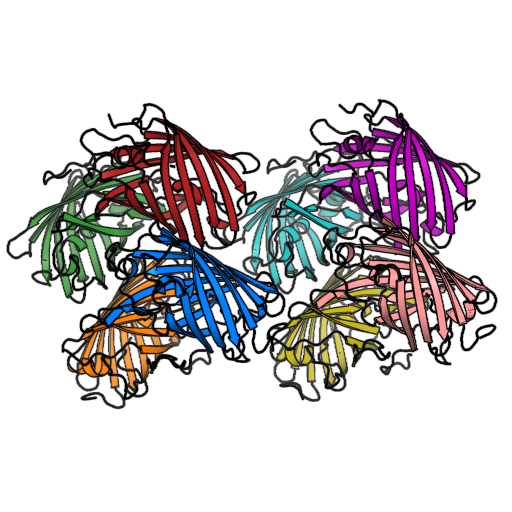 69 ? -22.812 13.441 38.867 1.00 26.05 71 LYS G N 1
ATOM 11225 C CA . LYS G 1 69 ? -24.071 13.665 38.161 1.00 26.46 71 LYS G CA 1
ATOM 11226 C C . LYS G 1 69 ? -23.872 14.676 37.033 1.00 26.63 71 LYS G C 1
ATOM 11227 O O . LYS G 1 69 ? -23.705 15.875 37.275 1.00 26.67 71 LYS G O 1
ATOM 11233 N N . TYR G 1 70 ? -23.880 14.170 35.802 1.00 26.88 72 TYR G N 1
ATOM 11234 C CA . TYR G 1 70 ? -23.654 14.985 34.612 1.00 27.12 72 TYR G CA 1
ATOM 11235 C C . TYR G 1 70 ? -24.935 15.231 33.817 1.00 27.30 72 TYR G C 1
ATOM 11236 O O . TYR G 1 70 ? -25.738 14.312 33.637 1.00 27.31 72 TYR G O 1
ATOM 11245 N N . PRO G 1 71 ? -25.128 16.474 33.338 1.00 27.47 73 PRO G N 1
ATOM 11246 C CA . PRO G 1 71 ? -26.243 16.750 32.437 1.00 27.64 73 PRO G CA 1
ATOM 11247 C C . PRO G 1 71 ? -25.961 16.223 31.030 1.00 27.83 73 PRO G C 1
ATOM 11248 O O . PRO G 1 71 ? -24.803 15.978 30.677 1.00 27.85 73 PRO G O 1
ATOM 11252 N N . LYS G 1 72 ? -27.024 16.053 30.248 1.00 28.00 74 LYS G N 1
ATOM 11253 C CA . LYS G 1 72 ? -26.950 15.510 28.889 1.00 28.17 74 LYS G CA 1
ATOM 11254 C C . LYS G 1 72 ? -25.997 16.280 27.964 1.00 28.14 74 LYS G C 1
ATOM 11255 O O . LYS G 1 72 ? -25.259 15.675 27.181 1.00 28.22 74 LYS G O 1
ATOM 11261 N N . GLU G 1 73 ? -26.012 17.608 28.071 1.00 28.07 75 GLU G N 1
ATOM 11262 C CA . GLU G 1 73 ? -25.269 18.480 27.153 1.00 28.00 75 GLU G CA 1
ATOM 11263 C C . GLU G 1 73 ? -23.772 18.641 27.458 1.00 27.72 75 GLU G C 1
ATOM 11264 O O . GLU G 1 73 ? -23.040 19.229 26.657 1.00 27.68 75 GLU G O 1
ATOM 11270 N N . ILE G 1 74 ? -23.319 18.128 28.600 1.00 27.41 76 ILE G N 1
ATOM 11271 C CA . ILE G 1 74 ? -21.896 18.196 28.950 1.00 27.07 76 ILE G CA 1
ATOM 11272 C C . ILE G 1 74 ? -21.241 16.813 28.898 1.00 26.86 76 ILE G C 1
ATOM 11273 O O . ILE G 1 74 ? -21.602 15.926 29.679 1.00 26.83 76 ILE G O 1
ATOM 11278 N N . PRO G 1 75 ? -20.281 16.627 27.968 1.00 26.60 77 PRO G N 1
ATOM 11279 C CA . PRO G 1 75 ? -19.526 15.381 27.829 1.00 26.42 77 PRO G CA 1
ATOM 11280 C C . PRO G 1 75 ? -18.896 14.937 29.147 1.00 26.18 77 PRO G C 1
ATOM 11281 O O . PRO G 1 75 ? -18.263 15.741 29.838 1.00 26.19 77 PRO G O 1
ATOM 11285 N N . ASP G 1 76 ? -19.093 13.665 29.487 1.00 25.89 78 ASP G N 1
ATOM 11286 C CA . ASP G 1 76 ? -18.596 13.094 30.734 1.00 25.57 78 ASP G CA 1
ATOM 11287 C C . ASP G 1 76 ? -17.254 12.405 30.499 1.00 25.36 78 ASP G C 1
ATOM 11288 O O . ASP G 1 76 ? -17.206 11.231 30.126 1.00 25.31 78 ASP G O 1
ATOM 11293 N N . PHE G 1 77 ? -16.172 13.147 30.730 1.00 25.07 79 PHE G N 1
ATOM 11294 C CA . PHE G 1 77 ? -14.807 12.655 30.527 1.00 24.80 79 PHE G CA 1
ATOM 11295 C C . PHE G 1 77 ? -14.527 11.354 31.282 1.00 24.67 79 PHE G C 1
ATOM 11296 O O . PHE G 1 77 ? -13.939 10.426 30.728 1.00 24.66 79 PHE G O 1
ATOM 11304 N N . PHE G 1 78 ? -14.966 11.295 32.536 1.00 24.52 80 PHE G N 1
ATOM 11305 C CA . PHE G 1 78 ? -14.613 10.206 33.447 1.00 24.36 80 PHE G CA 1
ATOM 11306 C C . PHE G 1 78 ? -15.333 8.890 33.149 1.00 24.37 80 PHE G C 1
ATOM 11307 O O . PHE G 1 78 ? -14.741 7.816 33.280 1.00 24.33 80 PHE G O 1
ATOM 11315 N N . LYS G 1 79 ? -16.602 8.976 32.754 1.00 24.29 81 LYS G N 1
ATOM 11316 C CA . LYS G 1 79 ? -17.367 7.794 32.352 1.00 24.26 81 LYS G CA 1
ATOM 11317 C C . LYS G 1 79 ? -16.922 7.279 30.985 1.00 24.26 81 LYS G C 1
ATOM 11318 O O . LYS G 1 79 ? -16.913 6.069 30.745 1.00 24.35 81 LYS G O 1
ATOM 11324 N N . GLN G 1 80 ? -16.551 8.204 30.100 1.00 24.21 82 GLN G N 1
ATOM 11325 C CA . GLN G 1 80 ? -15.989 7.860 28.794 1.00 24.18 82 GLN G CA 1
ATOM 11326 C C . GLN G 1 80 ? -14.631 7.176 28.937 1.00 24.05 82 GLN G C 1
ATOM 11327 O O . GLN G 1 80 ? -14.305 6.268 28.172 1.00 24.02 82 GLN G O 1
ATOM 11333 N N . SER G 1 81 ? -13.852 7.617 29.923 1.00 23.96 83 SER G N 1
ATOM 11334 C CA . SER G 1 81 ? -12.465 7.174 30.085 1.00 23.83 83 SER G CA 1
ATOM 11335 C C . SER G 1 81 ? -12.284 5.917 30.939 1.00 23.77 83 SER G C 1
ATOM 11336 O O . SER G 1 81 ? -11.196 5.341 30.953 1.00 23.71 83 SER G O 1
ATOM 11339 N N . LEU G 1 82 ? -13.334 5.494 31.642 1.00 23.70 84 LEU G N 1
ATOM 11340 C CA . LEU G 1 82 ? -13.240 4.345 32.557 1.00 23.65 84 LEU G CA 1
ATOM 11341 C C . LEU G 1 82 ? -12.896 3.009 31.870 1.00 23.50 84 LEU G C 1
ATOM 11342 O O . LEU G 1 82 ? -11.967 2.328 32.310 1.00 23.47 84 LEU G O 1
ATOM 11347 N N . PRO G 1 83 ? -13.637 2.624 30.802 1.00 23.42 85 PRO G N 1
ATOM 11348 C CA . PRO G 1 83 ? -13.381 1.319 30.173 1.00 23.27 85 PRO G CA 1
ATOM 11349 C C . PRO G 1 83 ? -11.948 1.152 29.656 1.00 23.17 85 PRO G C 1
ATOM 11350 O O . PRO G 1 83 ? -11.353 0.084 29.824 1.00 23.20 85 PRO G O 1
ATOM 11354 N N . GLY G 1 84 ? -11.407 2.200 29.039 1.00 23.02 86 GLY G N 1
ATOM 11355 C CA . GLY G 1 84 ? -10.022 2.196 28.576 1.00 22.84 86 GLY G CA 1
ATOM 11356 C C . GLY G 1 84 ? -9.040 2.461 29.702 1.00 22.70 86 GLY G C 1
ATOM 11357 O O . GLY G 1 84 ? -7.868 2.090 29.615 1.00 22.87 86 GLY G O 1
ATOM 11358 N N . GLY G 1 85 ? -9.526 3.102 30.763 1.00 22.51 87 GLY G N 1
ATOM 11359 C CA . GLY G 1 85 ? -8.700 3.462 31.913 1.00 22.14 87 GLY G CA 1
ATOM 11360 C C . GLY G 1 85 ? -8.258 4.912 31.851 1.00 21.87 87 GLY G C 1
ATOM 11361 O O . GLY G 1 85 ? -8.073 5.466 30.765 1.00 21.87 87 GLY G O 1
ATOM 11362 N N . PHE G 1 86 ? -8.112 5.534 33.017 1.00 21.60 88 PHE G N 1
ATOM 11363 C CA . PHE G 1 86 ? -7.557 6.885 33.101 1.00 21.32 88 PHE G CA 1
ATOM 11364 C C . PHE G 1 86 ? -6.734 7.083 34.372 1.00 21.09 88 PHE G C 1
ATOM 11365 O O . PHE G 1 86 ? -6.839 6.303 35.322 1.00 21.13 88 PHE G O 1
ATOM 11373 N N . SER G 1 87 ? -5.909 8.125 34.370 1.00 20.67 89 SER G N 1
ATOM 11374 C CA . SER G 1 87 ? -5.056 8.445 35.504 1.00 20.28 89 SER G CA 1
ATOM 11375 C C . SER G 1 87 ? -5.194 9.912 35.896 1.00 20.02 89 SER G C 1
ATOM 11376 O O . SER G 1 87 ? -5.513 10.758 35.057 1.00 20.03 89 SER G O 1
ATOM 11379 N N . TRP G 1 88 ? -4.966 10.204 37.174 1.00 19.57 90 TRP G N 1
ATOM 11380 C CA . TRP G 1 88 ? -4.909 11.588 37.639 1.00 19.29 90 TRP G CA 1
ATOM 11381 C C . TRP G 1 88 ? -3.769 11.848 38.617 1.00 19.06 90 TRP G C 1
ATOM 11382 O O . TRP G 1 88 ? -3.314 10.938 39.312 1.00 19.08 90 TRP G O 1
ATOM 11393 N N . GLU G 1 89 ? -3.313 13.098 38.650 1.00 18.93 91 GLU G N 1
ATOM 11394 C CA . GLU G 1 89 ? -2.234 13.527 39.535 1.00 18.77 91 GLU G CA 1
ATOM 11395 C C . GLU G 1 89 ? -2.572 14.884 40.142 1.00 18.65 91 GLU G C 1
ATOM 11396 O O . GLU G 1 89 ? -3.244 15.693 39.508 1.00 18.68 91 GLU G O 1
ATOM 11402 N N . ARG G 1 90 ? -2.102 15.131 41.363 1.00 18.53 92 ARG G N 1
ATOM 11403 C CA . ARG G 1 90 ? -2.520 16.318 42.113 1.00 18.53 92 ARG G CA 1
ATOM 11404 C C . ARG G 1 90 ? -1.424 16.926 42.983 1.00 18.49 92 ARG G C 1
ATOM 11405 O O . ARG G 1 90 ? -0.651 16.206 43.620 1.00 18.56 92 ARG G O 1
ATOM 11413 N N . VAL G 1 91 ? -1.367 18.257 42.990 1.00 18.51 93 VAL G N 1
ATOM 11414 C CA . VAL G 1 91 ? -0.606 19.010 43.986 1.00 18.58 93 VAL G CA 1
ATOM 11415 C C . VAL G 1 91 ? -1.593 19.760 44.874 1.00 18.61 93 VAL G C 1
ATOM 11416 O O . VAL G 1 91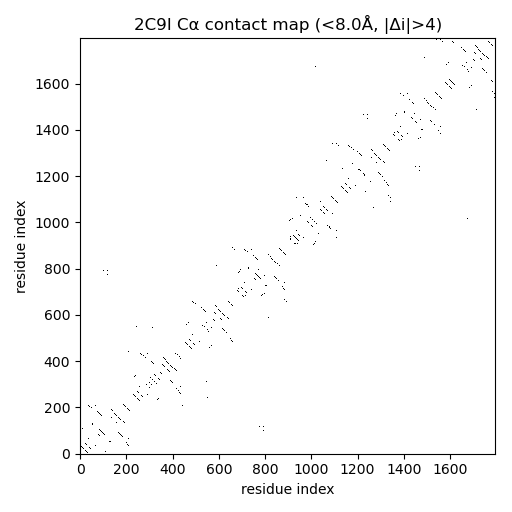 ? -2.442 20.509 44.378 1.00 18.57 93 VAL G O 1
ATOM 11420 N N . SER G 1 92 ? -1.482 19.549 46.181 1.00 18.66 94 SER G N 1
ATOM 11421 C CA . SER G 1 92 ? -2.282 20.288 47.149 1.00 18.69 94 SER G CA 1
ATOM 11422 C C . SER G 1 92 ? -1.371 21.129 48.037 1.00 18.83 94 SER G C 1
ATOM 11423 O O . SER G 1 92 ? -0.596 20.594 48.831 1.00 18.75 94 SER G O 1
ATOM 11426 N N . THR G 1 93 ? -1.467 22.448 47.881 1.00 19.01 95 THR G N 1
ATOM 11427 C CA . THR G 1 93 ? -0.621 23.389 48.609 1.00 19.30 95 THR G CA 1
ATOM 11428 C C . THR G 1 93 ? -1.421 24.093 49.703 1.00 19.55 95 THR G C 1
ATOM 11429 O O . THR G 1 93 ? -2.331 24.871 49.415 1.00 19.49 95 THR G O 1
ATOM 11433 N N . TYR G 1 94 ? -1.070 23.813 50.954 1.00 19.82 96 TYR G N 1
ATOM 11434 C CA . TYR G 1 94 ? -1.747 24.403 52.105 1.00 20.22 96 TYR G CA 1
ATOM 11435 C C . TYR G 1 94 ? -1.182 25.783 52.426 1.00 20.63 96 TYR G C 1
ATOM 11436 O O . TYR G 1 94 ? 0.008 26.034 52.226 1.00 20.64 96 TYR G O 1
ATOM 11445 N N . GLU G 1 95 ? -2.041 26.673 52.921 1.00 21.20 97 GLU G N 1
ATOM 11446 C CA . GLU G 1 95 ? -1.663 28.070 53.170 1.00 21.81 97 GLU G CA 1
ATOM 11447 C C . GLU G 1 95 ? -0.562 28.240 54.225 1.00 22.05 97 GLU G C 1
ATOM 11448 O O . GLU G 1 95 ? 0.096 29.283 54.278 1.00 22.19 97 GLU G O 1
ATOM 11454 N N . ASP G 1 96 ? -0.364 27.209 55.046 1.00 22.23 98 ASP G N 1
ATOM 11455 C CA . ASP G 1 96 ? 0.615 27.254 56.135 1.00 22.42 98 ASP G CA 1
ATOM 11456 C C . ASP G 1 96 ? 1.916 26.487 55.855 1.00 22.35 98 ASP G C 1
ATOM 11457 O O . ASP G 1 96 ? 2.726 26.285 56.764 1.00 22.54 98 ASP G O 1
ATOM 11462 N N . GLY G 1 97 ? 2.113 26.060 54.608 1.00 22.22 99 GLY G N 1
ATOM 11463 C CA . GLY G 1 97 ? 3.388 25.469 54.190 1.00 22.06 99 GLY G CA 1
ATOM 11464 C C . GLY G 1 97 ? 3.353 24.076 53.582 1.00 21.87 99 GLY G C 1
ATOM 11465 O O . GLY G 1 97 ? 4.153 23.763 52.696 1.00 22.06 99 GLY G O 1
ATOM 11466 N N . GLY G 1 98 ? 2.437 23.238 54.062 1.00 21.62 100 GLY G N 1
ATOM 11467 C CA . GLY G 1 98 ? 2.353 21.838 53.636 1.00 21.12 100 GLY G CA 1
ATOM 11468 C C . GLY G 1 98 ? 2.010 21.633 52.171 1.00 20.84 100 GLY G C 1
ATOM 11469 O O . GLY G 1 98 ? 1.216 22.382 51.599 1.00 20.87 100 GLY G O 1
ATOM 11470 N N . VAL G 1 99 ? 2.621 20.615 51.566 1.00 20.50 101 VAL G N 1
ATOM 11471 C CA . VAL G 1 99 ? 2.353 20.247 50.175 1.00 20.12 101 VAL G CA 1
ATOM 11472 C C . VAL G 1 99 ? 2.124 18.740 50.063 1.00 20.05 101 VAL G C 1
ATOM 11473 O O . VAL G 1 99 ? 2.983 17.943 50.449 1.00 19.90 101 VAL G O 1
ATOM 11477 N N . LEU G 1 100 ? 0.961 18.363 49.535 1.00 20.00 102 LEU G N 1
ATOM 11478 C CA . LEU G 1 100 ? 0.619 16.961 49.327 1.00 20.07 102 LEU G CA 1
ATOM 11479 C C . LEU G 1 100 ? 0.571 16.625 47.840 1.00 20.03 102 LEU G C 1
ATOM 11480 O O . LEU G 1 100 ? -0.307 17.100 47.114 1.00 20.07 102 LEU G O 1
ATOM 11485 N N . SER G 1 101 ? 1.517 15.799 47.401 1.00 19.97 103 SER G N 1
ATOM 11486 C CA . SER G 1 101 ? 1.556 15.323 46.021 1.00 19.91 103 SER G CA 1
ATOM 11487 C C . SER G 1 101 ? 0.954 13.924 45.923 1.00 19.97 103 SER G C 1
ATOM 11488 O O . SER G 1 101 ? 1.167 13.084 46.799 1.00 19.93 103 SER G O 1
ATOM 11491 N N . ALA G 1 102 ? 0.200 13.682 44.854 1.00 20.02 104 ALA G N 1
ATOM 11492 C CA . ALA G 1 102 ? -0.469 12.397 44.659 1.00 20.24 104 ALA G CA 1
ATOM 11493 C C . ALA G 1 102 ? -0.553 11.989 43.192 1.00 20.41 104 ALA G C 1
ATOM 11494 O O . ALA G 1 102 ? -0.704 12.835 42.311 1.00 20.33 104 ALA G O 1
ATOM 11496 N N . THR G 1 103 ? -0.443 10.686 42.946 1.00 20.62 105 THR G N 1
ATOM 11497 C CA . THR G 1 103 ? -0.668 10.111 41.621 1.00 20.96 105 THR G CA 1
ATOM 11498 C C . THR G 1 103 ? -1.604 8.904 41.732 1.00 21.26 105 THR G C 1
ATOM 11499 O O . THR G 1 103 ? -1.587 8.188 42.738 1.00 21.31 105 THR G O 1
ATOM 11503 N N . GLN G 1 104 ? -2.426 8.693 40.707 1.00 21.66 106 GLN G N 1
ATOM 11504 C CA . GLN G 1 104 ? -3.464 7.665 40.761 1.00 22.03 106 GLN G CA 1
ATOM 11505 C C . GLN G 1 104 ? -3.708 7.003 39.404 1.00 22.35 106 GLN G C 1
ATOM 11506 O O . GLN G 1 104 ? -3.562 7.638 38.360 1.00 22.27 106 GLN G O 1
ATOM 11512 N N . GLU G 1 105 ? -4.083 5.725 39.441 1.00 22.75 107 GLU G N 1
ATOM 11513 C CA . GLU G 1 105 ? -4.417 4.962 38.242 1.00 23.28 107 GLU G CA 1
ATOM 11514 C C . GLU G 1 105 ? -5.777 4.283 38.418 1.00 23.50 107 GLU G C 1
ATOM 11515 O O . GLU G 1 105 ? -5.991 3.543 39.382 1.00 23.55 107 GLU G O 1
ATOM 11521 N N . THR G 1 106 ? -6.694 4.557 37.492 1.00 23.82 108 THR G N 1
ATOM 11522 C CA . THR G 1 106 ? -8.041 3.986 37.524 1.00 24.21 108 THR G CA 1
ATOM 11523 C C . THR G 1 106 ? -8.255 3.035 36.345 1.00 24.48 108 THR G C 1
ATOM 11524 O O . THR G 1 106 ? -7.917 3.360 35.204 1.00 24.45 108 THR G O 1
ATOM 11528 N N . SER G 1 107 ? -8.809 1.859 36.637 1.00 24.83 109 SER G N 1
ATOM 11529 C CA . SER G 1 107 ? -9.141 0.868 35.612 1.00 25.16 109 SER G CA 1
ATOM 11530 C C . SER G 1 107 ? -10.438 0.132 35.951 1.00 25.42 109 SER G C 1
ATOM 11531 O O . SER G 1 107 ? -10.958 0.254 37.063 1.00 25.44 109 SER G O 1
ATOM 11534 N N . LEU G 1 108 ? -10.951 -0.630 34.987 1.00 25.73 110 LEU G N 1
ATOM 11535 C CA . LEU G 1 108 ? -12.210 -1.355 35.159 1.00 26.05 110 LEU G CA 1
ATOM 11536 C C . LEU G 1 108 ? -12.070 -2.851 34.881 1.00 26.30 110 LEU G C 1
ATOM 11537 O O . LEU G 1 108 ? -11.509 -3.257 33.860 1.00 26.36 110 LEU G O 1
ATOM 11542 N N . GLN G 1 109 ? -12.576 -3.657 35.812 1.00 26.64 111 GLN G N 1
ATOM 11543 C CA . GLN G 1 109 ? -12.669 -5.107 35.651 1.00 26.96 111 GLN G CA 1
ATOM 11544 C C . GLN G 1 109 ? -14.063 -5.559 36.074 1.00 27.00 111 GLN G C 1
ATOM 11545 O O . GLN G 1 109 ? -14.370 -5.624 37.268 1.00 26.98 111 GLN G O 1
ATOM 11551 N N . GLY G 1 110 ? -14.907 -5.856 35.088 1.00 27.10 112 GLY G N 1
ATOM 11552 C CA . GLY G 1 110 ? -16.307 -6.191 35.340 1.00 27.23 112 GLY G CA 1
ATOM 11553 C C . GLY G 1 110 ? -17.070 -4.965 35.802 1.00 27.33 112 GLY G C 1
ATOM 11554 O O . GLY G 1 110 ? -17.180 -3.982 35.066 1.00 27.42 112 GLY G O 1
ATOM 11555 N N . ASP G 1 111 ? -17.589 -5.022 37.026 1.00 27.34 113 ASP G N 1
ATOM 11556 C CA . ASP G 1 111 ? -18.265 -3.877 37.635 1.00 27.35 113 ASP G CA 1
ATOM 11557 C C . ASP G 1 111 ? -17.402 -3.219 38.719 1.00 27.16 113 ASP G C 1
ATOM 11558 O O . ASP G 1 111 ? -17.876 -2.368 39.475 1.00 27.19 113 ASP G O 1
ATOM 11563 N N . CYS G 1 112 ? -16.131 -3.614 38.772 1.00 26.97 114 CYS G N 1
ATOM 11564 C CA . CYS G 1 112 ? -15.207 -3.136 39.796 1.00 26.75 114 CYS G CA 1
ATOM 11565 C C . CYS G 1 112 ? -14.282 -2.040 39.270 1.00 26.56 114 CYS G C 1
ATOM 11566 O O . CYS G 1 112 ? -13.465 -2.274 38.376 1.00 26.55 114 CYS G O 1
ATOM 11569 N N . ILE G 1 113 ? -14.431 -0.843 39.831 1.00 26.33 115 ILE G N 1
ATOM 11570 C CA . ILE G 1 113 ? -13.540 0.276 39.539 1.00 26.04 115 ILE G CA 1
ATOM 11571 C C . ILE G 1 113 ? -12.338 0.175 40.473 1.00 25.85 115 ILE G C 1
ATOM 11572 O O . ILE G 1 113 ? -12.463 0.387 41.682 1.00 25.79 115 ILE G O 1
ATOM 11577 N N . ILE G 1 114 ? -11.178 -0.165 39.916 1.00 25.68 116 ILE G N 1
ATOM 11578 C CA . ILE G 1 114 ? -9.985 -0.367 40.740 1.00 25.49 116 ILE G CA 1
ATOM 11579 C C . ILE G 1 114 ? -9.063 0.855 40.710 1.00 25.33 116 ILE G C 1
ATOM 11580 O O . ILE G 1 114 ? -8.792 1.422 39.649 1.00 25.30 116 ILE G O 1
ATOM 11585 N N . CYS G 1 115 ? -8.606 1.256 41.894 1.00 25.15 117 CYS G N 1
ATOM 11586 C CA . CYS G 1 115 ? -7.830 2.480 42.067 1.00 24.96 117 CYS G CA 1
ATOM 11587 C C . CYS G 1 115 ? -6.507 2.203 42.777 1.00 24.80 117 CYS G C 1
ATOM 11588 O O . CYS G 1 115 ? -6.488 1.614 43.860 1.00 24.82 117 CYS G O 1
ATOM 11591 N N . LYS G 1 116 ? -5.407 2.626 42.158 1.00 24.58 118 LYS G N 1
ATOM 11592 C CA . LYS G 1 116 ? -4.081 2.529 42.768 1.00 24.37 118 LYS G CA 1
ATOM 11593 C C . LYS G 1 116 ? -3.572 3.938 43.052 1.00 24.09 118 LYS G C 1
ATOM 11594 O O . LYS G 1 116 ? -3.341 4.715 42.124 1.00 24.00 118 LYS G O 1
ATOM 11600 N N . VAL G 1 117 ? -3.402 4.261 44.332 1.00 23.78 119 VAL G N 1
ATOM 11601 C CA . VAL G 1 117 ? -3.031 5.616 44.753 1.00 23.50 119 VAL G CA 1
ATOM 11602 C C . VAL G 1 117 ? -1.644 5.652 45.396 1.00 23.30 119 VAL G C 1
ATOM 11603 O O . VAL G 1 117 ? -1.270 4.746 46.143 1.00 23.24 119 VAL G O 1
ATOM 11607 N N . LYS G 1 118 ? -0.892 6.709 45.096 1.00 23.06 120 LYS G N 1
ATOM 11608 C CA . LYS G 1 118 ? 0.409 6.940 45.712 1.00 22.84 120 LYS G CA 1
ATOM 11609 C C . LYS G 1 118 ? 0.495 8.391 46.183 1.00 22.52 120 LYS G C 1
ATOM 11610 O O . LYS G 1 118 ? 0.218 9.316 45.418 1.00 22.47 120 LYS G O 1
ATOM 11616 N N . VAL G 1 119 ? 0.874 8.575 47.446 1.00 22.16 121 VAL G N 1
ATOM 11617 C CA . VAL G 1 119 ? 0.868 9.890 48.095 1.00 21.84 121 VAL G CA 1
ATOM 11618 C C . VAL G 1 119 ? 2.249 10.257 48.652 1.00 21.59 121 VAL G C 1
ATOM 11619 O O . VAL G 1 119 ? 2.986 9.391 49.122 1.00 21.45 121 VAL G O 1
ATOM 11623 N N . LEU G 1 120 ? 2.597 11.541 48.579 1.00 21.30 122 LEU G N 1
ATOM 11624 C CA . LEU G 1 120 ? 3.839 12.043 49.161 1.00 21.11 122 LEU G CA 1
ATOM 11625 C C . LEU G 1 120 ? 3.635 13.460 49.696 1.00 20.89 122 LEU G C 1
ATOM 11626 O O . LEU G 1 120 ? 3.561 14.422 48.928 1.00 20.90 122 LEU G O 1
ATOM 11631 N N . GLY G 1 121 ? 3.535 13.576 51.018 1.00 20.68 123 GLY G N 1
ATOM 11632 C CA . GLY G 1 121 ? 3.338 14.867 51.674 1.00 20.44 123 GLY G CA 1
ATOM 11633 C C . GLY G 1 121 ? 4.540 15.299 52.488 1.00 20.34 123 GLY G C 1
ATOM 11634 O O . GLY G 1 121 ? 5.086 14.514 53.266 1.00 20.21 123 GLY G O 1
ATOM 11635 N N . THR G 1 122 ? 4.956 16.551 52.299 1.00 20.19 124 THR G N 1
ATOM 11636 C CA . THR G 1 122 ? 6.107 17.110 53.011 1.00 20.16 124 THR G CA 1
ATOM 11637 C C . THR G 1 122 ? 5.846 18.550 53.475 1.00 20.18 124 THR G C 1
ATOM 11638 O O . THR G 1 122 ? 4.840 19.160 53.103 1.00 20.05 124 THR G O 1
ATOM 11642 N N . ASN G 1 123 ? 6.762 19.070 54.293 1.00 20.24 125 ASN G N 1
ATOM 11643 C CA . ASN G 1 123 ? 6.773 20.476 54.736 1.00 20.33 125 ASN G CA 1
ATOM 11644 C C . ASN G 1 123 ? 5.533 20.977 55.491 1.00 20.40 125 ASN G C 1
ATOM 11645 O O . ASN G 1 123 ? 5.308 22.188 55.591 1.00 20.35 125 ASN G O 1
ATOM 11650 N N . PHE G 1 124 ? 4.739 20.052 56.024 1.00 20.47 126 PHE G N 1
ATOM 11651 C CA . PHE G 1 124 ? 3.635 20.414 56.906 1.00 20.59 126 PHE G CA 1
ATOM 11652 C C . PHE G 1 124 ? 4.205 20.926 58.229 1.00 20.65 126 PHE G C 1
ATOM 11653 O O . PHE G 1 124 ? 5.146 20.331 58.763 1.00 20.56 126 PHE G O 1
ATOM 11661 N N . PRO G 1 125 ? 3.663 22.047 58.746 1.00 20.75 127 PRO G N 1
ATOM 11662 C CA . PRO G 1 125 ? 4.130 22.573 60.030 1.00 20.85 127 PRO G CA 1
ATOM 11663 C C . PRO G 1 125 ? 3.968 21.546 61.151 1.00 20.85 127 PRO G C 1
ATOM 11664 O O . PRO G 1 125 ? 2.862 21.060 61.395 1.00 20.94 127 PRO G O 1
ATOM 11668 N N . ALA G 1 126 ? 5.078 21.218 61.810 1.00 20.98 128 ALA G N 1
ATOM 11669 C CA . ALA G 1 126 ? 5.107 20.205 62.872 1.00 21.03 128 ALA G CA 1
ATOM 11670 C C . ALA G 1 126 ? 4.100 20.476 63.990 1.00 21.12 128 ALA G C 1
ATOM 11671 O O . ALA G 1 126 ? 3.617 19.544 64.636 1.00 21.14 128 ALA G O 1
ATOM 11673 N N . ASN G 1 127 ? 3.791 21.753 64.203 1.00 21.22 129 ASN G N 1
ATOM 11674 C CA . ASN G 1 127 ? 2.854 22.171 65.243 1.00 21.31 129 ASN G CA 1
ATOM 11675 C C . ASN G 1 127 ? 1.550 22.745 64.687 1.00 21.39 129 ASN G C 1
ATOM 11676 O O . ASN G 1 127 ? 0.725 23.280 65.435 1.00 21.38 129 ASN G O 1
ATOM 11681 N N . GLY G 1 128 ? 1.370 22.620 63.374 1.00 21.45 130 GLY G N 1
ATOM 11682 C CA . GLY G 1 128 ? 0.146 23.055 62.706 1.00 21.60 130 GLY G CA 1
ATOM 11683 C C . GLY G 1 128 ? -1.003 22.084 62.924 1.00 21.74 130 GLY G C 1
ATOM 11684 O O . GLY G 1 128 ? -0.789 20.975 63.419 1.00 21.79 130 GLY G O 1
ATOM 11685 N N . PRO G 1 129 ? -2.231 22.491 62.548 1.00 21.85 131 PRO G N 1
ATOM 11686 C CA . PRO G 1 129 ? -3.446 21.696 62.774 1.00 21.88 131 PRO G CA 1
ATOM 11687 C C . PRO G 1 129 ? -3.462 20.325 62.087 1.00 21.95 131 PRO G C 1
ATOM 11688 O O . PRO G 1 129 ? -4.088 19.396 62.598 1.00 21.93 131 PRO G O 1
ATOM 11692 N N . VAL G 1 130 ? -2.787 20.202 60.946 1.00 22.02 132 VAL G N 1
ATOM 11693 C CA . VAL G 1 130 ? -2.708 18.924 60.235 1.00 22.06 132 VAL G CA 1
ATOM 11694 C C . VAL G 1 130 ? -1.884 17.903 61.029 1.00 22.13 132 VAL G C 1
ATOM 11695 O O . VAL G 1 130 ? -2.334 16.777 61.253 1.00 22.05 132 VAL G O 1
ATOM 11699 N N . MET G 1 131 ? -0.692 18.311 61.460 1.00 22.29 133 MET G N 1
ATOM 11700 C CA . MET G 1 131 ? 0.219 17.421 62.183 1.00 22.54 133 MET G CA 1
ATOM 11701 C C . MET G 1 131 ? -0.172 17.214 63.646 1.00 22.75 133 MET G C 1
ATOM 11702 O O . MET G 1 131 ? 0.288 16.265 64.287 1.00 22.76 133 MET G O 1
ATOM 11707 N N . GLN G 1 132 ? -1.013 18.103 64.168 1.00 23.05 134 GLN G N 1
ATOM 11708 C CA . GLN G 1 132 ? -1.510 17.988 65.541 1.00 23.36 134 GLN G CA 1
ATOM 11709 C C . GLN G 1 132 ? -2.933 17.426 65.588 1.00 23.51 134 GLN G C 1
ATOM 11710 O O . GLN G 1 132 ? -3.539 17.338 66.660 1.00 23.47 134 GLN G O 1
ATOM 11716 N N . LYS G 1 133 ? -3.445 17.043 64.416 1.00 23.70 135 LYS G N 1
ATOM 11717 C CA . LYS G 1 133 ? -4.768 16.418 64.256 1.00 23.93 135 LYS G CA 1
ATOM 11718 C C . LYS G 1 133 ? -5.924 17.236 64.843 1.00 24.03 135 LYS G C 1
ATOM 11719 O O . LYS G 1 133 ? -6.725 16.726 65.631 1.00 24.09 135 LYS G O 1
ATOM 11725 N N . LYS G 1 134 ? -6.007 18.504 64.446 1.00 24.15 136 LYS G N 1
ATOM 11726 C CA . LYS G 1 134 ? -7.066 19.393 64.927 1.00 24.27 136 LYS G CA 1
ATOM 11727 C C . LYS G 1 134 ? -7.949 19.895 63.778 1.00 24.24 136 LYS G C 1
ATOM 11728 O O . LYS G 1 134 ? -8.329 21.070 63.730 1.00 24.28 136 LYS G O 1
ATOM 11734 N N . THR G 1 135 ? -8.271 18.983 62.861 1.00 24.22 137 THR G N 1
ATOM 11735 C CA . THR G 1 135 ? -9.141 19.275 61.720 1.00 24.17 137 THR G CA 1
ATOM 11736 C C . THR G 1 135 ? -10.473 18.532 61.854 1.00 24.16 137 THR G C 1
ATOM 11737 O O . THR G 1 135 ? -10.535 17.460 62.462 1.00 24.14 137 THR G O 1
ATOM 11741 N N . CYS G 1 136 ? -11.528 19.103 61.276 1.00 24.08 138 CYS G N 1
ATOM 11742 C CA . CYS G 1 136 ? -12.890 18.600 61.469 1.00 24.06 138 CYS G CA 1
ATOM 11743 C C . CYS G 1 136 ? -13.632 18.326 60.158 1.00 23.81 138 CYS G C 1
ATOM 11744 O O . CYS G 1 136 ? -14.838 18.577 60.050 1.00 23.84 138 CYS G O 1
ATOM 11747 N N . GLY G 1 137 ? -12.913 17.799 59.171 1.00 23.49 139 GLY G N 1
ATOM 11748 C CA . GLY G 1 137 ? -13.495 17.505 57.865 1.00 23.11 139 GLY G CA 1
ATOM 11749 C C . GLY G 1 137 ? -13.484 18.702 56.934 1.00 22.81 139 GLY G C 1
ATOM 11750 O O . GLY G 1 137 ? -13.291 19.842 57.366 1.00 22.85 139 GLY G O 1
ATOM 11751 N N . TRP G 1 138 ? -13.694 18.438 55.649 1.00 22.48 140 TRP G N 1
ATOM 11752 C CA . TRP G 1 138 ? -13.685 19.484 54.633 1.00 22.13 140 TRP G CA 1
ATOM 11753 C C . TRP G 1 138 ? -15.061 20.110 54.453 1.00 22.00 140 TRP G C 1
ATOM 11754 O O . TRP G 1 138 ? -16.088 19.454 54.650 1.00 21.90 140 TRP G O 1
ATOM 11765 N N . GLU G 1 139 ? -15.066 21.388 54.084 1.00 21.92 141 GLU G N 1
ATOM 11766 C CA . GLU G 1 139 ? -16.277 22.073 53.650 1.00 21.77 141 GLU G CA 1
ATOM 11767 C C . GLU G 1 139 ? -16.655 21.562 52.259 1.00 21.70 141 GLU G C 1
ATOM 11768 O O . GLU G 1 139 ? -15.825 20.946 51.583 1.00 21.80 141 GLU G O 1
ATOM 11774 N N . PRO G 1 140 ? -17.911 21.791 51.827 1.00 21.54 142 PRO G N 1
ATOM 11775 C CA . PRO G 1 140 ? -18.204 21.581 50.409 1.00 21.47 142 PRO G CA 1
ATOM 11776 C C . PRO G 1 140 ? -17.402 22.563 49.554 1.00 21.37 142 PRO G C 1
ATOM 11777 O O . PRO G 1 140 ? -16.945 23.589 50.062 1.00 21.35 142 PRO G O 1
ATOM 11781 N N . SER G 1 141 ? -17.222 22.245 48.276 1.00 21.37 143 SER G N 1
ATOM 11782 C CA . SER G 1 141 ? -16.440 23.102 47.388 1.00 21.37 143 SER G CA 1
ATOM 11783 C C . SER G 1 141 ? -16.934 23.056 45.947 1.00 21.29 143 SER G C 1
ATOM 11784 O O . SER G 1 141 ? -17.800 22.247 45.598 1.00 21.20 143 SER G O 1
ATOM 11787 N N . THR G 1 142 ? -16.380 23.939 45.121 1.00 21.25 144 THR G N 1
ATOM 11788 C CA . THR G 1 142 ? -16.625 23.914 43.687 1.00 21.30 144 THR G CA 1
ATOM 11789 C C . THR G 1 142 ? -15.306 23.869 42.922 1.00 21.42 144 THR G C 1
ATOM 11790 O O . THR G 1 142 ? -14.429 24.715 43.116 1.00 21.34 144 THR G O 1
ATOM 11794 N N . GLU G 1 143 ? -15.184 22.869 42.056 1.00 21.57 145 GLU G N 1
ATOM 11795 C CA . GLU G 1 143 ? -13.992 22.673 41.245 1.00 21.88 145 GLU G CA 1
ATOM 11796 C C . GLU G 1 143 ? -14.245 23.163 39.824 1.00 21.87 145 GLU G C 1
ATOM 11797 O O . GLU G 1 143 ? -15.353 23.024 39.302 1.00 21.92 145 GLU G O 1
ATOM 11803 N N . THR G 1 144 ? -13.219 23.748 39.212 1.00 21.90 146 THR G N 1
ATOM 11804 C CA . THR G 1 144 ? -13.306 24.222 37.832 1.00 21.94 146 THR G CA 1
ATOM 11805 C C . THR G 1 144 ? -12.687 23.197 36.886 1.00 22.01 146 THR G C 1
ATOM 11806 O O . THR G 1 144 ? -11.498 22.888 36.984 1.00 22.07 146 THR G O 1
ATOM 11810 N N . VAL G 1 145 ? -13.508 22.672 35.980 1.00 22.09 147 VAL G N 1
ATOM 11811 C CA . VAL G 1 145 ? -13.062 21.689 34.994 1.00 22.18 147 VAL G CA 1
ATOM 11812 C C . VAL G 1 145 ? -12.621 22.410 33.721 1.00 22.28 147 VAL G C 1
ATOM 11813 O O . VAL G 1 145 ? -13.429 23.055 33.051 1.00 22.25 147 VAL G O 1
ATOM 11817 N N . ILE G 1 146 ? -11.332 22.302 33.404 1.00 22.35 148 ILE G N 1
ATOM 11818 C CA . ILE G 1 146 ? -10.761 22.968 32.235 1.00 22.50 148 ILE G CA 1
ATOM 11819 C C . ILE G 1 146 ? -10.201 21.937 31.255 1.00 22.67 148 ILE G C 1
ATOM 11820 O O . ILE G 1 146 ? -9.350 21.126 31.629 1.00 22.70 148 ILE G O 1
ATOM 11825 N N . PRO G 1 147 ? -10.690 21.953 30.000 1.00 22.78 149 PRO G N 1
ATOM 11826 C CA . PRO G 1 147 ? -10.089 21.115 28.962 1.00 22.88 149 PRO G CA 1
ATOM 11827 C C . PRO G 1 147 ? -8.688 21.618 28.610 1.00 23.03 149 PRO G C 1
ATOM 11828 O O . PRO G 1 147 ? -8.505 22.815 28.375 1.00 23.06 149 PRO G O 1
ATOM 11832 N N . ARG G 1 148 ? -7.709 20.716 28.600 1.00 23.16 150 ARG G N 1
ATOM 11833 C CA . ARG G 1 148 ? -6.326 21.086 28.284 1.00 23.37 150 ARG G CA 1
ATOM 11834 C C . ARG G 1 148 ? -5.539 19.944 27.640 1.00 23.38 150 ARG G C 1
ATOM 11835 O O . ARG G 1 148 ? -5.325 18.897 28.261 1.00 23.37 150 ARG G O 1
ATOM 11843 N N . ASP G 1 149 ? -5.105 20.187 26.399 1.00 23.41 151 ASP G N 1
ATOM 11844 C CA . ASP G 1 149 ? -4.372 19.222 25.553 1.00 23.46 151 ASP G CA 1
ATOM 11845 C C . ASP G 1 149 ? -4.727 17.743 25.734 1.00 23.25 151 ASP G C 1
ATOM 11846 O O . ASP G 1 149 ? -3.968 16.969 26.326 1.00 23.32 151 ASP G O 1
ATOM 11851 N N . GLY G 1 150 ? -5.891 17.365 25.210 1.00 23.04 152 GLY G N 1
ATOM 11852 C CA . GLY G 1 150 ? -6.341 15.975 25.203 1.00 22.73 152 GLY G CA 1
ATOM 11853 C C . GLY G 1 150 ? -6.847 15.453 26.534 1.00 22.55 152 GLY G C 1
ATOM 11854 O O . GLY G 1 150 ? -7.371 14.339 26.609 1.00 22.58 152 GLY G O 1
ATOM 11855 N N . GLY G 1 151 ? -6.689 16.254 27.585 1.00 22.31 153 GLY G N 1
ATOM 11856 C CA . GLY G 1 151 ? -7.103 15.862 28.926 1.00 22.06 153 GLY G CA 1
ATOM 11857 C C . GLY G 1 151 ? -7.805 16.972 29.679 1.00 21.97 153 GLY G C 1
ATOM 11858 O O . GLY G 1 151 ? -8.411 17.862 29.076 1.00 21.80 153 GLY G O 1
ATOM 11859 N N . LEU G 1 152 ? -7.713 16.915 31.004 1.00 21.88 154 LEU G N 1
ATOM 11860 C CA . LEU G 1 152 ? -8.400 17.854 31.881 1.00 21.89 154 LEU G CA 1
ATOM 11861 C C . LEU G 1 152 ? -7.462 18.469 32.912 1.00 21.74 154 LEU G C 1
ATOM 11862 O O . LEU G 1 152 ? -6.512 17.827 33.367 1.00 21.75 154 LEU G O 1
ATOM 11867 N N . LEU G 1 153 ? -7.741 19.720 33.266 1.00 21.61 155 LEU G N 1
ATOM 11868 C CA . LEU G 1 153 ? -7.095 20.391 34.385 1.00 21.59 155 LEU G CA 1
ATOM 11869 C C . LEU G 1 153 ? -8.191 20.861 35.331 1.00 21.44 155 LEU G C 1
ATOM 11870 O O . LEU G 1 153 ? -9.025 21.689 34.961 1.00 21.36 155 LEU G O 1
ATOM 11875 N N . LEU G 1 154 ? -8.195 20.324 36.546 1.00 21.34 156 LEU G N 1
ATOM 11876 C CA . LEU G 1 154 ? -9.166 20.742 37.550 1.00 21.24 156 LEU G CA 1
ATOM 11877 C C . LEU G 1 154 ? -8.511 21.577 38.645 1.00 21.26 156 LEU G C 1
ATOM 11878 O O . LEU G 1 154 ? -7.486 21.190 39.210 1.00 21.31 156 LEU G O 1
ATOM 11883 N N . ARG G 1 155 ? -9.107 22.735 38.918 1.00 21.24 157 ARG G N 1
ATOM 11884 C CA . ARG G 1 155 ? -8.595 23.665 39.920 1.00 21.27 157 ARG G CA 1
ATOM 11885 C C . ARG G 1 155 ? -9.632 23.951 41.001 1.00 21.20 157 ARG G C 1
ATOM 11886 O O . ARG G 1 155 ? -10.816 24.138 40.709 1.00 21.15 157 ARG G O 1
ATOM 11894 N N . ASP G 1 156 ? -9.172 23.983 42.248 1.00 21.17 158 ASP G N 1
ATOM 11895 C CA . ASP G 1 156 ? -10.050 24.158 43.399 1.00 21.13 158 ASP G CA 1
ATOM 11896 C C . ASP G 1 156 ? -9.317 24.880 44.524 1.00 21.16 158 ASP G C 1
ATOM 11897 O O . ASP G 1 156 ? -8.085 24.859 44.595 1.00 20.89 158 ASP G O 1
ATOM 11902 N N . THR G 1 157 ? -10.087 25.528 45.393 1.00 21.28 159 THR G N 1
ATOM 11903 C CA . THR G 1 157 ? -9.559 26.080 46.636 1.00 21.51 159 THR G CA 1
ATOM 11904 C C . THR G 1 157 ? -10.400 25.615 47.837 1.00 21.75 159 THR G C 1
ATOM 11905 O O . THR G 1 157 ? -11.134 26.408 48.435 1.00 21.78 159 THR G O 1
ATOM 11909 N N . PRO G 1 158 ? -10.294 24.316 48.193 1.00 21.94 160 PRO G N 1
ATOM 11910 C CA . PRO G 1 158 ? -11.109 23.777 49.282 1.00 22.08 160 PRO G CA 1
ATOM 11911 C C . PRO G 1 158 ? -10.708 24.321 50.653 1.00 22.26 160 PRO G C 1
ATOM 11912 O O . PRO G 1 158 ? -9.548 24.685 50.863 1.00 22.17 160 PRO G O 1
ATOM 11916 N N . ALA G 1 159 ? -11.675 24.377 51.565 1.00 22.46 161 ALA G N 1
ATOM 11917 C CA . ALA G 1 159 ? -11.444 24.878 52.915 1.00 22.75 161 ALA G CA 1
ATOM 11918 C C . ALA G 1 159 ? -11.649 23.776 53.949 1.00 22.93 161 ALA G C 1
ATOM 11919 O O . ALA G 1 159 ? -12.708 23.147 54.001 1.00 22.99 161 ALA G O 1
ATOM 11921 N N . LEU G 1 160 ? -10.623 23.549 54.763 1.00 23.22 162 LEU G N 1
ATOM 11922 C CA . LEU G 1 160 ? -10.650 22.516 55.793 1.00 23.56 162 LEU G CA 1
ATOM 11923 C C . LEU G 1 160 ? -11.038 23.118 57.141 1.00 23.74 162 LEU G C 1
ATOM 11924 O O . LEU G 1 160 ? -10.387 24.048 57.622 1.00 23.74 162 LEU G O 1
ATOM 11929 N N . MET G 1 161 ? -12.104 22.585 57.736 1.00 23.98 163 MET G N 1
ATOM 11930 C CA . MET G 1 161 ? -12.602 23.056 59.029 1.00 24.32 163 MET G CA 1
ATOM 11931 C C . MET G 1 161 ? -11.651 22.683 60.160 1.00 24.47 163 MET G C 1
ATOM 11932 O O . MET G 1 161 ? -11.150 21.557 60.212 1.00 24.40 163 MET G O 1
ATOM 11937 N N . LEU G 1 162 ? -11.411 23.636 61.058 1.00 24.62 164 LEU G N 1
ATOM 11938 C CA . LEU G 1 162 ? -10.489 23.440 62.177 1.00 24.92 164 LEU G CA 1
ATOM 11939 C C . LEU G 1 162 ? -11.219 23.310 63.513 1.00 25.15 164 LEU G C 1
ATOM 11940 O O . LEU G 1 162 ? -12.377 23.720 63.644 1.00 25.19 164 LEU G O 1
ATOM 11945 N N . ALA G 1 163 ? -10.525 22.742 64.498 1.00 25.40 165 ALA G N 1
ATOM 11946 C CA . ALA G 1 163 ? -11.078 22.525 65.836 1.00 25.65 165 ALA G CA 1
ATOM 11947 C C . ALA G 1 163 ? -11.350 23.827 66.588 1.00 25.85 165 ALA G C 1
ATOM 11948 O O . ALA G 1 163 ? -12.277 23.895 67.398 1.00 25.96 165 ALA G O 1
ATOM 11950 N N . ASP G 1 164 ? -10.547 24.854 66.311 1.00 26.04 166 ASP G N 1
ATOM 11951 C CA . ASP G 1 164 ? -10.697 26.159 66.962 1.00 26.17 166 ASP G CA 1
ATOM 11952 C C . ASP G 1 164 ? -11.879 26.976 66.424 1.00 26.11 166 ASP G C 1
ATOM 11953 O O . ASP G 1 164 ? -12.210 28.033 66.968 1.00 26.17 166 ASP G O 1
ATOM 11958 N N . GLY G 1 165 ? -12.503 26.482 65.357 1.00 25.94 167 GLY G N 1
ATOM 11959 C CA . GLY G 1 165 ? -13.651 27.146 64.747 1.00 25.73 167 GLY G CA 1
ATOM 11960 C C . GLY G 1 165 ? -13.310 27.916 63.485 1.00 25.56 167 GLY G C 1
ATOM 11961 O O . GLY G 1 165 ? -14.182 28.544 62.881 1.00 25.62 167 GLY G O 1
ATOM 11962 N N . GLY G 1 166 ? -12.039 27.867 63.088 1.00 25.34 168 GLY G N 1
ATOM 11963 C CA . GLY G 1 166 ? -11.570 28.547 61.883 1.00 25.09 168 GLY G CA 1
ATOM 11964 C C . GLY G 1 166 ? -11.438 27.620 60.689 1.00 24.92 168 GLY G C 1
ATOM 11965 O O . GLY G 1 166 ? -12.015 26.529 60.669 1.00 24.85 168 GLY G O 1
ATOM 11966 N N . HIS G 1 167 ? -10.675 28.062 59.691 1.00 24.71 169 HIS G N 1
ATOM 11967 C CA . HIS G 1 167 ? -10.441 27.279 58.480 1.00 24.51 169 HIS G CA 1
ATOM 11968 C C . HIS G 1 167 ? -8.973 27.254 58.074 1.00 24.42 169 HIS G C 1
ATOM 11969 O O . HIS G 1 167 ? -8.228 28.206 58.322 1.00 24.38 169 HIS G O 1
ATOM 11976 N N . LEU G 1 168 ? -8.572 26.150 57.449 1.00 24.28 170 LEU G N 1
ATOM 11977 C CA . LEU G 1 168 ? -7.277 26.042 56.798 1.00 24.21 170 LEU G CA 1
ATOM 11978 C C . LEU G 1 168 ? -7.518 25.729 55.328 1.00 24.17 170 LEU G C 1
ATOM 11979 O O . LEU G 1 168 ? -8.026 24.661 54.982 1.00 24.17 170 LEU G O 1
ATOM 11984 N N . SER G 1 169 ? -7.168 26.676 54.466 1.00 24.15 171 SER G N 1
ATOM 11985 C CA . SER G 1 169 ? -7.417 26.532 53.039 1.00 24.21 171 SER G CA 1
ATOM 11986 C C . SER G 1 169 ? -6.197 25.995 52.290 1.00 24.09 171 SER G C 1
ATOM 11987 O O . SER G 1 169 ? -5.056 26.188 52.714 1.00 24.01 171 SER G O 1
ATOM 11990 N N . CYS G 1 170 ? -6.455 25.303 51.185 1.00 24.03 172 CYS G N 1
ATOM 11991 C CA . CYS G 1 170 ? -5.395 24.836 50.303 1.00 23.97 172 CYS G CA 1
ATOM 11992 C C . CYS G 1 170 ? -5.802 25.038 48.847 1.00 23.83 172 CYS G C 1
ATOM 11993 O O . CYS G 1 170 ? -6.987 25.180 48.546 1.00 23.77 172 CYS G O 1
ATOM 11996 N N . PHE G 1 171 ? -4.815 25.088 47.958 1.00 23.67 173 PHE G N 1
ATOM 11997 C CA . PHE G 1 171 ? -5.069 25.136 46.522 1.00 23.61 173 PHE G CA 1
ATOM 11998 C C . PHE G 1 171 ? -4.854 23.749 45.927 1.00 23.57 173 PHE G C 1
ATOM 11999 O O . PHE G 1 171 ? -3.861 23.086 46.229 1.00 23.49 173 PHE G O 1
ATOM 12007 N N . MET G 1 172 ? -5.792 23.312 45.090 1.00 23.65 174 MET G N 1
ATOM 12008 C CA . MET G 1 172 ? -5.701 22.001 44.447 1.00 23.77 174 MET G CA 1
ATOM 12009 C C . MET G 1 172 ? -5.555 22.125 42.937 1.00 23.78 174 MET G C 1
ATOM 12010 O O . MET G 1 172 ? -6.372 22.774 42.281 1.00 23.72 174 MET G O 1
ATOM 12015 N N . GLU G 1 173 ? -4.512 21.500 42.396 1.00 23.81 175 GLU G N 1
ATOM 12016 C CA . GLU G 1 173 ? -4.311 21.422 40.952 1.00 23.97 175 GLU G CA 1
ATOM 12017 C C . GLU G 1 173 ? -4.167 19.962 40.542 1.00 23.85 175 GLU G C 1
ATOM 12018 O O . GLU G 1 173 ? -3.180 19.309 40.886 1.00 23.80 175 GLU G O 1
ATOM 12024 N N . THR G 1 174 ? -5.159 19.456 39.814 1.00 23.79 176 THR G N 1
ATOM 12025 C CA . THR G 1 174 ? -5.161 18.057 39.389 1.00 23.81 176 THR G CA 1
ATOM 12026 C C . THR G 1 174 ? -5.306 17.878 37.874 1.00 23.69 176 THR G C 1
ATOM 12027 O O . THR G 1 174 ? -6.144 18.518 37.233 1.00 23.62 176 THR G O 1
ATOM 12031 N N . THR G 1 175 ? -4.470 17.002 37.320 1.00 23.53 177 THR G N 1
ATOM 12032 C CA . THR G 1 175 ? -4.467 16.707 35.888 1.00 23.43 177 THR G CA 1
ATOM 12033 C C . THR G 1 175 ? -5.077 15.334 35.623 1.00 23.42 177 THR G C 1
ATOM 12034 O O . THR G 1 175 ? -4.930 14.423 36.434 1.00 23.39 177 THR G O 1
ATOM 12038 N N . TYR G 1 176 ? -5.757 15.197 34.486 1.00 23.43 178 TYR G N 1
ATOM 12039 C CA . TYR G 1 176 ? -6.387 13.935 34.092 1.00 23.38 178 TYR G CA 1
ATOM 12040 C C . TYR G 1 176 ? -5.945 13.516 32.687 1.00 23.33 178 TYR G C 1
ATOM 12041 O O . TYR G 1 176 ? -6.002 14.316 31.752 1.00 23.28 178 TYR G O 1
ATOM 12050 N N . LYS G 1 177 ? -5.501 12.263 32.551 1.00 23.28 179 LYS G N 1
ATOM 12051 C CA . LYS G 1 177 ? -5.108 11.710 31.253 1.00 23.34 179 LYS G CA 1
ATOM 12052 C C . LYS G 1 177 ? -5.806 10.382 30.992 1.00 23.70 179 LYS G C 1
ATOM 12053 O O . LYS G 1 177 ? -5.740 9.452 31.803 1.00 23.67 179 LYS G O 1
ATOM 12059 N N . SER G 1 178 ? -6.471 10.315 29.843 1.00 24.40 180 SER G N 1
ATOM 12060 C CA . SER G 1 178 ? -7.196 9.131 29.422 1.00 25.13 180 SER G CA 1
ATOM 12061 C C . SER G 1 178 ? -6.297 8.234 28.574 1.00 25.52 180 SER G C 1
ATOM 12062 O O . SER G 1 178 ? -5.426 8.722 27.854 1.00 25.54 180 SER G O 1
ATOM 12065 N N . LYS G 1 179 ? -6.508 6.922 28.670 1.00 26.03 181 LYS G N 1
ATOM 12066 C CA . LYS G 1 179 ? -5.790 5.963 27.829 1.00 26.54 181 LYS G CA 1
ATOM 12067 C C . LYS G 1 179 ? -6.268 6.056 26.382 1.00 26.74 181 LYS G C 1
ATOM 12068 O O . LYS G 1 179 ? -5.462 6.218 25.463 1.00 26.77 181 LYS G O 1
ATOM 12074 N N . LYS G 1 180 ? -7.583 5.956 26.195 1.00 27.00 182 LYS G N 1
ATOM 12075 C CA . LYS G 1 180 ? -8.204 6.101 24.881 1.00 27.29 182 LYS G CA 1
ATOM 12076 C C . LYS G 1 180 ? -8.523 7.568 24.621 1.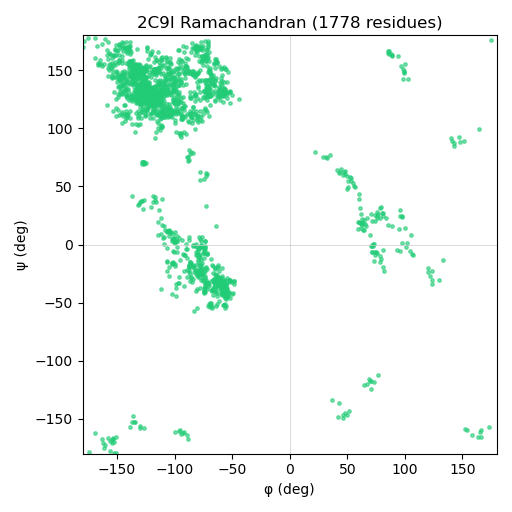00 27.45 182 LYS G C 1
ATOM 12077 O O . LYS G 1 180 ? -8.611 8.365 25.559 1.00 27.45 182 LYS G O 1
ATOM 12083 N N . GLU G 1 181 ? -8.694 7.927 23.351 1.00 27.63 183 GLU G N 1
ATOM 12084 C CA . GLU G 1 181 ? -9.110 9.285 23.004 1.00 27.79 183 GLU G CA 1
ATOM 12085 C C . GLU G 1 181 ? -10.591 9.485 23.317 1.00 27.77 183 GLU G C 1
ATOM 12086 O O . GLU G 1 181 ? -11.434 8.650 22.975 1.00 27.76 183 GLU G O 1
ATOM 12092 N N . VAL G 1 182 ? -10.886 10.597 23.983 1.00 27.70 184 VAL G N 1
ATOM 12093 C CA . VAL G 1 182 ? -12.213 10.869 24.528 1.00 27.63 184 VAL G CA 1
ATOM 12094 C C . VAL G 1 182 ? -12.689 12.255 24.092 1.00 27.56 184 VAL G C 1
ATOM 12095 O O . VAL G 1 182 ? -11.881 13.170 23.927 1.00 27.58 184 VAL G O 1
ATOM 12099 N N . LYS G 1 183 ? -13.999 12.393 23.890 1.00 27.38 185 LYS G N 1
ATOM 12100 C CA . LYS G 1 183 ? -14.601 13.675 23.529 1.00 27.23 185 LYS G CA 1
ATOM 12101 C C . LYS G 1 183 ? -14.588 14.629 24.727 1.00 27.02 185 LYS G C 1
ATOM 12102 O O . LYS G 1 183 ? -15.251 14.389 25.740 1.00 26.97 185 LYS G O 1
ATOM 12108 N N . LEU G 1 184 ? -13.813 15.703 24.593 1.00 26.72 186 LEU G N 1
ATOM 12109 C CA . LEU G 1 184 ? -13.600 16.676 25.664 1.00 26.41 186 LEU G CA 1
ATOM 12110 C C . LEU G 1 184 ? -14.790 17.616 25.862 1.00 26.13 186 LEU G C 1
ATOM 12111 O O . LEU G 1 184 ? -15.419 18.033 24.887 1.00 26.13 186 LEU G O 1
ATOM 12116 N N . PRO G 1 185 ? -15.108 17.946 27.130 1.00 25.86 187 PRO G N 1
ATOM 12117 C CA . PRO G 1 185 ? -16.135 18.948 27.406 1.00 25.57 187 PRO G CA 1
ATOM 12118 C C . PRO G 1 185 ? -15.592 20.375 27.308 1.00 25.34 187 PRO G C 1
ATOM 12119 O O . PRO G 1 185 ? -14.373 20.577 27.316 1.00 25.24 187 PRO G O 1
ATOM 12123 N N . GLU G 1 186 ? -16.494 21.349 27.200 1.00 24.95 188 GLU G N 1
ATOM 12124 C CA . GLU G 1 186 ? -16.139 22.754 27.396 1.00 24.74 188 GLU G CA 1
ATOM 12125 C C . GLU G 1 186 ? -15.990 23.009 28.893 1.00 24.30 188 GLU G C 1
ATOM 12126 O O . GLU G 1 186 ? -16.383 22.170 29.704 1.00 24.26 188 GLU G O 1
ATOM 12132 N N . LEU G 1 187 ? -15.428 24.161 29.256 1.00 23.86 189 LEU G N 1
ATOM 12133 C CA . LEU G 1 187 ? -15.222 24.512 30.663 1.00 23.46 189 LEU G CA 1
ATOM 12134 C C . LEU G 1 187 ? -16.532 24.488 31.446 1.00 23.20 189 LEU G C 1
ATOM 12135 O O . LEU G 1 187 ? -17.549 25.016 30.992 1.00 23.11 189 LEU G O 1
ATOM 12140 N N . HIS G 1 188 ? -16.492 23.859 32.619 1.00 22.89 190 HIS G N 1
ATOM 12141 C CA . HIS G 1 188 ? -17.639 23.804 33.525 1.00 22.69 190 HIS G CA 1
ATOM 12142 C C . HIS G 1 188 ? -17.187 23.531 34.960 1.00 22.60 190 HIS G C 1
ATOM 12143 O O . HIS G 1 188 ? -15.997 23.628 35.273 1.00 22.51 190 HIS G O 1
ATOM 12150 N N . PHE G 1 189 ? -18.139 23.183 35.823 1.00 22.56 191 PHE G N 1
ATOM 12151 C CA . PHE G 1 189 ? -17.880 23.095 37.257 1.00 22.46 191 PHE G CA 1
ATOM 12152 C C . PHE G 1 189 ? -18.329 21.786 37.890 1.00 22.45 191 PHE G C 1
ATOM 12153 O O . PHE G 1 189 ? -19.273 21.147 37.428 1.00 22.44 191 PHE G O 1
ATOM 12161 N N . HIS G 1 190 ? -17.618 21.398 38.945 1.00 22.43 192 HIS G N 1
ATOM 12162 C CA . HIS G 1 190 ? -17.992 20.289 39.811 1.00 22.48 192 HIS G CA 1
ATOM 12163 C C . HIS G 1 190 ? -18.374 20.868 41.169 1.00 22.48 192 HIS G C 1
ATOM 12164 O O . HIS G 1 190 ? -17.596 21.609 41.767 1.00 22.51 192 HIS G O 1
ATOM 12171 N N . HIS G 1 191 ? -19.573 20.540 41.647 1.00 22.48 193 HIS G N 1
ATOM 12172 C CA . HIS G 1 191 ? -20.002 20.929 42.991 1.00 22.52 193 HIS G CA 1
ATOM 12173 C C . HIS G 1 191 ? -19.963 19.704 43.905 1.00 22.59 193 HIS G C 1
ATOM 12174 O O . HIS G 1 191 ? -20.760 18.774 43.750 1.00 22.53 193 HIS G O 1
ATOM 12181 N N . LEU G 1 192 ? -19.030 19.717 44.854 1.00 22.76 194 LEU G N 1
ATOM 12182 C CA . LEU G 1 192 ? -18.709 18.532 45.652 1.00 22.97 194 LEU G CA 1
ATOM 12183 C C . LEU G 1 192 ? -19.052 18.699 47.129 1.00 23.18 194 LEU G C 1
ATOM 12184 O O . LEU G 1 192 ? -19.046 19.812 47.658 1.00 23.04 194 LEU G O 1
ATOM 12189 N N . ARG G 1 193 ? -19.352 17.578 47.782 1.00 23.48 195 ARG G N 1
ATOM 12190 C CA . ARG G 1 193 ? -19.414 17.514 49.240 1.00 23.88 195 ARG G CA 1
ATOM 12191 C C . ARG G 1 193 ? -18.933 16.146 49.712 1.00 24.23 195 ARG G C 1
ATOM 12192 O O . ARG G 1 193 ? -19.570 15.124 49.448 1.00 24.16 195 ARG G O 1
ATOM 12200 N N . MET G 1 194 ? -17.803 16.149 50.411 1.00 24.75 196 MET G N 1
ATOM 12201 C CA . MET G 1 194 ? -17.122 14.929 50.826 1.00 25.28 196 MET G CA 1
ATOM 12202 C C . MET G 1 194 ? -17.028 14.894 52.351 1.00 25.70 196 MET G C 1
ATOM 12203 O O . MET G 1 194 ? -16.442 15.790 52.966 1.00 25.70 196 MET G O 1
ATOM 12208 N N . GLU G 1 195 ? -17.613 13.856 52.950 1.00 26.29 197 GLU G N 1
ATOM 12209 C CA . GLU G 1 195 ? -17.796 13.790 54.403 1.00 26.91 197 GLU G CA 1
ATOM 12210 C C . GLU G 1 195 ? -17.393 12.447 55.012 1.00 27.39 197 GLU G C 1
ATOM 12211 O O . GLU G 1 195 ? -17.585 11.395 54.401 1.00 27.42 197 GLU G O 1
ATOM 12217 N N . LYS G 1 196 ? -16.839 12.503 56.222 1.00 28.06 198 LYS G N 1
ATOM 12218 C CA . LYS G 1 196 ? -16.586 11.309 57.028 1.00 28.78 198 LYS G CA 1
ATOM 12219 C C . LYS G 1 196 ? -17.850 10.995 57.818 1.00 29.36 198 LYS G C 1
ATOM 12220 O O . LYS G 1 196 ? -18.375 11.859 58.526 1.00 29.39 198 LYS G O 1
ATOM 12226 N N . LEU G 1 197 ? -18.339 9.763 57.693 1.00 30.14 199 LEU G N 1
ATOM 12227 C CA . LEU G 1 197 ? -19.591 9.364 58.339 1.00 30.92 199 LEU G CA 1
ATOM 12228 C C . LEU G 1 197 ? -19.364 8.601 59.641 1.00 31.48 199 LEU G C 1
ATOM 12229 O O . LEU G 1 197 ? -20.036 8.859 60.642 1.00 31.60 199 LEU G O 1
ATOM 12234 N N . ASN G 1 198 ? -18.420 7.663 59.620 1.00 32.17 200 ASN G N 1
ATOM 12235 C CA . ASN G 1 198 ? -18.102 6.848 60.791 1.00 32.88 200 ASN G CA 1
ATOM 12236 C C . ASN G 1 198 ? -16.610 6.576 60.931 1.00 33.27 200 ASN G C 1
ATOM 12237 O O . ASN G 1 198 ? -15.936 6.231 59.957 1.00 33.37 200 ASN G O 1
ATOM 12242 N N . ILE G 1 199 ? -16.103 6.748 62.150 1.00 33.78 201 ILE G N 1
ATOM 12243 C CA . ILE G 1 199 ? -14.701 6.483 62.466 1.00 34.27 201 ILE G CA 1
ATOM 12244 C C . ILE G 1 199 ? -14.608 5.603 63.714 1.00 34.60 201 ILE G C 1
ATOM 12245 O O . ILE G 1 199 ? -15.285 5.856 64.714 1.00 34.67 201 ILE G O 1
ATOM 12250 N N . SER G 1 200 ? -13.771 4.569 63.644 1.00 35.03 202 SER G N 1
ATOM 12251 C CA . SER G 1 200 ? -13.522 3.683 64.783 1.00 35.41 202 SER G CA 1
ATOM 12252 C C . SER G 1 200 ? -12.688 4.380 65.863 1.00 35.65 202 SER G C 1
ATOM 12253 O O . SER G 1 200 ? -12.071 5.418 65.607 1.00 35.71 202 SER G O 1
ATOM 12256 N N . ASP G 1 201 ? -12.682 3.809 67.067 1.00 35.94 203 ASP G N 1
ATOM 12257 C CA . ASP G 1 201 ? -11.924 4.365 68.193 1.00 36.21 203 ASP G CA 1
ATOM 12258 C C . ASP G 1 201 ? -10.408 4.270 68.018 1.00 36.29 203 ASP G C 1
ATOM 12259 O O . ASP G 1 201 ? -9.672 5.127 68.512 1.00 36.30 203 ASP G O 1
ATOM 12264 N N . ASP G 1 202 ? -9.949 3.235 67.316 1.00 36.41 204 ASP G N 1
ATOM 12265 C CA . ASP G 1 202 ? -8.516 3.035 67.081 1.00 36.47 204 ASP G CA 1
ATOM 12266 C C . ASP G 1 202 ? -7.980 3.833 65.883 1.00 36.41 204 ASP G C 1
ATOM 12267 O O . ASP G 1 202 ? -6.780 3.794 65.593 1.00 36.44 204 ASP G O 1
ATOM 12272 N N . TRP G 1 203 ? -8.877 4.560 65.210 1.00 36.27 205 TRP G N 1
ATOM 12273 C CA . TRP G 1 203 ? -8.563 5.344 64.003 1.00 36.13 205 TRP G CA 1
ATOM 12274 C C . TRP G 1 203 ? -8.050 4.498 62.830 1.00 35.88 205 TRP G C 1
ATOM 12275 O O . TRP G 1 203 ? -7.244 4.967 62.023 1.00 35.92 205 TRP G O 1
ATOM 12286 N N . LYS G 1 204 ? -8.528 3.259 62.740 1.00 35.51 206 LYS G N 1
ATOM 12287 C CA . LYS G 1 204 ? -8.127 2.345 61.670 1.00 35.12 206 LYS G CA 1
ATOM 12288 C C . LYS G 1 204 ? -9.142 2.290 60.531 1.00 34.74 206 LYS G C 1
ATOM 12289 O O . LYS G 1 204 ? -8.762 2.184 59.364 1.00 34.71 206 LYS G O 1
ATOM 12295 N N . THR G 1 205 ? -10.427 2.362 60.875 1.00 34.21 207 THR G N 1
ATOM 12296 C CA . THR G 1 205 ? -11.504 2.265 59.890 1.00 33.71 207 THR G CA 1
ATOM 12297 C C . THR G 1 205 ? -12.299 3.569 59.785 1.00 33.28 207 THR G C 1
ATOM 12298 O O . THR G 1 205 ? -12.840 4.061 60.778 1.00 33.30 207 THR G O 1
ATOM 12302 N N . VAL G 1 206 ? -12.353 4.120 58.573 1.00 32.71 208 VAL G N 1
ATOM 12303 C CA . VAL G 1 206 ? -13.100 5.348 58.296 1.00 32.13 208 VAL G CA 1
ATOM 12304 C C . VAL G 1 206 ? -14.051 5.136 57.117 1.00 31.70 208 VAL G C 1
ATOM 12305 O O . VAL G 1 206 ? -13.651 4.616 56.072 1.00 31.64 208 VAL G O 1
ATOM 12309 N N . GLU G 1 207 ? -15.309 5.531 57.299 1.00 31.13 209 GLU G N 1
ATOM 12310 C CA . GLU G 1 207 ? -16.299 5.506 56.225 1.00 30.60 209 GLU G CA 1
ATOM 12311 C C . GLU G 1 207 ? -16.449 6.907 55.633 1.00 30.14 209 GLU G C 1
ATOM 12312 O O . GLU G 1 207 ? -16.730 7.869 56.352 1.00 30.13 209 GLU G O 1
ATOM 12318 N N . GLN G 1 208 ? -16.260 7.008 54.320 1.00 29.54 210 GLN G N 1
ATOM 12319 C CA . GLN G 1 208 ? -16.278 8.293 53.629 1.00 28.92 210 GLN G CA 1
ATOM 12320 C C . GLN G 1 208 ? -17.331 8.314 52.524 1.00 28.51 210 GLN G C 1
ATOM 12321 O O . GLN G 1 208 ? -17.452 7.362 51.750 1.00 28.35 210 GLN G O 1
ATOM 12327 N N . HIS G 1 209 ? -18.088 9.407 52.465 1.00 28.00 211 HIS G N 1
ATOM 12328 C CA . HIS G 1 209 ? -19.134 9.585 51.461 1.00 27.55 211 HIS G CA 1
ATOM 12329 C C . HIS G 1 209 ? -18.893 10.852 50.642 1.00 27.23 211 HIS G C 1
ATOM 12330 O O . HIS G 1 209 ? -18.386 11.847 51.162 1.00 27.05 211 HIS G O 1
ATOM 12337 N N . GLU G 1 210 ? -19.260 10.805 49.363 1.00 26.88 212 GLU G N 1
ATOM 12338 C CA . GLU G 1 210 ? -19.129 11.958 48.476 1.00 26.56 212 GLU G CA 1
ATOM 12339 C C . GLU G 1 210 ? -20.310 12.089 47.515 1.00 26.33 212 GLU G C 1
ATOM 12340 O O . GLU G 1 210 ? -20.787 11.095 46.964 1.00 26.32 212 GLU G O 1
ATOM 12346 N N . SER G 1 211 ? -20.774 13.324 47.335 1.00 26.05 213 SER G N 1
ATOM 12347 C CA . SER G 1 211 ? -21.782 13.651 46.332 1.00 25.77 213 SER G CA 1
ATOM 12348 C C . SER G 1 211 ? -21.239 14.714 45.383 1.00 25.58 213 SER G C 1
ATOM 12349 O O . SER G 1 211 ? -20.657 15.710 45.822 1.00 25.48 213 SER G O 1
ATOM 12352 N N . VAL G 1 212 ? -21.423 14.491 44.083 1.00 25.38 214 VAL G N 1
ATOM 12353 C CA . VAL G 1 212 ? -20.888 15.382 43.052 1.00 25.18 214 VAL G CA 1
ATOM 12354 C C . VAL G 1 212 ? -21.944 15.718 42.000 1.00 25.05 214 VAL G C 1
ATOM 12355 O O . VAL G 1 212 ? -22.596 14.823 41.455 1.00 24.98 214 VAL G O 1
ATOM 12359 N N . VAL G 1 213 ? -22.104 17.012 41.729 1.00 24.93 215 VAL G N 1
ATOM 12360 C CA . VAL G 1 213 ? -22.976 17.491 40.656 1.00 24.84 215 VAL G CA 1
ATOM 12361 C C . VAL G 1 213 ? -22.181 18.387 39.704 1.00 24.81 215 VAL G C 1
ATOM 12362 O O . VAL G 1 213 ? -21.613 19.403 40.119 1.00 24.76 215 VAL G O 1
ATOM 12366 N N . ALA G 1 214 ? -22.136 17.992 38.433 1.00 24.76 216 ALA G N 1
ATOM 12367 C CA . ALA G 1 214 ? -21.480 18.778 37.392 1.00 24.79 216 ALA G CA 1
ATOM 12368 C C . ALA G 1 214 ? -22.491 19.667 36.676 1.00 24.80 216 ALA G C 1
ATOM 12369 O O . ALA G 1 214 ? -23.618 19.244 36.408 1.00 24.81 216 ALA G O 1
ATOM 12371 N N . SER G 1 215 ? -22.081 20.897 36.374 1.00 24.78 217 SER G N 1
ATOM 12372 C CA . SER G 1 215 ? -22.956 21.877 35.730 1.00 24.80 217 SER G CA 1
ATOM 12373 C C . SER G 1 215 ? -22.177 23.077 35.200 1.00 24.76 217 SER G C 1
ATOM 12374 O O . SER G 1 215 ? -21.079 23.377 35.676 1.00 24.73 217 SER G O 1
ATOM 12377 N N . TYR G 1 216 ? -22.758 23.756 34.211 1.00 24.72 218 TYR G N 1
ATOM 12378 C CA . TYR G 1 216 ? -22.304 25.086 33.818 1.00 24.69 218 TYR G CA 1
ATOM 12379 C C . TYR G 1 216 ? -22.680 26.077 34.917 1.00 24.73 218 TYR G C 1
ATOM 12380 O O . TYR G 1 216 ? -23.353 25.715 35.888 1.00 24.76 218 TYR G O 1
ATOM 12389 N N . SER G 1 217 ? -22.249 27.325 34.759 1.00 24.77 219 SER G N 1
ATOM 12390 C CA . SER G 1 217 ? -22.567 28.380 35.714 1.00 24.87 219 SER G CA 1
ATOM 12391 C C . SER G 1 217 ? -24.065 28.676 35.752 1.00 24.90 219 SER G C 1
ATOM 12392 O O . SER G 1 217 ? -24.734 28.682 34.717 1.00 24.94 219 SER G O 1
ATOM 12395 N N . GLN G 1 218 ? -24.574 28.920 36.957 1.00 24.99 220 GLN G N 1
ATOM 12396 C CA . GLN G 1 218 ? -25.989 29.216 37.179 1.00 25.16 220 GLN G CA 1
ATOM 12397 C C . GLN G 1 218 ? -26.359 30.646 36.776 1.00 25.19 220 GLN G C 1
ATOM 12398 O O . GLN G 1 218 ? -27.529 30.946 36.533 1.00 25.13 220 GLN G O 1
ATOM 12404 N N . VAL G 1 219 ? -25.355 31.518 36.712 1.00 25.26 221 VAL G N 1
ATOM 12405 C CA . VAL G 1 219 ? -25.568 32.941 36.446 1.00 25.33 221 VAL G CA 1
ATOM 12406 C C . VAL G 1 219 ? -25.720 33.235 34.943 1.00 25.42 221 VAL G C 1
ATOM 12407 O O . VAL G 1 219 ? -24.892 32.798 34.138 1.00 25.30 221 VAL G O 1
ATOM 12411 N N . PRO G 1 220 ? -26.798 33.959 34.565 1.00 25.49 222 PRO G N 1
ATOM 12412 C CA . PRO G 1 220 ? -27.083 34.335 33.176 1.00 25.58 222 PRO G CA 1
ATOM 12413 C C . PRO G 1 220 ? -25.945 35.090 32.493 1.00 25.68 222 PRO G C 1
ATOM 12414 O O . PRO G 1 220 ? -25.181 35.801 33.151 1.00 25.62 222 PRO G O 1
ATOM 12418 N N . SER G 1 221 ? -25.856 34.930 31.175 1.00 25.82 223 SER G N 1
ATOM 12419 C CA . SER G 1 221 ? -24.844 35.594 30.364 1.00 25.97 223 SER G CA 1
ATOM 12420 C C . SER G 1 221 ? -25.483 36.627 29.443 1.00 26.15 223 SER G C 1
ATOM 12421 O O . SER G 1 221 ? -26.612 36.446 28.980 1.00 26.17 223 SER G O 1
ATOM 12424 N N . LYS G 1 222 ? -24.755 37.712 29.192 1.00 26.41 224 LYS G N 1
ATOM 12425 C CA . LYS G 1 222 ? -25.193 38.744 28.256 1.00 26.63 224 LYS G CA 1
ATOM 12426 C C . LYS G 1 222 ? -24.476 38.613 26.910 1.00 26.76 224 LYS G C 1
ATOM 12427 O O . LYS G 1 222 ? -24.791 39.327 25.955 1.00 26.81 224 LYS G O 1
ATOM 12433 N N . LEU G 1 223 ? -23.519 37.689 26.849 1.00 26.92 225 LEU G N 1
ATOM 12434 C CA . LEU G 1 223 ? -22.746 37.418 25.637 1.00 27.10 225 LEU G CA 1
ATOM 12435 C C . LEU G 1 223 ? -23.148 36.098 24.972 1.00 27.17 225 LEU G C 1
ATOM 12436 O O . LEU G 1 223 ? -22.627 35.744 23.911 1.00 27.21 225 LEU G O 1
ATOM 12441 N N . GLY G 1 224 ? -24.075 35.379 25.600 1.00 27.28 226 GLY G N 1
ATOM 12442 C CA . GLY G 1 224 ? -24.552 34.100 25.080 1.00 27.35 226 GLY G CA 1
ATOM 12443 C C . GLY G 1 224 ? -23.580 32.952 25.288 1.00 27.42 226 GLY G C 1
ATOM 12444 O O . GLY G 1 224 ? -23.609 31.966 24.547 1.00 27.43 226 GLY G O 1
ATOM 12445 N N . HIS G 1 225 ? -22.716 33.083 26.292 1.00 27.45 227 HIS G N 1
ATOM 12446 C CA . HIS G 1 225 ? -21.775 32.024 26.653 1.00 27.56 227 HIS G CA 1
ATOM 12447 C C . HIS G 1 225 ? -22.381 31.101 27.711 1.00 27.53 227 HIS G C 1
ATOM 12448 O O . HIS G 1 225 ? -23.283 31.502 28.450 1.00 27.49 227 HIS G O 1
ATOM 12455 N N . ASN G 1 226 ? -21.885 29.866 27.773 1.00 27.46 228 ASN G N 1
ATOM 12456 C CA . ASN G 1 226 ? -22.325 28.901 28.780 1.00 27.44 228 ASN G CA 1
ATOM 12457 C C . ASN G 1 226 ? -21.837 29.258 30.183 1.00 27.40 228 ASN G C 1
ATOM 12458 O O . ASN G 1 226 ? -20.817 29.930 30.344 1.00 27.36 228 ASN G O 1
ATOM 12463 N N . TYR H 1 2 ? -31.224 46.385 54.370 1.00 32.10 2 TYR H N 1
ATOM 12464 C CA . TYR H 1 2 ? -30.061 47.083 54.996 1.00 32.07 2 TYR H CA 1
ATOM 12465 C C . TYR H 1 2 ? -30.140 48.598 54.792 1.00 32.03 2 TYR H C 1
ATOM 12466 O O . TYR H 1 2 ? -30.428 49.058 53.684 1.00 32.17 2 TYR H O 1
ATOM 12475 N N . PRO H 1 3 ? -29.883 49.376 55.866 1.00 31.97 3 PRO H N 1
ATOM 12476 C CA . PRO H 1 3 ? -30.030 50.839 55.858 1.00 31.83 3 PRO H CA 1
ATOM 12477 C C . PRO H 1 3 ? -29.167 51.554 54.815 1.00 31.68 3 PRO H C 1
ATOM 12478 O O . PRO H 1 3 ? -28.019 51.167 54.586 1.00 31.69 3 PRO H O 1
ATOM 12482 N N . SER H 1 4 ? -29.747 52.589 54.202 1.00 31.41 4 SER H N 1
ATOM 12483 C CA . SER H 1 4 ? -29.100 53.444 53.187 1.00 31.11 4 SER H CA 1
ATOM 12484 C C . SER H 1 4 ? -28.761 52.757 51.851 1.00 30.87 4 SER H C 1
ATOM 12485 O O . SER H 1 4 ? -27.990 53.296 51.052 1.00 30.86 4 SER H O 1
ATOM 12488 N N . ILE H 1 5 ? -29.348 51.586 51.606 1.00 30.48 5 ILE H N 1
ATOM 12489 C CA . ILE H 1 5 ? -29.129 50.861 50.350 1.00 30.14 5 ILE H CA 1
ATOM 12490 C C . ILE H 1 5 ? -30.427 50.752 49.547 1.00 29.83 5 ILE H C 1
ATOM 12491 O O . ILE H 1 5 ? -31.324 49.978 49.895 1.00 29.82 5 ILE H O 1
ATOM 12496 N N . LYS H 1 6 ? -30.515 51.533 48.474 1.00 29.40 6 LYS H N 1
ATOM 12497 C CA . LYS H 1 6 ? -31.698 51.548 47.618 1.00 29.00 6 LYS H CA 1
ATOM 12498 C C . LYS H 1 6 ? -31.668 50.436 46.564 1.00 28.64 6 LYS H C 1
ATOM 12499 O O . LYS H 1 6 ? -30.642 49.773 46.373 1.00 28.56 6 LYS H O 1
ATOM 12505 N N . GLU H 1 7 ? -32.813 50.241 45.900 1.00 28.20 7 GLU H N 1
ATOM 12506 C CA . GLU H 1 7 ? -32.971 49.321 44.758 1.00 27.75 7 GLU H CA 1
ATOM 12507 C C . GLU H 1 7 ? -31.908 49.540 43.687 1.00 27.28 7 GLU H C 1
ATOM 12508 O O . GLU H 1 7 ? -31.380 48.582 43.119 1.00 27.19 7 GLU H O 1
ATOM 12514 N N . THR H 1 8 ? -31.635 50.806 43.390 1.00 26.70 8 THR H N 1
ATOM 12515 C CA . THR H 1 8 ? -30.643 51.184 42.394 1.00 26.09 8 THR H CA 1
ATOM 12516 C C . THR H 1 8 ? -29.663 52.176 43.014 1.00 25.62 8 THR H C 1
ATOM 12517 O O . THR H 1 8 ? -30.070 53.183 43.601 1.00 25.54 8 THR H O 1
ATOM 12521 N N . MET H 1 9 ? -28.373 51.873 42.891 1.00 24.96 9 MET H N 1
ATOM 12522 C CA . MET H 1 9 ? -27.315 52.715 43.446 1.00 24.40 9 MET H CA 1
ATOM 12523 C C . MET H 1 9 ? -26.291 53.079 42.376 1.00 23.94 9 MET H C 1
ATOM 12524 O O . MET H 1 9 ? -26.052 52.304 41.450 1.00 23.85 9 MET H O 1
ATOM 12529 N N . ARG H 1 10 ? -25.691 54.259 42.516 1.00 23.47 10 ARG H N 1
ATOM 12530 C CA . ARG H 1 10 ? -24.709 54.765 41.553 1.00 23.04 10 ARG H CA 1
ATOM 12531 C C . ARG H 1 10 ? -23.277 54.445 41.980 1.00 22.69 10 ARG H C 1
ATOM 12532 O O . ARG H 1 10 ? -23.012 54.197 43.158 1.00 22.61 10 ARG H O 1
ATOM 12540 N N . VAL H 1 11 ? -22.360 54.457 41.013 1.00 22.29 11 VAL H N 1
ATOM 12541 C CA . VAL H 1 11 ? -20.957 54.118 41.262 1.00 21.96 11 VAL H CA 1
ATOM 12542 C C . VAL H 1 11 ? -20.008 55.161 40.666 1.00 21.72 11 VAL H C 1
ATOM 12543 O O . VAL H 1 11 ? -20.153 55.560 39.508 1.00 21.61 11 VAL H O 1
ATOM 12547 N N . GLN H 1 12 ? -19.049 55.601 41.477 1.00 21.47 12 GLN H N 1
ATOM 12548 C CA . GLN H 1 12 ? -17.951 56.443 41.016 1.00 21.18 12 GLN H CA 1
ATOM 12549 C C . GLN H 1 12 ? -16.631 55.793 41.422 1.00 20.99 12 GLN H C 1
ATOM 12550 O O . GLN H 1 12 ? -16.399 55.533 42.604 1.00 20.94 12 GLN H O 1
ATOM 12556 N N . LEU H 1 13 ? -15.776 55.530 40.439 1.00 20.73 13 LEU H N 1
ATOM 12557 C CA . LEU H 1 13 ? -14.533 54.802 40.679 1.00 20.60 13 LEU H CA 1
ATOM 12558 C C . LEU H 1 13 ? -13.312 55.537 40.133 1.00 20.48 13 LEU H C 1
ATOM 12559 O O . LEU H 1 13 ? -13.370 56.155 39.069 1.00 20.42 13 LEU H O 1
ATOM 12564 N N . SER H 1 14 ? -12.213 55.467 40.882 1.00 20.41 14 SER H N 1
ATOM 12565 C CA . SER H 1 14 ? -10.917 55.947 40.415 1.00 20.43 14 SER H CA 1
ATOM 12566 C C . SER H 1 14 ? -9.859 54.870 40.624 1.00 20.37 14 SER H C 1
ATOM 12567 O O . SER H 1 14 ? -9.754 54.292 41.709 1.00 20.43 14 SER H O 1
ATOM 12570 N N . MET H 1 15 ? -9.087 54.602 39.576 1.00 20.36 15 MET H N 1
ATOM 12571 C CA . MET H 1 15 ? -8.001 53.634 39.641 1.00 20.33 15 MET H CA 1
ATOM 12572 C C . MET H 1 15 ? -6.687 54.262 39.195 1.00 20.27 15 MET H C 1
ATOM 12573 O O . MET H 1 15 ? -6.639 54.991 38.205 1.00 20.19 15 MET H O 1
ATOM 12578 N N . GLU H 1 16 ? -5.631 53.979 39.950 1.00 20.27 16 GLU H N 1
ATOM 12579 C CA . GLU H 1 16 ? -4.269 54.325 39.561 1.00 20.26 16 GLU H CA 1
ATOM 12580 C C . GLU H 1 16 ? -3.372 53.117 39.797 1.00 20.07 16 GLU H C 1
ATOM 12581 O O . GLU H 1 16 ? -3.688 52.254 40.616 1.00 19.88 16 GLU H O 1
ATOM 12587 N N . GLY H 1 17 ? -2.261 53.048 39.073 1.00 19.82 17 GLY H N 1
ATOM 12588 C CA . GLY H 1 17 ? -1.314 51.963 39.269 1.00 19.66 17 GLY H CA 1
ATOM 12589 C C . GLY H 1 17 ? -0.395 51.708 38.098 1.00 19.47 17 GLY H C 1
ATOM 12590 O O . GLY H 1 17 ? -0.255 52.550 37.210 1.00 19.48 17 GLY H O 1
ATOM 12591 N N . SER H 1 18 ? 0.234 50.536 38.110 1.00 19.27 18 SER H N 1
ATOM 12592 C CA . SER H 1 18 ? 1.183 50.145 37.075 1.00 19.17 18 SER H CA 1
ATOM 12593 C C . SER H 1 18 ? 1.278 48.631 36.935 1.00 18.97 18 SER H C 1
ATOM 12594 O O . SER H 1 18 ? 1.189 47.900 37.924 1.00 19.01 18 SER H O 1
ATOM 12597 N N . VAL H 1 19 ? 1.447 48.175 35.696 1.00 18.77 19 VAL H N 1
ATOM 12598 C CA . VAL H 1 19 ? 1.702 46.766 35.397 1.00 18.59 19 VAL H CA 1
ATOM 12599 C C . VAL H 1 19 ? 2.890 46.684 34.442 1.00 18.55 19 VAL H C 1
ATOM 12600 O O . VAL H 1 19 ? 2.895 47.342 33.397 1.00 18.48 19 VAL H O 1
ATOM 12604 N N . ASN H 1 20 ? 3.890 45.881 34.807 1.00 18.49 20 ASN H N 1
ATOM 12605 C CA . ASN H 1 20 ? 5.103 45.709 33.997 1.00 18.51 20 ASN H CA 1
ATOM 12606 C C . ASN H 1 20 ? 5.696 47.044 33.533 1.00 18.55 20 ASN H C 1
ATOM 12607 O O . ASN H 1 20 ? 5.790 47.315 32.330 1.00 18.43 20 ASN H O 1
ATOM 12612 N N . TYR H 1 21 ? 6.071 47.870 34.510 1.00 18.67 21 TYR H N 1
ATOM 12613 C CA . TYR H 1 21 ? 6.716 49.181 34.302 1.00 18.79 21 TYR H CA 1
ATOM 12614 C C . TYR H 1 21 ? 5.800 50.278 33.740 1.00 18.86 21 TYR H C 1
ATOM 12615 O O . TYR H 1 21 ? 6.236 51.420 33.568 1.00 18.84 21 TYR H O 1
ATOM 12624 N N . HIS H 1 22 ? 4.539 49.944 33.469 1.00 18.92 22 HIS H N 1
ATOM 12625 C CA . HIS H 1 22 ? 3.640 50.871 32.780 1.00 19.00 22 HIS H CA 1
ATOM 12626 C C . HIS H 1 22 ? 2.586 51.508 33.686 1.00 19.04 22 HIS H C 1
ATOM 12627 O O . HIS H 1 22 ? 1.640 50.846 34.120 1.00 19.02 22 HIS H O 1
ATOM 12634 N N . ALA H 1 23 ? 2.751 52.805 33.940 1.00 19.05 23 ALA H N 1
ATOM 12635 C CA . ALA H 1 23 ? 1.833 53.567 34.784 1.00 19.06 23 ALA H CA 1
ATOM 12636 C C . ALA H 1 23 ? 0.578 53.980 34.022 1.00 19.03 23 ALA H C 1
ATOM 12637 O O . ALA H 1 23 ? 0.648 54.364 32.851 1.00 18.99 23 ALA H O 1
ATOM 12639 N N . PHE H 1 24 ? -0.566 53.900 34.699 1.00 18.97 24 PHE H N 1
ATOM 12640 C CA . PHE H 1 24 ? -1.855 54.239 34.099 1.00 18.94 24 PHE H CA 1
ATOM 12641 C C . PHE H 1 24 ? -2.849 54.753 35.137 1.00 18.98 24 PHE H C 1
ATOM 12642 O O . PHE H 1 24 ? -2.665 54.561 36.343 1.00 18.97 24 PHE H O 1
ATOM 12650 N N . LYS H 1 25 ? -3.900 55.408 34.652 1.00 19.01 25 LYS H N 1
ATOM 12651 C CA . LYS H 1 25 ? -5.033 55.798 35.485 1.00 19.12 25 LYS H CA 1
ATOM 12652 C C . LYS H 1 25 ? -6.344 55.512 34.762 1.00 19.20 25 LYS H C 1
ATOM 12653 O O . LYS H 1 25 ? -6.430 55.634 33.536 1.00 19.21 25 LYS H O 1
ATOM 12659 N N . CYS H 1 26 ? -7.355 55.125 35.533 1.00 19.33 26 CYS H N 1
ATOM 12660 C CA . CYS H 1 26 ? -8.685 54.844 35.007 1.00 19.47 26 CYS H CA 1
ATOM 12661 C C . CYS H 1 26 ? -9.741 55.463 35.907 1.00 19.54 26 CYS H C 1
ATOM 12662 O O . CYS H 1 26 ? -9.545 55.574 37.120 1.00 19.48 26 CYS H O 1
ATOM 12665 N N . THR H 1 27 ? -10.857 55.869 35.309 1.00 19.63 27 THR H N 1
ATOM 12666 C CA . THR H 1 27 ? -12.029 56.294 36.072 1.00 19.78 27 THR H CA 1
ATOM 12667 C C . THR H 1 27 ? -13.249 55.486 35.647 1.00 19.90 27 THR H C 1
ATOM 12668 O O . THR H 1 27 ? -13.337 55.024 34.505 1.00 19.86 27 THR H O 1
ATOM 12672 N N . GLY H 1 28 ? -14.178 55.306 36.580 1.00 20.09 28 GLY H N 1
ATOM 12673 C CA . GLY H 1 28 ? -15.368 54.503 36.340 1.00 20.37 28 GLY H CA 1
ATOM 12674 C C . GLY H 1 28 ? -16.641 55.210 36.754 1.00 20.67 28 GLY H C 1
ATOM 12675 O O . GLY H 1 28 ? -16.712 55.810 37.829 1.00 20.56 28 GLY H O 1
ATOM 12676 N N . LYS H 1 29 ? -17.642 55.135 35.884 1.00 20.92 29 LYS H N 1
ATOM 12677 C CA . LYS H 1 29 ? -18.960 55.691 36.148 1.00 21.33 29 LYS H CA 1
ATOM 12678 C C . LYS H 1 29 ? -19.993 54.630 35.794 1.00 21.46 29 LYS H C 1
ATOM 12679 O O . LYS H 1 29 ? -20.018 54.131 34.668 1.00 21.48 29 LYS H O 1
ATOM 12685 N N . GLY H 1 30 ? -20.833 54.275 36.760 1.00 21.73 30 GLY H N 1
ATOM 12686 C CA . GLY H 1 30 ? -21.818 53.224 36.548 1.00 22.00 30 GLY H CA 1
ATOM 12687 C C . GLY H 1 30 ? -22.959 53.196 37.541 1.00 22.28 30 GLY H C 1
ATOM 12688 O O . GLY H 1 30 ? -23.120 54.112 38.352 1.00 22.16 30 GLY H O 1
ATOM 12689 N N . GLU H 1 31 ? -23.753 52.131 37.460 1.00 22.53 31 GLU H N 1
ATOM 12690 C CA . GLU H 1 31 ? -24.906 51.929 38.328 1.00 22.91 31 GLU H CA 1
ATOM 12691 C C . GLU H 1 31 ? -25.208 50.437 38.454 1.00 22.90 31 GLU H C 1
ATOM 12692 O O . GLU H 1 31 ? -24.738 49.629 37.648 1.00 22.88 31 GLU H O 1
ATOM 12698 N N . GLY H 1 32 ? -25.993 50.074 39.462 1.00 22.97 32 GLY H N 1
ATOM 12699 C CA . GLY H 1 32 ? -26.377 48.684 39.646 1.00 23.09 32 GLY H CA 1
ATOM 12700 C C . GLY H 1 32 ? -27.501 48.461 40.634 1.00 23.17 32 GLY H C 1
ATOM 12701 O O . GLY H 1 32 ? -27.913 49.379 41.345 1.00 23.19 32 GLY H O 1
ATOM 12702 N N . LYS H 1 33 ? -27.990 47.225 40.668 1.00 23.25 33 LYS H N 1
ATOM 12703 C CA . LYS H 1 33 ? -29.052 46.824 41.580 1.00 23.29 33 LYS H CA 1
ATOM 12704 C C . LYS H 1 33 ? -28.493 45.871 42.640 1.00 23.16 33 LYS H C 1
ATOM 12705 O O . LYS H 1 33 ? -28.295 44.684 42.367 1.00 23.20 33 LYS H O 1
ATOM 12711 N N . PRO H 1 34 ? -28.225 46.399 43.853 1.00 23.07 34 PRO H N 1
ATOM 12712 C CA . PRO H 1 34 ? -27.543 45.670 44.927 1.00 22.96 34 PRO H CA 1
ATOM 12713 C C . PRO H 1 34 ? -28.236 44.379 45.362 1.00 22.84 34 PRO H C 1
ATOM 12714 O O . PRO H 1 34 ? -27.560 43.393 45.657 1.00 22.75 34 PRO H O 1
ATOM 12718 N N . TYR H 1 35 ? -29.567 44.388 45.394 1.00 22.70 35 TYR H N 1
ATOM 12719 C CA . TYR H 1 35 ? -30.333 43.229 45.855 1.00 22.58 35 TYR H CA 1
ATOM 12720 C C . TYR H 1 35 ? -30.581 42.212 44.742 1.00 22.52 35 TYR H C 1
ATOM 12721 O O . TYR H 1 35 ? -30.709 41.016 45.010 1.00 22.52 35 TYR H O 1
ATOM 12730 N N . GLU H 1 36 ? -30.642 42.691 43.501 1.00 22.35 36 GLU H N 1
ATOM 12731 C CA . GLU H 1 36 ? -30.723 41.810 42.335 1.00 22.28 36 GLU H CA 1
ATOM 12732 C C . GLU H 1 36 ? -29.347 41.234 41.983 1.00 22.18 36 GLU H C 1
ATOM 12733 O O . GLU H 1 36 ? -29.247 40.234 41.266 1.00 22.08 36 GLU H O 1
ATOM 12739 N N . GLY H 1 37 ? -28.297 41.872 42.501 1.00 22.06 37 GLY H N 1
ATOM 12740 C CA . GLY H 1 37 ? -26.922 41.398 42.344 1.00 21.92 37 GLY H CA 1
ATOM 12741 C C . GLY H 1 37 ? -26.301 41.711 40.997 1.00 21.92 37 GLY H C 1
ATOM 12742 O O . GLY H 1 37 ? -25.453 40.962 40.512 1.00 21.91 37 GLY H O 1
ATOM 12743 N N . THR H 1 38 ? -26.709 42.830 40.407 1.00 21.83 38 THR H N 1
ATOM 12744 C CA . THR H 1 38 ? -26.295 43.201 39.057 1.00 21.82 38 THR H CA 1
ATOM 12745 C C . THR H 1 38 ? -25.693 44.611 39.039 1.00 21.64 38 THR H C 1
ATOM 12746 O O . THR H 1 38 ? -26.127 45.482 39.793 1.00 21.66 38 THR H O 1
ATOM 12750 N N . GLN H 1 39 ? -24.688 44.819 38.188 1.00 21.47 39 GLN H N 1
ATOM 12751 C CA . GLN H 1 39 ? -24.030 46.124 38.054 1.00 21.39 39 GLN H CA 1
ATOM 12752 C C . GLN H 1 39 ? -23.404 46.341 36.674 1.00 21.32 39 GLN H C 1
ATOM 12753 O O . GLN H 1 39 ? -22.961 45.391 36.024 1.00 21.08 39 GLN H O 1
ATOM 12759 N N . SER H 1 40 ? -23.377 47.599 36.242 1.00 21.31 40 SER H N 1
ATOM 12760 C CA . SER H 1 40 ? -22.696 47.998 35.012 1.00 21.40 40 SER H CA 1
ATOM 12761 C C . SER H 1 40 ? -21.716 49.127 35.311 1.00 21.38 40 SER H C 1
ATOM 12762 O O . SER H 1 40 ? -22.020 50.025 36.096 1.00 21.31 40 SER H O 1
ATOM 12765 N N . LEU H 1 41 ? -20.540 49.072 34.691 1.00 21.41 41 LEU H N 1
ATOM 12766 C CA . LEU H 1 41 ? -19.531 50.112 34.869 1.00 21.45 41 LEU H CA 1
ATOM 12767 C C . LEU H 1 41 ? -18.936 50.533 33.533 1.00 21.52 41 LEU H C 1
ATOM 12768 O O . LEU H 1 41 ? -18.445 49.700 32.768 1.00 21.56 41 LEU H O 1
ATOM 12773 N N . ASN H 1 42 ? -19.005 51.831 33.256 1.00 21.62 42 ASN H N 1
ATOM 12774 C CA . ASN H 1 42 ? -18.371 52.406 32.080 1.00 21.73 42 ASN H CA 1
ATOM 12775 C C . ASN H 1 42 ? -16.991 52.936 32.453 1.00 21.67 42 ASN H C 1
ATOM 12776 O O . ASN H 1 42 ? -16.863 53.940 33.161 1.00 21.51 42 ASN H O 1
ATOM 12781 N N . ILE H 1 43 ? -15.967 52.228 31.989 1.00 21.72 43 ILE H N 1
ATOM 12782 C CA . ILE H 1 43 ? -14.585 52.506 32.358 1.00 21.76 43 ILE H CA 1
ATOM 12783 C C . ILE H 1 43 ? -13.876 53.270 31.249 1.00 21.81 43 ILE H C 1
ATOM 12784 O O . ILE H 1 43 ? -13.841 52.819 30.104 1.00 21.77 43 ILE H O 1
ATOM 12789 N N . THR H 1 44 ? -13.320 54.426 31.596 1.00 21.87 44 THR H N 1
ATOM 12790 C CA . THR H 1 44 ? -12.486 55.187 30.669 1.00 21.99 44 THR H CA 1
ATOM 12791 C C . THR H 1 44 ? -11.023 55.193 31.124 1.00 22.02 44 THR H C 1
ATOM 12792 O O . THR H 1 44 ? -10.720 55.501 32.281 1.00 22.01 44 THR H O 1
ATOM 12796 N N . ILE H 1 45 ? -10.130 54.823 30.208 1.00 22.10 45 ILE H N 1
ATOM 12797 C CA . ILE H 1 45 ? -8.690 54.872 30.454 1.00 22.22 45 ILE H CA 1
ATOM 12798 C C . ILE H 1 45 ? -8.231 56.313 30.253 1.00 22.35 45 ILE H C 1
ATOM 12799 O O . ILE H 1 45 ? -8.200 56.813 29.125 1.00 22.33 45 ILE H O 1
ATOM 12804 N N . THR H 1 46 ? -7.886 56.974 31.355 1.00 22.50 46 THR H N 1
ATOM 12805 C CA . THR H 1 46 ? -7.622 58.414 31.344 1.00 22.78 46 THR H CA 1
ATOM 12806 C C . THR H 1 46 ? -6.135 58.784 31.210 1.00 22.94 46 THR H C 1
ATOM 12807 O O . THR H 1 46 ? -5.803 59.849 30.680 1.00 22.86 46 THR H O 1
ATOM 12811 N N . GLU H 1 47 ? -5.255 57.905 31.687 1.00 23.17 47 GLU H N 1
ATOM 12812 C CA . GLU H 1 47 ? -3.808 58.088 31.558 1.00 23.53 47 GLU H CA 1
ATOM 12813 C C . GLU H 1 47 ? -3.126 56.768 31.207 1.00 23.62 47 GLU H C 1
ATOM 12814 O O . GLU H 1 47 ? -3.614 55.694 31.566 1.00 23.58 47 GLU H O 1
ATOM 12820 N N . GLY H 1 48 ? -1.995 56.860 30.512 1.00 23.76 48 GLY H N 1
ATOM 12821 C CA . GLY H 1 48 ? -1.234 55.682 30.106 1.00 23.95 48 GLY H CA 1
ATOM 12822 C C . GLY H 1 48 ? -1.551 55.215 28.698 1.00 24.09 48 GLY H C 1
ATOM 12823 O O . GLY H 1 48 ? -1.361 54.040 28.376 1.00 24.09 48 GLY H O 1
ATOM 12824 N N . GLY H 1 49 ? -2.039 56.141 27.869 1.00 24.22 49 GLY H N 1
ATOM 12825 C CA . GLY H 1 49 ? -2.342 55.900 26.451 1.00 24.17 49 GLY H CA 1
ATOM 12826 C C . GLY H 1 49 ? -2.900 54.522 26.141 1.00 24.05 49 GLY H C 1
ATOM 12827 O O . GLY H 1 49 ? -3.811 54.053 26.832 1.00 24.25 49 GLY H O 1
ATOM 12828 N N . PRO H 1 50 ? -2.372 53.872 25.085 1.00 23.83 50 PRO H N 1
ATOM 12829 C CA . PRO H 1 50 ? -2.664 52.457 24.863 1.00 23.58 50 PRO H CA 1
ATOM 12830 C C . PRO H 1 50 ? -1.950 51.576 25.890 1.00 23.32 50 PRO H C 1
ATOM 12831 O O . PRO H 1 50 ? -0.726 51.659 26.043 1.00 23.33 50 PRO H O 1
ATOM 12835 N N . LEU H 1 51 ? -2.723 50.759 26.599 1.00 22.92 51 LEU H N 1
ATOM 12836 C CA . LEU H 1 51 ? -2.180 49.830 27.585 1.00 22.60 51 LEU H CA 1
ATOM 12837 C C . LEU H 1 51 ? -1.440 48.689 26.889 1.00 22.29 51 LEU H C 1
ATOM 12838 O O . LEU H 1 51 ? -1.979 48.078 25.965 1.00 22.33 51 LEU H O 1
ATOM 12843 N N . PRO H 1 52 ? -0.198 48.404 27.325 1.00 21.92 52 PRO H N 1
ATOM 12844 C CA . PRO H 1 52 ? 0.600 47.337 26.722 1.00 21.64 52 PRO H CA 1
ATOM 12845 C C . PRO H 1 52 ? 0.202 45.951 27.230 1.00 21.26 52 PRO H C 1
ATOM 12846 O O . PRO H 1 52 ? 0.681 44.941 26.712 1.00 21.24 52 PRO H O 1
ATOM 12850 N N . PHE H 1 53 ? -0.669 45.918 28.236 1.00 20.92 53 PHE H N 1
ATOM 12851 C CA . PHE H 1 53 ? -1.157 44.675 28.821 1.00 20.54 53 PHE H CA 1
ATOM 12852 C C . PHE H 1 53 ? -2.659 44.527 28.602 1.00 20.25 53 PHE H C 1
ATOM 12853 O O . PHE H 1 53 ? -3.360 45.515 28.362 1.00 20.21 53 PHE H O 1
ATOM 12861 N N . ALA H 1 54 ? -3.142 43.290 28.691 1.00 19.97 54 ALA H N 1
ATOM 12862 C CA . ALA H 1 54 ? -4.560 42.989 28.526 1.00 19.67 54 ALA H CA 1
ATOM 12863 C C . ALA H 1 54 ? -5.397 43.673 29.602 1.00 19.51 54 ALA H C 1
ATOM 12864 O O . ALA H 1 54 ? -5.093 43.572 30.793 1.00 19.51 54 ALA H O 1
ATOM 12866 N N . PHE H 1 55 ? -6.446 44.371 29.169 1.00 19.25 55 PHE H N 1
ATOM 12867 C CA . PHE H 1 55 ? -7.369 45.052 30.079 1.00 18.95 55 PHE H CA 1
ATOM 12868 C C . PHE H 1 55 ? -8.022 44.075 31.061 1.00 18.58 55 PHE H C 1
ATOM 12869 O O . PHE H 1 55 ? -8.375 44.454 32.182 1.00 18.50 55 PHE H O 1
ATOM 12877 N N . ASP H 1 56 ? -8.162 42.821 30.629 1.00 18.17 56 ASP H N 1
ATOM 12878 C CA . ASP H 1 56 ? -8.786 41.756 31.421 1.00 17.81 56 ASP H CA 1
ATOM 12879 C C . ASP H 1 56 ? -8.216 41.580 32.831 1.00 17.54 56 ASP H C 1
ATOM 12880 O O . ASP H 1 56 ? -8.942 41.192 33.747 1.00 17.47 56 ASP H O 1
ATOM 12885 N N . ILE H 1 57 ? -6.925 41.865 33.005 1.00 17.20 57 ILE H N 1
ATOM 12886 C CA . ILE H 1 57 ? -6.266 41.691 34.306 1.00 17.02 57 ILE H CA 1
ATOM 12887 C C . ILE H 1 57 ? -6.642 42.776 35.324 1.00 16.95 57 ILE H C 1
ATOM 12888 O O . ILE H 1 57 ? -6.283 42.684 36.503 1.00 16.88 57 ILE H O 1
ATOM 12893 N N . LEU H 1 58 ? -7.367 43.792 34.859 1.00 16.74 58 LEU H N 1
ATOM 12894 C CA . LEU H 1 58 ? -7.838 44.883 35.714 1.00 16.78 58 LEU H CA 1
ATOM 12895 C C . LEU H 1 58 ? -9.298 44.705 36.128 1.00 16.81 58 LEU H C 1
ATOM 12896 O O . LEU H 1 58 ? -9.762 45.343 37.076 1.00 16.79 58 LEU H O 1
ATOM 12901 N N . SER H 1 59 ? -10.005 43.830 35.414 1.00 16.98 59 SER H N 1
ATOM 12902 C CA . SER H 1 59 ? -11.456 43.675 35.542 1.00 17.07 59 SER H CA 1
ATOM 12903 C C . SER H 1 59 ? -11.956 43.311 36.945 1.00 17.25 59 SER H C 1
ATOM 12904 O O . SER H 1 59 ? -12.981 43.832 37.386 1.00 17.28 59 SER H O 1
ATOM 12907 N N . HIS H 1 60 ? -11.239 42.425 37.638 1.00 17.42 60 HIS H N 1
ATOM 12908 C CA . HIS H 1 60 ? -11.605 42.049 39.010 1.00 17.51 60 HIS H CA 1
ATOM 12909 C C . HIS H 1 60 ? -11.474 43.221 39.985 1.00 17.64 60 HIS H C 1
ATOM 12910 O O . HIS H 1 60 ? -12.191 43.285 40.980 1.00 17.64 60 HIS H O 1
ATOM 12917 N N . ALA H 1 61 ? -10.550 44.135 39.702 1.00 17.75 61 ALA H N 1
ATOM 12918 C CA . ALA H 1 61 ? -10.328 45.296 40.560 1.00 17.87 61 ALA H CA 1
ATOM 12919 C C . ALA H 1 61 ? -11.393 46.376 40.348 1.00 18.02 61 ALA H C 1
ATOM 12920 O O . ALA H 1 61 ? -11.652 47.182 41.243 1.00 17.94 61 ALA H O 1
ATOM 12922 N N . PHE H 1 62 ? -12.002 46.384 39.164 1.00 18.16 62 PHE H N 1
ATOM 12923 C CA . PHE H 1 62 ? -13.128 47.271 38.878 1.00 18.36 62 PHE H CA 1
ATOM 12924 C C . PHE H 1 62 ? -14.410 46.731 39.501 1.00 18.54 62 PHE H C 1
ATOM 12925 O O . PHE H 1 62 ? -15.149 47.483 40.136 1.00 18.51 62 PHE H O 1
ATOM 12957 N N . ILE H 1 64 ? -17.356 45.319 43.128 1.00 20.08 66 ILE H N 1
ATOM 12958 C CA . ILE H 1 64 ? -18.097 45.986 44.226 1.00 20.10 66 ILE H CA 1
ATOM 12959 C C . ILE H 1 64 ? -19.105 44.960 44.723 1.00 20.06 66 ILE H C 1
ATOM 12960 O O . ILE H 1 64 ? -20.157 44.759 44.114 1.00 20.08 66 ILE H O 1
ATOM 12965 N N . LYS H 1 65 ? -18.755 44.293 45.821 1.00 20.10 67 LYS H N 1
ATOM 12966 C CA . LYS H 1 65 ? -19.518 43.144 46.313 1.00 20.14 67 LYS H CA 1
ATOM 12967 C C . LYS H 1 65 ? -20.846 43.529 46.964 1.00 20.14 67 LYS H C 1
ATOM 12968 O O . LYS H 1 65 ? -21.618 42.660 47.380 1.00 20.04 67 LYS H O 1
ATOM 12974 N N . VAL H 1 66 ? -21.099 44.835 47.042 1.00 20.17 68 VAL H N 1
ATOM 12975 C CA . VAL H 1 66 ? -22.396 45.380 47.443 1.00 20.28 68 VAL H CA 1
ATOM 12976 C C . VAL H 1 66 ? -23.484 44.859 46.498 1.00 20.33 68 VAL H C 1
ATOM 12977 O O . VAL H 1 66 ? -24.616 44.602 46.916 1.00 20.46 68 VAL H O 1
ATOM 12981 N N . PHE H 1 67 ? -23.120 44.701 45.227 1.00 20.46 69 PHE H N 1
ATOM 12982 C CA . PHE H 1 67 ? -24.012 44.153 44.212 1.00 20.48 69 PHE H CA 1
ATOM 12983 C C . PHE H 1 67 ? -23.910 42.627 44.186 1.00 20.65 69 PHE H C 1
ATOM 12984 O O . PHE H 1 67 ? -23.195 42.045 43.365 1.00 20.66 69 PHE H O 1
ATOM 12992 N N . ALA H 1 68 ? -24.624 41.995 45.114 1.00 20.77 70 ALA H N 1
ATOM 12993 C CA . ALA H 1 68 ? -24.664 40.543 45.237 1.00 20.95 70 ALA H CA 1
ATOM 12994 C C . ALA H 1 68 ? -26.025 40.116 45.775 1.00 21.10 70 ALA H C 1
ATOM 12995 O O . ALA H 1 68 ? -26.499 40.653 46.779 1.00 21.05 70 ALA H O 1
ATOM 12997 N N . LYS H 1 69 ? -26.650 39.157 45.096 1.00 21.32 71 LYS H N 1
ATOM 12998 C CA . LYS H 1 69 ? -27.956 38.643 45.503 1.00 21.62 71 LYS H CA 1
ATOM 12999 C C . LYS H 1 69 ? -27.800 37.703 46.698 1.00 21.69 71 LYS H C 1
ATOM 13000 O O . LYS H 1 69 ? -27.324 36.572 46.558 1.00 21.65 71 LYS H O 1
ATOM 13006 N N . TYR H 1 70 ? -28.194 38.192 47.873 1.00 21.79 72 TYR H N 1
ATOM 13007 C CA . TYR H 1 70 ? -28.050 37.443 49.121 1.00 22.00 72 TYR H CA 1
ATOM 13008 C C . TYR H 1 70 ? -29.364 36.856 49.630 1.00 22.16 72 TYR H C 1
ATOM 13009 O O . TYR H 1 70 ? -30.390 37.541 49.633 1.00 22.20 72 TYR H O 1
ATOM 13018 N N . PRO H 1 71 ? -29.333 35.580 50.062 1.00 22.36 73 PRO H N 1
ATOM 13019 C CA . PRO H 1 71 ? -30.502 34.947 50.666 1.00 22.48 73 PRO H CA 1
ATOM 13020 C C . PRO H 1 71 ? -30.676 35.373 52.123 1.00 22.67 73 PRO H C 1
ATOM 13021 O O . PRO H 1 71 ? -29.710 35.800 52.764 1.00 22.71 73 PRO H O 1
ATOM 13025 N N . LYS H 1 72 ? -31.902 35.253 52.630 1.00 22.85 74 LYS H N 1
ATOM 13026 C CA . LYS H 1 72 ? -32.253 35.696 53.984 1.00 22.99 74 LYS H CA 1
ATOM 13027 C C . LYS H 1 72 ? -31.377 35.076 55.080 1.00 22.96 74 LYS H C 1
ATOM 13028 O O . LYS H 1 72 ? -30.987 35.760 56.029 1.00 22.95 74 LYS H O 1
ATOM 13034 N N . GLU H 1 73 ? -31.069 33.790 54.936 1.00 22.89 75 GLU H N 1
ATOM 13035 C CA . GLU H 1 73 ? -30.353 33.036 55.973 1.00 22.87 75 GLU H CA 1
ATOM 13036 C C . GLU H 1 73 ? -28.852 33.338 56.089 1.00 22.60 75 GLU H C 1
ATOM 13037 O O . GLU H 1 73 ? -28.212 32.925 57.058 1.00 22.56 75 GLU H O 1
ATOM 13043 N N . ILE H 1 74 ? -28.300 34.060 55.114 1.00 22.31 76 ILE H N 1
ATOM 13044 C CA . ILE H 1 74 ? -26.887 34.449 55.149 1.00 21.98 76 ILE H CA 1
ATOM 13045 C C . ILE H 1 74 ? -26.723 35.964 55.326 1.00 21.86 76 ILE H C 1
ATOM 13046 O O . ILE H 1 74 ? -27.242 36.742 54.521 1.00 21.85 76 ILE H O 1
ATOM 13051 N N . PRO H 1 75 ? -26.009 36.383 56.392 1.00 21.65 77 PRO H N 1
ATOM 13052 C CA . PRO H 1 75 ? -25.668 37.788 56.630 1.00 21.52 77 PRO H CA 1
ATOM 13053 C C . PRO H 1 75 ? -24.846 38.390 55.490 1.00 21.37 77 PRO H C 1
ATOM 13054 O O . PRO H 1 75 ? -23.935 37.742 54.969 1.00 21.25 77 PRO H O 1
ATOM 13058 N N . ASP H 1 76 ? -25.184 39.622 55.115 1.00 21.21 78 ASP H N 1
ATOM 13059 C CA . ASP H 1 76 ? -24.528 40.322 54.016 1.00 21.06 78 ASP H CA 1
ATOM 13060 C C . ASP H 1 76 ? -23.482 41.291 54.564 1.00 21.00 78 ASP H C 1
ATOM 13061 O O . ASP H 1 76 ? -23.807 42.415 54.952 1.00 20.90 78 ASP H O 1
ATOM 13066 N N . PHE H 1 77 ? -22.229 40.841 54.589 1.00 20.87 79 PHE H N 1
ATOM 13067 C CA . PHE H 1 77 ? -21.105 41.631 55.098 1.00 20.84 79 PHE H CA 1
ATOM 13068 C C . PHE H 1 77 ? -20.967 42.977 54.385 1.00 20.70 79 PHE H C 1
ATOM 13069 O O . PHE H 1 77 ? -20.754 44.006 55.026 1.00 20.69 79 PHE H O 1
ATOM 13077 N N . PHE H 1 78 ? -21.100 42.954 53.062 1.00 20.61 80 PHE H N 1
ATOM 13078 C CA . PHE H 1 78 ? -20.828 44.117 52.217 1.00 20.47 80 PHE H CA 1
ATOM 13079 C C . PHE H 1 78 ? -21.878 45.220 52.345 1.00 20.46 80 PHE H C 1
ATOM 13080 O O . PHE H 1 78 ? -21.541 46.406 52.338 1.00 20.42 80 PHE H O 1
ATOM 13088 N N . LYS H 1 79 ? -23.144 44.828 52.471 1.00 20.40 81 LYS H N 1
ATOM 13089 C CA . LYS H 1 79 ? -24.229 45.793 52.666 1.00 20.41 81 LYS H CA 1
ATOM 13090 C C . LYS H 1 79 ? -24.254 46.361 54.088 1.00 20.43 81 LYS H C 1
ATOM 13091 O O . LYS H 1 79 ? -24.648 47.512 54.293 1.00 20.42 81 LYS H O 1
ATOM 13097 N N . GLN H 1 80 ? -23.828 45.553 55.058 1.00 20.46 82 GLN H N 1
ATOM 13098 C CA . GLN H 1 80 ? -23.682 45.998 56.445 1.00 20.52 82 GLN H CA 1
ATOM 13099 C C . GLN H 1 80 ? -22.556 47.021 56.581 1.00 20.48 82 GLN H C 1
ATOM 13100 O O . GLN H 1 80 ? -22.675 47.990 57.331 1.00 20.54 82 GLN H O 1
ATOM 13106 N N . SER H 1 81 ? -21.471 46.789 55.844 1.00 20.49 83 SER H N 1
ATOM 13107 C CA . SER H 1 81 ? -20.235 47.560 55.978 1.00 20.47 83 SER H CA 1
ATOM 13108 C C . SER H 1 81 ? -20.216 48.842 55.148 1.00 20.45 83 SER H C 1
ATOM 13109 O O . SER H 1 81 ? -19.388 49.724 55.384 1.00 20.54 83 SER H O 1
ATOM 13112 N N . LEU H 1 82 ? -21.130 48.939 54.184 1.00 20.51 84 LEU H N 1
ATOM 13113 C CA . LEU H 1 82 ? -21.148 50.040 53.214 1.00 20.49 84 LEU H CA 1
ATOM 13114 C C . LEU H 1 82 ? -21.336 51.447 53.816 1.00 20.43 84 LEU H C 1
ATOM 13115 O O . LEU H 1 82 ? -20.575 52.355 53.469 1.00 20.39 84 LEU H O 1
ATOM 13120 N N . PRO H 1 83 ? -22.338 51.639 54.707 1.00 20.34 85 PRO H N 1
ATOM 13121 C CA . PRO H 1 83 ? -22.538 52.969 55.305 1.00 20.26 85 PRO H CA 1
ATOM 13122 C C . PRO H 1 83 ? -21.327 53.493 56.079 1.00 20.14 85 PRO H C 1
ATOM 13123 O O . PRO H 1 83 ? -20.972 54.665 55.941 1.00 20.15 85 PRO H O 1
ATOM 13127 N N . GLY H 1 84 ? -20.705 52.633 56.881 1.00 20.03 86 GLY H N 1
ATOM 13128 C CA . GLY H 1 84 ? -19.515 53.008 57.644 1.00 19.94 86 GLY H CA 1
ATOM 13129 C C . GLY H 1 84 ? -18.259 53.023 56.793 1.00 19.77 86 GLY H C 1
ATOM 13130 O O . GLY H 1 84 ? -17.299 53.735 57.100 1.00 19.86 86 GLY H O 1
ATOM 13131 N N . GLY H 1 85 ? -18.277 52.238 55.719 1.00 19.63 87 GLY H N 1
ATOM 13132 C CA . GLY H 1 85 ? -17.132 52.096 54.825 1.00 19.27 87 GLY H CA 1
ATOM 13133 C C . GLY H 1 85 ? -16.395 50.791 55.058 1.00 19.12 87 GLY H C 1
ATOM 13134 O O . GLY H 1 85 ? -16.279 50.330 56.196 1.00 19.03 87 GLY H O 1
ATOM 13135 N N . PHE H 1 86 ? -15.917 50.186 53.975 1.00 18.90 88 PHE H N 1
ATOM 13136 C CA . PHE H 1 86 ? -15.061 49.003 54.059 1.00 18.78 88 PHE H CA 1
ATOM 13137 C C . PHE H 1 86 ? -13.961 49.034 52.998 1.00 18.57 88 PHE H C 1
ATOM 13138 O O . PHE H 1 86 ? -14.010 49.835 52.062 1.00 18.61 88 PHE H O 1
ATOM 13146 N N . SER H 1 87 ? -12.969 48.164 53.160 1.00 18.33 89 SER H N 1
ATOM 13147 C CA . SER H 1 87 ? -11.844 48.092 52.238 1.00 18.02 89 SER H CA 1
ATOM 13148 C C . SER H 1 87 ? -11.515 46.644 51.891 1.00 17.79 89 SER H C 1
ATOM 13149 O O . SER H 1 87 ? -11.814 45.730 52.663 1.00 17.62 89 SER H O 1
ATOM 13152 N N . TRP H 1 88 ? -10.912 46.439 50.722 1.00 17.55 90 TRP H N 1
ATOM 13153 C CA . TRP H 1 88 ? -10.430 45.114 50.339 1.00 17.27 90 TRP H CA 1
ATOM 13154 C C . TRP H 1 88 ? -9.047 45.145 49.700 1.00 17.16 90 TRP H C 1
ATOM 13155 O O . TRP H 1 88 ? -8.639 46.156 49.124 1.00 16.89 90 TRP H O 1
ATOM 13166 N N . GLU H 1 89 ? -8.337 44.026 49.818 1.00 17.09 91 GLU H N 1
ATOM 13167 C CA . GLU H 1 89 ? -7.004 43.869 49.237 1.00 17.14 91 GLU H CA 1
ATOM 13168 C C . GLU H 1 89 ? -6.882 42.492 48.592 1.00 17.04 91 GLU H C 1
ATOM 13169 O O . GLU H 1 89 ? -7.488 41.531 49.062 1.00 17.15 91 GLU H O 1
ATOM 13175 N N . ARG H 1 90 ? -6.097 42.396 47.521 1.00 16.98 92 ARG H N 1
ATOM 13176 C CA . ARG H 1 90 ? -6.058 41.172 46.717 1.00 16.92 92 ARG H CA 1
ATOM 13177 C C . ARG H 1 90 ? -4.689 40.866 46.117 1.00 16.96 92 ARG H C 1
ATOM 13178 O O . ARG H 1 90 ? -3.984 41.767 45.659 1.00 16.94 92 ARG H O 1
ATOM 13186 N N . VAL H 1 91 ? -4.329 39.582 46.136 1.00 17.05 93 VAL H N 1
ATOM 13187 C CA . VAL H 1 91 ? -3.201 39.065 45.363 1.00 17.19 93 VAL H CA 1
ATOM 13188 C C . VAL H 1 91 ? -3.738 38.088 44.322 1.00 17.22 93 VAL H C 1
ATOM 13189 O O . VAL H 1 91 ? -4.370 37.086 44.666 1.00 17.20 93 VAL H O 1
ATOM 13193 N N . SER H 1 92 ? -3.490 38.393 43.052 1.00 17.30 94 SER H N 1
ATOM 13194 C CA . SER H 1 92 ? -3.848 37.502 41.956 1.00 17.48 94 SER H CA 1
ATOM 13195 C C . SER H 1 92 ? -2.576 36.932 41.338 1.00 17.60 94 SER H C 1
ATOM 13196 O O . SER H 1 92 ? -1.768 37.670 40.773 1.00 17.60 94 SER H O 1
ATOM 13199 N N . THR H 1 93 ? -2.401 35.618 41.468 1.00 17.87 95 THR H N 1
ATOM 13200 C CA . THR H 1 93 ? -1.185 34.939 41.022 1.00 18.10 95 THR H CA 1
ATOM 13201 C C . THR H 1 93 ? -1.470 34.051 39.810 1.00 18.29 95 THR H C 1
ATOM 13202 O O . THR H 1 93 ? -2.146 33.030 39.924 1.00 18.42 95 THR H O 1
ATOM 13206 N N . TYR H 1 94 ? -0.942 34.452 38.656 1.00 18.57 96 TYR H N 1
ATOM 13207 C CA . TYR H 1 94 ? -1.155 33.734 37.401 1.00 18.82 96 TYR H CA 1
ATOM 13208 C C . TYR H 1 94 ? -0.210 32.542 37.260 1.00 19.17 96 TYR H C 1
ATOM 13209 O O . TYR H 1 94 ? 0.946 32.604 37.683 1.00 19.25 96 TYR H O 1
ATOM 13218 N N . GLU H 1 95 ? -0.711 31.466 36.654 1.00 19.57 97 GLU H N 1
ATOM 13219 C CA . GLU H 1 95 ? 0.035 30.206 36.530 1.00 20.10 97 GLU H CA 1
ATOM 13220 C C . GLU H 1 95 ? 1.375 30.320 35.788 1.00 20.22 97 GLU H C 1
ATOM 13221 O O . GLU H 1 95 ? 2.246 29.461 35.945 1.00 20.38 97 GLU H O 1
ATOM 13227 N N . ASP H 1 96 ? 1.535 31.379 34.996 1.00 20.39 98 ASP H N 1
ATOM 13228 C CA . ASP H 1 96 ? 2.761 31.583 34.217 1.00 20.56 98 ASP H CA 1
ATOM 13229 C C . ASP H 1 96 ? 3.716 32.645 34.790 1.00 20.44 98 ASP H C 1
ATOM 13230 O O . ASP H 1 96 ? 4.684 33.032 34.129 1.00 20.58 98 ASP H O 1
ATOM 13235 N N . GLY H 1 97 ? 3.441 33.113 36.007 1.00 20.29 99 GLY H N 1
ATOM 13236 C CA . GLY H 1 97 ? 4.383 33.978 36.727 1.00 19.97 99 GLY H CA 1
ATOM 13237 C C . GLY H 1 97 ? 3.904 35.354 37.159 1.00 19.72 99 GLY H C 1
ATOM 13238 O O . GLY H 1 97 ? 4.419 35.911 38.133 1.00 19.83 99 GLY H O 1
ATOM 13239 N N . GLY H 1 98 ? 2.933 35.910 36.438 1.00 19.37 100 GLY H N 1
ATOM 13240 C CA . GLY H 1 98 ? 2.427 37.256 36.723 1.00 18.88 100 GLY H CA 1
ATOM 13241 C C . GLY H 1 98 ? 1.723 37.373 38.064 1.00 18.56 100 GLY H C 1
ATOM 13242 O O . GLY H 1 98 ? 0.961 36.485 38.450 1.00 18.43 100 GLY H O 1
ATOM 13243 N N . VAL H 1 99 ? 1.993 38.465 38.779 1.00 18.25 101 VAL H N 1
ATOM 13244 C CA . VAL H 1 99 ? 1.337 38.743 40.060 1.00 18.06 101 VAL H CA 1
ATOM 13245 C C . VAL H 1 99 ? 0.748 40.156 40.079 1.00 17.85 101 VAL H C 1
ATOM 13246 O O . VAL H 1 99 ? 1.468 41.142 39.908 1.00 17.70 101 VAL H O 1
ATOM 13250 N N . LEU H 1 100 ? -0.563 40.237 40.290 1.00 17.79 102 LEU H N 1
ATOM 13251 C CA . LEU H 1 100 ? -1.255 41.516 40.381 1.00 17.68 102 LEU H CA 1
ATOM 13252 C C . LEU H 1 100 ? -1.731 41.779 41.809 1.00 17.57 102 LEU H C 1
ATOM 13253 O O . LEU H 1 100 ? -2.595 41.066 42.325 1.00 17.52 102 LEU H O 1
ATOM 13258 N N . SER H 1 101 ? -1.165 42.809 42.433 1.00 17.45 103 SER H N 1
ATOM 13259 C CA . SER H 1 101 ? -1.563 43.223 43.777 1.00 17.41 103 SER H CA 1
ATOM 13260 C C . SER H 1 101 ? -2.495 44.429 43.718 1.00 17.39 103 SER H C 1
ATOM 13261 O O . SER H 1 101 ? -2.302 45.334 42.903 1.00 17.31 103 SER H O 1
ATOM 13264 N N . ALA H 1 102 ? -3.504 44.435 44.586 1.00 17.36 104 ALA H N 1
ATOM 13265 C CA . ALA H 1 102 ? -4.490 45.513 44.613 1.00 17.33 104 ALA H CA 1
ATOM 13266 C C . ALA H 1 102 ? -4.961 45.851 46.023 1.00 17.39 104 ALA H C 1
ATOM 13267 O O . ALA H 1 102 ? -4.996 44.989 46.903 1.00 17.27 104 ALA H O 1
ATOM 13269 N N . THR H 1 103 ? -5.302 47.121 46.226 1.00 17.46 105 THR H N 1
ATOM 13270 C CA . THR H 1 103 ? -5.982 47.574 47.439 1.00 17.67 105 THR H CA 1
ATOM 13271 C C . THR H 1 103 ? -7.072 48.579 47.066 1.00 17.78 105 THR H C 1
ATOM 13272 O O . THR H 1 103 ? -6.927 49.337 46.103 1.00 17.77 105 THR H O 1
ATOM 13276 N N . GLN H 1 104 ? -8.167 48.567 47.818 1.00 18.03 106 GLN H N 1
ATOM 13277 C CA . GLN H 1 104 ? -9.341 49.355 47.460 1.00 18.16 106 GLN H CA 1
ATOM 13278 C C . GLN H 1 104 ? -10.085 49.853 48.690 1.00 18.32 106 GLN H C 1
ATOM 13279 O O . GLN H 1 104 ? -10.192 49.144 49.687 1.00 18.01 106 GLN H O 1
ATOM 13285 N N . GLU H 1 105 ? -10.595 51.079 48.602 1.00 18.57 107 GLU H N 1
ATOM 13286 C CA . GLU H 1 105 ? -11.444 51.646 49.642 1.00 18.90 107 GLU H CA 1
ATOM 13287 C C . GLU H 1 105 ? -12.835 51.915 49.078 1.00 18.91 107 GLU H C 1
ATOM 13288 O O . GLU H 1 105 ? -12.975 52.455 47.978 1.00 18.89 107 GLU H O 1
ATOM 13294 N N . THR H 1 106 ? -13.855 51.530 49.840 1.00 18.99 108 THR H N 1
ATOM 13295 C CA . THR H 1 106 ? -15.245 51.730 49.443 1.00 19.15 108 THR H CA 1
ATOM 13296 C C . THR H 1 106 ? -15.969 52.589 50.478 1.00 19.28 108 THR H C 1
ATOM 13297 O O . THR H 1 106 ? -15.922 52.302 51.676 1.00 19.20 108 THR H O 1
ATOM 13301 N N . SER H 1 107 ? -16.625 53.646 50.004 1.00 19.51 109 SER H N 1
ATOM 13302 C CA . SER H 1 107 ? -17.405 54.533 50.865 1.00 19.76 109 SER H CA 1
ATOM 13303 C C . SER H 1 107 ? -18.724 54.926 50.201 1.00 19.94 109 SER H C 1
ATOM 13304 O O . SER H 1 107 ? -18.923 54.689 49.007 1.00 19.98 109 SER H O 1
ATOM 13307 N N . LEU H 1 108 ? -19.621 55.520 50.986 1.00 20.28 110 LEU H N 1
ATOM 13308 C CA . LEU H 1 108 ? -20.919 55.962 50.485 1.00 20.47 110 LEU H CA 1
ATOM 13309 C C . LEU H 1 108 ? -21.146 57.453 50.713 1.00 20.70 110 LEU H C 1
ATOM 13310 O O . LEU H 1 108 ? -20.908 57.974 51.808 1.00 20.69 110 LEU H O 1
ATOM 13315 N N . GLN H 1 109 ? -21.601 58.127 49.661 1.00 20.93 111 GLN H N 1
ATOM 13316 C CA . GLN H 1 109 ? -22.037 59.517 49.735 1.00 21.19 111 GLN H CA 1
ATOM 13317 C C . GLN H 1 109 ? -23.388 59.635 49.033 1.00 21.32 111 GLN H C 1
ATOM 13318 O O . GLN H 1 109 ? -23.461 59.639 47.802 1.00 21.37 111 GLN H O 1
ATOM 13324 N N . GLY H 1 110 ? -24.455 59.715 49.824 1.00 21.45 112 GLY H N 1
ATOM 13325 C CA . GLY H 1 110 ? -25.816 59.693 49.292 1.00 21.59 112 GLY H CA 1
ATOM 13326 C C . GLY H 1 110 ? -26.145 58.305 48.775 1.00 21.69 112 GLY H C 1
ATOM 13327 O O . GLY H 1 110 ? -26.165 57.342 49.543 1.00 21.74 112 GLY H O 1
ATOM 13328 N N . ASP H 1 111 ? -26.397 58.205 47.472 1.00 21.75 113 ASP H N 1
ATOM 13329 C CA . ASP H 1 111 ? -26.599 56.911 46.818 1.00 21.84 113 ASP H CA 1
ATOM 13330 C C . ASP H 1 111 ? -25.422 56.559 45.900 1.00 21.72 113 ASP H C 1
ATOM 13331 O O . ASP H 1 111 ? -25.520 55.664 45.054 1.00 21.78 113 ASP H O 1
ATOM 13336 N N . CYS H 1 112 ? -24.312 57.270 46.084 1.00 21.58 114 CYS H N 1
ATOM 13337 C CA . CYS H 1 112 ? -23.126 57.099 45.252 1.00 21.42 114 CYS H CA 1
ATOM 13338 C C . CYS H 1 112 ? -22.038 56.313 45.979 1.00 21.18 114 CYS H C 1
ATOM 13339 O O . CYS H 1 112 ? -21.461 56.787 46.962 1.00 21.08 114 CYS H O 1
ATOM 13342 N N . ILE H 1 113 ? -21.774 55.108 45.483 1.00 20.86 115 ILE H N 1
ATOM 13343 C CA . ILE H 1 113 ? -20.715 54.257 46.013 1.00 20.57 115 ILE H CA 1
ATOM 13344 C C . ILE H 1 113 ? -19.380 54.705 45.416 1.00 20.43 115 ILE H C 1
ATOM 13345 O O . ILE H 1 113 ? -19.168 54.616 44.204 1.00 20.34 115 ILE H O 1
ATOM 13350 N N . ILE H 1 114 ? -18.499 55.206 46.280 1.00 20.26 116 ILE H N 1
ATOM 13351 C CA . ILE H 1 114 ? -17.201 55.741 45.867 1.00 20.18 116 ILE H CA 1
ATOM 13352 C C . ILE H 1 114 ? -16.109 54.688 46.037 1.00 20.05 116 ILE H C 1
ATOM 13353 O O . ILE H 1 114 ? -15.900 54.171 47.138 1.00 19.88 116 ILE H O 1
ATOM 13358 N N . CYS H 1 115 ? -15.416 54.381 44.942 1.00 19.98 117 CYS H N 1
ATOM 13359 C CA . CYS H 1 115 ? -14.367 53.364 44.946 1.00 19.93 117 CYS H CA 1
ATOM 13360 C C . CYS H 1 115 ? -13.016 53.955 44.559 1.00 19.84 117 CYS H C 1
ATOM 13361 O O . CYS H 1 115 ? -12.891 54.637 43.539 1.00 19.77 117 CYS H O 1
ATOM 13364 N N . LYS H 1 116 ? -12.012 53.694 45.392 1.00 19.78 118 LYS H N 1
ATOM 13365 C CA . LYS H 1 116 ? -10.652 54.169 45.157 1.00 19.73 118 LYS H CA 1
ATOM 13366 C C . LYS H 1 116 ? -9.716 52.969 45.096 1.00 19.55 118 LYS H C 1
ATOM 13367 O O . LYS H 1 116 ? -9.453 52.327 46.114 1.00 19.42 118 LYS H O 1
ATOM 13373 N N . VAL H 1 117 ? -9.223 52.669 43.897 1.00 19.38 119 VAL H N 1
ATOM 13374 C CA . VAL H 1 117 ? -8.399 51.482 43.670 1.00 19.31 119 VAL H CA 1
ATOM 13375 C C . VAL H 1 117 ? -6.965 51.860 43.308 1.00 19.29 119 VAL H C 1
ATOM 13376 O O . VAL H 1 117 ? -6.731 52.812 42.562 1.00 19.08 119 VAL H O 1
ATOM 13380 N N . LYS H 1 118 ? -6.010 51.114 43.858 1.00 19.33 120 LYS H N 1
ATOM 13381 C CA . LYS H 1 118 ? -4.623 51.178 43.402 1.00 19.47 120 LYS H CA 1
ATOM 13382 C C . LYS H 1 118 ? -4.080 49.778 43.125 1.00 19.40 120 LYS H C 1
ATOM 13383 O O . LYS H 1 118 ? -4.346 48.832 43.872 1.00 19.26 120 LYS H O 1
ATOM 13389 N N . VAL H 1 119 ? -3.336 49.664 42.029 1.00 19.28 121 VAL H N 1
ATOM 13390 C CA . VAL H 1 119 ? -2.942 48.377 41.466 1.00 19.30 121 VAL H CA 1
ATOM 13391 C C . VAL H 1 119 ? -1.437 48.345 41.205 1.00 19.19 121 VAL H C 1
ATOM 13392 O O . VAL H 1 119 ? -0.855 49.337 40.766 1.00 19.21 121 VAL H O 1
ATOM 13396 N N . LEU H 1 120 ? -0.814 47.204 41.490 1.00 19.07 122 LEU H N 1
ATOM 13397 C CA . LEU H 1 120 ? 0.602 47.006 41.208 1.00 18.98 122 LEU H CA 1
ATOM 13398 C C . LEU H 1 120 ? 0.822 45.602 40.652 1.00 18.87 122 LEU H C 1
ATOM 13399 O O . LEU H 1 120 ? 0.708 44.611 41.377 1.00 18.79 122 LEU H O 1
ATOM 13404 N N . GLY H 1 121 ? 1.122 45.532 39.358 1.00 18.75 123 GLY H N 1
ATOM 13405 C CA . GLY H 1 121 ? 1.379 44.265 38.677 1.00 18.69 123 GLY H CA 1
ATOM 13406 C C . GLY H 1 121 ? 2.817 44.148 38.218 1.00 18.66 123 GLY H C 1
ATOM 13407 O O . GLY H 1 121 ? 3.363 45.078 37.621 1.00 18.58 123 GLY H O 1
ATOM 13408 N N . THR H 1 122 ? 3.432 43.004 38.510 1.00 18.67 124 THR H N 1
ATOM 13409 C CA . THR H 1 122 ? 4.823 42.745 38.135 1.00 18.70 124 THR H CA 1
ATOM 13410 C C . THR H 1 122 ? 5.007 41.305 37.651 1.00 18.69 124 THR H C 1
ATOM 13411 O O . THR H 1 122 ? 4.107 40.472 37.793 1.00 18.66 124 THR H O 1
ATOM 13415 N N . ASN H 1 123 ? 6.181 41.035 37.080 1.00 18.66 125 ASN H N 1
ATOM 13416 C CA . ASN H 1 123 ? 6.616 39.684 36.697 1.00 18.79 125 ASN H CA 1
ATOM 13417 C C . ASN H 1 123 ? 5.756 38.956 35.658 1.00 18.72 125 ASN H C 1
ATOM 13418 O O . ASN H 1 123 ? 5.838 37.732 35.529 1.00 18.68 125 ASN H O 1
ATOM 13423 N N . PHE H 1 124 ? 4.943 39.704 34.918 1.00 18.75 126 PHE H N 1
ATOM 13424 C CA . PHE H 1 124 ? 4.210 39.135 33.792 1.00 18.81 126 PHE H CA 1
ATOM 13425 C C . PHE H 1 124 ? 5.191 38.842 32.659 1.00 18.88 126 PHE H C 1
ATOM 13426 O O . PHE H 1 124 ? 5.986 39.711 32.294 1.00 18.82 126 PHE H O 1
ATOM 13434 N N . PRO H 1 125 ? 5.159 37.605 32.121 1.00 19.04 127 PRO H N 1
ATOM 13435 C CA . PRO H 1 125 ? 6.069 37.208 31.044 1.00 19.16 127 PRO H CA 1
ATOM 13436 C C . PRO H 1 125 ? 5.919 38.095 29.809 1.00 19.25 127 PRO H C 1
ATOM 13437 O O . PRO H 1 125 ? 4.804 38.294 29.320 1.00 19.08 127 PRO H O 1
ATOM 13441 N N . ALA H 1 126 ? 7.043 38.619 29.324 1.00 19.43 128 ALA H N 1
ATOM 13442 C CA . ALA H 1 126 ? 7.065 39.579 28.214 1.00 19.67 128 ALA H CA 1
ATOM 13443 C C . ALA H 1 126 ? 6.363 39.084 26.948 1.00 19.85 128 ALA H C 1
ATOM 13444 O O . ALA H 1 126 ? 5.762 39.876 26.218 1.00 19.93 128 ALA H O 1
ATOM 13446 N N . ASN H 1 127 ? 6.442 37.780 26.695 1.00 20.10 129 ASN H N 1
ATOM 13447 C CA . ASN H 1 127 ? 5.826 37.181 25.510 1.00 20.41 129 ASN H CA 1
ATOM 13448 C C . ASN H 1 127 ? 4.633 36.280 25.838 1.00 20.41 129 ASN H C 1
ATOM 13449 O O . ASN H 1 127 ? 4.197 35.478 25.005 1.00 20.47 129 ASN H O 1
ATOM 13454 N N . GLY H 1 128 ? 4.111 36.426 27.054 1.00 20.31 130 GLY H N 1
ATOM 13455 C CA . GLY H 1 128 ? 2.905 35.719 27.479 1.00 20.28 130 GLY H CA 1
ATOM 13456 C C . GLY H 1 128 ? 1.648 36.384 26.943 1.00 20.22 130 GLY H C 1
ATOM 13457 O O . GLY H 1 128 ? 1.717 37.490 26.406 1.00 20.25 130 GLY H O 1
ATOM 13458 N N . PRO H 1 129 ? 0.486 35.717 27.090 1.00 20.23 131 PRO H N 1
ATOM 13459 C CA . PRO H 1 129 ? -0.788 36.218 26.553 1.00 20.20 131 PRO H CA 1
ATOM 13460 C C . PRO H 1 129 ? -1.269 37.548 27.151 1.00 20.20 131 PRO H C 1
ATOM 13461 O O . PRO H 1 129 ? -1.974 38.301 26.474 1.00 20.10 131 PRO H O 1
ATOM 13465 N N . VAL H 1 130 ? -0.892 37.830 28.398 1.00 20.17 132 VAL H N 1
ATOM 13466 C CA . VAL H 1 130 ? -1.265 39.089 29.054 1.00 20.19 132 VAL H CA 1
ATOM 13467 C C . VAL H 1 130 ? -0.536 40.291 28.438 1.00 20.22 132 VAL H C 1
ATOM 13468 O O . VAL H 1 130 ? -1.169 41.283 28.070 1.00 20.22 132 VAL H O 1
ATOM 13472 N N . MET H 1 131 ? 0.787 40.191 28.322 1.00 20.30 133 MET H N 1
ATOM 13473 C CA . MET H 1 131 ? 1.602 41.285 27.785 1.00 20.34 133 MET H CA 1
ATOM 13474 C C . MET H 1 131 ? 1.538 41.387 26.259 1.00 20.51 133 MET H C 1
ATOM 13475 O O . MET H 1 131 ? 1.898 42.418 25.682 1.00 20.40 133 MET H O 1
ATOM 13480 N N . GLN H 1 132 ? 1.084 40.316 25.614 1.00 20.64 134 GLN H N 1
ATOM 13481 C CA . GLN H 1 132 ? 0.882 40.314 24.166 1.00 20.88 134 GLN H CA 1
ATOM 13482 C C . GLN H 1 132 ? -0.582 40.577 23.805 1.00 20.98 134 GLN H C 1
ATOM 13483 O O . GLN H 1 132 ? -0.951 40.567 22.628 1.00 21.06 134 GLN H O 1
ATOM 13489 N N . LYS H 1 133 ? -1.399 40.817 24.833 1.00 21.08 135 LYS H N 1
ATOM 13490 C CA . LYS H 1 133 ? -2.828 41.126 24.693 1.00 21.18 135 LYS H CA 1
ATOM 13491 C C . LYS H 1 133 ? -3.589 40.098 23.852 1.00 21.24 135 LYS H C 1
ATOM 13492 O O . LYS H 1 133 ? -4.256 40.446 22.873 1.00 21.22 135 LYS H O 1
ATOM 13498 N N . LYS H 1 134 ? -3.480 38.832 24.246 1.00 21.23 136 LYS H N 1
ATOM 13499 C CA . LYS H 1 134 ? -4.152 37.742 23.542 1.00 21.39 136 LYS H CA 1
ATOM 13500 C C . LYS H 1 134 ? -5.178 37.045 24.443 1.00 21.25 136 LYS H C 1
ATOM 13501 O O . LYS H 1 134 ? -5.338 35.823 24.399 1.00 21.26 136 LYS H O 1
ATOM 13507 N N . THR H 1 135 ? -5.872 37.844 25.251 1.00 21.20 137 THR H N 1
ATOM 13508 C CA . THR H 1 135 ? -6.909 37.346 26.157 1.00 21.12 137 THR H CA 1
ATOM 13509 C C . THR H 1 135 ? -8.295 37.728 25.633 1.00 21.11 137 THR H C 1
ATOM 13510 O O . THR H 1 135 ? -8.429 38.674 24.854 1.00 21.07 137 THR H O 1
ATOM 13514 N N . CYS H 1 136 ? -9.320 36.989 26.057 1.00 21.16 138 CYS H N 1
ATOM 13515 C CA . CYS H 1 136 ? -10.671 37.163 25.517 1.00 21.28 138 CYS H CA 1
ATOM 13516 C C . CYS H 1 136 ? -11.769 37.147 26.586 1.00 21.04 138 CYS H C 1
ATOM 13517 O O . CYS H 1 136 ? -12.837 36.562 26.384 1.00 21.03 138 CYS H O 1
ATOM 13520 N N . GLY H 1 137 ? -11.504 37.801 27.714 1.00 20.79 139 GLY H N 1
ATOM 13521 C CA . GLY H 1 137 ? -12.471 37.883 28.806 1.00 20.49 139 GLY H CA 1
ATOM 13522 C C . GLY H 1 137 ? -12.411 36.703 29.756 1.00 20.31 139 GLY H C 1
ATOM 13523 O O . GLY H 1 137 ? -11.837 35.658 29.438 1.00 20.15 139 GLY H O 1
ATOM 13524 N N . TRP H 1 138 ? -13.016 36.872 30.928 1.00 20.12 140 TRP H N 1
ATOM 13525 C CA . TRP H 1 138 ? -13.009 35.839 31.957 1.00 20.04 140 TRP H CA 1
ATOM 13526 C C . TRP H 1 138 ? -14.194 34.892 31.839 1.00 20.05 140 TRP H C 1
ATOM 13527 O O . TRP H 1 138 ? -15.275 35.279 31.389 1.00 20.12 140 TRP H O 1
ATOM 13538 N N . GLU H 1 139 ? -13.972 33.645 32.243 1.00 19.99 141 GLU H N 1
ATOM 13539 C CA . GLU H 1 139 ? -15.047 32.680 32.427 1.00 20.00 141 GLU H CA 1
ATOM 13540 C C . GLU H 1 139 ? -15.826 33.041 33.692 1.00 20.03 141 GLU H C 1
ATOM 13541 O O . GLU H 1 139 ? -15.324 33.796 34.532 1.00 20.01 141 GLU H O 1
ATOM 13547 N N . PRO H 1 140 ? -17.060 32.519 33.834 1.00 19.97 142 PRO H N 1
ATOM 13548 C CA . PRO H 1 140 ? -17.719 32.610 35.134 1.00 19.95 142 PRO H CA 1
ATOM 13549 C C . PRO H 1 140 ? -16.928 31.836 36.186 1.00 19.92 142 PRO H C 1
ATOM 13550 O O . PRO H 1 140 ? -16.157 30.937 35.840 1.00 19.78 142 PRO H O 1
ATOM 13554 N N . SER H 1 141 ? -17.107 32.194 37.453 1.00 19.92 143 SER H N 1
ATOM 13555 C CA . SER H 1 141 ? -16.410 31.511 38.537 1.00 19.98 143 SER H CA 1
ATOM 13556 C C . SER H 1 141 ? -17.264 31.426 39.797 1.00 20.01 143 SER H C 1
ATOM 13557 O O . SER H 1 141 ? -18.360 31.986 39.864 1.00 19.93 143 SER H O 1
ATOM 13560 N N . THR H 1 142 ? -16.747 30.709 40.788 1.00 20.10 144 THR H N 1
ATOM 13561 C CA . THR H 1 142 ? -17.369 30.634 42.102 1.00 20.28 144 THR H CA 1
ATOM 13562 C C . THR H 1 142 ? -16.316 30.841 43.189 1.00 20.30 144 THR H C 1
ATOM 13563 O O . THR H 1 142 ? -15.321 30.116 43.262 1.00 20.33 144 THR H O 1
ATOM 13567 N N . GLU H 1 143 ? -16.547 31.860 44.011 1.00 20.31 145 GLU H N 1
ATOM 13568 C CA . GLU H 1 143 ? -15.603 32.296 45.030 1.00 20.40 145 GLU H CA 1
ATOM 13569 C C . GLU H 1 143 ? -16.057 31.815 46.404 1.00 20.29 145 GLU H C 1
ATOM 13570 O O . GLU H 1 143 ? -17.243 31.886 46.727 1.00 20.33 145 GLU H O 1
ATOM 13576 N N . THR H 1 144 ? -15.112 31.330 47.205 1.00 20.22 146 THR H N 1
ATOM 13577 C CA . THR H 1 144 ? -15.417 30.855 48.555 1.00 20.15 146 THR H CA 1
ATOM 13578 C C . THR H 1 144 ? -15.273 31.986 49.569 1.00 20.21 146 THR H C 1
ATOM 13579 O O . THR H 1 144 ? -14.195 32.562 49.723 1.00 20.08 146 THR H O 1
ATOM 13583 N N . VAL H 1 145 ? -16.375 32.295 50.250 1.00 20.24 147 VAL H N 1
ATOM 13584 C CA . VAL H 1 145 ? -16.411 33.358 51.254 1.00 20.40 147 VAL H CA 1
ATOM 13585 C C . VAL H 1 145 ? -16.167 32.762 52.641 1.00 20.62 147 VAL H C 1
ATOM 13586 O O . VAL H 1 145 ? -17.001 32.020 53.165 1.00 20.52 147 VAL H O 1
ATOM 13590 N N . ILE H 1 146 ? -15.016 33.092 53.223 1.00 20.90 148 ILE H N 1
ATOM 13591 C CA . ILE H 1 146 ? -14.611 32.543 54.515 1.00 21.27 148 ILE H CA 1
ATOM 13592 C C . ILE H 1 146 ? -14.542 33.646 55.571 1.00 21.57 148 ILE H C 1
ATOM 13593 O O . ILE H 1 146 ? -13.822 34.634 55.392 1.00 21.53 148 ILE H O 1
ATOM 13598 N N . PRO H 1 147 ? -15.297 33.481 56.673 1.00 21.95 149 PRO H N 1
ATOM 13599 C CA . PRO H 1 147 ? -15.244 34.436 57.774 1.00 22.25 149 PRO H CA 1
ATOM 13600 C C . PRO H 1 147 ? -13.915 34.328 58.507 1.00 22.56 149 PRO H C 1
ATOM 13601 O O . PRO H 1 147 ? -13.485 33.223 58.861 1.00 22.69 149 PRO H O 1
ATOM 13605 N N . ARG H 1 148 ? -13.258 35.466 58.698 1.00 22.96 150 ARG H N 1
ATOM 13606 C CA . ARG H 1 148 ? -11.973 35.482 59.379 1.00 23.24 150 ARG H CA 1
ATOM 13607 C C . ARG H 1 148 ? -11.703 36.766 60.149 1.00 23.34 150 ARG H C 1
ATOM 13608 O O . ARG H 1 148 ? -11.581 37.853 59.576 1.00 23.38 150 ARG H O 1
ATOM 13616 N N . ASP H 1 149 ? -11.598 36.586 61.463 1.00 23.49 151 ASP H N 1
ATOM 13617 C CA . ASP H 1 149 ? -11.381 37.640 62.465 1.00 23.64 151 ASP H CA 1
ATOM 13618 C C . ASP H 1 149 ? -11.913 39.032 62.147 1.00 23.45 151 ASP H C 1
ATOM 13619 O O . ASP H 1 149 ? -11.162 39.955 61.811 1.00 23.56 151 ASP H O 1
ATOM 13624 N N . GLY H 1 150 ? -13.228 39.167 62.277 1.00 23.36 152 GLY H N 1
ATOM 13625 C CA . GLY H 1 150 ? -13.905 40.447 62.099 1.00 22.98 152 GLY H CA 1
ATOM 13626 C C . GLY H 1 150 ? -14.108 40.848 60.651 1.00 22.75 152 GLY H C 1
ATOM 13627 O O . GLY H 1 150 ? -14.893 41.753 60.361 1.00 22.72 152 GLY H O 1
ATOM 13628 N N . GLY H 1 151 ? -13.395 40.179 59.747 1.00 22.49 153 GLY H N 1
ATOM 13629 C CA . GLY H 1 151 ? -13.513 40.435 58.315 1.00 22.10 153 GLY H CA 1
ATOM 13630 C C . GLY H 1 151 ? -13.718 39.173 57.499 1.00 21.81 153 GLY H C 1
ATOM 13631 O O . GLY H 1 151 ? -14.173 38.149 58.016 1.00 21.80 153 GLY H O 1
ATOM 13632 N N . LEU H 1 152 ? -13.375 39.255 56.218 1.00 21.53 154 LEU H N 1
ATOM 13633 C CA . LEU H 1 152 ? -13.565 38.151 55.282 1.00 21.34 154 LEU H CA 1
ATOM 13634 C C . LEU H 1 152 ? -12.278 37.803 54.543 1.00 21.01 154 LEU H C 1
ATOM 13635 O O . LEU H 1 152 ? -11.461 38.680 54.250 1.00 20.86 154 LEU H O 1
ATOM 13640 N N . LEU H 1 153 ? -12.095 36.513 54.268 1.00 20.71 155 LEU H N 1
ATOM 13641 C CA . LEU H 1 153 ? -11.104 36.062 53.295 1.00 20.53 155 LEU H CA 1
ATOM 13642 C C . LEU H 1 153 ? -11.819 35.320 52.170 1.00 20.29 155 LEU H C 1
ATOM 13643 O O . LEU H 1 153 ? -12.500 34.322 52.411 1.00 20.20 155 LEU H O 1
ATOM 13648 N N . LEU H 1 154 ? -11.673 35.825 50.947 1.00 20.07 156 LEU H N 1
ATOM 13649 C CA . LEU H 1 154 ? -12.288 35.212 49.771 1.00 19.87 156 LEU H CA 1
ATOM 13650 C C . LEU H 1 154 ? -11.239 34.584 48.862 1.00 19.84 156 LEU H C 1
ATOM 13651 O O . LEU H 1 154 ? -10.226 35.209 48.543 1.00 19.79 156 LEU H O 1
ATOM 13656 N N . ARG H 1 155 ? -11.494 33.344 48.457 1.00 19.79 157 ARG H N 1
ATOM 13657 C CA . ARG H 1 155 ? -10.579 32.604 47.592 1.00 19.81 157 ARG H CA 1
ATOM 13658 C C . ARG H 1 155 ? -11.278 32.098 46.335 1.00 19.68 157 ARG H C 1
ATOM 13659 O O . ARG H 1 155 ? -12.411 31.618 46.388 1.00 19.56 157 ARG H O 1
ATOM 13667 N N . ASP H 1 156 ? -10.586 32.222 45.207 1.00 19.64 158 ASP H N 1
ATOM 13668 C CA . ASP H 1 156 ? -11.131 31.856 43.906 1.00 19.67 158 ASP H CA 1
ATOM 13669 C C . ASP H 1 156 ? -10.010 31.363 43.003 1.00 19.68 158 ASP H C 1
ATOM 13670 O O . ASP H 1 156 ? -8.834 31.662 43.230 1.00 19.51 158 ASP H O 1
ATOM 13675 N N . THR H 1 157 ? -10.387 30.596 41.985 1.00 19.74 159 THR H N 1
ATOM 13676 C CA . THR H 1 157 ? -9.461 30.158 40.950 1.00 19.95 159 THR H CA 1
ATOM 13677 C C . THR H 1 157 ? -10.031 30.474 39.552 1.00 20.05 159 THR H C 1
ATOM 13678 O O . THR H 1 157 ? -10.397 29.562 38.805 1.00 20.12 159 THR H O 1
ATOM 13682 N N . PRO H 1 158 ? -10.107 31.776 39.196 1.00 20.14 160 PRO H N 1
ATOM 13683 C CA . PRO H 1 158 ? -10.710 32.176 37.920 1.00 20.17 160 PRO H CA 1
ATOM 13684 C C . PRO H 1 158 ? -9.862 31.818 36.698 1.00 20.23 160 PRO H C 1
ATOM 13685 O O . PRO H 1 158 ? -8.629 31.804 36.773 1.00 20.23 160 PRO H O 1
ATOM 13689 N N . ALA H 1 159 ? -10.539 31.531 35.588 1.00 20.24 161 ALA H N 1
ATOM 13690 C CA . ALA H 1 159 ? -9.882 31.175 34.335 1.00 20.30 161 ALA H CA 1
ATOM 13691 C C . ALA H 1 159 ? -10.120 32.240 33.269 1.00 20.33 161 ALA H C 1
ATOM 13692 O O . ALA H 1 159 ? -11.256 32.660 33.033 1.00 20.32 161 ALA H O 1
ATOM 13694 N N . LEU H 1 160 ? -9.034 32.673 32.636 1.00 20.36 162 LEU H N 1
ATOM 13695 C CA . LEU H 1 160 ? -9.083 33.693 31.595 1.00 20.46 162 LEU H CA 1
ATOM 13696 C C . LEU H 1 160 ? -9.014 33.040 30.217 1.00 20.58 162 LEU H C 1
ATOM 13697 O O . LEU H 1 160 ? -8.069 32.309 29.915 1.00 20.50 162 LEU H O 1
ATOM 13702 N N . MET H 1 161 ? -10.029 33.299 29.395 1.00 20.75 163 MET H N 1
ATOM 13703 C CA . MET H 1 161 ? -10.097 32.754 28.036 1.00 21.09 163 MET H CA 1
ATOM 13704 C C . MET H 1 161 ? -9.012 33.364 27.153 1.00 21.22 163 MET H C 1
ATOM 13705 O O . MET H 1 161 ? -8.743 34.566 27.225 1.00 21.13 163 MET H O 1
ATOM 13710 N N . LEU H 1 162 ? -8.387 32.527 26.329 1.00 21.54 164 LEU H N 1
ATOM 13711 C CA . LEU H 1 162 ? -7.293 32.967 25.464 1.00 21.83 164 LEU H CA 1
ATOM 13712 C C . LEU H 1 162 ? -7.689 32.956 23.991 1.00 22.13 164 LEU H C 1
ATOM 13713 O O . LEU H 1 162 ? -8.624 32.255 23.594 1.00 22.02 164 LEU H O 1
ATOM 13718 N N . ALA H 1 163 ? -6.962 33.735 23.190 1.00 22.58 165 ALA H N 1
ATOM 13719 C CA . ALA H 1 163 ? -7.183 33.824 21.745 1.00 23.01 165 ALA H CA 1
ATOM 13720 C C . ALA H 1 163 ? -6.964 32.493 21.022 1.00 23.33 165 ALA H C 1
ATOM 13721 O O . ALA H 1 163 ? -7.589 32.233 19.990 1.00 23.45 165 ALA H O 1
ATOM 13723 N N . ASP H 1 164 ? -6.083 31.658 21.571 1.00 23.68 166 ASP H N 1
ATOM 13724 C CA . ASP H 1 164 ? -5.780 30.346 20.991 1.00 23.98 166 ASP H CA 1
ATOM 13725 C C . ASP H 1 164 ? -6.861 29.293 21.260 1.00 23.93 166 ASP H C 1
ATOM 13726 O O . ASP H 1 164 ? -6.861 28.226 20.639 1.00 24.15 166 ASP H O 1
ATOM 13731 N N . GLY H 1 165 ? -7.773 29.597 22.182 1.00 23.80 167 GLY H N 1
ATOM 13732 C CA . GLY H 1 165 ? -8.871 28.691 22.520 1.00 23.58 167 GLY H CA 1
ATOM 13733 C C . GLY H 1 165 ? -8.715 28.007 23.866 1.00 23.37 167 GLY H C 1
ATOM 13734 O O . GLY H 1 165 ? -9.639 27.344 24.344 1.00 23.49 167 GLY H O 1
ATOM 13735 N N . GLY H 1 166 ? -7.541 28.164 24.474 1.00 23.11 168 GLY H N 1
ATOM 13736 C CA . GLY H 1 166 ? -7.267 27.601 25.792 1.00 22.63 168 GLY H CA 1
ATOM 13737 C C . GLY H 1 166 ? -7.593 28.574 26.909 1.00 22.40 168 GLY H C 1
ATOM 13738 O O . GLY H 1 166 ? -8.340 29.536 26.712 1.00 22.26 168 GLY H O 1
ATOM 13739 N N . HIS H 1 167 ? -7.028 28.319 28.086 1.00 22.15 169 HIS H N 1
ATOM 13740 C CA . HIS H 1 167 ? -7.263 29.155 29.257 1.00 21.98 169 HIS H CA 1
ATOM 13741 C C . HIS H 1 167 ? -5.973 29.487 29.994 1.00 21.92 169 HIS H C 1
ATOM 13742 O O . HIS H 1 167 ? -5.037 28.687 30.020 1.00 21.78 169 HIS H O 1
ATOM 13749 N N . LEU H 1 168 ? -5.933 30.682 30.577 1.00 21.89 170 LEU H N 1
ATOM 13750 C CA . LEU H 1 168 ? -4.884 31.055 31.516 1.00 21.80 170 LEU H CA 1
ATOM 13751 C C . LEU H 1 168 ? -5.529 31.257 32.878 1.00 21.79 170 LEU H C 1
ATOM 13752 O O . LEU H 1 168 ? -6.438 32.072 33.032 1.00 21.68 170 LEU H O 1
ATOM 13757 N N . SER H 1 169 ? -5.061 30.503 33.863 1.00 21.81 171 SER H N 1
ATOM 13758 C CA . SER H 1 169 ? -5.674 30.527 35.181 1.00 21.82 171 SER H CA 1
ATOM 13759 C C . SER H 1 169 ? -4.841 31.281 36.210 1.00 21.80 171 SER H C 1
ATOM 13760 O O . SER H 1 169 ? -3.618 31.384 36.085 1.00 21.68 171 SER H O 1
ATOM 13763 N N . CYS H 1 170 ? -5.523 31.822 37.216 1.00 21.82 172 CYS H N 1
ATOM 13764 C CA . CYS H 1 170 ? -4.863 32.493 38.327 1.00 21.87 172 CYS H CA 1
ATOM 13765 C C . CYS H 1 170 ? -5.532 32.150 39.654 1.00 21.73 172 CYS H C 1
ATOM 13766 O O . CYS H 1 170 ? -6.685 31.716 39.686 1.00 21.64 172 CYS H O 1
ATOM 13769 N N . PHE H 1 171 ? -4.786 32.319 40.740 1.00 21.56 173 PHE H N 1
ATOM 13770 C CA . PHE H 1 171 ? -5.333 32.170 42.080 1.00 21.38 173 PHE H CA 1
ATOM 13771 C C . PHE H 1 171 ? -5.562 33.543 42.693 1.00 21.26 173 PHE H C 1
ATOM 13772 O O . PHE H 1 171 ? -4.662 34.385 42.698 1.00 21.25 173 PHE H O 1
ATOM 13780 N N . MET H 1 172 ? -6.772 33.762 43.197 1.00 21.02 174 MET H N 1
ATOM 13781 C CA . MET H 1 172 ? -7.117 35.019 43.853 1.00 20.93 174 MET H CA 1
ATOM 13782 C C . MET H 1 172 ? -7.297 34.819 45.353 1.00 20.72 174 MET H C 1
ATOM 13783 O O . MET H 1 172 ? -7.929 33.855 45.787 1.00 20.69 174 MET H O 1
ATOM 13788 N N . GLU H 1 173 ? -6.723 35.730 46.134 1.00 20.47 175 GLU H N 1
ATOM 13789 C CA . GLU H 1 173 ? -6.926 35.766 47.579 1.00 20.36 175 GLU H CA 1
ATOM 13790 C C . GLU H 1 173 ? -7.257 37.191 48.000 1.00 20.13 175 GLU H C 1
ATOM 13791 O O . GLU H 1 173 ? -6.402 38.076 47.948 1.00 20.02 175 GLU H O 1
ATOM 13797 N N . THR H 1 174 ? -8.506 37.401 48.410 1.00 19.91 176 THR H N 1
ATOM 13798 C CA . THR H 1 174 ? -9.011 38.736 48.714 1.00 19.77 176 THR H CA 1
ATOM 13799 C C . THR H 1 174 ? -9.411 38.861 50.184 1.00 19.77 176 THR H C 1
ATOM 13800 O O . THR H 1 174 ? -10.176 38.043 50.697 1.00 19.63 176 THR H O 1
ATOM 13804 N N . THR H 1 175 ? -8.881 39.886 50.849 1.00 19.87 177 THR H N 1
ATOM 13805 C CA . THR H 1 175 ? -9.212 40.172 52.247 1.00 20.07 177 THR H CA 1
ATOM 13806 C C . THR H 1 175 ? -10.165 41.359 52.335 1.00 20.22 177 THR H C 1
ATOM 13807 O O . THR H 1 175 ? -10.086 42.279 51.524 1.00 20.25 177 THR H O 1
ATOM 13811 N N . TYR H 1 176 ? -11.060 41.333 53.321 1.00 20.48 178 TYR H N 1
ATOM 13812 C CA . TYR H 1 176 ? -12.031 42.409 53.528 1.00 20.70 178 TYR H CA 1
ATOM 13813 C C . TYR H 1 176 ? -12.020 42.890 54.977 1.00 20.90 178 TYR H C 1
ATOM 13814 O O . TYR H 1 176 ? -12.025 42.077 55.902 1.00 20.91 178 TYR H O 1
ATOM 13823 N N . LYS H 1 177 ? -12.004 44.209 55.165 1.00 21.16 179 LYS H N 1
ATOM 13824 C CA . LYS H 1 177 ? -12.108 44.801 56.499 1.00 21.54 179 LYS H CA 1
ATOM 13825 C C . LYS H 1 177 ? -13.111 45.945 56.528 1.00 21.91 179 LYS H C 1
ATOM 13826 O O . LYS H 1 177 ? -13.064 46.858 55.697 1.00 21.72 179 LYS H O 1
ATOM 13832 N N . SER H 1 178 ? -14.007 45.884 57.509 1.00 22.50 180 SER H N 1
ATOM 13833 C CA . SER H 1 178 ? -15.013 46.910 57.722 1.00 23.16 180 SER H CA 1
ATOM 13834 C C . SER H 1 178 ? -14.550 47.903 58.784 1.00 23.48 180 SER H C 1
ATOM 13835 O O . SER H 1 178 ? -13.833 47.537 59.719 1.00 23.53 180 SER H O 1
ATOM 13838 N N . LYS H 1 179 ? -14.964 49.159 58.632 1.00 23.83 181 LYS H N 1
ATOM 13839 C CA . LYS H 1 179 ? -14.627 50.208 59.595 1.00 24.31 181 LYS H CA 1
ATOM 13840 C C . LYS H 1 179 ? -15.429 50.066 60.889 1.00 24.50 181 LYS H C 1
ATOM 13841 O O . LYS H 1 179 ? -14.907 50.304 61.979 1.00 24.59 181 LYS H O 1
ATOM 13847 N N . LYS H 1 180 ? -16.694 49.674 60.755 1.00 24.69 182 LYS H N 1
ATOM 13848 C CA . LYS H 1 180 ? -17.551 49.377 61.900 1.00 24.96 182 LYS H CA 1
ATOM 13849 C C . LYS H 1 180 ? -17.707 47.864 62.023 1.00 25.09 182 LYS H C 1
ATOM 13850 O O . LYS H 1 180 ? -17.700 47.154 61.014 1.00 25.05 182 LYS H O 1
ATOM 13856 N N . GLU H 1 181 ? -17.845 47.371 63.253 1.00 25.29 183 GLU H N 1
ATOM 13857 C CA . GLU H 1 181 ? -18.054 45.941 63.472 1.00 25.50 183 GLU H CA 1
ATOM 13858 C C . GLU H 1 181 ? -19.436 45.523 62.975 1.00 25.41 183 GLU H C 1
ATOM 13859 O O . GLU H 1 181 ? -20.446 46.134 63.331 1.00 25.48 183 GLU H O 1
ATOM 13865 N N . VAL H 1 182 ? -19.456 44.489 62.138 1.00 25.29 184 VAL H N 1
ATOM 13866 C CA . VAL H 1 182 ? -20.691 43.957 61.559 1.00 25.17 184 VAL H CA 1
ATOM 13867 C C . VAL H 1 182 ? -20.819 42.463 61.867 1.00 25.10 184 VAL H C 1
ATOM 13868 O O . VAL H 1 182 ? -19.871 41.842 62.357 1.00 25.12 184 VAL H O 1
ATOM 13872 N N . LYS H 1 183 ? -21.985 41.891 61.578 1.00 24.91 185 LYS H N 1
ATOM 13873 C CA . LYS H 1 183 ? -22.221 40.472 61.827 1.00 24.80 185 LYS H CA 1
ATOM 13874 C C . LYS H 1 183 ? -21.704 39.616 60.672 1.00 24.50 185 LYS H C 1
ATOM 13875 O O . LYS H 1 183 ? -22.163 39.739 59.532 1.00 24.54 185 LYS H O 1
ATOM 13881 N N . LEU H 1 184 ? -20.742 38.752 60.989 1.00 24.14 186 LEU H N 1
ATOM 13882 C CA . LEU H 1 184 ? -20.100 37.879 60.009 1.00 23.80 186 LEU H CA 1
ATOM 13883 C C . LEU H 1 184 ? -20.960 36.663 59.665 1.00 23.50 186 LEU H C 1
ATOM 13884 O O . LEU H 1 184 ? -21.611 36.095 60.546 1.00 23.53 186 LEU H O 1
ATOM 13889 N N . PRO H 1 185 ? -20.970 36.261 58.378 1.00 23.19 187 PRO H N 1
ATOM 13890 C CA . PRO H 1 185 ? -21.689 35.057 57.971 1.00 22.94 187 PRO H CA 1
ATOM 13891 C C . PRO H 1 185 ? -20.854 33.797 58.198 1.00 22.70 187 PRO H C 1
ATOM 13892 O O . PRO H 1 185 ? -19.661 33.893 58.488 1.00 22.54 187 PRO H O 1
ATOM 13896 N N . GLU H 1 186 ? -21.484 32.631 58.077 1.00 22.44 188 GLU H N 1
ATOM 13897 C CA . GLU H 1 186 ? -20.751 31.369 57.983 1.00 22.36 188 GLU H CA 1
ATOM 13898 C C . GLU H 1 186 ? -20.179 31.221 56.575 1.00 22.01 188 GLU H C 1
ATOM 13899 O O . GLU H 1 186 ? -20.457 32.045 55.701 1.00 21.91 188 GLU H O 1
ATOM 13905 N N . LEU H 1 187 ? -19.383 30.176 56.358 1.00 21.67 189 LEU H N 1
ATOM 13906 C CA . LEU H 1 187 ? -18.783 29.926 55.049 1.00 21.33 189 LEU H CA 1
ATOM 13907 C C . LEU H 1 187 ? -19.851 29.675 53.985 1.00 21.13 189 LEU H C 1
ATOM 13908 O O . LEU H 1 187 ? -20.773 28.883 54.188 1.00 21.08 189 LEU H O 1
ATOM 13913 N N . HIS H 1 188 ? -19.716 30.372 52.860 1.00 20.81 190 HIS H N 1
ATOM 13914 C CA . HIS H 1 188 ? -20.594 30.202 51.704 1.00 20.43 190 HIS H CA 1
ATOM 13915 C C . HIS H 1 188 ? -19.853 30.580 50.420 1.00 20.33 190 HIS H C 1
ATOM 13916 O O . HIS H 1 188 ? -18.635 30.773 50.437 1.00 20.19 190 HIS H O 1
ATOM 13923 N N . PHE H 1 189 ? -20.588 30.680 49.315 1.00 20.17 191 PHE H N 1
ATOM 13924 C CA . PHE H 1 189 ? -19.985 30.916 48.006 1.00 20.07 191 PHE H CA 1
ATOM 13925 C C . PHE H 1 189 ? -20.644 32.072 47.257 1.00 20.02 191 PHE H C 1
ATOM 13926 O O . PHE H 1 189 ? -21.828 32.357 47.454 1.00 20.10 191 PHE H O 1
ATOM 13934 N N . HIS H 1 190 ? -19.858 32.739 46.412 1.00 19.95 192 HIS H N 1
ATOM 13935 C CA . HIS H 1 190 ? -20.383 33.659 45.406 1.00 19.82 192 HIS H CA 1
ATOM 13936 C C . HIS H 1 190 ? -20.270 32.994 44.041 1.00 19.78 192 HIS H C 1
ATOM 13937 O O . HIS H 1 190 ? -19.231 32.422 43.712 1.00 19.70 192 HIS H O 1
ATOM 13944 N N . HIS H 1 191 ? -21.342 33.056 43.259 1.00 19.74 193 HIS H N 1
ATOM 13945 C CA . HIS H 1 191 ? -21.305 32.620 41.869 1.00 19.75 193 HIS H CA 1
ATOM 13946 C C . HIS H 1 191 ? -21.325 33.858 40.979 1.00 19.72 193 HIS H C 1
ATOM 13947 O O . HIS H 1 191 ? -22.302 34.611 40.973 1.00 19.70 193 HIS H O 1
ATOM 13954 N N . LEU H 1 192 ? -20.234 34.063 40.244 1.00 19.72 194 LEU H N 1
ATOM 13955 C CA . LEU H 1 192 ? -19.996 35.309 39.516 1.00 19.74 194 LEU H CA 1
ATOM 13956 C C . LEU H 1 192 ? -19.977 35.110 38.004 1.00 19.82 194 LEU H C 1
ATOM 13957 O O . LEU H 1 192 ? -19.575 34.054 37.513 1.00 19.79 194 LEU H O 1
ATOM 13962 N N . ARG H 1 193 ? -20.407 36.137 37.274 1.00 19.93 195 ARG H N 1
ATOM 13963 C CA . ARG H 1 193 ? -20.125 36.241 35.844 1.00 20.07 195 ARG H CA 1
ATOM 13964 C C . ARG H 1 193 ? -19.852 37.693 35.469 1.00 20.30 195 ARG H C 1
ATOM 13965 O O . ARG H 1 193 ? -20.746 38.541 35.514 1.00 20.18 195 ARG H O 1
ATOM 13973 N N . MET H 1 194 ? -18.602 37.956 35.102 1.00 20.55 196 MET H N 1
ATOM 13974 C CA . MET H 1 194 ? -18.124 39.294 34.783 1.00 20.95 196 MET H CA 1
ATOM 13975 C C . MET H 1 194 ? -17.740 39.341 33.305 1.00 21.25 196 MET H C 1
ATOM 13976 O O . MET H 1 194 ? -16.907 38.554 32.847 1.00 21.25 196 MET H O 1
ATOM 13981 N N . GLU H 1 195 ? -18.363 40.254 32.562 1.00 21.64 197 GLU H N 1
ATOM 13982 C CA . GLU H 1 195 ? -18.222 40.303 31.104 1.00 22.15 197 GLU H CA 1
ATOM 13983 C C . GLU H 1 195 ? -18.045 41.720 30.565 1.00 22.45 197 GLU H C 1
ATOM 13984 O O . GLU H 1 195 ? -18.710 42.654 31.017 1.00 22.47 197 GLU H O 1
ATOM 13990 N N . LYS H 1 196 ? -17.148 41.867 29.591 1.00 22.90 198 LYS H N 1
ATOM 13991 C CA . LYS H 1 196 ? -17.023 43.110 28.833 1.00 23.36 198 LYS H CA 1
ATOM 13992 C C . LYS H 1 196 ? -18.081 43.107 27.734 1.00 23.73 198 LYS H C 1
ATOM 13993 O O . LYS H 1 196 ? -18.135 42.184 26.917 1.00 23.76 198 LYS H O 1
ATOM 13999 N N . LEU H 1 197 ? -18.924 44.136 27.722 1.00 24.20 199 LEU H N 1
ATOM 14000 C CA . LEU H 1 197 ? -20.040 44.205 26.779 1.00 24.64 199 LEU H CA 1
ATOM 14001 C C . LEU H 1 197 ? -19.715 45.020 25.536 1.00 24.91 199 LEU H C 1
ATOM 14002 O O . LEU H 1 197 ? -20.213 44.725 24.448 1.00 24.96 199 LEU H O 1
ATOM 14007 N N . ASN H 1 198 ? -18.885 46.046 25.706 1.00 25.25 200 ASN H N 1
ATOM 14008 C CA . ASN H 1 198 ? -18.565 46.963 24.620 1.00 25.55 200 ASN H CA 1
ATOM 14009 C C . ASN H 1 198 ? -17.211 47.632 24.822 1.00 25.59 200 ASN H C 1
ATOM 14010 O O . ASN H 1 198 ? -16.818 47.928 25.951 1.00 25.63 200 ASN H O 1
ATOM 14015 N N . ILE H 1 199 ? -16.499 47.847 23.719 1.00 25.61 201 ILE H N 1
ATOM 14016 C CA . ILE H 1 199 ? -15.235 48.580 23.725 1.00 25.55 201 ILE H CA 1
ATOM 14017 C C . ILE H 1 199 ? -15.303 49.667 22.653 1.00 25.55 201 ILE H C 1
ATOM 14018 O O . ILE H 1 199 ? -15.709 49.403 21.517 1.00 25.57 201 ILE H O 1
ATOM 14023 N N . SER H 1 200 ? -14.918 50.887 23.025 1.00 25.48 202 SER H N 1
ATOM 14024 C CA . SER H 1 200 ? -14.928 52.031 22.110 1.00 25.45 202 SER H CA 1
ATOM 14025 C C . SER H 1 200 ? -13.934 51.851 20.962 1.00 25.53 202 SER H C 1
ATOM 14026 O O . SER H 1 200 ? -12.998 51.053 21.061 1.00 25.44 202 SER H O 1
ATOM 14029 N N . ASP H 1 201 ? -14.143 52.596 19.878 1.00 25.68 203 ASP H N 1
ATOM 14030 C CA . ASP H 1 201 ? -13.272 52.522 18.702 1.00 25.80 203 ASP H CA 1
ATOM 14031 C C . ASP H 1 201 ? -11.827 52.931 18.997 1.00 25.82 203 ASP H C 1
ATOM 14032 O O . ASP H 1 201 ? -10.893 52.388 18.401 1.00 25.80 203 ASP H O 1
ATOM 14037 N N . ASP H 1 202 ? -11.651 53.875 19.922 1.00 25.86 204 ASP H N 1
ATOM 14038 C CA . ASP H 1 202 ? -10.318 54.329 20.328 1.00 25.90 204 ASP H CA 1
ATOM 14039 C C . ASP H 1 202 ? -9.710 53.494 21.463 1.00 25.82 204 ASP H C 1
ATOM 14040 O O . ASP H 1 202 ? -8.625 53.807 21.958 1.00 25.80 204 ASP H O 1
ATOM 14045 N N . TRP H 1 203 ? -10.421 52.437 21.859 1.00 25.74 205 TRP H N 1
ATOM 14046 C CA . TRP H 1 203 ? -9.983 51.491 22.900 1.00 25.70 205 TRP H CA 1
ATOM 14047 C C . TRP H 1 203 ? -9.816 52.089 24.304 1.00 25.50 205 TRP H C 1
ATOM 14048 O O . TRP H 1 203 ? -9.250 51.448 25.194 1.00 25.41 205 TRP H O 1
ATOM 14059 N N . LYS H 1 204 ? -10.322 53.306 24.496 1.00 25.30 206 LYS H N 1
ATOM 14060 C CA . LYS H 1 204 ? -10.213 54.006 25.778 1.00 25.16 206 LYS H CA 1
ATOM 14061 C C . LYS H 1 204 ? -11.398 53.767 26.714 1.00 24.92 206 LYS H C 1
ATOM 14062 O O . LYS H 1 204 ? -11.268 53.928 27.929 1.00 24.92 206 LYS H O 1
ATOM 14068 N N . THR H 1 205 ? -12.544 53.391 26.151 1.00 24.57 207 THR H N 1
ATOM 14069 C CA . THR H 1 205 ? -13.754 53.167 26.943 1.00 24.29 207 THR H CA 1
ATOM 14070 C C . THR H 1 205 ? -14.268 51.735 26.799 1.00 24.04 207 THR H C 1
ATOM 14071 O O . THR H 1 205 ? -14.342 51.200 25.692 1.00 24.04 207 THR H O 1
ATOM 14075 N N . VAL H 1 206 ? -14.618 51.128 27.930 1.00 23.77 208 VAL H N 1
ATOM 14076 C CA . VAL H 1 206 ? -15.129 49.757 27.964 1.00 23.52 208 VAL H CA 1
ATOM 14077 C C . VAL H 1 206 ? -16.268 49.603 28.977 1.00 23.35 208 VAL H C 1
ATOM 14078 O O . VAL H 1 206 ? -16.165 50.055 30.119 1.00 23.28 208 VAL H O 1
ATOM 14082 N N . GLU H 1 207 ? -17.354 48.975 28.531 1.00 23.14 209 GLU H N 1
ATOM 14083 C CA . GLU H 1 207 ? -18.505 48.684 29.380 1.00 22.93 209 GLU H CA 1
ATOM 14084 C C . GLU H 1 207 ? -18.371 47.287 29.982 1.00 22.64 209 GLU H C 1
ATOM 14085 O O . GLU H 1 207 ? -18.262 46.298 29.255 1.00 22.62 209 GLU H O 1
ATOM 14091 N N . GLN H 1 208 ? -18.380 47.218 31.312 1.00 22.32 210 GLN H N 1
ATOM 14092 C CA . GLN H 1 208 ? -18.220 45.954 32.028 1.00 21.95 210 GLN H CA 1
ATOM 14093 C C . GLN H 1 208 ? -19.441 45.665 32.899 1.00 21.72 210 GLN H C 1
ATOM 14094 O O . GLN H 1 208 ? -19.877 46.517 33.676 1.00 21.58 210 GLN H O 1
ATOM 14100 N N . HIS H 1 209 ? -19.984 44.458 32.756 1.00 21.46 211 HIS H N 1
ATOM 14101 C CA . HIS H 1 209 ? -21.174 44.031 33.492 1.00 21.32 211 HIS H CA 1
ATOM 14102 C C . HIS H 1 209 ? -20.842 42.855 34.410 1.00 21.18 211 HIS H C 1
ATOM 14103 O O . HIS H 1 209 ? -19.973 42.042 34.093 1.00 21.01 211 HIS H O 1
ATOM 14110 N N . GLU H 1 210 ? -21.533 42.776 35.546 1.00 21.05 212 GLU H N 1
ATOM 14111 C CA . GLU H 1 210 ? -21.334 41.684 36.500 1.00 20.98 212 GLU H CA 1
ATOM 14112 C C . GLU H 1 210 ? -22.627 41.284 37.206 1.00 20.93 212 GLU H C 1
ATOM 14113 O O . GLU H 1 210 ? -23.405 42.141 37.631 1.00 20.83 212 GLU H O 1
ATOM 14119 N N . SER H 1 211 ? -22.841 39.975 37.322 1.00 20.98 213 SER H N 1
ATOM 14120 C CA . SER H 1 211 ? -23.936 39.423 38.116 1.00 21.09 213 SER H CA 1
ATOM 14121 C C . SER H 1 211 ? -23.386 38.471 39.177 1.00 21.21 213 SER H C 1
ATOM 14122 O O . SER H 1 211 ? -22.507 37.654 38.892 1.00 21.15 213 SER H O 1
ATOM 14125 N N . VAL H 1 212 ? -23.896 38.595 40.401 1.00 21.41 214 VAL H N 1
ATOM 14126 C CA . VAL H 1 212 ? -23.408 37.810 41.538 1.00 21.60 214 VAL H CA 1
ATOM 14127 C C . VAL H 1 212 ? -24.567 37.208 42.331 1.00 21.81 214 VAL H C 1
ATOM 14128 O O . VAL H 1 212 ? -25.518 37.908 42.684 1.00 21.76 214 VAL H O 1
ATOM 14132 N N . VAL H 1 213 ? -24.477 35.907 42.603 1.00 22.08 215 VAL H N 1
ATOM 14133 C CA . VAL H 1 213 ? -25.444 35.217 43.458 1.00 22.49 215 VAL H CA 1
ATOM 14134 C C . VAL H 1 213 ? -24.715 34.530 44.611 1.00 22.67 215 VAL H C 1
ATOM 14135 O O . VAL H 1 213 ? -23.831 33.696 44.388 1.00 22.70 215 VAL H O 1
ATOM 14139 N N . ALA H 1 214 ? -25.087 34.895 45.836 1.00 22.93 216 ALA H N 1
ATOM 14140 C CA . ALA H 1 214 ? -24.533 34.276 47.038 1.00 23.23 216 ALA H CA 1
ATOM 14141 C C . ALA H 1 214 ? -25.415 33.118 47.489 1.00 23.49 216 ALA H C 1
ATOM 14142 O O . ALA H 1 214 ? -26.643 33.231 47.488 1.00 23.50 216 ALA H O 1
ATOM 14144 N N . SER H 1 215 ? -24.783 32.009 47.871 1.00 23.78 217 SER H N 1
ATOM 14145 C CA . SER H 1 215 ? -25.506 30.806 48.282 1.00 24.13 217 SER H CA 1
ATOM 14146 C C . SER H 1 215 ? -24.622 29.816 49.032 1.00 24.35 217 SER H C 1
ATOM 14147 O O . SER H 1 215 ? -23.399 29.805 48.864 1.00 24.23 217 SER H O 1
ATOM 14150 N N . TYR H 1 216 ? -25.256 28.991 49.864 1.00 24.70 218 TYR H N 1
ATOM 14151 C CA . TYR H 1 216 ? -24.622 27.788 50.392 1.00 25.12 218 TYR H CA 1
ATOM 14152 C C . TYR H 1 216 ? -24.537 26.759 49.268 1.00 25.46 218 TYR H C 1
ATOM 14153 O O . TYR H 1 216 ? -25.168 26.919 48.218 1.00 25.52 218 TYR H O 1
ATOM 14162 N N . SER H 1 217 ? -23.758 25.706 49.494 1.00 25.92 219 SER H N 1
ATOM 14163 C CA . SER H 1 217 ? -23.666 24.594 48.557 1.00 26.44 219 SER H CA 1
ATOM 14164 C C . SER H 1 217 ? -25.033 23.937 48.374 1.00 26.84 219 SER H C 1
ATOM 14165 O O . SER H 1 217 ? -25.745 23.691 49.350 1.00 26.97 219 SER H O 1
ATOM 14168 N N . GLN H 1 218 ? -25.397 23.665 47.123 1.00 27.43 220 GLN H N 1
ATOM 14169 C CA . GLN H 1 218 ? -26.709 23.092 46.807 1.00 27.99 220 GLN H CA 1
ATOM 14170 C C . GLN H 1 218 ? -26.715 21.560 46.829 1.00 28.23 220 GLN H C 1
ATOM 14171 O O . GLN H 1 218 ? -27.764 20.936 46.646 1.00 28.33 220 GLN H O 1
ATOM 14177 N N . VAL H 1 219 ? -25.547 20.963 47.054 1.00 28.54 221 VAL H N 1
ATOM 14178 C CA . VAL H 1 219 ? -25.431 19.509 47.194 1.00 28.85 221 VAL H CA 1
ATOM 14179 C C . VAL H 1 219 ? -25.690 19.086 48.651 1.00 29.08 221 VAL H C 1
ATOM 14180 O O . VAL H 1 219 ? -25.082 19.636 49.575 1.00 28.97 221 VAL H O 1
ATOM 14184 N N . PRO H 1 220 ? -26.615 18.122 48.853 1.00 29.31 222 PRO H N 1
ATOM 14185 C CA . PRO H 1 220 ? -27.095 17.700 50.175 1.00 29.47 222 PRO H CA 1
ATOM 14186 C C . PRO H 1 220 ? -26.007 17.156 51.100 1.00 29.65 222 PRO H C 1
ATOM 14187 O O . PRO H 1 220 ? -25.015 16.589 50.635 1.00 29.63 222 PRO H O 1
ATOM 14191 N N . SER H 1 221 ? -26.217 17.331 52.402 1.00 29.82 223 SER H N 1
ATOM 14192 C CA . SER H 1 221 ? -25.283 16.869 53.423 1.00 30.03 223 SER H CA 1
ATOM 14193 C C . SER H 1 221 ? -25.805 15.629 54.143 1.00 30.19 223 SER H C 1
ATOM 14194 O O . SER H 1 221 ? -27.016 15.444 54.287 1.00 30.21 223 SER H O 1
ATOM 14197 N N . LYS H 1 222 ? -24.877 14.785 54.588 1.00 30.40 224 LYS H N 1
ATOM 14198 C CA . LYS H 1 222 ? -25.203 13.612 55.394 1.00 30.57 224 LYS H CA 1
ATOM 14199 C C . LYS H 1 222 ? -25.062 13.918 56.887 1.00 30.69 224 LYS H C 1
ATOM 14200 O O . LYS H 1 222 ? -25.529 13.151 57.734 1.00 30.68 224 LYS H O 1
ATOM 14206 N N . LEU H 1 223 ? -24.422 15.044 57.195 1.00 30.81 225 LEU H N 1
ATOM 14207 C CA . LEU H 1 223 ? -24.148 15.445 58.577 1.00 30.96 225 LEU H CA 1
ATOM 14208 C C . LEU H 1 223 ? -24.989 16.637 59.047 1.00 31.01 225 LEU H C 1
ATOM 14209 O O . LEU H 1 223 ? -24.778 17.157 60.146 1.00 31.05 225 LEU H O 1
ATOM 14214 N N . GLY H 1 224 ? -25.940 17.061 58.215 1.00 31.11 226 GLY H N 1
ATOM 14215 C CA . GLY H 1 224 ? -26.807 18.199 58.529 1.00 31.18 226 GLY H CA 1
ATOM 14216 C C . GLY H 1 224 ? -26.082 19.534 58.488 1.00 31.27 226 GLY H C 1
ATOM 14217 O O . GLY H 1 224 ? -26.477 20.488 59.163 1.00 31.23 226 GLY H O 1
ATOM 14218 N N . HIS H 1 225 ? -25.020 19.591 57.689 1.00 31.29 227 HIS H N 1
ATOM 14219 C CA . HIS H 1 225 ? -24.184 20.779 57.561 1.00 31.38 227 HIS H CA 1
ATOM 14220 C C . HIS H 1 225 ? -24.621 21.605 56.351 1.00 31.37 227 HIS H C 1
ATOM 14221 O O . HIS H 1 225 ? -25.079 21.049 55.351 1.00 31.39 227 HIS H O 1
ATOM 14228 N N . ASN H 1 226 ? -24.491 22.927 56.453 1.00 31.33 228 ASN H N 1
ATOM 14229 C CA . ASN H 1 226 ? -24.837 23.832 55.353 1.00 31.28 228 ASN H CA 1
ATOM 14230 C C . ASN H 1 226 ? -23.913 23.671 54.148 1.00 31.27 228 ASN H C 1
ATOM 14231 O O . ASN H 1 226 ? -22.755 23.278 54.290 1.00 31.28 228 ASN H O 1
#

Nearest PDB structures (foldseek):
  2c9i-assembly2_C  TM=1.004E+00  e=2.920E-47  Anemonia sulcata
  2vzx-assembly2_C  TM=9.849E-01  e=6.052E-33  Dendronephthya sp. SSAL-2002
  4tzg-assembly2_B  TM=9.929E-01  e=1.744E-32  synthetic construct
  4dxi-assembly1_D  TM=9.928E-01  e=3.121E-32  synthetic construct
  5ebj-assembly1_A  TM=9.926E-01  e=1.235E-31  synthetic construct